Protein 1M8P (pdb70)

Solvent-accessible surface area: 74913 Å² total; per-residue (Å²): 140,23,38,47,7,8,51,43,103,38,34,33,4,42,59,111,2,54,122,108,68,61,114,4,23,64,66,1,133,98,30,51,24,20,71,2,63,65,53,13,0,0,2,0,29,5,0,2,11,0,0,0,0,14,7,48,0,0,0,20,87,67,16,6,48,84,0,4,102,69,21,61,6,43,103,22,42,1,0,0,0,11,0,20,0,26,7,31,87,127,36,14,77,115,60,169,10,134,58,60,18,78,0,0,0,63,0,91,74,58,93,94,25,0,0,1,0,46,6,64,34,37,30,53,14,84,41,108,76,6,7,130,67,3,8,55,18,38,114,56,0,67,2,3,69,61,5,90,122,58,21,98,112,31,4,1,0,0,70,3,26,3,2,31,128,5,46,27,182,16,48,107,78,20,41,56,22,0,33,75,0,20,87,50,1,58,158,74,6,20,50,89,0,0,0,14,20,11,100,74,41,1,19,52,28,32,48,22,16,0,6,159,16,0,60,80,86,69,1,1,0,0,4,1,0,2,7,30,16,18,138,130,61,52,110,86,21,43,5,47,0,103,1,4,69,24,1,54,113,93,12,18,80,48,0,18,14,8,0,5,3,9,2,16,37,8,44,2,0,21,26,0,0,3,0,0,0,0,0,0,12,0,2,0,0,26,9,0,4,0,6,102,57,16,11,17,26,45,62,16,92,144,46,95,102,42,31,24,56,129,67,2,7,97,11,0,70,140,40,63,118,98,4,42,0,96,21,4,77,40,104,76,26,28,18,0,43,98,40,96,63,25,74,26,115,111,107,40,82,119,79,28,104,128,60,110,25,56,40,98,48,13,152,88,31,18,163,71,45,9,111,10,24,104,57,32,1,5,55,64,0,11,157,28,12,53,92,37,66,56,90,95,40,81,41,2,0,0,1,1,0,0,0,45,23,58,0,8,10,44,42,0,0,118,31,0,46,102,43,6,82,154,14,43,38,29,83,24,30,42,22,10,18,95,56,2,52,135,115,59,2,76,170,39,23,112,64,112,136,37,15,34,46,8,4,57,91,0,0,135,39,0,12,81,49,1,133,86,20,5,0,0,0,0,0,6,36,1,4,11,81,97,1,4,123,80,0,72,65,24,0,57,136,27,15,26,12,10,11,2,16,1,31,2,50,30,114,69,0,46,166,41,26,193,176,32,38,4,50,12,1,131,148,64,113,63,187,13,28,3,22,30,89,31,74,23,60,86,12,170,93,24,62,20,87,2,27,72,45,168,49,55,47,121,20,0,5,27,34,3,5,7,24,0,11,29,67,16,1,4,106,79,167,162,25,25,48,10,8,43,48,95,38,38,28,4,50,63,115,2,55,115,105,67,65,113,5,26,63,62,0,122,102,34,50,17,16,69,2,51,67,49,8,0,2,1,0,36,2,0,0,11,0,0,0,0,18,8,44,0,0,0,26,76,63,22,10,43,87,0,1,87,72,20,55,7,50,101,22,42,2,0,0,0,11,0,20,0,21,5,23,77,118,47,12,87,127,66,169,10,117,70,51,22,72,0,0,0,61,0,97,75,59,98,86,22,0,0,0,0,51,7,63,38,44,20,54,21,84,40,118,73,7,7,145,66,5,5,55,25,37,110,72,0,59,3,4,72,62,5,89,117,50,19,99,109,35,2,0,0,0,75,2,26,4,4,36,137,9,37,26,181,15,46,102,80,22,40,55,43,0,34,79,0,27,90,47,1,66,153,78,5,17,42,61,0,0,0,23,21,11,110,78,46,2,15,57,31,44,38,19,21,1,3,99,10,0,60,77,84,59,0,0,0,0,2,0,0,6,2,27,16,22,133,132,61,50,106,95,18,40,6,51,0,102,0,2,72,22,2,46,110,96,10,21,79,48,1,18,16,10,0,5,3,11,2,14,32,7,36,0,2,23,27,0,0,3,0,0,0,0,0,0,15,0,0,0,0,20,7,0,9,0,9,117,71,16,13,24,32,43,58,15,97,152,61,91,98,37,36,24,45,130,58,3,18,126,12,0,75,139,20,54,120,103,4,38,6,101,20,6,95,44,107,72,10,26,18,0,43,63,17,80,54,25,54,23,114,110,106,39,83,117,83,28,105,127,60,108,25,55,40,98,48,10,155,99,50,18,162,73,46,28,145,10,25,107,55,30,1,10,56,62,1,10,156,32,13,53,95,42,66,56,93,96,42,80,41,2,0,0,1,2,0,0,0,46,24,59,0,8,11,45,43,0,0,117,30,0,45,104,42,6,82,153,17,43,39,30,83,25,29,43,23,12,18,95,56,1,50,136,115,58,1,76,170,39,25,113,64,110,138,36,15,34,46,8,4,59,90,0,0,136,40,0,14,80,49,2,131,86,21,4,0,0,0,0,0,6,36,2,3,10,79,96,1,4,125,76,0,74,66,23,1,57,138,28,16,24,12,10,11,2,16,1,32,2,49,31,112,70,0,47,167,44,25,194,172,34,38,5,50,13,2,131,149,61,112,61,189,13,29,3,23,31,86,30,75,21,60,86,12,169,91,24,60,20,86,2,27,73,43,170,50,56,48,117,17,0,7,27,34,3,6,10,20,0,14,36,68,18,1,4,117,90,168,160,27,26,50,8,4,45,48,96,38,48,30,3,48,63,114,1,54,118,101,64,66,120,5,29,62,60,0,129,98,37,56,19,18,73,2,50,62,48,8,0,3,1,0,36,3,0,1,9,0,0,0,0,13,6,39,0,0,0,28,74,58,20,7,40,81,0,2,96,66,18,63,6,56,100,22,40,1,0,0,0,10,0,18,1,18,6,13,69,120,46,14,85,125,48,173,12,116,62,54,25,75,0,0,0,62,0,93,77,55,101,94,19,0,0,0,0,45,5,62,40,50,22,54,16,78,44,110,74,8,7,126,77,3,7,43,28,36,102,78,0,60,3,4,65,60,5,85,117,68,19,99,104,36,3,0,0,0,80,1,27,3,4,28,124,6,41,30,184,15,47,104,78,22,41,52,31,0,36,81,0,24,84,52,1,66,147,81,5,12,45,77,0,0,0,17,18,12,111,80,48,0,8,43,36,38,41,11,13,0,9,103,10,0,75,76,85,50,2,1,0,0,5,0,0,5,3,31,13,23,127,125,68,47,103,93,17,40,6,47,0,103,0,4,78,19,2,58,107,81,11,21,90,46,4,20,14,6,0,4,2,10,2,16,27,9,38,0,1,23,31,0,0,3,0,0,1,0,0,0,16,0,1,0,0,22,10,1,5,0,6,115,70,20,16,23,33,44,56,19,100,152,63,89,106,36,40,24,52,114,62,3,12,122,16,0,93,155,18,53,142,96,0,36,8,89,16,4,85,47,111,80,32,27,18,0,43,90,29,95,66,25,73,27,115,110,106,40,83,117,78,28,104,127,61,110,25,55,40,97,48,11,157,113,57,18,164,72,45,32,141,10,25,103,55,21,1,19,53,62,0,11,155,27,15,55,91,42,68,55,92,95,41,82,41,2,0,0,1,1,0,0,0,45,24,58,0,8,10,45,44,0,0,118,31,0,44,102,42,5,84,154,14,43,41,30,84,24,30,41,21,11,19,94,55,1,48,137,116,60,2,77,171,40,25,114,65,109,138,38,14,34,46,8,4,58,91,0,0,133,41,1,13,82,50,1,128,88,21,4,0,0,0,0,0,6,34,2,4,10,81,96,1,4,125,76,0,73,66,24,0,57,137,28,15,26,12,11,11,2,15,0,31,2,49,30,114,68,0,47,166,40,25,194,173,35,35,4,50,11,1,131,148,61,113,63,190,12,28,2,22,31,86,32,74,24,61,87,12,172,91,23,63,21,87,2,28,73,43,168,50,57,48,120,22,0,6,25,52,3,6,8,24,0,11,32,67,15,1,4,112,85,164

Structure (mmCIF, N/CA/C/O backbone):
data_1M8P
#
_entry.id   1M8P
#
_cell.length_a   135.449
_cell.length_b   135.449
_cell.length_c   234.587
_cell.angle_alpha   90.00
_cell.angle_beta   90.00
_cell.angle_gamma   120.00
#
_symmetry.space_group_name_H-M   'P 31 2 1'
#
loop_
_entity.id
_entity.type
_entity.pdbx_description
1 polymer 'sulfate adenylyltransferase'
2 non-polymer "3'-PHOSPHATE-ADENOSINE-5'-PHOSPHATE SULFATE"
3 water water
#
loop_
_atom_site.group_PDB
_atom_site.id
_atom_site.type_symbol
_atom_site.label_atom_id
_atom_site.label_alt_id
_atom_site.label_comp_id
_atom_site.label_asym_id
_atom_site.label_entity_id
_atom_site.label_seq_id
_atom_site.pdbx_PDB_ins_code
_atom_site.Cartn_x
_atom_site.Cartn_y
_atom_site.Cartn_z
_atom_site.occupancy
_atom_site.B_iso_or_equiv
_atom_site.auth_seq_id
_atom_site.auth_comp_id
_atom_site.auth_asym_id
_atom_site.auth_atom_id
_atom_site.pdbx_PDB_model_num
ATOM 1 N N . MET A 1 1 ? -21.025 109.596 49.813 1.00 120.00 1 MET A N 1
ATOM 2 C CA . MET A 1 1 ? -20.270 108.481 50.459 1.00 117.34 1 MET A CA 1
ATOM 3 C C . MET A 1 1 ? -20.964 107.967 51.727 1.00 114.74 1 MET A C 1
ATOM 4 O O . MET A 1 1 ? -21.905 108.589 52.235 1.00 113.49 1 MET A O 1
ATOM 9 N N . ALA A 1 2 ? -20.489 106.822 52.224 1.00 110.34 2 ALA A N 1
ATOM 10 C CA . ALA A 1 2 ? -21.027 106.203 53.431 1.00 101.47 2 ALA A CA 1
ATOM 11 C C . ALA A 1 2 ? -20.537 107.016 54.624 1.00 99.14 2 ALA A C 1
ATOM 12 O O . ALA A 1 2 ? -20.697 108.235 54.648 1.00 100.95 2 ALA A O 1
ATOM 14 N N . ASN A 1 3 ? -19.936 106.360 55.612 1.00 92.99 3 ASN A N 1
ATOM 15 C CA . ASN A 1 3 ? -19.435 107.093 56.766 1.00 87.08 3 ASN A CA 1
ATOM 16 C C . ASN A 1 3 ? -18.158 107.793 56.297 1.00 81.38 3 ASN A C 1
ATOM 17 O O . ASN A 1 3 ? -17.463 107.275 55.417 1.00 74.90 3 ASN A O 1
ATOM 22 N N . ALA A 1 4 ? -17.857 108.969 56.853 1.00 72.88 4 ALA A N 1
ATOM 23 C CA . ALA A 1 4 ? -16.637 109.691 56.465 1.00 66.25 4 ALA A CA 1
ATOM 24 C C . ALA A 1 4 ? -15.410 108.882 56.866 1.00 58.82 4 ALA A C 1
ATOM 25 O O . ALA A 1 4 ? -15.467 108.074 57.784 1.00 50.91 4 ALA A O 1
ATOM 27 N N . PRO A 1 5 ? -14.278 109.084 56.184 1.00 59.35 5 PRO A N 1
ATOM 28 C CA . PRO A 1 5 ? -13.092 108.307 56.566 1.00 65.21 5 PRO A CA 1
ATOM 29 C C . PRO A 1 5 ? -12.721 108.529 58.050 1.00 70.97 5 PRO A C 1
ATOM 30 O O . PRO A 1 5 ? -13.490 109.117 58.837 1.00 69.21 5 PRO A O 1
ATOM 34 N N . HIS A 1 6 ? -11.552 108.033 58.441 1.00 74.78 6 HIS A N 1
ATOM 35 C CA . HIS A 1 6 ? -11.097 108.244 59.802 1.00 75.53 6 HIS A CA 1
ATOM 36 C C . HIS A 1 6 ? -10.177 109.439 59.742 1.00 78.10 6 HIS A C 1
ATOM 37 O O . HIS A 1 6 ? -9.251 109.515 58.903 1.00 79.97 6 HIS A O 1
ATOM 44 N N . GLY A 1 7 ? -10.445 110.383 60.633 1.00 77.64 7 GLY A N 1
ATOM 45 C CA . GLY A 1 7 ? -9.679 111.606 60.636 1.00 78.72 7 GLY A CA 1
ATOM 46 C C . GLY A 1 7 ? -10.345 112.584 59.678 1.00 76.30 7 GLY A C 1
ATOM 47 O O . GLY A 1 7 ? -10.224 113.786 59.855 1.00 83.59 7 GLY A O 1
ATOM 48 N N . GLY A 1 8 ? -11.040 112.077 58.663 1.00 71.75 8 GLY A N 1
ATOM 49 C CA . GLY A 1 8 ? -11.714 112.954 57.730 1.00 63.98 8 GLY A CA 1
ATOM 50 C C . GLY A 1 8 ? -11.283 112.837 56.281 1.00 64.96 8 GLY A C 1
ATOM 51 O O . GLY A 1 8 ? -12.023 113.254 55.378 1.00 64.62 8 GLY A O 1
ATOM 52 N N . VAL A 1 9 ? -10.103 112.277 56.035 1.00 59.71 9 VAL A N 1
ATOM 53 C CA . VAL A 1 9 ? -9.632 112.145 54.656 1.00 62.19 9 VAL A CA 1
ATOM 54 C C . VAL A 1 9 ? -9.053 110.774 54.364 1.00 61.70 9 VAL A C 1
ATOM 55 O O . VAL A 1 9 ? -8.247 110.256 55.126 1.00 63.60 9 VAL A O 1
ATOM 59 N N . LEU A 1 10 ? -9.459 110.192 53.242 1.00 61.66 10 LEU A N 1
ATOM 60 C CA . LEU A 1 10 ? -8.966 108.868 52.885 1.00 64.30 10 LEU A CA 1
ATOM 61 C C . LEU A 1 10 ? -7.508 108.871 52.389 1.00 59.82 10 LEU A C 1
ATOM 62 O O . LEU A 1 10 ? -7.187 109.443 51.346 1.00 55.20 10 LEU A O 1
ATOM 67 N N . LYS A 1 11 ? -6.636 108.218 53.147 1.00 59.66 11 LYS A N 1
ATOM 68 C CA . LYS A 1 11 ? -5.223 108.143 52.810 1.00 62.78 11 LYS A CA 1
ATOM 69 C C . LYS A 1 11 ? -4.948 107.264 51.609 1.00 63.53 11 LYS A C 1
ATOM 70 O O . LYS A 1 11 ? -4.159 106.317 51.679 1.00 66.85 11 LYS A O 1
ATOM 76 N N . ASP A 1 12 ? -5.585 107.600 50.498 1.00 58.86 12 ASP A N 1
ATOM 77 C CA . ASP A 1 12 ? -5.435 106.834 49.274 1.00 61.16 12 ASP A CA 1
ATOM 78 C C . ASP A 1 12 ? -4.102 107.213 48.664 1.00 60.15 12 ASP A C 1
ATOM 79 O O . ASP A 1 12 ? -4.048 107.770 47.563 1.00 54.93 12 ASP A O 1
ATOM 84 N N . LEU A 1 13 ? -3.032 106.903 49.385 1.00 59.89 13 LEU A N 1
ATOM 85 C CA . LEU A 1 13 ? -1.695 107.233 48.929 1.00 64.39 13 LEU A CA 1
ATOM 86 C C . LEU A 1 13 ? -1.497 106.787 47.492 1.00 64.46 13 LEU A C 1
ATOM 87 O O . LEU A 1 13 ? -0.825 107.462 46.714 1.00 67.84 13 LEU A O 1
ATOM 92 N N . LEU A 1 14 ? -2.085 105.658 47.123 1.00 63.10 14 LEU A N 1
ATOM 93 C CA . LEU A 1 14 ? -1.908 105.173 45.755 1.00 63.24 14 LEU A CA 1
ATOM 94 C C . LEU A 1 14 ? -2.500 106.149 44.763 1.00 66.71 14 LEU A C 1
ATOM 95 O O . LEU A 1 14 ? -1.873 106.479 43.752 1.00 70.15 14 LEU A O 1
ATOM 100 N N . ALA A 1 15 ? -3.710 106.614 45.060 1.00 66.29 15 ALA A N 1
ATOM 101 C CA . ALA A 1 15 ? -4.394 107.549 44.190 1.00 65.21 15 ALA A CA 1
ATOM 102 C C . ALA A 1 15 ? -3.519 108.780 44.111 1.00 70.86 15 ALA A C 1
ATOM 103 O O . ALA A 1 15 ? -3.195 109.268 43.029 1.00 70.21 15 ALA A O 1
ATOM 105 N N . ARG A 1 16 ? -3.124 109.262 45.282 1.00 74.63 16 ARG A N 1
ATOM 106 C CA . ARG A 1 16 ? -2.278 110.441 45.390 1.00 74.84 16 ARG A CA 1
ATOM 107 C C . ARG A 1 16 ? -1.085 110.328 44.458 1.00 72.20 16 ARG A C 1
ATOM 108 O O . ARG A 1 16 ? -1.106 110.835 43.341 1.00 75.13 16 ARG A O 1
ATOM 116 N N . ASP A 1 17 ? -0.059 109.631 44.912 1.00 66.94 17 ASP A N 1
ATOM 117 C CA . ASP A 1 17 ? 1.165 109.484 44.149 1.00 66.97 17 ASP A CA 1
ATOM 118 C C . ASP A 1 17 ? 1.060 108.906 42.740 1.00 67.66 17 ASP A C 1
ATOM 119 O O . ASP A 1 17 ? 2.075 108.582 42.128 1.00 68.38 17 ASP A O 1
ATOM 124 N N . ALA A 1 18 ? -0.150 108.808 42.207 1.00 65.28 18 ALA A N 1
ATOM 125 C CA . ALA A 1 18 ? -0.327 108.219 40.892 1.00 67.86 18 ALA A CA 1
ATOM 126 C C . ALA A 1 18 ? 0.182 109.036 39.726 1.00 69.98 18 ALA A C 1
ATOM 127 O O . ALA A 1 18 ? 0.718 108.488 38.768 1.00 73.82 18 ALA A O 1
ATOM 129 N N . PRO A 1 19 ? -0.003 110.353 39.761 1.00 73.13 19 PRO A N 1
ATOM 130 C CA . PRO A 1 19 ? 0.515 111.079 38.600 1.00 74.45 19 PRO A CA 1
ATOM 131 C C . PRO A 1 19 ? 2.051 111.054 38.536 1.00 77.88 19 PRO A C 1
ATOM 132 O O . PRO A 1 19 ? 2.644 111.332 37.494 1.00 81.90 19 PRO A O 1
ATOM 136 N N . ARG A 1 20 ? 2.685 110.699 39.651 1.00 79.48 20 ARG A N 1
ATOM 137 C CA . ARG A 1 20 ? 4.151 110.608 39.754 1.00 78.31 20 ARG A CA 1
ATOM 138 C C . ARG A 1 20 ? 4.692 109.167 39.809 1.00 78.87 20 ARG A C 1
ATOM 139 O O . ARG A 1 20 ? 5.865 108.956 40.162 1.00 76.35 20 ARG A O 1
ATOM 147 N N . GLN A 1 21 ? 3.840 108.194 39.487 1.00 74.47 21 GLN A N 1
ATOM 148 C CA . GLN A 1 21 ? 4.203 106.779 39.536 1.00 75.81 21 GLN A CA 1
ATOM 149 C C . GLN A 1 21 ? 5.548 106.440 38.880 1.00 73.26 21 GLN A C 1
ATOM 150 O O . GLN A 1 21 ? 6.478 105.985 39.554 1.00 68.76 21 GLN A O 1
ATOM 156 N N . ALA A 1 22 ? 5.644 106.671 37.574 1.00 70.27 22 ALA A N 1
ATOM 157 C CA . ALA A 1 22 ? 6.868 106.390 36.814 1.00 73.32 22 ALA A CA 1
ATOM 158 C C . ALA A 1 22 ? 8.123 107.006 37.456 1.00 71.06 22 ALA A C 1
ATOM 159 O O . ALA A 1 22 ? 9.184 106.381 37.508 1.00 68.34 22 ALA A O 1
ATOM 161 N N . GLU A 1 23 ? 7.979 108.232 37.948 1.00 74.63 23 GLU A N 1
ATOM 162 C CA . GLU A 1 23 ? 9.069 108.951 38.580 1.00 77.75 23 GLU A CA 1
ATOM 163 C C . GLU A 1 23 ? 9.465 108.242 39.860 1.00 77.72 23 GLU A C 1
ATOM 164 O O . GLU A 1 23 ? 10.614 107.814 40.007 1.00 79.12 23 GLU A O 1
ATOM 170 N N . LEU A 1 24 ? 8.513 108.108 40.779 1.00 76.25 24 LEU A N 1
ATOM 171 C CA . LEU A 1 24 ? 8.776 107.427 42.043 1.00 78.29 24 LEU A CA 1
ATOM 172 C C . LEU A 1 24 ? 9.214 105.995 41.758 1.00 80.83 24 LEU A C 1
ATOM 173 O O . LEU A 1 24 ? 9.925 105.361 42.562 1.00 76.46 24 LEU A O 1
ATOM 178 N N . ALA A 1 25 ? 8.754 105.498 40.610 1.00 78.30 25 ALA A N 1
ATOM 179 C CA . ALA A 1 25 ? 9.063 104.151 40.156 1.00 80.72 25 ALA A CA 1
ATOM 180 C C . ALA A 1 25 ? 10.556 104.041 39.941 1.00 81.06 25 ALA A C 1
ATOM 181 O O . ALA A 1 25 ? 11.244 103.303 40.661 1.00 79.56 25 ALA A O 1
ATOM 183 N N . ALA A 1 26 ? 11.045 104.783 38.945 1.00 78.95 26 ALA A N 1
ATOM 184 C CA . ALA A 1 26 ? 12.464 104.787 38.616 1.00 78.50 26 ALA A CA 1
ATOM 185 C C . ALA A 1 26 ? 13.314 105.144 39.841 1.00 76.72 26 ALA A C 1
ATOM 186 O O . ALA A 1 26 ? 14.399 104.617 40.010 1.00 75.01 26 ALA A O 1
ATOM 188 N N . GLU A 1 27 ? 12.824 106.017 40.712 1.00 77.12 27 GLU A N 1
ATOM 189 C CA . GLU A 1 27 ? 13.610 106.357 41.889 1.00 83.47 27 GLU A CA 1
ATOM 190 C C . GLU A 1 27 ? 13.779 105.174 42.851 1.00 89.64 27 GLU A C 1
ATOM 191 O O . GLU A 1 27 ? 14.751 105.119 43.613 1.00 91.36 27 GLU A O 1
ATOM 197 N N . ALA A 1 28 ? 12.827 104.241 42.829 1.00 94.60 28 ALA A N 1
ATOM 198 C CA . ALA A 1 28 ? 12.877 103.065 43.702 1.00 95.09 28 ALA A CA 1
ATOM 199 C C . ALA A 1 28 ? 13.828 102.017 43.118 1.00 95.08 28 ALA A C 1
ATOM 200 O O . ALA A 1 28 ? 14.228 101.073 43.800 1.00 90.45 28 ALA A O 1
ATOM 202 N N . GLU A 1 29 ? 14.171 102.198 41.844 1.00 95.57 29 GLU A N 1
ATOM 203 C CA . GLU A 1 29 ? 15.097 101.318 41.135 1.00 96.57 29 GLU A CA 1
ATOM 204 C C . GLU A 1 29 ? 16.485 101.373 41.771 1.00 96.22 29 GLU A C 1
ATOM 205 O O . GLU A 1 29 ? 17.265 100.426 41.644 1.00 93.56 29 GLU A O 1
ATOM 211 N N . SER A 1 30 ? 16.783 102.487 42.445 1.00 95.36 30 SER A N 1
ATOM 212 C CA . SER A 1 30 ? 18.095 102.700 43.050 1.00 94.45 30 SER A CA 1
ATOM 213 C C . SER A 1 30 ? 18.149 102.851 44.563 1.00 93.87 30 SER A C 1
ATOM 214 O O . SER A 1 30 ? 19.125 102.444 45.188 1.00 93.94 30 SER A O 1
ATOM 217 N N . LEU A 1 31 ? 17.121 103.450 45.152 1.00 95.18 31 LEU A N 1
ATOM 218 C CA . LEU A 1 31 ? 17.085 103.645 46.601 1.00 97.74 31 LEU A CA 1
ATOM 219 C C . LEU A 1 31 ? 17.441 102.339 47.319 1.00 97.27 31 LEU A C 1
ATOM 220 O O . LEU A 1 31 ? 17.397 101.271 46.725 1.00 100.51 31 LEU A O 1
ATOM 225 N N . PRO A 1 32 ? 17.830 102.413 48.599 1.00 98.35 32 PRO A N 1
ATOM 226 C CA . PRO A 1 32 ? 18.175 101.197 49.352 1.00 100.42 32 PRO A CA 1
ATOM 227 C C . PRO A 1 32 ? 16.914 100.382 49.668 1.00 101.34 32 PRO A C 1
ATOM 228 O O . PRO A 1 32 ? 16.166 100.703 50.594 1.00 101.88 32 PRO A O 1
ATOM 232 N N . ALA A 1 33 ? 16.686 99.322 48.901 1.00 100.95 33 ALA A N 1
ATOM 233 C CA . ALA A 1 33 ? 15.505 98.486 49.088 1.00 100.18 33 ALA A CA 1
ATOM 234 C C . ALA A 1 33 ? 15.520 97.557 50.319 1.00 100.30 33 ALA A C 1
ATOM 235 O O . ALA A 1 33 ? 16.570 97.098 50.786 1.00 99.48 33 ALA A O 1
ATOM 237 N N . VAL A 1 34 ? 14.328 97.295 50.841 1.00 100.25 34 VAL A N 1
ATOM 238 C CA . VAL A 1 34 ? 14.151 96.419 51.991 1.00 101.93 34 VAL A CA 1
ATOM 239 C C . VAL A 1 34 ? 12.954 95.520 51.683 1.00 99.14 34 VAL A C 1
ATOM 240 O O . VAL A 1 34 ? 11.886 96.006 51.323 1.00 101.41 34 VAL A O 1
ATOM 244 N N . THR A 1 35 ? 13.131 94.212 51.795 1.00 93.93 35 THR A N 1
ATOM 245 C CA . THR A 1 35 ? 12.027 93.313 51.529 1.00 88.69 35 THR A CA 1
ATOM 246 C C . THR A 1 35 ? 11.254 93.128 52.833 1.00 88.82 35 THR A C 1
ATOM 247 O O . THR A 1 35 ? 11.832 92.809 53.870 1.00 84.78 35 THR A O 1
ATOM 251 N N . LEU A 1 36 ? 9.941 93.343 52.767 1.00 88.99 36 LEU A N 1
ATOM 252 C CA . LEU A 1 36 ? 9.070 93.247 53.932 1.00 82.50 36 LEU A CA 1
ATOM 253 C C . LEU A 1 36 ? 8.529 91.854 54.183 1.00 77.14 36 LEU A C 1
ATOM 254 O O . LEU A 1 36 ? 8.492 91.026 53.284 1.00 71.02 36 LEU A O 1
ATOM 259 N N . THR A 1 37 ? 8.110 91.608 55.421 1.00 78.94 37 THR A N 1
ATOM 260 C CA . THR A 1 37 ? 7.525 90.326 55.786 1.00 83.96 37 THR A CA 1
ATOM 261 C C . THR A 1 37 ? 6.058 90.300 55.337 1.00 85.10 37 THR A C 1
ATOM 262 O O . THR A 1 37 ? 5.581 91.206 54.636 1.00 83.05 37 THR A O 1
ATOM 266 N N . GLU A 1 38 ? 5.338 89.260 55.740 1.00 84.06 38 GLU A N 1
ATOM 267 C CA . GLU A 1 38 ? 3.941 89.176 55.380 1.00 82.96 38 GLU A CA 1
ATOM 268 C C . GLU A 1 38 ? 3.183 90.173 56.243 1.00 79.26 38 GLU A C 1
ATOM 269 O O . GLU A 1 38 ? 2.406 90.944 55.701 1.00 81.88 38 GLU A O 1
ATOM 275 N N . ARG A 1 39 ? 3.413 90.196 57.561 1.00 76.24 39 ARG A N 1
ATOM 276 C CA . ARG A 1 39 ? 2.698 91.162 58.414 1.00 75.29 39 ARG A CA 1
ATOM 277 C C . ARG A 1 39 ? 2.972 92.597 57.965 1.00 75.41 39 ARG A C 1
ATOM 278 O O . ARG A 1 39 ? 2.155 93.504 58.152 1.00 75.48 39 ARG A O 1
ATOM 286 N N . GLN A 1 40 ? 4.125 92.810 57.364 1.00 72.17 40 GLN A N 1
ATOM 287 C CA . GLN A 1 40 ? 4.432 94.139 56.919 1.00 72.54 40 GLN A CA 1
ATOM 288 C C . GLN A 1 40 ? 3.749 94.463 55.597 1.00 68.96 40 GLN A C 1
ATOM 289 O O . GLN A 1 40 ? 3.262 95.573 55.427 1.00 72.48 40 GLN A O 1
ATOM 295 N N . LEU A 1 41 ? 3.708 93.521 54.659 1.00 67.72 41 LEU A N 1
ATOM 296 C CA . LEU A 1 41 ? 3.023 93.781 53.382 1.00 68.46 41 LEU A CA 1
ATOM 297 C C . LEU A 1 41 ? 1.511 94.011 53.607 1.00 67.09 41 LEU A C 1
ATOM 298 O O . LEU A 1 41 ? 0.892 94.864 52.963 1.00 64.06 41 LEU A O 1
ATOM 303 N N . CYS A 1 42 ? 0.926 93.257 54.534 1.00 64.92 42 CYS A N 1
ATOM 304 C CA . CYS A 1 42 ? -0.484 93.408 54.841 1.00 65.46 42 CYS A CA 1
ATOM 305 C C . CYS A 1 42 ? -0.762 94.752 55.482 1.00 63.83 42 CYS A C 1
ATOM 306 O O . CYS A 1 42 ? -1.849 95.291 55.314 1.00 66.31 42 CYS A O 1
ATOM 309 N N . ASP A 1 43 ? 0.205 95.300 56.215 1.00 62.27 43 ASP A N 1
ATOM 310 C CA . ASP A 1 43 ? 0.006 96.605 56.828 1.00 58.71 43 ASP A CA 1
ATOM 311 C C . ASP A 1 43 ? 0.226 97.650 55.747 1.00 57.35 43 ASP A C 1
ATOM 312 O O . ASP A 1 43 ? -0.455 98.679 55.698 1.00 53.37 43 ASP A O 1
ATOM 317 N N . LEU A 1 44 ? 1.162 97.360 54.850 1.00 55.03 44 LEU A N 1
ATOM 318 C CA . LEU A 1 44 ? 1.474 98.278 53.763 1.00 59.35 44 LEU A CA 1
ATOM 319 C C . LEU A 1 44 ? 0.315 98.459 52.785 1.00 64.39 44 LEU A C 1
ATOM 320 O O . LEU A 1 44 ? 0.130 99.554 52.233 1.00 68.08 44 LEU A O 1
ATOM 325 N N . GLU A 1 45 ? -0.459 97.394 52.573 1.00 64.20 45 GLU A N 1
ATOM 326 C CA . GLU A 1 45 ? -1.579 97.441 51.636 1.00 66.49 45 GLU A CA 1
ATOM 327 C C . GLU A 1 45 ? -2.672 98.402 52.103 1.00 63.00 45 GLU A C 1
ATOM 328 O O . GLU A 1 45 ? -3.163 99.238 51.320 1.00 52.87 45 GLU A O 1
ATOM 334 N N . LEU A 1 46 ? -3.017 98.292 53.384 1.00 58.84 46 LEU A N 1
ATOM 335 C CA . LEU A 1 46 ? -4.049 99.111 53.997 1.00 57.98 46 LEU A CA 1
ATOM 336 C C . LEU A 1 46 ? -3.585 100.520 54.293 1.00 62.44 46 LEU A C 1
ATOM 337 O O . LEU A 1 46 ? -4.384 101.393 54.627 1.00 67.67 46 LEU A O 1
ATOM 342 N N . ILE A 1 47 ? -2.280 100.739 54.171 1.00 66.42 47 ILE A N 1
ATOM 343 C CA . ILE A 1 47 ? -1.720 102.063 54.355 1.00 61.52 47 ILE A CA 1
ATOM 344 C C . ILE A 1 47 ? -1.815 102.724 52.986 1.00 53.94 47 ILE A C 1
ATOM 345 O O . ILE A 1 47 ? -2.505 103.713 52.823 1.00 52.06 47 ILE A O 1
ATOM 350 N N . MET A 1 48 ? -1.148 102.155 51.993 1.00 49.46 48 MET A N 1
ATOM 351 C CA . MET A 1 48 ? -1.209 102.721 50.641 1.00 56.95 48 MET A CA 1
ATOM 352 C C . MET A 1 48 ? -2.605 102.918 50.029 1.00 60.30 48 MET A C 1
ATOM 353 O O . MET A 1 48 ? -2.742 103.680 49.063 1.00 60.09 48 MET A O 1
ATOM 358 N N . ASN A 1 49 ? -3.629 102.228 50.540 1.00 59.14 49 ASN A N 1
ATOM 359 C CA . ASN A 1 49 ? -4.957 102.392 49.950 1.00 58.85 49 ASN A CA 1
ATOM 360 C C . ASN A 1 49 ? -5.970 103.073 50.883 1.00 60.31 49 ASN A C 1
ATOM 361 O O . ASN A 1 49 ? -7.147 103.225 50.554 1.00 60.41 49 ASN A O 1
ATOM 366 N N . GLY A 1 50 ? -5.507 103.483 52.055 1.00 60.17 50 GLY A N 1
ATOM 367 C CA . GLY A 1 50 ? -6.377 104.214 52.948 1.00 54.41 50 GLY A CA 1
ATOM 368 C C . GLY A 1 50 ? -7.077 103.407 53.987 1.00 53.67 50 GLY A C 1
ATOM 369 O O . GLY A 1 50 ? -7.815 103.961 54.798 1.00 54.69 50 GLY A O 1
ATOM 370 N N . GLY A 1 51 ? -6.859 102.100 53.969 1.00 55.97 51 GLY A N 1
ATOM 371 C CA . GLY A 1 51 ? -7.527 101.250 54.935 1.00 53.10 51 GLY A CA 1
ATOM 372 C C . GLY A 1 51 ? -7.245 101.704 56.354 1.00 57.88 51 GLY A C 1
ATOM 373 O O . GLY A 1 51 ? -8.056 101.489 57.271 1.00 49.66 51 GLY A O 1
ATOM 374 N N . PHE A 1 52 ? -6.088 102.357 56.513 1.00 63.25 52 PHE A N 1
ATOM 375 C CA . PHE A 1 52 ? -5.589 102.846 57.799 1.00 63.33 52 PHE A CA 1
ATOM 376 C C . PHE A 1 52 ? -5.715 104.361 58.076 1.00 68.88 52 PHE A C 1
ATOM 377 O O . PHE A 1 52 ? -5.164 104.852 59.067 1.00 72.71 52 PHE A O 1
ATOM 385 N N . SER A 1 53 ? -6.423 105.108 57.228 1.00 73.52 53 SER A N 1
ATOM 386 C CA . SER A 1 53 ? -6.576 106.551 57.456 1.00 76.04 53 SER A CA 1
ATOM 387 C C . SER A 1 53 ? -6.889 106.792 58.930 1.00 77.50 53 SER A C 1
ATOM 388 O O . SER A 1 53 ? -7.628 106.033 59.541 1.00 77.30 53 SER A O 1
ATOM 391 N N . PRO A 1 54 ? -6.328 107.854 59.524 1.00 82.37 54 PRO A N 1
ATOM 392 C CA . PRO A 1 54 ? -5.425 108.874 58.971 1.00 81.20 54 PRO A CA 1
ATOM 393 C C . PRO A 1 54 ? -3.975 108.444 58.709 1.00 80.93 54 PRO A C 1
ATOM 394 O O . PRO A 1 54 ? -3.261 109.106 57.948 1.00 79.77 54 PRO A O 1
ATOM 398 N N . LEU A 1 55 ? -3.551 107.345 59.335 1.00 81.08 55 LEU A N 1
ATOM 399 C CA . LEU A 1 55 ? -2.179 106.817 59.215 1.00 79.24 55 LEU A CA 1
ATOM 400 C C . LEU A 1 55 ? -1.653 106.769 57.780 1.00 78.11 55 LEU A C 1
ATOM 401 O O . LEU A 1 55 ? -2.376 106.337 56.894 1.00 80.46 55 LEU A O 1
ATOM 406 N N . GLU A 1 56 ? -0.411 107.208 57.535 1.00 78.32 56 GLU A N 1
ATOM 407 C CA . GLU A 1 56 ? 0.124 107.184 56.156 1.00 75.98 56 GLU A CA 1
ATOM 408 C C . GLU A 1 56 ? 1.621 106.897 55.956 1.00 71.92 56 GLU A C 1
ATOM 409 O O . GLU A 1 56 ? 2.293 107.475 55.096 1.00 65.41 56 GLU A O 1
ATOM 415 N N . GLY A 1 57 ? 2.103 105.952 56.746 1.00 72.75 57 GLY A N 1
ATOM 416 C CA . GLY A 1 57 ? 3.484 105.510 56.704 1.00 78.79 57 GLY A CA 1
ATOM 417 C C . GLY A 1 57 ? 3.556 104.640 57.940 1.00 82.65 57 GLY A C 1
ATOM 418 O O . GLY A 1 57 ? 2.565 104.567 58.674 1.00 81.83 57 GLY A O 1
ATOM 419 N N . PHE A 1 58 ? 4.667 103.958 58.190 1.00 85.94 58 PHE A N 1
ATOM 420 C CA . PHE A 1 58 ? 4.708 103.181 59.420 1.00 88.48 58 PHE A CA 1
ATOM 421 C C . PHE A 1 58 ? 4.933 104.181 60.545 1.00 88.76 58 PHE A C 1
ATOM 422 O O . PHE A 1 58 ? 5.680 105.164 60.410 1.00 88.48 58 PHE A O 1
ATOM 430 N N . MET A 1 59 ? 4.257 103.941 61.652 1.00 89.30 59 MET A N 1
ATOM 431 C CA . MET A 1 59 ? 4.347 104.833 62.786 1.00 95.88 59 MET A CA 1
ATOM 432 C C . MET A 1 59 ? 5.753 105.086 63.321 1.00 100.25 59 MET A C 1
ATOM 433 O O . MET A 1 59 ? 6.442 104.154 63.754 1.00 100.23 59 MET A O 1
ATOM 438 N N . ASN A 1 60 ? 6.176 106.350 63.274 1.00 101.69 60 ASN A N 1
ATOM 439 C CA . ASN A 1 60 ? 7.466 106.723 63.828 1.00 101.59 60 ASN A CA 1
ATOM 440 C C . ASN A 1 60 ? 7.238 106.688 65.349 1.00 102.96 60 ASN A C 1
ATOM 441 O O . ASN A 1 60 ? 6.157 106.279 65.805 1.00 102.72 60 ASN A O 1
ATOM 446 N N . GLN A 1 61 ? 8.217 107.119 66.140 1.00 100.99 61 GLN A N 1
ATOM 447 C CA . GLN A 1 61 ? 8.049 107.034 67.586 1.00 98.95 61 GLN A CA 1
ATOM 448 C C . GLN A 1 61 ? 6.896 107.835 68.193 1.00 95.69 61 GLN A C 1
ATOM 449 O O . GLN A 1 61 ? 6.263 107.381 69.149 1.00 92.72 61 GLN A O 1
ATOM 455 N N . ALA A 1 62 ? 6.617 109.017 67.651 1.00 93.35 62 ALA A N 1
ATOM 456 C CA . ALA A 1 62 ? 5.533 109.845 68.183 1.00 92.57 62 ALA A CA 1
ATOM 457 C C . ALA A 1 62 ? 4.229 109.050 68.176 1.00 93.71 62 ALA A C 1
ATOM 458 O O . ALA A 1 62 ? 3.656 108.767 69.245 1.00 90.59 62 ALA A O 1
ATOM 460 N N . ASP A 1 63 ? 3.779 108.693 66.967 1.00 91.33 63 ASP A N 1
ATOM 461 C CA . ASP A 1 63 ? 2.557 107.915 66.766 1.00 88.69 63 ASP A CA 1
ATOM 462 C C . ASP A 1 63 ? 2.606 106.641 67.630 1.00 90.31 63 ASP A C 1
ATOM 463 O O . ASP A 1 63 ? 1.722 106.389 68.463 1.00 88.22 63 ASP A O 1
ATOM 468 N N . TYR A 1 64 ? 3.663 105.856 67.431 1.00 89.58 64 TYR A N 1
ATOM 469 C CA . TYR A 1 64 ? 3.849 104.587 68.131 1.00 91.37 64 TYR A CA 1
ATOM 470 C C . TYR A 1 64 ? 3.656 104.516 69.650 1.00 89.84 64 TYR A C 1
ATOM 471 O O . TYR A 1 64 ? 3.188 103.498 70.160 1.00 86.88 64 TYR A O 1
ATOM 480 N N . ASP A 1 65 ? 4.024 105.570 70.376 1.00 93.97 65 ASP A N 1
ATOM 481 C CA . ASP A 1 65 ? 3.903 105.564 71.843 1.00 96.14 65 ASP A CA 1
ATOM 482 C C . ASP A 1 65 ? 2.538 105.995 72.387 1.00 94.09 65 ASP A C 1
ATOM 483 O O . ASP A 1 65 ? 1.983 105.338 73.274 1.00 90.35 65 ASP A O 1
ATOM 488 N N . ARG A 1 66 ? 2.012 107.102 71.863 1.00 93.20 66 ARG A N 1
ATOM 489 C CA . ARG A 1 66 ? 0.712 107.626 72.289 1.00 93.69 66 ARG A CA 1
ATOM 490 C C . ARG A 1 66 ? -0.344 106.550 72.037 1.00 94.29 66 ARG A C 1
ATOM 491 O O . ARG A 1 66 ? -1.396 106.529 72.681 1.00 91.55 66 ARG A O 1
ATOM 499 N N . VAL A 1 67 ? -0.041 105.653 71.100 1.00 93.89 67 VAL A N 1
ATOM 500 C CA . VAL A 1 67 ? -0.936 104.556 70.762 1.00 96.76 67 VAL A CA 1
ATOM 501 C C . VAL A 1 67 ? -0.866 103.465 71.832 1.00 100.39 67 VAL A C 1
ATOM 502 O O . VAL A 1 67 ? -1.896 102.924 72.242 1.00 98.74 67 VAL A O 1
ATOM 506 N N . CYS A 1 68 ? 0.347 103.156 72.290 1.00 103.36 68 CYS A N 1
ATOM 507 C CA . CYS A 1 68 ? 0.549 102.119 73.304 1.00 106.32 68 CYS A CA 1
ATOM 508 C C . CYS A 1 68 ? -0.070 102.443 74.667 1.00 106.63 68 CYS A C 1
ATOM 509 O O . CYS A 1 68 ? -0.433 101.538 75.413 1.00 106.78 68 CYS A O 1
ATOM 512 N N . GLU A 1 69 ? -0.208 103.727 74.982 1.00 107.35 69 GLU A N 1
ATOM 513 C CA . GLU A 1 69 ? -0.745 104.148 76.275 1.00 108.70 69 GLU A CA 1
ATOM 514 C C . GLU A 1 69 ? -2.127 104.797 76.229 1.00 108.26 69 GLU A C 1
ATOM 515 O O . GLU A 1 69 ? -3.002 104.480 77.040 1.00 106.20 69 GLU A O 1
ATOM 521 N N . ASP A 1 70 ? -2.296 105.714 75.278 1.00 108.10 70 ASP A N 1
ATOM 522 C CA . ASP A 1 70 ? -3.538 106.468 75.074 1.00 107.27 70 ASP A CA 1
ATOM 523 C C . ASP A 1 70 ? -4.498 105.820 74.067 1.00 106.13 70 ASP A C 1
ATOM 524 O O . ASP A 1 70 ? -5.653 106.247 73.931 1.00 103.89 70 ASP A O 1
ATOM 529 N N . ASN A 1 71 ? -4.014 104.804 73.355 1.00 103.20 71 ASN A N 1
ATOM 530 C CA . ASN A 1 71 ? -4.820 104.128 72.347 1.00 99.18 71 ASN A CA 1
ATOM 531 C C . ASN A 1 71 ? -5.064 105.110 71.197 1.00 101.18 71 ASN A C 1
ATOM 532 O O . ASN A 1 71 ? -5.885 104.856 70.316 1.00 102.75 71 ASN A O 1
ATOM 537 N N . ARG A 1 72 ? -4.339 106.226 71.205 1.00 100.21 72 ARG A N 1
ATOM 538 C CA . ARG A 1 72 ? -4.502 107.254 70.184 1.00 100.85 72 ARG A CA 1
ATOM 539 C C . ARG A 1 72 ? -3.273 107.475 69.335 1.00 102.31 72 ARG A C 1
ATOM 540 O O . ARG A 1 72 ? -2.183 107.069 69.701 1.00 107.13 72 ARG A O 1
ATOM 548 N N . LEU A 1 73 ? -3.462 108.118 68.189 1.00 105.55 73 LEU A N 1
ATOM 549 C CA . LEU A 1 73 ? -2.359 108.438 67.295 1.00 106.85 73 LEU A CA 1
ATOM 550 C C . LEU A 1 73 ? -1.873 109.793 67.744 1.00 108.86 73 LEU A C 1
ATOM 551 O O . LEU A 1 73 ? -2.525 110.452 68.559 1.00 109.14 73 LEU A O 1
ATOM 556 N N . ALA A 1 74 ? -0.740 110.220 67.204 1.00 109.60 74 ALA A N 1
ATOM 557 C CA . ALA A 1 74 ? -0.201 111.526 67.558 1.00 109.92 74 ALA A CA 1
ATOM 558 C C . ALA A 1 74 ? -1.316 112.584 67.557 1.00 107.50 74 ALA A C 1
ATOM 559 O O . ALA A 1 74 ? -1.759 113.037 68.623 1.00 104.73 74 ALA A O 1
ATOM 561 N N . ASP A 1 75 ? -1.777 112.937 66.354 1.00 103.44 75 ASP A N 1
ATOM 562 C CA . ASP A 1 75 ? -2.811 113.953 66.146 1.00 97.50 75 ASP A CA 1
ATOM 563 C C . ASP A 1 75 ? -4.150 113.784 66.879 1.00 93.54 75 ASP A C 1
ATOM 564 O O . ASP A 1 75 ? -5.153 114.372 66.482 1.00 90.10 75 ASP A O 1
ATOM 569 N N . GLY A 1 76 ? -4.169 112.988 67.942 1.00 91.01 76 GLY A N 1
ATOM 570 C CA . GLY A 1 76 ? -5.392 112.834 68.712 1.00 90.11 76 GLY A CA 1
ATOM 571 C C . GLY A 1 76 ? -6.383 111.759 68.312 1.00 87.59 76 GLY A C 1
ATOM 572 O O . GLY A 1 76 ? -7.116 111.261 69.177 1.00 87.76 76 GLY A O 1
ATOM 573 N N . ASN A 1 77 ? -6.423 111.421 67.020 1.00 84.74 77 ASN A N 1
ATOM 574 C CA . ASN A 1 77 ? -7.328 110.390 66.484 1.00 80.40 77 ASN A CA 1
ATOM 575 C C . ASN A 1 77 ? -7.124 109.024 67.130 1.00 76.85 77 ASN A C 1
ATOM 576 O O . ASN A 1 77 ? -5.998 108.626 67.422 1.00 77.21 77 ASN A O 1
ATOM 581 N N . VAL A 1 78 ? -8.224 108.308 67.337 1.00 75.23 78 VAL A N 1
ATOM 582 C CA . VAL A 1 78 ? -8.181 106.977 67.928 1.00 72.54 78 VAL A CA 1
ATOM 583 C C . VAL A 1 78 ? -7.508 105.986 66.977 1.00 74.55 78 VAL A C 1
ATOM 584 O O . VAL A 1 78 ? -7.769 106.003 65.775 1.00 75.20 78 VAL A O 1
ATOM 588 N N . PHE A 1 79 ? -6.634 105.139 67.516 1.00 74.61 79 PHE A N 1
ATOM 589 C CA . PHE A 1 79 ? -5.943 104.124 66.722 1.00 78.95 79 PHE A CA 1
ATOM 590 C C . PHE A 1 79 ? -5.224 103.159 67.661 1.00 81.64 79 PHE A C 1
ATOM 591 O O . PHE A 1 79 ? -4.084 103.387 68.047 1.00 89.27 79 PHE A O 1
ATOM 599 N N . SER A 1 80 ? -5.897 102.064 67.988 1.00 80.53 80 SER A N 1
ATOM 600 C CA . SER A 1 80 ? -5.407 101.066 68.935 1.00 80.47 80 SER A CA 1
ATOM 601 C C . SER A 1 80 ? -4.417 99.968 68.528 1.00 79.35 80 SER A C 1
ATOM 602 O O . SER A 1 80 ? -4.273 98.980 69.261 1.00 68.62 80 SER A O 1
ATOM 605 N N . MET A 1 81 ? -3.725 100.121 67.400 1.00 80.40 81 MET A N 1
ATOM 606 C CA . MET A 1 81 ? -2.801 99.070 66.968 1.00 81.93 81 MET A CA 1
ATOM 607 C C . MET A 1 81 ? -1.602 99.571 66.158 1.00 84.27 81 MET A C 1
ATOM 608 O O . MET A 1 81 ? -1.751 100.195 65.101 1.00 84.19 81 MET A O 1
ATOM 613 N N . PRO A 1 82 ? -0.386 99.281 66.652 1.00 83.26 82 PRO A N 1
ATOM 614 C CA . PRO A 1 82 ? 0.895 99.665 66.045 1.00 79.15 82 PRO A CA 1
ATOM 615 C C . PRO A 1 82 ? 1.191 99.125 64.644 1.00 77.52 82 PRO A C 1
ATOM 616 O O . PRO A 1 82 ? 1.061 97.935 64.374 1.00 79.25 82 PRO A O 1
ATOM 620 N N . ILE A 1 83 ? 1.610 100.020 63.760 1.00 78.85 83 ILE A N 1
ATOM 621 C CA . ILE A 1 83 ? 1.950 99.670 62.384 1.00 81.35 83 ILE A CA 1
ATOM 622 C C . ILE A 1 83 ? 3.379 100.152 62.122 1.00 80.80 83 ILE A C 1
ATOM 623 O O . ILE A 1 83 ? 3.625 101.251 61.598 1.00 76.15 83 ILE A O 1
ATOM 628 N N . THR A 1 84 ? 4.317 99.287 62.479 1.00 81.64 84 THR A N 1
ATOM 629 C CA . THR A 1 84 ? 5.730 99.591 62.377 1.00 81.07 84 THR A CA 1
ATOM 630 C C . THR A 1 84 ? 6.565 98.646 61.535 1.00 82.27 84 THR A C 1
ATOM 631 O O . THR A 1 84 ? 6.380 97.427 61.570 1.00 84.80 84 THR A O 1
ATOM 635 N N . LEU A 1 85 ? 7.497 99.226 60.790 1.00 81.52 85 LEU A N 1
ATOM 636 C CA . LEU A 1 85 ? 8.432 98.457 59.987 1.00 81.43 85 LEU A CA 1
ATOM 637 C C . LEU A 1 85 ? 9.610 98.205 60.926 1.00 87.95 85 LEU A C 1
ATOM 638 O O . LEU A 1 85 ? 9.824 98.980 61.861 1.00 88.27 85 LEU A O 1
ATOM 643 N N . ASP A 1 86 ? 10.352 97.118 60.726 1.00 95.28 86 ASP A N 1
ATOM 644 C CA . ASP A 1 86 ? 11.513 96.866 61.579 1.00 99.65 86 ASP A CA 1
ATOM 645 C C . ASP A 1 86 ? 12.749 96.408 60.808 1.00 102.01 86 ASP A C 1
ATOM 646 O O . ASP A 1 86 ? 12.683 96.109 59.611 1.00 97.44 86 ASP A O 1
ATOM 651 N N . ALA A 1 87 ? 13.880 96.402 61.513 1.00 108.04 87 ALA A N 1
ATOM 652 C CA . ALA A 1 87 ? 15.170 96.018 60.949 1.00 109.47 87 ALA A CA 1
ATOM 653 C C . ALA A 1 87 ? 16.232 95.821 62.039 1.00 110.89 87 ALA A C 1
ATOM 654 O O . ALA A 1 87 ? 16.029 96.184 63.205 1.00 109.68 87 ALA A O 1
ATOM 656 N N . SER A 1 88 ? 17.365 95.245 61.640 1.00 112.81 88 SER A N 1
ATOM 657 C CA . SER A 1 88 ? 18.494 94.993 62.538 1.00 111.03 88 SER A CA 1
ATOM 658 C C . SER A 1 88 ? 19.643 95.967 62.211 1.00 110.96 88 SER A C 1
ATOM 659 O O . SER A 1 88 ? 19.763 96.442 61.073 1.00 109.52 88 SER A O 1
ATOM 662 N N . GLN A 1 89 ? 20.483 96.256 63.205 1.00 109.18 89 GLN A N 1
ATOM 663 C CA . GLN A 1 89 ? 21.598 97.188 63.026 1.00 106.87 89 GLN A CA 1
ATOM 664 C C . GLN A 1 89 ? 22.435 96.876 61.783 1.00 106.15 89 GLN A C 1
ATOM 665 O O . GLN A 1 89 ? 22.910 97.792 61.104 1.00 103.88 89 GLN A O 1
ATOM 671 N N . GLU A 1 90 ? 22.607 95.590 61.479 1.00 107.35 90 GLU A N 1
ATOM 672 C CA . GLU A 1 90 ? 23.388 95.179 60.305 1.00 109.50 90 GLU A CA 1
ATOM 673 C C . GLU A 1 90 ? 22.837 95.798 59.020 1.00 110.09 90 GLU A C 1
ATOM 674 O O . GLU A 1 90 ? 23.602 96.180 58.134 1.00 105.27 90 GLU A O 1
ATOM 680 N N . VAL A 1 91 ? 21.508 95.896 58.934 1.00 112.36 91 VAL A N 1
ATOM 681 C CA . VAL A 1 91 ? 20.844 96.454 57.758 1.00 112.60 91 VAL A CA 1
ATOM 682 C C . VAL A 1 91 ? 20.705 97.978 57.818 1.00 112.52 91 VAL A C 1
ATOM 683 O O . VAL A 1 91 ? 20.653 98.644 56.778 1.00 111.71 91 VAL A O 1
ATOM 687 N N . ILE A 1 92 ? 20.634 98.525 59.029 1.00 111.62 92 ILE A N 1
ATOM 688 C CA . ILE A 1 92 ? 20.536 99.975 59.199 1.00 111.16 92 ILE A CA 1
ATOM 689 C C . ILE A 1 92 ? 21.842 100.588 58.665 1.00 113.08 92 ILE A C 1
ATOM 690 O O . ILE A 1 92 ? 21.841 101.626 57.984 1.00 110.25 92 ILE A O 1
ATOM 695 N N . ASP A 1 93 ? 22.952 99.922 58.984 1.00 113.45 93 ASP A N 1
ATOM 696 C CA . ASP A 1 93 ? 24.275 100.357 58.553 1.00 113.95 93 ASP A CA 1
ATOM 697 C C . ASP A 1 93 ? 24.471 99.948 57.098 1.00 115.30 93 ASP A C 1
ATOM 698 O O . ASP A 1 93 ? 24.615 100.794 56.217 1.00 116.33 93 ASP A O 1
ATOM 703 N N . GLU A 1 94 ? 24.476 98.635 56.875 1.00 115.43 94 GLU A N 1
ATOM 704 C CA . GLU A 1 94 ? 24.643 98.014 55.560 1.00 114.33 94 GLU A CA 1
ATOM 705 C C . GLU A 1 94 ? 24.224 98.906 54.382 1.00 113.79 94 GLU A C 1
ATOM 706 O O . GLU A 1 94 ? 24.936 99.004 53.376 1.00 110.36 94 GLU A O 1
ATOM 712 N N . LYS A 1 95 ? 23.076 99.565 54.525 1.00 115.04 95 LYS A N 1
ATOM 713 C CA . LYS A 1 95 ? 22.537 100.431 53.481 1.00 114.80 95 LYS A CA 1
ATOM 714 C C . LYS A 1 95 ? 22.621 101.925 53.827 1.00 114.17 95 LYS A C 1
ATOM 715 O O . LYS A 1 95 ? 22.308 102.781 52.996 1.00 112.24 95 LYS A O 1
ATOM 721 N N . LYS A 1 96 ? 23.040 102.232 55.053 1.00 114.95 96 LYS A N 1
ATOM 722 C CA . LYS A 1 96 ? 23.179 103.618 55.505 1.00 115.82 96 LYS A CA 1
ATOM 723 C C . LYS A 1 96 ? 21.803 104.247 55.698 1.00 116.09 96 LYS A C 1
ATOM 724 O O . LYS A 1 96 ? 21.358 105.096 54.915 1.00 113.16 96 LYS A O 1
ATOM 730 N N . LEU A 1 97 ? 21.148 103.818 56.774 1.00 117.53 97 LEU A N 1
ATOM 731 C CA . LEU A 1 97 ? 19.799 104.260 57.107 1.00 119.17 97 LEU A CA 1
ATOM 732 C C . LEU A 1 97 ? 19.722 105.156 58.344 1.00 120.23 97 LEU A C 1
ATOM 733 O O . LEU A 1 97 ? 20.023 104.720 59.454 1.00 120.50 97 LEU A O 1
ATOM 738 N N . GLN A 1 98 ? 19.307 106.403 58.133 1.00 121.04 98 GLN A N 1
ATOM 739 C CA . GLN A 1 98 ? 19.145 107.393 59.201 1.00 122.49 98 GLN A CA 1
ATOM 740 C C . GLN A 1 98 ? 18.010 108.300 58.735 1.00 122.54 98 GLN A C 1
ATOM 741 O O . GLN A 1 98 ? 17.701 108.325 57.541 1.00 123.30 98 GLN A O 1
ATOM 747 N N . ALA A 1 99 ? 17.392 109.042 59.656 1.00 118.89 99 ALA A N 1
ATOM 748 C CA . ALA A 1 99 ? 16.297 109.947 59.292 1.00 113.13 99 ALA A CA 1
ATOM 749 C C . ALA A 1 99 ? 16.600 110.603 57.937 1.00 109.51 99 ALA A C 1
ATOM 750 O O . ALA A 1 99 ? 17.763 110.789 57.579 1.00 107.84 99 ALA A O 1
ATOM 752 N N . ALA A 1 100 ? 15.564 110.936 57.176 1.00 107.52 100 ALA A N 1
ATOM 753 C CA . ALA A 1 100 ? 15.795 111.552 55.879 1.00 108.72 100 ALA A CA 1
ATOM 754 C C . ALA A 1 100 ? 16.213 110.565 54.794 1.00 110.51 100 ALA A C 1
ATOM 755 O O . ALA A 1 100 ? 16.367 110.939 53.621 1.00 108.56 100 ALA A O 1
ATOM 756 N N . SER A 1 101 ? 16.407 109.305 55.184 1.00 110.08 101 SER A N 1
ATOM 757 C CA . SER A 1 101 ? 16.784 108.252 54.240 1.00 108.87 101 SER A CA 1
ATOM 758 C C . SER A 1 101 ? 15.556 107.775 53.452 1.00 107.18 101 SER A C 1
ATOM 759 O O . SER A 1 101 ? 14.489 107.525 54.028 1.00 103.23 101 SER A O 1
ATOM 762 N N . ARG A 1 102 ? 15.720 107.656 52.136 1.00 103.65 102 ARG A N 1
ATOM 763 C CA . ARG A 1 102 ? 14.652 107.205 51.250 1.00 101.03 102 ARG A CA 1
ATOM 764 C C . ARG A 1 102 ? 14.816 105.732 50.868 1.00 101.56 102 ARG A C 1
ATOM 765 O O . ARG A 1 102 ? 15.578 105.401 49.962 1.00 104.91 102 ARG A O 1
ATOM 773 N N . ILE A 1 103 ? 14.087 104.852 51.547 1.00 98.54 103 ILE A N 1
ATOM 774 C CA . ILE A 1 103 ? 14.158 103.414 51.273 1.00 96.61 103 ILE A CA 1
ATOM 775 C C . ILE A 1 103 ? 13.041 102.910 50.332 1.00 93.05 103 ILE A C 1
ATOM 776 O O . ILE A 1 103 ? 11.961 103.507 50.256 1.00 95.00 103 ILE A O 1
ATOM 781 N N . THR A 1 104 ? 13.320 101.831 49.598 1.00 86.30 104 THR A N 1
ATOM 782 C CA . THR A 1 104 ? 12.328 101.220 48.706 1.00 80.18 104 THR A CA 1
ATOM 783 C C . THR A 1 104 ? 11.786 100.008 49.464 1.00 81.24 104 THR A C 1
ATOM 784 O O . THR A 1 104 ? 12.568 99.183 49.941 1.00 79.70 104 THR A O 1
ATOM 788 N N . LEU A 1 105 ? 10.462 99.918 49.613 1.00 82.47 105 LEU A N 1
ATOM 789 C CA . LEU A 1 105 ? 9.851 98.777 50.314 1.00 85.04 105 LEU A CA 1
ATOM 790 C C . LEU A 1 105 ? 9.491 97.702 49.259 1.00 85.56 105 LEU A C 1
ATOM 791 O O . LEU A 1 105 ? 8.666 97.915 48.355 1.00 81.41 105 LEU A O 1
ATOM 796 N N . ARG A 1 106 ? 10.167 96.557 49.376 1.00 84.69 106 ARG A N 1
ATOM 797 C CA . ARG A 1 106 ? 10.031 95.443 48.437 1.00 79.92 106 ARG A CA 1
ATOM 798 C C . ARG A 1 106 ? 9.142 94.283 48.875 1.00 72.32 106 ARG A C 1
ATOM 799 O O . ARG A 1 106 ? 9.078 93.909 50.064 1.00 58.88 106 ARG A O 1
ATOM 807 N N . ASP A 1 107 ? 8.468 93.727 47.869 1.00 68.57 107 ASP A N 1
ATOM 808 C CA . ASP A 1 107 ? 7.552 92.607 48.033 1.00 67.18 107 ASP A CA 1
ATOM 809 C C . ASP A 1 107 ? 8.348 91.321 47.797 1.00 65.63 107 ASP A C 1
ATOM 810 O O . ASP A 1 107 ? 8.857 91.082 46.686 1.00 53.78 107 ASP A O 1
ATOM 815 N N . PHE A 1 108 ? 8.447 90.502 48.847 1.00 59.87 108 PHE A N 1
ATOM 816 C CA . PHE A 1 108 ? 9.186 89.256 48.762 1.00 61.19 108 PHE A CA 1
ATOM 817 C C . PHE A 1 108 ? 8.646 88.252 47.740 1.00 65.68 108 PHE A C 1
ATOM 818 O O . PHE A 1 108 ? 9.422 87.568 47.074 1.00 69.77 108 PHE A O 1
ATOM 826 N N . ARG A 1 109 ? 7.328 88.154 47.610 1.00 64.12 109 ARG A N 1
ATOM 827 C CA . ARG A 1 109 ? 6.743 87.200 46.673 1.00 65.05 109 ARG A CA 1
ATOM 828 C C . ARG A 1 109 ? 7.185 87.383 45.220 1.00 64.67 109 ARG A C 1
ATOM 829 O O . ARG A 1 109 ? 7.259 86.403 44.465 1.00 65.26 109 ARG A O 1
ATOM 837 N N . ASP A 1 110 ? 7.473 88.616 44.809 1.00 63.39 110 ASP A N 1
ATOM 838 C CA . ASP A 1 110 ? 7.875 88.827 43.418 1.00 66.46 110 ASP A CA 1
ATOM 839 C C . ASP A 1 110 ? 8.947 89.893 43.169 1.00 69.41 110 ASP A C 1
ATOM 840 O O . ASP A 1 110 ? 9.248 90.208 42.013 1.00 65.04 110 ASP A O 1
ATOM 845 N N . ASP A 1 111 ? 9.520 90.422 44.255 1.00 74.03 111 ASP A N 1
ATOM 846 C CA . ASP A 1 111 ? 10.573 91.456 44.222 1.00 77.36 111 ASP A CA 1
ATOM 847 C C . ASP A 1 111 ? 10.148 92.759 43.554 1.00 76.80 111 ASP A C 1
ATOM 848 O O . ASP A 1 111 ? 10.972 93.501 43.007 1.00 79.15 111 ASP A O 1
ATOM 853 N N . ARG A 1 112 ? 8.847 93.026 43.616 1.00 76.43 112 ARG A N 1
ATOM 854 C CA . ARG A 1 112 ? 8.265 94.232 43.058 1.00 71.03 112 ARG A CA 1
ATOM 855 C C . ARG A 1 112 ? 8.502 95.352 44.058 1.00 71.28 112 ARG A C 1
ATOM 856 O O . ARG A 1 112 ? 8.467 95.122 45.281 1.00 64.89 112 ARG A O 1
ATOM 864 N N . ASN A 1 113 ? 8.758 96.548 43.521 1.00 71.09 113 ASN A N 1
ATOM 865 C CA . ASN A 1 113 ? 8.971 97.758 44.312 1.00 70.69 113 ASN A CA 1
ATOM 866 C C . ASN A 1 113 ? 7.569 98.294 44.605 1.00 70.00 113 ASN A C 1
ATOM 867 O O . ASN A 1 113 ? 6.833 98.667 43.678 1.00 64.34 113 ASN A O 1
ATOM 872 N N . LEU A 1 114 ? 7.212 98.338 45.890 1.00 70.15 114 LEU A N 1
ATOM 873 C CA . LEU A 1 114 ? 5.887 98.789 46.324 1.00 71.10 114 LEU A CA 1
ATOM 874 C C . LEU A 1 114 ? 5.759 100.226 46.845 1.00 69.71 114 LEU A C 1
ATOM 875 O O . LEU A 1 114 ? 4.916 100.995 46.374 1.00 66.11 114 LEU A O 1
ATOM 880 N N . ALA A 1 115 ? 6.581 100.577 47.830 1.00 72.23 115 ALA A N 1
ATOM 881 C CA . ALA A 1 115 ? 6.557 101.922 48.419 1.00 73.89 115 ALA A CA 1
ATOM 882 C C . ALA A 1 115 ? 7.955 102.479 48.748 1.00 72.22 115 ALA A C 1
ATOM 883 O O . ALA A 1 115 ? 8.918 101.731 48.903 1.00 71.65 115 ALA A O 1
ATOM 885 N N . ILE A 1 116 ? 8.054 103.799 48.845 1.00 73.65 116 ILE A N 1
ATOM 886 C CA . ILE A 1 116 ? 9.305 104.461 49.205 1.00 71.08 116 ILE A CA 1
ATOM 887 C C . ILE A 1 116 ? 9.040 105.114 50.563 1.00 73.13 116 ILE A C 1
ATOM 888 O O . ILE A 1 116 ? 8.222 106.033 50.670 1.00 77.19 116 ILE A O 1
ATOM 893 N N . LEU A 1 117 ? 9.699 104.636 51.605 1.00 69.88 117 LEU A N 1
ATOM 894 C CA . LEU A 1 117 ? 9.484 105.223 52.919 1.00 78.50 117 LEU A CA 1
ATOM 895 C C . LEU A 1 117 ? 10.582 106.248 53.186 1.00 83.32 117 LEU A C 1
ATOM 896 O O . LEU A 1 117 ? 11.761 105.908 53.112 1.00 86.46 117 LEU A O 1
ATOM 901 N N . THR A 1 118 ? 10.210 107.501 53.460 1.00 84.87 118 THR A N 1
ATOM 902 C CA . THR A 1 118 ? 11.206 108.534 53.784 1.00 83.52 118 THR A CA 1
ATOM 903 C C . THR A 1 118 ? 11.201 108.661 55.306 1.00 85.21 118 THR A C 1
ATOM 904 O O . THR A 1 118 ? 10.279 109.225 55.897 1.00 87.17 118 THR A O 1
ATOM 908 N N . ILE A 1 119 ? 12.243 108.119 55.928 1.00 87.64 119 ILE A N 1
ATOM 909 C CA . ILE A 1 119 ? 12.361 108.082 57.382 1.00 90.60 119 ILE A CA 1
ATOM 910 C C . ILE A 1 119 ? 12.077 109.350 58.176 1.00 92.11 119 ILE A C 1
ATOM 911 O O . ILE A 1 119 ? 12.251 110.479 57.692 1.00 88.06 119 ILE A O 1
ATOM 916 N N . ASP A 1 120 ? 11.620 109.123 59.405 1.00 92.87 120 ASP A N 1
ATOM 917 C CA . ASP A 1 120 ? 11.308 110.176 60.353 1.00 97.05 120 ASP A CA 1
ATOM 918 C C . ASP A 1 120 ? 12.112 109.847 61.596 1.00 97.44 120 ASP A C 1
ATOM 919 O O . ASP A 1 120 ? 12.372 110.712 62.427 1.00 100.39 120 ASP A O 1
ATOM 924 N N . ASP A 1 121 ? 12.499 108.584 61.720 1.00 96.43 121 ASP A N 1
ATOM 925 C CA . ASP A 1 121 ? 13.306 108.142 62.852 1.00 97.69 121 ASP A CA 1
ATOM 926 C C . ASP A 1 121 ? 13.694 106.672 62.759 1.00 94.95 121 ASP A C 1
ATOM 927 O O . ASP A 1 121 ? 13.342 106.001 61.795 1.00 95.85 121 ASP A O 1
ATOM 932 N N . ILE A 1 122 ? 14.440 106.181 63.747 1.00 92.48 122 ILE A N 1
ATOM 933 C CA . ILE A 1 122 ? 14.897 104.796 63.736 1.00 89.02 122 ILE A CA 1
ATOM 934 C C . ILE A 1 122 ? 15.057 104.259 65.153 1.00 91.21 122 ILE A C 1
ATOM 935 O O . ILE A 1 122 ? 15.951 103.468 65.426 1.00 89.67 122 ILE A O 1
ATOM 940 N N . TYR A 1 123 ? 14.164 104.687 66.041 1.00 95.00 123 TYR A N 1
ATOM 941 C CA . TYR A 1 123 ? 14.146 104.279 67.454 1.00 99.10 123 TYR A CA 1
ATOM 942 C C . TYR A 1 123 ? 14.099 102.749 67.735 1.00 98.73 123 TYR A C 1
ATOM 943 O O . TYR A 1 123 ? 13.945 101.942 66.819 1.00 97.59 123 TYR A O 1
ATOM 952 N N . ARG A 1 124 ? 14.230 102.375 69.012 1.00 98.06 124 ARG A N 1
ATOM 953 C CA . ARG A 1 124 ? 14.202 100.974 69.432 1.00 97.00 124 ARG A CA 1
ATOM 954 C C . ARG A 1 124 ? 13.149 100.770 70.514 1.00 97.79 124 ARG A C 1
ATOM 955 O O . ARG A 1 124 ? 13.352 101.117 71.671 1.00 97.29 124 ARG A O 1
ATOM 956 N N . PRO A 1 125 ? 12.009 100.181 70.160 1.00 99.76 125 PRO A N 1
ATOM 957 C CA . PRO A 1 125 ? 10.840 99.885 70.994 1.00 103.39 125 PRO A CA 1
ATOM 958 C C . PRO A 1 125 ? 10.946 98.989 72.228 1.00 104.84 125 PRO A C 1
ATOM 959 O O . PRO A 1 125 ? 11.544 97.909 72.187 1.00 104.85 125 PRO A O 1
ATOM 963 N N . ASP A 1 126 ? 10.308 99.444 73.306 1.00 101.73 126 ASP A N 1
ATOM 964 C CA . ASP A 1 126 ? 10.261 98.722 74.568 1.00 103.05 126 ASP A CA 1
ATOM 965 C C . ASP A 1 126 ? 9.334 97.522 74.383 1.00 103.96 126 ASP A C 1
ATOM 966 O O . ASP A 1 126 ? 8.221 97.508 74.914 1.00 107.54 126 ASP A O 1
ATOM 971 N N . LYS A 1 127 ? 9.787 96.511 73.647 1.00 101.70 127 LYS A N 1
ATOM 972 C CA . LYS A 1 127 ? 8.964 95.331 73.383 1.00 99.96 127 LYS A CA 1
ATOM 973 C C . LYS A 1 127 ? 8.285 94.689 74.591 1.00 101.28 127 LYS A C 1
ATOM 974 O O . LYS A 1 127 ? 7.534 93.722 74.441 1.00 100.00 127 LYS A O 1
ATOM 980 N N . THR A 1 128 ? 8.543 95.232 75.779 1.00 104.20 128 THR A N 1
ATOM 981 C CA . THR A 1 128 ? 7.968 94.717 77.023 1.00 107.31 128 THR A CA 1
ATOM 982 C C . THR A 1 128 ? 6.733 95.523 77.387 1.00 107.36 128 THR A C 1
ATOM 983 O O . THR A 1 128 ? 5.689 94.963 77.744 1.00 104.84 128 THR A O 1
ATOM 987 N N . LYS A 1 129 ? 6.881 96.846 77.323 1.00 108.02 129 LYS A N 1
ATOM 988 C CA . LYS A 1 129 ? 5.789 97.759 77.620 1.00 110.15 129 LYS A CA 1
ATOM 989 C C . LYS A 1 129 ? 4.735 97.466 76.562 1.00 112.49 129 LYS A C 1
ATOM 990 O O . LYS A 1 129 ? 3.610 97.061 76.880 1.00 113.36 129 LYS A O 1
ATOM 996 N N . GLU A 1 130 ? 5.117 97.662 75.300 1.00 112.05 130 GLU A N 1
ATOM 997 C CA . GLU A 1 130 ? 4.222 97.410 74.182 1.00 110.04 130 GLU A CA 1
ATOM 998 C C . GLU A 1 130 ? 3.456 96.134 74.507 1.00 110.45 130 GLU A C 1
ATOM 999 O O . GLU A 1 130 ? 2.302 96.190 74.925 1.00 111.86 130 GLU A O 1
ATOM 1005 N N . ALA A 1 131 ? 4.122 94.992 74.367 1.00 111.13 131 ALA A N 1
ATOM 1006 C CA . ALA A 1 131 ? 3.512 93.684 74.625 1.00 112.81 131 ALA A CA 1
ATOM 1007 C C . ALA A 1 131 ? 2.651 93.539 75.893 1.00 113.70 131 ALA A C 1
ATOM 1008 O O . ALA A 1 131 ? 1.849 92.604 75.999 1.00 113.06 131 ALA A O 1
ATOM 1010 N N . LYS A 1 132 ? 2.797 94.448 76.850 1.00 114.30 132 LYS A N 1
ATOM 1011 C CA . LYS A 1 132 ? 2.014 94.336 78.074 1.00 116.45 132 LYS A CA 1
ATOM 1012 C C . LYS A 1 132 ? 0.717 95.135 78.034 1.00 118.30 132 LYS A C 1
ATOM 1013 O O . LYS A 1 132 ? -0.359 94.588 78.276 1.00 120.26 132 LYS A O 1
ATOM 1019 N N . LEU A 1 133 ? 0.817 96.425 77.726 1.00 117.80 133 LEU A N 1
ATOM 1020 C CA . LEU A 1 133 ? -0.358 97.289 77.672 1.00 116.73 133 LEU A CA 1
ATOM 1021 C C . LEU A 1 133 ? -1.117 97.166 76.345 1.00 117.27 133 LEU A C 1
ATOM 1022 O O . LEU A 1 133 ? -2.358 97.140 76.330 1.00 116.34 133 LEU A O 1
ATOM 1027 N N . VAL A 1 134 ? -0.372 97.086 75.240 1.00 114.53 134 VAL A N 1
ATOM 1028 C CA . VAL A 1 134 ? -0.964 96.963 73.904 1.00 110.40 134 VAL A CA 1
ATOM 1029 C C . VAL A 1 134 ? -1.559 95.582 73.638 1.00 105.90 134 VAL A C 1
ATOM 1030 O O . VAL A 1 134 ? -2.659 95.490 73.113 1.00 107.19 134 VAL A O 1
ATOM 1034 N N . PHE A 1 135 ? -0.857 94.511 73.994 1.00 100.01 135 PHE A N 1
ATOM 1035 C CA . PHE A 1 135 ? -1.401 93.177 73.765 1.00 98.15 135 PHE A CA 1
ATOM 1036 C C . PHE A 1 135 ? -1.850 92.447 75.022 1.00 99.48 135 PHE A C 1
ATOM 1037 O O . PHE A 1 135 ? -2.051 91.234 74.992 1.00 100.08 135 PHE A O 1
ATOM 1045 N N . GLY A 1 136 ? -2.003 93.171 76.126 1.00 100.00 136 GLY A N 1
ATOM 1046 C CA . GLY A 1 136 ? -2.451 92.539 77.355 1.00 101.22 136 GLY A CA 1
ATOM 1047 C C . GLY A 1 136 ? -1.379 91.971 78.275 1.00 103.18 136 GLY A C 1
ATOM 1048 O O . GLY A 1 136 ? -1.570 91.941 79.498 1.00 99.88 136 GLY A O 1
ATOM 1049 N N . GLY A 1 137 ? -0.266 91.505 77.705 1.00 104.41 137 GLY A N 1
ATOM 1050 C CA . GLY A 1 137 ? 0.802 90.950 78.525 1.00 104.36 137 GLY A CA 1
ATOM 1051 C C . GLY A 1 137 ? 1.234 89.502 78.298 1.00 104.09 137 GLY A C 1
ATOM 1052 O O . GLY A 1 137 ? 2.087 89.250 77.450 1.00 104.02 137 GLY A O 1
ATOM 1053 N N . ASP A 1 138 ? 0.653 88.567 79.060 1.00 103.05 138 ASP A N 1
ATOM 1054 C CA . ASP A 1 138 ? 0.967 87.125 79.005 1.00 103.67 138 ASP A CA 1
ATOM 1055 C C . ASP A 1 138 ? 2.014 86.685 77.964 1.00 110.17 138 ASP A C 1
ATOM 1056 O O . ASP A 1 138 ? 1.792 86.802 76.756 1.00 111.15 138 ASP A O 1
ATOM 1061 N N . PRO A 1 139 ? 3.162 86.140 78.435 1.00 115.89 139 PRO A N 1
ATOM 1062 C CA . PRO A 1 139 ? 4.303 85.659 77.631 1.00 118.14 139 PRO A CA 1
ATOM 1063 C C . PRO A 1 139 ? 3.964 84.669 76.510 1.00 120.78 139 PRO A C 1
ATOM 1064 O O . PRO A 1 139 ? 4.800 84.387 75.638 1.00 120.64 139 PRO A O 1
ATOM 1068 N N . GLU A 1 140 ? 2.742 84.143 76.545 1.00 120.61 140 GLU A N 1
ATOM 1069 C CA . GLU A 1 140 ? 2.285 83.191 75.543 1.00 121.69 140 GLU A CA 1
ATOM 1070 C C . GLU A 1 140 ? 1.704 83.874 74.307 1.00 120.48 140 GLU A C 1
ATOM 1071 O O . GLU A 1 140 ? 2.169 83.638 73.189 1.00 119.79 140 GLU A O 1
ATOM 1077 N N . HIS A 1 141 ? 0.688 84.711 74.523 1.00 117.06 141 HIS A N 1
ATOM 1078 C CA . HIS A 1 141 ? 0.002 85.431 73.451 1.00 113.50 141 HIS A CA 1
ATOM 1079 C C . HIS A 1 141 ? 0.749 85.404 72.129 1.00 109.89 141 HIS A C 1
ATOM 1080 O O . HIS A 1 141 ? 1.925 85.777 72.051 1.00 109.76 141 HIS A O 1
ATOM 1087 N N . PRO A 1 142 ? 0.059 84.972 71.066 1.00 104.49 142 PRO A N 1
ATOM 1088 C CA . PRO A 1 142 ? 0.600 84.863 69.710 1.00 100.55 142 PRO A CA 1
ATOM 1089 C C . PRO A 1 142 ? 1.388 86.084 69.247 1.00 95.77 142 PRO A C 1
ATOM 1090 O O . PRO A 1 142 ? 2.484 85.957 68.702 1.00 92.11 142 PRO A O 1
ATOM 1094 N N . ALA A 1 143 ? 0.836 87.267 69.471 1.00 91.42 143 ALA A N 1
ATOM 1095 C CA . ALA A 1 143 ? 1.510 88.475 69.031 1.00 92.72 143 ALA A CA 1
ATOM 1096 C C . ALA A 1 143 ? 2.779 88.698 69.817 1.00 93.17 143 ALA A C 1
ATOM 1097 O O . ALA A 1 143 ? 3.789 89.134 69.255 1.00 92.46 143 ALA A O 1
ATOM 1099 N N . ILE A 1 144 ? 2.723 88.406 71.118 1.00 94.54 144 ILE A N 1
ATOM 1100 C CA . ILE A 1 144 ? 3.888 88.576 71.990 1.00 92.06 144 ILE A CA 1
ATOM 1101 C C . ILE A 1 144 ? 5.015 87.666 71.485 1.00 89.52 144 ILE A C 1
ATOM 1102 O O . ILE A 1 144 ? 6.098 88.142 71.133 1.00 84.70 144 ILE A O 1
ATOM 1107 N N . VAL A 1 145 ? 4.740 86.368 71.422 1.00 86.97 145 VAL A N 1
ATOM 1108 C CA . VAL A 1 145 ? 5.713 85.397 70.935 1.00 91.86 145 VAL A CA 1
ATOM 1109 C C . VAL A 1 145 ? 6.242 85.728 69.521 1.00 92.41 145 VAL A C 1
ATOM 1110 O O . VAL A 1 145 ? 7.261 85.193 69.092 1.00 93.12 145 VAL A O 1
ATOM 1114 N N . TYR A 1 146 ? 5.538 86.600 68.800 1.00 91.64 146 TYR A N 1
ATOM 1115 C CA . TYR A 1 146 ? 5.950 87.013 67.460 1.00 88.45 146 TYR A CA 1
ATOM 1116 C C . TYR A 1 146 ? 6.834 88.226 67.693 1.00 90.00 146 TYR A C 1
ATOM 1117 O O . TYR A 1 146 ? 7.924 88.355 67.130 1.00 93.07 146 TYR A O 1
ATOM 1126 N N . LEU A 1 147 ? 6.338 89.107 68.551 1.00 90.19 147 LEU A N 1
ATOM 1127 C CA . LEU A 1 147 ? 7.027 90.330 68.920 1.00 91.81 147 LEU A CA 1
ATOM 1128 C C . LEU A 1 147 ? 8.454 90.028 69.375 1.00 96.72 147 LEU A C 1
ATOM 1129 O O . LEU A 1 147 ? 9.412 90.605 68.858 1.00 99.47 147 LEU A O 1
ATOM 1134 N N . ASN A 1 148 ? 8.588 89.100 70.323 1.00 100.08 148 ASN A N 1
ATOM 1135 C CA . ASN A 1 148 ? 9.893 88.728 70.878 1.00 101.54 148 ASN A CA 1
ATOM 1136 C C . ASN A 1 148 ? 10.802 87.938 69.935 1.00 102.55 148 ASN A C 1
ATOM 1137 O O . ASN A 1 148 ? 11.999 88.218 69.838 1.00 103.26 148 ASN A O 1
ATOM 1142 N N . ASN A 1 149 ? 10.236 86.963 69.236 1.00 104.75 149 ASN A N 1
ATOM 1143 C CA . ASN A 1 149 ? 11.018 86.119 68.333 1.00 106.15 149 ASN A CA 1
ATOM 1144 C C . ASN A 1 149 ? 11.238 86.628 66.914 1.00 105.49 149 ASN A C 1
ATOM 1145 O O . ASN A 1 149 ? 12.329 86.472 66.367 1.00 102.83 149 ASN A O 1
ATOM 1150 N N . THR A 1 150 ? 10.216 87.239 66.316 1.00 106.87 150 THR A N 1
ATOM 1151 C CA . THR A 1 150 ? 10.331 87.699 64.930 1.00 108.21 150 THR A CA 1
ATOM 1152 C C . THR A 1 150 ? 10.585 89.175 64.677 1.00 107.89 150 THR A C 1
ATOM 1153 O O . THR A 1 150 ? 11.272 89.529 63.709 1.00 106.77 150 THR A O 1
ATOM 1157 N N . VAL A 1 151 ? 10.020 90.038 65.515 1.00 107.81 151 VAL A N 1
ATOM 1158 C CA . VAL A 1 151 ? 10.206 91.478 65.328 1.00 108.98 151 VAL A CA 1
ATOM 1159 C C . VAL A 1 151 ? 11.651 91.894 65.619 1.00 109.92 151 VAL A C 1
ATOM 1160 O O . VAL A 1 151 ? 12.245 91.477 66.618 1.00 109.83 151 VAL A O 1
ATOM 1164 N N . LYS A 1 152 ? 12.217 92.712 64.739 1.00 109.24 152 LYS A N 1
ATOM 1165 C CA . LYS A 1 152 ? 13.582 93.176 64.929 1.00 108.79 152 LYS A CA 1
ATOM 1166 C C . LYS A 1 152 ? 13.698 94.178 66.085 1.00 110.10 152 LYS A C 1
ATOM 1167 O O . LYS A 1 152 ? 12.708 94.748 66.539 1.00 110.51 152 LYS A O 1
ATOM 1173 N N . GLU A 1 153 ? 14.922 94.384 66.553 1.00 111.71 153 GLU A N 1
ATOM 1174 C CA . GLU A 1 153 ? 15.196 95.276 67.672 1.00 111.12 153 GLU A CA 1
ATOM 1175 C C . GLU A 1 153 ? 14.626 96.685 67.575 1.00 108.60 153 GLU A C 1
ATOM 1176 O O . GLU A 1 153 ? 14.136 97.219 68.574 1.00 103.06 153 GLU A O 1
ATOM 1182 N N . PHE A 1 154 ? 14.700 97.287 66.386 1.00 109.24 154 PHE A N 1
ATOM 1183 C CA . PHE A 1 154 ? 14.195 98.650 66.178 1.00 110.90 154 PHE A CA 1
ATOM 1184 C C . PHE A 1 154 ? 13.154 98.818 65.052 1.00 106.98 154 PHE A C 1
ATOM 1185 O O . PHE A 1 154 ? 13.138 98.064 64.075 1.00 109.69 154 PHE A O 1
ATOM 1193 N N . TYR A 1 155 ? 12.300 99.832 65.202 1.00 97.70 155 TYR A N 1
ATOM 1194 C CA . TYR A 1 155 ? 11.256 100.157 64.231 1.00 88.20 155 TYR A CA 1
ATOM 1195 C C . TYR A 1 155 ? 11.701 101.368 63.387 1.00 88.21 155 TYR A C 1
ATOM 1196 O O . TYR A 1 155 ? 12.421 102.237 63.867 1.00 90.13 155 TYR A O 1
ATOM 1205 N N . ILE A 1 156 ? 11.275 101.433 62.134 1.00 85.73 156 ILE A N 1
ATOM 1206 C CA . ILE A 1 156 ? 11.660 102.554 61.280 1.00 89.74 156 ILE A CA 1
ATOM 1207 C C . ILE A 1 156 ? 10.430 103.377 60.888 1.00 94.73 156 ILE A C 1
ATOM 1208 O O . ILE A 1 156 ? 9.656 102.988 60.010 1.00 97.60 156 ILE A O 1
ATOM 1213 N N . GLY A 1 157 ? 10.248 104.510 61.560 1.00 95.29 157 GLY A N 1
ATOM 1214 C CA . GLY A 1 157 ? 9.120 105.369 61.266 1.00 95.41 157 GLY A CA 1
ATOM 1215 C C . GLY A 1 157 ? 9.398 106.207 60.037 1.00 97.08 157 GLY A C 1
ATOM 1216 O O . GLY A 1 157 ? 10.552 106.399 59.649 1.00 97.24 157 GLY A O 1
ATOM 1217 N N . GLY A 1 158 ? 8.336 106.710 59.422 1.00 98.58 158 GLY A N 1
ATOM 1218 C CA . GLY A 1 158 ? 8.493 107.523 58.233 1.00 95.44 158 GLY A CA 1
ATOM 1219 C C . GLY A 1 158 ? 7.242 107.389 57.403 1.00 94.80 158 GLY A C 1
ATOM 1220 O O . GLY A 1 158 ? 6.698 106.293 57.270 1.00 93.81 158 GLY A O 1
ATOM 1221 N N . LYS A 1 159 ? 6.767 108.505 56.866 1.00 93.52 159 LYS A N 1
ATOM 1222 C CA . LYS A 1 159 ? 5.574 108.472 56.035 1.00 91.37 159 LYS A CA 1
ATOM 1223 C C . LYS A 1 159 ? 5.924 107.701 54.751 1.00 89.99 159 LYS A C 1
ATOM 1224 O O . LYS A 1 159 ? 7.104 107.470 54.447 1.00 85.23 159 LYS A O 1
ATOM 1230 N N . ILE A 1 160 ? 4.892 107.301 54.014 1.00 90.90 160 ILE A N 1
ATOM 1231 C CA . ILE A 1 160 ? 5.058 106.511 52.797 1.00 89.49 160 ILE A CA 1
ATOM 1232 C C . ILE A 1 160 ? 4.578 107.154 51.495 1.00 85.29 160 ILE A C 1
ATOM 1233 O O . ILE A 1 160 ? 3.712 108.029 51.487 1.00 81.39 160 ILE A O 1
ATOM 1238 N N . GLU A 1 161 ? 5.168 106.698 50.396 1.00 83.90 161 GLU A N 1
ATOM 1239 C CA . GLU A 1 161 ? 4.787 107.134 49.061 1.00 82.72 161 GLU A CA 1
ATOM 1240 C C . GLU A 1 161 ? 4.567 105.884 48.214 1.00 82.12 161 GLU A C 1
ATOM 1241 O O . GLU A 1 161 ? 5.438 105.011 48.120 1.00 78.96 161 GLU A O 1
ATOM 1247 N N . ALA A 1 162 ? 3.389 105.823 47.599 1.00 79.52 162 ALA A N 1
ATOM 1248 C CA . ALA A 1 162 ? 2.965 104.696 46.786 1.00 76.33 162 ALA A CA 1
ATOM 1249 C C . ALA A 1 162 ? 3.574 104.625 45.398 1.00 74.86 162 ALA A C 1
ATOM 1250 O O . ALA A 1 162 ? 3.431 105.549 44.602 1.00 71.63 162 ALA A O 1
ATOM 1252 N N . VAL A 1 163 ? 4.249 103.515 45.104 1.00 76.95 163 VAL A N 1
ATOM 1253 C CA . VAL A 1 163 ? 4.850 103.354 43.781 1.00 80.35 163 VAL A CA 1
ATOM 1254 C C . VAL A 1 163 ? 4.240 102.218 42.935 1.00 78.84 163 VAL A C 1
ATOM 1255 O O . VAL A 1 163 ? 4.259 102.279 41.698 1.00 79.84 163 VAL A O 1
ATOM 1259 N N . ASN A 1 164 ? 3.687 101.200 43.591 1.00 76.61 164 ASN A N 1
ATOM 1260 C CA . ASN A 1 164 ? 3.035 100.096 42.881 1.00 71.47 164 ASN A CA 1
ATOM 1261 C C . ASN A 1 164 ? 1.957 99.442 43.712 1.00 72.10 164 ASN A C 1
ATOM 1262 O O . ASN A 1 164 ? 2.118 99.263 44.923 1.00 75.53 164 ASN A O 1
ATOM 1267 N N . LYS A 1 165 ? 0.858 99.077 43.055 1.00 71.89 165 LYS A N 1
ATOM 1268 C CA . LYS A 1 165 ? -0.283 98.481 43.745 1.00 71.71 165 LYS A CA 1
ATOM 1269 C C . LYS A 1 165 ? -0.093 97.234 44.619 1.00 68.26 165 LYS A C 1
ATOM 1270 O O . LYS A 1 165 ? -0.734 97.176 45.683 1.00 72.51 165 LYS A O 1
ATOM 1276 N N . LEU A 1 166 ? 0.734 96.255 44.207 1.00 51.90 166 LEU A N 1
ATOM 1277 C CA . LEU A 1 166 ? 0.917 95.011 45.009 1.00 58.15 166 LEU A CA 1
ATOM 1278 C C . LEU A 1 166 ? 0.057 93.899 44.423 1.00 56.28 166 LEU A C 1
ATOM 1279 O O . LEU A 1 166 ? -1.116 93.770 44.764 1.00 62.54 166 LEU A O 1
ATOM 1284 N N . ASN A 1 167 ? 0.681 93.080 43.579 1.00 55.64 167 ASN A N 1
ATOM 1285 C CA . ASN A 1 167 ? 0.032 92.020 42.817 1.00 56.88 167 ASN A CA 1
ATOM 1286 C C . ASN A 1 167 ? -0.496 90.732 43.448 1.00 57.34 167 ASN A C 1
ATOM 1287 O O . ASN A 1 167 ? 0.263 89.881 43.908 1.00 67.46 167 ASN A O 1
ATOM 1292 N N . HIS A 1 168 ? -1.823 90.605 43.417 1.00 57.06 168 HIS A N 1
ATOM 1293 C CA . HIS A 1 168 ? -2.555 89.439 43.905 1.00 54.05 168 HIS A CA 1
ATOM 1294 C C . HIS A 1 168 ? -3.135 88.784 42.641 1.00 54.07 168 HIS A C 1
ATOM 1295 O O . HIS A 1 168 ? -3.574 89.478 41.715 1.00 54.04 168 HIS A O 1
ATOM 1302 N N . TYR A 1 169 ? -3.112 87.463 42.558 1.00 50.18 169 TYR A N 1
ATOM 1303 C CA . TYR A 1 169 ? -3.654 86.869 41.364 1.00 46.42 169 TYR A CA 1
ATOM 1304 C C . TYR A 1 169 ? -4.869 86.040 41.615 1.00 45.86 169 TYR A C 1
ATOM 1305 O O . TYR A 1 169 ? -5.357 85.362 40.725 1.00 50.74 169 TYR A O 1
ATOM 1314 N N . ASP A 1 170 ? -5.382 86.132 42.826 1.00 44.22 170 ASP A N 1
ATOM 1315 C CA . ASP A 1 170 ? -6.544 85.381 43.192 1.00 43.87 170 ASP A CA 1
ATOM 1316 C C . ASP A 1 170 ? -7.686 86.263 43.639 1.00 49.24 170 ASP A C 1
ATOM 1317 O O . ASP A 1 170 ? -7.499 87.215 44.400 1.00 47.63 170 ASP A O 1
ATOM 1322 N N . TYR A 1 171 ? -8.875 85.918 43.151 1.00 50.61 171 TYR A N 1
ATOM 1323 C CA . TYR A 1 171 ? -10.102 86.586 43.507 1.00 43.49 171 TYR A CA 1
ATOM 1324 C C . TYR A 1 171 ? -10.090 88.098 43.419 1.00 45.31 171 TYR A C 1
ATOM 1325 O O . TYR A 1 171 ? -10.531 88.768 44.379 1.00 43.16 171 TYR A O 1
ATOM 1334 N N . VAL A 1 172 ? -9.627 88.620 42.275 1.00 44.27 172 VAL A N 1
ATOM 1335 C CA . VAL A 1 172 ? -9.547 90.065 42.029 1.00 49.79 172 VAL A CA 1
ATOM 1336 C C . VAL A 1 172 ? -10.940 90.691 42.150 1.00 52.88 172 VAL A C 1
ATOM 1337 O O . VAL A 1 172 ? -11.093 91.805 42.646 1.00 56.22 172 VAL A O 1
ATOM 1341 N N . ALA A 1 173 ? -11.959 89.956 41.726 1.00 49.81 173 ALA A N 1
ATOM 1342 C CA . ALA A 1 173 ? -13.320 90.440 41.832 1.00 44.90 173 ALA A CA 1
ATOM 1343 C C . ALA A 1 173 ? -13.725 90.653 43.287 1.00 44.47 173 ALA A C 1
ATOM 1344 O O . ALA A 1 173 ? -14.627 91.441 43.554 1.00 55.51 173 ALA A O 1
ATOM 1346 N N . LEU A 1 174 ? -13.092 89.957 44.228 1.00 47.36 174 LEU A N 1
ATOM 1347 C CA . LEU A 1 174 ? -13.480 90.102 45.642 1.00 50.69 174 LEU A CA 1
ATOM 1348 C C . LEU A 1 174 ? -12.588 91.053 46.415 1.00 48.59 174 LEU A C 1
ATOM 1349 O O . LEU A 1 174 ? -12.859 91.368 47.590 1.00 40.66 174 LEU A O 1
ATOM 1354 N N . ARG A 1 175 ? -11.517 91.491 45.755 1.00 48.62 175 ARG A N 1
ATOM 1355 C CA . ARG A 1 175 ? -10.556 92.404 46.374 1.00 50.45 175 ARG A CA 1
ATOM 1356 C C . ARG A 1 175 ? -11.010 93.837 46.170 1.00 46.40 175 ARG A C 1
ATOM 1357 O O . ARG A 1 175 ? -11.096 94.326 45.033 1.00 49.27 175 ARG A O 1
ATOM 1365 N N . TYR A 1 176 ? -11.334 94.492 47.283 1.00 43.38 176 TYR A N 1
ATOM 1366 C CA . TYR A 1 176 ? -11.806 95.858 47.230 1.00 50.91 176 TYR A CA 1
ATOM 1367 C C . TYR A 1 176 ? -10.973 96.792 48.084 1.00 52.85 176 TYR A C 1
ATOM 1368 O O . TYR A 1 176 ? -10.589 96.439 49.195 1.00 59.01 176 TYR A O 1
ATOM 1377 N N . THR A 1 177 ? -10.709 97.988 47.559 1.00 54.69 177 THR A N 1
ATOM 1378 C CA . THR A 1 177 ? -9.984 99.036 48.297 1.00 53.80 177 THR A CA 1
ATOM 1379 C C . THR A 1 177 ? -11.062 99.876 48.993 1.00 54.46 177 THR A C 1
ATOM 1380 O O . THR A 1 177 ? -12.249 99.762 48.677 1.00 51.43 177 THR A O 1
ATOM 1384 N N . PRO A 1 178 ? -10.677 100.723 49.944 1.00 52.75 178 PRO A N 1
ATOM 1385 C CA . PRO A 1 178 ? -11.775 101.490 50.544 1.00 54.34 178 PRO A CA 1
ATOM 1386 C C . PRO A 1 178 ? -12.458 102.363 49.480 1.00 48.46 178 PRO A C 1
ATOM 1387 O O . PRO A 1 178 ? -13.657 102.639 49.563 1.00 51.76 178 PRO A O 1
ATOM 1391 N N . ALA A 1 179 ? -11.700 102.780 48.471 1.00 44.20 179 ALA A N 1
ATOM 1392 C CA . ALA A 1 179 ? -12.271 103.635 47.425 1.00 42.21 179 ALA A CA 1
ATOM 1393 C C . ALA A 1 179 ? -13.298 102.863 46.634 1.00 41.25 179 ALA A C 1
ATOM 1394 O O . ALA A 1 179 ? -14.432 103.320 46.437 1.00 42.07 179 ALA A O 1
ATOM 1396 N N . GLU A 1 180 ? -12.888 101.682 46.189 1.00 38.08 180 GLU A N 1
ATOM 1397 C CA . GLU A 1 180 ? -13.749 100.825 45.401 1.00 42.81 180 GLU A CA 1
ATOM 1398 C C . GLU A 1 180 ? -15.096 100.500 46.078 1.00 45.48 180 GLU A C 1
ATOM 1399 O O . GLU A 1 180 ? -16.175 100.560 45.443 1.00 48.47 180 GLU A O 1
ATOM 1405 N N . LEU A 1 181 ? -15.028 100.176 47.363 1.00 42.00 181 LEU A N 1
ATOM 1406 C CA . LEU A 1 181 ? -16.198 99.829 48.135 1.00 40.76 181 LEU A CA 1
ATOM 1407 C C . LEU A 1 181 ? -17.072 101.063 48.341 1.00 50.19 181 LEU A C 1
ATOM 1408 O O . LEU A 1 181 ? -18.321 100.988 48.337 1.00 49.53 181 LEU A O 1
ATOM 1413 N N . ARG A 1 182 ? -16.430 102.213 48.532 1.00 52.39 182 ARG A N 1
ATOM 1414 C CA . ARG A 1 182 ? -17.208 103.439 48.697 1.00 51.82 182 ARG A CA 1
ATOM 1415 C C . ARG A 1 182 ? -17.979 103.727 47.404 1.00 50.02 182 ARG A C 1
ATOM 1416 O O . ARG A 1 182 ? -19.152 104.060 47.449 1.00 49.69 182 ARG A O 1
ATOM 1424 N N . VAL A 1 183 ? -17.333 103.554 46.255 1.00 45.52 183 VAL A N 1
ATOM 1425 C CA . VAL A 1 183 ? -17.994 103.785 44.978 1.00 45.20 183 VAL A CA 1
ATOM 1426 C C . VAL A 1 183 ? -19.161 102.796 44.769 1.00 51.66 183 VAL A C 1
ATOM 1427 O O . VAL A 1 183 ? -20.226 103.141 44.253 1.00 49.46 183 VAL A O 1
ATOM 1431 N N . HIS A 1 184 ? -18.948 101.557 45.176 1.00 51.94 184 HIS A N 1
ATOM 1432 C CA . HIS A 1 184 ? -19.975 100.552 45.025 1.00 48.23 184 HIS A CA 1
ATOM 1433 C C . HIS A 1 184 ? -21.176 100.919 45.902 1.00 46.75 184 HIS A C 1
ATOM 1434 O O . HIS A 1 184 ? -22.302 100.965 45.418 1.00 50.04 184 HIS A O 1
ATOM 1441 N N . PHE A 1 185 ? -20.952 101.205 47.179 1.00 43.29 185 PHE A N 1
ATOM 1442 C CA . PHE A 1 185 ? -22.067 101.531 48.061 1.00 43.51 185 PHE A CA 1
ATOM 1443 C C . PHE A 1 185 ? -22.827 102.763 47.554 1.00 48.99 185 PHE A C 1
ATOM 1444 O O . PHE A 1 185 ? -24.054 102.927 47.765 1.00 43.68 185 PHE A O 1
ATOM 1452 N N . ASP A 1 186 ? -22.094 103.622 46.860 1.00 48.26 186 ASP A N 1
ATOM 1453 C CA . ASP A 1 186 ? -22.687 104.836 46.357 1.00 54.32 186 ASP A CA 1
ATOM 1454 C C . ASP A 1 186 ? -23.556 104.563 45.129 1.00 54.55 186 ASP A C 1
ATOM 1455 O O . ASP A 1 186 ? -24.652 105.105 45.017 1.00 52.76 186 ASP A O 1
ATOM 1460 N N . LYS A 1 187 ? -23.080 103.725 44.218 1.00 47.79 187 LYS A N 1
ATOM 1461 C CA . LYS A 1 187 ? -23.859 103.421 43.031 1.00 51.27 187 LYS A CA 1
ATOM 1462 C C . LYS A 1 187 ? -25.200 102.767 43.384 1.00 56.48 187 LYS A C 1
ATOM 1463 O O . LYS A 1 187 ? -26.214 102.998 42.703 1.00 50.83 187 LYS A O 1
ATOM 1469 N N . LEU A 1 188 ? -25.196 101.959 44.449 1.00 53.41 188 LEU A N 1
ATOM 1470 C CA . LEU A 1 188 ? -26.385 101.232 44.860 1.00 48.94 188 LEU A CA 1
ATOM 1471 C C . LEU A 1 188 ? -27.301 101.988 45.811 1.00 52.30 188 LEU A C 1
ATOM 1472 O O . LEU A 1 188 ? -28.317 101.455 46.242 1.00 54.09 188 LEU A O 1
ATOM 1477 N N . GLY A 1 189 ? -26.963 103.219 46.154 1.00 51.07 189 GLY A N 1
ATOM 1478 C CA . GLY A 1 189 ? -27.835 103.949 47.051 1.00 47.42 189 GLY A CA 1
ATOM 1479 C C . GLY A 1 189 ? -27.665 103.452 48.475 1.00 51.65 189 GLY A C 1
ATOM 1480 O O . GLY A 1 189 ? -28.374 103.876 49.383 1.00 53.09 189 GLY A O 1
ATOM 1481 N N . TRP A 1 190 ? -26.715 102.552 48.686 1.00 49.67 190 TRP A N 1
ATOM 1482 C CA . TRP A 1 190 ? -26.506 102.044 50.032 1.00 53.92 190 TRP A CA 1
ATOM 1483 C C . TRP A 1 190 ? -26.084 103.127 51.003 1.00 50.78 190 TRP A C 1
ATOM 1484 O O . TRP A 1 190 ? -25.129 103.852 50.777 1.00 57.76 190 TRP A O 1
ATOM 1495 N N . SER A 1 191 ? -26.828 103.275 52.078 1.00 55.59 191 SER A N 1
ATOM 1496 C CA . SER A 1 191 ? -26.466 104.278 53.068 1.00 60.13 191 SER A CA 1
ATOM 1497 C C . SER A 1 191 ? -25.860 103.437 54.182 1.00 59.85 191 SER A C 1
ATOM 1498 O O . SER A 1 191 ? -24.674 103.143 54.163 1.00 64.35 191 SER A O 1
ATOM 1501 N N . ARG A 1 192 ? -26.689 103.017 55.124 1.00 61.83 192 ARG A N 1
ATOM 1502 C CA . ARG A 1 192 ? -26.252 102.167 56.231 1.00 60.76 192 ARG A CA 1
ATOM 1503 C C . ARG A 1 192 ? -25.739 100.787 55.755 1.00 54.10 192 ARG A C 1
ATOM 1504 O O . ARG A 1 192 ? -26.434 100.059 55.058 1.00 43.85 192 ARG A O 1
ATOM 1512 N N . VAL A 1 193 ? -24.511 100.444 56.134 1.00 52.93 193 VAL A N 1
ATOM 1513 C CA . VAL A 1 193 ? -23.925 99.148 55.771 1.00 54.19 193 VAL A CA 1
ATOM 1514 C C . VAL A 1 193 ? -23.330 98.398 56.983 1.00 50.54 193 VAL A C 1
ATOM 1515 O O . VAL A 1 193 ? -22.418 98.917 57.625 1.00 52.29 193 VAL A O 1
ATOM 1519 N N . VAL A 1 194 ? -23.832 97.202 57.301 1.00 47.45 194 VAL A N 1
ATOM 1520 C CA . VAL A 1 194 ? -23.267 96.429 58.428 1.00 48.44 194 VAL A CA 1
ATOM 1521 C C . VAL A 1 194 ? -22.161 95.428 58.006 1.00 49.90 194 VAL A C 1
ATOM 1522 O O . VAL A 1 194 ? -22.394 94.494 57.222 1.00 46.89 194 VAL A O 1
ATOM 1526 N N . ALA A 1 195 ? -20.953 95.630 58.534 1.00 49.27 195 ALA A N 1
ATOM 1527 C CA . ALA A 1 195 ? -19.832 94.763 58.215 1.00 46.00 195 ALA A CA 1
ATOM 1528 C C . ALA A 1 195 ? -19.679 93.616 59.196 1.00 51.84 195 ALA A C 1
ATOM 1529 O O . ALA A 1 195 ? -20.018 93.703 60.388 1.00 52.31 195 ALA A O 1
ATOM 1531 N N . PHE A 1 196 ? -19.138 92.534 58.669 1.00 55.13 196 PHE A N 1
ATOM 1532 C CA . PHE A 1 196 ? -18.901 91.332 59.426 1.00 56.72 196 PHE A CA 1
ATOM 1533 C C . PHE A 1 196 ? -17.454 90.925 59.261 1.00 63.01 196 PHE A C 1
ATOM 1534 O O . PHE A 1 196 ? -16.931 90.826 58.125 1.00 56.20 196 PHE A O 1
ATOM 1542 N N . GLN A 1 197 ? -16.820 90.690 60.411 1.00 66.71 197 GLN A N 1
ATOM 1543 C CA . GLN A 1 197 ? -15.425 90.284 60.476 1.00 70.50 197 GLN A CA 1
ATOM 1544 C C . GLN A 1 197 ? -15.383 88.804 60.800 1.00 68.02 197 GLN A C 1
ATOM 1545 O O . GLN A 1 197 ? -16.083 88.343 61.696 1.00 69.46 197 GLN A O 1
ATOM 1551 N N . THR A 1 198 ? -14.588 88.059 60.043 1.00 68.12 198 THR A N 1
ATOM 1552 C CA . THR A 1 198 ? -14.441 86.639 60.297 1.00 72.50 198 THR A CA 1
ATOM 1553 C C . THR A 1 198 ? -13.124 86.130 59.743 1.00 77.32 198 THR A C 1
ATOM 1554 O O . THR A 1 198 ? -12.540 86.726 58.833 1.00 77.59 198 THR A O 1
ATOM 1558 N N . ARG A 1 199 ? -12.677 85.014 60.309 1.00 83.35 199 ARG A N 1
ATOM 1559 C CA . ARG A 1 199 ? -11.437 84.347 59.931 1.00 83.67 199 ARG A CA 1
ATOM 1560 C C . ARG A 1 199 ? -11.808 82.880 59.911 1.00 84.18 199 ARG A C 1
ATOM 1561 O O . ARG A 1 199 ? -10.945 82.005 59.894 1.00 83.12 199 ARG A O 1
ATOM 1569 N N . ASN A 1 200 ? -13.112 82.628 59.903 1.00 83.54 200 ASN A N 1
ATOM 1570 C CA . ASN A 1 200 ? -13.627 81.277 59.940 1.00 84.16 200 ASN A CA 1
ATOM 1571 C C . ASN A 1 200 ? -14.679 81.024 58.873 1.00 86.10 200 ASN A C 1
ATOM 1572 O O . ASN A 1 200 ? -15.209 81.963 58.291 1.00 89.52 200 ASN A O 1
ATOM 1577 N N . PRO A 1 201 ? -15.005 79.741 58.623 1.00 88.78 201 PRO A N 1
ATOM 1578 C CA . PRO A 1 201 ? -15.971 79.191 57.655 1.00 86.81 201 PRO A CA 1
ATOM 1579 C C . PRO A 1 201 ? -17.362 79.815 57.398 1.00 81.86 201 PRO A C 1
ATOM 1580 O O . PRO A 1 201 ? -17.897 79.670 56.295 1.00 76.44 201 PRO A O 1
ATOM 1584 N N . MET A 1 202 ? -17.957 80.485 58.382 1.00 78.57 202 MET A N 1
ATOM 1585 C CA . MET A 1 202 ? -19.291 81.081 58.182 1.00 79.92 202 MET A CA 1
ATOM 1586 C C . MET A 1 202 ? -20.347 80.088 57.726 1.00 76.82 202 MET A C 1
ATOM 1587 O O . MET A 1 202 ? -20.445 79.745 56.552 1.00 69.02 202 MET A O 1
ATOM 1592 N N . HIS A 1 203 ? -21.162 79.654 58.669 1.00 80.31 203 HIS A N 1
ATOM 1593 C CA . HIS A 1 203 ? -22.194 78.685 58.367 1.00 84.21 203 HIS A CA 1
ATOM 1594 C C . HIS A 1 203 ? -23.573 79.313 58.229 1.00 88.13 203 HIS A C 1
ATOM 1595 O O . HIS A 1 203 ? -23.746 80.319 57.539 1.00 92.69 203 HIS A O 1
ATOM 1602 N N . ARG A 1 204 ? -24.543 78.718 58.914 1.00 86.26 204 ARG A N 1
ATOM 1603 C CA . ARG A 1 204 ? -25.926 79.142 58.843 1.00 81.31 204 ARG A CA 1
ATOM 1604 C C . ARG A 1 204 ? -26.378 80.116 59.912 1.00 80.45 204 ARG A C 1
ATOM 1605 O O . ARG A 1 204 ? -27.138 81.033 59.628 1.00 81.15 204 ARG A O 1
ATOM 1613 N N . ALA A 1 205 ? -25.941 79.930 61.145 1.00 76.53 205 ALA A N 1
ATOM 1614 C CA . ALA A 1 205 ? -26.373 80.860 62.180 1.00 78.75 205 ALA A CA 1
ATOM 1615 C C . ALA A 1 205 ? -25.796 82.251 61.870 1.00 77.70 205 ALA A C 1
ATOM 1616 O O . ALA A 1 205 ? -26.352 83.267 62.260 1.00 75.72 205 ALA A O 1
ATOM 1618 N N . HIS A 1 206 ? -24.677 8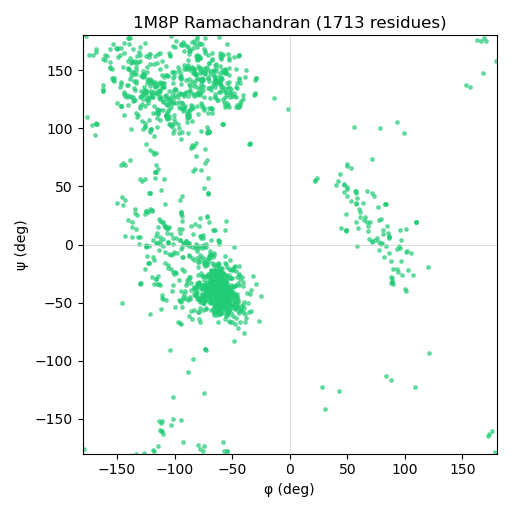2.275 61.157 1.00 79.08 206 HIS A N 1
ATOM 1619 C CA . HIS A 1 206 ? -24.013 83.510 60.783 1.00 79.45 206 HIS A CA 1
ATOM 1620 C C . HIS A 1 206 ? -24.890 84.257 59.787 1.00 77.75 206 HIS A C 1
ATOM 1621 O O . HIS A 1 206 ? -25.150 85.451 59.928 1.00 77.78 206 HIS A O 1
ATOM 1628 N N . ARG A 1 207 ? -25.345 83.537 58.775 1.00 73.82 207 ARG A N 1
ATOM 1629 C CA . ARG A 1 207 ? -26.232 84.094 57.768 1.00 73.82 207 ARG A CA 1
ATOM 1630 C C . ARG A 1 207 ? -27.493 84.597 58.486 1.00 78.23 207 ARG A C 1
ATOM 1631 O O . ARG A 1 207 ? -28.239 85.419 57.967 1.00 85.44 207 ARG A O 1
ATOM 1639 N N . GLU A 1 208 ? -27.722 84.095 59.691 1.00 79.98 208 GLU A N 1
ATOM 1640 C CA . GLU A 1 208 ? -28.871 84.496 60.489 1.00 77.77 208 GLU A CA 1
ATOM 1641 C C . GLU A 1 208 ? -28.534 85.706 61.361 1.00 81.25 208 GLU A C 1
ATOM 1642 O O . GLU A 1 208 ? -29.391 86.543 61.628 1.00 81.77 208 GLU A O 1
ATOM 1648 N N . LEU A 1 209 ? -27.288 85.794 61.813 1.00 83.38 209 LEU A N 1
ATOM 1649 C CA . LEU A 1 209 ? -26.860 86.931 62.613 1.00 85.04 209 LEU A CA 1
ATOM 1650 C C . LEU A 1 209 ? -26.913 88.148 61.709 1.00 83.84 209 LEU A C 1
ATOM 1651 O O . LEU A 1 209 ? -27.645 89.105 61.962 1.00 84.49 209 LEU A O 1
ATOM 1656 N N . THR A 1 210 ? -26.120 88.082 60.646 1.00 77.99 210 THR A N 1
ATOM 1657 C CA . THR A 1 210 ? -26.013 89.149 59.673 1.00 74.13 210 THR A CA 1
ATOM 1658 C C . THR A 1 210 ? -27.355 89.644 59.095 1.00 75.27 210 THR A C 1
ATOM 1659 O O . THR A 1 210 ? -27.660 90.833 59.166 1.00 74.59 210 THR A O 1
ATOM 1663 N N . VAL A 1 211 ? -28.156 88.755 58.522 1.00 75.68 211 VAL A N 1
ATOM 1664 C CA . VAL A 1 211 ? -29.449 89.173 57.972 1.00 73.96 211 VAL A CA 1
ATOM 1665 C C . VAL A 1 211 ? -30.309 89.846 59.049 1.00 76.32 211 VAL A C 1
ATOM 1666 O O . VAL A 1 211 ? -30.814 90.956 58.843 1.00 73.35 211 VAL A O 1
ATOM 1670 N N . ARG A 1 212 ? -30.466 89.172 60.189 1.00 78.83 212 ARG A N 1
ATOM 1671 C CA . ARG A 1 212 ? -31.260 89.693 61.304 1.00 82.93 212 ARG A CA 1
ATOM 1672 C C . ARG A 1 212 ? -30.713 91.029 61.821 1.00 82.17 212 ARG A C 1
ATOM 1673 O O . ARG A 1 212 ? -31.466 91.948 62.137 1.00 80.66 212 ARG A O 1
ATOM 1681 N N . ALA A 1 213 ? -29.396 91.132 61.917 1.00 82.32 213 ALA A N 1
ATOM 1682 C CA . ALA A 1 213 ? -28.780 92.356 62.399 1.00 83.44 213 ALA A CA 1
ATOM 1683 C C . ALA A 1 213 ? -28.989 93.503 61.411 1.00 83.65 213 ALA A C 1
ATOM 1684 O O . ALA A 1 213 ? -29.249 94.638 61.808 1.00 87.83 213 ALA A O 1
ATOM 1686 N N . ALA A 1 214 ? -28.887 93.204 60.123 1.00 77.33 214 ALA A N 1
ATOM 1687 C CA . ALA A 1 214 ? -29.051 94.225 59.110 1.00 72.11 214 ALA A CA 1
ATOM 1688 C C . ALA A 1 214 ? -30.505 94.660 58.929 1.00 74.24 214 ALA A C 1
ATOM 1689 O O . ALA A 1 214 ? -30.791 95.850 58.798 1.00 75.59 214 ALA A O 1
ATOM 1691 N N . ARG A 1 215 ? -31.431 93.711 58.908 1.00 72.60 215 ARG A N 1
ATOM 1692 C CA . ARG A 1 215 ? -32.818 94.087 58.731 1.00 71.75 215 ARG A CA 1
ATOM 1693 C C . ARG A 1 215 ? -33.358 94.912 59.883 1.00 72.88 215 ARG A C 1
ATOM 1694 O O . ARG A 1 215 ? -34.325 95.647 59.702 1.00 77.57 215 ARG A O 1
ATOM 1702 N N . SER A 1 216 ? -32.734 94.816 61.054 1.00 70.13 216 SER A N 1
ATOM 1703 C CA . SER A 1 216 ? -33.198 95.584 62.216 1.00 71.97 216 SER A CA 1
ATOM 1704 C C . SER A 1 216 ? -32.561 96.983 62.273 1.00 71.39 216 SER A C 1
ATOM 1705 O O . SER A 1 216 ? -33.157 97.910 62.820 1.00 68.03 216 SER A O 1
ATOM 1708 N N . ARG A 1 217 ? -31.353 97.128 61.719 1.00 70.40 217 ARG A N 1
ATOM 1709 C CA . ARG A 1 217 ? -30.678 98.431 61.657 1.00 66.57 217 ARG A CA 1
ATOM 1710 C C . ARG A 1 217 ? -30.978 99.023 60.271 1.00 64.97 217 ARG A C 1
ATOM 1711 O O . ARG A 1 217 ? -30.334 99.988 59.852 1.00 61.53 217 ARG A O 1
ATOM 1719 N N . GLN A 1 218 ? -31.953 98.430 59.575 1.00 59.61 218 GLN A N 1
ATOM 1720 C CA . GLN A 1 218 ? -32.358 98.867 58.242 1.00 59.46 218 GLN A CA 1
ATOM 1721 C C . GLN A 1 218 ? -31.153 99.089 57.338 1.00 56.31 218 GLN A C 1
ATOM 1722 O O . GLN A 1 218 ? -31.026 100.131 56.721 1.00 51.84 218 GLN A O 1
ATOM 1728 N N . ALA A 1 219 ? -30.279 98.094 57.240 1.00 56.58 219 ALA A N 1
ATOM 1729 C CA . ALA A 1 219 ? -29.094 98.242 56.414 1.00 51.01 219 ALA A CA 1
ATOM 1730 C C . ALA A 1 219 ? -28.788 97.071 55.494 1.00 41.97 219 ALA A C 1
ATOM 1731 O O . ALA A 1 219 ? -29.510 96.091 55.460 1.00 41.88 219 ALA A O 1
ATOM 1733 N N . ASN A 1 220 ? -27.701 97.223 54.749 1.00 39.56 220 ASN A N 1
ATOM 1734 C CA . ASN A 1 220 ? -27.154 96.221 53.830 1.00 46.89 220 ASN A CA 1
ATOM 1735 C C . ASN A 1 220 ? -25.985 95.503 54.515 1.00 46.02 220 ASN A C 1
ATOM 1736 O O . ASN A 1 220 ? -25.486 95.947 55.565 1.00 50.78 220 ASN A O 1
ATOM 1741 N N . VAL A 1 221 ? -25.511 94.427 53.899 1.00 41.19 221 VAL A N 1
ATOM 1742 C CA . VAL A 1 221 ? -24.449 93.652 54.519 1.00 45.34 221 VAL A CA 1
ATOM 1743 C C . VAL A 1 221 ? -23.132 93.527 53.787 1.00 40.93 221 VAL A C 1
ATOM 1744 O O . VAL A 1 221 ? -23.100 93.138 52.625 1.00 43.61 221 VAL A O 1
ATOM 1748 N N . LEU A 1 222 ? -22.041 93.854 54.472 1.00 41.98 222 LEU A N 1
ATOM 1749 C CA . LEU A 1 222 ? -20.701 93.671 53.897 1.00 42.01 222 LEU A CA 1
ATOM 1750 C C . LEU A 1 222 ? -20.058 92.461 54.611 1.00 46.02 222 LEU A C 1
ATOM 1751 O O . LEU A 1 222 ? -19.731 92.511 55.809 1.00 42.30 222 LEU A O 1
ATOM 1756 N N . ILE A 1 223 ? -19.913 91.360 53.893 1.00 47.45 223 ILE A N 1
ATOM 1757 C CA . ILE A 1 223 ? -19.252 90.200 54.473 1.00 45.69 223 ILE A CA 1
ATOM 1758 C C . ILE A 1 223 ? -17.787 90.491 54.141 1.00 46.90 223 ILE A C 1
ATOM 1759 O O . ILE A 1 223 ? -17.370 90.521 52.952 1.00 40.40 223 ILE A O 1
ATOM 1764 N N . HIS A 1 224 ? -17.035 90.753 55.210 1.00 41.13 224 HIS A N 1
ATOM 1765 C CA . HIS A 1 224 ? -15.642 91.135 55.093 1.00 46.23 224 HIS A CA 1
ATOM 1766 C C . HIS A 1 224 ? -14.602 90.197 55.706 1.00 48.84 224 HIS A C 1
ATOM 1767 O O . HIS A 1 224 ? -13.797 90.631 56.528 1.00 52.57 224 HIS A O 1
ATOM 1774 N N . PRO A 1 225 ? -14.565 88.924 55.288 1.00 52.98 225 PRO A N 1
ATOM 1775 C CA . PRO A 1 225 ? -13.584 88.004 55.866 1.00 47.89 225 PRO A CA 1
ATOM 1776 C C . PRO A 1 225 ? -12.114 88.380 55.547 1.00 51.91 225 PRO A C 1
ATOM 1777 O O . PRO A 1 225 ? -11.798 89.029 54.520 1.00 47.86 225 PRO A O 1
ATOM 1781 N N . VAL A 1 226 ? -11.220 87.946 56.433 1.00 48.15 226 VAL A N 1
ATOM 1782 C CA . VAL A 1 226 ? -9.798 88.225 56.302 1.00 47.00 226 VAL A CA 1
ATOM 1783 C C . VAL A 1 226 ? -8.920 87.193 55.541 1.00 47.48 226 VAL A C 1
ATOM 1784 O O . VAL A 1 226 ? -9.252 86.013 55.442 1.00 44.04 226 VAL A O 1
ATOM 1788 N N . VAL A 1 227 ? -7.806 87.653 54.987 1.00 49.34 227 VAL A N 1
ATOM 1789 C CA . VAL A 1 227 ? -6.876 86.776 54.270 1.00 54.01 227 VAL A CA 1
ATOM 1790 C C . VAL A 1 227 ? -5.504 87.432 54.358 1.00 59.56 227 VAL A C 1
ATOM 1791 O O . VAL A 1 227 ? -5.416 88.656 54.313 1.00 62.78 227 VAL A O 1
ATOM 1795 N N . GLY A 1 228 ? -4.449 86.631 54.515 1.00 62.26 228 GLY A N 1
ATOM 1796 C CA . GLY A 1 228 ? -3.106 87.184 54.592 1.00 63.49 228 GLY A CA 1
ATOM 1797 C C . GLY A 1 228 ? -2.626 87.093 53.173 1.00 67.91 228 GLY A C 1
ATOM 1798 O O . GLY A 1 228 ? -3.460 87.165 52.265 1.00 72.23 228 GLY A O 1
ATOM 1799 N N . LEU A 1 229 ? -1.323 86.950 52.942 1.00 72.21 229 LEU A N 1
ATOM 1800 C CA . LEU A 1 229 ? -0.865 86.808 51.560 1.00 76.81 229 LEU A CA 1
ATOM 1801 C C . LEU A 1 229 ? -1.046 85.334 51.155 1.00 78.41 229 LEU A C 1
ATOM 1802 O O . LEU A 1 229 ? -0.917 84.422 51.982 1.00 74.28 229 LEU A O 1
ATOM 1807 N N . THR A 1 230 ? -1.343 85.105 49.879 1.00 82.45 230 THR A N 1
ATOM 1808 C CA . THR A 1 230 ? -1.603 83.753 49.375 1.00 85.81 230 THR A CA 1
ATOM 1809 C C . THR A 1 230 ? -0.415 82.879 48.954 1.00 89.45 230 THR A C 1
ATOM 1810 O O . THR A 1 230 ? 0.344 83.232 48.033 1.00 90.42 230 THR A O 1
ATOM 1814 N N . LYS A 1 231 ? -0.267 81.735 49.628 1.00 90.80 231 LYS A N 1
ATOM 1815 C CA . LYS A 1 231 ? 0.774 80.761 49.282 1.00 87.28 231 LYS A CA 1
ATOM 1816 C C . LYS A 1 231 ? 0.142 80.052 48.071 1.00 83.72 231 LYS A C 1
ATOM 1817 O O . LYS A 1 231 ? -0.884 79.365 48.202 1.00 78.94 231 LYS A O 1
ATOM 1823 N N . PRO A 1 232 ? 0.726 80.252 46.872 1.00 79.15 232 PRO A N 1
ATOM 1824 C CA . PRO A 1 232 ? 0.291 79.692 45.584 1.00 79.70 232 PRO A CA 1
ATOM 1825 C C . PRO A 1 232 ? -0.365 78.316 45.581 1.00 79.78 232 PRO A C 1
ATOM 1826 O O . PRO A 1 232 ? -1.162 78.021 44.697 1.00 76.64 232 PRO A O 1
ATOM 1830 N N . GLY A 1 233 ? -0.032 77.488 46.570 1.00 80.20 233 GLY A N 1
ATOM 1831 C CA . GLY A 1 233 ? -0.599 76.152 46.664 1.00 77.30 233 GLY A CA 1
ATOM 1832 C C . GLY A 1 233 ? -1.253 75.876 48.013 1.00 78.57 233 GLY A C 1
ATOM 1833 O O . GLY A 1 233 ? -1.340 74.718 48.453 1.00 77.32 233 GLY A O 1
ATOM 1834 N N . ASP A 1 234 ? -1.701 76.939 48.679 1.00 75.60 234 ASP A N 1
ATOM 1835 C CA . ASP A 1 234 ? -2.368 76.813 49.970 1.00 74.88 234 ASP A CA 1
ATOM 1836 C C . ASP A 1 234 ? -3.845 76.509 49.695 1.00 71.93 234 ASP A C 1
ATOM 1837 O O . ASP A 1 234 ? -4.719 77.295 50.059 1.00 75.42 234 ASP A O 1
ATOM 1842 N N . ILE A 1 235 ? -4.110 75.357 49.061 1.00 68.11 235 ILE A N 1
ATOM 1843 C CA . ILE A 1 235 ? -5.466 74.946 48.683 1.00 59.78 235 ILE A CA 1
ATOM 1844 C C . ILE A 1 235 ? -6.534 75.316 49.710 1.00 61.41 235 ILE A C 1
ATOM 1845 O O . ILE A 1 235 ? -7.619 75.758 49.320 1.00 54.69 235 ILE A O 1
ATOM 1850 N N . ASP A 1 236 ? -6.231 75.137 51.002 1.00 58.19 236 ASP A N 1
ATOM 1851 C CA . ASP A 1 236 ? -7.173 75.462 52.068 1.00 59.07 236 ASP A CA 1
ATOM 1852 C C . ASP A 1 236 ? -7.796 76.827 51.856 1.00 61.85 236 ASP A C 1
ATOM 1853 O O . ASP A 1 236 ? -9.020 77.008 52.035 1.00 57.38 236 ASP A O 1
ATOM 1858 N N . HIS A 1 237 ? -6.930 77.778 51.500 1.00 57.88 237 HIS A N 1
ATOM 1859 C CA . HIS A 1 237 ? -7.312 79.155 51.213 1.00 58.64 237 HIS A CA 1
ATOM 1860 C C . HIS A 1 237 ? -8.367 79.222 50.093 1.00 56.17 237 HIS A C 1
ATOM 1861 O O . HIS A 1 237 ? -9.417 79.830 50.261 1.00 54.44 237 HIS A O 1
ATOM 1868 N N . PHE A 1 238 ? -8.094 78.615 48.947 1.00 48.96 238 PHE A N 1
ATOM 1869 C CA . PHE A 1 238 ? -9.083 78.653 47.885 1.00 50.93 238 PHE A CA 1
ATOM 1870 C C . PHE A 1 238 ? -10.335 77.935 48.358 1.00 54.58 238 PHE A C 1
ATOM 1871 O O . PHE A 1 238 ? -11.453 78.212 47.924 1.00 54.04 238 PHE A O 1
ATOM 1879 N N . THR A 1 239 ? -10.162 76.986 49.257 1.00 58.79 239 THR A N 1
ATOM 1880 C CA . THR A 1 239 ? -11.334 76.286 49.707 1.00 57.87 239 THR A CA 1
ATOM 1881 C C . THR A 1 239 ? -12.188 77.226 50.513 1.00 51.61 239 THR A C 1
ATOM 1882 O O . THR A 1 239 ? -13.399 77.280 50.272 1.00 49.62 239 THR A O 1
ATOM 1886 N N . ARG A 1 240 ? -11.550 77.982 51.417 1.00 47.75 240 ARG A N 1
ATOM 1887 C CA . ARG A 1 240 ? -12.226 78.958 52.294 1.00 52.63 240 ARG A CA 1
ATOM 1888 C C . ARG A 1 240 ? -13.045 79.995 51.522 1.00 54.11 240 ARG A C 1
ATOM 1889 O O . ARG A 1 240 ? -14.244 80.182 51.779 1.00 54.69 240 ARG A O 1
ATOM 1897 N N . VAL A 1 241 ? -12.386 80.673 50.589 1.00 47.86 241 VAL A N 1
ATOM 1898 C CA . VAL A 1 241 ? -13.040 81.666 49.753 1.00 53.25 241 VAL A CA 1
ATOM 1899 C C . VAL A 1 241 ? -14.241 81.022 49.016 1.00 49.43 241 VAL A C 1
ATOM 1900 O O . VAL A 1 241 ? -15.348 81.584 48.984 1.00 50.09 241 VAL A O 1
ATOM 1904 N N . ARG A 1 242 ? -14.029 79.843 48.446 1.00 45.07 242 ARG A N 1
ATOM 1905 C CA . ARG A 1 242 ? -15.093 79.149 47.741 1.00 44.72 242 ARG A CA 1
ATOM 1906 C C . ARG A 1 242 ? -16.266 78.903 48.665 1.00 41.25 242 ARG A C 1
ATOM 1907 O O . ARG A 1 242 ? -17.426 78.964 48.251 1.00 37.73 242 ARG A O 1
ATOM 1915 N N . ALA A 1 243 ? -15.966 78.623 49.923 1.00 48.56 243 ALA A N 1
ATOM 1916 C CA . ALA A 1 243 ? -17.030 78.397 50.904 1.00 53.22 243 ALA A CA 1
ATOM 1917 C C . ALA A 1 243 ? -17.813 79.693 51.029 1.00 51.61 243 ALA A C 1
ATOM 1918 O O . ALA A 1 243 ? -19.050 79.695 50.952 1.00 49.83 243 ALA A O 1
ATOM 1920 N N . TYR A 1 244 ? -17.081 80.795 51.224 1.00 51.64 244 TYR A N 1
ATOM 1921 C CA . TYR A 1 244 ? -17.700 82.112 51.348 1.00 46.77 244 TYR A CA 1
ATOM 1922 C C . TYR A 1 244 ? -18.524 82.397 50.122 1.00 44.21 244 TYR A C 1
ATOM 1923 O O . TYR A 1 244 ? -19.655 82.809 50.257 1.00 47.05 244 TYR A O 1
ATOM 1932 N N . GLN A 1 245 ? -17.997 82.149 48.929 1.00 40.96 245 GLN A N 1
ATOM 1933 C CA . GLN A 1 245 ? -18.777 82.421 47.733 1.00 43.25 245 GLN A CA 1
ATOM 1934 C C . GLN A 1 245 ? -20.070 81.594 47.588 1.00 48.52 245 GLN A C 1
ATOM 1935 O O . GLN A 1 245 ? -21.059 82.062 47.033 1.00 55.83 245 GLN A O 1
ATOM 1941 N N . ALA A 1 246 ? -20.072 80.371 48.084 1.00 52.70 246 ALA A N 1
ATOM 1942 C CA . ALA A 1 246 ? -21.250 79.518 47.971 1.00 53.89 246 ALA A CA 1
ATOM 1943 C C . ALA A 1 246 ? -22.357 79.972 48.881 1.00 54.02 246 ALA A C 1
ATOM 1944 O O . ALA A 1 246 ? -23.526 79.706 48.612 1.00 55.28 246 ALA A O 1
ATOM 1946 N N . LEU A 1 247 ? -21.963 80.629 49.969 1.00 50.61 247 LEU A N 1
ATOM 1947 C CA . LEU A 1 247 ? -22.872 81.163 50.982 1.00 51.27 247 LEU A CA 1
ATOM 1948 C C . LEU A 1 247 ? -23.625 82.410 50.512 1.00 57.66 247 LEU A C 1
ATOM 1949 O O . LEU A 1 247 ? -24.733 82.691 50.982 1.00 59.50 247 LEU A O 1
ATOM 1954 N N . LEU A 1 248 ? -23.015 83.151 49.587 1.00 61.07 248 LEU A N 1
ATOM 1955 C CA . LEU A 1 248 ? -23.585 84.388 49.067 1.00 61.33 248 LEU A CA 1
ATOM 1956 C C . LEU A 1 248 ? -24.969 84.262 48.467 1.00 62.35 248 LEU A C 1
ATOM 1957 O O . LEU A 1 248 ? -25.808 85.164 48.580 1.00 69.47 248 LEU A O 1
ATOM 1962 N N . PRO A 1 249 ? -25.221 83.174 47.770 1.00 63.23 249 PRO A N 1
ATOM 1963 C CA . PRO A 1 249 ? -26.603 83.212 47.280 1.00 64.81 249 PRO A CA 1
ATOM 1964 C C . PRO A 1 249 ? -27.681 82.891 48.329 1.00 58.21 249 PRO A C 1
ATOM 1965 O O . PRO A 1 249 ? -28.853 82.978 48.037 1.00 55.65 249 PRO A O 1
ATOM 1969 N N . ARG A 1 250 ? -27.285 82.553 49.552 1.00 61.65 250 ARG A N 1
ATOM 1970 C CA . ARG A 1 250 ? -28.249 82.261 50.612 1.00 65.19 250 ARG A CA 1
ATOM 1971 C C . ARG A 1 250 ? -28.721 83.534 51.297 1.00 65.43 250 ARG A C 1
ATOM 1972 O O . ARG A 1 250 ? -29.409 83.490 52.332 1.00 63.54 250 ARG A O 1
ATOM 1980 N N . TYR A 1 251 ? -28.338 84.668 50.722 1.00 61.50 251 TYR A N 1
ATOM 1981 C CA . TYR A 1 251 ? -28.704 85.969 51.263 1.00 55.63 251 TYR A CA 1
ATOM 1982 C C . TYR A 1 251 ? -29.861 86.575 50.471 1.00 55.72 251 TYR A C 1
ATOM 1983 O O . TYR A 1 251 ? -29.954 86.391 49.252 1.00 57.39 251 TYR A O 1
ATOM 1992 N N . PRO A 1 252 ? -30.780 87.281 51.155 1.00 54.04 252 PRO A N 1
ATOM 1993 C CA . PRO A 1 252 ? -31.918 87.908 50.459 1.00 43.09 252 PRO A CA 1
ATOM 1994 C C . PRO A 1 252 ? -31.287 88.588 49.273 1.00 45.54 252 PRO A C 1
ATOM 1995 O O . PRO A 1 252 ? -30.334 89.333 49.442 1.00 53.03 252 PRO A O 1
ATOM 1999 N N . ASN A 1 253 ? -31.783 88.327 48.072 1.00 54.07 253 ASN A N 1
ATOM 2000 C CA . ASN A 1 253 ? -31.176 88.894 46.876 1.00 50.60 253 ASN A CA 1
ATOM 2001 C C . ASN A 1 253 ? -30.804 90.346 47.008 1.00 52.39 253 ASN A C 1
ATOM 2002 O O . ASN A 1 253 ? -31.649 91.194 47.301 1.00 55.47 253 ASN A O 1
ATOM 2007 N N . GLY A 1 254 ? -29.520 90.618 46.799 1.00 53.25 254 GLY A N 1
ATOM 2008 C CA . GLY A 1 254 ? -29.016 91.978 46.835 1.00 54.48 254 GLY A CA 1
ATOM 2009 C C . GLY A 1 254 ? -28.752 92.591 48.190 1.00 56.79 254 GLY A C 1
ATOM 2010 O O . GLY A 1 254 ? -28.341 93.750 48.263 1.00 57.11 254 GLY A O 1
ATOM 2011 N N . MET A 1 255 ? -28.975 91.835 49.260 1.00 50.86 255 MET A N 1
ATOM 2012 C CA . MET A 1 255 ? -28.748 92.373 50.583 1.00 52.95 255 MET A CA 1
ATOM 2013 C C . MET A 1 255 ? -27.280 92.600 50.939 1.00 57.89 255 MET A C 1
ATOM 2014 O O . MET A 1 255 ? -26.943 93.602 51.565 1.00 55.11 255 MET A O 1
ATOM 2019 N N . ALA A 1 256 ? -26.409 91.678 50.517 1.00 61.45 256 ALA A N 1
ATOM 2020 C CA . ALA A 1 256 ? -24.982 91.729 50.867 1.00 59.39 256 ALA A CA 1
ATOM 2021 C C . ALA A 1 256 ? -23.927 91.776 49.757 1.00 55.26 256 ALA A C 1
ATOM 2022 O O . ALA A 1 256 ? -24.207 91.471 48.606 1.00 58.33 256 ALA A O 1
ATOM 2024 N N . VAL A 1 257 ? -22.705 92.158 50.140 1.00 53.22 257 VAL A N 1
ATOM 2025 C CA . VAL A 1 257 ? -21.562 92.190 49.231 1.00 54.14 257 VAL A CA 1
ATOM 2026 C C . VAL A 1 257 ? -20.456 91.396 49.915 1.00 53.13 257 VAL A C 1
ATOM 2027 O O . VAL A 1 257 ? -20.318 91.427 51.151 1.00 42.51 257 VAL A O 1
ATOM 2031 N N . LEU A 1 258 ? -19.678 90.685 49.099 1.00 50.85 258 LEU A N 1
ATOM 2032 C CA . LEU A 1 258 ? -18.580 89.889 49.597 1.00 46.08 258 LEU A CA 1
ATOM 2033 C C . LEU A 1 258 ? -17.274 90.565 49.259 1.00 47.56 258 LEU A C 1
ATOM 2034 O O . LEU A 1 258 ? -16.969 90.784 48.081 1.00 45.67 258 LEU A O 1
ATOM 2039 N N . GLY A 1 259 ? -16.509 90.895 50.300 1.00 47.66 259 GLY A N 1
ATOM 2040 C CA . GLY A 1 259 ? -15.223 91.526 50.091 1.00 47.55 259 GLY A CA 1
ATOM 2041 C C . GLY A 1 259 ? -14.138 90.917 50.958 1.00 48.13 259 GLY A C 1
ATOM 2042 O O . GLY A 1 259 ? -14.346 90.687 52.159 1.00 49.90 259 GLY A O 1
ATOM 2043 N N . LEU A 1 260 ? -12.984 90.650 50.346 1.00 46.93 260 LEU A N 1
ATOM 2044 C CA . LEU A 1 260 ? -11.849 90.074 51.062 1.00 48.76 260 LEU A CA 1
ATOM 2045 C C . LEU A 1 260 ? -10.977 91.202 51.572 1.00 51.61 260 LEU A C 1
ATOM 2046 O O . LEU A 1 260 ? -10.617 92.126 50.827 1.00 57.42 260 LEU A O 1
ATOM 2051 N N . LEU A 1 261 ? -10.653 91.138 52.855 1.00 53.80 261 LEU A N 1
ATOM 2052 C CA . LEU A 1 261 ? -9.796 92.139 53.469 1.00 53.71 261 LEU A CA 1
ATOM 2053 C C . LEU A 1 261 ? -8.406 91.566 53.754 1.00 56.87 261 LEU A C 1
ATOM 2054 O O . LEU A 1 261 ? -8.251 90.701 54.625 1.00 58.21 261 LEU A O 1
ATOM 2059 N N . GLY A 1 262 ? -7.409 92.043 53.010 1.00 55.16 262 GLY A N 1
ATOM 2060 C CA . GLY A 1 262 ? -6.041 91.608 53.229 1.00 54.70 262 GLY A CA 1
ATOM 2061 C C . GLY A 1 262 ? -5.467 92.229 54.502 1.00 55.45 262 GLY A C 1
ATOM 2062 O O . GLY A 1 262 ? -4.611 93.107 54.454 1.00 61.02 262 GLY A O 1
ATOM 2063 N N . LEU A 1 263 ? -5.965 91.784 55.646 1.00 55.18 263 LEU A N 1
ATOM 2064 C CA . LEU A 1 263 ? -5.506 92.256 56.938 1.00 58.23 263 LEU A CA 1
ATOM 2065 C C . LEU A 1 263 ? -4.716 91.171 57.682 1.00 63.73 263 LEU A C 1
ATOM 2066 O O . LEU A 1 263 ? -5.082 90.003 57.659 1.00 65.12 263 LEU A O 1
ATOM 2071 N N . ALA A 1 264 ? -3.624 91.562 58.331 1.00 70.25 264 ALA A N 1
ATOM 2072 C CA . ALA A 1 264 ? -2.819 90.629 59.120 1.00 71.78 264 ALA A CA 1
ATOM 2073 C C . ALA A 1 264 ? -3.258 90.780 60.586 1.00 72.79 264 ALA A C 1
ATOM 2074 O O . ALA A 1 264 ? -2.919 91.755 61.258 1.00 74.26 264 ALA A O 1
ATOM 2076 N N . MET A 1 265 ? -4.033 89.831 61.086 1.00 72.49 265 MET A N 1
ATOM 2077 C CA . MET A 1 265 ? -4.504 89.940 62.462 1.00 78.34 265 MET A CA 1
ATOM 2078 C C . MET A 1 265 ? -3.407 89.661 63.503 1.00 80.85 265 MET A C 1
ATOM 2079 O O . MET A 1 265 ? -2.500 88.858 63.277 1.00 82.61 265 MET A O 1
ATOM 2084 N N . ARG A 1 266 ? -3.493 90.339 64.642 1.00 79.31 266 ARG A N 1
ATOM 2085 C CA . ARG A 1 266 ? -2.541 90.143 65.726 1.00 77.31 266 ARG A CA 1
ATOM 2086 C C . ARG A 1 266 ? -3.252 89.354 66.824 1.00 78.93 266 ARG A C 1
ATOM 2087 O O . ARG A 1 266 ? -2.674 89.075 67.871 1.00 71.21 266 ARG A O 1
ATOM 2095 N N . MET A 1 267 ? -4.506 88.983 66.573 1.00 82.83 267 MET A N 1
ATOM 2096 C CA . MET A 1 267 ? -5.307 88.257 67.567 1.00 84.11 267 MET A CA 1
ATOM 2097 C C . MET A 1 267 ? -5.194 89.027 68.883 1.00 82.67 267 MET A C 1
ATOM 2098 O O . MET A 1 267 ? -5.050 88.431 69.946 1.00 84.08 267 MET A O 1
ATOM 2103 N N . GLY A 1 268 ? -5.261 90.357 68.783 1.00 81.06 268 GLY A N 1
ATOM 2104 C CA . GLY A 1 268 ? -5.144 91.226 69.939 1.00 76.87 268 GLY A CA 1
ATOM 2105 C C . GLY A 1 268 ? -6.427 91.664 70.613 1.00 77.06 268 GLY A C 1
ATOM 2106 O O . GLY A 1 268 ? -6.559 92.823 71.004 1.00 73.57 268 GLY A O 1
ATOM 2107 N N . GLY A 1 269 ? -7.372 90.744 70.758 1.00 80.71 269 GLY A N 1
ATOM 2108 C CA . GLY A 1 269 ? -8.632 91.061 71.415 1.00 88.83 269 GLY A CA 1
ATOM 2109 C C . GLY A 1 269 ? -9.195 92.479 71.314 1.00 95.29 269 GLY A C 1
ATOM 2110 O O . GLY A 1 269 ? -9.084 93.138 70.269 1.00 94.36 269 GLY A O 1
ATOM 2111 N N . PRO A 1 270 ? -9.798 92.985 72.411 1.00 98.02 270 PRO A N 1
ATOM 2112 C CA . PRO A 1 270 ? -10.413 94.314 72.523 1.00 97.56 270 PRO A CA 1
ATOM 2113 C C . PRO A 1 270 ? -9.715 95.391 71.720 1.00 96.68 270 PRO A C 1
ATOM 2114 O O . PRO A 1 270 ? -10.357 96.252 71.122 1.00 100.64 270 PRO A O 1
ATOM 2118 N N . ARG A 1 271 ? -8.394 95.344 71.708 1.00 93.76 271 ARG A N 1
ATOM 2119 C CA . ARG A 1 271 ? -7.654 96.345 70.978 1.00 93.05 271 ARG A CA 1
ATOM 2120 C C . ARG A 1 271 ? -7.617 96.100 69.479 1.00 90.42 271 ARG A C 1
ATOM 2121 O O . ARG A 1 271 ? -7.589 97.057 68.711 1.00 88.73 271 ARG A O 1
ATOM 2129 N N . GLU A 1 272 ? -7.602 94.837 69.050 1.00 88.60 272 GLU A N 1
ATOM 2130 C CA . GLU A 1 272 ? -7.599 94.570 67.616 1.00 88.65 272 GLU A CA 1
ATOM 2131 C C . GLU A 1 272 ? -8.976 94.963 67.107 1.00 88.36 272 GLU A C 1
ATOM 2132 O O . GLU A 1 272 ? -9.092 95.566 66.036 1.00 85.37 272 GLU A O 1
ATOM 2138 N N . ALA A 1 273 ? -10.007 94.624 67.891 1.00 82.81 273 ALA A N 1
ATOM 2139 C CA . ALA A 1 273 ? -11.396 94.952 67.565 1.00 79.77 273 ALA A CA 1
ATOM 2140 C C . ALA A 1 273 ? -11.465 96.433 67.160 1.00 79.33 273 ALA A C 1
ATOM 2141 O O . ALA A 1 273 ? -11.712 96.774 65.999 1.00 78.20 273 ALA A O 1
ATOM 2143 N N . ILE A 1 274 ? -11.237 97.308 68.130 1.00 76.83 274 ILE A N 1
ATOM 2144 C CA . ILE A 1 274 ? -11.238 98.742 67.890 1.00 72.43 274 ILE A CA 1
ATOM 2145 C C . ILE A 1 274 ? -10.460 99.110 66.608 1.00 68.50 274 ILE A C 1
ATOM 2146 O O . ILE A 1 274 ? -10.801 100.063 65.906 1.00 70.32 274 ILE A O 1
ATOM 2151 N N . TRP A 1 275 ? -9.413 98.352 66.315 1.00 61.83 275 TRP A N 1
ATOM 2152 C CA . TRP A 1 275 ? -8.597 98.575 65.129 1.00 63.53 275 TRP A CA 1
ATOM 2153 C C . TRP A 1 275 ? -9.458 98.201 63.896 1.00 70.30 275 TRP A C 1
ATOM 2154 O O . TRP A 1 275 ? -9.529 98.947 62.893 1.00 66.20 275 TRP A O 1
ATOM 2165 N N . HIS A 1 276 ? -10.123 97.046 64.007 1.00 68.70 276 HIS A N 1
ATOM 2166 C CA . HIS A 1 276 ? -11.004 96.522 62.974 1.00 64.26 276 HIS A CA 1
ATOM 2167 C C . HIS A 1 276 ? -12.090 97.544 62.662 1.00 66.89 276 HIS A C 1
ATOM 2168 O O . HIS A 1 276 ? -12.338 97.854 61.483 1.00 65.59 276 HIS A O 1
ATOM 2175 N N . ALA A 1 277 ? -12.732 98.063 63.713 1.00 60.46 277 ALA A N 1
ATOM 2176 C CA . ALA A 1 277 ? -13.805 99.045 63.544 1.00 62.74 277 ALA A CA 1
ATOM 2177 C C . ALA A 1 277 ? -13.371 100.238 62.693 1.00 63.25 277 ALA A C 1
ATOM 2178 O O . ALA A 1 277 ? -14.158 100.764 61.902 1.00 65.35 277 ALA A O 1
ATOM 2180 N N . ILE A 1 278 ? -12.124 100.666 62.844 1.00 59.85 278 ILE A N 1
ATOM 2181 C CA . ILE A 1 278 ? -11.654 101.774 62.043 1.00 62.98 278 ILE A CA 1
ATOM 2182 C C . ILE A 1 278 ? -11.430 101.330 60.598 1.00 61.68 278 ILE A C 1
ATOM 2183 O O . ILE A 1 278 ? -11.727 102.062 59.660 1.00 60.28 278 ILE A O 1
ATOM 2188 N N . ILE A 1 279 ? -10.907 100.125 60.426 1.00 59.55 279 ILE A N 1
ATOM 2189 C CA . ILE A 1 279 ? -10.647 99.598 59.100 1.00 59.90 279 ILE A CA 1
ATOM 2190 C C . ILE A 1 279 ? -11.936 99.522 58.255 1.00 56.22 279 ILE A C 1
ATOM 2191 O O . ILE A 1 279 ? -11.947 99.849 57.063 1.00 44.22 279 ILE A O 1
ATOM 2196 N N . ARG A 1 280 ? -13.013 99.081 58.883 1.00 52.49 280 ARG A N 1
ATOM 2197 C CA . ARG A 1 280 ? -14.286 98.975 58.201 1.00 51.91 280 ARG A CA 1
ATOM 2198 C C . ARG A 1 280 ? -14.846 100.382 57.999 1.00 54.15 280 ARG A C 1
ATOM 2199 O O . ARG A 1 280 ? -15.344 100.694 56.915 1.00 50.17 280 ARG A O 1
ATOM 2207 N N . LYS A 1 281 ? -14.758 101.244 59.017 1.00 54.16 281 LYS A N 1
ATOM 2208 C CA . LYS A 1 281 ? -15.267 102.604 58.841 1.00 54.54 281 LYS A CA 1
ATOM 2209 C C . LYS A 1 281 ? -14.545 103.241 57.629 1.00 51.54 281 LYS A C 1
ATOM 2210 O O . LYS A 1 281 ? -15.141 103.946 56.832 1.00 50.91 281 LYS A O 1
ATOM 2216 N N . ASN A 1 282 ? -13.259 102.984 57.479 1.00 51.73 282 ASN A N 1
ATOM 2217 C CA . ASN A 1 282 ? -12.562 103.525 56.339 1.00 52.08 282 ASN A CA 1
ATOM 2218 C C . ASN A 1 282 ? -13.091 102.884 55.058 1.00 56.47 282 ASN A C 1
ATOM 2219 O O . ASN A 1 282 ? -13.075 103.476 53.969 1.00 58.05 282 ASN A O 1
ATOM 2224 N N . HIS A 1 283 ? -13.561 101.654 55.181 1.00 59.56 283 HIS A N 1
ATOM 2225 C CA . HIS A 1 283 ? -14.068 100.973 54.018 1.00 55.22 283 HIS A CA 1
ATOM 2226 C C . HIS A 1 283 ? -15.503 101.376 53.675 1.00 56.92 283 HIS A C 1
ATOM 2227 O O . HIS A 1 283 ? -16.057 100.902 52.686 1.00 56.76 283 HIS A O 1
ATOM 2234 N N . GLY A 1 284 ? -16.078 102.281 54.474 1.00 58.90 284 GLY A N 1
ATOM 2235 C CA . GLY A 1 284 ? -17.435 102.767 54.247 1.00 54.40 284 GLY A CA 1
ATOM 2236 C C . GLY A 1 284 ? -18.592 102.126 55.008 1.00 53.75 284 GLY A C 1
ATOM 2237 O O . GLY A 1 284 ? -19.753 102.443 54.767 1.00 60.65 284 GLY A O 1
ATOM 2238 N N . ALA A 1 285 ? -18.316 101.205 55.915 1.00 52.87 285 ALA A N 1
ATOM 2239 C CA . ALA A 1 285 ? -19.410 100.599 56.657 1.00 52.72 285 ALA A CA 1
ATOM 2240 C C . ALA A 1 285 ? -19.915 101.571 57.714 1.00 51.12 285 ALA A C 1
ATOM 2241 O O . ALA A 1 285 ? -19.151 102.311 58.316 1.00 50.49 285 ALA A O 1
ATOM 2243 N N . THR A 1 286 ? -21.213 101.578 57.942 1.00 52.77 286 THR A N 1
ATOM 2244 C CA . THR A 1 286 ? -21.758 102.479 58.939 1.00 53.85 286 THR A CA 1
ATOM 2245 C C . THR A 1 286 ? -21.801 101.750 60.257 1.00 56.70 286 THR A C 1
ATOM 2246 O O . THR A 1 286 ? -21.830 102.370 61.321 1.00 58.77 286 THR A O 1
ATOM 2250 N N . HIS A 1 287 ? -21.817 100.425 60.167 1.00 55.08 287 HIS A N 1
ATOM 2251 C CA . HIS A 1 287 ? -21.896 99.574 61.331 1.00 58.07 287 HIS A CA 1
ATOM 2252 C C . HIS A 1 287 ? -20.885 98.466 61.322 1.00 64.75 287 HIS A C 1
ATOM 2253 O O . HIS A 1 287 ? -20.374 98.069 60.271 1.00 71.42 287 HIS A O 1
ATOM 2260 N N . PHE A 1 288 ? -20.596 97.971 62.514 1.00 62.78 288 PHE A N 1
ATOM 2261 C CA . PHE A 1 288 ? -19.673 96.885 62.650 1.00 64.93 288 PHE A CA 1
ATOM 2262 C C . PHE A 1 288 ? -20.181 95.937 63.719 1.00 69.10 288 PHE A C 1
ATOM 2263 O O . PHE A 1 288 ? -20.693 96.349 64.766 1.00 62.68 288 PHE A O 1
ATOM 2271 N N . ILE A 1 289 ? -20.080 94.652 63.416 1.00 74.70 289 ILE A N 1
ATOM 2272 C CA . ILE A 1 289 ? -20.481 93.625 64.356 1.00 78.42 289 ILE A CA 1
ATOM 2273 C C . ILE A 1 289 ? -19.228 93.265 65.159 1.00 80.27 289 ILE A C 1
ATOM 2274 O O . ILE A 1 289 ? -18.153 92.998 64.595 1.00 80.60 289 ILE A O 1
ATOM 2279 N N . VAL A 1 290 ? -19.374 93.304 66.480 1.00 79.67 290 VAL A N 1
ATOM 2280 C CA . VAL A 1 290 ? -18.291 92.993 67.397 1.00 79.19 290 VAL A CA 1
ATOM 2281 C C . VAL A 1 290 ? -18.700 91.786 68.203 1.00 77.23 290 VAL A C 1
ATOM 2282 O O . VAL A 1 290 ? -19.689 91.820 68.928 1.00 69.37 290 VAL A O 1
ATOM 2286 N N . GLY A 1 291 ? -17.936 90.714 68.082 1.00 79.04 291 GLY A N 1
ATOM 2287 C CA . GLY A 1 291 ? -18.300 89.519 68.810 1.00 86.70 291 GLY A CA 1
ATOM 2288 C C . GLY A 1 291 ? -17.591 89.222 70.117 1.00 89.58 291 GLY A C 1
ATOM 2289 O O . GLY A 1 291 ? -16.667 89.933 70.536 1.00 82.56 291 GLY A O 1
ATOM 2290 N N . ARG A 1 292 ? -18.057 88.155 70.767 1.00 94.33 292 ARG A N 1
ATOM 2291 C CA . ARG A 1 292 ? -17.481 87.686 72.022 1.00 94.64 292 ARG A CA 1
ATOM 2292 C C . ARG A 1 292 ? -16.104 87.133 71.684 1.00 91.66 292 ARG A C 1
ATOM 2293 O O . ARG A 1 292 ? -15.976 86.273 70.807 1.00 91.41 292 ARG A O 1
ATOM 2301 N N . ASP A 1 293 ? -15.077 87.618 72.369 1.00 85.95 293 ASP A N 1
ATOM 2302 C CA . ASP A 1 293 ? -13.739 87.141 72.092 1.00 86.73 293 ASP A CA 1
ATOM 2303 C C . ASP A 1 293 ? -13.372 87.511 70.661 1.00 83.79 293 ASP A C 1
ATOM 2304 O O . ASP A 1 293 ? -12.701 86.760 69.955 1.00 78.64 293 ASP A O 1
ATOM 2309 N N . HIS A 1 294 ? -13.843 88.671 70.226 1.00 82.50 294 HIS A N 1
ATOM 2310 C CA . HIS A 1 294 ? -13.525 89.141 68.895 1.00 80.20 294 HIS A CA 1
ATOM 2311 C C . HIS A 1 294 ? -12.010 89.197 68.918 1.00 77.26 294 HIS A C 1
ATOM 2312 O O . HIS A 1 294 ? -11.422 89.694 69.875 1.00 74.73 294 HIS A O 1
ATOM 2319 N N . ALA A 1 295 ? -11.381 88.666 67.880 1.00 77.42 295 ALA A N 1
ATOM 2320 C CA . ALA A 1 295 ? -9.924 88.672 67.778 1.00 81.21 295 ALA A CA 1
ATOM 2321 C C . ALA A 1 295 ? -9.229 87.991 68.961 1.00 84.16 295 ALA A C 1
ATOM 2322 O O . ALA A 1 295 ? -8.039 88.202 69.195 1.00 81.98 295 ALA A O 1
ATOM 2324 N N . GLY A 1 296 ? -9.970 87.160 69.689 1.00 88.07 296 GLY A N 1
ATOM 2325 C CA . GLY A 1 296 ? -9.407 86.474 70.842 1.00 94.01 296 GLY A CA 1
ATOM 2326 C C . GLY A 1 296 ? -8.450 85.333 70.534 1.00 96.55 296 GLY A C 1
ATOM 2327 O O . GLY A 1 296 ? -8.620 84.635 69.535 1.00 95.16 296 GLY A O 1
ATOM 2328 N N . PRO A 1 297 ? -7.423 85.122 71.379 1.00 99.20 297 PRO A N 1
ATOM 2329 C CA . PRO A 1 297 ? -6.452 84.049 71.167 1.00 102.30 297 PRO A CA 1
ATOM 2330 C C . PRO A 1 297 ? -6.916 82.796 71.902 1.00 106.78 297 PRO A C 1
ATOM 2331 O O . PRO A 1 297 ? -6.241 81.761 71.886 1.00 107.84 297 PRO A O 1
ATOM 2335 N N . GLY A 1 298 ? -8.074 82.907 72.551 1.00 110.18 298 GLY A N 1
ATOM 2336 C CA . GLY A 1 298 ? -8.631 81.788 73.289 1.00 113.38 298 GLY A CA 1
ATOM 2337 C C . GLY A 1 298 ? -8.053 81.659 74.684 1.00 116.43 298 GLY A C 1
ATOM 2338 O O . GLY A 1 298 ? -8.268 82.523 75.537 1.00 114.33 298 GLY A O 1
ATOM 2339 N N . SER A 1 299 ? -7.301 80.581 74.905 1.00 121.38 299 SER A N 1
ATOM 2340 C CA . SER A 1 299 ? -6.679 80.292 76.200 1.00 124.89 299 SER A CA 1
ATOM 2341 C C . SER A 1 299 ? -5.148 80.248 76.142 1.00 127.10 299 SER A C 1
ATOM 2342 O O . SER A 1 299 ? -4.543 80.489 75.093 1.00 129.11 299 SER A O 1
ATOM 2345 N N . ASN A 1 300 ? -4.533 79.940 77.284 1.00 128.74 300 ASN A N 1
ATOM 2346 C CA . ASN A 1 300 ? -3.076 79.823 77.385 1.00 129.89 300 ASN A CA 1
ATOM 2347 C C . ASN A 1 300 ? -2.697 78.464 77.982 1.00 132.00 300 ASN A C 1
ATOM 2348 O O . ASN A 1 300 ? -3.574 77.652 78.292 1.00 133.00 300 ASN A O 1
ATOM 2353 N N . SER A 1 301 ? -1.395 78.226 78.136 1.00 133.20 301 SER A N 1
ATOM 2354 C CA . SER A 1 301 ? -0.869 76.969 78.678 1.00 132.67 301 SER A CA 1
ATOM 2355 C C . SER A 1 301 ? -1.697 76.383 79.822 1.00 132.42 301 SER A C 1
ATOM 2356 O O . SER A 1 301 ? -2.247 75.287 79.698 1.00 132.20 301 SER A O 1
ATOM 2359 N N . LYS A 1 302 ? -1.779 77.107 80.936 1.00 132.41 302 LYS A N 1
ATOM 2360 C CA . LYS A 1 302 ? -2.551 76.640 82.087 1.00 132.77 302 LYS A CA 1
ATOM 2361 C C . LYS A 1 302 ? -4.064 76.622 81.826 1.00 132.74 302 LYS A C 1
ATOM 2362 O O . LYS A 1 302 ? -4.831 76.106 82.642 1.00 130.52 302 LYS A O 1
ATOM 2368 N N . GLY A 1 303 ? -4.484 77.180 80.690 1.00 133.56 303 GLY A N 1
ATOM 2369 C CA . GLY A 1 303 ? -5.897 77.204 80.333 1.00 132.59 303 GLY A CA 1
ATOM 2370 C C . GLY A 1 303 ? -6.613 78.525 80.578 1.00 132.23 303 GLY A C 1
ATOM 2371 O O . GLY A 1 303 ? -7.846 78.594 80.537 1.00 131.07 303 GLY A O 1
ATOM 2372 N N . GLU A 1 304 ? -5.839 79.577 80.826 1.00 131.11 304 GLU A N 1
ATOM 2373 C CA . GLU A 1 304 ? -6.395 80.899 81.093 1.00 129.82 304 GLU A CA 1
ATOM 2374 C C . GLU A 1 304 ? -6.816 81.642 79.825 1.00 129.57 304 GLU A C 1
ATOM 2375 O O . GLU A 1 304 ? -6.045 81.735 78.864 1.00 129.98 304 GLU A O 1
ATOM 2381 N N . ASP A 1 305 ? -8.040 82.169 79.829 1.00 126.63 305 ASP A N 1
ATOM 2382 C CA . ASP A 1 305 ? -8.550 82.927 78.688 1.00 121.23 305 ASP A CA 1
ATOM 2383 C C . ASP A 1 305 ? -7.858 84.292 78.707 1.00 117.08 305 ASP A C 1
ATOM 2384 O O . ASP A 1 305 ? -8.017 85.050 79.668 1.00 118.49 305 ASP A O 1
ATOM 2389 N N . PHE A 1 306 ? -7.086 84.605 77.664 1.00 109.89 306 PHE A N 1
ATOM 2390 C CA . PHE A 1 306 ? -6.383 85.889 77.609 1.00 102.39 306 PHE A CA 1
ATOM 2391 C C . PHE A 1 306 ? -7.312 87.070 77.883 1.00 101.20 306 PHE A C 1
ATOM 2392 O O . PHE A 1 306 ? -6.926 88.022 78.567 1.00 100.84 306 PHE A O 1
ATOM 2400 N N . TYR A 1 307 ? -8.528 87.008 77.338 1.00 97.46 307 TYR A N 1
ATOM 2401 C CA . TYR A 1 307 ? -9.506 88.078 77.511 1.00 92.62 307 TYR A CA 1
ATOM 2402 C C . TYR A 1 307 ? -10.870 87.565 77.960 1.00 92.53 307 TYR A C 1
ATOM 2403 O O . TYR A 1 307 ? -11.177 86.377 77.843 1.00 90.45 307 TYR A O 1
ATOM 2412 N N . GLY A 1 308 ? -11.687 88.480 78.470 1.00 91.57 308 GLY A N 1
ATOM 2413 C CA . GLY A 1 308 ? -13.018 88.121 78.912 1.00 94.08 308 GLY A CA 1
ATOM 2414 C C . GLY A 1 308 ? -13.938 88.032 77.714 1.00 98.21 308 GLY A C 1
ATOM 2415 O O . GLY A 1 308 ? -13.698 88.674 76.688 1.00 97.82 308 GLY A O 1
ATOM 2416 N N . PRO A 1 309 ? -15.004 87.233 77.805 1.00 101.53 309 PRO A N 1
ATOM 2417 C CA . PRO A 1 309 ? -15.931 87.103 76.677 1.00 103.85 309 PRO A CA 1
ATOM 2418 C C . PRO A 1 309 ? -16.544 88.420 76.174 1.00 102.86 309 PRO A C 1
ATOM 2419 O O . PRO A 1 309 ? -17.184 88.455 75.119 1.00 104.53 309 PRO A O 1
ATOM 2423 N N . TYR A 1 310 ? -16.347 89.503 76.914 1.00 99.10 310 TYR A N 1
ATOM 2424 C CA . TYR A 1 310 ? -16.922 90.764 76.501 1.00 99.70 310 TYR A CA 1
ATOM 2425 C C . TYR A 1 310 ? -15.957 91.917 76.576 1.00 100.59 310 TYR A C 1
ATOM 2426 O O . TYR A 1 310 ? -16.363 93.075 76.503 1.00 100.75 310 TYR A O 1
ATOM 2435 N N . ASP A 1 311 ? -14.676 91.611 76.724 1.00 102.07 311 ASP A N 1
ATOM 2436 C CA . ASP A 1 311 ? -13.679 92.667 76.816 1.00 104.95 311 ASP A CA 1
ATOM 2437 C C . ASP A 1 311 ? -13.591 93.402 75.490 1.00 104.16 311 ASP A C 1
ATOM 2438 O O . ASP A 1 311 ? -13.159 94.553 75.432 1.00 102.35 311 ASP A O 1
ATOM 2443 N N . ALA A 1 312 ? -14.012 92.726 74.427 1.00 105.87 312 ALA A N 1
ATOM 2444 C CA . ALA A 1 312 ? -13.963 93.292 73.085 1.00 104.58 312 ALA A CA 1
ATOM 2445 C C . ALA A 1 312 ? -15.113 94.249 72.822 1.00 102.22 312 ALA A C 1
ATOM 2446 O O . ALA A 1 312 ? -14.900 95.418 72.500 1.00 99.41 312 ALA A O 1
ATOM 2448 N N . GLN A 1 313 ? -16.331 93.744 72.964 1.00 102.37 313 GLN A N 1
ATOM 2449 C CA . GLN A 1 313 ? -17.518 94.547 72.725 1.00 106.25 313 GLN A CA 1
ATOM 2450 C C . GLN A 1 313 ? -17.551 95.802 73.589 1.00 107.26 313 GLN A C 1
ATOM 2451 O O . GLN A 1 313 ? -17.932 96.880 73.127 1.00 107.36 313 GLN A O 1
ATOM 2457 N N . HIS A 1 314 ? -17.156 95.647 74.848 1.00 109.08 314 HIS A N 1
ATOM 2458 C CA . HIS A 1 314 ? -17.152 96.745 75.803 1.00 109.28 314 HIS A CA 1
ATOM 2459 C C . HIS A 1 314 ? -16.031 97.733 75.494 1.00 107.74 314 HIS A C 1
ATOM 2460 O O . HIS A 1 314 ? -16.141 98.927 75.791 1.00 106.36 314 HIS A O 1
ATOM 2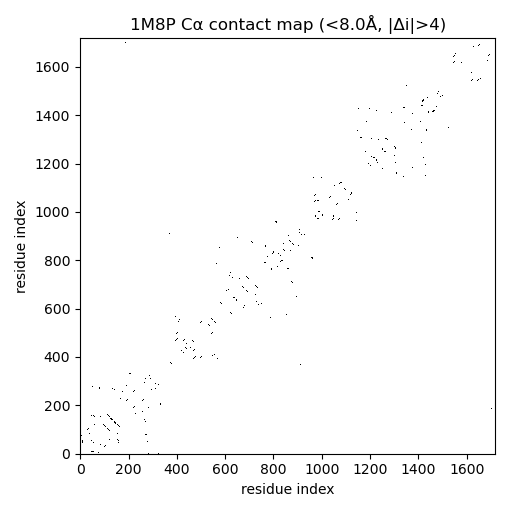467 N N . ALA A 1 315 ? -14.962 97.237 74.877 1.00 105.12 315 ALA A N 1
ATOM 2468 C CA . ALA A 1 315 ? -13.821 98.079 74.521 1.00 103.02 315 ALA A CA 1
ATOM 2469 C C . ALA A 1 315 ? -14.146 99.013 73.365 1.00 103.16 315 ALA A C 1
ATOM 2470 O O . ALA A 1 315 ? -13.674 100.151 73.321 1.00 100.12 315 ALA A O 1
ATOM 2472 N N . VAL A 1 316 ? -14.945 98.516 72.425 1.00 103.09 316 VAL A N 1
ATOM 2473 C CA . VAL A 1 316 ? -15.334 99.293 71.257 1.00 104.50 316 VAL A CA 1
ATOM 2474 C C . VAL A 1 316 ? -16.361 100.375 71.591 1.00 108.50 316 VAL A C 1
ATOM 2475 O O . VAL A 1 316 ? -16.329 101.452 71.006 1.00 107.66 316 VAL A O 1
ATOM 2479 N N . GLU A 1 317 ? -17.267 100.099 72.530 1.00 112.41 317 GLU A N 1
ATOM 2480 C CA . GLU A 1 317 ? -18.281 101.085 72.913 1.00 113.20 317 GLU A CA 1
ATOM 2481 C C . GLU A 1 317 ? -17.661 102.296 73.618 1.00 111.45 317 GLU A C 1
ATOM 2482 O O . GLU A 1 317 ? -18.239 103.385 73.603 1.00 112.32 317 GLU A O 1
ATOM 2488 N N . LYS A 1 318 ? -16.498 102.109 74.242 1.00 108.15 318 LYS A N 1
ATOM 2489 C CA . LYS A 1 318 ? -15.830 103.214 74.921 1.00 105.67 318 LYS A CA 1
ATOM 2490 C C . LYS A 1 318 ? -15.529 104.297 73.901 1.00 104.46 318 LYS A C 1
ATOM 2491 O O . LYS A 1 318 ? -15.755 105.478 74.159 1.00 105.22 318 LYS A O 1
ATOM 2497 N N . TYR A 1 319 ? -15.017 103.880 72.744 1.00 101.88 319 TYR A N 1
ATOM 2498 C CA . TYR A 1 319 ? -14.663 104.797 71.660 1.00 101.64 319 TYR A CA 1
ATOM 2499 C C . TYR A 1 319 ? -15.715 104.867 70.547 1.00 102.54 319 TYR A C 1
ATOM 2500 O O . TYR A 1 319 ? -15.597 105.681 69.627 1.00 101.79 319 TYR A O 1
ATOM 2509 N N . LYS A 1 320 ? -16.729 104.009 70.628 1.00 103.70 320 LYS A N 1
ATOM 2510 C CA . LYS A 1 320 ? -17.796 103.955 69.625 1.00 103.14 320 LYS A CA 1
ATOM 2511 C C . LYS A 1 320 ? -18.282 105.324 69.130 1.00 101.73 320 LYS A C 1
ATOM 2512 O O . LYS A 1 320 ? -18.234 105.616 67.937 1.00 104.43 320 LYS A O 1
ATOM 2518 N N . ASP A 1 321 ? -18.749 106.160 70.044 1.00 98.50 321 ASP A N 1
ATOM 2519 C CA . ASP A 1 321 ? -19.252 107.472 69.673 1.00 97.94 321 ASP A CA 1
ATOM 2520 C C . ASP A 1 321 ? -18.241 108.324 68.923 1.00 95.76 321 ASP A C 1
ATOM 2521 O O . ASP A 1 321 ? -18.547 108.891 67.870 1.00 93.92 321 ASP A O 1
ATOM 2526 N N . GLU A 1 322 ? -17.029 108.400 69.454 1.00 89.88 322 GLU A N 1
ATOM 2527 C CA . GLU A 1 322 ? -15.996 109.206 68.833 1.00 87.09 322 GLU A CA 1
ATOM 2528 C C . GLU A 1 322 ? -15.668 108.813 67.391 1.00 87.60 322 GLU A C 1
ATOM 2529 O O . GLU A 1 322 ? -15.569 109.673 66.513 1.00 86.58 322 GLU A O 1
ATOM 2535 N N . LEU A 1 323 ? -15.494 107.512 67.166 1.00 86.17 323 LEU A N 1
ATOM 2536 C CA . LEU A 1 323 ? -15.159 106.959 65.860 1.00 79.58 323 LEU A CA 1
ATOM 2537 C C . LEU A 1 323 ? -16.221 107.199 64.808 1.00 82.15 323 LEU A C 1
ATOM 2538 O O . LEU A 1 323 ? -15.917 107.291 63.618 1.00 79.76 323 LEU A O 1
ATOM 2543 N N . GLY A 1 324 ? -17.475 107.267 65.245 1.00 84.54 324 GLY A N 1
ATOM 2544 C CA . GLY A 1 324 ? -18.569 107.507 64.316 1.00 88.97 324 GLY A CA 1
ATOM 2545 C C . GLY A 1 324 ? -19.334 106.254 63.948 1.00 87.75 324 GLY A C 1
ATOM 2546 O O . GLY A 1 324 ? -20.572 106.247 63.848 1.00 88.45 324 GLY A O 1
ATOM 2547 N N . ILE A 1 325 ? -18.585 105.182 63.755 1.00 84.24 325 ILE A N 1
ATOM 2548 C CA . ILE A 1 325 ? -19.174 103.914 63.395 1.00 85.88 325 ILE A CA 1
ATOM 2549 C C . ILE A 1 325 ? -19.928 103.330 64.584 1.00 82.88 325 ILE A C 1
ATOM 2550 O O . ILE A 1 325 ? -19.494 103.462 65.714 1.00 81.27 325 ILE A O 1
ATOM 2555 N N . GLU A 1 326 ? -21.056 102.683 64.324 1.00 83.68 326 GLU A N 1
ATOM 2556 C CA . GLU A 1 326 ? -21.846 102.080 65.386 1.00 87.11 326 GLU A CA 1
ATOM 2557 C C . GLU A 1 326 ? -21.623 100.582 65.540 1.00 85.17 326 GLU A C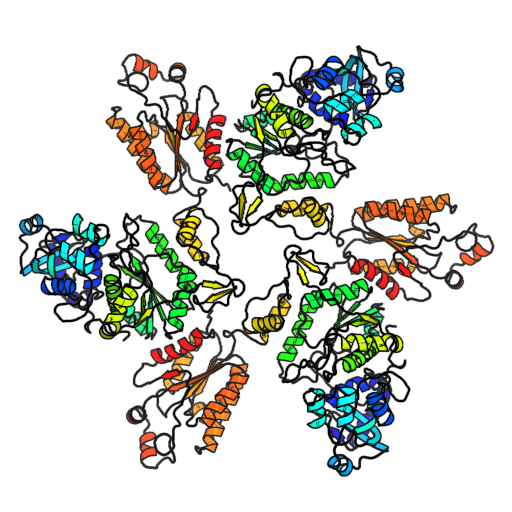 1
ATOM 2558 O O . GLU A 1 326 ? -21.381 99.876 64.568 1.00 82.84 326 GLU A O 1
ATOM 2564 N N . VAL A 1 327 ? -21.741 100.111 66.778 1.00 83.43 327 VAL A N 1
ATOM 2565 C CA . VAL A 1 327 ? -21.527 98.715 67.117 1.00 81.42 327 VAL A CA 1
ATOM 2566 C C . VAL A 1 327 ? -22.779 97.858 67.154 1.00 84.60 327 VAL A C 1
ATOM 2567 O O . VAL A 1 327 ? -23.811 98.262 67.672 1.00 82.16 327 VAL A O 1
ATOM 2571 N N . VAL A 1 328 ? -22.669 96.656 66.609 1.00 88.49 328 VAL A N 1
ATOM 2572 C CA . VAL A 1 328 ? -23.779 95.735 66.600 1.00 93.40 328 VAL A CA 1
ATOM 2573 C C . VAL A 1 328 ? -23.293 94.503 67.317 1.00 98.84 328 VAL A C 1
ATOM 2574 O O . VAL A 1 328 ? -22.876 93.540 66.691 1.00 103.15 328 VAL A O 1
ATOM 2578 N N . GLU A 1 329 ? -23.317 94.547 68.638 1.00 104.86 329 GLU A N 1
ATOM 2579 C CA . GLU A 1 329 ? -22.882 93.415 69.437 1.00 110.90 329 GLU A CA 1
ATOM 2580 C C . GLU A 1 329 ? -23.862 92.292 69.145 1.00 111.46 329 GLU A C 1
ATOM 2581 O O . GLU A 1 329 ? -25.066 92.499 69.200 1.00 103.41 329 GLU A O 1
ATOM 2587 N N . PHE A 1 330 ? -23.347 91.113 68.812 1.00 118.65 330 PHE A N 1
ATOM 2588 C CA . PHE A 1 330 ? -24.214 89.988 68.501 1.00 126.34 330 PHE A CA 1
ATOM 2589 C C . PHE A 1 330 ? -24.480 89.094 69.702 1.00 131.61 330 PHE A C 1
ATOM 2590 O O . PHE A 1 330 ? -23.602 88.857 70.539 1.00 134.22 330 PHE A O 1
ATOM 2598 N N . GLN A 1 331 ? -25.709 88.600 69.775 1.00 134.97 331 GLN A N 1
ATOM 2599 C CA . GLN A 1 331 ? -26.133 87.703 70.843 1.00 137.55 331 GLN A CA 1
ATOM 2600 C C . GLN A 1 331 ? -26.485 86.391 70.150 1.00 140.83 331 GLN A C 1
ATOM 2601 O O . GLN A 1 331 ? -27.629 85.946 70.197 1.00 141.57 331 GLN A O 1
ATOM 2607 N N . MET A 1 332 ? -25.493 85.777 69.509 1.00 144.82 332 MET A N 1
ATOM 2608 C CA . MET A 1 332 ? -25.707 84.542 68.758 1.00 147.41 332 MET A CA 1
ATOM 2609 C C . MET A 1 332 ? -26.819 83.648 69.303 1.00 148.42 332 MET A C 1
ATOM 2610 O O . MET A 1 332 ? -26.888 83.340 70.503 1.00 146.13 332 MET A O 1
ATOM 2615 N N . VAL A 1 333 ? -27.692 83.252 68.382 1.00 149.45 333 VAL A N 1
ATOM 2616 C CA . VAL A 1 333 ? -28.837 82.405 68.678 1.00 150.48 333 VAL A CA 1
ATOM 2617 C C . VAL A 1 333 ? -28.511 80.929 68.437 1.00 152.92 333 VAL A C 1
ATOM 2618 O O . VAL A 1 333 ? -27.444 80.596 67.908 1.00 154.17 333 VAL A O 1
ATOM 2622 N N . THR A 1 334 ? -29.441 80.054 68.826 1.00 153.57 334 THR A N 1
ATOM 2623 C CA . THR A 1 334 ? -29.289 78.605 68.654 1.00 151.60 334 THR A CA 1
ATOM 2624 C C . THR A 1 334 ? -30.291 78.096 67.607 1.00 149.75 334 THR A C 1
ATOM 2625 O O . THR A 1 334 ? -30.789 78.871 66.783 1.00 151.05 334 THR A O 1
ATOM 2629 N N . TYR A 1 335 ? -30.569 76.795 67.626 1.00 145.04 335 TYR A N 1
ATOM 2630 C CA . TYR A 1 335 ? -31.525 76.218 66.688 1.00 139.50 335 TYR A CA 1
ATOM 2631 C C . TYR A 1 335 ? -32.671 75.530 67.425 1.00 142.47 335 TYR A C 1
ATOM 2632 O O . TYR A 1 335 ? -32.476 74.900 68.475 1.00 144.02 335 TYR A O 1
ATOM 2641 N N . LEU A 1 336 ? -33.870 75.668 66.867 1.00 142.45 336 LEU A N 1
ATOM 2642 C CA . LEU A 1 336 ? -35.063 75.061 67.435 1.00 141.68 336 LEU A CA 1
ATOM 2643 C C . LEU A 1 336 ? -35.649 74.135 66.379 1.00 142.13 336 LEU A C 1
ATOM 2644 O O . LEU A 1 336 ? -36.358 74.576 65.483 1.00 141.14 336 LEU A O 1
ATOM 2649 N N . PRO A 1 337 ? -35.330 72.837 66.461 1.00 143.92 337 PRO A N 1
ATOM 2650 C CA . PRO A 1 337 ? -35.778 71.772 65.555 1.00 143.93 337 PRO A CA 1
ATOM 2651 C C . PRO A 1 337 ? -37.287 71.747 65.353 1.00 141.88 337 PRO A C 1
ATOM 2652 O O . PRO A 1 337 ? -37.776 71.853 64.227 1.00 138.20 337 PRO A O 1
ATOM 2656 N N . ASP A 1 338 ? -38.007 71.587 66.461 1.00 142.60 338 ASP A N 1
ATOM 2657 C CA . ASP A 1 338 ? -39.465 71.541 66.464 1.00 141.80 338 ASP A CA 1
ATOM 2658 C C . ASP A 1 338 ? -39.941 72.758 65.697 1.00 141.26 338 ASP A C 1
ATOM 2659 O O . ASP A 1 338 ? -40.851 72.686 64.868 1.00 140.55 338 ASP A O 1
ATOM 2664 N N . THR A 1 339 ? -39.281 73.874 65.984 1.00 141.99 339 THR A N 1
ATOM 2665 C CA . THR A 1 339 ? -39.582 75.170 65.389 1.00 142.70 339 THR A CA 1
ATOM 2666 C C . THR A 1 339 ? -39.091 75.302 63.936 1.00 142.46 339 THR A C 1
ATOM 2667 O O . THR A 1 339 ? -39.859 75.680 63.039 1.00 140.36 339 THR A O 1
ATOM 2671 N N . ASP A 1 340 ? -37.816 74.965 63.729 1.00 141.90 340 ASP A N 1
ATOM 2672 C CA . ASP A 1 340 ? -37.129 75.059 62.435 1.00 140.57 340 ASP A CA 1
ATOM 2673 C C . ASP A 1 340 ? -36.684 76.514 62.328 1.00 140.85 340 ASP A C 1
ATOM 2674 O O . ASP A 1 340 ? -36.671 77.107 61.250 1.00 139.79 340 ASP A O 1
ATOM 2679 N N . GLU A 1 341 ? -36.321 77.075 63.477 1.00 142.46 341 GLU A N 1
ATOM 2680 C CA . GLU A 1 341 ? -35.893 78.464 63.570 1.00 143.45 341 GLU A CA 1
ATOM 2681 C C . GLU A 1 341 ? -34.719 78.629 64.538 1.00 142.42 341 GLU A C 1
ATOM 2682 O O . GLU A 1 341 ? -34.283 77.667 65.178 1.00 142.42 341 GLU A O 1
ATOM 2688 N N . TYR A 1 342 ? -34.223 79.860 64.645 1.00 138.99 342 TYR A N 1
ATOM 2689 C CA . TYR A 1 342 ? -33.100 80.176 65.521 1.00 134.95 342 TYR A CA 1
ATOM 2690 C C . TYR A 1 342 ? -33.522 81.338 66.414 1.00 131.50 342 TYR A C 1
ATOM 2691 O O . TYR A 1 342 ? -34.288 82.194 65.987 1.00 128.03 342 TYR A O 1
ATOM 2700 N N . ARG A 1 343 ? -33.038 81.369 67.652 1.00 131.25 343 ARG A N 1
ATOM 2701 C CA . ARG A 1 343 ? -33.413 82.438 68.578 1.00 132.36 343 ARG A CA 1
ATOM 2702 C C . ARG A 1 343 ? -32.389 82.666 69.685 1.00 133.56 343 ARG A C 1
ATOM 2703 O O . ARG A 1 343 ? -31.671 81.749 70.080 1.00 132.89 343 ARG A O 1
ATOM 2711 N N . PRO A 1 344 ? -32.322 83.900 70.210 1.00 135.97 344 PRO A N 1
ATOM 2712 C CA . PRO A 1 344 ? -31.394 84.281 71.277 1.00 138.73 344 PRO A CA 1
ATOM 2713 C C . PRO A 1 344 ? -31.313 83.292 72.422 1.00 141.21 344 PRO A C 1
ATOM 2714 O O . PRO A 1 344 ? -32.192 82.451 72.599 1.00 139.29 344 PRO A O 1
ATOM 2718 N N . VAL A 1 345 ? -30.244 83.414 73.198 1.00 145.89 345 VAL A N 1
ATOM 2719 C CA . VAL A 1 345 ? -30.006 82.547 74.338 1.00 150.29 345 VAL A CA 1
ATOM 2720 C C . VAL A 1 345 ? -31.126 82.677 75.369 1.00 152.13 345 VAL A C 1
ATOM 2721 O O . VAL A 1 345 ? -31.080 82.052 76.430 1.00 152.93 345 VAL A O 1
ATOM 2725 N N . ASP A 1 346 ? -32.136 83.481 75.044 1.00 153.75 346 ASP A N 1
ATOM 2726 C CA . ASP A 1 346 ? -33.259 83.695 75.951 1.00 154.66 346 ASP A CA 1
ATOM 2727 C C . ASP A 1 346 ? -34.624 83.522 75.293 1.00 155.05 346 ASP A C 1
ATOM 2728 O O . ASP A 1 346 ? -35.571 83.082 75.945 1.00 156.05 346 ASP A O 1
ATOM 2733 N N . GLN A 1 347 ? -34.724 83.866 74.009 1.00 153.88 347 GLN A N 1
ATOM 2734 C CA . GLN A 1 347 ? -35.988 83.757 73.273 1.00 152.56 347 GLN A CA 1
ATOM 2735 C C . GLN A 1 347 ? -36.437 82.306 73.106 1.00 153.03 347 GLN A C 1
ATOM 2736 O O . GLN A 1 347 ? -37.353 82.015 72.334 1.00 150.75 347 GLN A O 1
ATOM 2742 N N . VAL A 1 348 ? -35.791 81.403 73.836 1.00 155.29 348 VAL A N 1
ATOM 2743 C CA . VAL A 1 348 ? -36.103 79.981 73.762 1.00 157.29 348 VAL A CA 1
ATOM 2744 C C . VAL A 1 348 ? -36.838 79.460 74.994 1.00 157.70 348 VAL A C 1
ATOM 2745 O O . VAL A 1 348 ? -36.266 79.401 76.085 1.00 157.75 348 VAL A O 1
ATOM 2749 N N . PRO A 1 349 ? -38.123 79.079 74.835 1.00 157.64 349 PRO A N 1
ATOM 2750 C CA . PRO A 1 349 ? -38.928 78.553 75.944 1.00 158.08 349 PRO A CA 1
ATOM 2751 C C . PRO A 1 349 ? -38.238 77.335 76.573 1.00 160.62 349 PRO A C 1
ATOM 2752 O O . PRO A 1 349 ? -37.563 76.574 75.878 1.00 162.81 349 PRO A O 1
ATOM 2756 N N . ALA A 1 350 ? -38.409 77.151 77.880 1.00 161.38 350 ALA A N 1
ATOM 2757 C CA . ALA A 1 350 ? -37.780 76.040 78.595 1.00 161.71 350 ALA A CA 1
ATOM 2758 C C . ALA A 1 350 ? -38.155 74.660 78.057 1.00 162.45 350 ALA A C 1
ATOM 2759 O O . ALA A 1 350 ? -39.255 74.167 78.304 1.00 162.30 350 ALA A O 1
ATOM 2761 N N . GLY A 1 351 ? -37.235 74.042 77.319 1.00 163.10 351 GLY A N 1
ATOM 2762 C CA . GLY A 1 351 ? -37.490 72.715 76.787 1.00 163.54 351 GLY A CA 1
ATOM 2763 C C . GLY A 1 351 ? -37.702 72.574 75.289 1.00 163.84 351 GLY A C 1
ATOM 2764 O O . GLY A 1 351 ? -38.267 71.572 74.851 1.00 162.87 351 GLY A O 1
ATOM 2765 N N . VAL A 1 352 ? -37.264 73.553 74.499 1.00 164.71 352 VAL A N 1
ATOM 2766 C CA . VAL A 1 352 ? -37.423 73.473 73.043 1.00 165.30 352 VAL A CA 1
ATOM 2767 C C . VAL A 1 352 ? -36.429 72.454 72.494 1.00 165.44 352 VAL A C 1
ATOM 2768 O O . VAL A 1 352 ? -36.756 71.275 72.388 1.00 166.98 352 VAL A O 1
ATOM 2772 N N . LYS A 1 353 ? -35.226 72.916 72.148 1.00 164.65 353 LYS A N 1
ATOM 2773 C CA . LYS A 1 353 ? -34.155 72.056 71.635 1.00 162.89 353 LYS A CA 1
ATOM 2774 C C . LYS A 1 353 ? -32.811 72.793 71.600 1.00 160.63 353 LYS A C 1
ATOM 2775 O O . LYS A 1 353 ? -32.560 73.623 70.719 1.00 158.11 353 LYS A O 1
ATOM 2781 N N . THR A 1 354 ? -31.955 72.474 72.569 1.00 158.67 354 THR A N 1
ATOM 2782 C CA . THR A 1 354 ? -30.630 73.077 72.693 1.00 155.73 354 THR A CA 1
ATOM 2783 C C . THR A 1 354 ? -29.682 72.594 71.593 1.00 153.81 354 THR A C 1
ATOM 2784 O O . THR A 1 354 ? -28.522 72.274 71.849 1.00 154.04 354 THR A O 1
ATOM 2788 N N . LEU A 1 355 ? -30.178 72.559 70.364 1.00 149.96 355 LEU A N 1
ATOM 2789 C CA . LEU A 1 355 ? -29.380 72.102 69.237 1.00 145.91 355 LEU A CA 1
ATOM 2790 C C . LEU A 1 355 ? -28.268 73.041 68.803 1.00 143.25 355 LEU A C 1
ATOM 2791 O O . LEU A 1 355 ? -28.504 74.000 68.067 1.00 143.37 355 LEU A O 1
ATOM 2796 N N . ASN A 1 356 ? -27.052 72.746 69.254 1.00 139.46 356 ASN A N 1
ATOM 2797 C CA . ASN A 1 356 ? -25.893 73.555 68.902 1.00 135.98 356 ASN A CA 1
ATOM 2798 C C . ASN A 1 356 ? -24.648 72.675 68.798 1.00 131.52 356 ASN A C 1
ATOM 2799 O O . ASN A 1 356 ? -24.242 72.040 69.770 1.00 130.35 356 ASN A O 1
ATOM 2804 N N . ILE A 1 357 ? -24.055 72.644 67.607 1.00 126.43 357 ILE A N 1
ATOM 2805 C CA . ILE A 1 357 ? -22.863 71.849 67.350 1.00 120.38 357 ILE A CA 1
ATOM 2806 C C . ILE A 1 357 ? -21.594 72.564 67.807 1.00 119.19 357 ILE A C 1
ATOM 2807 O O . ILE A 1 357 ? -21.501 73.783 67.756 1.00 114.59 357 ILE A O 1
ATOM 2812 N N . SER A 1 358 ? -20.623 71.780 68.260 1.00 121.94 358 SER A N 1
ATOM 2813 C CA . SER A 1 358 ? -19.349 72.300 68.743 1.00 124.37 358 SER A CA 1
ATOM 2814 C C . SER A 1 358 ? -18.384 72.566 67.588 1.00 125.79 358 SER A C 1
ATOM 2815 O O . SER A 1 358 ? -18.450 71.908 66.549 1.00 127.84 358 SER A O 1
ATOM 2818 N N . GLY A 1 359 ? -17.497 73.540 67.776 1.00 125.74 359 GLY A N 1
ATOM 2819 C CA . GLY A 1 359 ? -16.519 73.863 66.753 1.00 126.92 359 GLY A CA 1
ATOM 2820 C C . GLY A 1 359 ? -15.468 72.772 66.698 1.00 128.72 359 GLY A C 1
ATOM 2821 O O . GLY A 1 359 ? -15.000 72.387 65.622 1.00 129.36 359 GLY A O 1
ATOM 2822 N N . THR A 1 360 ? -15.099 72.278 67.879 1.00 129.35 360 THR A N 1
ATOM 2823 C CA . THR A 1 360 ? -14.117 71.205 68.015 1.00 126.92 360 THR A CA 1
ATOM 2824 C C . THR A 1 360 ? -14.755 69.939 67.452 1.00 121.44 360 THR A C 1
ATOM 2825 O O . THR A 1 360 ? -14.063 69.055 66.938 1.00 122.71 360 THR A O 1
ATOM 2829 N N . GLU A 1 361 ? -16.082 69.865 67.552 1.00 111.89 361 GLU A N 1
ATOM 2830 C CA . GLU A 1 361 ? -16.835 68.721 67.055 1.00 104.77 361 GLU A CA 1
ATOM 2831 C C . GLU A 1 361 ? -17.038 68.836 65.545 1.00 103.53 361 GLU A C 1
ATOM 2832 O O . GLU A 1 361 ? -17.074 67.833 64.829 1.00 103.74 361 GLU A O 1
ATOM 2838 N N . LEU A 1 362 ? -17.169 70.061 65.055 1.00 99.72 362 LEU A N 1
ATOM 2839 C CA . LEU A 1 362 ? -17.352 70.259 63.628 1.00 96.50 362 LEU A CA 1
ATOM 2840 C C . LEU A 1 362 ? -16.070 69.920 62.875 1.00 97.51 362 LEU A C 1
ATOM 2841 O O . LEU A 1 362 ? -16.109 69.227 61.856 1.00 94.84 362 LEU A O 1
ATOM 2846 N N . ARG A 1 363 ? -14.935 70.421 63.361 1.00 104.54 363 ARG A N 1
ATOM 2847 C CA . ARG A 1 363 ? -13.655 70.120 62.721 1.00 110.54 363 ARG A CA 1
ATOM 2848 C C . ARG A 1 363 ? -13.529 68.612 62.713 1.00 112.49 363 ARG A C 1
ATOM 2849 O O . ARG A 1 363 ? -13.259 67.999 61.676 1.00 114.81 363 ARG A O 1
ATOM 2857 N N . ARG A 1 364 ? -13.744 68.030 63.891 1.00 113.62 364 ARG A N 1
ATOM 2858 C CA . ARG A 1 364 ? -13.677 66.589 64.085 1.00 113.10 364 ARG A CA 1
ATOM 2859 C C . ARG A 1 364 ? -14.487 65.906 62.975 1.00 110.90 364 ARG A C 1
ATOM 2860 O O . ARG A 1 364 ? -13.982 64.999 62.307 1.00 112.18 364 ARG A O 1
ATOM 2868 N N . ARG A 1 365 ? -15.725 66.364 62.766 1.00 105.32 365 ARG A N 1
ATOM 2869 C CA . ARG A 1 365 ? -16.595 65.788 61.740 1.00 102.79 365 ARG A CA 1
ATOM 2870 C C . ARG A 1 365 ? -16.130 66.030 60.320 1.00 102.07 365 ARG A C 1
ATOM 2871 O O . ARG A 1 365 ? -16.102 65.102 59.515 1.00 104.25 365 ARG A O 1
ATOM 2879 N N . LEU A 1 366 ? -15.800 67.279 60.003 1.00 100.28 366 LEU A N 1
ATOM 2880 C CA . LEU A 1 366 ? -15.316 67.613 58.668 1.00 100.47 366 LEU A CA 1
ATOM 2881 C C . LEU A 1 366 ? -14.193 66.635 58.294 1.00 102.29 366 LEU A C 1
ATOM 2882 O O . LEU A 1 366 ? -14.138 66.130 57.161 1.00 102.50 366 LEU A O 1
ATOM 2887 N N . ARG A 1 367 ? -13.319 66.370 59.267 1.00 101.25 367 ARG A N 1
ATOM 2888 C CA . ARG A 1 367 ? -12.204 65.449 59.104 1.00 102.16 367 ARG A CA 1
ATOM 2889 C C . ARG A 1 367 ? -12.732 64.044 58.785 1.00 102.55 367 ARG A C 1
ATOM 2890 O O . ARG A 1 367 ? -12.440 63.479 57.723 1.00 104.65 367 ARG A O 1
ATOM 2898 N N . SER A 1 368 ? -13.526 63.497 59.702 1.00 100.88 368 SER A N 1
ATOM 2899 C CA . SER A 1 368 ? -14.083 62.150 59.554 1.00 99.93 368 SER A CA 1
ATOM 2900 C C . SER A 1 368 ? -15.046 61.961 58.379 1.00 98.23 368 SER A C 1
ATOM 2901 O O . SER A 1 368 ? -15.238 60.847 57.902 1.00 100.84 368 SER A O 1
ATOM 2904 N N . GLY A 1 369 ? -15.655 63.038 57.910 1.00 95.93 369 GLY A N 1
ATOM 2905 C CA . GLY A 1 369 ? -16.590 62.900 56.812 1.00 93.83 369 GLY A CA 1
ATOM 2906 C C . GLY A 1 369 ? -17.966 62.572 57.350 1.00 92.57 369 GLY A C 1
ATOM 2907 O O . GLY A 1 369 ? -18.897 62.297 56.594 1.00 88.24 369 GLY A O 1
ATOM 2908 N N . ALA A 1 370 ? -18.089 62.608 58.673 1.00 97.32 370 ALA A N 1
ATOM 2909 C CA . ALA A 1 370 ? -19.353 62.324 59.347 1.00 102.34 370 ALA A CA 1
ATOM 2910 C C . ALA A 1 370 ? -20.378 63.426 59.072 1.00 104.70 370 ALA A C 1
ATOM 2911 O O . ALA A 1 370 ? -20.174 64.586 59.447 1.00 105.24 370 ALA A O 1
ATOM 2913 N N . HIS A 1 371 ? -21.480 63.045 58.427 1.00 105.51 371 HIS A N 1
ATOM 2914 C CA . HIS A 1 371 ? -22.552 63.968 58.058 1.00 106.05 371 HIS A CA 1
ATOM 2915 C C . HIS A 1 371 ? -22.720 65.153 59.004 1.00 106.62 371 HIS A C 1
ATOM 2916 O O . HIS A 1 371 ? -22.578 65.032 60.226 1.00 108.36 371 HIS A O 1
ATOM 2923 N N . ILE A 1 372 ? -23.019 66.307 58.414 1.00 104.70 372 ILE A N 1
ATOM 2924 C CA . ILE A 1 372 ? -23.199 67.529 59.173 1.00 99.32 372 ILE A CA 1
ATOM 2925 C C . ILE A 1 372 ? -24.595 68.103 58.922 1.00 97.71 372 ILE A C 1
ATOM 2926 O O . ILE A 1 372 ? -25.013 68.312 57.782 1.00 95.35 372 ILE A O 1
ATOM 2931 N N . PRO A 1 373 ? -25.339 68.341 60.008 1.00 95.89 373 PRO A N 1
ATOM 2932 C CA . PRO A 1 373 ? -26.699 68.881 60.059 1.00 93.73 373 PRO A CA 1
ATOM 2933 C C . PRO A 1 373 ? -26.891 70.088 59.153 1.00 94.61 373 PRO A C 1
ATOM 2934 O O . PRO A 1 373 ? -26.231 71.123 59.329 1.00 96.93 373 PRO A O 1
ATOM 2938 N N . GLU A 1 374 ? -27.811 69.977 58.203 1.00 91.09 374 GLU A N 1
ATOM 2939 C CA . GLU A 1 374 ? -28.054 71.082 57.295 1.00 92.07 374 GLU A CA 1
ATOM 2940 C C . GLU A 1 374 ? -28.577 72.324 58.035 1.00 95.35 374 GLU A C 1
ATOM 2941 O O . GLU A 1 374 ? -28.546 73.441 57.514 1.00 95.83 374 GLU A O 1
ATOM 2947 N N . TRP A 1 375 ? -29.061 72.130 59.256 1.00 96.64 375 TRP A N 1
ATOM 2948 C CA . TRP A 1 375 ? -29.548 73.247 60.059 1.00 94.34 375 TRP A CA 1
ATOM 2949 C C . TRP A 1 375 ? -28.348 73.974 60.648 1.00 92.37 375 TRP A C 1
ATOM 2950 O O . TRP A 1 375 ? -28.475 75.075 61.184 1.00 89.19 375 TRP A O 1
ATOM 2961 N N . PHE A 1 376 ? -27.186 73.336 60.551 1.00 89.54 376 PHE A N 1
ATOM 2962 C CA . PHE A 1 376 ? -25.967 73.896 61.087 1.00 91.44 376 PHE A CA 1
ATOM 2963 C C . PHE A 1 376 ? -25.187 74.667 60.036 1.00 91.84 376 PHE A C 1
ATOM 2964 O O . PHE A 1 376 ? -24.769 75.796 60.281 1.00 93.61 376 PHE A O 1
ATOM 2972 N N . SER A 1 377 ? -24.981 74.064 58.874 1.00 90.22 377 SER A N 1
ATOM 2973 C CA . SER A 1 377 ? -24.240 74.729 57.806 1.00 92.00 377 SER A CA 1
ATOM 2974 C C . SER A 1 377 ? -24.832 74.292 56.476 1.00 91.42 377 SER A C 1
ATOM 2975 O O . SER A 1 377 ? -25.177 73.129 56.302 1.00 94.57 377 SER A O 1
ATOM 2978 N N . TYR A 1 378 ? -24.968 75.215 55.534 1.00 92.84 378 TYR A N 1
ATOM 2979 C CA . TYR A 1 378 ? -25.534 74.850 54.236 1.00 90.85 378 TYR A CA 1
ATOM 2980 C C . TYR A 1 378 ? -24.704 73.786 53.526 1.00 91.27 378 TYR A C 1
ATOM 2981 O O . TYR A 1 378 ? -23.466 73.742 53.648 1.00 92.32 378 TYR A O 1
ATOM 2990 N N . PRO A 1 379 ? -25.384 72.923 52.758 1.00 89.64 379 PRO A N 1
ATOM 2991 C CA . PRO A 1 379 ? -24.854 71.806 51.967 1.00 88.57 379 PRO A CA 1
ATOM 2992 C C . PRO A 1 379 ? -23.689 72.179 51.068 1.00 83.66 379 PRO A C 1
ATOM 2993 O O . PRO A 1 379 ? -22.560 71.710 51.266 1.00 83.47 379 PRO A O 1
ATOM 2997 N N . GLU A 1 380 ? -23.990 73.012 50.073 1.00 78.66 380 GLU A N 1
ATOM 2998 C CA . GLU A 1 380 ? -23.013 73.487 49.100 1.00 75.64 380 GLU A CA 1
ATOM 2999 C C . GLU A 1 380 ? -21.753 74.101 49.742 1.00 71.73 380 GLU A C 1
ATOM 3000 O O . GLU A 1 380 ? -20.678 74.083 49.142 1.00 72.72 380 GLU A O 1
ATOM 3006 N N . VAL A 1 381 ? -21.886 74.617 50.962 1.00 65.84 381 VAL A N 1
ATOM 3007 C CA . VAL A 1 381 ? -20.765 75.193 51.687 1.00 67.89 381 VAL A CA 1
ATOM 3008 C C . VAL A 1 381 ? -19.949 74.072 52.320 1.00 73.30 381 VAL A C 1
ATOM 3009 O O . VAL A 1 381 ? -18.706 74.043 52.226 1.00 78.31 381 VAL A O 1
ATOM 3013 N N . VAL A 1 382 ? -20.648 73.148 52.974 1.00 72.70 382 VAL A N 1
ATOM 3014 C CA . VAL A 1 382 ? -19.982 72.023 53.614 1.00 71.56 382 VAL A CA 1
ATOM 3015 C C . VAL A 1 382 ? -19.355 71.134 52.555 1.00 66.53 382 VAL A C 1
ATOM 3016 O O . VAL A 1 382 ? -18.279 70.576 52.775 1.00 74.66 382 VAL A O 1
ATOM 3020 N N . LYS A 1 383 ? -20.012 71.020 51.404 1.00 60.92 383 LYS A N 1
ATOM 3021 C CA . LYS A 1 383 ? -19.473 70.227 50.304 1.00 60.74 383 LYS A CA 1
ATOM 3022 C C . LYS A 1 383 ? -18.075 70.744 49.946 1.00 62.08 383 LYS A C 1
ATOM 3023 O O . LYS A 1 383 ? -17.189 69.966 49.594 1.00 64.71 383 LYS A O 1
ATOM 3029 N N . ILE A 1 384 ? -17.872 72.056 50.064 1.00 62.61 384 ILE A N 1
ATOM 3030 C CA . ILE A 1 384 ? -16.577 72.651 49.752 1.00 62.62 384 ILE A CA 1
ATOM 3031 C C . ILE A 1 384 ? -15.590 72.542 50.898 1.00 61.79 384 ILE A C 1
ATOM 3032 O O . ILE A 1 384 ? -14.423 72.222 50.684 1.00 65.20 384 ILE A O 1
ATOM 3037 N N . LEU A 1 385 ? -16.049 72.807 52.114 1.00 62.96 385 LEU A N 1
ATOM 3038 C CA . LEU A 1 385 ? -15.169 72.729 53.272 1.00 69.07 385 LEU A CA 1
ATOM 3039 C C . LEU A 1 385 ? -14.526 71.348 53.464 1.00 72.79 385 LEU A C 1
ATOM 3040 O O . LEU A 1 385 ? -13.454 71.218 54.084 1.00 71.51 385 LEU A O 1
ATOM 3045 N N . ARG A 1 386 ? -15.180 70.318 52.935 1.00 72.25 386 ARG A N 1
ATOM 3046 C CA . ARG A 1 386 ? -14.659 68.964 53.060 1.00 74.68 386 ARG A CA 1
ATOM 3047 C C . ARG A 1 386 ? -13.500 68.682 52.113 1.00 74.40 386 ARG A C 1
ATOM 3048 O O . ARG A 1 386 ? -12.581 67.949 52.466 1.00 78.25 386 ARG A O 1
ATOM 3056 N N . GLU A 1 387 ? -13.543 69.262 50.919 1.00 70.62 387 GLU A N 1
ATOM 3057 C CA . GLU A 1 387 ? -12.499 69.054 49.920 1.00 74.68 387 GLU A CA 1
ATOM 3058 C C . GLU A 1 387 ? -11.067 69.212 50.416 1.00 71.09 387 GLU A C 1
ATOM 3059 O O . GLU A 1 387 ? -10.133 68.747 49.770 1.00 67.38 387 GLU A O 1
ATOM 3065 N N . SER A 1 388 ? -10.886 69.882 51.548 1.00 71.58 388 SER A N 1
ATOM 3066 C CA . SER A 1 388 ? -9.548 70.056 52.097 1.00 76.29 388 SER A CA 1
ATOM 3067 C C . SER A 1 388 ? -9.184 68.873 53.003 1.00 76.53 388 SER A C 1
ATOM 3068 O O . SER A 1 388 ? -8.081 68.804 53.563 1.00 79.47 388 SER A O 1
ATOM 3071 N N . ASN A 1 389 ? -10.126 67.943 53.142 1.00 74.45 389 ASN A N 1
ATOM 3072 C CA . ASN A 1 389 ? -9.955 66.709 53.917 1.00 77.22 389 ASN A CA 1
ATOM 3073 C C . ASN A 1 389 ? -10.765 65.691 53.118 1.00 72.76 389 ASN A C 1
ATOM 3074 O O . ASN A 1 389 ? -11.823 65.225 53.559 1.00 72.02 389 ASN A O 1
ATOM 3079 N N . PRO A 1 390 ? -10.262 65.331 51.913 1.00 66.18 390 PRO A N 1
ATOM 3080 C CA . PRO A 1 390 ? -10.889 64.384 50.985 1.00 64.68 390 PRO A CA 1
ATOM 3081 C C . PRO A 1 390 ? -11.057 62.999 51.562 1.00 65.69 390 PRO A C 1
ATOM 3082 O O . PRO A 1 390 ? -10.414 62.616 52.550 1.00 67.79 390 PRO A O 1
ATOM 3086 N N . PRO A 1 391 ? -11.924 62.211 50.932 1.00 63.83 391 PRO A N 1
ATOM 3087 C CA . PRO A 1 391 ? -12.260 60.835 51.295 1.00 66.21 391 PRO A CA 1
ATOM 3088 C C . PRO A 1 391 ? -11.169 59.914 50.763 1.00 67.59 391 PRO A C 1
ATOM 3089 O O . PRO A 1 391 ? -10.729 60.059 49.627 1.00 70.84 391 PRO A O 1
ATOM 3093 N N . ARG A 1 392 ? -10.745 58.978 51.595 1.00 65.04 392 ARG A N 1
ATOM 3094 C CA . ARG A 1 392 ? -9.722 58.026 51.227 1.00 60.11 392 ARG A CA 1
ATOM 3095 C C . ARG A 1 392 ? -9.919 57.448 49.822 1.00 55.80 392 ARG A C 1
ATOM 3096 O O . ARG A 1 392 ? -8.960 57.065 49.170 1.00 61.40 392 ARG A O 1
ATOM 3104 N N . ALA A 1 393 ? -11.145 57.406 49.331 1.00 52.14 393 ALA A N 1
ATOM 3105 C CA . ALA A 1 393 ? -11.367 56.822 48.012 1.00 54.05 393 ALA A CA 1
ATOM 3106 C C . ALA A 1 393 ? -10.899 57.733 46.911 1.00 54.61 393 ALA A C 1
ATOM 3107 O O . ALA A 1 393 ? -10.946 57.388 45.741 1.00 56.51 393 ALA A O 1
ATOM 3109 N N . THR A 1 394 ? -10.417 58.894 47.307 1.00 58.02 394 THR A N 1
ATOM 3110 C CA . THR A 1 394 ? -9.960 59.923 46.383 1.00 56.29 394 THR A CA 1
ATOM 3111 C C . THR A 1 394 ? -8.472 60.257 46.486 1.00 55.39 394 THR A C 1
ATOM 3112 O O . THR A 1 394 ? -7.838 60.676 45.509 1.00 55.76 394 THR A O 1
ATOM 3116 N N . GLN A 1 395 ? -7.931 60.090 47.686 1.00 49.33 395 GLN A N 1
ATOM 3117 C CA . GLN A 1 395 ? -6.529 60.352 47.957 1.00 50.34 395 GLN A CA 1
ATOM 3118 C C . GLN A 1 395 ? -5.579 59.487 47.157 1.00 48.73 395 GLN A C 1
ATOM 3119 O O . GLN A 1 395 ? -5.815 58.311 46.980 1.00 54.46 395 GLN A O 1
ATOM 3125 N N . GLY A 1 396 ? -4.492 60.068 46.676 1.00 52.49 396 GLY A N 1
ATOM 3126 C CA . GLY A 1 396 ? -3.513 59.269 45.969 1.00 43.23 396 GLY A CA 1
ATOM 3127 C C . GLY A 1 396 ? -2.761 58.595 47.098 1.00 40.19 396 GLY A C 1
ATOM 3128 O O . GLY A 1 396 ? -3.001 58.883 48.259 1.00 43.07 396 GLY A O 1
ATOM 3129 N N . PHE A 1 397 ? -1.866 57.682 46.784 1.00 43.03 397 PHE A N 1
ATOM 3130 C CA . PHE A 1 397 ? -1.101 57.010 47.819 1.00 42.50 397 PHE A CA 1
ATOM 3131 C C . PHE A 1 397 ? 0.099 56.372 47.162 1.00 46.50 397 PHE A C 1
ATOM 3132 O O . PHE A 1 397 ? 0.141 56.153 45.936 1.00 48.46 397 PHE A O 1
ATOM 3140 N N . THR A 1 398 ? 1.093 56.084 47.981 1.00 46.02 398 THR A N 1
ATOM 3141 C CA . THR A 1 398 ? 2.284 55.462 47.468 1.00 41.69 398 THR A CA 1
ATOM 3142 C C . THR A 1 398 ? 2.516 54.142 48.154 1.00 42.19 398 THR A C 1
ATOM 3143 O O . THR A 1 398 ? 2.446 54.030 49.392 1.00 41.74 398 THR A O 1
ATOM 3147 N N . ILE A 1 399 ? 2.750 53.126 47.340 1.00 39.99 399 ILE A N 1
ATOM 3148 C CA . ILE A 1 399 ? 3.064 51.811 47.860 1.00 36.10 399 ILE A CA 1
ATOM 3149 C C . ILE A 1 399 ? 4.550 51.764 47.580 1.00 35.83 399 ILE A C 1
ATOM 3150 O O . ILE A 1 399 ? 4.981 51.690 46.430 1.00 37.97 399 ILE A O 1
ATOM 3155 N N . PHE A 1 400 ? 5.320 51.816 48.645 1.00 36.84 400 PHE A N 1
ATOM 3156 C CA . PHE A 1 400 ? 6.764 51.822 48.570 1.00 46.81 400 PHE A CA 1
ATOM 3157 C C . PHE A 1 400 ? 7.326 50.452 48.971 1.00 46.56 400 PHE A C 1
ATOM 3158 O O . PHE A 1 400 ? 7.377 50.130 50.165 1.00 55.69 400 PHE A O 1
ATOM 3166 N N . LEU A 1 401 ? 7.753 49.656 48.000 1.00 42.36 401 LEU A N 1
ATOM 3167 C CA . LEU A 1 401 ? 8.308 48.329 48.305 1.00 44.91 401 LEU A CA 1
ATOM 3168 C C . LEU A 1 401 ? 9.805 48.444 48.570 1.00 53.09 401 LEU A C 1
ATOM 3169 O O . LEU A 1 401 ? 10.474 49.343 48.049 1.00 62.39 401 LEU A O 1
ATOM 3174 N N . THR A 1 402 ? 10.337 47.539 49.380 1.00 50.82 402 THR A N 1
ATOM 3175 C CA . THR A 1 402 ? 11.754 47.559 49.701 1.00 45.32 402 THR A CA 1
ATOM 3176 C C . THR A 1 402 ? 12.198 46.157 50.035 1.00 45.95 402 THR A C 1
ATOM 3177 O O . THR A 1 402 ? 11.449 45.403 50.640 1.00 53.39 402 THR A O 1
ATOM 3181 N N . GLY A 1 403 ? 13.411 45.795 49.632 1.00 48.69 403 GLY A N 1
ATOM 3182 C CA . GLY A 1 403 ? 13.908 44.452 49.900 1.00 44.34 403 GLY A CA 1
ATOM 3183 C C . GLY A 1 403 ? 15.123 44.244 49.046 1.00 46.34 403 GLY A C 1
ATOM 3184 O O . GLY A 1 403 ? 15.430 45.121 48.243 1.00 53.51 403 GLY A O 1
ATOM 3185 N N . TYR A 1 404 ? 15.817 43.114 49.197 1.00 51.97 404 TYR A N 1
ATOM 3186 C CA . TYR A 1 404 ? 17.050 42.860 48.428 1.00 52.81 404 TYR A CA 1
ATOM 3187 C C . TYR A 1 404 ? 16.839 42.894 46.936 1.00 48.36 404 TYR A C 1
ATOM 3188 O O . TYR A 1 404 ? 15.726 42.806 46.452 1.00 54.76 404 TYR A O 1
ATOM 3197 N N . MET A 1 405 ? 17.928 43.003 46.204 1.00 51.00 405 MET A N 1
ATOM 3198 C CA . MET A 1 405 ? 17.840 43.005 44.768 1.00 50.18 405 MET A CA 1
ATOM 3199 C C . MET A 1 405 ? 17.336 41.603 44.443 1.00 53.88 405 MET A C 1
ATOM 3200 O O . MET A 1 405 ? 17.734 40.614 45.078 1.00 55.51 405 MET A O 1
ATOM 3205 N N . ASN A 1 406 ? 16.431 41.535 43.473 1.00 52.41 406 ASN A N 1
ATOM 3206 C CA . ASN A 1 406 ? 15.801 40.288 43.049 1.00 50.09 406 ASN A CA 1
ATOM 3207 C C . ASN A 1 406 ? 15.049 39.557 44.164 1.00 48.19 406 ASN A C 1
ATOM 3208 O O . ASN A 1 406 ? 15.102 38.330 44.274 1.00 48.34 406 ASN A O 1
ATOM 3213 N N . SER A 1 407 ? 14.355 40.309 45.003 1.00 48.28 407 SER A N 1
ATOM 3214 C CA . SER A 1 407 ? 13.587 39.690 46.077 1.00 54.03 407 SER A CA 1
ATOM 3215 C C . SER A 1 407 ? 12.144 39.381 45.562 1.00 55.63 407 SER A C 1
ATOM 3216 O O . SER A 1 407 ? 11.304 38.844 46.284 1.00 43.00 407 SER A O 1
ATOM 3219 N N . GLY A 1 408 ? 11.890 39.714 44.292 1.00 53.58 408 GLY A N 1
ATOM 3220 C CA . GLY A 1 408 ? 10.585 39.509 43.706 1.00 44.15 408 GLY A CA 1
ATOM 3221 C C . GLY A 1 408 ? 9.750 40.781 43.768 1.00 49.29 408 GLY A C 1
ATOM 3222 O O . GLY A 1 408 ? 8.634 40.819 43.268 1.00 48.63 408 GLY A O 1
ATOM 3223 N N . LYS A 1 409 ? 10.286 41.834 44.378 1.00 52.49 409 LYS A N 1
ATOM 3224 C CA . LYS A 1 409 ? 9.551 43.086 44.481 1.00 52.41 409 LYS A CA 1
ATOM 3225 C C . LYS A 1 409 ? 9.176 43.658 43.114 1.00 47.87 409 LYS A C 1
ATOM 3226 O O . LYS A 1 409 ? 8.125 44.291 42.977 1.00 48.90 409 LYS A O 1
ATOM 3232 N N . ASP A 1 410 ? 10.012 43.428 42.107 1.00 41.09 410 ASP A N 1
ATOM 3233 C CA . ASP A 1 410 ? 9.726 43.944 40.759 1.00 47.13 410 ASP A CA 1
ATOM 3234 C C . ASP A 1 410 ? 8.470 43.279 40.192 1.00 43.54 410 ASP A C 1
ATOM 3235 O O . ASP A 1 410 ? 7.564 43.941 39.709 1.00 39.96 410 ASP A O 1
ATOM 3240 N N . ALA A 1 411 ? 8.411 41.958 40.280 1.00 43.63 411 ALA A N 1
ATOM 3241 C CA . ALA A 1 411 ? 7.269 41.233 39.785 1.00 35.83 411 ALA A CA 1
ATOM 3242 C C . ALA A 1 411 ? 6.013 41.567 40.606 1.00 38.86 411 ALA A C 1
ATOM 3243 O O . ALA A 1 411 ? 4.910 41.679 40.059 1.00 41.12 411 ALA A O 1
ATOM 3245 N N . ILE A 1 412 ? 6.176 41.740 41.912 1.00 38.50 412 ILE A N 1
ATOM 3246 C CA . ILE A 1 412 ? 5.053 42.069 42.794 1.00 38.23 412 ILE A CA 1
ATOM 3247 C C . ILE A 1 412 ? 4.495 43.395 42.337 1.00 39.26 412 ILE A C 1
ATOM 3248 O O . ILE A 1 412 ? 3.274 43.554 42.174 1.00 35.49 412 ILE A O 1
ATOM 3253 N N . ALA A 1 413 ? 5.416 44.348 42.150 1.00 43.86 413 ALA A N 1
ATOM 3254 C CA . ALA A 1 413 ? 5.079 45.702 41.718 1.00 43.05 413 ALA A CA 1
ATOM 3255 C C . ALA A 1 413 ? 4.297 45.688 40.404 1.00 41.46 413 ALA A C 1
ATOM 3256 O O . ALA A 1 413 ? 3.234 46.306 40.290 1.00 36.66 413 ALA A O 1
ATOM 3258 N N . ARG A 1 414 ? 4.799 44.967 39.413 1.00 33.85 414 ARG A N 1
ATOM 3259 C CA . ARG A 1 414 ? 4.093 44.931 38.160 1.00 36.66 414 ARG A CA 1
ATOM 3260 C C . ARG A 1 414 ? 2.679 44.377 38.308 1.00 43.36 414 ARG A C 1
ATOM 3261 O O . ARG A 1 414 ? 1.729 44.922 37.755 1.00 49.07 414 ARG A O 1
ATOM 3269 N N . ALA A 1 415 ? 2.518 43.320 39.093 1.00 47.68 415 ALA A N 1
ATOM 3270 C CA . ALA A 1 415 ? 1.196 42.739 39.270 1.00 40.40 415 ALA A CA 1
ATOM 3271 C C . ALA A 1 415 ? 0.312 43.650 40.081 1.00 36.42 415 ALA A C 1
ATOM 3272 O O . ALA A 1 415 ? -0.921 43.603 39.952 1.00 35.58 415 ALA A O 1
ATOM 3274 N N . LEU A 1 416 ? 0.913 44.489 40.915 1.00 26.59 416 LEU A N 1
ATOM 3275 C CA . LEU A 1 416 ? 0.069 45.379 41.723 1.00 36.05 416 LEU A CA 1
ATOM 3276 C C . LEU A 1 416 ? -0.495 46.429 40.777 1.00 39.01 416 LEU A C 1
ATOM 3277 O O . LEU A 1 416 ? -1.623 46.900 40.935 1.00 44.50 416 LEU A O 1
ATOM 3282 N N . GLN A 1 417 ? 0.299 46.764 39.765 1.00 44.63 417 GLN A N 1
ATOM 3283 C CA . GLN A 1 417 ? -0.112 47.723 38.753 1.00 42.52 417 GLN A CA 1
ATOM 3284 C C . GLN A 1 417 ? -1.306 47.175 37.985 1.00 43.36 417 GLN A C 1
ATOM 3285 O O . GLN A 1 417 ? -2.366 47.826 37.912 1.00 37.00 417 GLN A O 1
ATOM 3291 N N . VAL A 1 418 ? -1.152 45.978 37.426 1.00 38.93 418 VAL A N 1
ATOM 3292 C CA . VAL A 1 418 ? -2.254 45.412 36.668 1.00 38.33 418 VAL A CA 1
ATOM 3293 C C . VAL A 1 418 ? -3.479 45.346 37.522 1.00 33.84 418 VAL A C 1
ATOM 3294 O O . VAL A 1 418 ? -4.570 45.667 37.060 1.00 38.22 418 VAL A O 1
ATOM 3298 N N . THR A 1 419 ? -3.293 44.960 38.782 1.00 29.49 419 THR A N 1
ATOM 3299 C CA . THR A 1 419 ? -4.435 44.802 39.684 1.00 29.86 419 THR A CA 1
ATOM 3300 C C . THR A 1 419 ? -5.114 46.150 39.902 1.00 33.39 419 THR A C 1
ATOM 3301 O O . THR A 1 419 ? -6.347 46.295 39.749 1.00 35.62 419 THR A O 1
ATOM 3305 N N . LEU A 1 420 ? -4.313 47.150 40.249 1.00 35.26 420 LEU A N 1
ATOM 3306 C CA . LEU A 1 420 ? -4.856 48.482 40.436 1.00 31.89 420 LEU A CA 1
ATOM 3307 C C . LEU A 1 420 ? -5.419 49.098 39.121 1.00 31.87 420 LEU A C 1
ATOM 3308 O O . LEU A 1 420 ? -6.397 49.848 39.164 1.00 35.50 420 LEU A O 1
ATOM 3313 N N . ASN A 1 421 ? -4.845 48.787 37.959 1.00 32.14 421 ASN A N 1
ATOM 3314 C CA . ASN A 1 421 ? -5.436 49.318 36.726 1.00 37.42 421 ASN A CA 1
ATOM 3315 C C . ASN A 1 421 ? -6.755 48.628 36.388 1.00 41.49 421 ASN A C 1
ATOM 3316 O O . ASN A 1 421 ? -7.529 49.129 35.602 1.00 42.05 421 ASN A O 1
ATOM 3321 N N . GLN A 1 422 ? -7.008 47.471 36.979 1.00 42.41 422 GLN A N 1
ATOM 3322 C CA . GLN A 1 422 ? -8.270 46.823 36.732 1.00 42.03 422 GLN A CA 1
ATOM 3323 C C . GLN A 1 422 ? -9.300 47.489 37.654 1.00 45.26 422 GLN A C 1
ATOM 3324 O O . GLN A 1 422 ? -10.441 47.699 37.224 1.00 50.88 422 GLN A O 1
ATOM 3330 N N . GLN A 1 423 ? -8.916 47.848 38.897 1.00 36.63 423 GLN A N 1
ATOM 3331 C CA . GLN A 1 423 ? -9.903 48.460 39.804 1.00 35.25 423 GLN A CA 1
ATOM 3332 C C . GLN A 1 423 ? -10.192 49.907 39.388 1.00 37.06 423 GLN A C 1
ATOM 3333 O O . GLN A 1 423 ? -11.184 50.507 39.795 1.00 42.69 423 GLN A O 1
ATOM 3339 N N . GLY A 1 424 ? -9.318 50.419 38.535 1.00 39.36 424 GLY A N 1
ATOM 3340 C CA . GLY A 1 424 ? -9.468 51.716 37.902 1.00 42.08 424 GLY A CA 1
ATOM 3341 C C . GLY A 1 424 ? -9.802 53.021 38.596 1.00 46.28 424 GLY A C 1
ATOM 3342 O O . GLY A 1 424 ? -10.088 54.016 37.905 1.00 40.19 424 GLY A O 1
ATOM 3343 N N . GLY A 1 425 ? -9.725 53.037 39.928 1.00 46.35 425 GLY A N 1
ATOM 3344 C CA . GLY A 1 425 ? -10.030 54.228 40.714 1.00 43.75 425 GLY A CA 1
ATOM 3345 C C . GLY A 1 425 ? -9.083 55.398 40.516 1.00 51.31 425 GLY A C 1
ATOM 3346 O O . GLY A 1 425 ? -9.437 56.554 40.791 1.00 50.88 425 GLY A O 1
ATOM 3347 N N . ARG A 1 426 ? -7.862 55.113 40.072 1.00 50.02 426 ARG A N 1
ATOM 3348 C CA . ARG A 1 426 ? -6.913 56.184 39.811 1.00 45.09 426 ARG A CA 1
ATOM 3349 C C . ARG A 1 426 ? -5.871 55.771 38.833 1.00 36.06 426 ARG A C 1
ATOM 3350 O O . ARG A 1 426 ? -5.749 54.605 38.505 1.00 45.53 426 ARG A O 1
ATOM 3358 N N . SER A 1 427 ? -5.124 56.738 38.355 1.00 33.13 427 SER A N 1
ATOM 3359 C CA . SER A 1 427 ? -4.096 56.409 37.410 1.00 45.00 427 SER A CA 1
ATOM 3360 C C . SER A 1 427 ? -2.990 55.828 38.278 1.00 43.39 427 SER A C 1
ATOM 3361 O O . SER A 1 427 ? -2.854 56.164 39.471 1.00 39.22 427 SER A O 1
ATOM 3364 N N . VAL A 1 428 ? -2.207 54.945 37.681 1.00 38.97 428 VAL A N 1
ATOM 3365 C CA . VAL A 1 428 ? -1.153 54.278 38.409 1.00 37.77 428 VAL A CA 1
ATOM 3366 C C . VAL A 1 428 ? 0.201 54.571 37.816 1.00 39.46 428 VAL A C 1
ATOM 3367 O O . VAL A 1 428 ? 0.405 54.367 36.632 1.00 35.04 428 VAL A O 1
ATOM 3371 N N . SER A 1 429 ? 1.120 55.028 38.661 1.00 41.04 429 SER A N 1
ATOM 3372 C CA . SER A 1 429 ? 2.483 55.334 38.256 1.00 44.03 429 SER A CA 1
ATOM 3373 C C . SER A 1 429 ? 3.458 54.317 38.841 1.00 50.13 429 SER A C 1
ATOM 3374 O O . SER A 1 429 ? 3.529 54.119 40.064 1.00 49.02 429 SER A O 1
ATOM 3377 N N . LEU A 1 430 ? 4.216 53.676 37.953 1.00 51.22 430 LEU A N 1
ATOM 3378 C CA . LEU A 1 430 ? 5.178 52.672 38.354 1.00 44.98 430 LEU A CA 1
ATOM 3379 C C . LEU A 1 430 ? 6.593 53.204 38.314 1.00 49.60 430 LEU A C 1
ATOM 3380 O O . LEU A 1 430 ? 7.087 53.602 37.264 1.00 56.21 430 LEU A O 1
ATOM 3385 N N . LEU A 1 431 ? 7.249 53.218 39.464 1.00 49.35 431 LEU A N 1
ATOM 3386 C CA . LEU A 1 431 ? 8.625 53.688 39.547 1.00 48.34 431 LEU A CA 1
ATOM 3387 C C . LEU A 1 431 ? 9.530 52.530 39.971 1.00 53.09 431 LEU A C 1
ATOM 3388 O O . LEU A 1 431 ? 9.920 52.397 41.149 1.00 46.46 431 LEU A O 1
ATOM 3393 N N . LEU A 1 432 ? 9.857 51.670 39.015 1.00 53.96 432 LEU A N 1
ATOM 3394 C CA . LEU A 1 432 ? 10.706 50.539 39.350 1.00 58.64 432 LEU A CA 1
ATOM 3395 C C . LEU A 1 432 ? 12.123 51.006 39.651 1.00 63.41 432 LEU A C 1
ATOM 3396 O O . LEU A 1 432 ? 12.542 52.077 39.216 1.00 65.06 432 LEU A O 1
ATOM 3401 N N . GLY A 1 433 ? 12.860 50.216 40.415 1.00 66.48 433 GLY A N 1
ATOM 3402 C CA . GLY A 1 433 ? 14.217 50.605 40.733 1.00 68.67 433 GLY A CA 1
ATOM 3403 C C . GLY A 1 433 ? 15.001 51.062 39.515 1.00 68.27 433 GLY A C 1
ATOM 3404 O O . GLY A 1 433 ? 15.532 52.164 39.513 1.00 68.93 433 GLY A O 1
ATOM 3405 N N . ASP A 1 434 ? 15.062 50.234 38.473 1.00 68.06 434 ASP A N 1
ATOM 3406 C CA . ASP A 1 434 ? 15.820 50.585 37.276 1.00 74.17 434 ASP A CA 1
ATOM 3407 C C . ASP A 1 434 ? 15.296 51.784 36.506 1.00 74.90 434 ASP A C 1
ATOM 3408 O O . ASP A 1 434 ? 16.093 52.616 36.069 1.00 80.85 434 ASP A O 1
ATOM 3413 N N . THR A 1 435 ? 13.980 51.870 36.305 1.00 70.24 435 THR A N 1
ATOM 3414 C CA . THR A 1 435 ? 13.411 53.021 35.603 1.00 64.55 435 THR A CA 1
ATOM 3415 C C . THR A 1 435 ? 13.901 54.286 36.309 1.00 62.84 435 THR A C 1
ATOM 3416 O O . THR A 1 435 ? 14.442 55.180 35.655 1.00 65.19 435 THR A O 1
ATOM 3420 N N . VAL A 1 436 ? 13.747 54.333 37.636 1.00 55.13 436 VAL A N 1
ATOM 3421 C CA . VAL A 1 436 ? 14.195 55.464 38.453 1.00 56.27 436 VAL A CA 1
ATOM 3422 C C . VAL A 1 436 ? 15.676 55.727 38.210 1.00 60.54 436 VAL A C 1
ATOM 3423 O O . VAL A 1 436 ? 16.075 56.866 38.013 1.00 68.19 436 VAL A O 1
ATOM 3427 N N . ARG A 1 437 ? 16.491 54.677 38.238 1.00 63.08 437 ARG A N 1
ATOM 3428 C CA . ARG A 1 437 ? 17.936 54.829 38.036 1.00 69.36 437 ARG A CA 1
ATOM 3429 C C . ARG A 1 437 ? 18.237 55.412 36.652 1.00 69.81 437 ARG A C 1
ATOM 3430 O O . ARG A 1 437 ? 19.095 56.276 36.500 1.00 72.60 437 ARG A O 1
ATOM 3438 N N . HIS A 1 438 ? 17.512 54.958 35.642 1.00 70.20 438 HIS A N 1
ATOM 3439 C CA . HIS A 1 438 ? 17.733 55.447 34.295 1.00 71.58 438 HIS A CA 1
ATOM 3440 C C . HIS A 1 438 ? 17.188 56.854 34.029 1.00 75.93 438 HIS A C 1
ATOM 3441 O O . HIS A 1 438 ? 17.887 57.700 33.459 1.00 75.69 438 HIS A O 1
ATOM 3448 N N . GLU A 1 439 ? 15.947 57.102 34.461 1.00 75.33 439 GLU A N 1
ATOM 3449 C CA . GLU A 1 439 ? 15.263 58.386 34.263 1.00 67.22 439 GLU A CA 1
ATOM 3450 C C . GLU A 1 439 ? 15.577 59.550 35.194 1.00 65.92 439 GLU A C 1
ATOM 3451 O O . GLU A 1 439 ? 15.558 60.700 34.747 1.00 68.88 439 GLU A O 1
ATOM 3457 N N . LEU A 1 440 ? 15.845 59.281 36.472 1.00 56.82 440 LEU A N 1
ATOM 3458 C CA . LEU A 1 440 ? 16.098 60.367 37.417 1.00 53.82 440 LEU A CA 1
ATOM 3459 C C . LEU A 1 440 ? 17.434 60.348 38.149 1.00 57.26 440 LEU A C 1
ATOM 3460 O O . LEU A 1 440 ? 17.829 61.352 38.734 1.00 54.74 440 LEU A O 1
ATOM 3465 N N . SER A 1 441 ? 18.124 59.214 38.139 1.00 64.26 441 SER A N 1
ATOM 3466 C CA . SER A 1 441 ? 19.390 59.103 38.862 1.00 71.88 441 SER A CA 1
ATOM 3467 C C . SER A 1 441 ? 20.507 58.441 38.054 1.00 74.91 441 SER A C 1
ATOM 3468 O O . SER A 1 441 ? 21.422 57.847 38.623 1.00 74.55 441 SER A O 1
ATOM 3471 N N . SER A 1 442 ? 20.433 58.555 36.733 1.00 77.61 442 SER A N 1
ATOM 3472 C CA . SER A 1 442 ? 21.425 57.950 35.852 1.00 82.03 442 SER A CA 1
ATOM 3473 C C . SER A 1 442 ? 22.877 58.262 36.213 1.00 88.46 442 SER A C 1
ATOM 3474 O O . SER A 1 442 ? 23.789 57.535 35.803 1.00 85.92 442 SER A O 1
ATOM 3477 N N . GLU A 1 443 ? 23.109 59.332 36.968 1.00 94.68 443 GLU A N 1
ATOM 3478 C CA . GLU A 1 443 ? 24.480 59.674 37.311 1.00 97.87 443 GLU A CA 1
ATOM 3479 C C . GLU A 1 443 ? 24.769 59.724 38.788 1.00 94.89 443 GLU A C 1
ATOM 3480 O O . GLU A 1 443 ? 25.616 60.477 39.242 1.00 98.26 443 GLU A O 1
ATOM 3486 N N . LEU A 1 444 ? 24.049 58.904 39.535 1.00 92.89 444 LEU A N 1
ATOM 3487 C CA . LEU A 1 444 ? 24.259 58.808 40.963 1.00 92.20 444 LEU A CA 1
ATOM 3488 C C . LEU A 1 444 ? 25.002 57.496 41.147 1.00 92.47 444 LEU A C 1
ATOM 3489 O O . LEU A 1 444 ? 25.040 56.667 40.230 1.00 86.49 444 LEU A O 1
ATOM 3494 N N . GLY A 1 445 ? 25.596 57.317 42.324 1.00 94.51 445 GLY A N 1
ATOM 3495 C CA . GLY A 1 445 ? 26.338 56.100 42.607 1.00 94.93 445 GLY A CA 1
ATOM 3496 C C . GLY A 1 445 ? 25.649 55.294 43.682 1.00 93.50 445 GLY A C 1
ATOM 3497 O O . GLY A 1 445 ? 24.431 55.396 43.830 1.00 93.33 445 GLY A O 1
ATOM 3498 N N . PHE A 1 446 ? 26.411 54.508 44.444 1.00 91.02 446 PHE A N 1
ATOM 3499 C CA . PHE A 1 446 ? 25.807 53.694 45.489 1.00 85.68 446 PHE A CA 1
ATOM 3500 C C . PHE A 1 446 ? 26.367 53.883 46.877 1.00 82.71 446 PHE A C 1
ATOM 3501 O O . PHE A 1 446 ? 26.331 52.987 47.713 1.00 83.37 446 PHE A O 1
ATOM 3509 N N . THR A 1 447 ? 26.864 55.075 47.135 1.00 83.21 447 THR A N 1
ATOM 3510 C CA . THR A 1 447 ? 27.411 55.361 48.441 1.00 82.53 447 THR A CA 1
ATOM 3511 C C . THR A 1 447 ? 26.217 55.655 49.319 1.00 79.91 447 THR A C 1
ATOM 3512 O O . THR A 1 447 ? 25.147 55.971 48.822 1.00 79.90 447 THR A O 1
ATOM 3516 N N . ARG A 1 448 ? 26.400 55.549 50.623 1.00 78.42 448 ARG A N 1
ATOM 3517 C CA . ARG A 1 448 ? 25.330 55.855 51.550 1.00 79.49 448 ARG A CA 1
ATOM 3518 C C . ARG A 1 448 ? 24.637 57.120 51.045 1.00 84.73 448 ARG A C 1
ATOM 3519 O O . ARG A 1 448 ? 23.431 57.116 50.803 1.00 87.72 448 ARG A O 1
ATOM 3527 N N . GLU A 1 449 ? 25.413 58.191 50.867 1.00 86.26 449 GLU A N 1
ATOM 3528 C CA . GLU A 1 449 ? 24.884 59.480 50.405 1.00 86.26 449 GLU A CA 1
ATOM 3529 C C . GLU A 1 449 ? 24.104 59.401 49.101 1.00 80.85 449 GLU A C 1
ATOM 3530 O O . GLU A 1 449 ? 22.991 59.930 49.012 1.00 75.34 449 GLU A O 1
ATOM 3536 N N . ASP A 1 450 ? 24.702 58.763 48.093 1.00 76.13 450 ASP A N 1
ATOM 3537 C CA . ASP A 1 450 ? 24.079 58.635 46.773 1.00 77.44 450 ASP A CA 1
ATOM 3538 C C . ASP A 1 450 ? 22.743 57.905 46.748 1.00 76.21 450 ASP A C 1
ATOM 3539 O O . ASP A 1 450 ? 21.808 58.337 46.069 1.00 72.70 450 ASP A O 1
ATOM 3544 N N . ARG A 1 451 ? 22.662 56.791 47.468 1.00 78.01 451 ARG A N 1
ATOM 3545 C CA . ARG A 1 451 ? 21.426 56.032 47.546 1.00 76.00 451 ARG A CA 1
ATOM 3546 C C . ARG A 1 451 ? 20.387 56.908 48.236 1.00 77.42 451 ARG A C 1
ATOM 3547 O O . ARG A 1 451 ? 19.225 56.947 47.815 1.00 81.18 451 ARG A O 1
ATOM 3555 N N . HIS A 1 452 ? 20.799 57.606 49.294 1.00 72.97 452 HIS A N 1
ATOM 3556 C CA . HIS A 1 452 ? 19.878 58.481 50.011 1.00 70.43 452 HIS A CA 1
ATOM 3557 C C . HIS A 1 452 ? 19.309 59.540 49.044 1.00 70.82 452 HIS A C 1
ATOM 3558 O O . HIS A 1 452 ? 18.110 59.848 49.036 1.00 67.46 452 HIS A O 1
ATOM 3565 N N . THR A 1 453 ? 20.176 60.094 48.213 1.00 69.21 453 THR A N 1
ATOM 3566 C CA . THR A 1 453 ? 19.737 61.093 47.264 1.00 70.28 453 THR A CA 1
ATOM 3567 C C . THR A 1 453 ? 18.749 60.470 46.280 1.00 70.35 453 THR A C 1
ATOM 3568 O O . THR A 1 453 ? 17.705 61.060 45.956 1.00 71.14 453 THR A O 1
ATOM 3572 N N . ASN A 1 454 ? 19.076 59.271 45.810 1.00 63.01 454 ASN A N 1
ATOM 3573 C CA . ASN A 1 454 ? 18.198 58.566 44.892 1.00 58.26 454 ASN A CA 1
ATOM 3574 C C . ASN A 1 454 ? 16.795 58.378 45.487 1.00 59.18 454 ASN A C 1
ATOM 3575 O O . ASN A 1 454 ? 15.810 58.551 44.784 1.00 55.52 454 ASN A O 1
ATOM 3580 N N . ILE A 1 455 ? 16.698 58.040 46.773 1.00 57.99 455 ILE A N 1
ATOM 3581 C CA . ILE A 1 455 ? 15.396 57.842 47.394 1.00 59.71 455 ILE A CA 1
ATOM 3582 C C . ILE A 1 455 ? 14.673 59.170 47.571 1.00 65.66 455 ILE A C 1
ATOM 3583 O O . ILE A 1 455 ? 13.451 59.268 47.359 1.00 71.29 455 ILE A O 1
ATOM 3588 N N . GLN A 1 456 ? 15.409 60.211 47.928 1.00 66.49 456 GLN A N 1
ATOM 3589 C CA . GLN A 1 456 ? 14.754 61.499 48.108 1.00 69.04 456 GLN A CA 1
ATOM 3590 C C . GLN A 1 456 ? 14.156 61.920 46.783 1.00 62.86 456 GLN A C 1
ATOM 3591 O O . GLN A 1 456 ? 13.141 62.597 46.729 1.00 63.04 456 GLN A O 1
ATOM 3597 N N . ARG A 1 457 ? 14.795 61.489 45.712 1.00 58.18 457 ARG A N 1
ATOM 3598 C CA . ARG A 1 457 ? 14.356 61.822 44.366 1.00 62.57 457 ARG A CA 1
ATOM 3599 C C . ARG A 1 457 ? 13.068 61.055 44.010 1.00 66.34 457 ARG A C 1
ATOM 3600 O O . ARG A 1 457 ? 12.181 61.567 43.320 1.00 67.03 457 ARG A O 1
ATOM 3608 N N . ILE A 1 458 ? 12.966 59.821 44.489 1.00 63.47 458 ILE A N 1
ATOM 3609 C CA . ILE A 1 458 ? 11.779 59.027 44.243 1.00 55.49 458 ILE A CA 1
ATOM 3610 C C . ILE A 1 458 ? 10.650 59.618 45.074 1.00 54.36 458 ILE A C 1
ATOM 3611 O O . ILE A 1 458 ? 9.526 59.710 44.595 1.00 52.62 458 ILE A O 1
ATOM 3616 N N . ALA A 1 459 ? 10.962 60.022 46.309 1.00 50.12 459 ALA A N 1
ATOM 3617 C CA . ALA A 1 459 ? 9.954 60.578 47.209 1.00 55.95 459 ALA A CA 1
ATOM 3618 C C . ALA A 1 459 ? 9.351 61.852 46.642 1.00 59.73 459 ALA A C 1
ATOM 3619 O O . ALA A 1 459 ? 8.135 62.067 46.710 1.00 65.31 459 ALA A O 1
ATOM 3621 N N . PHE A 1 460 ? 10.206 62.692 46.071 1.00 58.05 460 PHE A N 1
ATOM 3622 C CA . PHE A 1 460 ? 9.754 63.935 45.484 1.00 55.58 460 PHE A CA 1
ATOM 3623 C C . PHE A 1 460 ? 8.760 63.634 44.382 1.00 51.72 460 PHE A C 1
ATOM 3624 O O . PHE A 1 460 ? 7.628 64.119 44.425 1.00 58.66 460 PHE A O 1
ATOM 3632 N N . VAL A 1 461 ? 9.174 62.841 43.398 1.00 44.36 461 VAL A N 1
ATOM 3633 C CA . VAL A 1 461 ? 8.273 62.504 42.300 1.00 47.95 461 VAL A CA 1
ATOM 3634 C C . VAL A 1 461 ? 7.014 61.795 42.822 1.00 49.27 461 VAL A C 1
ATOM 3635 O O . VAL A 1 461 ? 5.891 62.103 42.405 1.00 52.59 461 VAL A O 1
ATOM 3639 N N . ALA A 1 462 ? 7.195 60.865 43.749 1.00 49.91 462 ALA A N 1
ATOM 3640 C CA . ALA A 1 462 ? 6.061 60.153 44.310 1.00 50.93 462 ALA A CA 1
ATOM 3641 C C . ALA A 1 462 ? 5.140 61.144 45.037 1.00 56.35 462 ALA A C 1
ATOM 3642 O O . ALA A 1 462 ? 3.897 61.063 44.931 1.00 56.07 462 ALA A O 1
ATOM 3644 N N . THR A 1 463 ? 5.730 62.100 45.753 1.00 55.96 463 THR A N 1
ATOM 3645 C CA . THR A 1 463 ? 4.901 63.059 46.483 1.00 53.98 463 THR A CA 1
ATOM 3646 C C . THR A 1 463 ? 4.074 63.947 45.564 1.00 56.07 463 THR A C 1
ATOM 3647 O O . THR A 1 463 ? 2.949 64.291 45.895 1.00 59.87 463 THR A O 1
ATOM 3651 N N . GLU A 1 464 ? 4.604 64.302 44.401 1.00 56.81 464 GLU A N 1
ATOM 3652 C CA . GLU A 1 464 ? 3.822 65.120 43.490 1.00 58.70 464 GLU A CA 1
ATOM 3653 C C . GLU A 1 464 ? 2.679 64.303 42.909 1.00 57.51 464 GLU A C 1
ATOM 3654 O O . GLU A 1 464 ? 1.557 64.798 42.797 1.00 63.23 464 GLU A O 1
ATOM 3660 N N . LEU A 1 465 ? 2.962 63.050 42.556 1.00 54.45 465 LEU A N 1
ATOM 3661 C CA . LEU A 1 465 ? 1.953 62.172 42.002 1.00 45.08 465 LEU A CA 1
ATOM 3662 C C . LEU A 1 465 ? 0.891 61.859 43.061 1.00 51.80 465 LEU A C 1
ATOM 3663 O O . LEU A 1 465 ? -0.322 61.862 42.763 1.00 47.26 465 LEU A O 1
ATOM 3668 N N . THR A 1 466 ? 1.323 61.602 44.301 1.00 48.13 466 THR A N 1
ATOM 3669 C CA . THR A 1 466 ? 0.348 61.316 45.366 1.00 47.66 466 THR A CA 1
ATOM 3670 C C . THR A 1 466 ? -0.588 62.514 45.493 1.00 52.99 466 THR A C 1
ATOM 3671 O O . THR A 1 466 ? -1.804 62.370 45.614 1.00 55.90 466 THR A O 1
ATOM 3675 N N . ARG A 1 467 ? -0.019 63.708 45.453 1.00 54.76 467 ARG A N 1
ATOM 3676 C CA . ARG A 1 467 ? -0.832 64.899 45.542 1.00 50.32 467 ARG A CA 1
ATOM 3677 C C . ARG A 1 467 ? -1.830 64.986 44.402 1.00 46.94 467 ARG A C 1
ATOM 3678 O O . ARG A 1 467 ? -2.951 65.424 44.640 1.00 52.01 467 ARG A O 1
ATOM 3686 N N . ALA A 1 468 ? -1.446 64.584 43.183 1.00 42.33 468 ALA A N 1
ATOM 3687 C CA . ALA A 1 468 ? -2.370 64.624 42.030 1.00 37.83 468 ALA A CA 1
ATOM 3688 C C . ALA A 1 468 ? -3.402 63.489 42.076 1.00 41.81 468 ALA A C 1
ATOM 3689 O O . ALA A 1 468 ? -4.123 63.269 41.104 1.00 44.14 468 ALA A O 1
ATOM 3691 N N . GLY A 1 469 ? -3.429 62.761 43.205 1.00 45.85 469 GLY A N 1
ATOM 3692 C CA . GLY A 1 469 ? -4.349 61.644 43.416 1.00 44.29 469 GLY A CA 1
ATOM 3693 C C . GLY A 1 469 ? -4.018 60.309 42.742 1.00 43.84 469 GLY A C 1
ATOM 3694 O O . GLY A 1 469 ? -4.905 59.480 42.550 1.00 45.28 469 GLY A O 1
ATOM 3695 N N . ALA A 1 470 ? -2.756 60.105 42.375 1.00 38.70 470 ALA A N 1
ATOM 3696 C CA . ALA A 1 470 ? -2.349 58.883 41.707 1.00 41.12 470 ALA A CA 1
ATOM 3697 C C . ALA A 1 470 ? -1.997 57.803 42.697 1.00 44.16 470 ALA A C 1
ATOM 3698 O O . ALA A 1 470 ? -1.856 58.060 43.891 1.00 45.50 470 ALA A O 1
ATOM 3700 N N . ALA A 1 471 ? -1.871 56.588 42.179 1.00 45.49 471 ALA A N 1
ATOM 3701 C CA . ALA A 1 471 ? -1.448 55.445 42.972 1.00 45.71 471 ALA A CA 1
ATOM 3702 C C . ALA A 1 471 ? -0.015 55.301 42.480 1.00 43.98 471 ALA A C 1
ATOM 3703 O O . ALA A 1 471 ? 0.228 55.057 41.289 1.00 44.09 471 ALA A O 1
ATOM 3705 N N . VAL A 1 472 ? 0.935 55.490 43.381 1.00 41.44 472 VAL A N 1
ATOM 3706 C CA . VAL A 1 472 ? 2.338 55.364 43.014 1.00 43.72 472 VAL A CA 1
ATOM 3707 C C . VAL A 1 472 ? 2.917 54.088 43.608 1.00 41.08 472 VAL A C 1
ATOM 3708 O O . VAL A 1 472 ? 2.799 53.850 44.801 1.00 49.05 472 VAL A O 1
ATOM 3712 N N . ILE A 1 473 ? 3.552 53.283 42.778 1.00 38.89 473 ILE A N 1
ATOM 3713 C CA . ILE A 1 473 ? 4.165 52.033 43.223 1.00 41.52 473 ILE A CA 1
ATOM 3714 C C . ILE A 1 473 ? 5.665 52.139 42.935 1.00 44.82 473 ILE A C 1
ATOM 3715 O O . ILE A 1 473 ? 6.090 52.182 41.785 1.00 48.77 473 ILE A O 1
ATOM 3720 N N . ALA A 1 474 ? 6.465 52.190 43.988 1.00 51.26 474 ALA A N 1
ATOM 3721 C CA . ALA A 1 474 ? 7.914 52.310 43.848 1.00 50.90 474 ALA A CA 1
ATOM 3722 C C . ALA A 1 474 ? 8.579 51.054 44.391 1.00 51.21 474 ALA A C 1
ATOM 3723 O O . ALA A 1 474 ? 8.204 50.554 45.466 1.00 49.79 474 ALA A O 1
ATOM 3725 N N . ALA A 1 475 ? 9.568 50.563 43.650 1.00 48.45 475 ALA A N 1
ATOM 3726 C CA . ALA A 1 475 ? 10.286 49.359 44.038 1.00 52.22 475 ALA A CA 1
ATOM 3727 C C . ALA A 1 475 ? 11.815 49.461 44.060 1.00 54.97 475 ALA A C 1
ATOM 3728 O O . ALA A 1 475 ? 12.510 48.667 43.411 1.00 45.71 475 ALA A O 1
ATOM 3730 N N . PRO A 1 476 ? 12.354 50.438 44.807 1.00 54.29 476 PRO A N 1
ATOM 3731 C CA . PRO A 1 476 ? 13.803 50.613 44.913 1.00 55.55 476 PRO A CA 1
ATOM 3732 C C . PRO A 1 476 ? 14.280 49.626 45.987 1.00 58.60 476 PRO A C 1
ATOM 3733 O O . PRO A 1 476 ? 13.456 48.963 46.609 1.00 56.24 476 PRO A O 1
ATOM 3737 N N . ILE A 1 477 ? 15.590 49.522 46.211 1.00 61.34 477 ILE A N 1
ATOM 3738 C CA . ILE A 1 477 ? 16.091 48.631 47.261 1.00 61.09 477 ILE A CA 1
ATOM 3739 C C . ILE A 1 477 ? 15.875 49.339 48.585 1.00 60.29 477 ILE A C 1
ATOM 3740 O O . ILE A 1 477 ? 15.369 48.744 49.537 1.00 67.02 477 ILE A O 1
ATOM 3745 N N . ALA A 1 478 ? 16.246 50.612 48.626 1.00 55.62 478 ALA A N 1
ATOM 3746 C CA . ALA A 1 478 ? 16.092 51.424 49.824 1.00 62.17 478 ALA A CA 1
ATOM 3747 C C . ALA A 1 478 ? 16.663 50.681 51.022 1.00 63.73 478 ALA A C 1
ATOM 3748 O O . ALA A 1 478 ? 15.925 50.270 51.920 1.00 67.00 478 ALA A O 1
ATOM 3750 N N . PRO A 1 479 ? 17.995 50.522 51.058 1.00 67.15 479 PRO A N 1
ATOM 3751 C CA . PRO A 1 479 ? 18.711 49.823 52.130 1.00 70.31 479 PRO A CA 1
ATOM 3752 C C . PRO A 1 479 ? 18.717 50.502 53.483 1.00 70.15 479 PRO A C 1
ATOM 3753 O O . PRO A 1 479 ? 18.869 49.841 54.501 1.00 69.42 479 PRO A O 1
ATOM 3757 N N . TYR A 1 480 ? 18.520 51.814 53.504 1.00 73.61 480 TYR A N 1
ATOM 3758 C CA . TYR A 1 480 ? 18.594 52.546 54.767 1.00 74.77 480 TYR A CA 1
ATOM 3759 C C . TYR A 1 480 ? 17.334 53.141 55.391 1.00 71.62 480 TYR A C 1
ATOM 3760 O O . TYR A 1 480 ? 16.520 53.777 54.719 1.00 74.14 480 TYR A O 1
ATOM 3769 N N . GLU A 1 481 ? 17.218 52.950 56.701 1.00 69.53 481 GLU A N 1
ATOM 3770 C CA . GLU A 1 481 ? 16.097 53.441 57.479 1.00 69.25 481 GLU A CA 1
ATOM 3771 C C . GLU A 1 481 ? 15.956 54.939 57.293 1.00 73.70 481 GLU A C 1
ATOM 3772 O O . GLU A 1 481 ? 14.850 55.448 57.114 1.00 79.14 481 GLU A O 1
ATOM 3778 N N . GLU A 1 482 ? 17.076 55.650 57.326 1.00 73.89 482 GLU A N 1
ATOM 3779 C CA . GLU A 1 482 ? 17.053 57.098 57.160 1.00 72.61 482 GLU A CA 1
ATOM 3780 C C . GLU A 1 482 ? 16.299 57.491 55.884 1.00 70.42 482 GLU A C 1
ATOM 3781 O O . GLU A 1 482 ? 15.443 58.377 55.913 1.00 66.79 482 GLU A O 1
ATOM 3787 N N . SER A 1 483 ? 16.615 56.815 54.775 1.00 70.40 483 SER A N 1
ATOM 3788 C CA . SER A 1 483 ? 15.978 57.057 53.465 1.00 73.59 483 SER A CA 1
ATOM 3789 C C . SER A 1 483 ? 14.468 56.812 53.445 1.00 71.88 483 SER A C 1
ATOM 3790 O O . SER A 1 483 ? 13.671 57.691 53.085 1.00 69.06 483 SER A O 1
ATOM 3793 N N . ARG A 1 484 ? 14.093 55.593 53.806 1.00 68.16 484 ARG A N 1
ATOM 3794 C CA . ARG A 1 484 ? 12.703 55.208 53.845 1.00 67.08 484 ARG A CA 1
ATOM 3795 C C . ARG A 1 484 ? 11.908 56.165 54.732 1.00 70.50 484 ARG A C 1
ATOM 3796 O O . ARG A 1 484 ? 10.797 56.572 54.369 1.00 71.29 484 ARG A O 1
ATOM 3804 N N . LYS A 1 485 ? 12.476 56.537 55.882 1.00 70.70 485 LYS A N 1
ATOM 3805 C CA . LYS A 1 485 ? 11.809 57.471 56.794 1.00 71.05 485 LYS A CA 1
ATOM 3806 C C . LYS A 1 485 ? 11.600 58.805 56.054 1.00 70.81 485 LYS A C 1
ATOM 3807 O O . LYS A 1 485 ? 10.561 59.455 56.191 1.00 71.87 485 LYS A O 1
ATOM 3813 N N . PHE A 1 486 ? 12.589 59.204 55.260 1.00 71.67 486 PHE A N 1
ATOM 3814 C CA . PHE A 1 486 ? 12.490 60.445 54.504 1.00 75.50 486 PHE A CA 1
ATOM 3815 C C . PHE A 1 486 ? 11.335 60.383 53.521 1.00 75.11 486 PHE A C 1
ATOM 3816 O O . PHE A 1 486 ? 10.497 61.283 53.470 1.00 77.53 486 PHE A O 1
ATOM 3824 N N . ALA A 1 487 ? 11.310 59.319 52.725 1.00 74.41 487 ALA A N 1
ATOM 3825 C CA . ALA A 1 487 ? 10.263 59.127 51.730 1.00 69.25 487 ALA A CA 1
ATOM 3826 C C . ALA A 1 487 ? 8.888 59.127 52.402 1.00 68.83 487 ALA A C 1
ATOM 3827 O O . ALA A 1 487 ? 7.932 59.747 51.902 1.00 66.85 487 ALA A O 1
ATOM 3829 N N . ARG A 1 488 ? 8.793 58.442 53.540 1.00 60.53 488 ARG A N 1
ATOM 3830 C CA . ARG A 1 488 ? 7.534 58.383 54.242 1.00 62.30 488 ARG A CA 1
ATOM 3831 C C . ARG A 1 488 ? 7.070 59.790 54.621 1.00 63.92 488 ARG A C 1
ATOM 3832 O O . ARG A 1 488 ? 5.894 60.141 54.437 1.00 65.75 488 ARG A O 1
ATOM 3840 N N . ASP A 1 489 ? 7.991 60.613 55.114 1.00 64.04 489 ASP A N 1
ATOM 3841 C CA . ASP A 1 489 ? 7.605 61.957 55.521 1.00 65.62 489 ASP A CA 1
ATOM 3842 C C . ASP A 1 489 ? 7.304 62.856 54.346 1.00 58.17 489 ASP A C 1
ATOM 3843 O O . ASP A 1 489 ? 6.370 63.642 54.397 1.00 63.51 489 ASP A O 1
ATOM 3848 N N . ALA A 1 490 ? 8.077 62.733 53.278 1.00 54.73 490 ALA A N 1
ATOM 3849 C CA . ALA A 1 490 ? 7.848 63.536 52.072 1.00 55.13 490 ALA A CA 1
ATOM 3850 C C . ALA A 1 490 ? 6.448 63.279 51.513 1.00 57.63 490 ALA A C 1
ATOM 3851 O O . ALA A 1 490 ? 5.680 64.207 51.272 1.00 60.01 490 ALA A O 1
ATOM 3853 N N . VAL A 1 491 ? 6.123 62.004 51.321 1.00 60.69 491 VAL A N 1
ATOM 3854 C CA . VAL A 1 491 ? 4.836 61.605 50.764 1.00 60.19 491 VAL A CA 1
ATOM 3855 C C . VAL A 1 491 ? 3.643 61.866 51.672 1.00 58.98 491 VAL A C 1
ATOM 3856 O O . VAL A 1 491 ? 2.558 62.213 51.191 1.00 58.74 491 VAL A O 1
ATOM 3860 N N . SER A 1 492 ? 3.839 61.721 52.977 1.00 53.30 492 SER A N 1
ATOM 3861 C CA . SER A 1 492 ? 2.744 61.939 53.917 1.00 58.90 492 SER A CA 1
ATOM 3862 C C . SER A 1 492 ? 2.149 63.338 53.837 1.00 61.24 492 SER A C 1
ATOM 3863 O O . SER A 1 492 ? 0.975 63.553 54.178 1.00 65.06 492 SER A O 1
ATOM 3866 N N . GLN A 1 493 ? 2.962 64.289 53.382 1.00 62.99 493 GLN A N 1
ATOM 3867 C CA . GLN A 1 493 ? 2.514 65.663 53.229 1.00 61.92 493 GLN A CA 1
ATOM 3868 C C . GLN A 1 493 ? 1.424 65.763 52.185 1.00 60.91 493 GLN A C 1
ATOM 3869 O O . GLN A 1 493 ? 0.664 66.720 52.197 1.00 67.88 493 GLN A O 1
ATOM 3875 N N . ALA A 1 494 ? 1.337 64.792 51.279 1.00 56.56 494 ALA A N 1
ATOM 3876 C CA . ALA A 1 494 ? 0.314 64.857 50.245 1.00 58.09 494 ALA A CA 1
ATOM 3877 C C . ALA A 1 494 ? -0.687 63.711 50.235 1.00 58.53 494 ALA A C 1
ATOM 3878 O O . ALA A 1 494 ? -1.692 63.778 49.529 1.00 65.77 494 ALA A O 1
ATOM 3880 N N . GLY A 1 495 ? -0.427 62.666 51.007 1.00 53.12 495 GLY A N 1
ATOM 3881 C CA . GLY A 1 495 ? -1.345 61.546 51.023 1.00 53.87 495 GLY A CA 1
ATOM 3882 C C . GLY A 1 495 ? -0.760 60.402 51.810 1.00 54.29 495 GLY A C 1
ATOM 3883 O O . GLY A 1 495 ? 0.220 60.605 52.522 1.00 52.13 495 GLY A O 1
ATOM 3884 N N . SER A 1 496 ? -1.316 59.198 51.674 1.00 50.51 496 SER A N 1
ATOM 3885 C CA . SER A 1 496 ? -0.799 58.081 52.444 1.00 47.90 496 SER A CA 1
ATOM 3886 C C . SER A 1 496 ? 0.360 57.321 51.831 1.00 48.21 496 SER A C 1
ATOM 3887 O O . SER A 1 496 ? 0.494 57.206 50.608 1.00 47.30 496 SER A O 1
ATOM 3890 N N . PHE A 1 497 ? 1.176 56.776 52.728 1.00 48.69 497 PHE A N 1
ATOM 3891 C CA . PHE A 1 497 ? 2.383 56.028 52.390 1.00 49.30 497 PHE A CA 1
ATOM 3892 C C . PHE A 1 497 ? 2.386 54.628 53.044 1.00 52.37 497 PHE A C 1
ATOM 3893 O O . PHE A 1 497 ? 2.094 54.470 54.236 1.00 49.41 497 PHE A O 1
ATOM 3901 N N . PHE A 1 498 ? 2.704 53.606 52.262 1.00 44.41 498 PHE A N 1
ATOM 3902 C CA . PHE A 1 498 ? 2.742 52.273 52.812 1.00 39.08 498 PHE A CA 1
ATOM 3903 C C . PHE A 1 498 ? 4.079 51.648 52.487 1.00 45.26 498 PHE A C 1
ATOM 3904 O O . PHE A 1 498 ? 4.528 51.621 51.338 1.00 41.34 498 PHE A O 1
ATOM 3912 N N . LEU A 1 499 ? 4.719 51.127 53.515 1.00 48.29 499 LEU A N 1
ATOM 3913 C CA . LEU A 1 499 ? 5.983 50.484 53.299 1.00 54.71 499 LEU A CA 1
ATOM 3914 C C . LEU A 1 499 ? 5.738 48.995 53.298 1.00 53.39 499 LEU A C 1
ATOM 3915 O O . LEU A 1 499 ? 5.207 48.436 54.257 1.00 49.65 499 LEU A O 1
ATOM 3920 N N . VAL A 1 500 ? 6.099 48.355 52.199 1.00 51.22 500 VAL A N 1
ATOM 3921 C CA . VAL A 1 500 ? 5.947 46.928 52.116 1.00 47.97 500 VAL A CA 1
ATOM 3922 C C . VAL A 1 500 ? 7.345 46.372 52.036 1.00 52.02 500 VAL A C 1
ATOM 3923 O O . VAL A 1 500 ? 8.069 46.640 51.076 1.00 54.52 500 VAL A O 1
ATOM 3927 N N . HIS A 1 501 ? 7.730 45.605 53.050 1.00 52.50 501 HIS A N 1
ATOM 3928 C CA . HIS A 1 501 ? 9.052 44.985 53.070 1.00 53.20 501 HIS A CA 1
ATOM 3929 C C . HIS A 1 501 ? 9.002 43.628 52.372 1.00 51.20 501 HIS A C 1
ATOM 3930 O O . HIS A 1 501 ? 8.391 42.685 52.876 1.00 47.23 501 HIS A O 1
ATOM 3937 N N . VAL A 1 502 ? 9.617 43.520 51.201 1.00 50.81 502 VAL A N 1
ATOM 3938 C CA . VAL A 1 502 ? 9.617 42.232 50.518 1.00 51.25 502 VAL A CA 1
ATOM 3939 C C . VAL A 1 502 ? 10.801 41.540 51.166 1.00 51.63 502 VAL A C 1
ATOM 3940 O O . VAL A 1 502 ? 11.922 41.577 50.658 1.00 53.09 502 VAL A O 1
ATOM 3944 N N . ALA A 1 503 ? 10.516 40.917 52.309 1.00 51.01 503 ALA A N 1
ATOM 3945 C CA . ALA A 1 503 ? 11.500 40.236 53.140 1.00 46.86 503 ALA A CA 1
ATOM 3946 C C . ALA A 1 503 ? 12.067 38.935 52.643 1.00 49.47 503 ALA A C 1
ATOM 3947 O O . ALA A 1 503 ? 12.542 38.144 53.440 1.00 58.96 503 ALA A O 1
ATOM 3949 N N . THR A 1 504 ? 12.044 38.708 51.339 1.00 52.39 504 THR A N 1
ATOM 3950 C CA . THR A 1 504 ? 12.611 37.485 50.768 1.00 46.53 504 THR A CA 1
ATOM 3951 C C . THR A 1 504 ? 14.054 37.355 51.233 1.00 52.63 504 THR A C 1
ATOM 3952 O O . THR A 1 504 ? 14.853 38.284 51.077 1.00 51.18 504 THR A O 1
ATOM 3956 N N . PRO A 1 505 ? 14.420 36.185 51.781 1.00 60.19 505 PRO A N 1
ATOM 3957 C CA . PRO A 1 505 ? 15.784 35.944 52.275 1.00 55.78 505 PRO A CA 1
ATOM 3958 C C . PRO A 1 505 ? 16.856 36.036 51.197 1.00 56.97 505 PRO A C 1
ATOM 3959 O O . PRO A 1 505 ? 16.672 35.557 50.073 1.00 58.71 505 PRO A O 1
ATOM 3963 N N . LEU A 1 506 ? 17.991 36.621 51.566 1.00 58.44 506 LEU A N 1
ATOM 3964 C CA . LEU A 1 506 ? 19.122 36.807 50.658 1.00 56.67 506 LEU A CA 1
ATOM 3965 C C . LEU A 1 506 ? 19.487 35.558 49.895 1.00 57.15 506 LEU A C 1
ATOM 3966 O O . LEU A 1 506 ? 19.612 35.570 48.671 1.00 59.11 506 LEU A O 1
ATOM 3971 N N . GLU A 1 507 ? 19.679 34.473 50.622 1.00 57.09 507 GLU A N 1
ATOM 3972 C CA . GLU A 1 507 ? 20.052 33.223 49.985 1.00 58.94 507 GLU A CA 1
ATOM 3973 C C . GLU A 1 507 ? 19.106 32.950 48.825 1.00 61.37 507 GLU A C 1
ATOM 3974 O O . GLU A 1 507 ? 19.541 32.628 47.706 1.00 50.85 507 GLU A O 1
ATOM 3980 N N . HIS A 1 508 ? 17.806 33.108 49.091 1.00 64.92 508 HIS A N 1
ATOM 3981 C CA . HIS A 1 508 ? 16.813 32.856 48.065 1.00 61.29 508 HIS A CA 1
ATOM 3982 C C . HIS A 1 508 ? 17.040 33.765 46.865 1.00 60.30 508 HIS A C 1
ATOM 3983 O O . HIS A 1 508 ? 17.016 33.319 45.705 1.00 52.25 508 HIS A O 1
ATOM 3990 N N . CYS A 1 509 ? 17.262 35.045 47.148 1.00 59.14 509 CYS A N 1
ATOM 3991 C CA . CYS A 1 509 ? 17.526 36.013 46.088 1.00 59.91 509 CYS A CA 1
ATOM 3992 C C . CYS A 1 509 ? 18.744 35.609 45.256 1.00 60.30 509 CYS A C 1
ATOM 3993 O O . CYS A 1 509 ? 18.692 35.640 44.024 1.00 54.25 509 CYS A O 1
ATOM 3996 N N . GLU A 1 510 ? 19.842 35.243 45.921 1.00 64.88 510 GLU A N 1
ATOM 3997 C CA . GLU A 1 510 ? 21.054 34.871 45.184 1.00 72.01 510 GLU A CA 1
ATOM 3998 C C . GLU A 1 510 ? 20.834 33.649 44.336 1.00 71.65 510 GLU A C 1
ATOM 3999 O O . GLU A 1 510 ? 21.107 33.682 43.134 1.00 70.20 510 GLU A O 1
ATOM 4005 N N . GLN A 1 511 ? 20.338 32.581 44.962 1.00 70.10 511 GLN A N 1
ATOM 4006 C CA . GLN A 1 511 ? 20.097 31.341 44.252 1.00 68.87 511 GLN A CA 1
ATOM 4007 C C . GLN A 1 511 ? 19.251 31.521 43.018 1.00 69.52 511 GLN A C 1
ATOM 4008 O O . GLN A 1 511 ? 19.509 30.917 41.983 1.00 70.74 511 GLN A O 1
ATOM 4014 N N . SER A 1 512 ? 18.243 32.370 43.117 1.00 72.12 512 SER A N 1
ATOM 4015 C CA . SER A 1 512 ? 17.351 32.571 41.990 1.00 74.62 512 SER A CA 1
ATOM 4016 C C . SER A 1 512 ? 17.845 33.590 40.978 1.00 77.76 512 SER A C 1
ATOM 4017 O O . SER A 1 512 ? 17.289 33.686 39.880 1.00 77.39 512 SER A O 1
ATOM 4020 N N . ASP A 1 513 ? 18.881 34.347 41.340 1.00 78.25 513 ASP A N 1
ATOM 4021 C CA . ASP A 1 513 ? 19.438 35.358 40.438 1.00 77.22 513 ASP A CA 1
ATOM 4022 C C . ASP A 1 513 ? 19.794 34.712 39.094 1.00 75.59 513 ASP A C 1
ATOM 4023 O O . ASP A 1 513 ? 20.597 33.788 39.027 1.00 80.98 513 ASP A O 1
ATOM 4028 N N . LYS A 1 514 ? 19.184 35.200 38.026 1.00 72.61 514 LYS A N 1
ATOM 4029 C CA . LYS A 1 514 ? 19.421 34.660 36.697 1.00 74.78 514 LYS A CA 1
ATOM 4030 C C . LYS A 1 514 ? 20.170 35.659 35.828 1.00 75.92 514 LYS A C 1
ATOM 4031 O O . LYS A 1 514 ? 20.134 35.555 34.605 1.00 69.77 514 LYS A O 1
ATOM 4037 N N . ARG A 1 515 ? 20.827 36.635 36.456 1.00 77.78 515 ARG A N 1
ATOM 4038 C CA . ARG A 1 515 ? 21.585 37.653 35.725 1.00 77.82 515 ARG A CA 1
ATOM 4039 C C . ARG A 1 515 ? 23.025 37.731 36.195 1.00 80.38 515 ARG A C 1
ATOM 4040 O O . ARG A 1 515 ? 23.804 38.525 35.679 1.00 82.43 515 ARG A O 1
ATOM 4048 N N . GLY A 1 516 ? 23.362 36.932 37.201 1.00 81.70 516 GLY A N 1
ATOM 4049 C CA . GLY A 1 516 ? 24.718 36.907 37.710 1.00 79.80 516 GLY A CA 1
ATOM 4050 C C . GLY A 1 516 ? 25.214 38.174 38.365 1.00 77.83 516 GLY A C 1
ATOM 4051 O O . GLY A 1 516 ? 26.417 38.395 38.433 1.00 83.23 516 GLY A O 1
ATOM 4052 N N . ILE A 1 517 ? 24.315 39.011 38.854 1.00 69.19 517 ILE A N 1
ATOM 4053 C CA . ILE A 1 517 ? 24.766 40.230 39.505 1.00 70.32 517 ILE A CA 1
ATOM 4054 C C . ILE A 1 517 ? 25.296 39.913 40.907 1.00 71.54 517 ILE A C 1
ATOM 4055 O O . ILE A 1 517 ? 26.270 40.526 41.366 1.00 69.78 517 ILE A O 1
ATOM 4060 N N . TYR A 1 518 ? 24.660 38.971 41.598 1.00 69.76 518 TYR A N 1
ATOM 4061 C CA . TYR A 1 518 ? 25.141 38.604 42.925 1.00 69.24 518 TYR A CA 1
ATOM 4062 C C . TYR A 1 518 ? 26.491 37.894 42.752 1.00 70.90 518 TYR A C 1
ATOM 4063 O O . TYR A 1 518 ? 27.385 38.022 43.595 1.00 63.10 518 TYR A O 1
ATOM 4072 N N . ALA A 1 519 ? 26.623 37.150 41.650 1.00 69.19 519 ALA A N 1
ATOM 4073 C CA . ALA A 1 519 ? 27.846 36.420 41.358 1.00 71.07 519 ALA A CA 1
ATOM 4074 C C . ALA A 1 519 ? 28.987 37.416 41.161 1.00 74.32 519 ALA A C 1
ATOM 4075 O O . ALA A 1 519 ? 30.034 37.334 41.822 1.00 71.95 519 ALA A O 1
ATOM 4077 N N . ALA A 1 520 ? 28.776 38.362 40.252 1.00 75.31 520 ALA A N 1
ATOM 4078 C CA . ALA A 1 520 ? 29.783 39.373 39.980 1.00 79.18 520 ALA A CA 1
ATOM 4079 C C . ALA A 1 520 ? 30.135 40.138 41.254 1.00 81.17 520 ALA A C 1
ATOM 4080 O O . ALA A 1 520 ? 31.308 40.310 41.564 1.00 84.64 520 ALA A O 1
ATOM 4082 N N . ALA A 1 521 ? 29.128 40.579 42.002 1.00 83.01 521 ALA A N 1
ATOM 4083 C CA . ALA A 1 521 ? 29.371 41.335 43.233 1.00 84.50 521 ALA A CA 1
ATOM 4084 C C . ALA A 1 521 ? 30.161 40.537 44.253 1.00 87.06 521 ALA A C 1
ATOM 4085 O O . ALA A 1 521 ? 30.930 41.123 45.024 1.00 89.89 521 ALA A O 1
ATOM 4087 N N . ARG A 1 522 ? 29.965 39.209 44.257 1.00 89.22 522 ARG A N 1
ATOM 4088 C CA . ARG A 1 522 ? 30.662 38.293 45.184 1.00 88.74 522 ARG A CA 1
ATOM 4089 C C . ARG A 1 522 ? 32.157 38.278 44.880 1.00 90.47 522 ARG A C 1
ATOM 4090 O O . ARG A 1 522 ? 32.990 38.257 45.799 1.00 89.40 522 ARG A O 1
ATOM 4098 N N . ARG A 1 523 ? 32.484 38.285 43.586 1.00 90.17 523 ARG A N 1
ATOM 4099 C CA . ARG A 1 523 ? 33.876 38.278 43.149 1.00 88.13 523 ARG A CA 1
ATOM 4100 C C . ARG A 1 523 ? 34.483 39.669 42.851 1.00 85.52 523 ARG A C 1
ATOM 4101 O O . ARG A 1 523 ? 35.393 39.784 42.035 1.00 88.10 523 ARG A O 1
ATOM 4109 N N . GLY A 1 524 ? 33.975 40.706 43.527 1.00 82.28 524 GLY A N 1
ATOM 4110 C CA . GLY A 1 524 ? 34.478 42.067 43.383 1.00 76.86 524 GLY A CA 1
ATOM 4111 C C . GLY A 1 524 ? 34.278 42.865 42.095 1.00 77.13 524 GLY A C 1
ATOM 4112 O O . GLY A 1 524 ? 34.807 43.981 41.981 1.00 72.47 524 GLY A O 1
ATOM 4113 N N . GLU A 1 525 ? 33.540 42.316 41.129 1.00 78.56 525 GLU A N 1
ATOM 4114 C CA . GLU A 1 525 ? 33.277 43.008 39.853 1.00 81.39 525 GLU A CA 1
ATOM 4115 C C . GLU A 1 525 ? 32.350 44.233 40.036 1.00 81.64 525 GLU A C 1
ATOM 4116 O O . GLU A 1 525 ? 32.163 45.036 39.108 1.00 78.71 525 GLU A O 1
ATOM 4122 N N . ILE A 1 526 ? 31.785 44.354 41.241 1.00 78.07 526 ILE A N 1
ATOM 4123 C CA . ILE A 1 526 ? 30.881 45.438 41.617 1.00 75.17 526 ILE A CA 1
ATOM 4124 C C . ILE A 1 526 ? 31.200 45.738 43.078 1.00 75.40 526 ILE A C 1
ATOM 4125 O O . ILE A 1 526 ? 31.249 44.826 43.897 1.00 78.80 526 ILE A O 1
ATOM 4130 N N . LYS A 1 527 ? 31.423 47.002 43.406 1.00 78.94 527 LYS A N 1
ATOM 4131 C CA . LYS A 1 527 ? 31.740 47.382 44.779 1.00 84.63 527 LYS A CA 1
ATOM 4132 C C . LYS A 1 527 ? 30.473 47.493 45.629 1.00 86.97 527 LYS A C 1
ATOM 4133 O O . LYS A 1 527 ? 29.368 47.594 45.091 1.00 85.08 527 LYS A O 1
ATOM 4139 N N . GLY A 1 528 ? 30.656 47.469 46.954 1.00 87.42 528 GLY A N 1
ATOM 4140 C CA . GLY A 1 528 ? 29.564 47.586 47.918 1.00 85.03 528 GLY A CA 1
ATOM 4141 C C . GLY A 1 528 ? 28.126 47.261 47.517 1.00 81.93 528 GLY A C 1
ATOM 4142 O O . GLY A 1 528 ? 27.230 48.099 47.678 1.00 79.31 528 GLY A O 1
ATOM 4143 N N . PHE A 1 529 ? 27.904 46.046 47.010 1.00 80.29 529 PHE A N 1
ATOM 4144 C CA . PHE A 1 529 ? 26.574 45.582 46.598 1.00 76.49 529 PHE A CA 1
ATOM 4145 C C . PHE A 1 529 ? 25.772 45.184 47.830 1.00 75.74 529 PHE A C 1
ATOM 4146 O O . PHE A 1 529 ? 26.243 44.419 48.673 1.00 74.45 529 PHE A O 1
ATOM 4154 N N . THR A 1 530 ? 24.552 45.695 47.929 1.00 75.96 530 THR A N 1
ATOM 4155 C CA . THR A 1 530 ? 23.718 45.409 49.086 1.00 71.89 530 THR A CA 1
ATOM 4156 C C . THR A 1 530 ? 23.589 43.918 49.358 1.00 68.47 530 THR A C 1
ATOM 4157 O O . THR A 1 530 ? 23.402 43.121 48.439 1.00 55.97 530 THR A O 1
ATOM 4161 N N . GLY A 1 531 ? 23.710 43.561 50.638 1.00 71.94 531 GLY A N 1
ATOM 4162 C CA . GLY A 1 531 ? 23.627 42.175 51.053 1.00 77.99 531 GLY A CA 1
ATOM 4163 C C . GLY A 1 531 ? 24.978 41.484 50.995 1.00 83.08 531 GLY A C 1
ATOM 4164 O O . GLY A 1 531 ? 25.261 40.602 51.809 1.00 86.10 531 GLY A O 1
ATOM 4165 N N . VAL A 1 532 ? 25.808 41.885 50.031 1.00 83.85 532 VAL A N 1
ATOM 4166 C CA . VAL A 1 532 ? 27.143 41.314 49.861 1.00 87.45 532 VAL A CA 1
ATOM 4167 C C . VAL A 1 532 ? 28.215 42.157 50.564 1.00 91.81 532 VAL A C 1
ATOM 4168 O O . VAL A 1 532 ? 28.815 41.711 51.551 1.00 94.00 532 VAL A O 1
ATOM 4172 N N . ASP A 1 533 ? 28.443 43.373 50.064 1.00 92.95 533 ASP A N 1
ATOM 4173 C CA . ASP A 1 533 ? 29.443 44.276 50.641 1.00 95.10 533 ASP A CA 1
ATOM 4174 C C . ASP A 1 533 ? 28.851 45.559 51.227 1.00 93.50 533 ASP A C 1
ATOM 4175 O O . ASP A 1 533 ? 29.585 46.427 51.710 1.00 95.89 533 ASP A O 1
ATOM 4180 N N . ASP A 1 534 ? 27.529 45.693 51.165 1.00 92.11 534 ASP A N 1
ATOM 4181 C CA . ASP A 1 534 ? 26.856 46.870 51.718 1.00 87.99 534 ASP A CA 1
ATOM 4182 C C . ASP A 1 534 ? 25.657 46.366 52.536 1.00 81.74 534 ASP A C 1
ATOM 4183 O O . ASP A 1 534 ? 25.031 45.369 52.185 1.00 81.95 534 ASP A O 1
ATOM 4188 N N . PRO A 1 535 ? 25.308 47.059 53.627 1.00 78.13 535 PRO A N 1
ATOM 4189 C CA . PRO A 1 535 ? 24.186 46.614 54.454 1.00 79.29 535 PRO A CA 1
ATOM 4190 C C . PRO A 1 535 ? 22.762 46.908 53.976 1.00 81.64 535 PRO A C 1
ATOM 4191 O O . PRO A 1 535 ? 22.527 47.785 53.131 1.00 84.28 535 PRO A O 1
ATOM 4195 N N . TYR A 1 536 ? 21.821 46.141 54.533 1.00 79.66 536 TYR A N 1
ATOM 4196 C CA . TYR A 1 536 ? 20.391 46.302 54.271 1.00 71.45 536 TYR A CA 1
ATOM 4197 C C . TYR A 1 536 ? 19.745 46.461 55.648 1.00 65.20 536 TYR A C 1
ATOM 4198 O O . TYR A 1 536 ? 19.553 45.489 56.367 1.00 60.66 536 TYR A O 1
ATOM 4207 N N . GLU A 1 537 ? 19.430 47.691 56.021 1.00 64.29 537 GLU A N 1
ATOM 4208 C CA . GLU A 1 537 ? 18.824 47.938 57.304 1.00 69.42 537 GLU A CA 1
ATOM 4209 C C . GLU A 1 537 ? 17.380 47.433 57.292 1.00 71.50 537 GLU A C 1
ATOM 4210 O O . GLU A 1 537 ? 16.476 48.129 56.830 1.00 73.55 537 GLU A O 1
ATOM 4216 N N . THR A 1 538 ? 17.167 46.221 57.804 1.00 70.67 538 THR A N 1
ATOM 4217 C CA . THR A 1 538 ? 15.834 45.638 57.849 1.00 66.91 538 THR A CA 1
ATOM 4218 C C . THR A 1 538 ? 14.790 46.548 58.489 1.00 69.06 538 THR A C 1
ATOM 4219 O O . THR A 1 538 ? 14.976 47.035 59.595 1.00 67.89 538 THR A O 1
ATOM 4223 N N . PRO A 1 539 ? 13.670 46.787 57.783 1.00 72.05 539 PRO A N 1
ATOM 4224 C CA . PRO A 1 539 ? 12.584 47.644 58.270 1.00 71.72 539 PRO A CA 1
ATOM 4225 C C . PRO A 1 539 ? 12.069 47.163 59.612 1.00 73.26 539 PRO A C 1
ATOM 4226 O O . PRO A 1 539 ? 12.120 45.972 59.910 1.00 73.12 539 PRO A O 1
ATOM 4230 N N . GLU A 1 540 ? 11.565 48.078 60.422 1.00 77.15 540 GLU A N 1
ATOM 4231 C CA . GLU A 1 540 ? 11.052 47.679 61.727 1.00 87.93 540 GLU A CA 1
ATOM 4232 C C . GLU A 1 540 ? 9.553 47.871 61.930 1.00 88.70 540 GLU A C 1
ATOM 4233 O O . GLU A 1 540 ? 8.913 47.096 62.647 1.00 90.29 540 GLU A O 1
ATOM 4239 N N . LYS A 1 541 ? 8.993 48.909 61.321 1.00 87.71 541 LYS A N 1
ATOM 4240 C CA . LYS A 1 541 ? 7.568 49.166 61.449 1.00 85.15 541 LYS A CA 1
ATOM 4241 C C . LYS A 1 541 ? 6.919 49.169 60.069 1.00 82.08 541 LYS A C 1
ATOM 4242 O O . LYS A 1 541 ? 6.103 50.041 59.750 1.00 82.60 541 LYS A O 1
ATOM 4244 N N . ALA A 1 542 ? 7.295 48.191 59.250 1.00 74.91 542 ALA A N 1
ATOM 4245 C CA . ALA A 1 542 ? 6.741 48.087 57.906 1.00 69.63 542 ALA A CA 1
ATOM 4246 C C . ALA A 1 542 ? 5.234 47.915 58.000 1.00 65.37 542 ALA A C 1
ATOM 4247 O O . ALA A 1 542 ? 4.732 47.233 58.893 1.00 62.34 542 ALA A O 1
ATOM 4249 N N . ASP A 1 543 ? 4.514 48.553 57.087 1.00 62.90 543 ASP A N 1
ATOM 4250 C CA . ASP A 1 543 ? 3.066 48.427 57.045 1.00 58.33 543 ASP A CA 1
ATOM 4251 C C . ASP A 1 543 ? 2.681 46.969 56.683 1.00 56.01 543 ASP A C 1
ATOM 4252 O O . ASP A 1 543 ? 1.608 46.479 57.036 1.00 48.27 543 ASP A O 1
ATOM 4257 N N . LEU A 1 544 ? 3.569 46.265 55.993 1.00 52.29 544 LEU A N 1
ATOM 4258 C CA . LEU A 1 544 ? 3.260 44.903 55.593 1.00 54.72 544 LEU A CA 1
ATOM 4259 C C . LEU A 1 544 ? 4.533 44.176 55.230 1.00 54.51 544 LEU A C 1
ATOM 4260 O O . LEU A 1 544 ? 5.352 44.704 54.471 1.00 58.31 544 LEU A O 1
ATOM 4265 N N . VAL A 1 545 ? 4.690 42.966 55.763 1.00 53.59 545 VAL A N 1
ATOM 4266 C CA . VAL A 1 545 ? 5.875 42.142 55.493 1.00 56.22 545 VAL A CA 1
ATOM 4267 C C . VAL A 1 545 ? 5.496 40.907 54.682 1.00 55.03 545 VAL A C 1
ATOM 4268 O O . VAL A 1 545 ? 4.555 40.182 55.007 1.00 62.26 545 VAL A O 1
ATOM 4272 N N . VAL A 1 546 ? 6.259 40.666 53.629 1.00 51.60 546 VAL A N 1
ATOM 4273 C CA . VAL A 1 546 ? 5.960 39.589 52.696 1.00 47.84 546 VAL A CA 1
ATOM 4274 C C . VAL A 1 546 ? 7.217 38.806 52.326 1.00 43.33 546 VAL A C 1
ATOM 4275 O O . VAL A 1 546 ? 8.313 39.318 52.424 1.00 52.20 546 VAL A O 1
ATOM 4279 N N . ASP A 1 547 ? 7.058 37.567 51.890 1.00 49.62 547 ASP A N 1
ATOM 4280 C CA . ASP A 1 547 ? 8.192 36.728 51.503 1.00 48.12 547 ASP A CA 1
ATOM 4281 C C . ASP A 1 547 ? 7.891 36.086 50.143 1.00 48.85 547 ASP A C 1
ATOM 4282 O O . ASP A 1 547 ? 7.032 35.224 50.034 1.00 50.25 547 ASP A O 1
ATOM 4287 N N . PHE A 1 548 ? 8.617 36.485 49.114 1.00 46.76 548 PHE A N 1
ATOM 4288 C CA . PHE A 1 548 ? 8.397 35.947 47.788 1.00 51.20 548 PHE A CA 1
ATOM 4289 C C . PHE A 1 548 ? 8.812 34.473 47.675 1.00 59.31 548 PHE A C 1
ATOM 4290 O O . PHE A 1 548 ? 8.588 33.849 46.622 1.00 62.12 548 PHE A O 1
ATOM 4298 N N . SER A 1 549 ? 9.410 33.924 48.742 1.00 56.68 549 SER A N 1
ATOM 4299 C CA . SER A 1 549 ? 9.832 32.500 48.776 1.00 60.81 549 SER A CA 1
ATOM 4300 C C . SER A 1 549 ? 8.698 31.642 49.305 1.00 61.49 549 SER A C 1
ATOM 4301 O O . SER A 1 549 ? 8.575 30.473 48.947 1.00 54.05 549 SER A O 1
ATOM 4304 N N . LYS A 1 550 ? 7.893 32.253 50.173 1.00 63.38 550 LYS A N 1
ATOM 4305 C CA . LYS A 1 550 ? 6.794 31.592 50.853 1.00 66.01 550 LYS A CA 1
ATOM 4306 C C . LYS A 1 550 ? 5.396 31.842 50.287 1.00 65.64 550 LYS A C 1
ATOM 4307 O O . LYS A 1 550 ? 4.490 31.023 50.467 1.00 66.01 550 LYS A O 1
ATOM 4313 N N . GLN A 1 551 ? 5.214 32.971 49.610 1.00 61.45 551 GLN A N 1
ATOM 4314 C CA . GLN A 1 551 ? 3.909 33.325 49.074 1.00 51.66 551 GLN A CA 1
ATOM 4315 C C . GLN A 1 551 ? 3.948 33.639 47.599 1.00 52.46 551 GLN A C 1
ATOM 4316 O O . GLN A 1 551 ? 4.926 34.208 47.125 1.00 57.42 551 GLN A O 1
ATOM 4322 N N . SER A 1 552 ? 2.883 33.293 46.873 1.00 48.54 552 SER A N 1
ATOM 4323 C CA . SER A 1 552 ? 2.793 33.629 45.443 1.00 46.69 552 SER A CA 1
ATOM 4324 C C . SER A 1 552 ? 2.508 35.151 45.316 1.00 50.75 552 SER A C 1
ATOM 4325 O O . SER A 1 552 ? 2.106 35.825 46.302 1.00 46.80 552 SER A O 1
ATOM 4328 N N . VAL A 1 553 ? 2.709 35.694 44.114 1.00 47.41 553 VAL A N 1
ATOM 4329 C CA . VAL A 1 553 ? 2.504 37.130 43.886 1.00 43.20 553 VAL A CA 1
ATOM 4330 C C . VAL A 1 553 ? 1.058 37.554 44.008 1.00 39.83 553 VAL A C 1
ATOM 4331 O O . VAL A 1 553 ? 0.765 38.578 44.615 1.00 41.89 553 VAL A O 1
ATOM 4335 N N . ARG A 1 554 ? 0.139 36.776 43.451 1.00 39.16 554 ARG A N 1
ATOM 4336 C CA . ARG A 1 554 ? -1.245 37.180 43.555 1.00 46.20 554 ARG A CA 1
ATOM 4337 C C . ARG A 1 554 ? -1.664 37.199 45.035 1.00 42.34 554 ARG A C 1
ATOM 4338 O O . ARG A 1 554 ? -2.452 38.026 45.456 1.00 44.40 554 ARG A O 1
ATOM 4346 N N . SER A 1 555 ? -1.117 36.291 45.824 1.00 42.04 555 SER A N 1
ATOM 4347 C CA . SER A 1 555 ? -1.431 36.250 47.239 1.00 45.85 555 SER A CA 1
ATOM 4348 C C . SER A 1 555 ? -0.804 37.479 47.910 1.00 46.52 555 SER A C 1
ATOM 4349 O O . SER A 1 555 ? -1.421 38.091 48.797 1.00 44.39 555 SER A O 1
ATOM 4352 N N . ILE A 1 556 ? 0.418 37.836 47.491 1.00 38.73 556 ILE A N 1
ATOM 4353 C CA . ILE A 1 556 ? 1.096 39.015 48.041 1.00 41.49 556 ILE A CA 1
ATOM 4354 C C . ILE A 1 556 ? 0.384 40.314 47.617 1.00 43.60 556 ILE A C 1
ATOM 4355 O O . ILE A 1 556 ? 0.123 41.207 48.457 1.00 34.45 556 ILE A O 1
ATOM 4360 N N . VAL A 1 557 ? 0.089 40.429 46.313 1.00 40.61 557 VAL A N 1
ATOM 4361 C CA . VAL A 1 557 ? -0.622 41.603 45.803 1.00 34.39 557 VAL A CA 1
ATOM 4362 C C . VAL A 1 557 ? -1.936 41.724 46.590 1.00 37.01 557 VAL A C 1
ATOM 4363 O O . VAL A 1 557 ? -2.355 42.814 47.003 1.00 36.60 557 VAL A O 1
ATOM 4367 N N . HIS A 1 558 ? -2.579 40.590 46.823 1.00 28.59 558 HIS A N 1
ATOM 4368 C CA . HIS A 1 558 ? -3.858 40.623 47.520 1.00 34.74 558 HIS A CA 1
ATOM 4369 C C . HIS A 1 558 ? -3.759 41.067 49.000 1.00 36.90 558 HIS A C 1
ATOM 4370 O O . HIS A 1 558 ? -4.708 41.634 49.548 1.00 34.56 558 HIS A O 1
ATOM 4377 N N . GLU A 1 559 ? -2.631 40.801 49.655 1.00 40.70 559 GLU A N 1
ATOM 4378 C CA . GLU A 1 559 ? -2.499 41.221 51.035 1.00 43.19 559 GLU A CA 1
ATOM 4379 C C . GLU A 1 559 ? -2.432 42.746 50.997 1.00 46.79 559 GLU A C 1
ATOM 4380 O O . GLU A 1 559 ? -3.071 43.441 51.814 1.00 40.79 559 GLU A O 1
ATOM 4386 N N . ILE A 1 560 ? -1.687 43.261 50.007 1.00 47.22 560 ILE A N 1
ATOM 4387 C CA . ILE A 1 560 ? -1.521 44.701 49.813 1.00 33.99 560 ILE A CA 1
ATOM 4388 C C . ILE A 1 560 ? -2.871 45.297 49.510 1.00 38.14 560 ILE A C 1
ATOM 4389 O O . ILE A 1 560 ? -3.246 46.325 50.096 1.00 47.67 560 ILE A O 1
ATOM 4394 N N . ILE A 1 561 ? -3.623 44.663 48.611 1.00 34.88 561 ILE A N 1
ATOM 4395 C CA . ILE A 1 561 ? -4.956 45.181 48.295 1.00 29.99 561 ILE A CA 1
ATOM 4396 C C . ILE A 1 561 ? -5.808 45.174 49.551 1.00 30.44 561 ILE A C 1
ATOM 4397 O O . ILE A 1 561 ? -6.566 46.098 49.794 1.00 36.89 561 ILE A O 1
ATOM 4402 N N . LEU A 1 562 ? -5.698 44.132 50.368 1.00 41.70 562 LEU A N 1
ATOM 4403 C CA . LEU A 1 562 ? -6.499 44.090 51.588 1.00 45.17 562 LEU A CA 1
ATOM 4404 C C . LEU A 1 562 ? -6.204 45.258 52.532 1.00 44.52 562 LEU A C 1
ATOM 4405 O O . LEU A 1 562 ? -7.114 45.835 53.118 1.00 44.07 562 LEU A O 1
ATOM 4410 N N . VAL A 1 563 ? -4.945 45.635 52.669 1.00 39.04 563 VAL A N 1
ATOM 4411 C CA . VAL A 1 563 ? -4.657 46.759 53.537 1.00 45.76 563 VAL A CA 1
ATOM 4412 C C . VAL A 1 563 ? -5.341 48.019 53.011 1.00 51.05 563 VAL A C 1
ATOM 4413 O O . VAL A 1 563 ? -6.039 48.711 53.767 1.00 51.17 563 VAL A O 1
ATOM 4417 N N . LEU A 1 564 ? -5.145 48.304 51.720 1.00 48.05 564 LEU A N 1
ATOM 4418 C CA . LEU A 1 564 ? -5.755 49.458 51.076 1.00 35.80 564 LEU A CA 1
ATOM 4419 C C . LEU A 1 564 ? -7.269 49.452 51.227 1.00 40.78 564 LEU A C 1
ATOM 4420 O O . LEU A 1 564 ? -7.869 50.500 51.537 1.00 42.42 564 LEU A O 1
ATOM 4425 N N . GLU A 1 565 ? -7.886 48.288 50.987 1.00 44.44 565 GLU A N 1
ATOM 4426 C CA . GLU A 1 565 ? -9.345 48.123 51.064 1.00 47.25 565 GLU A CA 1
ATOM 4427 C C . GLU A 1 565 ? -9.786 48.476 52.479 1.00 50.40 565 GLU A C 1
ATOM 4428 O O . GLU A 1 565 ? -10.748 49.219 52.680 1.00 56.46 565 GLU A O 1
ATOM 4434 N N . SER A 1 566 ? -9.051 47.972 53.461 1.00 48.40 566 SER A N 1
ATOM 4435 C CA . SER A 1 566 ? -9.400 48.193 54.867 1.00 55.18 566 SER A CA 1
ATOM 4436 C C . SER A 1 566 ? -9.216 49.624 55.369 1.00 56.32 566 SER A C 1
ATOM 4437 O O . SER A 1 566 ? -9.606 49.976 56.493 1.00 56.42 566 SER A O 1
ATOM 4440 N N . GLN A 1 567 ? -8.607 50.458 54.561 1.00 48.97 567 GLN A N 1
ATOM 4441 C CA . GLN A 1 567 ? -8.443 51.811 55.003 1.00 50.15 567 GLN A CA 1
ATOM 4442 C C . GLN A 1 567 ? -9.262 52.757 54.157 1.00 49.86 567 GLN A C 1
ATOM 4443 O O . GLN A 1 567 ? -8.977 53.953 54.075 1.00 46.58 567 GLN A O 1
ATOM 4449 N N . GLY A 1 568 ? -10.288 52.206 53.521 1.00 47.29 568 GLY A N 1
ATOM 4450 C CA . GLY A 1 568 ? -11.171 53.011 52.699 1.00 43.35 568 GLY A CA 1
ATOM 4451 C C . GLY A 1 568 ? -10.632 53.538 51.382 1.00 45.54 568 GLY A C 1
ATOM 4452 O O . GLY A 1 568 ? -11.339 54.262 50.685 1.00 51.10 568 GLY A O 1
ATOM 4453 N N . PHE A 1 569 ? -9.405 53.189 51.015 1.00 42.77 569 PHE A N 1
ATOM 4454 C CA . PHE A 1 569 ? -8.853 53.698 49.772 1.00 45.83 569 PHE A CA 1
ATOM 4455 C C . PHE A 1 569 ? -9.527 53.169 48.529 1.00 47.95 569 PHE A C 1
ATOM 4456 O O . PHE A 1 569 ? -9.680 53.890 47.573 1.00 37.45 569 PHE A O 1
ATOM 4464 N N . LEU A 1 570 ? -9.954 51.913 48.549 1.00 51.00 570 LEU A N 1
ATOM 4465 C CA . LEU A 1 570 ? -10.529 51.332 47.357 1.00 50.36 570 LEU A CA 1
ATOM 4466 C C . LEU A 1 570 ? -12.045 51.396 47.155 1.00 52.09 570 LEU A C 1
ATOM 4467 O O . LEU A 1 570 ? -12.508 50.889 46.157 1.00 47.16 570 LEU A O 1
ATOM 4472 N N . GLU A 1 571 ? -12.802 52.014 48.072 1.00 60.57 571 GLU A N 1
ATOM 4473 C CA . GLU A 1 571 ? -14.269 52.129 47.953 1.00 65.40 571 GLU A CA 1
ATOM 4474 C C . GLU A 1 571 ? -14.574 52.279 46.469 1.00 76.74 571 GLU A C 1
ATOM 4475 O O . GLU A 1 571 ? -14.717 53.395 45.968 1.00 71.60 571 GLU A O 1
ATOM 4481 N N . ARG A 1 572 ? -14.692 51.125 45.799 1.00 94.50 572 ARG A N 1
ATOM 4482 C CA . ARG A 1 572 ? -14.895 50.984 44.346 1.00 103.93 572 ARG A CA 1
ATOM 4483 C C . ARG A 1 572 ? -16.036 51.679 43.610 1.00 108.65 572 ARG A C 1
ATOM 4484 O O . ARG A 1 572 ? -16.825 52.440 44.185 1.00 106.39 572 ARG A O 1
ATOM 4492 N N . GLN A 1 573 ? -16.075 51.392 42.306 1.00 115.43 573 GLN A N 1
ATOM 4493 C CA . GLN A 1 573 ? -17.064 51.921 41.367 1.00 119.76 573 GLN A CA 1
ATOM 4494 C C . GLN A 1 573 ? -18.049 50.836 40.925 1.00 122.86 573 GLN A C 1
ATOM 4495 O O . GLN A 1 573 ? -18.551 50.855 39.798 1.00 125.88 573 GLN A O 1
ATOM 4502 N N . MET B 1 1 ? -2.396 27.546 50.232 1.00 103.16 1 MET B N 1
ATOM 4503 C CA . MET B 1 1 ? -3.820 27.087 50.337 1.00 104.66 1 MET B CA 1
ATOM 4504 C C . MET B 1 1 ? -4.581 27.910 51.403 1.00 102.00 1 MET B C 1
ATOM 4505 O O . MET B 1 1 ? -4.059 28.901 51.926 1.00 103.14 1 MET B O 1
ATOM 4510 N N . ALA B 1 2 ? -5.813 27.507 51.712 1.00 94.68 2 ALA B N 1
ATOM 4511 C CA . ALA B 1 2 ? -6.627 28.197 52.707 1.00 84.38 2 ALA B CA 1
ATOM 4512 C C . ALA B 1 2 ? -6.297 27.572 54.052 1.00 80.74 2 ALA B C 1
ATOM 4513 O O . ALA B 1 2 ? -5.218 27.770 54.591 1.00 84.78 2 ALA B O 1
ATOM 4515 N N . ASN B 1 3 ? -7.243 26.826 54.604 1.00 77.31 3 ASN B N 1
ATOM 4516 C CA . ASN B 1 3 ? -7.017 26.129 55.853 1.00 67.04 3 ASN B CA 1
ATOM 4517 C C . ASN B 1 3 ? -6.987 24.670 55.421 1.00 64.83 3 ASN B C 1
ATOM 4518 O O . ASN B 1 3 ? -7.705 24.295 54.481 1.00 62.49 3 ASN B O 1
ATOM 4523 N N . ALA B 1 4 ? -6.170 23.843 56.075 1.00 57.14 4 ALA B N 1
ATOM 4524 C CA . ALA B 1 4 ? -6.113 22.431 55.701 1.00 50.23 4 ALA B CA 1
ATOM 4525 C C . ALA B 1 4 ? -7.380 21.697 56.129 1.00 43.49 4 ALA B C 1
ATOM 4526 O O . ALA B 1 4 ? -8.053 22.085 57.061 1.00 38.64 4 ALA B O 1
ATOM 4528 N N . PRO B 1 5 ? -7.737 20.633 55.420 1.00 44.16 5 PRO B N 1
ATOM 4529 C CA . PRO B 1 5 ? -8.949 19.919 55.826 1.00 46.39 5 PRO B CA 1
ATOM 4530 C C . PRO B 1 5 ? -8.823 19.376 57.243 1.00 48.21 5 PRO B C 1
ATOM 4531 O O . PRO B 1 5 ? -7.712 19.124 57.708 1.00 49.31 5 PRO B O 1
ATOM 4535 N N . HIS B 1 6 ? -9.955 19.200 57.925 1.00 49.86 6 HIS B N 1
ATOM 4536 C CA . HIS B 1 6 ? -9.964 18.649 59.286 1.00 54.51 6 HIS B CA 1
ATOM 4537 C C . HIS B 1 6 ? -9.534 17.187 59.217 1.00 53.71 6 HIS B C 1
ATOM 4538 O O . HIS B 1 6 ? -10.237 16.335 58.664 1.00 59.06 6 HIS B O 1
ATOM 4545 N N . GLY B 1 7 ? -8.372 16.903 59.787 1.00 56.37 7 GLY B N 1
ATOM 4546 C CA . GLY B 1 7 ? -7.818 15.562 59.733 1.00 50.28 7 GLY B CA 1
ATOM 4547 C C . GLY B 1 7 ? -6.674 15.574 58.722 1.00 50.04 7 GLY B C 1
ATOM 4548 O O . GLY B 1 7 ? -5.953 14.590 58.562 1.00 43.53 7 GLY B O 1
ATOM 4549 N N . GLY B 1 8 ? -6.521 16.704 58.025 1.00 54.11 8 GLY B N 1
ATOM 4550 C CA . GLY B 1 8 ? -5.448 16.868 57.054 1.00 49.38 8 GLY B CA 1
ATOM 4551 C C . GLY B 1 8 ? -5.699 16.384 55.631 1.00 52.32 8 GLY B C 1
ATOM 4552 O O . GLY B 1 8 ? -4.874 16.625 54.751 1.00 55.34 8 GLY B O 1
ATOM 4553 N N . VAL B 1 9 ? -6.817 15.707 55.388 1.00 49.11 9 VAL B N 1
ATOM 4554 C CA . VAL B 1 9 ? -7.115 15.220 54.054 1.00 49.76 9 VAL B CA 1
ATOM 4555 C C . VAL B 1 9 ? -8.577 15.432 53.768 1.00 53.38 9 VAL B C 1
ATOM 4556 O O . VAL B 1 9 ? -9.435 14.997 54.559 1.00 48.57 9 VAL B O 1
ATOM 4560 N N . LEU B 1 10 ? -8.876 16.075 52.636 1.00 47.44 10 LEU B N 1
ATOM 4561 C CA . LEU B 1 10 ? -10.278 16.301 52.314 1.00 45.23 10 LEU B CA 1
ATOM 4562 C C . LEU B 1 10 ? -10.925 15.016 51.812 1.00 42.04 10 LEU B C 1
ATOM 4563 O O . LEU B 1 10 ? -10.495 14.430 50.829 1.00 44.05 10 LEU B O 1
ATOM 4568 N N . LYS B 1 11 ? -11.951 14.588 52.528 1.00 39.36 11 LYS B N 1
ATOM 4569 C CA . LYS B 1 11 ? -12.733 13.393 52.214 1.00 41.54 11 LYS B CA 1
ATOM 4570 C C . LYS B 1 11 ? -13.676 13.608 51.022 1.00 38.26 11 LYS B C 1
ATOM 4571 O O . LYS B 1 11 ? -14.879 13.309 51.091 1.00 35.37 11 LYS B O 1
ATOM 4577 N N . ASP B 1 12 ? -13.141 14.149 49.936 1.00 35.32 12 ASP B N 1
ATOM 4578 C CA . ASP B 1 12 ? -13.967 14.381 48.759 1.00 44.06 12 ASP B CA 1
ATOM 4579 C C . ASP B 1 12 ? -14.257 13.018 48.084 1.00 44.09 12 ASP B C 1
ATOM 4580 O O . ASP B 1 12 ? -13.595 12.632 47.118 1.00 39.48 12 ASP B O 1
ATOM 4585 N N . LEU B 1 13 ? -15.245 12.294 48.592 1.00 39.10 13 LEU B N 1
ATOM 4586 C CA . LEU B 1 13 ? -15.542 10.966 48.051 1.00 44.49 13 LEU B CA 1
ATOM 4587 C C . LEU B 1 13 ? -16.075 10.975 46.620 1.00 43.77 13 LEU B C 1
ATOM 4588 O O . LEU B 1 13 ? -15.846 10.049 45.844 1.00 45.64 13 LEU B O 1
ATOM 4593 N N . LEU B 1 14 ? -16.790 12.016 46.249 1.00 47.54 14 LEU B N 1
ATOM 4594 C CA . LEU B 1 14 ? -17.266 12.063 44.889 1.00 46.55 14 LEU B CA 1
ATOM 4595 C C . LEU B 1 14 ? -16.056 12.146 43.958 1.00 47.33 14 LEU B C 1
ATOM 4596 O O . LEU B 1 14 ? -16.033 11.528 42.898 1.00 47.70 14 LEU B O 1
ATOM 4601 N N . ALA B 1 15 ? -15.029 12.877 44.368 1.00 41.93 15 ALA B N 1
ATOM 4602 C CA . ALA B 1 15 ? -13.843 12.978 43.531 1.00 42.63 15 ALA B CA 1
ATOM 4603 C C . ALA B 1 15 ? -13.133 11.634 43.540 1.00 45.28 15 ALA B C 1
ATOM 4604 O O . ALA B 1 15 ? -12.742 11.137 42.490 1.00 55.59 15 ALA B O 1
ATOM 4606 N N . ARG B 1 16 ? -12.987 11.040 44.720 1.00 48.14 16 ARG B N 1
ATOM 4607 C CA . ARG B 1 16 ? -12.303 9.754 44.861 1.00 48.89 16 ARG B CA 1
ATOM 4608 C C . ARG B 1 16 ? -12.956 8.671 44.043 1.00 48.99 16 ARG B C 1
ATOM 4609 O O . ARG B 1 16 ? -12.296 7.962 43.302 1.00 54.21 16 ARG B O 1
ATOM 4617 N N . ASP B 1 17 ? -14.265 8.558 44.148 1.00 49.33 17 ASP B N 1
ATOM 4618 C CA . ASP B 1 17 ? -14.933 7.498 43.441 1.00 44.29 17 ASP B CA 1
ATOM 4619 C C . ASP B 1 17 ? -15.346 7.803 42.011 1.00 41.48 17 ASP B C 1
ATOM 4620 O O . ASP B 1 17 ? -15.903 6.941 41.341 1.00 37.44 17 ASP B O 1
ATOM 4625 N N . ALA B 1 18 ? -15.041 8.996 41.516 1.00 38.24 18 ALA B N 1
ATOM 4626 C CA . ALA B 1 18 ? -15.450 9.337 40.148 1.00 42.24 18 ALA B CA 1
ATOM 4627 C C . ALA B 1 18 ? -15.083 8.279 39.113 1.00 45.68 18 ALA B C 1
ATOM 4628 O O . ALA B 1 18 ? -15.945 7.832 38.370 1.00 46.26 18 ALA B O 1
ATOM 4630 N N . PRO B 1 19 ? -13.808 7.851 39.068 1.00 50.56 19 PRO B N 1
ATOM 4631 C CA . PRO B 1 19 ? -13.323 6.834 38.120 1.00 52.39 19 PRO B CA 1
ATOM 4632 C C . PRO B 1 19 ? -14.171 5.541 38.057 1.00 53.07 19 PRO B C 1
ATOM 4633 O O . PRO B 1 19 ? -14.215 4.870 37.027 1.00 59.20 19 PRO B O 1
ATOM 4637 N N . ARG B 1 20 ? -14.827 5.181 39.157 1.00 54.88 20 ARG B N 1
ATOM 4638 C CA . ARG B 1 20 ? -15.657 3.977 39.198 1.00 46.36 20 ARG B CA 1
ATOM 4639 C C . ARG B 1 20 ? -17.153 4.277 39.066 1.00 51.01 20 ARG B C 1
ATOM 4640 O O . ARG B 1 20 ? -18.003 3.372 39.101 1.00 52.15 20 ARG B O 1
ATOM 4648 N N . GLN B 1 21 ? -17.463 5.560 38.930 1.00 45.97 21 GLN B N 1
ATOM 4649 C CA . GLN B 1 21 ? -18.826 6.034 38.791 1.00 48.36 21 GLN B CA 1
ATOM 4650 C C . GLN B 1 21 ? -19.797 5.023 38.175 1.00 47.78 21 GLN B C 1
ATOM 4651 O O . GLN B 1 21 ? -20.731 4.571 38.838 1.00 46.74 21 GLN B O 1
ATOM 4657 N N . ALA B 1 22 ? -19.576 4.685 36.904 1.00 48.29 22 ALA B N 1
ATOM 4658 C CA . ALA B 1 22 ? -20.449 3.755 36.161 1.00 50.58 22 ALA B CA 1
ATOM 4659 C C . ALA B 1 22 ? -20.616 2.350 36.749 1.00 45.08 22 ALA B C 1
ATOM 4660 O O . ALA B 1 22 ? -21.675 1.754 36.639 1.00 49.32 22 ALA B O 1
ATOM 4662 N N . GLU B 1 23 ? -19.576 1.818 37.368 1.00 45.42 23 GLU B N 1
ATOM 4663 C CA . GLU B 1 23 ? -19.676 0.496 37.954 1.00 44.09 23 GLU B CA 1
ATOM 4664 C C . GLU B 1 23 ? -20.447 0.557 39.254 1.00 46.26 23 GLU B C 1
ATOM 4665 O O . GLU B 1 23 ? -21.311 -0.296 39.480 1.00 54.17 23 GLU B O 1
ATOM 4671 N N . LEU B 1 24 ? -20.149 1.544 40.110 1.00 39.33 24 LEU B N 1
ATOM 4672 C CA . LEU B 1 24 ? -20.873 1.678 41.385 1.00 38.11 24 LEU B CA 1
ATOM 4673 C C . LEU B 1 24 ? -22.312 1.969 41.026 1.00 41.03 24 LEU B C 1
ATOM 4674 O O . LEU B 1 24 ? -23.263 1.495 41.671 1.00 41.43 24 LEU B O 1
ATOM 4679 N N . ALA B 1 25 ? -22.476 2.757 39.972 1.00 38.83 25 ALA B N 1
ATOM 4680 C CA . ALA B 1 25 ? -23.806 3.076 39.519 1.00 43.38 25 ALA B CA 1
ATOM 4681 C C . ALA B 1 25 ? -24.541 1.777 39.173 1.00 47.05 25 ALA B C 1
ATOM 4682 O O . ALA B 1 25 ? -25.666 1.564 39.647 1.00 46.21 25 ALA B O 1
ATOM 4684 N N . ALA B 1 26 ? -23.913 0.908 38.365 1.00 45.49 26 ALA B N 1
ATOM 4685 C CA . ALA B 1 26 ? -24.530 -0.380 37.978 1.00 51.51 26 ALA B CA 1
ATOM 4686 C C . ALA B 1 26 ? -24.946 -1.195 39.210 1.00 53.03 26 ALA B C 1
ATOM 4687 O O . ALA B 1 26 ? -26.107 -1.546 39.379 1.00 55.91 26 ALA B O 1
ATOM 4689 N N . GLU B 1 27 ? -23.990 -1.475 40.082 1.00 53.48 27 GLU B N 1
ATOM 4690 C CA . GLU B 1 27 ? -24.269 -2.247 41.283 1.00 57.69 27 GLU B CA 1
ATOM 4691 C C . GLU B 1 27 ? -25.260 -1.577 42.219 1.00 57.02 27 GLU B C 1
ATOM 4692 O O . GLU B 1 27 ? -26.004 -2.250 42.951 1.00 57.87 27 GLU B O 1
ATOM 4698 N N . ALA B 1 28 ? -25.258 -0.250 42.221 1.00 59.69 28 ALA B N 1
ATOM 4699 C CA . ALA B 1 28 ? -26.163 0.471 43.109 1.00 62.68 28 ALA B CA 1
ATOM 4700 C C . ALA B 1 28 ? -27.593 0.076 42.750 1.00 66.48 28 ALA B C 1
ATOM 4701 O O . ALA B 1 28 ? -28.511 0.189 43.577 1.00 63.30 28 ALA B O 1
ATOM 4703 N N . GLU B 1 29 ? -27.753 -0.424 41.519 1.00 67.30 29 GLU B N 1
ATOM 4704 C CA . GLU B 1 29 ? -29.052 -0.818 40.989 1.00 66.70 29 GLU B CA 1
ATOM 4705 C C . GLU B 1 29 ? -29.649 -2.040 41.645 1.00 64.56 29 GLU B C 1
ATOM 4706 O O . GLU B 1 29 ? -30.852 -2.099 41.884 1.00 59.91 29 GLU B O 1
ATOM 4712 N N . SER B 1 30 ? -28.800 -3.011 41.943 1.00 62.28 30 SER B N 1
ATOM 4713 C CA . SER B 1 30 ? -29.265 -4.268 42.496 1.00 66.98 30 SER B CA 1
ATOM 4714 C C . SER B 1 30 ? -29.358 -4.394 44.001 1.00 67.89 30 SER B C 1
ATOM 4715 O O . SER B 1 30 ? -30.266 -5.074 44.508 1.00 70.80 30 SER B O 1
ATOM 4718 N N . LEU B 1 31 ? -28.428 -3.750 44.706 1.00 61.93 31 LEU B N 1
ATOM 4719 C CA . LEU B 1 31 ? -28.367 -3.813 46.163 1.00 51.05 31 LEU B CA 1
ATOM 4720 C C . LEU B 1 31 ? -29.658 -3.459 46.888 1.00 52.58 31 LEU B C 1
ATOM 4721 O O . LEU B 1 31 ? -30.567 -2.834 46.328 1.00 49.81 31 LEU B O 1
ATOM 4726 N N . PRO B 1 32 ? -29.785 -3.910 48.143 1.00 51.54 32 PRO B N 1
ATOM 4727 C CA . PRO B 1 32 ? -30.982 -3.599 48.935 1.00 50.38 32 PRO B CA 1
ATOM 4728 C C . PRO B 1 32 ? -30.909 -2.061 49.093 1.00 57.65 32 PRO B C 1
ATOM 4729 O O . PRO B 1 32 ? -29.807 -1.500 49.261 1.00 56.50 32 PRO B O 1
ATOM 4733 N N . ALA B 1 33 ? -32.044 -1.376 49.057 1.00 59.50 33 ALA B N 1
ATOM 4734 C CA . ALA B 1 33 ? -31.999 0.072 49.171 1.00 60.65 33 ALA B CA 1
ATOM 4735 C C . ALA B 1 33 ? -32.747 0.714 50.338 1.00 62.58 33 ALA B C 1
ATOM 4736 O O . ALA B 1 33 ? -33.938 0.476 50.566 1.00 60.56 33 ALA B O 1
ATOM 4738 N N . VAL B 1 34 ? -32.022 1.554 51.064 1.00 66.94 34 VAL B N 1
ATOM 4739 C CA . VAL B 1 34 ? -32.580 2.314 52.177 1.00 70.27 34 VAL B CA 1
ATOM 4740 C C . VAL B 1 34 ? -32.853 3.726 51.592 1.00 69.16 34 VAL B C 1
ATOM 4741 O O . VAL B 1 34 ? -31.971 4.320 50.951 1.00 71.10 34 VAL B O 1
ATOM 4745 N N . THR B 1 35 ? -34.059 4.255 51.768 1.00 61.65 35 THR B N 1
ATOM 4746 C CA . THR B 1 35 ? -34.340 5.594 51.263 1.00 58.90 35 THR B CA 1
ATOM 4747 C C . THR B 1 35 ? -34.258 6.589 52.409 1.00 51.78 35 THR B C 1
ATOM 4748 O O . THR B 1 35 ? -35.103 6.613 53.295 1.00 47.45 35 THR B O 1
ATOM 4752 N N . LEU B 1 36 ? -33.234 7.428 52.341 1.00 49.07 36 LEU B N 1
ATOM 4753 C CA . LEU B 1 36 ? -32.937 8.434 53.329 1.00 45.83 36 LEU B CA 1
ATOM 4754 C C . LEU B 1 36 ? -33.978 9.505 53.636 1.00 48.03 36 LEU B C 1
ATOM 4755 O O . LEU B 1 36 ? -34.808 9.865 52.780 1.00 40.55 36 LEU B O 1
ATOM 4760 N N . THR B 1 37 ? -33.924 9.967 54.895 1.00 43.45 37 THR B N 1
ATOM 4761 C CA . THR B 1 37 ? -34.774 11.049 55.428 1.00 47.14 37 THR B CA 1
ATOM 4762 C C . THR B 1 37 ? -34.107 12.369 55.014 1.00 47.50 37 THR B C 1
ATOM 4763 O O . THR B 1 37 ? -32.978 12.354 54.500 1.00 47.27 37 THR B O 1
ATOM 4767 N N . GLU B 1 38 ? -34.768 13.505 55.256 1.00 44.37 38 GLU B N 1
ATOM 4768 C CA . GLU B 1 38 ? -34.131 14.758 54.878 1.00 45.61 38 GLU B CA 1
ATOM 4769 C C . GLU B 1 38 ? -32.837 14.950 55.635 1.00 47.97 38 GLU B C 1
ATOM 4770 O O . GLU B 1 38 ? -31.860 15.385 55.033 1.00 54.96 38 GLU B O 1
ATOM 4776 N N . ARG B 1 39 ? -32.809 14.631 56.934 1.00 49.56 39 ARG B N 1
ATOM 4777 C CA . ARG B 1 39 ? -31.571 14.767 57.704 1.00 48.11 39 ARG B CA 1
ATOM 4778 C C . ARG B 1 39 ? -30.443 13.854 57.220 1.00 47.16 39 ARG B C 1
ATOM 4779 O O . ARG B 1 39 ? -29.291 14.273 57.107 1.00 50.54 39 ARG B O 1
ATOM 4787 N N . GLN B 1 40 ? -30.746 12.601 56.931 1.00 50.43 40 GLN B N 1
ATOM 4788 C CA . GLN B 1 40 ? -29.683 11.726 56.453 1.00 51.96 40 GLN B CA 1
ATOM 4789 C C . GLN B 1 40 ? -29.202 12.176 55.059 1.00 48.53 40 GLN B C 1
ATOM 4790 O O . GLN B 1 40 ? -28.047 11.957 54.685 1.00 46.74 40 GLN B O 1
ATOM 4796 N N . LEU B 1 41 ? -30.074 12.808 54.284 1.00 44.43 41 LEU B N 1
ATOM 4797 C CA . LEU B 1 41 ? -29.641 13.303 52.984 1.00 49.07 41 LEU B CA 1
ATOM 4798 C C . LEU B 1 41 ? -28.650 14.475 53.108 1.00 50.82 41 LEU B C 1
ATOM 4799 O O . LEU B 1 41 ? -27.577 14.477 52.483 1.00 47.92 41 LEU B O 1
ATOM 4804 N N . CYS B 1 42 ? -29.004 15.475 53.913 1.00 45.28 42 CYS B N 1
ATOM 4805 C CA . CYS B 1 42 ? -28.112 16.591 54.109 1.00 33.93 42 CYS B CA 1
ATOM 4806 C C . CYS B 1 42 ? -26.799 16.086 54.641 1.00 39.77 42 CYS B C 1
ATOM 4807 O O . CYS B 1 42 ? -25.751 16.591 54.280 1.00 51.36 42 CYS B O 1
ATOM 4810 N N . ASP B 1 43 ? -26.828 15.067 55.482 1.00 37.66 43 ASP B N 1
ATOM 4811 C CA . ASP B 1 43 ? -25.580 14.543 56.001 1.00 32.79 43 ASP B CA 1
ATOM 4812 C C . ASP B 1 43 ? -24.726 13.862 54.952 1.00 36.07 43 ASP B C 1
ATOM 4813 O O . ASP B 1 43 ? -23.486 14.057 54.862 1.00 35.15 43 ASP B O 1
ATOM 4818 N N . LEU B 1 44 ? -25.397 13.045 54.149 1.00 39.05 44 LEU B N 1
ATOM 4819 C CA . LEU B 1 44 ? -24.749 12.276 53.108 1.00 27.87 44 LEU B CA 1
ATOM 4820 C C . LEU B 1 44 ? -24.019 13.228 52.148 1.00 39.80 44 LEU B C 1
ATOM 4821 O O . LEU B 1 44 ? -22.859 12.987 51.730 1.00 33.24 44 LEU B O 1
ATOM 4826 N N . GLU B 1 45 ? -24.696 14.329 51.823 1.00 31.21 45 GLU B N 1
ATOM 4827 C CA . GLU B 1 45 ? -24.112 15.309 50.949 1.00 30.73 45 GLU B CA 1
ATOM 4828 C C . GLU B 1 45 ? -22.799 15.851 51.506 1.00 35.86 45 GLU B C 1
ATOM 4829 O O . GLU B 1 45 ? -21.815 15.962 50.776 1.00 31.62 45 GLU B O 1
ATOM 4835 N N . LEU B 1 46 ? -22.761 16.175 52.794 1.00 32.64 46 LEU B N 1
ATOM 4836 C CA . LEU B 1 46 ? -21.526 16.715 53.330 1.00 36.71 46 LEU B CA 1
ATOM 4837 C C . LEU B 1 46 ? -20.485 15.621 53.539 1.00 37.26 46 LEU B C 1
ATOM 4838 O O . LEU B 1 46 ? -19.266 15.884 53.482 1.00 34.73 46 LEU B O 1
ATOM 4843 N N . ILE B 1 47 ? -20.946 14.391 53.756 1.00 38.57 47 ILE B N 1
ATOM 4844 C CA . ILE B 1 47 ? -19.984 13.288 53.918 1.00 41.03 47 ILE B CA 1
ATOM 4845 C C . ILE B 1 47 ? -19.304 13.133 52.568 1.00 32.68 47 ILE B C 1
ATOM 4846 O O . ILE B 1 47 ? -18.099 13.212 52.464 1.00 31.24 47 ILE B O 1
ATOM 4851 N N . MET B 1 48 ? -20.106 12.931 51.531 1.00 37.31 48 MET B N 1
ATOM 4852 C CA . MET B 1 48 ? -19.599 12.771 50.171 1.00 36.89 48 MET B CA 1
ATOM 4853 C C . MET B 1 48 ? -18.708 13.863 49.613 1.00 36.96 48 MET B C 1
ATOM 4854 O O . MET B 1 48 ? -17.774 13.562 48.848 1.00 42.36 48 MET B O 1
ATOM 4859 N N . ASN B 1 49 ? -18.977 15.124 49.963 1.00 37.89 49 ASN B N 1
ATOM 4860 C CA . ASN B 1 49 ? -18.170 16.217 49.425 1.00 38.71 49 ASN B CA 1
ATOM 4861 C C . ASN B 1 49 ? -17.016 16.665 50.338 1.00 37.85 49 ASN B C 1
ATOM 4862 O O . ASN B 1 49 ? -16.336 17.666 50.098 1.00 37.87 49 ASN B O 1
ATOM 4867 N N . GLY B 1 50 ? -16.766 15.885 51.374 1.00 46.54 50 GLY B N 1
ATOM 4868 C CA . GLY B 1 50 ? -15.667 16.204 52.286 1.00 49.37 50 GLY B CA 1
ATOM 4869 C C . GLY B 1 50 ? -15.989 17.252 53.337 1.00 40.79 50 GLY B C 1
ATOM 4870 O O . GLY B 1 50 ? -15.096 17.713 54.050 1.00 40.95 50 GLY B O 1
ATOM 4871 N N . GLY B 1 51 ? -17.266 17.620 53.419 1.00 32.04 51 GLY B N 1
ATOM 4872 C CA . GLY B 1 51 ? -17.694 18.615 54.379 1.00 41.88 51 GLY B CA 1
ATOM 4873 C C . GLY B 1 51 ? -17.505 18.201 55.831 1.00 40.36 51 GLY B C 1
ATOM 4874 O O . GLY B 1 51 ? -17.341 19.032 56.715 1.00 39.14 51 GLY B O 1
ATOM 4875 N N . PHE B 1 52 ? -17.530 16.901 56.069 1.00 45.73 52 PHE B N 1
ATOM 4876 C CA . PHE B 1 52 ? -17.361 16.370 57.402 1.00 38.50 52 PHE B CA 1
ATOM 4877 C C . PHE B 1 52 ? -15.988 15.757 57.556 1.00 42.19 52 PHE B C 1
ATOM 4878 O O . PHE B 1 52 ? -15.771 15.028 58.513 1.00 47.57 52 PHE B O 1
ATOM 4886 N N . SER B 1 53 ? -15.055 16.030 56.632 1.00 40.41 53 SER B N 1
ATOM 4887 C CA . SER B 1 53 ? -13.702 15.482 56.775 1.00 44.52 53 SER B CA 1
ATOM 4888 C C . SER B 1 53 ? -13.329 15.543 58.263 1.00 48.62 53 SER B C 1
ATOM 4889 O O . SER B 1 53 ? -13.669 16.520 58.929 1.00 50.43 53 SER B O 1
ATOM 4892 N N . PRO B 1 54 ? -12.588 14.546 58.802 1.00 51.76 54 PRO B N 1
ATOM 4893 C CA . PRO B 1 54 ? -12.020 13.331 58.217 1.00 47.22 54 PRO B CA 1
ATOM 4894 C C . PRO B 1 54 ? -13.033 12.217 58.099 1.00 45.04 54 PRO B C 1
ATOM 4895 O O . PRO B 1 54 ? -12.738 11.155 57.556 1.00 46.63 54 PRO B O 1
ATOM 4899 N N . LEU B 1 55 ? -14.220 12.447 58.637 1.00 44.93 55 LEU B N 1
ATOM 4900 C CA . LEU B 1 55 ? -15.296 11.453 58.577 1.00 44.00 55 LEU B CA 1
ATOM 4901 C C . LEU B 1 55 ? -15.580 11.003 57.143 1.00 47.73 55 LEU B C 1
ATOM 4902 O O . LEU B 1 55 ? -15.565 11.828 56.243 1.00 51.41 55 LEU B O 1
ATOM 4907 N N . GLU B 1 56 ? -15.817 9.707 56.910 1.00 54.72 56 GLU B N 1
ATOM 4908 C CA . GLU B 1 56 ? -16.127 9.238 55.542 1.00 52.37 56 GLU B CA 1
ATOM 4909 C C . GLU B 1 56 ? -17.159 8.116 55.384 1.00 48.74 56 GLU B C 1
ATOM 4910 O O . GLU B 1 56 ? -17.032 7.252 54.514 1.00 46.71 56 GLU B O 1
ATOM 4916 N N . GLY B 1 57 ? -18.196 8.184 56.214 1.00 41.84 57 GLY B N 1
ATOM 4917 C CA . GLY B 1 57 ? -19.292 7.234 56.187 1.00 40.35 57 GLY B CA 1
ATOM 4918 C C . GLY B 1 57 ? -20.242 7.626 57.319 1.00 43.42 57 GLY B C 1
ATOM 4919 O O . GLY B 1 57 ? -20.019 8.653 57.967 1.00 35.75 57 GLY B O 1
ATOM 4920 N N . PHE B 1 58 ? -21.325 6.880 57.537 1.00 43.78 58 PHE B N 1
ATOM 4921 C CA . PHE B 1 58 ? -22.170 7.207 58.666 1.00 45.25 58 PHE B CA 1
ATOM 4922 C C . PHE B 1 58 ? -21.488 6.537 59.844 1.00 52.57 58 PHE B C 1
ATOM 4923 O O . PHE B 1 58 ? -20.986 5.412 59.743 1.00 54.03 58 PHE B O 1
ATOM 4931 N N . MET B 1 59 ? -21.421 7.273 60.944 1.00 57.48 59 MET B N 1
ATOM 4932 C CA . MET B 1 59 ? -20.727 6.828 62.143 1.00 64.54 59 MET B CA 1
ATOM 4933 C C . MET B 1 59 ? -21.098 5.454 62.695 1.00 62.92 59 MET B C 1
ATOM 4934 O O . MET B 1 59 ? -22.282 5.124 62.836 1.00 62.34 59 MET B O 1
ATOM 4939 N N . ASN B 1 60 ? -20.073 4.646 62.972 1.00 64.97 60 ASN B N 1
ATOM 4940 C CA . ASN B 1 60 ? -20.293 3.336 63.588 1.00 67.29 60 ASN B CA 1
ATOM 4941 C C . ASN B 1 60 ? -20.178 3.543 65.102 1.00 68.12 60 ASN B C 1
ATOM 4942 O O . ASN B 1 60 ? -20.110 4.690 65.568 1.00 70.85 60 ASN B O 1
ATOM 4947 N N . GLN B 1 61 ? -20.137 2.460 65.876 1.00 67.71 61 GLN B N 1
ATOM 4948 C CA . GLN B 1 61 ? -20.087 2.607 67.326 1.00 61.64 61 GLN B CA 1
ATOM 4949 C C . GLN B 1 61 ? -18.846 3.215 67.954 1.00 58.05 61 GLN B C 1
ATOM 4950 O O . GLN B 1 61 ? -18.960 4.018 68.871 1.00 54.00 61 GLN B O 1
ATOM 4956 N N . ALA B 1 62 ? -17.668 2.862 67.457 1.00 57.82 62 ALA B N 1
ATOM 4957 C CA . ALA B 1 62 ? -16.432 3.418 67.995 1.00 58.50 62 ALA B CA 1
ATOM 4958 C C . ALA B 1 62 ? -16.338 4.921 67.745 1.00 62.71 62 ALA B C 1
ATOM 4959 O O . ALA B 1 62 ? -15.692 5.633 68.506 1.00 70.66 62 ALA B O 1
ATOM 4961 N N . ASP B 1 63 ? -16.949 5.410 66.666 1.00 62.28 63 ASP B N 1
ATOM 4962 C CA . ASP B 1 63 ? -16.909 6.851 66.409 1.00 57.32 63 ASP B CA 1
ATOM 4963 C C . ASP B 1 63 ? -18.037 7.464 67.244 1.00 53.01 63 ASP B C 1
ATOM 4964 O O . ASP B 1 63 ? -17.828 8.340 68.085 1.00 47.76 63 ASP B O 1
ATOM 4969 N N . TYR B 1 64 ? -19.243 6.974 67.021 1.00 50.58 64 TYR B N 1
ATOM 4970 C CA . TYR B 1 64 ? -20.387 7.503 67.727 1.00 54.31 64 TYR B CA 1
ATOM 4971 C C . TYR B 1 64 ? -20.225 7.625 69.250 1.00 61.09 64 TYR B C 1
ATOM 4972 O O . TYR B 1 64 ? -20.604 8.637 69.832 1.00 63.72 64 TYR B O 1
ATOM 4981 N N . ASP B 1 65 ? -19.678 6.593 69.893 1.00 65.23 65 ASP B N 1
ATOM 4982 C CA . ASP B 1 65 ? -19.503 6.603 71.348 1.00 60.54 65 ASP B CA 1
ATOM 4983 C C . ASP B 1 65 ? -18.527 7.678 71.778 1.00 59.45 65 ASP B C 1
ATOM 4984 O O . ASP B 1 65 ? -18.856 8.537 72.620 1.00 53.41 65 ASP B O 1
ATOM 4989 N N . ARG B 1 66 ? -17.326 7.643 71.202 1.00 56.44 66 ARG B N 1
ATOM 4990 C CA . ARG B 1 66 ? -16.344 8.642 71.564 1.00 55.12 66 ARG B CA 1
ATOM 4991 C C . ARG B 1 66 ? -16.781 10.051 71.123 1.00 57.59 66 ARG B C 1
ATOM 4992 O O . ARG B 1 66 ? -16.140 11.039 71.478 1.00 59.91 66 ARG B O 1
ATOM 5000 N N . VAL B 1 67 ? -17.867 10.165 70.360 1.00 56.57 67 VAL B N 1
ATOM 5001 C CA . VAL B 1 67 ? -18.290 11.498 69.959 1.00 60.53 67 VAL B CA 1
ATOM 5002 C C . VAL B 1 67 ? -19.291 11.962 70.979 1.00 61.09 67 VAL B C 1
ATOM 5003 O O . VAL B 1 67 ? -19.217 13.092 71.454 1.00 64.26 67 VAL B O 1
ATOM 5007 N N . CYS B 1 68 ? -20.214 11.077 71.332 1.00 63.51 68 CYS B N 1
ATOM 5008 C CA . CYS B 1 68 ? -21.232 11.399 72.321 1.00 68.56 68 CYS B CA 1
ATOM 5009 C C . CYS B 1 68 ? -20.617 11.724 73.668 1.00 70.47 68 CYS B C 1
ATOM 5010 O O . CYS B 1 68 ? -21.128 12.571 74.388 1.00 70.46 68 CYS B O 1
ATOM 5013 N N . GLU B 1 69 ? -19.517 11.065 74.016 1.00 70.07 69 GLU B N 1
ATOM 5014 C CA . GLU B 1 69 ? -18.922 11.337 75.309 1.00 72.17 69 GLU B CA 1
ATOM 5015 C C . GLU B 1 69 ? -17.683 12.237 75.323 1.00 72.67 69 GLU B C 1
ATOM 5016 O O . GLU B 1 69 ? -17.564 13.109 76.196 1.00 68.66 69 GLU B O 1
ATOM 5022 N N . ASP B 1 70 ? -16.787 12.055 74.352 1.00 72.24 70 ASP B N 1
ATOM 5023 C CA . ASP B 1 70 ? -15.551 12.842 74.288 1.00 75.25 70 ASP B CA 1
ATOM 5024 C C . ASP B 1 70 ? -15.452 13.939 73.214 1.00 71.52 70 ASP B C 1
ATOM 5025 O O . ASP B 1 70 ? -14.425 14.623 73.124 1.00 68.17 70 ASP B O 1
ATOM 5030 N N . ASN B 1 71 ? -16.502 14.126 72.417 1.00 66.45 71 ASN B N 1
ATOM 5031 C CA . ASN B 1 71 ? -16.460 15.127 71.347 1.00 62.53 71 ASN B CA 1
ATOM 5032 C C . ASN B 1 71 ? -15.324 14.787 70.380 1.00 59.96 71 ASN B C 1
ATOM 5033 O O . ASN B 1 71 ? -14.733 15.683 69.791 1.00 59.90 71 ASN B O 1
ATOM 5038 N N . ARG B 1 72 ? -15.020 13.501 70.226 1.00 56.15 72 ARG B N 1
ATOM 5039 C CA . ARG B 1 72 ? -13.948 13.069 69.347 1.00 58.47 72 ARG B CA 1
ATOM 5040 C C . ARG B 1 72 ? -14.256 11.764 68.652 1.00 62.88 72 ARG B C 1
ATOM 5041 O O . ARG B 1 72 ? -15.002 10.937 69.156 1.00 64.72 72 ARG B O 1
ATOM 5049 N N . LEU B 1 73 ? -13.671 11.583 67.482 1.00 62.70 73 LEU B N 1
ATOM 5050 C CA . LEU B 1 73 ? -13.850 10.347 66.756 1.00 62.69 73 LEU B CA 1
ATOM 5051 C C . LEU B 1 73 ? -12.779 9.404 67.295 1.00 65.82 73 LEU B C 1
ATOM 5052 O O . LEU B 1 73 ? -11.841 9.832 67.985 1.00 62.69 73 LEU B O 1
ATOM 5057 N N . ALA B 1 74 ? -12.912 8.125 66.976 1.00 65.59 74 ALA B N 1
ATOM 5058 C CA . ALA B 1 74 ? -11.943 7.145 67.426 1.00 61.97 74 ALA B CA 1
ATOM 5059 C C . ALA B 1 74 ? -10.494 7.567 67.135 1.00 65.37 74 ALA B C 1
ATOM 5060 O O . ALA B 1 74 ? -9.642 7.548 68.026 1.00 69.27 74 ALA B O 1
ATOM 5062 N N . ASP B 1 75 ? -10.202 7.962 65.899 1.00 65.49 75 ASP B N 1
ATOM 5063 C CA . ASP B 1 75 ? -8.832 8.352 65.565 1.00 60.96 75 ASP B CA 1
ATOM 5064 C C . ASP B 1 75 ? -8.310 9.553 66.347 1.00 58.59 75 ASP B C 1
ATOM 5065 O O . ASP B 1 75 ? -7.184 9.983 66.126 1.00 61.02 75 ASP B O 1
ATOM 5070 N N . GLY B 1 76 ? -9.121 10.106 67.244 1.00 56.84 76 GLY B N 1
ATOM 5071 C CA . GLY B 1 76 ? -8.664 11.242 68.031 1.00 60.90 76 GLY B CA 1
ATOM 5072 C C . GLY B 1 76 ? -9.017 12.655 67.582 1.00 61.67 76 GLY B C 1
ATOM 5073 O O . GLY B 1 76 ? -8.869 13.595 68.373 1.00 62.81 76 GLY B O 1
ATOM 5074 N N . ASN B 1 77 ? -9.473 12.803 66.335 1.00 58.75 77 ASN B N 1
ATOM 5075 C CA . ASN B 1 77 ? -9.870 14.097 65.766 1.00 52.74 77 ASN B CA 1
ATOM 5076 C C . ASN B 1 77 ? -11.146 14.618 66.382 1.00 54.83 77 ASN B C 1
ATOM 5077 O O . ASN B 1 77 ? -12.089 13.850 66.628 1.00 54.44 77 ASN B O 1
ATOM 5082 N N . VAL B 1 78 ? -11.185 15.930 66.604 1.00 54.63 78 VAL B N 1
ATOM 5083 C CA . VAL B 1 78 ? -12.359 16.559 67.200 1.00 55.93 78 VAL B CA 1
ATOM 5084 C C . VAL B 1 78 ? -13.573 16.421 66.286 1.00 52.57 78 VAL B C 1
ATOM 5085 O O . VAL B 1 78 ? -13.441 16.563 65.075 1.00 57.84 78 VAL B O 1
ATOM 5089 N N . PHE B 1 79 ? -14.731 16.119 66.876 1.00 46.05 79 PHE B N 1
ATOM 5090 C CA . PHE B 1 79 ? -16.006 15.986 66.160 1.00 46.73 79 PHE B CA 1
ATOM 5091 C C . PHE B 1 79 ? -17.154 15.846 67.156 1.00 46.24 79 PHE B C 1
ATOM 5092 O O . PHE B 1 79 ? -17.405 14.784 67.703 1.00 53.75 79 PHE B O 1
ATOM 5100 N N . SER B 1 80 ? -17.883 16.929 67.338 1.00 45.39 80 SER B N 1
ATOM 5101 C CA . SER B 1 80 ? -18.934 17.013 68.320 1.00 45.19 80 SER B CA 1
ATOM 5102 C C . SER B 1 80 ? -20.356 16.712 67.935 1.00 49.96 80 SER B C 1
ATOM 5103 O O . SER B 1 80 ? -21.277 17.032 68.701 1.00 40.45 80 SER B O 1
ATOM 5106 N N . MET B 1 81 ? -20.572 16.118 66.770 1.00 53.09 81 MET B N 1
ATOM 5107 C CA . MET B 1 81 ? -21.942 15.867 66.386 1.00 52.01 81 MET B CA 1
ATOM 5108 C C . MET B 1 81 ? -22.167 14.499 65.799 1.00 59.19 81 MET B C 1
ATOM 5109 O O . MET B 1 81 ? -21.523 14.093 64.815 1.00 60.63 81 MET B O 1
ATOM 5114 N N . PRO B 1 82 ? -23.089 13.749 66.413 1.00 60.87 82 PRO B N 1
ATOM 5115 C CA . PRO B 1 82 ? -23.383 12.405 65.917 1.00 58.66 82 PRO B CA 1
ATOM 5116 C C . PRO B 1 82 ? -23.996 12.446 64.512 1.00 54.30 82 PRO B C 1
ATOM 5117 O O . PRO B 1 82 ? -24.965 13.162 64.286 1.00 46.22 82 PRO B O 1
ATOM 5121 N N . ILE B 1 83 ? -23.389 11.690 63.589 1.00 55.01 83 ILE B N 1
ATOM 5122 C CA . ILE B 1 83 ? -23.821 11.562 62.190 1.00 49.23 83 ILE B CA 1
ATOM 5123 C C . ILE B 1 83 ? -24.125 10.076 61.959 1.00 45.77 83 ILE B C 1
ATOM 5124 O O . ILE B 1 83 ? -23.220 9.258 61.696 1.00 38.35 83 ILE B O 1
ATOM 5129 N N . THR B 1 84 ? -25.408 9.737 62.022 1.00 35.68 84 THR B N 1
ATOM 5130 C CA . THR B 1 84 ? -25.804 8.355 61.891 1.00 39.87 84 THR B CA 1
ATOM 5131 C C . THR B 1 84 ? -26.974 8.108 60.974 1.00 44.40 84 THR B C 1
ATOM 5132 O O . THR B 1 84 ? -27.780 8.996 60.697 1.00 41.07 84 THR B O 1
ATOM 5136 N N . LEU B 1 85 ? -27.037 6.867 60.509 1.00 48.71 85 LEU B N 1
ATOM 5137 C CA . LEU B 1 85 ? -28.118 6.389 59.670 1.00 51.88 85 LEU B CA 1
ATOM 5138 C C . LEU B 1 85 ? -28.908 5.438 60.576 1.00 54.15 85 LEU B C 1
ATOM 5139 O O . LEU B 1 85 ? -28.316 4.628 61.300 1.00 50.44 85 LEU B O 1
ATOM 5144 N N . ASP B 1 86 ? -30.231 5.552 60.550 1.00 55.73 86 ASP B N 1
ATOM 5145 C CA . ASP B 1 86 ? -31.062 4.701 61.377 1.00 61.04 86 ASP B CA 1
ATOM 5146 C C . ASP B 1 86 ? -32.117 3.902 60.611 1.00 68.72 86 ASP B C 1
ATOM 5147 O O . ASP B 1 86 ? -32.656 4.333 59.573 1.00 62.27 86 ASP B O 1
ATOM 5152 N N . ALA B 1 87 ? -32.389 2.721 61.167 1.00 73.67 87 ALA B N 1
ATOM 5153 C CA . ALA B 1 87 ? -33.342 1.758 60.636 1.00 75.15 87 ALA B CA 1
ATOM 5154 C C . ALA B 1 87 ? -34.043 1.059 61.794 1.00 78.11 87 ALA B C 1
ATOM 5155 O O . ALA B 1 87 ? -33.700 1.253 62.959 1.00 80.99 87 ALA B O 1
ATOM 5157 N N . SER B 1 88 ? -35.034 0.243 61.464 1.00 84.09 88 SER B N 1
ATOM 5158 C CA . SER B 1 88 ? -35.775 -0.520 62.466 1.00 81.61 88 SER B CA 1
ATOM 5159 C C . SER B 1 88 ? -35.477 -2.002 62.218 1.00 79.68 88 SER B C 1
ATOM 5160 O O . SER B 1 88 ? -34.967 -2.381 61.144 1.00 73.65 88 SER B O 1
ATOM 5163 N N . GLN B 1 89 ? -35.784 -2.832 63.215 1.00 76.91 89 GLN B N 1
ATOM 5164 C CA . GLN B 1 89 ? -35.558 -4.273 63.109 1.00 71.74 89 GLN B CA 1
ATOM 5165 C C . GLN B 1 89 ? -36.234 -4.826 61.847 1.00 66.66 89 GLN B C 1
ATOM 5166 O O . GLN B 1 89 ? -35.631 -5.612 61.108 1.00 66.02 89 GLN B O 1
ATOM 5172 N N . GLU B 1 90 ? -37.478 -4.406 61.611 1.00 59.51 90 GLU B N 1
ATOM 5173 C CA . GLU B 1 90 ? -38.238 -4.813 60.430 1.00 66.47 90 GLU B CA 1
ATOM 5174 C C . GLU B 1 90 ? -37.329 -4.769 59.200 1.00 71.84 90 GLU B C 1
ATOM 5175 O O . GLU B 1 90 ? -36.994 -5.811 58.638 1.00 76.61 90 GLU B O 1
ATOM 5181 N N . VAL B 1 91 ? -36.907 -3.563 58.816 1.00 72.91 91 VAL B N 1
ATOM 5182 C CA . VAL B 1 91 ? -36.021 -3.345 57.667 1.00 67.36 91 VAL B CA 1
ATOM 5183 C C . VAL B 1 91 ? -34.647 -4.029 57.785 1.00 67.39 91 VAL B C 1
ATOM 5184 O O . VAL B 1 91 ? -34.091 -4.502 56.786 1.00 63.05 91 VAL B O 1
ATOM 5188 N N . ILE B 1 92 ? -34.067 -4.052 58.981 1.00 70.47 92 ILE B N 1
ATOM 5189 C CA . ILE B 1 92 ? -32.775 -4.710 59.108 1.00 77.77 92 ILE B CA 1
ATOM 5190 C C . ILE B 1 92 ? -32.952 -6.187 58.789 1.00 79.61 92 ILE B C 1
ATOM 5191 O O . ILE B 1 92 ? -32.089 -6.796 58.144 1.00 81.25 92 ILE B O 1
ATOM 5196 N N . ASP B 1 93 ? -34.067 -6.767 59.233 1.00 76.21 93 ASP B N 1
ATOM 5197 C CA . ASP B 1 93 ? -34.334 -8.166 58.912 1.00 76.33 93 ASP B CA 1
ATOM 5198 C C . ASP B 1 93 ? -34.826 -8.164 57.476 1.00 74.98 93 ASP B C 1
ATOM 5199 O O . ASP B 1 93 ? -34.171 -8.665 56.570 1.00 75.60 93 ASP B O 1
ATOM 5204 N N . GLU B 1 94 ? -35.991 -7.569 57.288 1.00 74.71 94 GLU B N 1
ATOM 5205 C CA . GLU B 1 94 ? -36.620 -7.456 55.987 1.00 76.55 94 GLU B CA 1
ATOM 5206 C C . GLU B 1 94 ? -35.612 -7.407 54.817 1.00 76.65 94 GLU B C 1
ATOM 5207 O O . GLU B 1 94 ? -35.892 -7.926 53.744 1.00 74.47 94 GLU B O 1
ATOM 5213 N N . LYS B 1 95 ? -34.437 -6.802 55.017 1.00 81.32 95 LYS B N 1
ATOM 5214 C CA . LYS B 1 95 ? -33.447 -6.696 53.935 1.00 77.59 95 LYS B CA 1
ATOM 5215 C C . LYS B 1 95 ? -32.121 -7.438 54.161 1.00 74.86 95 LYS B C 1
ATOM 5216 O O . LYS B 1 95 ? -31.175 -7.296 53.380 1.00 59.87 95 LYS B O 1
ATOM 5222 N N . LYS B 1 96 ? -32.048 -8.217 55.236 1.00 75.35 96 LYS B N 1
ATOM 5223 C CA . LYS B 1 96 ? -30.852 -9.007 55.518 1.00 77.70 96 LYS B CA 1
ATOM 5224 C C . LYS B 1 96 ? -29.642 -8.206 55.923 1.00 75.14 96 LYS B C 1
ATOM 5225 O O . LYS B 1 96 ? -28.525 -8.708 55.841 1.00 76.48 96 LYS B O 1
ATOM 5231 N N . LEU B 1 97 ? -29.856 -6.970 56.355 1.00 73.63 97 LEU B N 1
ATOM 5232 C CA . LEU B 1 97 ? -28.757 -6.093 56.746 1.00 69.92 97 LEU B CA 1
ATOM 5233 C C . LEU B 1 97 ? -27.884 -6.674 57.858 1.00 70.80 97 LEU B C 1
ATOM 5234 O O . LEU B 1 97 ? -28.385 -7.217 58.849 1.00 75.00 97 LEU B O 1
ATOM 5239 N N . GLN B 1 98 ? -26.571 -6.549 57.680 1.00 69.81 98 GLN B N 1
ATOM 5240 C CA . GLN B 1 98 ? -25.595 -7.062 58.633 1.00 68.09 98 GLN B CA 1
ATOM 5241 C C . GLN B 1 98 ? -24.173 -6.661 58.245 1.00 69.37 98 GLN B C 1
ATOM 5242 O O . GLN B 1 98 ? -23.900 -6.269 57.088 1.00 67.70 98 GLN B O 1
ATOM 5248 N N . ALA B 1 99 ? -23.260 -6.768 59.208 1.00 65.62 99 ALA B N 1
ATOM 5249 C CA . ALA B 1 99 ? -21.862 -6.440 58.936 1.00 66.46 99 ALA B CA 1
ATOM 5250 C C . ALA B 1 99 ? -21.498 -6.977 57.555 1.00 64.57 99 ALA B C 1
ATOM 5251 O O . ALA B 1 99 ? -21.733 -8.138 57.253 1.00 62.40 99 ALA B O 1
ATOM 5253 N N . ALA B 1 100 ? -20.934 -6.132 56.711 1.00 62.22 100 ALA B N 1
ATOM 5254 C CA . ALA B 1 100 ? -20.567 -6.601 55.392 1.00 60.22 100 ALA B CA 1
ATOM 5255 C C . ALA B 1 100 ? -21.630 -6.383 54.330 1.00 56.90 100 ALA B C 1
ATOM 5256 O O . ALA B 1 100 ? -21.322 -6.399 53.123 1.00 57.92 100 ALA B O 1
ATOM 5257 N N . SER B 1 101 ? -22.879 -6.207 54.748 1.00 44.48 101 SER B N 1
ATOM 5258 C CA . SER B 1 101 ? -23.910 -5.963 53.755 1.00 56.72 101 SER B CA 1
ATOM 5259 C C . SER B 1 101 ? -23.582 -4.654 52.996 1.00 62.46 101 SER B C 1
ATOM 5260 O O . SER B 1 101 ? -23.122 -3.658 53.590 1.00 65.62 101 SER B O 1
ATOM 5263 N N . ARG B 1 102 ? -23.781 -4.653 51.686 1.00 58.97 102 ARG B N 1
ATOM 5264 C CA . ARG B 1 102 ? -23.556 -3.435 50.909 1.00 54.12 102 ARG B CA 1
ATOM 5265 C C . ARG B 1 102 ? -24.923 -2.873 50.588 1.00 57.21 102 ARG B C 1
ATOM 5266 O O . ARG B 1 102 ? -25.748 -3.585 50.006 1.00 58.72 102 ARG B O 1
ATOM 5274 N N . ILE B 1 103 ? -25.191 -1.623 50.950 1.00 55.83 103 ILE B N 1
ATOM 5275 C CA . ILE B 1 103 ? -26.504 -1.074 50.615 1.00 62.77 103 ILE B CA 1
ATOM 5276 C C . ILE B 1 103 ? -26.481 0.187 49.735 1.00 58.71 103 ILE B C 1
ATOM 5277 O O . ILE B 1 103 ? -25.444 0.823 49.548 1.00 61.75 103 ILE B O 1
ATOM 5282 N N . THR B 1 104 ? -27.631 0.509 49.157 1.00 56.14 104 THR B N 1
ATOM 5283 C CA . THR B 1 104 ? -27.762 1.690 48.312 1.00 56.09 104 THR B CA 1
ATOM 5284 C C . THR B 1 104 ? -28.564 2.749 49.068 1.00 56.36 104 THR B C 1
ATOM 5285 O O . THR B 1 104 ? -29.680 2.475 49.545 1.00 53.99 104 THR B O 1
ATOM 5289 N N . LEU B 1 105 ? -27.975 3.946 49.191 1.00 53.86 105 LEU B N 1
ATOM 5290 C CA . LEU B 1 105 ? -28.632 5.060 49.879 1.00 50.65 105 LEU B CA 1
ATOM 5291 C C . LEU B 1 105 ? -29.366 5.823 48.800 1.00 46.38 105 LEU B C 1
ATOM 5292 O O . LEU B 1 105 ? -28.769 6.367 47.868 1.00 46.96 105 LEU B O 1
ATOM 5297 N N . ARG B 1 106 ? -30.676 5.855 48.940 1.00 43.68 106 ARG B N 1
ATOM 5298 C CA . ARG B 1 106 ? -31.524 6.476 47.947 1.00 47.99 106 ARG B CA 1
ATOM 5299 C C . ARG B 1 106 ? -32.128 7.835 48.365 1.00 48.51 106 ARG B C 1
ATOM 5300 O O . ARG B 1 106 ? -32.453 8.061 49.540 1.00 39.55 106 ARG B O 1
ATOM 5308 N N . ASP B 1 107 ? -32.284 8.715 47.370 1.00 44.25 107 ASP B N 1
ATOM 5309 C CA . ASP B 1 107 ? -32.808 10.053 47.558 1.00 44.51 107 ASP B CA 1
ATOM 5310 C C . ASP B 1 107 ? -34.338 9.949 47.488 1.00 52.62 107 ASP B C 1
ATOM 5311 O O . ASP B 1 107 ? -34.892 9.573 46.438 1.00 52.70 107 ASP B O 1
ATOM 5316 N N . PHE B 1 108 ? -35.014 10.268 48.600 1.00 43.18 108 PHE B N 1
ATOM 5317 C CA . PHE B 1 108 ? -36.462 10.202 48.654 1.00 37.78 108 PHE B CA 1
ATOM 5318 C C . PHE B 1 108 ? -37.157 11.184 47.692 1.00 39.98 108 PHE B C 1
ATOM 5319 O O . PHE B 1 108 ? -38.278 10.953 47.271 1.00 39.11 108 PHE B O 1
ATOM 5327 N N . ARG B 1 109 ? -36.505 12.286 47.354 1.00 40.88 109 ARG B N 1
ATOM 5328 C CA . ARG B 1 109 ? -37.125 13.265 46.462 1.00 46.56 109 ARG B CA 1
ATOM 5329 C C . ARG B 1 109 ? -37.306 12.795 45.019 1.00 46.97 109 ARG B C 1
ATOM 5330 O O . ARG B 1 109 ? -38.372 13.008 44.441 1.00 42.84 109 ARG B O 1
ATOM 5338 N N . ASP B 1 110 ? -36.272 12.166 44.445 1.00 50.50 110 ASP B N 1
ATOM 5339 C CA . ASP B 1 110 ? -36.286 11.722 43.028 1.00 55.03 110 ASP B CA 1
ATOM 5340 C C . ASP B 1 110 ? -35.864 10.261 42.788 1.00 55.57 110 ASP B C 1
ATOM 5341 O O . ASP B 1 110 ? -35.723 9.830 41.640 1.00 50.53 110 ASP B O 1
ATOM 5346 N N . ASP B 1 111 ? -35.656 9.517 43.873 1.00 57.15 111 ASP B N 1
ATOM 5347 C CA . ASP B 1 111 ? -35.256 8.105 43.821 1.00 55.69 111 ASP B CA 1
ATOM 5348 C C . ASP B 1 111 ? -33.852 7.799 43.280 1.00 46.33 111 ASP B C 1
ATOM 5349 O O . ASP B 1 111 ? -33.552 6.664 42.961 1.00 48.09 111 ASP B O 1
ATOM 5354 N N . ARG B 1 112 ? -32.987 8.794 43.208 1.00 42.94 112 ARG B N 1
ATOM 5355 C CA . ARG B 1 112 ? -31.651 8.566 42.687 1.00 46.95 112 ARG B CA 1
ATOM 5356 C C . ARG B 1 112 ? -30.815 7.749 43.661 1.00 48.69 112 ARG B C 1
ATOM 5357 O O . ARG B 1 112 ? -31.040 7.785 44.866 1.00 53.48 112 ARG B O 1
ATOM 5365 N N . ASN B 1 113 ? -29.874 6.980 43.126 1.00 47.04 113 ASN B N 1
ATOM 5366 C CA . ASN B 1 113 ? -28.995 6.192 43.957 1.00 43.55 113 ASN B CA 1
ATOM 5367 C C . ASN B 1 113 ? -27.826 7.117 44.256 1.00 48.64 113 ASN B C 1
ATOM 5368 O O . ASN B 1 113 ? -27.057 7.450 43.351 1.00 53.24 113 ASN B O 1
ATOM 5373 N N . LEU B 1 114 ? -27.673 7.525 45.515 1.00 41.54 114 LEU B N 1
ATOM 5374 C CA . LEU B 1 114 ? -26.614 8.458 45.867 1.00 40.45 114 LEU B CA 1
ATOM 5375 C C . LEU B 1 114 ? -25.275 7.855 46.285 1.00 40.76 114 LEU B C 1
ATOM 5376 O O . LEU B 1 114 ? -24.195 8.343 45.901 1.00 34.21 114 LEU B O 1
ATOM 5381 N N . ALA B 1 115 ? -25.338 6.774 47.050 1.00 44.33 115 ALA B N 1
ATOM 5382 C CA . ALA B 1 115 ? -24.125 6.134 47.521 1.00 40.67 115 ALA B CA 1
ATOM 5383 C C . ALA B 1 115 ? -24.339 4.663 47.792 1.00 42.40 115 ALA B C 1
ATOM 5384 O O . ALA B 1 115 ? -25.466 4.145 47.740 1.00 41.78 115 ALA B O 1
ATOM 5386 N N . ILE B 1 116 ? -23.233 3.994 48.076 1.00 45.79 116 ILE B N 1
ATOM 5387 C CA . ILE B 1 116 ? -23.269 2.599 48.452 1.00 50.71 116 ILE B CA 1
ATOM 5388 C C . ILE B 1 116 ? -22.522 2.560 49.774 1.00 53.41 116 ILE B C 1
ATOM 5389 O O . ILE B 1 116 ? -21.346 2.947 49.833 1.00 56.55 116 ILE B O 1
ATOM 5394 N N . LEU B 1 117 ? -23.207 2.131 50.831 1.00 52.93 117 LEU B N 1
ATOM 5395 C CA . LEU B 1 117 ? -22.584 2.028 52.155 1.00 55.20 117 LEU B CA 1
ATOM 5396 C C . LEU B 1 117 ? -22.293 0.559 52.483 1.00 57.18 117 LEU B C 1
ATOM 5397 O O . LEU B 1 117 ? -23.210 -0.264 52.461 1.00 55.86 117 LEU B O 1
ATOM 5402 N N . THR B 1 118 ? -21.026 0.245 52.785 1.00 57.19 118 THR B N 1
ATOM 5403 C CA . THR B 1 118 ? -20.591 -1.112 53.171 1.00 55.81 118 THR B CA 1
ATOM 5404 C C . THR B 1 118 ? -20.555 -1.184 54.710 1.00 56.22 118 THR B C 1
ATOM 5405 O O . THR B 1 118 ? -19.600 -0.737 55.326 1.00 57.50 118 THR B O 1
ATOM 5409 N N . ILE B 1 119 ? -21.597 -1.763 55.311 1.00 58.47 119 ILE B N 1
ATOM 5410 C CA . ILE B 1 119 ? -21.765 -1.876 56.775 1.00 55.94 119 ILE B CA 1
ATOM 5411 C C . ILE B 1 119 ? -20.602 -2.291 57.711 1.00 57.35 119 ILE B C 1
ATOM 5412 O O . ILE B 1 119 ? -19.755 -3.107 57.377 1.00 64.69 119 ILE B O 1
ATOM 5417 N N . ASP B 1 120 ? -20.569 -1.694 58.891 1.00 59.07 120 ASP B N 1
ATOM 5418 C CA . ASP B 1 120 ? -19.554 -2.008 59.891 1.00 62.07 120 ASP B CA 1
ATOM 5419 C C . ASP B 1 120 ? -20.245 -2.689 61.026 1.00 60.71 120 ASP B C 1
ATOM 5420 O O . ASP B 1 120 ? -19.866 -3.773 61.419 1.00 64.62 120 ASP B O 1
ATOM 5425 N N . ASP B 1 121 ? -21.251 -2.017 61.561 1.00 59.90 121 ASP B N 1
ATOM 5426 C CA . ASP B 1 121 ? -22.015 -2.544 62.665 1.00 62.75 121 ASP B CA 1
ATOM 5427 C C . ASP B 1 121 ? -23.452 -2.053 62.637 1.00 60.54 121 ASP B C 1
ATOM 5428 O O . ASP B 1 121 ? -23.793 -1.154 61.868 1.00 61.29 121 ASP B O 1
ATOM 5433 N N . ILE B 1 122 ? -24.287 -2.665 63.471 1.00 61.50 122 ILE B N 1
ATOM 5434 C CA . ILE B 1 122 ? -25.704 -2.340 63.555 1.00 65.51 122 ILE B CA 1
ATOM 5435 C C . ILE B 1 122 ? -26.114 -2.328 65.009 1.00 71.48 122 ILE B C 1
ATOM 5436 O O . ILE B 1 122 ? -26.813 -3.225 65.452 1.00 76.66 122 ILE B O 1
ATOM 5441 N N . TYR B 1 123 ? -25.688 -1.297 65.737 1.00 78.30 123 TYR B N 1
ATOM 5442 C CA . TYR B 1 123 ? -25.952 -1.146 67.170 1.00 76.61 123 TYR B CA 1
ATOM 5443 C C . TYR B 1 123 ? -27.248 -0.426 67.549 1.00 79.05 123 TYR B C 1
ATOM 5444 O O . TYR B 1 123 ? -27.780 0.373 66.775 1.00 80.11 123 TYR B O 1
ATOM 5453 N N . ARG B 1 124 ? -27.755 -0.738 68.741 1.00 78.71 124 ARG B N 1
ATOM 5454 C CA . ARG B 1 124 ? -28.975 -0.121 69.225 1.00 79.52 124 ARG B CA 1
ATOM 5455 C C . ARG B 1 124 ? -28.527 0.939 70.199 1.00 82.22 124 ARG B C 1
ATOM 5456 O O . ARG B 1 124 ? -28.296 0.630 71.357 1.00 85.41 124 ARG B O 1
ATOM 5457 N N . PRO B 1 125 ? -28.399 2.204 69.763 1.00 82.38 125 PRO B N 1
ATOM 5458 C CA . PRO B 1 125 ? -27.957 3.320 70.606 1.00 76.56 125 PRO B CA 1
ATOM 5459 C C . PRO B 1 125 ? -28.863 3.701 71.772 1.00 74.54 125 PRO B C 1
ATOM 5460 O O . PRO B 1 125 ? -30.082 3.513 71.711 1.00 73.78 125 PRO B O 1
ATOM 5464 N N . ASP B 1 126 ? -28.241 4.248 72.823 1.00 75.22 126 ASP B N 1
ATOM 5465 C CA . ASP B 1 126 ? -28.926 4.712 74.040 1.00 74.29 126 ASP B CA 1
ATOM 5466 C C . ASP B 1 126 ? -29.329 6.170 73.764 1.00 73.15 126 ASP B C 1
ATOM 5467 O O . ASP B 1 126 ? -28.527 7.098 73.931 1.00 70.75 126 ASP B O 1
ATOM 5472 N N . LYS B 1 127 ? -30.565 6.377 73.334 1.00 67.95 127 LYS B N 1
ATOM 5473 C CA . LYS B 1 127 ? -30.999 7.725 73.015 1.00 68.22 127 LYS B CA 1
ATOM 5474 C C . LYS B 1 127 ? -31.136 8.642 74.210 1.00 69.55 127 LYS B C 1
ATOM 5475 O O . LYS B 1 127 ? -30.991 9.857 74.092 1.00 74.97 127 LYS B O 1
ATOM 5481 N N . THR B 1 128 ? -31.435 8.074 75.364 1.00 73.28 128 THR B N 1
ATOM 5482 C CA . THR B 1 128 ? -31.580 8.884 76.565 1.00 71.22 128 THR B CA 1
ATOM 5483 C C . THR B 1 128 ? -30.219 9.496 76.889 1.00 69.01 128 THR B C 1
ATOM 5484 O O . THR B 1 128 ? -30.116 10.648 77.340 1.00 69.22 128 THR B O 1
ATOM 5488 N N . LYS B 1 129 ? -29.181 8.707 76.630 1.00 63.39 129 LYS B N 1
ATOM 5489 C CA . LYS B 1 129 ? -27.808 9.114 76.861 1.00 61.85 129 LYS B CA 1
ATOM 5490 C C . LYS B 1 129 ? -27.432 10.217 75.857 1.00 70.27 129 LYS B C 1
ATOM 5491 O O . LYS B 1 129 ? -26.926 11.287 76.230 1.00 72.14 129 LYS B O 1
ATOM 5497 N N . GLU B 1 130 ? -27.704 9.946 74.581 1.00 75.08 130 GLU B N 1
ATOM 5498 C CA . GLU B 1 130 ? -27.401 10.876 73.506 1.00 73.25 130 GLU B CA 1
ATOM 5499 C C . GLU B 1 130 ? -28.040 12.232 73.779 1.00 71.55 130 GLU B C 1
ATOM 5500 O O . GLU B 1 130 ? -27.362 13.260 73.713 1.00 72.45 130 GLU B O 1
ATOM 5506 N N . ALA B 1 131 ? -29.326 12.242 74.112 1.00 66.59 131 ALA B N 1
ATOM 5507 C CA . ALA B 1 131 ? -30.010 13.510 74.357 1.00 67.24 131 ALA B CA 1
ATOM 5508 C C . ALA B 1 131 ? -29.379 14.344 75.465 1.00 73.50 131 ALA B C 1
ATOM 5509 O O . ALA B 1 131 ? -29.285 15.575 75.351 1.00 72.48 131 ALA B O 1
ATOM 5511 N N . LYS B 1 132 ? -28.950 13.684 76.539 1.00 75.82 132 LYS B N 1
ATOM 5512 C CA . LYS B 1 132 ? -28.346 14.401 77.647 1.00 75.56 132 LYS B CA 1
ATOM 5513 C C . LYS B 1 132 ? -26.935 14.833 77.275 1.00 70.47 132 LYS B C 1
ATOM 5514 O O . LYS B 1 132 ? -26.609 16.012 77.330 1.00 72.17 132 LYS B O 1
ATOM 5520 N N . LEU B 1 133 ? -26.099 13.875 76.899 1.00 64.42 133 LEU B N 1
ATOM 5521 C CA . LEU B 1 133 ? -24.725 14.176 76.541 1.00 64.77 133 LEU B CA 1
ATOM 5522 C C . LEU B 1 133 ? -24.557 15.132 75.354 1.00 68.43 133 LEU B C 1
ATOM 5523 O O . LEU B 1 133 ? -23.750 16.071 75.407 1.00 69.64 133 LEU B O 1
ATOM 5528 N N . VAL B 1 134 ? -25.313 14.917 74.282 1.00 65.17 134 VAL B N 1
ATOM 5529 C CA . VAL B 1 134 ? -25.162 15.784 73.124 1.00 60.52 134 VAL B CA 1
ATOM 5530 C C . VAL B 1 134 ? -26.011 17.049 73.110 1.00 56.93 134 VAL B C 1
ATOM 5531 O O . VAL B 1 134 ? -25.474 18.113 72.843 1.00 58.06 134 VAL B O 1
ATOM 5535 N N . PHE B 1 135 ? -27.309 16.972 73.399 1.00 57.19 135 PHE B N 1
ATOM 5536 C CA . PHE B 1 135 ? -28.147 18.186 73.350 1.00 58.99 135 PHE B CA 1
ATOM 5537 C C . PHE B 1 135 ? -28.632 18.830 74.662 1.00 62.96 135 PHE B C 1
ATOM 5538 O O . PHE B 1 135 ? -29.489 19.714 74.636 1.00 60.28 135 PHE B O 1
ATOM 5546 N N . GLY B 1 136 ? -28.124 18.395 75.810 1.00 66.24 136 GLY B N 1
ATOM 5547 C CA . GLY B 1 136 ? -28.559 19.024 77.046 1.00 67.52 136 GLY B CA 1
ATOM 5548 C C . GLY B 1 136 ? -29.557 18.280 77.904 1.00 67.33 136 GLY B C 1
ATOM 5549 O O . GLY B 1 136 ? -29.656 18.556 79.095 1.00 73.45 136 GLY B O 1
ATOM 5550 N N . GLY B 1 137 ? -30.305 17.358 77.313 1.00 64.85 137 GLY B N 1
ATOM 5551 C CA . GLY B 1 137 ? -31.264 16.582 78.075 1.00 57.71 137 GLY B CA 1
ATOM 5552 C C . GLY B 1 137 ? -32.725 16.986 78.015 1.00 59.92 137 GLY B C 1
ATOM 5553 O O . GLY B 1 137 ? -33.608 16.120 77.979 1.00 65.60 137 GLY B O 1
ATOM 5554 N N . ASP B 1 138 ? -33.004 18.281 77.996 1.00 54.75 138 ASP B N 1
ATOM 5555 C CA . ASP B 1 138 ? -34.388 18.731 77.980 1.00 60.60 138 ASP B CA 1
ATOM 5556 C C . ASP B 1 138 ? -35.282 18.005 76.976 1.00 68.72 138 ASP B C 1
ATOM 5557 O O . ASP B 1 138 ? -35.053 18.037 75.761 1.00 70.51 138 ASP B O 1
ATOM 5562 N N . PRO B 1 139 ? -36.322 17.327 77.482 1.00 74.59 139 PRO B N 1
ATOM 5563 C CA . PRO B 1 139 ? -37.287 16.576 76.670 1.00 73.31 139 PRO B CA 1
ATOM 5564 C C . PRO B 1 139 ? -37.943 17.454 75.607 1.00 73.27 139 PRO B C 1
ATOM 5565 O O . PRO B 1 139 ? -38.547 16.949 74.653 1.00 73.67 139 PRO B O 1
ATOM 5569 N N . GLU B 1 140 ? -37.821 18.766 75.782 1.00 68.75 140 GLU B N 1
ATOM 5570 C CA . GLU B 1 140 ? -38.400 19.716 74.855 1.00 70.04 140 GLU B CA 1
ATOM 5571 C C . GLU B 1 140 ? -37.434 20.159 73.767 1.00 68.32 140 GLU B C 1
ATOM 5572 O O . GLU B 1 140 ? -37.834 20.813 72.817 1.00 67.46 140 GLU B O 1
ATOM 5578 N N . HIS B 1 141 ? -36.158 19.816 73.899 1.00 68.96 141 HIS B N 1
ATOM 5579 C CA . HIS B 1 141 ? -35.193 20.212 72.876 1.00 65.09 141 HIS B CA 1
ATOM 5580 C C . HIS B 1 141 ? -35.566 19.629 71.519 1.00 62.66 141 HIS B C 1
ATOM 5581 O O . HIS B 1 141 ? -35.814 18.431 71.384 1.00 57.35 141 HIS B O 1
ATOM 5588 N N . PRO B 1 142 ? -35.580 20.474 70.487 1.00 62.19 142 PRO B N 1
ATOM 5589 C CA . PRO B 1 142 ? -35.919 20.081 69.118 1.00 61.26 142 PRO B CA 1
ATOM 5590 C C . PRO B 1 142 ? -35.260 18.784 68.633 1.00 55.91 142 PRO B C 1
ATOM 5591 O O . PRO B 1 142 ? -35.939 17.892 68.111 1.00 54.83 142 PRO B O 1
ATOM 5595 N N . ALA B 1 143 ? -33.948 18.680 68.811 1.00 53.29 143 ALA B N 1
ATOM 5596 C CA . ALA B 1 143 ? -33.221 17.507 68.355 1.00 58.31 143 ALA B CA 1
ATOM 5597 C C . ALA B 1 143 ? -33.539 16.302 69.213 1.00 63.86 143 ALA B C 1
ATOM 5598 O O . ALA B 1 143 ? -33.228 15.165 68.839 1.00 63.34 143 ALA B O 1
ATOM 5600 N N . ILE B 1 144 ? -34.152 16.547 70.367 1.00 67.45 144 ILE B N 1
ATOM 5601 C CA . ILE B 1 144 ? -34.503 15.455 71.268 1.00 66.42 144 ILE B CA 1
ATOM 5602 C C . ILE B 1 144 ? -35.918 14.989 70.963 1.00 62.19 144 ILE B C 1
ATOM 5603 O O . ILE B 1 144 ? -36.199 13.790 70.912 1.00 57.97 144 ILE B O 1
ATOM 5608 N N . VAL B 1 145 ? -36.808 15.938 70.737 1.00 57.88 145 VAL B N 1
ATOM 5609 C CA . VAL B 1 145 ? -38.161 15.570 70.411 1.00 64.95 145 VAL B CA 1
ATOM 5610 C C . VAL B 1 145 ? -38.100 14.770 69.116 1.00 69.03 145 VAL B C 1
ATOM 5611 O O . VAL B 1 145 ? -39.011 14.001 68.808 1.00 73.23 145 VAL B O 1
ATOM 5615 N N . TYR B 1 146 ? -37.012 14.956 68.370 1.00 69.42 146 TYR B N 1
ATOM 5616 C CA . TYR B 1 146 ? -36.810 14.296 67.083 1.00 63.51 146 TYR B CA 1
ATOM 5617 C C . TYR B 1 146 ? -36.176 12.931 67.270 1.00 60.75 146 TYR B C 1
ATOM 5618 O O . TYR B 1 146 ? -36.591 11.948 66.663 1.00 70.12 146 TYR B O 1
ATOM 5627 N N . LEU B 1 147 ? -35.162 12.876 68.110 1.00 57.42 147 LEU B N 1
ATOM 5628 C CA . LEU B 1 147 ? -34.460 11.632 68.377 1.00 63.81 147 LEU B CA 1
ATOM 5629 C C . LEU B 1 147 ? -35.397 10.595 69.006 1.00 70.03 147 LEU B C 1
ATOM 5630 O O . LEU B 1 147 ? -35.098 9.399 68.993 1.00 74.47 147 LEU B O 1
ATOM 5635 N N . ASN B 1 148 ? -36.535 11.049 69.541 1.00 74.29 148 ASN B N 1
ATOM 5636 C CA . ASN B 1 148 ? -37.508 10.142 70.163 1.00 72.45 148 ASN B CA 1
ATOM 5637 C C . ASN B 1 148 ? -38.805 9.966 69.385 1.00 73.29 148 ASN B C 1
ATOM 5638 O O . ASN B 1 148 ? -39.667 9.216 69.819 1.00 77.66 148 ASN B O 1
ATOM 5643 N N . ASN B 1 149 ? -38.963 10.648 68.257 1.00 70.80 149 ASN B N 1
ATOM 5644 C CA . ASN B 1 149 ? -40.194 10.510 67.480 1.00 68.83 149 ASN B CA 1
ATOM 5645 C C . ASN B 1 149 ? -39.956 10.278 66.008 1.00 67.64 149 ASN B C 1
ATOM 5646 O O . ASN B 1 149 ? -40.899 10.287 65.212 1.00 69.44 149 ASN B O 1
ATOM 5651 N N . THR B 1 150 ? -38.704 10.089 65.625 1.00 62.24 150 THR B N 1
ATOM 5652 C CA . THR B 1 150 ? -38.426 9.867 64.225 1.00 59.32 150 THR B CA 1
ATOM 5653 C C . THR B 1 150 ? -37.286 8.916 64.057 1.00 60.34 150 THR B C 1
ATOM 5654 O O . THR B 1 150 ? -37.374 7.951 63.302 1.00 61.51 150 THR B O 1
ATOM 5658 N N . VAL B 1 151 ? -36.194 9.184 64.752 1.00 63.02 151 VAL B N 1
ATOM 5659 C CA . VAL B 1 151 ? -35.046 8.301 64.632 1.00 62.82 151 VAL B CA 1
ATOM 5660 C C . VAL B 1 151 ? -35.465 6.890 64.983 1.00 62.92 151 VAL B C 1
ATOM 5661 O O . VAL B 1 151 ? -36.167 6.660 65.971 1.00 66.82 151 VAL B O 1
ATOM 5665 N N . LYS B 1 152 ? -35.048 5.950 64.152 1.00 65.32 152 LYS B N 1
ATOM 5666 C CA . LYS B 1 152 ? -35.391 4.563 64.363 1.00 64.97 152 LYS B CA 1
ATOM 5667 C C . LYS B 1 152 ? -34.602 3.966 65.520 1.00 67.92 152 LYS B C 1
ATOM 5668 O O . LYS B 1 152 ? -33.769 4.636 66.126 1.00 72.84 152 LYS B O 1
ATOM 5674 N N . GLU B 1 153 ? -34.883 2.706 65.827 1.00 68.05 153 GLU B N 1
ATOM 5675 C CA . GLU B 1 153 ? -34.254 2.013 66.927 1.00 66.46 153 GLU B CA 1
ATOM 5676 C C . GLU B 1 153 ? -32.762 1.737 66.785 1.00 64.05 153 GLU B C 1
ATOM 5677 O O . GLU B 1 153 ? -32.039 1.760 67.776 1.00 60.88 153 GLU B O 1
ATOM 5683 N N . PHE B 1 154 ? -32.283 1.487 65.568 1.00 67.71 154 PHE B N 1
ATOM 5684 C CA . PHE B 1 154 ? -30.854 1.183 65.380 1.00 69.93 154 PHE B CA 1
ATOM 5685 C C . PHE B 1 154 ? -30.022 2.097 64.443 1.00 66.61 154 PHE B C 1
ATOM 5686 O O . PHE B 1 154 ? -30.538 2.748 63.534 1.00 63.60 154 PHE B O 1
ATOM 5694 N N . TYR B 1 155 ? -28.717 2.121 64.679 1.00 60.04 155 TYR B N 1
ATOM 5695 C CA . TYR B 1 155 ? -27.809 2.901 63.866 1.00 57.24 155 TYR B CA 1
ATOM 5696 C C . TYR B 1 155 ? -26.968 1.940 63.031 1.00 58.89 155 TYR B C 1
ATOM 5697 O O . TYR B 1 155 ? -26.614 0.865 63.495 1.00 62.97 155 TYR B O 1
ATOM 5706 N N . ILE B 1 156 ? -26.643 2.329 61.803 1.00 61.14 156 ILE B N 1
ATOM 5707 C CA . ILE B 1 156 ? -25.834 1.486 60.919 1.00 59.03 156 ILE B CA 1
ATOM 5708 C C . ILE B 1 156 ? -24.501 2.128 60.530 1.00 56.57 156 ILE B C 1
ATOM 5709 O O . ILE B 1 156 ? -24.433 2.863 59.560 1.00 61.30 156 ILE B O 1
ATOM 5714 N N . GLY B 1 157 ? -23.435 1.856 61.261 1.00 56.89 157 GLY B N 1
ATOM 5715 C CA . GLY B 1 157 ? -22.158 2.439 60.886 1.00 53.94 157 GLY B CA 1
ATOM 5716 C C . GLY B 1 157 ? -21.673 1.862 59.564 1.00 54.00 157 GLY B C 1
ATOM 5717 O O . GLY B 1 157 ? -22.117 0.797 59.138 1.00 54.60 157 GLY B O 1
ATOM 5718 N N . GLY B 1 158 ? -20.776 2.564 58.893 1.00 54.52 158 GLY B N 1
ATOM 5719 C CA . GLY B 1 158 ? -20.256 2.048 57.639 1.00 57.11 158 GLY B CA 1
ATOM 5720 C C . GLY B 1 158 ? -19.697 3.096 56.693 1.00 59.11 158 GLY B C 1
ATOM 5721 O O . GLY B 1 158 ? -20.308 4.157 56.504 1.00 55.67 158 GLY B O 1
ATOM 5722 N N . LYS B 1 159 ? -18.535 2.795 56.109 1.00 57.32 159 LYS B N 1
ATOM 5723 C CA . LYS B 1 159 ? -17.895 3.683 55.144 1.00 58.91 159 LYS B CA 1
ATOM 5724 C C . LYS B 1 159 ? -18.796 3.813 53.897 1.00 57.02 159 LYS B C 1
ATOM 5725 O O . LYS B 1 159 ? -19.536 2.885 53.540 1.00 55.69 159 LYS B O 1
ATOM 5731 N N . ILE B 1 160 ? -18.721 4.982 53.259 1.00 52.98 160 ILE B N 1
ATOM 5732 C CA . ILE B 1 160 ? -19.533 5.336 52.098 1.00 49.20 160 ILE B CA 1
ATOM 5733 C C . ILE B 1 160 ? -18.744 5.359 50.804 1.00 45.76 160 ILE B C 1
ATOM 5734 O O . ILE B 1 160 ? -17.563 5.700 50.802 1.00 45.41 160 ILE B O 1
ATOM 5739 N N . GLU B 1 161 ? -19.395 4.982 49.707 1.00 46.95 161 GLU B N 1
ATOM 5740 C CA . GLU B 1 161 ? -18.776 5.068 48.380 1.00 46.02 161 GLU B CA 1
ATOM 5741 C C . GLU B 1 161 ? -19.749 5.932 47.614 1.00 42.95 161 GLU B C 1
ATOM 5742 O O . GLU B 1 161 ? -20.938 5.615 47.527 1.00 45.47 161 GLU B O 1
ATOM 5748 N N . ALA B 1 162 ? -19.263 7.046 47.094 1.00 37.28 162 ALA B N 1
ATOM 5749 C CA . ALA B 1 162 ? -20.145 7.972 46.376 1.00 47.19 162 ALA B CA 1
ATOM 5750 C C . ALA B 1 162 ? -20.501 7.544 44.949 1.00 48.71 162 ALA B C 1
ATOM 5751 O O . ALA B 1 162 ? -19.599 7.193 44.174 1.00 46.38 162 ALA B O 1
ATOM 5753 N N . VAL B 1 163 ? -21.791 7.531 44.600 1.00 44.97 163 VAL B N 1
ATOM 5754 C CA . VAL B 1 163 ? -22.122 7.197 43.210 1.00 51.44 163 VAL B CA 1
ATOM 5755 C C . VAL B 1 163 ? -22.658 8.428 42.452 1.00 47.40 163 VAL B C 1
ATOM 5756 O O . VAL B 1 163 ? -22.226 8.713 41.340 1.00 45.51 163 VAL B O 1
ATOM 5760 N N . ASN B 1 164 ? -23.582 9.153 43.070 1.00 46.97 164 ASN B N 1
ATOM 5761 C CA . ASN B 1 164 ? -24.164 10.365 42.481 1.00 50.13 164 ASN B CA 1
ATOM 5762 C C . ASN B 1 164 ? -24.332 11.471 43.541 1.00 50.60 164 ASN B C 1
ATOM 5763 O O . ASN B 1 164 ? -24.685 11.195 44.691 1.00 55.77 164 ASN B O 1
ATOM 5768 N N . LYS B 1 165 ? -24.093 12.722 43.172 1.00 42.47 165 LYS B N 1
ATOM 5769 C CA . LYS B 1 165 ? -24.299 13.801 44.120 1.00 37.45 165 LYS B CA 1
ATOM 5770 C C . LYS B 1 165 ? -25.792 14.158 44.086 1.00 37.69 165 LYS B C 1
ATOM 5771 O O . LYS B 1 165 ? -26.440 14.053 43.037 1.00 40.52 165 LYS B O 1
ATOM 5777 N N . LEU B 1 166 ? -26.355 14.578 45.217 1.00 33.04 166 LEU B N 1
ATOM 5778 C CA . LEU B 1 166 ? -27.754 14.970 45.219 1.00 29.70 166 LEU B CA 1
ATOM 5779 C C . LEU B 1 166 ? -28.069 16.018 44.125 1.00 32.05 166 LEU B C 1
ATOM 5780 O O . LEU B 1 166 ? -27.249 16.870 43.804 1.00 28.44 166 LEU B O 1
ATOM 5785 N N . ASN B 1 167 ? -29.264 15.954 43.559 1.00 26.65 167 ASN B N 1
ATOM 5786 C CA . ASN B 1 167 ? -29.648 16.935 42.590 1.00 32.52 167 ASN B CA 1
ATOM 5787 C C . ASN B 1 167 ? -30.416 18.067 43.275 1.00 32.66 167 ASN B C 1
ATOM 5788 O O . ASN B 1 167 ? -31.362 17.836 44.033 1.00 33.69 167 ASN B O 1
ATOM 5793 N N . HIS B 1 168 ? -30.000 19.292 43.002 1.00 30.78 168 HIS B N 1
ATOM 5794 C CA . HIS B 1 168 ? -30.691 20.453 43.513 1.00 34.57 168 HIS B CA 1
ATOM 5795 C C . HIS B 1 168 ? -30.959 21.288 42.264 1.00 38.30 168 HIS B C 1
ATOM 5796 O O . HIS B 1 168 ? -30.085 21.444 41.409 1.00 37.02 168 HIS B O 1
ATOM 5803 N N . TYR B 1 169 ? -32.159 21.813 42.126 1.00 35.08 169 TYR B N 1
ATOM 5804 C CA . TYR B 1 169 ? -32.418 22.619 40.951 1.00 36.16 169 TYR B CA 1
ATOM 5805 C C . TYR B 1 169 ? -32.469 24.107 41.230 1.00 38.55 169 TYR B C 1
ATOM 5806 O O . TYR B 1 169 ? -32.518 24.906 40.296 1.00 41.95 169 TYR B O 1
ATOM 5815 N N . ASP B 1 170 ? -32.434 24.475 42.513 1.00 43.02 170 ASP B N 1
ATOM 5816 C CA . ASP B 1 170 ? -32.443 25.875 42.925 1.00 33.26 170 ASP B CA 1
ATOM 5817 C C . ASP B 1 170 ? -31.029 26.315 43.258 1.00 40.93 170 ASP B C 1
ATOM 5818 O O . ASP B 1 170 ? -30.287 25.607 43.957 1.00 37.64 170 ASP B O 1
ATOM 5823 N N . TYR B 1 171 ? -30.669 27.485 42.732 1.00 41.70 171 TYR B N 1
ATOM 5824 C CA . TYR B 1 171 ? -29.380 28.121 42.955 1.00 40.75 171 TYR B CA 1
ATOM 5825 C C . TYR B 1 171 ? -28.093 27.310 42.825 1.00 45.20 171 TYR B C 1
ATOM 5826 O O . TYR B 1 171 ? -27.233 27.387 43.690 1.00 56.72 171 TYR B O 1
ATOM 5835 N N . VAL B 1 172 ? -27.908 26.593 41.725 1.00 49.21 172 VAL B N 1
ATOM 5836 C CA . VAL B 1 172 ? -26.680 25.805 41.558 1.00 48.68 172 VAL B CA 1
ATOM 5837 C C . VAL B 1 172 ? -25.413 26.659 41.604 1.00 46.23 172 VAL B C 1
ATOM 5838 O O . VAL B 1 172 ? -24.355 26.196 42.025 1.00 51.80 172 VAL B O 1
ATOM 5842 N N . ALA B 1 173 ? -25.501 27.898 41.145 1.00 40.29 173 ALA B N 1
ATOM 5843 C CA . ALA B 1 173 ? -24.326 28.765 41.168 1.00 38.01 173 ALA B CA 1
ATOM 5844 C C . ALA B 1 173 ? -23.895 29.111 42.606 1.00 43.41 173 ALA B C 1
ATOM 5845 O O . ALA B 1 173 ? -22.708 29.363 42.857 1.00 47.13 173 ALA B O 1
ATOM 5847 N N . LEU B 1 174 ? -24.858 29.136 43.533 1.00 35.57 174 LEU B N 1
ATOM 5848 C CA . LEU B 1 174 ? -24.569 29.463 44.906 1.00 34.90 174 LEU B CA 1
ATOM 5849 C C . LEU B 1 174 ? -24.166 28.249 45.746 1.00 40.83 174 LEU B C 1
ATOM 5850 O O . LEU B 1 174 ? -23.758 28.385 46.910 1.00 43.30 174 LEU B O 1
ATOM 5855 N N . ARG B 1 175 ? -24.316 27.060 45.172 1.00 34.83 175 ARG B N 1
ATOM 5856 C CA . ARG B 1 175 ? -23.958 25.828 45.877 1.00 31.82 175 ARG B CA 1
ATOM 5857 C C . ARG B 1 175 ? -22.545 25.491 45.568 1.00 29.95 175 ARG B C 1
ATOM 5858 O O . ARG B 1 175 ? -22.192 25.304 44.413 1.00 53.81 175 ARG B O 1
ATOM 5866 N N . TYR B 1 176 ? -21.731 25.446 46.603 1.00 29.94 176 TYR B N 1
ATOM 5867 C CA . TYR B 1 176 ? -20.315 25.168 46.479 1.00 31.06 176 TYR B CA 1
ATOM 5868 C C . TYR B 1 176 ? -19.864 23.993 47.338 1.00 35.28 176 TYR B C 1
ATOM 5869 O O . TYR B 1 176 ? -20.153 23.938 48.533 1.00 41.97 176 TYR B O 1
ATOM 5878 N N . THR B 1 177 ? -19.133 23.070 46.731 1.00 32.31 177 THR B N 1
ATOM 5879 C CA . THR B 1 177 ? -18.585 21.936 47.451 1.00 26.77 177 THR B CA 1
ATOM 5880 C C . THR B 1 177 ? -17.344 22.516 48.113 1.00 34.67 177 THR B C 1
ATOM 5881 O O . THR B 1 177 ? -16.881 23.590 47.730 1.00 31.49 177 THR B O 1
ATOM 5885 N N . PRO B 1 178 ? -16.792 21.832 49.122 1.00 35.63 178 PRO B N 1
ATOM 5886 C CA . PRO B 1 178 ? -15.587 22.404 49.737 1.00 31.37 178 PRO B CA 1
ATOM 5887 C C . PRO B 1 178 ? -14.463 22.522 48.712 1.00 33.71 178 PRO B C 1
ATOM 5888 O O . PRO B 1 178 ? -13.587 23.364 48.869 1.00 40.56 178 PRO B O 1
ATOM 5892 N N . ALA B 1 179 ? -14.474 21.709 47.653 1.00 35.19 179 ALA B N 1
ATOM 5893 C CA . ALA B 1 179 ? -13.381 21.818 46.680 1.00 37.79 179 ALA B CA 1
ATOM 5894 C C . ALA B 1 179 ? -13.512 23.063 45.836 1.00 33.66 179 ALA B C 1
ATOM 5895 O O . ALA B 1 179 ? -12.525 23.769 45.582 1.00 35.92 179 ALA B O 1
ATOM 5897 N N . GLU B 1 180 ? -14.729 23.314 45.390 1.00 29.92 180 GLU B N 1
ATOM 5898 C CA . GLU B 1 180 ? -15.024 24.480 44.559 1.00 33.67 180 GLU B CA 1
ATOM 5899 C C . GLU B 1 180 ? -14.661 25.784 45.287 1.00 37.88 180 GLU B C 1
ATOM 5900 O O . GLU B 1 180 ? -14.002 26.675 44.729 1.00 37.32 180 GLU B O 1
ATOM 5906 N N . LEU B 1 181 ? -15.077 25.874 46.547 1.00 35.95 181 LEU B N 1
ATOM 5907 C CA . LEU B 1 181 ? -14.782 27.024 47.380 1.00 29.49 181 LEU B CA 1
ATOM 5908 C C . LEU B 1 181 ? -13.278 27.177 47.545 1.00 28.36 181 LEU B C 1
ATOM 5909 O O . LEU B 1 181 ? -12.740 28.292 47.435 1.00 34.31 181 LEU B O 1
ATOM 5914 N N . ARG B 1 182 ? -12.591 26.073 47.834 1.00 26.51 182 ARG B N 1
ATOM 5915 C CA . ARG B 1 182 ? -11.125 26.115 47.980 1.00 29.58 182 ARG B CA 1
ATOM 5916 C C . ARG B 1 182 ? -10.441 26.602 46.677 1.00 35.82 182 ARG B C 1
ATOM 5917 O O . ARG B 1 182 ? -9.503 27.403 46.732 1.00 40.41 182 ARG B O 1
ATOM 5925 N N . VAL B 1 183 ? -10.897 26.099 45.512 1.00 35.40 183 VAL B N 1
ATOM 5926 C CA . VAL B 1 183 ? -10.340 26.518 44.230 1.00 35.79 183 VAL B CA 1
ATOM 5927 C C . VAL B 1 183 ? -10.568 28.033 44.123 1.00 36.41 183 VAL B C 1
ATOM 5928 O O . VAL B 1 183 ? -9.637 28.803 43.903 1.00 34.08 183 VAL B O 1
ATOM 5932 N N . HIS B 1 184 ? -11.820 28.444 44.301 1.00 32.33 184 HIS B N 1
ATOM 5933 C CA . HIS B 1 184 ? -12.177 29.849 44.268 1.00 34.60 184 HIS B CA 1
ATOM 5934 C C . HIS B 1 184 ? -11.233 30.682 45.167 1.00 39.91 184 HIS B C 1
ATOM 5935 O O . HIS B 1 184 ? -10.519 31.530 44.661 1.00 45.47 184 HIS B O 1
ATOM 5942 N N . PHE B 1 185 ? -11.183 30.436 46.478 1.00 41.28 185 PHE B N 1
ATOM 5943 C CA . PHE B 1 185 ? -10.266 31.204 47.335 1.00 42.50 185 PHE B CA 1
ATOM 5944 C C . PHE B 1 185 ? -8.840 31.285 46.766 1.00 46.48 185 PHE B C 1
ATOM 5945 O O . PHE B 1 185 ? -8.131 32.307 46.890 1.00 43.82 185 PHE B O 1
ATOM 5953 N N . ASP B 1 186 ? -8.432 30.201 46.128 1.00 43.11 186 ASP B N 1
ATOM 5954 C CA . ASP B 1 186 ? -7.110 30.108 45.551 1.00 44.88 186 ASP B CA 1
ATOM 5955 C C . ASP B 1 186 ? -6.862 30.942 44.275 1.00 45.80 186 ASP B C 1
ATOM 5956 O O . ASP B 1 186 ? -5.800 31.544 44.098 1.00 39.28 186 ASP B O 1
ATOM 5961 N N . LYS B 1 187 ? -7.835 30.970 43.381 1.00 44.60 187 LYS B N 1
ATOM 5962 C CA . LYS B 1 187 ? -7.680 31.732 42.158 1.00 46.44 187 LYS B CA 1
ATOM 5963 C C . LYS B 1 187 ? -7.479 33.227 42.462 1.00 46.58 187 LYS B C 1
ATOM 5964 O O . LYS B 1 187 ? -6.748 33.931 41.758 1.00 39.70 187 LYS B O 1
ATOM 5970 N N . LEU B 1 188 ? -8.155 33.689 43.511 1.00 45.40 188 LEU B N 1
ATOM 5971 C CA . LEU B 1 188 ? -8.159 35.084 43.894 1.00 44.82 188 LEU B CA 1
ATOM 5972 C C . LEU B 1 188 ? -7.127 35.473 44.932 1.00 51.55 188 LEU B C 1
ATOM 5973 O O . LEU B 1 188 ? -7.269 36.503 45.599 1.00 57.28 188 LEU B O 1
ATOM 5978 N N . GLY B 1 189 ? -6.082 34.669 45.081 1.00 47.05 189 GLY B N 1
ATOM 5979 C CA . GLY B 1 189 ? -5.075 35.012 46.065 1.00 38.55 189 GLY B CA 1
ATOM 5980 C C . GLY B 1 189 ? -5.596 35.132 47.497 1.00 42.36 189 GLY B C 1
ATOM 5981 O O . GLY B 1 189 ? -4.905 35.684 48.354 1.00 47.64 189 GLY B O 1
ATOM 5982 N N . TRP B 1 190 ? -6.801 34.638 47.766 1.00 34.99 190 TRP B N 1
ATOM 5983 C CA . TRP B 1 190 ? -7.361 34.674 49.116 1.00 43.07 190 TRP B CA 1
ATOM 5984 C C . TRP B 1 190 ? -6.595 33.821 50.176 1.00 39.97 190 TRP B C 1
ATOM 5985 O O . TRP B 1 190 ? -6.218 32.686 49.922 1.00 42.41 190 TRP B O 1
ATOM 5996 N N . SER B 1 191 ? -6.354 34.359 51.359 1.00 41.29 191 SER B N 1
ATOM 5997 C CA . SER B 1 191 ? -5.640 33.571 52.383 1.00 47.22 191 SER B CA 1
ATOM 5998 C C . SER B 1 191 ? -6.488 33.421 53.634 1.00 47.92 191 SER B C 1
ATOM 5999 O O . SER B 1 191 ? -6.807 32.315 54.045 1.00 56.79 191 SER B O 1
ATOM 6002 N N . ARG B 1 192 ? -6.857 34.534 54.245 1.00 48.37 192 ARG B N 1
ATOM 6003 C CA . ARG B 1 192 ? -7.710 34.510 55.425 1.00 47.68 192 ARG B CA 1
ATOM 6004 C C . ARG B 1 192 ? -9.150 34.717 54.959 1.00 45.08 192 ARG B C 1
ATOM 6005 O O . ARG B 1 192 ? -9.432 35.630 54.180 1.00 48.46 192 ARG B O 1
ATOM 6013 N N . VAL B 1 193 ? -10.060 33.864 55.411 1.00 44.34 193 VAL B N 1
ATOM 6014 C CA . VAL B 1 193 ? -11.463 34.017 55.057 1.00 40.41 193 VAL B CA 1
ATOM 6015 C C . VAL B 1 193 ? -12.347 33.832 56.283 1.00 41.27 193 VAL B C 1
ATOM 6016 O O . VAL B 1 193 ? -12.249 32.794 56.936 1.00 44.20 193 VAL B O 1
ATOM 6020 N N . VAL B 1 194 ? -13.193 34.824 56.586 1.00 36.12 194 VAL B N 1
ATOM 6021 C CA . VAL B 1 194 ? -14.108 34.741 57.721 1.00 37.46 194 VAL B CA 1
ATOM 6022 C C . VAL B 1 194 ? -15.495 34.265 57.255 1.00 39.08 194 VAL B C 1
ATOM 6023 O O . VAL B 1 194 ? -16.161 34.907 56.425 1.00 36.04 194 VAL B O 1
ATOM 6027 N N . ALA B 1 195 ? -15.923 33.120 57.771 1.00 37.72 195 ALA B N 1
ATOM 6028 C CA . ALA B 1 195 ? -17.219 32.586 57.388 1.00 38.31 195 ALA B CA 1
ATOM 6029 C C . ALA B 1 195 ? -18.275 33.029 58.404 1.00 41.72 195 ALA B C 1
ATOM 6030 O O . ALA B 1 195 ? -18.028 33.170 59.610 1.00 44.77 195 ALA B O 1
ATOM 6032 N N . PHE B 1 196 ? -19.456 33.267 57.881 1.00 41.17 196 PHE B N 1
ATOM 6033 C CA . PHE B 1 196 ? -20.573 33.699 58.660 1.00 34.96 196 PHE B CA 1
ATOM 6034 C C . PHE B 1 196 ? -21.682 32.675 58.391 1.00 44.86 196 PHE B C 1
ATOM 6035 O O . PHE B 1 196 ? -22.071 32.384 57.242 1.00 38.91 196 PHE B O 1
ATOM 6043 N N . GLN B 1 197 ? -22.170 32.135 59.495 1.00 54.33 197 GLN B N 1
ATOM 6044 C CA . GLN B 1 197 ? -23.215 31.137 59.540 1.00 60.29 197 GLN B CA 1
ATOM 6045 C C . GLN B 1 197 ? -24.523 31.825 59.907 1.00 62.45 197 GLN B C 1
ATOM 6046 O O . GLN B 1 197 ? -24.565 32.627 60.840 1.00 63.40 197 GLN B O 1
ATOM 6052 N N . THR B 1 198 ? -25.584 31.538 59.167 1.00 59.95 198 THR B N 1
ATOM 6053 C CA . THR B 1 198 ? -26.866 32.111 59.539 1.00 63.38 198 THR B CA 1
ATOM 6054 C C . THR B 1 198 ? -27.972 31.293 58.947 1.00 62.60 198 THR B C 1
ATOM 6055 O O . THR B 1 198 ? -27.739 30.515 58.035 1.00 49.10 198 THR B O 1
ATOM 6059 N N . ARG B 1 199 ? -29.171 31.480 59.493 1.00 70.14 199 ARG B N 1
ATOM 6060 C CA . ARG B 1 199 ? -30.378 30.804 59.027 1.00 76.04 199 ARG B CA 1
ATOM 6061 C C . ARG B 1 199 ? -31.427 31.898 59.032 1.00 75.19 199 ARG B C 1
ATOM 6062 O O . ARG B 1 199 ? -32.612 31.618 59.029 1.00 80.59 199 ARG B O 1
ATOM 6070 N N . ASN B 1 200 ? -30.977 33.149 59.029 1.00 72.97 200 ASN B N 1
ATOM 6071 C CA . ASN B 1 200 ? -31.888 34.278 59.086 1.00 71.66 200 ASN B CA 1
ATOM 6072 C C . ASN B 1 200 ? -31.651 35.255 57.949 1.00 74.23 200 ASN B C 1
ATOM 6073 O O . ASN B 1 200 ? -30.693 35.107 57.206 1.00 76.70 200 ASN B O 1
ATOM 6078 N N . PRO B 1 201 ? -32.517 36.282 57.817 1.00 79.68 201 PRO B N 1
ATOM 6079 C CA . PRO B 1 201 ? -32.574 37.384 56.835 1.00 80.46 201 PRO B CA 1
ATOM 6080 C C . PRO B 1 201 ? -31.301 38.082 56.327 1.00 75.52 201 PRO B C 1
ATOM 6081 O O . PRO B 1 201 ? -30.990 38.011 55.141 1.00 79.83 201 PRO B O 1
ATOM 6085 N N . MET B 1 202 ? -30.630 38.795 57.233 1.00 71.23 202 MET B N 1
ATOM 6086 C CA . MET B 1 202 ? -29.388 39.577 57.021 1.00 70.93 202 MET B CA 1
ATOM 6087 C C . MET B 1 202 ? -29.598 41.059 56.684 1.00 67.03 202 MET B C 1
ATOM 6088 O O . MET B 1 202 ? -29.972 41.425 55.576 1.00 61.13 202 MET B O 1
ATOM 6093 N N . HIS B 1 203 ? -29.331 41.900 57.676 1.00 66.58 203 HIS B N 1
ATOM 6094 C CA . HIS B 1 203 ? -29.504 43.344 57.571 1.00 66.45 203 HIS B CA 1
ATOM 6095 C C . HIS B 1 203 ? -28.209 44.148 57.768 1.00 63.56 203 HIS B C 1
ATOM 6096 O O . HIS B 1 203 ? -27.131 43.597 57.963 1.00 65.91 203 HIS B O 1
ATOM 6103 N N . ARG B 1 204 ? -28.358 45.464 57.735 1.00 60.32 204 ARG B N 1
ATOM 6104 C CA . ARG B 1 204 ? -27.279 46.419 57.888 1.00 60.91 204 ARG B CA 1
ATOM 6105 C C . ARG B 1 204 ? -26.271 46.035 58.960 1.00 59.94 204 ARG B C 1
ATOM 6106 O O . ARG B 1 204 ? -25.064 46.018 58.691 1.00 59.25 204 ARG B O 1
ATOM 6114 N N . ALA B 1 205 ? -26.747 45.740 60.169 1.00 58.83 205 ALA B N 1
ATOM 6115 C CA . ALA B 1 205 ? -25.846 45.347 61.263 1.00 61.71 205 ALA B CA 1
ATOM 6116 C C . ALA B 1 205 ? -24.993 44.111 60.876 1.00 60.64 205 ALA B C 1
ATOM 6117 O O . ALA B 1 205 ? -23.782 44.052 61.116 1.00 56.06 205 ALA B O 1
ATOM 6119 N N . HIS B 1 206 ? -25.643 43.127 60.271 1.00 58.01 206 HIS B N 1
ATOM 6120 C CA . HIS B 1 206 ? -24.964 41.934 59.826 1.00 58.33 206 HIS B CA 1
ATOM 6121 C C . HIS B 1 206 ? -23.929 42.342 58.776 1.00 54.26 206 HIS B C 1
ATOM 6122 O O . HIS B 1 206 ? -22.811 41.831 58.748 1.00 53.93 206 HIS B O 1
ATOM 6129 N N . ARG B 1 207 ? -24.301 43.269 57.909 1.00 50.62 207 ARG B N 1
ATOM 6130 C CA . ARG B 1 207 ? -23.373 43.724 56.886 1.00 55.43 207 ARG B CA 1
ATOM 6131 C C . ARG B 1 207 ? -22.159 44.455 57.497 1.00 57.28 207 ARG B C 1
ATOM 6132 O O . ARG B 1 207 ? -21.020 44.230 57.086 1.00 58.06 207 ARG B O 1
ATOM 6140 N N . GLU B 1 208 ? -22.402 45.315 58.479 1.00 56.53 208 GLU B N 1
ATOM 6141 C CA . GLU B 1 208 ? -21.322 46.057 59.135 1.00 59.75 208 GLU B CA 1
ATOM 6142 C C . GLU B 1 208 ? -20.439 45.147 59.963 1.00 63.10 208 GLU B C 1
ATOM 6143 O O . GLU B 1 208 ? -19.230 45.384 60.093 1.00 61.51 208 GLU B O 1
ATOM 6149 N N . LEU B 1 209 ? -21.056 44.106 60.524 1.00 64.96 209 LEU B N 1
ATOM 6150 C CA . LEU B 1 209 ? -20.353 43.147 61.368 1.00 65.61 209 LEU B CA 1
ATOM 6151 C C . LEU B 1 209 ? -19.315 42.326 60.607 1.00 63.19 209 LEU B C 1
ATOM 6152 O O . LEU B 1 209 ? -18.114 42.327 60.939 1.00 56.84 209 LEU B O 1
ATOM 6157 N N . THR B 1 210 ? -19.794 41.630 59.582 1.00 59.63 210 THR B N 1
ATOM 6158 C CA . THR B 1 210 ? -18.937 40.812 58.753 1.00 53.56 210 THR B CA 1
ATOM 6159 C C . THR B 1 210 ? -17.833 41.665 58.147 1.00 54.77 210 THR B C 1
ATOM 6160 O O . THR B 1 210 ? -16.679 41.269 58.177 1.00 59.70 210 THR B O 1
ATOM 6164 N N . VAL B 1 211 ? -18.170 42.845 57.631 1.00 53.48 211 VAL B N 1
ATOM 6165 C CA . VAL B 1 211 ? -17.160 43.720 57.029 1.00 55.67 211 VAL B CA 1
ATOM 6166 C C . VAL B 1 211 ? -16.062 44.065 58.022 1.00 55.82 211 VAL B C 1
ATOM 6167 O O . VAL B 1 211 ? -14.880 43.920 57.710 1.00 58.39 211 VAL B O 1
ATOM 6171 N N . ARG B 1 212 ? -16.443 44.531 59.212 1.00 56.84 212 ARG B N 1
ATOM 6172 C CA . ARG B 1 212 ? -15.449 44.904 60.223 1.00 58.83 212 ARG B CA 1
ATOM 6173 C C . ARG B 1 212 ? -14.506 43.749 60.529 1.00 59.84 212 ARG B C 1
ATOM 6174 O O . ARG B 1 212 ? -13.278 43.936 60.577 1.00 56.71 212 ARG B O 1
ATOM 6182 N N . ALA B 1 213 ? -15.073 42.559 60.749 1.00 60.59 213 ALA B N 1
ATOM 6183 C CA . ALA B 1 213 ? -14.247 41.371 61.005 1.00 58.51 213 ALA B CA 1
ATOM 6184 C C . ALA B 1 213 ? -13.251 41.245 59.853 1.00 58.68 213 ALA B C 1
ATOM 6185 O O . ALA B 1 213 ? -12.039 41.314 60.061 1.00 63.92 213 ALA B O 1
ATOM 6187 N N . ALA B 1 214 ? -13.760 41.096 58.633 1.00 53.64 214 ALA B N 1
ATOM 6188 C CA . ALA B 1 214 ? -12.880 40.969 57.478 1.00 54.15 214 ALA B CA 1
ATOM 6189 C C . ALA B 1 214 ? -11.760 42.018 57.559 1.00 54.50 214 ALA B C 1
ATOM 6190 O O . ALA B 1 214 ? -10.576 41.674 57.577 1.00 53.14 214 ALA B O 1
ATOM 6192 N N . ARG B 1 215 ? -12.131 43.290 57.639 1.00 51.13 215 ARG B N 1
ATOM 6193 C CA . ARG B 1 215 ? -11.130 44.337 57.711 1.00 52.72 215 ARG B CA 1
ATOM 6194 C C . ARG B 1 215 ? -10.143 44.243 58.853 1.00 54.68 215 ARG B C 1
ATOM 6195 O O . ARG B 1 215 ? -8.939 44.437 58.629 1.00 57.23 215 ARG B O 1
ATOM 6203 N N . SER B 1 216 ? -10.610 43.939 60.063 1.00 53.09 216 SER B N 1
ATOM 6204 C CA . SER B 1 216 ? -9.663 43.863 61.169 1.00 56.04 216 SER B CA 1
ATOM 6205 C C . SER B 1 216 ? -8.745 42.650 61.044 1.00 58.96 216 SER B C 1
ATOM 6206 O O . SER B 1 216 ? -7.538 42.769 61.280 1.00 63.89 216 SER B O 1
ATOM 6209 N N . ARG B 1 217 ? -9.285 41.500 60.638 1.00 57.31 217 ARG B N 1
ATOM 6210 C CA . ARG B 1 217 ? -8.455 40.295 60.488 1.00 58.79 217 ARG B CA 1
ATOM 6211 C C . ARG B 1 217 ? -7.797 40.262 59.120 1.00 53.71 217 ARG B C 1
ATOM 6212 O O . ARG B 1 217 ? -7.314 39.211 58.710 1.00 54.94 217 ARG B O 1
ATOM 6220 N N . GLN B 1 218 ? -7.787 41.403 58.429 1.00 54.60 218 GLN B N 1
ATOM 6221 C CA . GLN B 1 218 ? -7.209 41.525 57.078 1.00 56.77 218 GLN B CA 1
ATOM 6222 C C . GLN B 1 218 ? -7.625 40.319 56.234 1.00 49.13 218 GLN B C 1
ATOM 6223 O O . GLN B 1 218 ? -6.784 39.562 55.779 1.00 42.26 218 GLN B O 1
ATOM 6229 N N . ALA B 1 219 ? -8.926 40.146 56.036 1.00 45.52 219 ALA B N 1
ATOM 6230 C CA . ALA B 1 219 ? -9.430 38.985 55.321 1.00 44.80 219 ALA B CA 1
ATOM 6231 C C . ALA B 1 219 ? -10.680 39.220 54.483 1.00 41.54 219 ALA B C 1
ATOM 6232 O O . ALA B 1 219 ? -11.334 40.252 54.595 1.00 36.91 219 ALA B O 1
ATOM 6234 N N . ASN B 1 220 ? -11.008 38.223 53.660 1.00 40.54 220 ASN B N 1
ATOM 6235 C CA . ASN B 1 220 ? -12.221 38.250 52.872 1.00 36.73 220 ASN B CA 1
ATOM 6236 C C . ASN B 1 220 ? -13.390 37.577 53.609 1.00 38.39 220 ASN B C 1
ATOM 6237 O O . ASN B 1 220 ? -13.235 36.965 54.686 1.00 41.03 220 ASN B O 1
ATOM 6242 N N . VAL B 1 221 ? -14.573 37.697 53.035 1.00 35.20 221 VAL B N 1
ATOM 6243 C CA . VAL B 1 221 ? -15.742 37.134 53.674 1.00 37.02 221 VAL B CA 1
ATOM 6244 C C . VAL B 1 221 ? -16.486 36.059 52.916 1.00 37.26 221 VAL B C 1
ATOM 6245 O O . VAL B 1 221 ? -16.672 36.148 51.696 1.00 40.61 221 VAL B O 1
ATOM 6249 N N . LEU B 1 222 ? -16.915 35.043 53.657 1.00 39.24 222 LEU B N 1
ATOM 6250 C CA . LEU B 1 222 ? -17.733 33.974 53.095 1.00 34.53 222 LEU B CA 1
ATOM 6251 C C . LEU B 1 222 ? -19.096 34.059 53.786 1.00 37.67 222 LEU B C 1
ATOM 6252 O O . LEU B 1 222 ? -19.225 33.792 54.997 1.00 41.10 222 LEU B O 1
ATOM 6257 N N . ILE B 1 223 ? -20.102 34.490 53.040 1.00 30.07 223 ILE B N 1
ATOM 6258 C CA . ILE B 1 223 ? -21.454 34.546 53.580 1.00 28.58 223 ILE B CA 1
ATOM 6259 C C . ILE B 1 223 ? -21.944 33.132 53.257 1.00 35.35 223 ILE B C 1
ATOM 6260 O O . ILE B 1 223 ? -22.122 32.772 52.079 1.00 35.16 223 ILE B O 1
ATOM 6265 N N . HIS B 1 224 ? -22.116 32.331 54.301 1.00 32.07 224 HIS B N 1
ATOM 6266 C CA . HIS B 1 224 ? -22.475 30.931 54.151 1.00 37.63 224 HIS B CA 1
ATOM 6267 C C . HIS B 1 224 ? -23.846 30.547 54.681 1.00 38.88 224 HIS B C 1
ATOM 6268 O O . HIS B 1 224 ? -23.940 29.750 55.638 1.00 36.92 224 HIS B O 1
ATOM 6275 N N . PRO B 1 225 ? -24.918 31.065 54.081 1.00 29.10 225 PRO B N 1
ATOM 6276 C CA . PRO B 1 225 ? -26.177 30.638 54.683 1.00 33.71 225 PRO B CA 1
ATOM 6277 C C . PRO B 1 225 ? -26.606 29.164 54.524 1.00 39.46 225 PRO B C 1
ATOM 6278 O O . PRO B 1 225 ? -26.324 28.484 53.519 1.00 47.30 225 PRO B O 1
ATOM 6282 N N . VAL B 1 226 ? -27.275 28.691 55.566 1.00 31.49 226 VAL B N 1
ATOM 6283 C CA . VAL B 1 226 ? -27.770 27.339 55.688 1.00 38.14 226 VAL B CA 1
ATOM 6284 C C . VAL B 1 226 ? -29.152 27.138 55.060 1.00 37.85 226 VAL B C 1
ATOM 6285 O O . VAL B 1 226 ? -30.042 27.963 55.246 1.00 40.40 226 VAL B O 1
ATOM 6289 N N . VAL B 1 227 ? -29.311 26.035 54.329 1.00 37.73 227 VAL B N 1
ATOM 6290 C CA . VAL B 1 227 ? -30.580 25.655 53.702 1.00 29.78 227 VAL B CA 1
ATOM 6291 C C . VAL B 1 227 ? -30.690 24.152 53.880 1.00 36.93 227 VAL B C 1
ATOM 6292 O O . VAL B 1 227 ? -29.684 23.464 54.017 1.00 34.60 227 VAL B O 1
ATOM 6296 N N . GLY B 1 228 ? -31.913 23.648 53.955 1.00 44.09 228 GLY B N 1
ATOM 6297 C CA . GLY B 1 228 ? -32.100 22.220 54.093 1.00 46.25 228 GLY B CA 1
ATOM 6298 C C . GLY B 1 228 ? -32.507 21.794 52.699 1.00 54.92 228 GLY B C 1
ATOM 6299 O O . GLY B 1 228 ? -32.165 22.486 51.726 1.00 56.08 228 GLY B O 1
ATOM 6300 N N . LEU B 1 229 ? -33.220 20.676 52.564 1.00 52.61 229 LEU B N 1
ATOM 6301 C CA . LEU B 1 229 ? -33.637 20.266 51.235 1.00 53.16 229 LEU B CA 1
ATOM 6302 C C . LEU B 1 229 ? -34.785 21.163 50.799 1.00 56.30 229 LEU B C 1
ATOM 6303 O O . LEU B 1 229 ? -35.734 21.413 51.544 1.00 46.10 229 LEU B O 1
ATOM 6308 N N . THR B 1 230 ? -34.681 21.653 49.577 1.00 59.71 230 THR B N 1
ATOM 6309 C CA . THR B 1 230 ? -35.695 22.530 49.042 1.00 67.51 230 THR B CA 1
ATOM 6310 C C . THR B 1 230 ? -37.070 21.894 48.772 1.00 68.36 230 THR B C 1
ATOM 6311 O O . THR B 1 230 ? -37.161 20.810 48.186 1.00 70.71 230 THR B O 1
ATOM 6315 N N . LYS B 1 231 ? -38.126 22.577 49.225 1.00 70.35 231 LYS B N 1
ATOM 6316 C CA . LYS B 1 231 ? -39.522 22.171 49.000 1.00 71.63 231 LYS B CA 1
ATOM 6317 C C . LYS B 1 231 ? -39.845 22.866 47.675 1.00 69.13 231 LYS B C 1
ATOM 6318 O O . LYS B 1 231 ? -39.875 24.095 47.613 1.00 65.29 231 LYS B O 1
ATOM 6324 N N . PRO B 1 232 ? -40.097 22.091 46.607 1.00 64.59 232 PRO B N 1
ATOM 6325 C CA . PRO B 1 232 ? -40.404 22.634 45.276 1.00 60.01 232 PRO B CA 1
ATOM 6326 C C . PRO B 1 232 ? -41.207 23.940 45.243 1.00 61.99 232 PRO B C 1
ATOM 6327 O O . PRO B 1 232 ? -40.908 24.850 44.446 1.00 56.38 232 PRO B O 1
ATOM 6331 N N . GLY B 1 233 ? -42.225 24.027 46.103 1.00 62.15 233 GLY B N 1
ATOM 6332 C CA . GLY B 1 233 ? -43.066 25.214 46.138 1.00 64.54 233 GLY B CA 1
ATOM 6333 C C . GLY B 1 233 ? -42.980 26.070 47.393 1.00 64.97 233 GLY B C 1
ATOM 6334 O O . GLY B 1 233 ? -43.886 26.855 47.699 1.00 63.75 233 GLY B O 1
ATOM 6335 N N . ASP B 1 234 ? -41.892 25.903 48.130 1.00 61.81 234 ASP B N 1
ATOM 6336 C CA . ASP B 1 234 ? -41.660 26.659 49.338 1.00 58.58 234 ASP B CA 1
ATOM 6337 C C . ASP B 1 234 ? -41.107 28.030 48.918 1.00 58.49 234 ASP B C 1
ATOM 6338 O O . ASP B 1 234 ? -39.884 28.230 48.856 1.00 57.95 234 ASP B O 1
ATOM 6343 N N . ILE B 1 235 ? -42.011 28.975 48.639 1.00 56.07 235 ILE B N 1
ATOM 6344 C CA . ILE B 1 235 ? -41.616 30.318 48.212 1.00 53.19 235 ILE B CA 1
ATOM 6345 C C . ILE B 1 235 ? -40.774 31.054 49.246 1.00 52.98 235 ILE B C 1
ATOM 6346 O O . ILE B 1 235 ? -39.941 31.876 48.901 1.00 55.19 235 ILE B O 1
ATOM 6351 N N . ASP B 1 236 ? -41.014 30.760 50.515 1.00 54.39 236 ASP B N 1
ATOM 6352 C CA . ASP B 1 236 ? -40.264 31.354 51.608 1.00 55.26 236 ASP B CA 1
ATOM 6353 C C . ASP B 1 236 ? -38.775 31.166 51.419 1.00 55.12 236 ASP B C 1
ATOM 6354 O O . ASP B 1 236 ? -37.988 32.086 51.696 1.00 56.59 236 ASP B O 1
ATOM 6359 N N . HIS B 1 237 ? -38.396 29.969 50.967 1.00 48.48 237 HIS B N 1
ATOM 6360 C CA . HIS B 1 237 ? -36.999 29.650 50.710 1.00 48.55 237 HIS B CA 1
ATOM 6361 C C . HIS B 1 237 ? -36.401 30.483 49.561 1.00 43.33 237 HIS B C 1
ATOM 6362 O O . HIS B 1 237 ? -35.259 30.897 49.637 1.00 43.22 237 HIS B O 1
ATOM 6369 N N . PHE B 1 238 ? -37.167 30.706 48.499 1.00 41.63 238 PHE B N 1
ATOM 6370 C CA . PHE B 1 238 ? -36.683 31.509 47.385 1.00 43.21 238 PHE B CA 1
ATOM 6371 C C . PHE B 1 238 ? -36.549 32.973 47.811 1.00 44.94 238 PHE B C 1
ATOM 6372 O O . PHE B 1 238 ? -35.602 33.675 47.432 1.00 44.02 238 PHE B O 1
ATOM 6380 N N . THR B 1 239 ? -37.503 33.432 48.608 1.00 42.60 239 THR B N 1
ATOM 6381 C CA . THR B 1 239 ? -37.476 34.793 49.097 1.00 38.95 239 THR B CA 1
ATOM 6382 C C . THR B 1 239 ? -36.209 35.045 49.889 1.00 36.75 239 THR B C 1
ATOM 6383 O O . THR B 1 239 ? -35.505 36.023 49.631 1.00 39.98 239 THR B O 1
ATOM 6387 N N . ARG B 1 240 ? -35.914 34.134 50.816 1.00 32.98 240 ARG B N 1
ATOM 6388 C CA . ARG B 1 240 ? -34.728 34.190 51.667 1.00 42.29 240 ARG B CA 1
ATOM 6389 C C . ARG B 1 240 ? -33.423 34.340 50.855 1.00 46.14 240 ARG B C 1
ATOM 6390 O O . ARG B 1 240 ? -32.615 35.256 51.085 1.00 42.00 240 ARG B O 1
ATOM 6398 N N . VAL B 1 241 ? -33.226 33.428 49.903 1.00 45.53 241 VAL B N 1
ATOM 6399 C CA . VAL B 1 241 ? -32.036 33.445 49.072 1.00 42.03 241 VAL B CA 1
ATOM 6400 C C . VAL B 1 241 ? -31.954 34.746 48.275 1.00 38.09 241 VAL B C 1
ATOM 6401 O O . VAL B 1 241 ? -30.885 35.355 48.177 1.00 38.93 241 VAL B O 1
ATOM 6405 N N . ARG B 1 242 ? -33.067 35.186 47.704 1.00 42.29 242 ARG B N 1
ATOM 6406 C CA . ARG B 1 242 ? -33.058 36.445 46.948 1.00 42.96 242 ARG B CA 1
ATOM 6407 C C . ARG B 1 242 ? -32.649 37.591 47.899 1.00 42.87 242 ARG B C 1
ATOM 6408 O O . ARG B 1 242 ? -31.953 38.538 47.507 1.00 36.84 242 ARG B O 1
ATOM 6416 N N . ALA B 1 243 ? -33.110 37.513 49.142 1.00 34.30 243 ALA B N 1
ATOM 6417 C CA . ALA B 1 243 ? -32.770 38.546 50.104 1.00 38.19 243 ALA B CA 1
ATOM 6418 C C . ALA B 1 243 ? -31.267 38.622 50.171 1.00 35.72 243 ALA B C 1
ATOM 6419 O O . ALA B 1 243 ? -30.683 39.704 49.957 1.00 33.27 243 ALA B O 1
ATOM 6421 N N . TYR B 1 244 ? -30.641 37.472 50.459 1.00 35.99 244 TYR B N 1
ATOM 6422 C CA . TYR B 1 244 ? -29.176 37.390 50.515 1.00 41.28 244 TYR B CA 1
ATOM 6423 C C . TYR B 1 244 ? -28.568 37.945 49.228 1.00 41.61 244 TYR B C 1
ATOM 6424 O O . TYR B 1 244 ? -27.769 38.862 49.276 1.00 50.44 244 TYR B O 1
ATOM 6433 N N . GLN B 1 245 ? -28.938 37.421 48.070 1.00 44.68 245 GLN B N 1
ATOM 6434 C CA . GLN B 1 245 ? -28.359 37.964 46.850 1.00 46.81 245 GLN B CA 1
ATOM 6435 C C . GLN B 1 245 ? -28.480 39.485 46.713 1.00 46.29 245 GLN B C 1
ATOM 6436 O O . GLN B 1 245 ? -27.547 40.168 46.254 1.00 44.30 245 GLN B O 1
ATOM 6442 N N . ALA B 1 246 ? -29.618 40.019 47.134 1.00 44.93 246 ALA B N 1
ATOM 6443 C CA . ALA B 1 246 ? -29.851 41.454 47.037 1.00 42.10 246 ALA B CA 1
ATOM 6444 C C . ALA B 1 246 ? -28.846 42.202 47.892 1.00 45.42 246 ALA B C 1
ATOM 6445 O O . ALA B 1 246 ? -28.384 43.277 47.520 1.00 46.16 246 ALA B O 1
ATOM 6447 N N . LEU B 1 247 ? -28.514 41.627 49.042 1.00 44.85 247 LEU B N 1
ATOM 6448 C CA . LEU B 1 247 ? -27.566 42.241 49.948 1.00 40.93 247 LEU B CA 1
ATOM 6449 C C . LEU B 1 247 ? -26.141 42.166 49.437 1.00 43.01 247 LEU B C 1
ATOM 6450 O O . LEU B 1 247 ? -25.279 42.915 49.868 1.00 43.69 247 LEU B O 1
ATOM 6455 N N . LEU B 1 248 ? -25.885 41.302 48.473 1.00 46.38 248 LEU B N 1
ATOM 6456 C CA . LEU B 1 248 ? -24.515 41.155 48.046 1.00 48.47 248 LEU B CA 1
ATOM 6457 C C . LEU B 1 248 ? -23.779 42.375 47.523 1.00 50.54 248 LEU B C 1
ATOM 6458 O O . LEU B 1 248 ? -22.608 42.556 47.835 1.00 58.59 248 LEU B O 1
ATOM 6463 N N . PRO B 1 249 ? -24.438 43.245 46.750 1.00 55.57 249 PRO B N 1
ATOM 6464 C CA . PRO B 1 249 ? -23.643 44.398 46.283 1.00 54.56 249 PRO B CA 1
ATOM 6465 C C . PRO B 1 249 ? -23.424 45.565 47.268 1.00 50.29 249 PRO B C 1
ATOM 6466 O O . PRO B 1 249 ? -22.744 46.519 46.939 1.00 47.25 249 PRO B O 1
ATOM 6470 N N . ARG B 1 250 ? -24.011 45.481 48.460 1.00 50.43 250 ARG B N 1
ATOM 6471 C CA . ARG B 1 250 ? -23.803 46.470 49.517 1.00 50.37 250 ARG B CA 1
ATOM 6472 C C . ARG B 1 250 ? -22.478 46.187 50.261 1.00 53.50 250 ARG B C 1
ATOM 6473 O O . ARG B 1 250 ? -22.086 46.892 51.201 1.00 48.92 250 ARG B O 1
ATOM 6481 N N . TYR B 1 251 ? -21.805 45.122 49.836 1.00 53.91 251 TYR B N 1
ATOM 6482 C CA . TYR B 1 251 ? -20.540 44.716 50.416 1.00 50.39 251 TYR B CA 1
ATOM 6483 C C . TYR B 1 251 ? -19.485 45.331 49.533 1.00 47.08 251 TYR B C 1
ATOM 6484 O O . TYR B 1 251 ? -19.693 45.448 48.330 1.00 52.59 251 TYR B O 1
ATOM 6493 N N . PRO B 1 252 ? -18.360 45.778 50.118 1.00 42.26 252 PRO B N 1
ATOM 6494 C CA . PRO B 1 252 ? -17.261 46.389 49.361 1.00 37.63 252 PRO B CA 1
ATOM 6495 C C . PRO B 1 252 ? -17.000 45.523 48.168 1.00 40.45 252 PRO B C 1
ATOM 6496 O O . PRO B 1 252 ? -17.034 44.287 48.260 1.00 44.89 252 PRO B O 1
ATOM 6500 N N . ASN B 1 253 ? -16.759 46.151 47.031 1.00 48.14 253 ASN B N 1
ATOM 6501 C CA . ASN B 1 253 ? -16.535 45.359 45.839 1.00 50.93 253 ASN B CA 1
ATOM 6502 C C . ASN B 1 253 ? -15.385 44.373 46.060 1.00 50.80 253 ASN B C 1
ATOM 6503 O O . ASN B 1 253 ? -14.328 44.724 46.588 1.00 54.49 253 ASN B O 1
ATOM 6508 N N . GLY B 1 254 ? -15.635 43.121 45.698 1.00 50.19 254 GLY B N 1
ATOM 6509 C CA . GLY B 1 254 ? -14.619 42.095 45.800 1.00 45.78 254 GLY B CA 1
ATOM 6510 C C . GLY B 1 254 ? -14.377 41.414 47.132 1.00 46.21 254 GLY B C 1
ATOM 6511 O O . GLY B 1 254 ? -13.690 40.406 47.157 1.00 38.36 254 GLY B O 1
ATOM 6512 N N . MET B 1 255 ? -14.946 41.926 48.223 1.00 45.19 255 MET B N 1
ATOM 6513 C CA . MET B 1 255 ? -14.695 41.353 49.542 1.00 42.85 255 MET B CA 1
ATOM 6514 C C . MET B 1 255 ? -15.386 40.021 49.906 1.00 43.88 255 MET B C 1
ATOM 6515 O O . MET B 1 255 ? -14.809 39.184 50.591 1.00 39.65 255 MET B O 1
ATOM 6520 N N . ALA B 1 256 ? -16.604 39.812 49.426 1.00 43.15 256 ALA B N 1
ATOM 6521 C CA . ALA B 1 256 ? -17.351 38.626 49.801 1.00 37.79 256 ALA B CA 1
ATOM 6522 C C . ALA B 1 256 ? -17.819 37.690 48.700 1.00 37.99 256 ALA B C 1
ATOM 6523 O O . ALA B 1 256 ? -17.904 38.057 47.539 1.00 36.35 256 ALA B O 1
ATOM 6525 N N . VAL B 1 257 ? -18.143 36.470 49.105 1.00 37.76 257 VAL B N 1
ATOM 6526 C CA . VAL B 1 257 ? -18.689 35.472 48.203 1.00 34.56 257 VAL B CA 1
ATOM 6527 C C . VAL B 1 257 ? -19.853 34.935 49.003 1.00 41.08 257 VAL B C 1
ATOM 6528 O O . VAL B 1 257 ? -19.744 34.751 50.230 1.00 42.18 257 VAL B O 1
ATOM 6532 N N . LEU B 1 258 ? -20.949 34.675 48.297 1.00 37.81 258 LEU B N 1
ATOM 6533 C CA . LEU B 1 258 ? -22.163 34.158 48.867 1.00 34.93 258 LEU B CA 1
ATOM 6534 C C . LEU B 1 258 ? -22.219 32.689 48.547 1.00 34.99 258 LEU B C 1
ATOM 6535 O O . LEU B 1 258 ? -22.082 32.318 47.406 1.00 34.54 258 LEU B O 1
ATOM 6540 N N . GLY B 1 259 ? -22.432 31.844 49.545 1.00 40.66 259 GLY B N 1
ATOM 6541 C CA . GLY B 1 259 ? -22.486 30.419 49.273 1.00 38.33 259 GLY B CA 1
ATOM 6542 C C . GLY B 1 259 ? -23.499 29.692 50.134 1.00 41.83 259 GLY B C 1
ATOM 6543 O O . GLY B 1 259 ? -23.532 29.878 51.351 1.00 46.44 259 GLY B O 1
ATOM 6544 N N . LEU B 1 260 ? -24.338 28.866 49.516 1.00 39.62 260 LEU B N 1
ATOM 6545 C CA . LEU B 1 260 ? -25.336 28.141 50.283 1.00 33.04 260 LEU B CA 1
ATOM 6546 C C . LEU B 1 260 ? -24.716 26.898 50.853 1.00 30.78 260 LEU B C 1
ATOM 6547 O O . LEU B 1 260 ? -23.805 26.290 50.273 1.00 34.00 260 LEU B O 1
ATOM 6552 N N . LEU B 1 261 ? -25.186 26.516 52.016 1.00 36.27 261 LEU B N 1
ATOM 6553 C CA . LEU B 1 261 ? -24.636 25.325 52.667 1.00 39.81 261 LEU B CA 1
ATOM 6554 C C . LEU B 1 261 ? -25.768 24.428 53.085 1.00 37.87 261 LEU B C 1
ATOM 6555 O O . LEU B 1 261 ? -26.619 24.845 53.908 1.00 34.03 261 LEU B O 1
ATOM 6560 N N . GLY B 1 262 ? -25.776 23.224 52.501 1.00 33.35 262 GLY B N 1
ATOM 6561 C CA . GLY B 1 262 ? -26.783 22.223 52.819 1.00 32.48 262 GLY B CA 1
ATOM 6562 C C . GLY B 1 262 ? -26.456 21.564 54.149 1.00 39.85 262 GLY B C 1
ATOM 6563 O O . GLY B 1 262 ? -25.619 20.673 54.243 1.00 53.22 262 GLY B O 1
ATOM 6564 N N . LEU B 1 263 ? -27.087 22.037 55.206 1.00 43.25 263 LEU B N 1
ATOM 6565 C CA . LEU B 1 263 ? -26.854 21.483 56.514 1.00 37.95 263 LEU B CA 1
ATOM 6566 C C . LEU B 1 263 ? -28.202 21.264 57.150 1.00 43.78 263 LEU B C 1
ATOM 6567 O O . LEU B 1 263 ? -29.138 22.045 56.985 1.00 42.35 263 LEU B O 1
ATOM 6572 N N . ALA B 1 264 ? -28.322 20.145 57.828 1.00 44.59 264 ALA B N 1
ATOM 6573 C CA . ALA B 1 264 ? -29.539 19.846 58.542 1.00 44.24 264 ALA B CA 1
ATOM 6574 C C . ALA B 1 264 ? -29.102 20.201 59.987 1.00 40.93 264 ALA B C 1
ATOM 6575 O O . ALA B 1 264 ? -28.335 19.476 60.605 1.00 43.80 264 ALA B O 1
ATOM 6577 N N . MET B 1 265 ? -29.537 21.339 60.505 1.00 43.53 265 MET B N 1
ATOM 6578 C CA . MET B 1 265 ? -29.131 21.733 61.862 1.00 46.00 265 MET B CA 1
ATOM 6579 C C . MET B 1 265 ? -29.934 20.999 62.916 1.00 48.91 265 MET B C 1
ATOM 6580 O O . MET B 1 265 ? -31.085 20.601 62.692 1.00 51.97 265 MET B O 1
ATOM 6585 N N . ARG B 1 266 ? -29.313 20.816 64.070 1.00 53.90 266 ARG B N 1
ATOM 6586 C CA . ARG B 1 266 ? -29.961 20.156 65.197 1.00 54.50 266 ARG B CA 1
ATOM 6587 C C . ARG B 1 266 ? -30.426 21.229 66.182 1.00 53.45 266 ARG B C 1
ATOM 6588 O O . ARG B 1 266 ? -31.382 21.025 66.928 1.00 45.18 266 ARG B O 1
ATOM 6596 N N . MET B 1 267 ? -29.771 22.386 66.118 1.00 53.78 267 MET B N 1
ATOM 6597 C CA . MET B 1 267 ? -30.012 23.503 67.036 1.00 55.02 267 MET B CA 1
ATOM 6598 C C . MET B 1 267 ? -29.402 22.963 68.317 1.00 51.34 267 MET B C 1
ATOM 6599 O O . MET B 1 267 ? -29.985 23.065 69.389 1.00 51.95 267 MET B O 1
ATOM 6604 N N . GLY B 1 268 ? -28.226 22.364 68.169 1.00 48.36 268 GLY B N 1
ATOM 6605 C CA . GLY B 1 268 ? -27.529 21.801 69.305 1.00 49.43 268 GLY B CA 1
ATOM 6606 C C . GLY B 1 268 ? -26.497 22.744 69.894 1.00 48.73 268 GLY B C 1
ATOM 6607 O O . GLY B 1 268 ? -25.419 22.324 70.313 1.00 48.26 268 GLY B O 1
ATOM 6608 N N . GLY B 1 269 ? -26.839 24.027 69.922 1.00 54.29 269 GLY B N 1
ATOM 6609 C CA . GLY B 1 269 ? -25.958 25.048 70.462 1.00 51.72 269 GLY B CA 1
ATOM 6610 C C . GLY B 1 269 ? -24.451 24.831 70.423 1.00 52.80 269 GLY B C 1
ATOM 6611 O O . GLY B 1 269 ? -23.864 24.629 69.363 1.00 55.75 269 GLY B O 1
ATOM 6612 N N . PRO B 1 270 ? -23.795 24.873 71.590 1.00 55.53 270 PRO B N 1
ATOM 6613 C CA . PRO B 1 270 ? -22.351 24.700 71.734 1.00 55.15 270 PRO B CA 1
ATOM 6614 C C . PRO B 1 270 ? -21.823 23.629 70.819 1.00 54.41 270 PRO B C 1
ATOM 6615 O O . PRO B 1 270 ? -20.886 23.841 70.048 1.00 54.18 270 PRO B O 1
ATOM 6619 N N . ARG B 1 271 ? -22.421 22.454 70.934 1.00 52.45 271 ARG B N 1
ATOM 6620 C CA . ARG B 1 271 ? -21.978 21.326 70.136 1.00 54.14 271 ARG B CA 1
ATOM 6621 C C . ARG B 1 271 ? -22.148 21.554 68.643 1.00 45.52 271 ARG B C 1
ATOM 6622 O O . ARG B 1 271 ? -21.333 21.082 67.858 1.00 42.61 271 ARG B O 1
ATOM 6630 N N . GLU B 1 272 ? -23.190 22.269 68.244 1.00 40.99 272 GLU B N 1
ATOM 6631 C CA . GLU B 1 272 ? -23.355 22.515 66.826 1.00 47.54 272 GLU B CA 1
ATOM 6632 C C . GLU B 1 272 ? -22.302 23.506 66.403 1.00 47.15 272 GLU B C 1
ATOM 6633 O O . GLU B 1 272 ? -21.708 23.356 65.342 1.00 48.11 272 GLU B O 1
ATOM 6639 N N . ALA B 1 273 ? -22.066 24.501 67.256 1.00 45.25 273 ALA B N 1
ATOM 6640 C CA . ALA B 1 273 ? -21.077 25.532 66.981 1.00 44.29 273 ALA B CA 1
ATOM 6641 C C . ALA B 1 273 ? -19.726 24.917 66.665 1.00 41.63 273 ALA B C 1
ATOM 6642 O O . ALA B 1 273 ? -19.060 25.350 65.736 1.00 44.02 273 ALA B O 1
ATOM 6644 N N . ILE B 1 274 ? -19.309 23.914 67.431 1.00 43.04 274 ILE B N 1
ATOM 6645 C CA . ILE B 1 274 ? -18.016 23.286 67.170 1.00 40.78 274 ILE B CA 1
ATOM 6646 C C . ILE B 1 274 ? -18.103 22.612 65.799 1.00 43.72 274 ILE B C 1
ATOM 6647 O O . ILE B 1 274 ? -17.225 22.767 64.956 1.00 44.30 274 ILE B O 1
ATOM 6652 N N . TRP B 1 275 ? -19.197 21.888 65.590 1.00 36.49 275 TRP B N 1
ATOM 6653 C CA . TRP B 1 275 ? -19.456 21.172 64.360 1.00 36.29 275 TRP B CA 1
ATOM 6654 C C . TRP B 1 275 ? -19.312 22.152 63.180 1.00 42.19 275 TRP B C 1
ATOM 6655 O O . TRP B 1 275 ? -18.605 21.902 62.185 1.00 29.47 275 TRP B O 1
ATOM 6666 N N . HIS B 1 276 ? -19.970 23.289 63.340 1.00 40.40 276 HIS B N 1
ATOM 6667 C CA . HIS B 1 276 ? -19.940 24.338 62.361 1.00 43.46 276 HIS B CA 1
ATOM 6668 C C . HIS B 1 276 ? -18.511 24.777 62.078 1.00 48.09 276 HIS B C 1
ATOM 6669 O O . HIS B 1 276 ? -18.109 24.929 60.905 1.00 50.65 276 HIS B O 1
ATOM 6676 N N . ALA B 1 277 ? -17.736 24.980 63.135 1.00 41.55 277 ALA B N 1
ATOM 6677 C CA . ALA B 1 277 ? -16.359 25.420 62.937 1.00 44.87 277 ALA B CA 1
ATOM 6678 C C . ALA B 1 277 ? -15.620 24.418 62.049 1.00 45.14 277 ALA B C 1
ATOM 6679 O O . ALA B 1 277 ? -14.841 24.807 61.166 1.00 39.98 277 ALA B O 1
ATOM 6681 N N . ILE B 1 278 ? -15.867 23.133 62.298 1.00 33.79 278 ILE B N 1
ATOM 6682 C CA . ILE B 1 278 ? -15.235 22.098 61.517 1.00 41.65 278 ILE B CA 1
ATOM 6683 C C . ILE B 1 278 ? -15.645 22.173 60.022 1.00 44.62 278 ILE B C 1
ATOM 6684 O O . ILE B 1 278 ? -14.793 22.136 59.120 1.00 43.19 278 ILE B O 1
ATOM 6689 N N . ILE B 1 279 ? -16.947 22.291 59.777 1.00 38.73 279 ILE B N 1
ATOM 6690 C CA . ILE B 1 279 ? -17.473 22.321 58.434 1.00 36.18 279 ILE B CA 1
ATOM 6691 C C . ILE B 1 279 ? -16.964 23.491 57.610 1.00 41.09 279 ILE B C 1
ATOM 6692 O O . ILE B 1 279 ? -16.790 23.386 56.408 1.00 42.78 279 ILE B O 1
ATOM 6697 N N . ARG B 1 280 ? -16.747 24.617 58.255 1.00 40.85 280 ARG B N 1
ATOM 6698 C CA . ARG B 1 280 ? -16.267 25.761 57.534 1.00 35.99 280 ARG B CA 1
ATOM 6699 C C . ARG B 1 280 ? -14.768 25.587 57.328 1.00 37.87 280 ARG B C 1
ATOM 6700 O O . ARG B 1 280 ? -14.209 25.955 56.273 1.00 36.95 280 ARG B O 1
ATOM 6708 N N . LYS B 1 281 ? -14.103 25.013 58.320 1.00 33.88 281 LYS B N 1
ATOM 6709 C CA . LYS B 1 281 ? -12.683 24.786 58.153 1.00 38.35 281 LYS B CA 1
ATOM 6710 C C . LYS B 1 281 ? -12.519 23.867 56.909 1.00 40.71 281 LYS B C 1
ATOM 6711 O O . LYS B 1 281 ? -11.685 24.128 56.052 1.00 37.92 281 LYS B O 1
ATOM 6717 N N . ASN B 1 282 ? -13.325 22.808 56.808 1.00 42.36 282 ASN B N 1
ATOM 6718 C CA . ASN B 1 282 ? -13.250 21.911 55.666 1.00 40.82 282 ASN B CA 1
ATOM 6719 C C . ASN B 1 282 ? -13.558 22.681 54.385 1.00 46.77 282 ASN B C 1
ATOM 6720 O O . ASN B 1 282 ? -13.010 22.418 53.298 1.00 48.89 282 ASN B O 1
ATOM 6725 N N . HIS B 1 283 ? -14.457 23.645 54.510 1.00 44.86 283 HIS B N 1
ATOM 6726 C CA . HIS B 1 283 ? -14.816 24.449 53.373 1.00 38.12 283 HIS B CA 1
ATOM 6727 C C . HIS B 1 283 ? -13.731 25.483 53.037 1.00 39.63 283 HIS B C 1
ATOM 6728 O O . HIS B 1 283 ? -13.920 26.308 52.164 1.00 38.17 283 HIS B O 1
ATOM 6735 N N . GLY B 1 284 ? -12.589 25.425 53.732 1.00 48.42 284 GLY B N 1
ATOM 6736 C CA . GLY B 1 284 ? -11.484 26.354 53.499 1.00 37.86 284 GLY B CA 1
ATOM 6737 C C . GLY B 1 284 ? -11.500 27.701 54.237 1.00 43.37 284 GLY B C 1
ATOM 6738 O O . GLY B 1 284 ? -10.654 28.544 53.970 1.00 42.90 284 GLY B O 1
ATOM 6739 N N . ALA B 1 285 ? -12.445 27.933 55.151 1.00 41.99 285 ALA B N 1
ATOM 6740 C CA . ALA B 1 285 ? -12.482 29.200 55.875 1.00 41.84 285 ALA B CA 1
ATOM 6741 C C . ALA B 1 285 ? -11.388 29.119 56.905 1.00 44.33 285 ALA B C 1
ATOM 6742 O O . ALA B 1 285 ? -11.107 28.034 57.370 1.00 47.70 285 ALA B O 1
ATOM 6744 N N . THR B 1 286 ? -10.768 30.245 57.254 1.00 43.78 286 THR B N 1
ATOM 6745 C CA . THR B 1 286 ? -9.701 30.237 58.252 1.00 45.69 286 THR B CA 1
ATOM 6746 C C . THR B 1 286 ? -10.219 30.818 59.549 1.00 47.94 286 THR B C 1
ATOM 6747 O O . THR B 1 286 ? -9.606 30.658 60.598 1.00 40.14 286 THR B O 1
ATOM 6751 N N . HIS B 1 287 ? -11.333 31.524 59.456 1.00 46.11 287 HIS B N 1
ATOM 6752 C CA . HIS B 1 287 ? -11.922 32.157 60.616 1.00 44.35 287 HIS B CA 1
ATOM 6753 C C . HIS B 1 287 ? -13.409 31.858 60.596 1.00 50.66 287 HIS B C 1
ATOM 6754 O O . HIS B 1 287 ? -14.021 31.678 59.530 1.00 46.80 287 HIS B O 1
ATOM 6761 N N . PHE B 1 288 ? -13.990 31.790 61.784 1.00 51.85 288 PHE B N 1
ATOM 6762 C CA . PHE B 1 288 ? -15.396 31.512 61.886 1.00 50.90 288 PHE B CA 1
ATOM 6763 C C . PHE B 1 288 ? -15.989 32.410 62.933 1.00 53.20 288 PHE B C 1
ATOM 6764 O O . PHE B 1 288 ? -15.487 32.471 64.051 1.00 60.38 288 PHE B O 1
ATOM 6772 N N . ILE B 1 289 ? -17.036 33.137 62.574 1.00 52.27 289 ILE B N 1
ATOM 6773 C CA . ILE B 1 289 ? -17.687 33.952 63.562 1.00 51.95 289 ILE B CA 1
ATOM 6774 C C . ILE B 1 289 ? -18.556 33.000 64.396 1.00 57.99 289 ILE B C 1
ATOM 6775 O O . ILE B 1 289 ? -19.111 32.037 63.871 1.00 62.24 289 ILE B O 1
ATOM 6780 N N . VAL B 1 290 ? -18.630 33.240 65.699 1.00 55.08 290 VAL B N 1
ATOM 6781 C CA . VAL B 1 290 ? -19.482 32.446 66.559 1.00 49.72 290 VAL B CA 1
ATOM 6782 C C . VAL B 1 290 ? -20.269 33.490 67.303 1.00 55.61 290 VAL B C 1
ATOM 6783 O O . VAL B 1 290 ? -19.710 34.446 67.868 1.00 50.37 290 VAL B O 1
ATOM 6787 N N . GLY B 1 291 ? -21.579 33.328 67.277 1.00 59.37 291 GLY B N 1
ATOM 6788 C CA . GLY B 1 291 ? -22.407 34.313 67.921 1.00 66.52 291 GLY B CA 1
ATOM 6789 C C . GLY B 1 291 ? -22.952 33.897 69.258 1.00 66.43 291 GLY B C 1
ATOM 6790 O O . GLY B 1 291 ? -22.705 32.798 69.742 1.00 62.85 291 GLY B O 1
ATOM 6791 N N . ARG B 1 292 ? -23.699 34.812 69.852 1.00 68.45 292 ARG B N 1
ATOM 6792 C CA . ARG B 1 292 ? -24.330 34.564 71.131 1.00 76.52 292 ARG B CA 1
ATOM 6793 C C . ARG B 1 292 ? -25.516 33.644 70.789 1.00 73.40 292 ARG B C 1
ATOM 6794 O O . ARG B 1 292 ? -26.201 33.865 69.796 1.00 71.73 292 ARG B O 1
ATOM 6802 N N . ASP B 1 293 ? -25.733 32.597 71.576 1.00 67.13 293 ASP B N 1
ATOM 6803 C CA . ASP B 1 293 ? -26.826 31.688 71.291 1.00 62.37 293 ASP B CA 1
ATOM 6804 C C . ASP B 1 293 ? -26.730 31.074 69.885 1.00 60.32 293 ASP B C 1
ATOM 6805 O O . ASP B 1 293 ? -27.741 30.847 69.212 1.00 55.25 293 ASP B O 1
ATOM 6810 N N . HIS B 1 294 ? -25.505 30.802 69.454 1.00 52.07 294 HIS B N 1
ATOM 6811 C CA . HIS B 1 294 ? -25.258 30.186 68.160 1.00 52.96 294 HIS B CA 1
ATOM 6812 C C . HIS B 1 294 ? -26.035 28.867 68.036 1.00 50.96 294 HIS B C 1
ATOM 6813 O O . HIS B 1 294 ? -25.979 28.034 68.947 1.00 51.64 294 HIS B O 1
ATOM 6820 N N . ALA B 1 295 ? -26.746 28.679 66.920 1.00 44.37 295 ALA B N 1
ATOM 6821 C CA . ALA B 1 295 ? -27.518 27.456 66.676 1.00 44.00 295 ALA B CA 1
ATOM 6822 C C . ALA B 1 295 ? -28.348 27.108 67.910 1.00 46.14 295 ALA B C 1
ATOM 6823 O O . ALA B 1 295 ? -28.371 25.952 68.349 1.00 38.84 295 ALA B O 1
ATOM 6825 N N . GLY B 1 296 ? -29.007 28.120 68.474 1.00 52.53 296 GLY B N 1
ATOM 6826 C CA . GLY B 1 296 ? -29.782 27.940 69.693 1.00 46.34 296 GLY B CA 1
ATOM 6827 C C . GLY B 1 296 ? -31.268 27.761 69.562 1.00 44.84 296 GLY B C 1
ATOM 6828 O O . GLY B 1 296 ? -31.927 28.509 68.854 1.00 50.40 296 GLY B O 1
ATOM 6829 N N . PRO B 1 297 ? -31.831 26.775 70.255 1.00 44.74 297 PRO B N 1
ATOM 6830 C CA . PRO B 1 297 ? -33.267 26.463 70.237 1.00 50.56 297 PRO B CA 1
ATOM 6831 C C . PRO B 1 297 ? -34.114 27.524 70.927 1.00 60.69 297 PRO B C 1
ATOM 6832 O O . PRO B 1 297 ? -35.289 27.688 70.608 1.00 64.41 297 PRO B O 1
ATOM 6836 N N . GLY B 1 298 ? -33.523 28.234 71.888 1.00 65.62 298 GLY B N 1
ATOM 6837 C CA . GLY B 1 298 ? -34.262 29.268 72.600 1.00 66.17 298 GLY B CA 1
ATOM 6838 C C . GLY B 1 298 ? -34.557 28.833 74.023 1.00 71.31 298 GLY B C 1
ATOM 6839 O O . GLY B 1 298 ? -33.636 28.502 74.790 1.00 71.65 298 GLY B O 1
ATOM 6840 N N . SER B 1 299 ? -35.832 28.808 74.388 1.00 66.93 299 SER B N 1
ATOM 6841 C CA . SER B 1 299 ? -36.179 28.406 75.737 1.00 72.78 299 SER B CA 1
ATOM 6842 C C . SER B 1 299 ? -37.384 27.487 75.772 1.00 74.89 299 SER B C 1
ATOM 6843 O O . SER B 1 299 ? -38.311 27.644 74.972 1.00 76.19 299 SER B O 1
ATOM 6846 N N . ASN B 1 300 ? -37.367 26.532 76.705 1.00 77.06 300 ASN B N 1
ATOM 6847 C CA . ASN B 1 300 ? -38.465 25.582 76.850 1.00 78.20 300 ASN B CA 1
ATOM 6848 C C . ASN B 1 300 ? -39.785 26.270 77.183 1.00 79.89 300 ASN B C 1
ATOM 6849 O O . ASN B 1 300 ? -39.850 27.498 77.321 1.00 78.55 300 ASN B O 1
ATOM 6854 N N . SER B 1 301 ? -40.828 25.449 77.294 1.00 84.71 301 SER B N 1
ATOM 6855 C CA . SER B 1 301 ? -42.201 25.873 77.588 1.00 86.15 301 SER B CA 1
ATOM 6856 C C . SER B 1 301 ? -42.313 26.777 78.811 1.00 86.47 301 SER B C 1
ATOM 6857 O O . SER B 1 301 ? -43.161 27.671 78.855 1.00 83.48 301 SER B O 1
ATOM 6860 N N . LYS B 1 302 ? -41.473 26.515 79.809 1.00 85.80 302 LYS B N 1
ATOM 6861 C CA . LYS B 1 302 ? -41.470 27.303 81.030 1.00 86.04 302 LYS B CA 1
ATOM 6862 C C . LYS B 1 302 ? -40.228 28.191 81.142 1.00 87.43 302 LYS B C 1
ATOM 6863 O O . LYS B 1 302 ? -39.470 28.095 82.119 1.00 86.18 302 LYS B O 1
ATOM 6869 N N . GLY B 1 303 ? -40.038 29.030 80.112 1.00 84.18 303 GLY B N 1
ATOM 6870 C CA . GLY B 1 303 ? -38.940 29.990 80.027 1.00 76.47 303 GLY B CA 1
ATOM 6871 C C . GLY B 1 303 ? -37.471 29.652 80.280 1.00 73.71 303 GLY B C 1
ATOM 6872 O O . GLY B 1 303 ? -36.650 30.562 80.425 1.00 67.40 303 GLY B O 1
ATOM 6873 N N . GLU B 1 304 ? -37.107 28.379 80.353 1.00 71.47 304 GLU B N 1
ATOM 6874 C CA . GLU B 1 304 ? -35.703 28.062 80.557 1.00 76.01 304 GLU B CA 1
ATOM 6875 C C . GLU B 1 304 ? -34.943 28.077 79.218 1.00 77.61 304 GLU B C 1
ATOM 6876 O O . GLU B 1 304 ? -35.380 27.457 78.238 1.00 75.72 304 GLU B O 1
ATOM 6882 N N . ASP B 1 305 ? -33.823 28.797 79.164 1.00 72.16 305 ASP B N 1
ATOM 6883 C CA . ASP B 1 305 ? -33.023 28.834 77.940 1.00 68.22 305 ASP B CA 1
ATOM 6884 C C . ASP B 1 305 ? -32.399 27.450 77.856 1.00 65.69 305 ASP B C 1
ATOM 6885 O O . ASP B 1 305 ? -32.058 26.899 78.905 1.00 69.40 305 ASP B O 1
ATOM 6890 N N . PHE B 1 306 ? -32.247 26.873 76.659 1.00 57.03 306 PHE B N 1
ATOM 6891 C CA . PHE B 1 306 ? -31.601 25.553 76.584 1.00 56.01 306 PHE B CA 1
ATOM 6892 C C . PHE B 1 306 ? -30.101 25.749 76.790 1.00 58.62 306 PHE B C 1
ATOM 6893 O O . PHE B 1 306 ? -29.394 24.840 77.238 1.00 60.40 306 PHE B O 1
ATOM 6901 N N . TYR B 1 307 ? -29.614 26.937 76.443 1.00 59.69 307 TYR B N 1
ATOM 6902 C CA . TYR B 1 307 ? -28.195 27.260 76.610 1.00 58.42 307 TYR B CA 1
ATOM 6903 C C . TYR B 1 307 ? -28.013 28.743 76.930 1.00 58.00 307 TYR B C 1
ATOM 6904 O O . TYR B 1 307 ? -28.925 29.547 76.730 1.00 58.26 307 TYR B O 1
ATOM 6913 N N . GLY B 1 308 ? -26.839 29.106 77.437 1.00 54.53 308 GLY B N 1
ATOM 6914 C CA . GLY B 1 308 ? -26.584 30.499 77.763 1.00 52.67 308 GLY B CA 1
ATOM 6915 C C . GLY B 1 308 ? -25.977 31.237 76.582 1.00 58.72 308 GLY B C 1
ATOM 6916 O O . GLY B 1 308 ? -25.268 30.655 75.762 1.00 61.75 308 GLY B O 1
ATOM 6917 N N . PRO B 1 309 ? -26.219 32.541 76.486 1.00 57.07 309 PRO B N 1
ATOM 6918 C CA . PRO B 1 309 ? -25.721 33.398 75.420 1.00 50.73 309 PRO B CA 1
ATOM 6919 C C . PRO B 1 309 ? -24.302 33.121 75.013 1.00 50.50 309 PRO B C 1
ATOM 6920 O O . PRO B 1 309 ? -23.948 33.285 73.831 1.00 55.89 309 PRO B O 1
ATOM 6924 N N . TYR B 1 310 ? -23.489 32.694 75.974 1.00 46.89 310 TYR B N 1
ATOM 6925 C CA . TYR B 1 310 ? -22.074 32.475 75.708 1.00 43.08 310 TYR B CA 1
ATOM 6926 C C . TYR B 1 310 ? -21.508 31.088 75.679 1.00 44.69 310 TYR B C 1
ATOM 6927 O O . TYR B 1 310 ? -20.294 30.952 75.528 1.00 46.95 310 TYR B O 1
ATOM 6936 N N . ASP B 1 311 ? -22.330 30.052 75.804 1.00 49.60 311 ASP B N 1
ATOM 6937 C CA . ASP B 1 311 ? -21.761 28.704 75.795 1.00 56.09 311 ASP B CA 1
ATOM 6938 C C . ASP B 1 311 ? -21.152 28.331 74.438 1.00 56.67 311 ASP B C 1
ATOM 6939 O O . ASP B 1 311 ? -20.125 27.651 74.387 1.00 62.02 311 ASP B O 1
ATOM 6944 N N . ALA B 1 312 ? -21.758 28.783 73.344 1.00 52.90 312 ALA B N 1
ATOM 6945 C CA . ALA B 1 312 ? -21.220 28.461 72.028 1.00 55.18 312 ALA B CA 1
ATOM 6946 C C . ALA B 1 312 ? -19.771 28.910 71.985 1.00 53.16 312 ALA B C 1
ATOM 6947 O O . ALA B 1 312 ? -18.852 28.079 71.837 1.00 51.47 312 ALA B O 1
ATOM 6949 N N . GLN B 1 313 ? -19.573 30.214 72.146 1.00 48.20 313 GLN B N 1
ATOM 6950 C CA . GLN B 1 313 ? -18.237 30.787 72.154 1.00 53.32 313 GLN B CA 1
ATOM 6951 C C . GLN B 1 313 ? -17.280 30.075 73.134 1.00 56.01 313 GLN B C 1
ATOM 6952 O O . GLN B 1 313 ? -16.091 29.915 72.854 1.00 57.20 313 GLN B O 1
ATOM 6958 N N . HIS B 1 314 ? -17.782 29.649 74.286 1.00 55.08 314 HIS B N 1
ATOM 6959 C CA . HIS B 1 314 ? -16.909 28.968 75.230 1.00 57.23 314 HIS B CA 1
ATOM 6960 C C . HIS B 1 314 ? -16.517 27.596 74.664 1.00 56.82 314 HIS B C 1
ATOM 6961 O O . HIS B 1 314 ? -15.410 27.113 74.903 1.00 58.01 314 HIS B O 1
ATOM 6968 N N . ALA B 1 315 ? -17.415 26.973 73.904 1.00 54.67 315 ALA B N 1
ATOM 6969 C CA . ALA B 1 315 ? -17.109 25.667 73.341 1.00 52.47 315 ALA B CA 1
ATOM 6970 C C . ALA B 1 315 ? -16.098 25.779 72.207 1.00 54.42 315 ALA B C 1
ATOM 6971 O O . ALA B 1 315 ? -15.034 25.157 72.265 1.00 54.94 315 ALA B O 1
ATOM 6973 N N . VAL B 1 316 ? -16.398 26.586 71.195 1.00 48.39 316 VAL B N 1
ATOM 6974 C CA . VAL B 1 316 ? -15.470 26.708 70.085 1.00 54.79 316 VAL B CA 1
ATOM 6975 C C . VAL B 1 316 ? -14.078 27.216 70.499 1.00 60.30 316 VAL B C 1
ATOM 6976 O O . VAL B 1 316 ? -13.088 26.930 69.839 1.00 65.03 316 VAL B O 1
ATOM 6980 N N . GLU B 1 317 ? -13.981 27.972 71.586 1.00 65.72 317 GLU B N 1
ATOM 6981 C CA . GLU B 1 317 ? -12.672 28.454 72.038 1.00 61.76 317 GLU B CA 1
ATOM 6982 C C . GLU B 1 317 ? -11.876 27.294 72.686 1.00 56.55 317 GLU B C 1
ATOM 6983 O O . GLU B 1 317 ? -10.662 27.158 72.512 1.00 51.63 317 GLU B O 1
ATOM 6989 N N . LYS B 1 318 ? -12.574 26.437 73.414 1.00 52.87 318 LYS B N 1
ATOM 6990 C CA . LYS B 1 318 ? -11.928 25.313 74.059 1.00 55.13 318 LYS B CA 1
ATOM 6991 C C . LYS B 1 318 ? -11.220 24.404 73.067 1.00 57.29 318 LYS B C 1
ATOM 6992 O O . LYS B 1 318 ? -10.209 23.802 73.387 1.00 60.82 318 LYS B O 1
ATOM 6998 N N . TYR B 1 319 ? -11.741 24.328 71.847 1.00 60.91 319 TYR B N 1
ATOM 6999 C CA . TYR B 1 319 ? -11.193 23.440 70.822 1.00 57.04 319 TYR B CA 1
ATOM 7000 C C . TYR B 1 319 ? -10.467 24.128 69.688 1.00 57.50 319 TYR B C 1
ATOM 7001 O O . TYR B 1 319 ? -9.736 23.497 68.903 1.00 51.26 319 TYR B O 1
ATOM 7010 N N . LYS B 1 320 ? -10.717 25.424 69.609 1.00 56.19 320 LYS B N 1
ATOM 7011 C CA . LYS B 1 320 ? -10.168 26.327 68.612 1.00 61.07 320 LYS B CA 1
ATOM 7012 C C . LYS B 1 320 ? -8.733 26.025 68.120 1.00 64.82 320 LYS B C 1
ATOM 7013 O O . LYS B 1 320 ? -8.482 25.835 66.919 1.00 63.45 320 LYS B O 1
ATOM 7019 N N . ASP B 1 321 ? -7.790 25.970 69.050 1.00 67.81 321 ASP B N 1
ATOM 7020 C CA . ASP B 1 321 ? -6.402 25.728 68.689 1.00 67.73 321 ASP B CA 1
ATOM 7021 C C . ASP B 1 321 ? -6.203 24.349 68.104 1.00 66.87 321 ASP B C 1
ATOM 7022 O O . ASP B 1 321 ? -5.521 24.190 67.077 1.00 67.13 321 ASP B O 1
ATOM 7027 N N . GLU B 1 322 ? -6.805 23.348 68.739 1.00 60.81 322 GLU B N 1
ATOM 7028 C CA . GLU B 1 322 ? -6.672 21.989 68.237 1.00 58.46 322 GLU B CA 1
ATOM 7029 C C . GLU B 1 322 ? -7.173 21.921 66.789 1.00 58.88 322 GLU B C 1
ATOM 7030 O O . GLU B 1 322 ? -6.437 21.483 65.916 1.00 59.31 322 GLU B O 1
ATOM 7036 N N . LEU B 1 323 ? -8.410 22.378 66.557 1.00 58.39 323 LEU B N 1
ATOM 7037 C CA . LEU B 1 323 ? -9.050 22.420 65.228 1.00 57.52 323 LEU B CA 1
ATOM 7038 C C . LEU B 1 323 ? -8.323 23.223 64.162 1.00 56.49 323 LEU B C 1
ATOM 7039 O O . LEU B 1 323 ? -8.545 23.000 62.976 1.00 50.42 323 LEU B O 1
ATOM 7044 N N . GLY B 1 324 ? -7.508 24.192 64.575 1.00 57.13 324 GLY B N 1
ATOM 7045 C CA . GLY B 1 324 ? -6.778 24.997 63.602 1.00 59.74 324 GLY B CA 1
ATOM 7046 C C . GLY B 1 324 ? -7.582 26.079 62.880 1.00 58.05 324 GLY B C 1
ATOM 7047 O O . GLY B 1 324 ? -7.313 26.388 61.725 1.00 56.34 324 GLY B O 1
ATOM 7048 N N . ILE B 1 325 ? -8.564 26.656 63.563 1.00 54.19 325 ILE B N 1
ATOM 7049 C CA . ILE B 1 325 ? -9.388 27.693 62.986 1.00 54.14 325 ILE B CA 1
ATOM 7050 C C . ILE B 1 325 ? -9.531 28.792 64.008 1.00 52.73 325 ILE B C 1
ATOM 7051 O O . ILE B 1 325 ? -9.654 28.515 65.188 1.00 59.78 325 ILE B O 1
ATOM 7056 N N . GLU B 1 326 ? -9.501 30.035 63.551 1.00 51.58 326 GLU B N 1
ATOM 7057 C CA . GLU B 1 326 ? -9.643 31.192 64.420 1.00 54.05 326 GLU B CA 1
ATOM 7058 C C . GLU B 1 326 ? -11.091 31.566 64.620 1.00 56.40 326 GLU B C 1
ATOM 7059 O O . GLU B 1 326 ? -11.892 31.564 63.679 1.00 58.60 326 GLU B O 1
ATOM 7065 N N . VAL B 1 327 ? -11.424 31.897 65.858 1.00 56.34 327 VAL B N 1
ATOM 7066 C CA . VAL B 1 327 ? -12.770 32.320 66.171 1.00 54.29 327 VAL B CA 1
ATOM 7067 C C . VAL B 1 327 ? -12.771 33.847 66.127 1.00 56.40 327 VAL B C 1
ATOM 7068 O O . VAL B 1 327 ? -11.746 34.484 66.405 1.00 54.79 327 VAL B O 1
ATOM 7072 N N . VAL B 1 328 ? -13.907 34.413 65.721 1.00 55.56 328 VAL B N 1
ATOM 7073 C CA . VAL B 1 328 ? -14.089 35.851 65.648 1.00 57.40 328 VAL B CA 1
ATOM 7074 C C . VAL B 1 328 ? -15.363 36.036 66.430 1.00 64.55 328 VAL B C 1
ATOM 7075 O O . VAL B 1 328 ? -16.428 35.674 65.950 1.00 66.50 328 VAL B O 1
ATOM 7079 N N . GLU B 1 329 ? -15.256 36.559 67.645 1.00 70.94 329 GLU B N 1
ATOM 7080 C CA . GLU B 1 329 ? -16.438 36.768 68.470 1.00 77.05 329 GLU B CA 1
ATOM 7081 C C . GLU B 1 329 ? -16.882 38.156 68.137 1.00 80.12 329 GLU B C 1
ATOM 7082 O O . GLU B 1 329 ? -16.063 39.071 68.130 1.00 78.14 329 GLU B O 1
ATOM 7088 N N . PHE B 1 330 ? -18.165 38.318 67.836 1.00 85.98 330 PHE B N 1
ATOM 7089 C CA . PHE B 1 330 ? -18.658 39.636 67.477 1.00 97.73 330 PHE B CA 1
ATOM 7090 C C . PHE B 1 330 ? -19.268 40.388 68.648 1.00 100.80 330 PHE B C 1
ATOM 7091 O O . PHE B 1 330 ? -19.908 39.794 69.510 1.00 101.33 330 PHE B O 1
ATOM 7099 N N . GLN B 1 331 ? -19.063 41.700 68.664 1.00 104.99 331 GLN B N 1
ATOM 7100 C CA . GLN B 1 331 ? -19.607 42.568 69.700 1.00 111.28 331 GLN B CA 1
ATOM 7101 C C . GLN B 1 331 ? -20.555 43.520 68.980 1.00 115.91 331 GLN B C 1
ATOM 7102 O O . GLN B 1 331 ? -20.342 44.728 68.980 1.00 121.14 331 GLN B O 1
ATOM 7108 N N . MET B 1 332 ? -21.602 42.973 68.366 1.00 119.39 332 MET B N 1
ATOM 7109 C CA . MET B 1 332 ? -22.554 43.775 67.591 1.00 121.21 332 MET B CA 1
ATOM 7110 C C . MET B 1 332 ? -22.740 45.211 68.078 1.00 122.73 332 MET B C 1
ATOM 7111 O O . MET B 1 332 ? -22.968 45.480 69.266 1.00 119.54 332 MET B O 1
ATOM 7116 N N . VAL B 1 333 ? -22.626 46.126 67.123 1.00 124.44 333 VAL B N 1
ATOM 7117 C CA . VAL B 1 333 ? -22.748 47.551 67.373 1.00 130.83 333 VAL B CA 1
ATOM 7118 C C . VAL B 1 333 ? -24.173 48.027 67.111 1.00 130.76 333 VAL B C 1
ATOM 7119 O O . VAL B 1 333 ? -24.999 47.270 66.586 1.00 132.53 333 VAL B O 1
ATOM 7123 N N . THR B 1 334 ? -24.446 49.286 67.467 1.00 127.35 334 THR B N 1
ATOM 7124 C CA . THR B 1 334 ? -25.766 49.895 67.277 1.00 119.71 334 THR B CA 1
ATOM 7125 C C . THR B 1 334 ? -25.694 50.971 66.188 1.00 115.18 334 THR B C 1
ATOM 7126 O O . THR B 1 334 ? -24.774 50.956 65.358 1.00 112.12 334 THR B O 1
ATOM 7130 N N . TYR B 1 335 ? -26.672 51.880 66.177 1.00 109.29 335 TYR B N 1
ATOM 7131 C CA . TYR B 1 335 ? -26.698 52.967 65.197 1.00 101.04 335 TYR B CA 1
ATOM 7132 C C . TYR B 1 335 ? -26.696 54.331 65.889 1.00 99.94 335 TYR B C 1
ATOM 7133 O O . TYR B 1 335 ? -27.331 54.520 66.936 1.00 99.69 335 TYR B O 1
ATOM 7142 N N . LEU B 1 336 ? -25.965 55.270 65.298 1.00 96.09 336 LEU B N 1
ATOM 7143 C CA . LEU B 1 336 ? -25.869 56.618 65.824 1.00 94.22 336 LEU B CA 1
ATOM 7144 C C . LEU B 1 336 ? -26.368 57.549 64.736 1.00 94.56 336 LEU B C 1
ATOM 7145 O O . LEU B 1 336 ? -25.638 57.863 63.809 1.00 96.91 336 LEU B O 1
ATOM 7150 N N . PRO B 1 337 ? -27.636 57.979 64.825 1.00 95.47 337 PRO B N 1
ATOM 7151 C CA . PRO B 1 337 ? -28.333 58.879 63.896 1.00 98.54 337 PRO B CA 1
ATOM 7152 C C . PRO B 1 337 ? -27.589 60.181 63.648 1.00 103.21 337 PRO B C 1
ATOM 7153 O O . PRO B 1 337 ? -27.271 60.517 62.511 1.00 106.85 337 PRO B O 1
ATOM 7157 N N . ASP B 1 338 ? -27.338 60.919 64.724 1.00 108.11 338 ASP B N 1
ATOM 7158 C CA . ASP B 1 338 ? -26.616 62.186 64.655 1.00 111.28 338 ASP B CA 1
ATOM 7159 C C . ASP B 1 338 ? -25.318 61.932 63.889 1.00 113.23 338 ASP B C 1
ATOM 7160 O O . ASP B 1 338 ? -24.912 62.713 63.020 1.00 113.69 338 ASP B O 1
ATOM 7165 N N . THR B 1 339 ? -24.687 60.811 64.226 1.00 112.63 339 THR B N 1
ATOM 7166 C CA . THR B 1 339 ? -23.429 60.384 63.632 1.00 111.71 339 THR B CA 1
ATOM 7167 C C . THR B 1 339 ? -23.590 59.838 62.200 1.00 114.28 339 THR B C 1
ATOM 7168 O O . THR B 1 339 ? -22.889 60.266 61.279 1.00 114.67 339 THR B O 1
ATOM 7172 N N . ASP B 1 340 ? -24.534 58.908 62.039 1.00 113.54 340 ASP B N 1
ATOM 7173 C CA . ASP B 1 340 ? -24.837 58.223 60.781 1.00 110.94 340 ASP B CA 1
ATOM 7174 C C . ASP B 1 340 ? -23.829 57.085 60.704 1.00 111.24 340 ASP B C 1
ATOM 7175 O O . ASP B 1 340 ? -23.362 56.706 59.635 1.00 114.52 340 ASP B O 1
ATOM 7180 N N . GLU B 1 341 ? -23.512 56.536 61.871 1.00 111.23 341 GLU B N 1
ATOM 7181 C CA . GLU B 1 341 ? -22.545 55.456 61.985 1.00 111.76 341 GLU B CA 1
ATOM 7182 C C . GLU B 1 341 ? -23.003 54.398 62.984 1.00 110.49 341 GLU B C 1
ATOM 7183 O O . GLU B 1 341 ? -24.044 54.545 63.624 1.00 106.05 341 GLU B O 1
ATOM 7189 N N . TYR B 1 342 ? -22.203 53.342 63.121 1.00 112.17 342 TYR B N 1
ATOM 7190 C CA . TYR B 1 342 ? -22.497 52.239 64.037 1.00 112.50 342 TYR B CA 1
ATOM 7191 C C . TYR B 1 342 ? -21.284 52.025 64.940 1.00 115.03 342 TYR B C 1
ATOM 7192 O O . TYR B 1 342 ? -20.150 52.215 64.506 1.00 117.50 342 TYR B O 1
ATOM 7201 N N . ARG B 1 343 ? -21.509 51.638 66.191 1.00 118.66 343 ARG B N 1
ATOM 7202 C CA . ARG B 1 343 ? -20.396 51.438 67.117 1.00 124.70 343 ARG B CA 1
ATOM 7203 C C . ARG B 1 343 ? -20.719 50.475 68.269 1.00 125.88 343 ARG B C 1
ATOM 7204 O O . ARG B 1 343 ? -21.870 50.346 68.684 1.00 121.51 343 ARG B O 1
ATOM 7212 N N . PRO B 1 344 ? -19.692 49.788 68.801 1.00 129.00 344 PRO B N 1
ATOM 7213 C CA . PRO B 1 344 ? -19.838 48.834 69.903 1.00 130.14 344 PRO B CA 1
ATOM 7214 C C . PRO B 1 344 ? -20.727 49.320 71.025 1.00 131.61 344 PRO B C 1
ATOM 7215 O O . PRO B 1 344 ? -21.016 50.504 71.143 1.00 132.10 344 PRO B O 1
ATOM 7219 N N . VAL B 1 345 ? -21.154 48.382 71.851 1.00 134.45 345 VAL B N 1
ATOM 7220 C CA . VAL B 1 345 ? -22.008 48.687 72.980 1.00 138.34 345 VAL B CA 1
ATOM 7221 C C . VAL B 1 345 ? -21.310 49.615 73.975 1.00 140.35 345 VAL B C 1
ATOM 7222 O O . VAL B 1 345 ? -21.862 49.937 75.031 1.00 139.31 345 VAL B O 1
ATOM 7226 N N . ASP B 1 346 ? -20.098 50.047 73.633 1.00 142.97 346 ASP B N 1
ATOM 7227 C CA . ASP B 1 346 ? -19.328 50.930 74.506 1.00 144.35 346 ASP B CA 1
ATOM 7228 C C . ASP B 1 346 ? -18.780 52.167 73.799 1.00 145.47 346 ASP B C 1
ATOM 7229 O O . ASP B 1 346 ? -18.678 53.232 74.407 1.00 144.77 346 ASP B O 1
ATOM 7234 N N . GLN B 1 347 ? -18.425 52.025 72.522 1.00 147.89 347 GLN B N 1
ATOM 7235 C CA . GLN B 1 347 ? -17.877 53.139 71.739 1.00 149.71 347 GLN B CA 1
ATOM 7236 C C . GLN B 1 347 ? -18.900 54.261 71.537 1.00 149.96 347 GLN B C 1
ATOM 7237 O O . GLN B 1 347 ? -18.689 55.166 70.718 1.00 148.88 347 GLN B O 1
ATOM 7243 N N . VAL B 1 348 ? -20.000 54.197 72.285 1.00 149.28 348 VAL B N 1
ATOM 7244 C CA . VAL B 1 348 ? -21.060 55.191 72.185 1.00 148.46 348 VAL B CA 1
ATOM 7245 C C . VAL B 1 348 ? -21.117 56.138 73.386 1.00 149.88 348 VAL B C 1
ATOM 7246 O O . VAL B 1 348 ? -21.463 55.730 74.498 1.00 146.91 348 VAL B O 1
ATOM 7250 N N . PRO B 1 349 ? -20.765 57.421 73.173 1.00 152.11 349 PRO B N 1
ATOM 7251 C CA . PRO B 1 349 ? -20.793 58.411 74.255 1.00 153.97 349 PRO B CA 1
ATOM 7252 C C . PRO B 1 349 ? -22.193 58.455 74.894 1.00 155.63 349 PRO B C 1
ATOM 7253 O O . PRO B 1 349 ? -23.194 58.227 74.211 1.00 158.20 349 PRO B O 1
ATOM 7257 N N . ALA B 1 350 ? -22.261 58.743 76.193 1.00 155.06 350 ALA B N 1
ATOM 7258 C CA . ALA B 1 350 ? -23.535 58.805 76.916 1.00 153.99 350 ALA B CA 1
ATOM 7259 C C . ALA B 1 350 ? -24.533 59.823 76.352 1.00 154.73 350 ALA B C 1
ATOM 7260 O O . ALA B 1 350 ? -24.389 61.026 76.567 1.00 155.33 350 ALA B O 1
ATOM 7262 N N . GLY B 1 351 ? -25.545 59.335 75.636 1.00 155.26 351 GLY B N 1
ATOM 7263 C CA . GLY B 1 351 ? -26.552 60.223 75.081 1.00 155.30 351 GLY B CA 1
ATOM 7264 C C . GLY B 1 351 ? -26.569 60.421 73.574 1.00 156.95 351 GLY B C 1
ATOM 7265 O O . GLY B 1 351 ? -27.140 61.406 73.105 1.00 158.69 351 GLY B O 1
ATOM 7266 N N . VAL B 1 352 ? -25.957 59.514 72.811 1.00 156.62 352 VAL B N 1
ATOM 7267 C CA . VAL B 1 352 ? -25.951 59.640 71.350 1.00 156.20 352 VAL B CA 1
ATOM 7268 C C . VAL B 1 352 ? -27.343 59.296 70.825 1.00 157.27 352 VAL B C 1
ATOM 7269 O O . VAL B 1 352 ? -28.195 60.175 70.704 1.00 159.97 352 VAL B O 1
ATOM 7273 N N . LYS B 1 353 ? -27.567 58.020 70.519 1.00 155.70 353 LYS B N 1
ATOM 7274 C CA . LYS B 1 353 ? -28.863 57.547 70.034 1.00 154.07 353 LYS B CA 1
ATOM 7275 C C . LYS B 1 353 ? -28.921 56.021 70.050 1.00 152.48 353 LYS B C 1
ATOM 7276 O O . LYS B 1 353 ? -28.336 55.349 69.195 1.00 151.78 353 LYS B O 1
ATOM 7282 N N . THR B 1 354 ? -29.634 55.487 71.036 1.00 149.84 354 THR B N 1
ATOM 7283 C CA . THR B 1 354 ? -29.791 54.046 71.198 1.00 146.83 354 THR B CA 1
ATOM 7284 C C . THR B 1 354 ? -30.693 53.464 70.105 1.00 143.73 354 THR B C 1
ATOM 7285 O O . THR B 1 354 ? -31.565 52.630 70.383 1.00 143.51 354 THR B O 1
ATOM 7289 N N . LEU B 1 355 ? -30.472 53.899 68.862 1.00 137.47 355 LEU B N 1
ATOM 7290 C CA . LEU B 1 355 ? -31.273 53.420 67.738 1.00 131.09 355 LEU B CA 1
ATOM 7291 C C . LEU B 1 355 ? -31.030 51.971 67.344 1.00 126.55 355 LEU B C 1
ATOM 7292 O O . LEU B 1 355 ? -30.098 51.658 66.596 1.00 125.34 355 LEU B O 1
ATOM 7297 N N . ASN B 1 356 ? -31.889 51.092 67.844 1.00 120.94 356 ASN B N 1
ATOM 7298 C CA . ASN B 1 356 ? -31.788 49.680 67.536 1.00 115.92 356 ASN B CA 1
ATOM 7299 C C . ASN B 1 356 ? -33.178 49.058 67.483 1.00 111.71 356 ASN B C 1
ATOM 7300 O O . ASN B 1 356 ? -33.913 49.068 68.472 1.00 112.26 356 ASN B O 1
ATOM 7305 N N . ILE B 1 357 ? -33.531 48.527 66.316 1.00 105.30 357 ILE B N 1
ATOM 7306 C CA . ILE B 1 357 ? -34.830 47.889 66.107 1.00 97.50 357 ILE B CA 1
ATOM 7307 C C . ILE B 1 357 ? -34.855 46.446 66.623 1.00 93.68 357 ILE B C 1
ATOM 7308 O O . ILE B 1 357 ? -33.858 45.736 66.580 1.00 93.37 357 ILE B O 1
ATOM 7313 N N . SER B 1 358 ? -36.011 46.029 67.116 1.00 93.45 358 SER B N 1
ATOM 7314 C CA . SER B 1 358 ? -36.192 44.685 67.651 1.00 93.73 358 SER B CA 1
ATOM 7315 C C . SER B 1 358 ? -36.488 43.677 66.539 1.00 95.59 358 SER B C 1
ATOM 7316 O O . SER B 1 358 ? -37.053 44.034 65.500 1.00 95.85 358 SER B O 1
ATOM 7319 N N . GLY B 1 359 ? -36.097 42.422 66.762 1.00 96.37 359 GLY B N 1
ATOM 7320 C CA . GLY B 1 359 ? -36.343 41.371 65.785 1.00 96.47 359 GLY B CA 1
ATOM 7321 C C . GLY B 1 359 ? -37.821 41.028 65.758 1.00 96.24 359 GLY B C 1
ATOM 7322 O O . GLY B 1 359 ? -38.410 40.802 64.697 1.00 95.67 359 GLY B O 1
ATOM 7323 N N . THR B 1 360 ? -38.414 40.991 66.948 1.00 95.02 360 THR B N 1
ATOM 7324 C CA . THR B 1 360 ? -39.835 40.710 67.115 1.00 94.83 360 THR B CA 1
ATOM 7325 C C . THR B 1 360 ? -40.600 41.894 66.532 1.00 92.24 360 THR B C 1
ATOM 7326 O O . THR B 1 360 ? -41.722 41.762 66.043 1.00 92.60 360 THR B O 1
ATOM 7330 N N . GLU B 1 361 ? -39.974 43.059 66.601 1.00 90.07 361 GLU B N 1
ATOM 7331 C CA . GLU B 1 361 ? -40.580 44.270 66.087 1.00 91.34 361 GLU B CA 1
ATOM 7332 C C . GLU B 1 361 ? -40.400 44.322 64.570 1.00 92.55 361 GLU B C 1
ATOM 7333 O O . GLU B 1 361 ? -41.265 44.855 63.852 1.00 88.04 361 GLU B O 1
ATOM 7339 N N . LEU B 1 362 ? -39.281 43.776 64.082 1.00 89.62 362 LEU B N 1
ATOM 7340 C CA . LEU B 1 362 ? -39.021 43.769 62.648 1.00 86.79 362 LEU B CA 1
ATOM 7341 C C . LEU B 1 362 ? -39.980 42.819 61.951 1.00 90.63 362 LEU B C 1
ATOM 7342 O O . LEU B 1 362 ? -40.573 43.164 60.918 1.00 89.62 362 LEU B O 1
ATOM 7347 N N . ARG B 1 363 ? -40.125 41.617 62.504 1.00 91.53 363 ARG B N 1
ATOM 7348 C CA . ARG B 1 363 ? -41.047 40.651 61.924 1.00 91.32 363 ARG B CA 1
ATOM 7349 C C . ARG B 1 363 ? -42.401 41.319 61.923 1.00 92.21 363 ARG B C 1
ATOM 7350 O O . ARG B 1 363 ? -43.085 41.389 60.896 1.00 94.04 363 ARG B O 1
ATOM 7358 N N . ARG B 1 364 ? -42.768 41.825 63.093 1.00 93.55 364 ARG B N 1
ATOM 7359 C CA . ARG B 1 364 ? -44.035 42.514 63.284 1.00 95.36 364 ARG B CA 1
ATOM 7360 C C . ARG B 1 364 ? -44.258 43.504 62.127 1.00 93.97 364 ARG B C 1
ATOM 7361 O O . ARG B 1 364 ? -45.308 43.485 61.477 1.00 90.61 364 ARG B O 1
ATOM 7369 N N . ARG B 1 365 ? -43.256 44.343 61.858 1.00 94.07 365 ARG B N 1
ATOM 7370 C CA . ARG B 1 365 ? -43.355 45.343 60.793 1.00 95.43 365 ARG B CA 1
ATOM 7371 C C . ARG B 1 365 ? -43.432 44.758 59.394 1.00 94.87 365 ARG B C 1
ATOM 7372 O O . ARG B 1 365 ? -44.280 45.163 58.600 1.00 90.07 365 ARG B O 1
ATOM 7380 N N . LEU B 1 366 ? -42.524 43.832 59.086 1.00 97.08 366 LEU B N 1
ATOM 7381 C CA . LEU B 1 366 ? -42.508 43.187 57.775 1.00 99.59 366 LEU B CA 1
ATOM 7382 C C . LEU B 1 366 ? -43.926 42.704 57.462 1.00 102.87 366 LEU B C 1
ATOM 7383 O O . LEU B 1 366 ? -44.424 42.859 56.331 1.00 98.82 366 LEU B O 1
ATOM 7388 N N . ARG B 1 367 ? -44.564 42.132 58.484 1.00 102.64 367 ARG B N 1
ATOM 7389 C CA . ARG B 1 367 ? -45.931 41.632 58.390 1.00 103.43 367 ARG B CA 1
ATOM 7390 C C . ARG B 1 367 ? -46.894 42.771 58.065 1.00 102.49 367 ARG B C 1
ATOM 7391 O O . ARG B 1 367 ? -47.588 42.734 57.050 1.00 102.74 367 ARG B O 1
ATOM 7399 N N . SER B 1 368 ? -46.922 43.784 58.929 1.00 100.33 368 SER B N 1
ATOM 7400 C CA . SER B 1 368 ? -47.809 44.936 58.762 1.00 98.93 368 SER B CA 1
ATOM 7401 C C . SER B 1 368 ? -47.510 45.818 57.551 1.00 98.63 368 SER B C 1
ATOM 7402 O O . SER B 1 368 ? -48.386 46.540 57.077 1.00 98.28 368 SER B O 1
ATOM 7405 N N . GLY B 1 369 ? -46.279 45.775 57.055 1.00 98.17 369 GLY B N 1
ATOM 7406 C CA . GLY B 1 369 ? -45.930 46.597 55.911 1.00 100.16 369 GLY B CA 1
ATOM 7407 C C . GLY B 1 369 ? -45.527 47.984 56.367 1.00 99.68 369 GLY B C 1
ATOM 7408 O O . GLY B 1 369 ? -45.369 48.903 55.553 1.00 98.72 369 GLY B O 1
ATOM 7409 N N . ALA B 1 370 ? -45.370 48.126 57.683 1.00 100.27 370 ALA B N 1
ATOM 7410 C CA . ALA B 1 370 ? -44.973 49.391 58.302 1.00 98.65 370 ALA B CA 1
ATOM 7411 C C . ALA B 1 370 ? -43.512 49.714 57.975 1.00 95.28 370 ALA B C 1
ATOM 7412 O O . ALA B 1 370 ? -42.598 48.977 58.356 1.00 89.94 370 ALA B O 1
ATOM 7414 N N . HIS B 1 371 ? -43.312 50.827 57.276 1.00 93.79 371 HIS B N 1
ATOM 7415 C CA . HIS B 1 371 ? -41.988 51.264 56.855 1.00 94.06 371 HIS B CA 1
ATOM 7416 C C . HIS B 1 371 ? -40.865 50.828 57.790 1.00 93.67 371 HIS B C 1
ATOM 7417 O O . HIS B 1 371 ? -41.019 50.776 59.020 1.00 87.65 371 HIS B O 1
ATOM 7424 N N . ILE B 1 372 ? -39.731 50.496 57.177 1.00 92.09 372 ILE B N 1
ATOM 7425 C CA . ILE B 1 372 ? -38.562 50.052 57.914 1.00 84.69 372 ILE B CA 1
ATOM 7426 C C . ILE B 1 372 ? -37.360 50.940 57.599 1.00 79.20 372 ILE B C 1
ATOM 7427 O O . ILE B 1 372 ? -36.978 51.123 56.440 1.00 77.18 372 ILE B O 1
ATOM 7432 N N . PRO B 1 373 ? -36.759 51.514 58.650 1.00 75.65 373 PRO B N 1
ATOM 7433 C CA . PRO B 1 373 ? -35.598 52.407 58.632 1.00 75.71 373 PRO B CA 1
ATOM 7434 C C . PRO B 1 373 ? -34.478 51.931 57.707 1.00 77.50 373 PRO B C 1
ATOM 7435 O O . PRO B 1 373 ? -33.893 50.862 57.902 1.00 80.18 373 PRO B O 1
ATOM 7439 N N . GLU B 1 374 ? -34.165 52.731 56.705 1.00 73.80 374 GLU B N 1
ATOM 7440 C CA . GLU B 1 374 ? -33.123 52.354 55.785 1.00 74.05 374 GLU B CA 1
ATOM 7441 C C . GLU B 1 374 ? -31.787 52.217 56.503 1.00 76.70 374 GLU B C 1
ATOM 7442 O O . GLU B 1 374 ? -30.853 51.614 55.970 1.00 75.93 374 GLU B O 1
ATOM 7448 N N . TRP B 1 375 ? -31.690 52.777 57.710 1.00 76.95 375 TRP B N 1
ATOM 7449 C CA . TRP B 1 375 ? -30.445 52.685 58.484 1.00 80.02 375 TRP B CA 1
ATOM 7450 C C . TRP B 1 375 ? -30.387 51.303 59.122 1.00 78.21 375 TRP B C 1
ATOM 7451 O O . TRP B 1 375 ? -29.335 50.857 59.602 1.00 80.83 375 TRP B O 1
ATOM 7462 N N . PHE B 1 376 ? -31.535 50.635 59.121 1.00 72.26 376 PHE B N 1
ATOM 7463 C CA . PHE B 1 376 ? -31.657 49.310 59.701 1.00 67.05 376 PHE B CA 1
ATOM 7464 C C . PHE B 1 376 ? -31.444 48.181 58.685 1.00 69.12 376 PHE B C 1
ATOM 7465 O O . PHE B 1 376 ? -30.724 47.225 58.966 1.00 70.76 376 PHE B O 1
ATOM 7473 N N . SER B 1 377 ? -32.082 48.276 57.522 1.00 63.59 377 SER B N 1
ATOM 7474 C CA . SER B 1 377 ? -31.915 47.264 56.484 1.00 58.87 377 SER B CA 1
ATOM 7475 C C . SER B 1 377 ? -32.035 47.912 55.109 1.00 62.27 377 SER B C 1
ATOM 7476 O O . SER B 1 377 ? -32.923 48.718 54.891 1.00 63.49 377 SER B O 1
ATOM 7479 N N . TYR B 1 378 ? -31.145 47.572 54.180 1.00 63.82 378 TYR B N 1
ATOM 7480 C CA . TYR B 1 378 ? -31.202 48.176 52.858 1.00 67.42 378 TYR B CA 1
ATOM 7481 C C . TYR B 1 378 ? -32.570 47.991 52.218 1.00 71.28 378 TYR B C 1
ATOM 7482 O O . TYR B 1 378 ? -33.241 46.983 52.452 1.00 69.06 378 TYR B O 1
ATOM 7491 N N . PRO B 1 379 ? -32.999 48.980 51.407 1.00 74.53 379 PRO B N 1
ATOM 7492 C CA . PRO B 1 379 ? -34.260 49.056 50.668 1.00 74.16 379 PRO B CA 1
ATOM 7493 C C . PRO B 1 379 ? -34.535 47.822 49.811 1.00 70.85 379 PRO B C 1
ATOM 7494 O O . PRO B 1 379 ? -35.486 47.086 50.056 1.00 68.88 379 PRO B O 1
ATOM 7498 N N . GLU B 1 380 ? -33.696 47.623 48.801 1.00 72.76 380 GLU B N 1
ATOM 7499 C CA . GLU B 1 380 ? -33.815 46.502 47.868 1.00 74.48 380 GLU B CA 1
ATOM 7500 C C . GLU B 1 380 ? -33.932 45.129 48.582 1.00 70.52 380 GLU B C 1
ATOM 7501 O O . GLU B 1 380 ? -34.568 44.191 48.082 1.00 63.80 380 GLU B O 1
ATOM 7507 N N . VAL B 1 381 ? -33.344 45.030 49.767 1.00 63.74 381 VAL B N 1
ATOM 7508 C CA . VAL B 1 381 ? -33.398 43.794 50.540 1.00 60.23 381 VAL B CA 1
ATOM 7509 C C . VAL B 1 381 ? -34.746 43.694 51.213 1.00 61.84 381 VAL B C 1
ATOM 7510 O O . VAL B 1 381 ? -35.394 42.648 51.166 1.00 68.87 381 VAL B O 1
ATOM 7514 N N . VAL B 1 382 ? -35.169 44.780 51.846 1.00 60.51 382 VAL B N 1
ATOM 7515 C CA . VAL B 1 382 ? -36.457 44.800 52.516 1.00 54.63 382 VAL B CA 1
ATOM 7516 C C . VAL B 1 382 ? -37.573 44.666 51.493 1.00 47.42 382 VAL B C 1
ATOM 7517 O O . VAL B 1 382 ? -38.569 44.018 51.771 1.00 41.07 382 VAL B O 1
ATOM 7521 N N . LYS B 1 383 ? -37.399 45.262 50.314 1.00 45.23 383 LYS B N 1
ATOM 7522 C CA . LYS B 1 383 ? -38.396 45.145 49.258 1.00 44.26 383 LYS B CA 1
ATOM 7523 C C . LYS B 1 383 ? -38.658 43.655 48.972 1.00 54.12 383 LYS B C 1
ATOM 7524 O O . LYS B 1 383 ? -39.793 43.256 48.708 1.00 59.54 383 LYS B O 1
ATOM 7530 N N . ILE B 1 384 ? -37.614 42.822 49.046 1.00 56.22 384 ILE B N 1
ATOM 7531 C CA . ILE B 1 384 ? -37.757 41.380 48.786 1.00 51.19 384 ILE B CA 1
ATOM 7532 C C . ILE B 1 384 ? -38.309 40.607 49.987 1.00 54.25 384 ILE B C 1
ATOM 7533 O O . ILE B 1 384 ? -39.163 39.738 49.830 1.00 49.85 384 ILE B O 1
ATOM 7538 N N . LEU B 1 385 ? -37.809 40.896 51.186 1.00 57.77 385 LEU B N 1
ATOM 7539 C CA . LEU B 1 385 ? -38.298 40.211 52.387 1.00 56.04 385 LEU B CA 1
ATOM 7540 C C . LEU B 1 385 ? -39.801 40.393 52.601 1.00 62.16 385 LEU B C 1
ATOM 7541 O O . LEU B 1 385 ? -40.443 39.563 53.242 1.00 60.56 385 LEU B O 1
ATOM 7546 N N . ARG B 1 386 ? -40.365 41.476 52.071 1.00 67.57 386 ARG B N 1
ATOM 7547 C CA . ARG B 1 386 ? -41.794 41.727 52.228 1.00 70.72 386 ARG B CA 1
ATOM 7548 C C . ARG B 1 386 ? -42.640 40.830 51.347 1.00 68.01 386 ARG B C 1
ATOM 7549 O O . ARG B 1 386 ? -43.718 40.411 51.746 1.00 67.03 386 ARG B O 1
ATOM 7557 N N . GLU B 1 387 ? -42.151 40.528 50.153 1.00 67.57 387 GLU B N 1
ATOM 7558 C CA . GLU B 1 387 ? -42.887 39.696 49.195 1.00 65.99 387 GLU B CA 1
ATOM 7559 C C . GLU B 1 387 ? -43.508 38.414 49.760 1.00 61.49 387 GLU B C 1
ATOM 7560 O O . GLU B 1 387 ? -44.456 37.871 49.196 1.00 58.11 387 GLU B O 1
ATOM 7566 N N . SER B 1 388 ? -42.976 37.921 50.869 1.00 65.07 388 SER B N 1
ATOM 7567 C CA . SER B 1 388 ? -43.505 36.708 51.472 1.00 66.42 388 SER B CA 1
ATOM 7568 C C . SER B 1 388 ? -44.682 37.033 52.380 1.00 66.71 388 SER B C 1
ATOM 7569 O O . SER B 1 388 ? -45.310 36.145 52.957 1.00 72.22 388 SER B O 1
ATOM 7572 N N . ASN B 1 389 ? -44.984 38.316 52.509 1.00 69.51 389 ASN B N 1
ATOM 7573 C CA . ASN B 1 389 ? -46.123 38.810 53.301 1.00 78.71 389 ASN B CA 1
ATOM 7574 C C . ASN B 1 389 ? -46.637 40.004 52.487 1.00 77.66 389 ASN B C 1
ATOM 7575 O O . ASN B 1 389 ? -46.536 41.162 52.907 1.00 79.42 389 ASN B O 1
ATOM 7580 N N . PRO B 1 390 ? -47.214 39.719 51.301 1.00 74.78 390 PRO B N 1
ATOM 7581 C CA . PRO B 1 390 ? -47.750 40.700 50.353 1.00 75.85 390 PRO B CA 1
ATOM 7582 C C . PRO B 1 390 ? -48.846 41.553 50.903 1.00 75.33 390 PRO B C 1
ATOM 7583 O O . PRO B 1 390 ? -49.508 41.200 51.882 1.00 72.49 390 PRO B O 1
ATOM 7587 N N . PRO B 1 391 ? -49.072 42.692 50.252 1.00 74.03 391 PRO B N 1
ATOM 7588 C CA . PRO B 1 391 ? -50.083 43.683 50.603 1.00 74.87 391 PRO B CA 1
ATOM 7589 C C . PRO B 1 391 ? -51.447 43.185 50.144 1.00 73.11 391 PRO B C 1
ATOM 7590 O O . PRO B 1 391 ? -51.587 42.638 49.043 1.00 69.03 391 PRO B O 1
ATOM 7594 N N . ARG B 1 392 ? -52.440 43.375 51.002 1.00 67.26 392 ARG B N 1
ATOM 7595 C CA . ARG B 1 392 ? -53.793 42.974 50.696 1.00 66.09 392 ARG B CA 1
ATOM 7596 C C . ARG B 1 392 ? -54.248 43.382 49.287 1.00 60.39 392 ARG B C 1
ATOM 7597 O O . ARG B 1 392 ? -55.093 42.729 48.692 1.00 64.83 392 ARG B O 1
ATOM 7605 N N . ALA B 1 393 ? -53.696 44.450 48.740 1.00 55.28 393 ALA B N 1
ATOM 7606 C CA . ALA B 1 393 ? -54.118 44.864 47.408 1.00 60.00 393 ALA B CA 1
ATOM 7607 C C . ALA B 1 393 ? -53.585 43.933 46.327 1.00 59.72 393 ALA B C 1
ATOM 7608 O O . ALA B 1 393 ? -53.895 44.089 45.156 1.00 62.91 393 ALA B O 1
ATOM 7610 N N . THR B 1 394 ? -52.805 42.946 46.740 1.00 60.20 394 THR B N 1
ATOM 7611 C CA . THR B 1 394 ? -52.175 42.023 45.816 1.00 59.65 394 THR B CA 1
ATOM 7612 C C . THR B 1 394 ? -52.629 40.594 45.973 1.00 56.99 394 THR B C 1
ATOM 7613 O O . THR B 1 394 ? -52.634 39.829 45.010 1.00 60.27 394 THR B O 1
ATOM 7617 N N . GLN B 1 395 ? -52.995 40.248 47.204 1.00 55.53 395 GLN B N 1
ATOM 7618 C CA . GLN B 1 395 ? -53.460 38.920 47.561 1.00 50.78 395 GLN B CA 1
ATOM 7619 C C . GLN B 1 395 ? -54.691 38.499 46.807 1.00 50.99 395 GLN B C 1
ATOM 7620 O O . GLN B 1 395 ? -55.605 39.290 46.655 1.00 58.79 395 GLN B O 1
ATOM 7626 N N . GLY B 1 396 ? -54.737 37.259 46.338 1.00 50.07 396 GLY B N 1
ATOM 7627 C CA . GLY B 1 396 ? -55.958 36.813 45.690 1.00 47.61 396 GLY B CA 1
ATOM 7628 C C . GLY B 1 396 ? -56.908 36.517 46.851 1.00 45.84 396 GLY B C 1
ATOM 7629 O O . GLY B 1 396 ? -56.522 36.562 48.024 1.00 43.18 396 GLY B O 1
ATOM 7630 N N . PHE B 1 397 ? -58.160 36.230 46.562 1.00 42.87 397 PHE B N 1
ATOM 7631 C CA . PHE B 1 397 ? -59.081 35.912 47.651 1.00 49.15 397 PHE B CA 1
ATOM 7632 C C . PHE B 1 397 ? -60.243 35.185 47.038 1.00 47.63 397 PHE B C 1
ATOM 7633 O O . PHE B 1 397 ? -60.490 35.279 45.828 1.00 43.09 397 PHE B O 1
ATOM 7641 N N . THR B 1 398 ? -60.945 34.447 47.879 1.00 47.42 398 THR B N 1
ATOM 7642 C CA . THR B 1 398 ? -62.103 33.729 47.416 1.00 47.78 398 THR B CA 1
ATOM 7643 C C . THR B 1 398 ? -63.353 34.234 48.147 1.00 50.28 398 THR B C 1
ATOM 7644 O O . THR B 1 398 ? -63.364 34.382 49.392 1.00 43.90 398 THR B O 1
ATOM 7648 N N . ILE B 1 399 ? -64.383 34.526 47.358 1.00 48.44 399 ILE B N 1
ATOM 7649 C CA . ILE B 1 399 ? -65.678 34.928 47.895 1.00 49.74 399 ILE B CA 1
ATOM 7650 C C . ILE B 1 399 ? -66.482 33.653 47.680 1.00 49.76 399 ILE B C 1
ATOM 7651 O O . ILE B 1 399 ? -66.799 33.269 46.522 1.00 45.34 399 ILE B O 1
ATOM 7656 N N . PHE B 1 400 ? -66.778 32.994 48.796 1.00 46.09 400 PHE B N 1
ATOM 7657 C CA . PHE B 1 400 ? -67.493 31.741 48.801 1.00 47.40 400 PHE B CA 1
ATOM 7658 C C . PHE B 1 400 ? -68.938 31.963 49.243 1.00 54.46 400 PHE B C 1
ATOM 7659 O O . PHE B 1 400 ? -69.208 32.148 50.452 1.00 56.31 400 PHE B O 1
ATOM 7667 N N . LEU B 1 401 ? -69.863 31.949 48.275 1.00 52.31 401 LEU B N 1
ATOM 7668 C CA . LEU B 1 401 ? -71.281 32.130 48.582 1.00 59.84 401 LEU B CA 1
ATOM 7669 C C . LEU B 1 401 ? -71.905 30.775 48.972 1.00 66.71 401 LEU B C 1
ATOM 7670 O O . LEU B 1 401 ? -71.432 29.710 48.551 1.00 65.85 401 LEU B O 1
ATOM 7675 N N . THR B 1 402 ? -72.954 30.818 49.788 1.00 66.86 402 THR B N 1
ATOM 7676 C CA . THR B 1 402 ? -73.631 29.607 50.210 1.00 65.63 402 THR B CA 1
ATOM 7677 C C . THR B 1 402 ? -75.069 29.915 50.571 1.00 62.58 402 THR B C 1
ATOM 7678 O O . THR B 1 402 ? -75.353 30.961 51.124 1.00 64.23 402 THR B O 1
ATOM 7682 N N . GLY B 1 403 ? -75.977 29.001 50.261 1.00 62.94 403 GLY B N 1
ATOM 7683 C CA . GLY B 1 403 ? -77.378 29.232 50.570 1.00 70.26 403 GLY B CA 1
ATOM 7684 C C . GLY B 1 403 ? -78.213 28.278 49.753 1.00 71.83 403 GLY B C 1
ATOM 7685 O O . GLY B 1 403 ? -77.648 27.557 48.935 1.00 77.44 403 GLY B O 1
ATOM 7686 N N . TYR B 1 404 ? -79.532 28.268 49.951 1.00 71.17 404 TYR B N 1
ATOM 7687 C CA . TYR B 1 404 ? -80.409 27.350 49.215 1.00 66.82 404 TYR B CA 1
ATOM 7688 C C . TYR B 1 404 ? -80.323 27.487 47.706 1.00 65.15 404 TYR B C 1
ATOM 7689 O O . TYR B 1 404 ? -79.837 28.486 47.171 1.00 65.38 404 TYR B O 1
ATOM 7698 N N . MET B 1 405 ? -80.814 26.465 47.021 1.00 63.45 405 MET B N 1
ATOM 7699 C CA . MET B 1 405 ? -80.820 26.485 45.577 1.00 60.24 405 MET B CA 1
ATOM 7700 C C . MET B 1 405 ? -81.763 27.616 45.228 1.00 58.96 405 MET B C 1
ATOM 7701 O O . MET B 1 405 ? -82.809 27.800 45.874 1.00 54.64 405 MET B O 1
ATOM 7706 N N . ASN B 1 406 ? -81.377 28.370 44.209 1.00 54.94 406 ASN B N 1
ATOM 7707 C CA . ASN B 1 406 ? -82.134 29.517 43.755 1.00 57.91 406 ASN B CA 1
ATOM 7708 C C . ASN B 1 406 ? -82.376 30.539 44.861 1.00 60.08 406 ASN B C 1
ATOM 7709 O O . ASN B 1 406 ? -83.497 31.024 45.047 1.00 62.00 406 ASN B O 1
ATOM 7714 N N . SER B 1 407 ? -81.324 30.853 45.614 1.00 64.55 407 SER B N 1
ATOM 7715 C CA . SER B 1 407 ? -81.442 31.856 46.676 1.00 68.94 407 SER B CA 1
ATOM 7716 C C . SER B 1 407 ? -80.984 33.223 46.116 1.00 67.71 407 SER B C 1
ATOM 7717 O O . SER B 1 407 ? -80.945 34.223 46.830 1.00 63.38 407 SER B O 1
ATOM 7720 N N . GLY B 1 408 ? -80.672 33.239 44.817 1.00 68.05 408 GLY B N 1
ATOM 7721 C CA . GLY B 1 408 ? -80.190 34.438 44.157 1.00 62.99 408 GLY B CA 1
ATOM 7722 C C . GLY B 1 408 ? -78.658 34.526 44.148 1.00 63.87 408 GLY B C 1
ATOM 7723 O O . GLY B 1 408 ? -78.096 35.454 43.563 1.00 56.60 408 GLY B O 1
ATOM 7724 N N . LYS B 1 409 ? -77.985 33.573 44.795 1.00 62.39 409 LYS B N 1
ATOM 7725 C CA . LYS B 1 409 ? -76.530 33.564 44.856 1.00 62.43 409 LYS B CA 1
ATOM 7726 C C . LYS B 1 409 ? -75.884 33.538 43.481 1.00 59.59 409 LYS B C 1
ATOM 7727 O O . LYS B 1 409 ? -74.806 34.085 43.291 1.00 62.28 409 LYS B O 1
ATOM 7733 N N . ASP B 1 410 ? -76.536 32.917 42.512 1.00 58.44 410 ASP B N 1
ATOM 7734 C CA . ASP B 1 410 ? -75.968 32.857 41.173 1.00 59.90 410 ASP B CA 1
ATOM 7735 C C . ASP B 1 410 ? -75.919 34.255 40.561 1.00 58.36 410 ASP B C 1
ATOM 7736 O O . ASP B 1 410 ? -74.898 34.680 40.034 1.00 53.27 410 ASP B O 1
ATOM 7741 N N . ALA B 1 411 ? -77.037 34.972 40.631 1.00 62.09 411 ALA B N 1
ATOM 7742 C CA . ALA B 1 411 ? -77.120 36.332 40.094 1.00 52.56 411 ALA B CA 1
ATOM 7743 C C . ALA B 1 411 ? -76.158 37.267 40.839 1.00 46.97 411 ALA B C 1
ATOM 7744 O O . ALA B 1 411 ? -75.462 38.063 40.235 1.00 40.71 411 ALA B O 1
ATOM 7746 N N . ILE B 1 412 ? -76.136 37.163 42.160 1.00 51.47 412 ILE B N 1
ATOM 7747 C CA . ILE B 1 412 ? -75.237 37.956 42.976 1.00 55.01 412 ILE B CA 1
ATOM 7748 C C . ILE B 1 412 ? -73.819 37.702 42.474 1.00 58.96 412 ILE B C 1
ATOM 7749 O O . ILE B 1 412 ? -73.074 38.640 42.196 1.00 59.85 412 ILE B O 1
ATOM 7754 N N . ALA B 1 413 ? -73.453 36.423 42.375 1.00 59.75 413 ALA B N 1
ATOM 7755 C CA . ALA B 1 413 ? -72.118 36.035 41.931 1.00 53.44 413 ALA B CA 1
ATOM 7756 C C . ALA B 1 413 ? -71.769 36.619 40.564 1.00 51.90 413 ALA B C 1
ATOM 7757 O O . ALA B 1 413 ? -70.677 37.147 40.380 1.00 50.68 413 ALA B O 1
ATOM 7759 N N . ARG B 1 414 ? -72.680 36.553 39.603 1.00 51.28 414 ARG B N 1
ATOM 7760 C CA . ARG B 1 414 ? -72.354 37.107 38.303 1.00 50.68 414 ARG B CA 1
ATOM 7761 C C . ARG B 1 414 ? -72.144 38.608 38.377 1.00 54.69 414 ARG B C 1
ATOM 7762 O O . ARG B 1 414 ? -71.243 39.132 37.741 1.00 60.28 414 ARG B O 1
ATOM 7770 N N . ALA B 1 415 ? -72.947 39.305 39.175 1.00 53.89 415 ALA B N 1
ATOM 7771 C CA . ALA B 1 415 ? -72.795 40.747 39.267 1.00 47.21 415 ALA B CA 1
ATOM 7772 C C . ALA B 1 415 ? -71.498 41.128 39.975 1.00 43.45 415 ALA B C 1
ATOM 7773 O O . ALA B 1 415 ? -70.909 42.177 39.679 1.00 40.65 415 ALA B O 1
ATOM 7775 N N . LEU B 1 416 ? -71.068 40.292 40.918 1.00 40.13 416 LEU B N 1
ATOM 7776 C CA . LEU B 1 416 ? -69.855 40.558 41.666 1.00 44.08 416 LEU B CA 1
ATOM 7777 C C . LEU B 1 416 ? -68.700 40.477 40.662 1.00 56.01 416 LEU B C 1
ATOM 7778 O O . LEU B 1 416 ? -67.719 41.236 40.742 1.00 56.21 416 LEU B O 1
ATOM 7783 N N . GLN B 1 417 ? -68.848 39.580 39.685 1.00 59.86 417 GLN B N 1
ATOM 7784 C CA . GLN B 1 417 ? -67.836 39.395 38.660 1.00 56.67 417 GLN B CA 1
ATOM 7785 C C . GLN B 1 417 ? -67.729 40.654 37.796 1.00 54.15 417 GLN B C 1
ATOM 7786 O O . GLN B 1 417 ? -66.642 41.217 37.628 1.00 50.63 417 GLN B O 1
ATOM 7792 N N . VAL B 1 418 ? -68.839 41.106 37.238 1.00 49.91 418 VAL B N 1
ATOM 7793 C CA . VAL B 1 418 ? -68.780 42.321 36.437 1.00 49.40 418 VAL B CA 1
ATOM 7794 C C . VAL B 1 418 ? -68.219 43.476 37.264 1.00 50.55 418 VAL B C 1
ATOM 7795 O O . VAL B 1 418 ? -67.405 44.249 36.770 1.00 50.24 418 VAL B O 1
ATOM 7799 N N . THR B 1 419 ? -68.669 43.602 38.511 1.00 44.35 419 THR B N 1
ATOM 7800 C CA . THR B 1 419 ? -68.185 44.665 39.387 1.00 39.69 419 THR B CA 1
ATOM 7801 C C . THR B 1 419 ? -66.672 44.533 39.566 1.00 40.06 419 THR B C 1
ATOM 7802 O O . THR B 1 419 ? -65.938 45.482 39.342 1.00 35.95 419 THR B O 1
ATOM 7806 N N . LEU B 1 420 ? -66.194 43.358 39.977 1.00 38.84 420 LEU B N 1
ATOM 7807 C CA . LEU B 1 420 ? -64.760 43.194 40.124 1.00 36.12 420 LEU B CA 1
ATOM 7808 C C . LEU B 1 420 ? -63.996 43.311 38.764 1.00 40.98 420 LEU B C 1
ATOM 7809 O O . LEU B 1 420 ? -62.833 43.719 38.746 1.00 47.44 420 LEU B O 1
ATOM 7814 N N . ASN B 1 421 ? -64.604 42.972 37.629 1.00 39.19 421 ASN B N 1
ATOM 7815 C CA . ASN B 1 421 ? -63.857 43.140 36.376 1.00 48.14 421 ASN B CA 1
ATOM 7816 C C . ASN B 1 421 ? -63.773 44.602 36.001 1.00 48.52 421 ASN B C 1
ATOM 7817 O O . ASN B 1 421 ? -62.962 45.003 35.181 1.00 48.53 421 ASN B O 1
ATOM 7822 N N . GLN B 1 422 ? -64.616 45.414 36.606 1.00 49.25 422 GLN B N 1
ATOM 7823 C CA . GLN B 1 422 ? -64.549 46.825 36.313 1.00 50.13 422 GLN B CA 1
ATOM 7824 C C . GLN B 1 422 ? -63.451 47.446 37.181 1.00 49.00 422 GLN B C 1
ATOM 7825 O O . GLN B 1 422 ? -62.762 48.349 36.732 1.00 46.44 422 GLN B O 1
ATOM 7831 N N . GLN B 1 423 ? -63.283 46.980 38.423 1.00 44.47 423 GLN B N 1
ATOM 7832 C CA . GLN B 1 423 ? -62.248 47.556 39.269 1.00 47.65 423 GLN B CA 1
ATOM 7833 C C . GLN B 1 423 ? -60.870 47.061 38.806 1.00 53.52 423 GLN B C 1
ATOM 7834 O O . GLN B 1 423 ? -59.845 47.631 39.149 1.00 55.86 423 GLN B O 1
ATOM 7840 N N . GLY B 1 424 ? -60.886 46.020 37.982 1.00 52.41 424 GLY B N 1
ATOM 7841 C CA . GLY B 1 424 ? -59.698 45.476 37.354 1.00 46.65 424 GLY B CA 1
ATOM 7842 C C . GLY B 1 424 ? -58.393 45.129 38.019 1.00 43.72 424 GLY B C 1
ATOM 7843 O O . GLY B 1 424 ? -57.429 44.856 37.307 1.00 43.71 424 GLY B O 1
ATOM 7844 N N . GLY B 1 425 ? -58.358 45.099 39.349 1.00 47.48 425 GLY B N 1
ATOM 7845 C CA . GLY B 1 425 ? -57.139 44.765 40.084 1.00 38.58 425 GLY B CA 1
ATOM 7846 C C . GLY B 1 425 ? -56.631 43.331 39.914 1.00 43.70 425 GLY B C 1
ATOM 7847 O O . GLY B 1 425 ? -55.445 43.086 40.094 1.00 37.89 425 GLY B O 1
ATOM 7848 N N . ARG B 1 426 ? -57.513 42.382 39.593 1.00 41.56 426 ARG B N 1
ATOM 7849 C CA . ARG B 1 426 ? -57.097 41.018 39.365 1.00 41.98 426 ARG B CA 1
ATOM 7850 C C . ARG B 1 426 ? -57.967 40.322 38.379 1.00 43.94 426 ARG B C 1
ATOM 7851 O O . ARG B 1 426 ? -58.993 40.831 37.958 1.00 52.63 426 ARG B O 1
ATOM 7859 N N . SER B 1 427 ? -57.526 39.161 37.953 1.00 48.09 427 SER B N 1
ATOM 7860 C CA . SER B 1 427 ? -58.345 38.407 37.051 1.00 51.51 427 SER B CA 1
ATOM 7861 C C . SER B 1 427 ? -59.400 37.777 37.985 1.00 53.51 427 SER B C 1
ATOM 7862 O O . SER B 1 427 ? -59.143 37.518 39.196 1.00 49.14 427 SER B O 1
ATOM 7865 N N . VAL B 1 428 ? -60.587 37.550 37.433 1.00 47.96 428 VAL B N 1
ATOM 7866 C CA . VAL B 1 428 ? -61.679 36.986 38.217 1.00 50.05 428 VAL B CA 1
ATOM 7867 C C . VAL B 1 428 ? -62.103 35.618 37.690 1.00 47.41 428 VAL B C 1
ATOM 7868 O O . VAL B 1 428 ? -62.360 35.451 36.500 1.00 46.23 428 VAL B O 1
ATOM 7872 N N . SER B 1 429 ? -62.194 34.657 38.596 1.00 44.72 429 SER B N 1
ATOM 7873 C CA . SER B 1 429 ? -62.600 33.306 38.262 1.00 47.96 429 SER B CA 1
ATOM 7874 C C . SER B 1 429 ? -63.945 33.029 38.908 1.00 48.54 429 SER B C 1
ATOM 7875 O O . SER B 1 429 ? -64.114 33.165 40.128 1.00 46.41 429 SER B O 1
ATOM 7878 N N . LEU B 1 430 ? -64.890 32.626 38.073 1.00 50.11 430 LEU B N 1
ATOM 7879 C CA . LEU B 1 430 ? -66.223 32.320 38.526 1.00 55.21 430 LEU B CA 1
ATOM 7880 C C . LEU B 1 430 ? -66.460 30.811 38.547 1.00 57.38 430 LEU B C 1
ATOM 7881 O O . LEU B 1 430 ? -66.352 30.138 37.524 1.00 64.19 430 LEU B O 1
ATOM 7886 N N . LEU B 1 431 ? -66.781 30.278 39.715 1.00 59.75 431 LEU B N 1
ATOM 7887 C CA . LEU B 1 431 ? -67.054 28.851 39.857 1.00 55.90 431 LEU B CA 1
ATOM 7888 C C . LEU B 1 431 ? -68.492 28.685 40.337 1.00 60.32 431 LEU B C 1
ATOM 7889 O O . LEU B 1 431 ? -68.753 28.502 41.537 1.00 54.70 431 LEU B O 1
ATOM 7894 N N . LEU B 1 432 ? -69.435 28.786 39.408 1.00 62.92 432 LEU B N 1
ATOM 7895 C CA . LEU B 1 432 ? -70.830 28.632 39.783 1.00 72.26 432 LEU B CA 1
ATOM 7896 C C . LEU B 1 432 ? -71.141 27.190 40.149 1.00 78.23 432 LEU B C 1
ATOM 7897 O O . LEU B 1 432 ? -70.440 26.274 39.727 1.00 81.60 432 LEU B O 1
ATOM 7902 N N . GLY B 1 433 ? -72.182 26.986 40.953 1.00 82.81 433 GLY B N 1
ATOM 7903 C CA . GLY B 1 433 ? -72.532 25.632 41.344 1.00 81.85 433 GLY B CA 1
ATOM 7904 C C . GLY B 1 433 ? -72.547 24.661 40.171 1.00 79.81 433 GLY B C 1
ATOM 7905 O O . GLY B 1 433 ? -71.859 23.642 40.209 1.00 76.29 433 GLY B O 1
ATOM 7906 N N . ASP B 1 434 ? -73.301 24.985 39.120 1.00 75.14 434 ASP B N 1
ATOM 7907 C CA . ASP B 1 434 ? -73.407 24.103 37.961 1.00 75.76 434 ASP B CA 1
ATOM 7908 C C . ASP B 1 434 ? -72.123 23.915 37.168 1.00 74.03 434 ASP B C 1
ATOM 7909 O O . ASP B 1 434 ? -71.805 22.791 36.764 1.00 67.86 434 ASP B O 1
ATOM 7914 N N . THR B 1 435 ? -71.388 24.998 36.925 1.00 73.82 435 THR B N 1
ATOM 7915 C CA . THR B 1 435 ? -70.136 24.881 36.182 1.00 72.05 435 THR B CA 1
ATOM 7916 C C . THR B 1 435 ? -69.262 23.853 36.888 1.00 70.18 435 THR B C 1
ATOM 7917 O O . THR B 1 435 ? -68.752 22.938 36.251 1.00 73.12 435 THR B O 1
ATOM 7921 N N . VAL B 1 436 ? -69.108 24.006 38.204 1.00 69.30 436 VAL B N 1
ATOM 7922 C CA . VAL B 1 436 ? -68.326 23.080 39.043 1.00 69.49 436 VAL B CA 1
ATOM 7923 C C . VAL B 1 436 ? -68.853 21.647 38.871 1.00 73.91 436 VAL B C 1
ATOM 7924 O O . VAL B 1 436 ? -68.069 20.725 38.651 1.00 76.64 436 VAL B O 1
ATOM 7928 N N . ARG B 1 437 ? -70.171 21.465 38.989 1.00 69.58 437 ARG B N 1
ATOM 7929 C CA . ARG B 1 437 ? -70.772 20.146 38.847 1.00 67.97 437 ARG B CA 1
ATOM 7930 C C . ARG B 1 437 ? -70.450 19.568 37.475 1.00 67.93 437 ARG B C 1
ATOM 7931 O O . ARG B 1 437 ? -70.122 18.387 37.360 1.00 69.48 437 ARG B O 1
ATOM 7939 N N . HIS B 1 438 ? -70.515 20.396 36.437 1.00 62.73 438 HIS B N 1
ATOM 7940 C CA . HIS B 1 438 ? -70.246 19.906 35.095 1.00 63.85 438 HIS B CA 1
ATOM 7941 C C . HIS B 1 438 ? -68.759 19.644 34.826 1.00 67.75 438 HIS B C 1
ATOM 7942 O O . HIS B 1 438 ? -68.384 18.580 34.336 1.00 70.58 438 HIS B O 1
ATOM 7949 N N . GLU B 1 439 ? -67.915 20.605 35.184 1.00 66.03 439 GLU B N 1
ATOM 7950 C CA . GLU B 1 439 ? -66.479 20.529 34.935 1.00 60.09 439 GLU B CA 1
ATOM 7951 C C . GLU B 1 439 ? -65.604 19.707 35.856 1.00 58.81 439 GLU B C 1
ATOM 7952 O O . GLU B 1 439 ? -64.631 19.119 35.406 1.00 65.50 439 GLU B O 1
ATOM 7958 N N . LEU B 1 440 ? -65.929 19.653 37.136 1.00 56.14 440 LEU B N 1
ATOM 7959 C CA . LEU B 1 440 ? -65.081 18.928 38.078 1.00 54.76 440 LEU B CA 1
ATOM 7960 C C . LEU B 1 440 ? -65.753 17.806 38.878 1.00 59.86 440 LEU B C 1
ATOM 7961 O O . LEU B 1 440 ? -65.051 16.980 39.488 1.00 45.69 440 LEU B O 1
ATOM 7966 N N . SER B 1 441 ? -67.090 17.791 38.908 1.00 61.42 441 SER B N 1
ATOM 7967 C CA . SER B 1 441 ? -67.813 16.789 39.683 1.00 71.54 441 SER B CA 1
ATOM 7968 C C . SER B 1 441 ? -68.960 16.118 38.935 1.00 76.95 441 SER B C 1
ATOM 7969 O O . SER B 1 441 ? -69.907 15.623 39.559 1.00 79.08 441 SER B O 1
ATOM 7972 N N . SER B 1 442 ? -68.864 16.086 37.608 1.00 76.21 442 SER B N 1
ATOM 7973 C CA . SER B 1 442 ? -69.906 15.504 36.782 1.00 76.98 442 SER B CA 1
ATOM 7974 C C . SER B 1 442 ? -70.352 14.121 37.225 1.00 79.87 442 SER B C 1
ATOM 7975 O O . SER B 1 442 ? -71.458 13.694 36.907 1.00 83.12 442 SER B O 1
ATOM 7978 N N . GLU B 1 443 ? -69.515 13.409 37.963 1.00 83.66 443 GLU B N 1
ATOM 7979 C CA . GLU B 1 443 ? -69.914 12.073 38.368 1.00 85.82 443 GLU B CA 1
ATOM 7980 C C . GLU B 1 443 ? -69.993 11.839 39.863 1.00 82.82 443 GLU B C 1
ATOM 7981 O O . GLU B 1 443 ? -69.789 10.732 40.353 1.00 80.80 443 GLU B O 1
ATOM 7987 N N . LEU B 1 444 ? -70.306 12.905 40.584 1.00 81.72 444 LEU B N 1
ATOM 7988 C CA . LEU B 1 444 ? -70.466 12.826 42.020 1.00 79.38 444 LEU B CA 1
ATOM 7989 C C . LEU B 1 444 ? -71.961 12.852 42.254 1.00 76.05 444 LEU B C 1
ATOM 7990 O O . LEU B 1 444 ? -72.720 13.227 41.355 1.00 70.50 444 LEU B O 1
ATOM 7995 N N . GLY B 1 445 ? -72.376 12.451 43.454 1.00 73.45 445 GLY B N 1
ATOM 7996 C CA . GLY B 1 445 ? -73.790 12.431 43.782 1.00 75.00 445 GLY B CA 1
ATOM 7997 C C . GLY B 1 445 ? -74.102 13.472 44.832 1.00 76.75 445 GLY B C 1
ATOM 7998 O O . GLY B 1 445 ? -73.369 14.460 44.952 1.00 78.01 445 GLY B O 1
ATOM 7999 N N . PHE B 1 446 ? -75.162 13.254 45.612 1.00 76.10 446 PHE B N 1
ATOM 8000 C CA . PHE B 1 446 ? -75.534 14.232 46.628 1.00 74.14 446 PHE B CA 1
ATOM 8001 C C . PHE B 1 446 ? -75.599 13.704 48.034 1.00 70.51 446 PHE B C 1
ATOM 8002 O O . PHE B 1 446 ? -76.324 14.222 48.878 1.00 75.29 446 PHE B O 1
ATOM 8010 N N . THR B 1 447 ? -74.814 12.681 48.296 1.00 68.47 447 THR B N 1
ATOM 8011 C CA . THR B 1 447 ? -74.801 12.121 49.624 1.00 72.17 447 THR B CA 1
ATOM 8012 C C . THR B 1 447 ? -73.915 13.041 50.433 1.00 74.33 447 THR B C 1
ATOM 8013 O O . THR B 1 447 ? -73.112 13.785 49.868 1.00 71.34 447 THR B O 1
ATOM 8017 N N . ARG B 1 448 ? -74.068 12.994 51.750 1.00 76.30 448 ARG B N 1
ATOM 8018 C CA . ARG B 1 448 ? -73.249 13.792 52.638 1.00 81.98 448 ARG B CA 1
ATOM 8019 C C . ARG B 1 448 ? -71.816 13.731 52.114 1.00 85.72 448 ARG B C 1
ATOM 8020 O O . ARG B 1 448 ? -71.213 14.765 51.830 1.00 90.77 448 ARG B O 1
ATOM 8028 N N . GLU B 1 449 ? -71.289 12.516 51.968 1.00 84.87 449 GLU B N 1
ATOM 8029 C CA . GLU B 1 449 ? -69.930 12.305 51.476 1.00 87.00 449 GLU B CA 1
ATOM 8030 C C . GLU B 1 449 ? -69.633 12.953 50.126 1.00 84.79 449 GLU B C 1
ATOM 8031 O O . GLU B 1 449 ? -68.592 13.593 49.960 1.00 80.44 449 GLU B O 1
ATOM 8037 N N . ASP B 1 450 ? -70.529 12.753 49.159 1.00 84.19 450 ASP B N 1
ATOM 8038 C CA . ASP B 1 450 ? -70.345 13.295 47.813 1.00 84.21 450 ASP B CA 1
ATOM 8039 C C . ASP B 1 450 ? -70.318 14.808 47.753 1.00 83.52 450 ASP B C 1
ATOM 8040 O O . ASP B 1 450 ? -69.496 15.388 47.037 1.00 86.71 450 ASP B O 1
ATOM 8045 N N . ARG B 1 451 ? -71.220 15.455 48.483 1.00 78.47 451 ARG B N 1
ATOM 8046 C CA . ARG B 1 451 ? -71.243 16.908 48.494 1.00 72.08 451 ARG B CA 1
ATOM 8047 C C . ARG B 1 451 ? -69.940 17.376 49.124 1.00 68.40 451 ARG B C 1
ATOM 8048 O O . ARG B 1 451 ? -69.315 18.324 48.646 1.00 70.72 451 ARG B O 1
ATOM 8056 N N . HIS B 1 452 ? -69.525 16.713 50.197 1.00 58.15 452 HIS B N 1
ATOM 8057 C CA . HIS B 1 452 ? -68.294 17.103 50.852 1.00 63.18 452 HIS B CA 1
ATOM 8058 C C . HIS B 1 452 ? -67.114 17.038 49.892 1.00 68.56 452 HIS B C 1
ATOM 8059 O O . HIS B 1 452 ? -66.251 17.915 49.877 1.00 70.74 452 HIS B O 1
ATOM 8066 N N . THR B 1 453 ? -67.074 15.987 49.090 1.00 72.50 453 THR B N 1
ATOM 8067 C CA . THR B 1 453 ? -66.010 15.827 48.115 1.00 72.69 453 THR B CA 1
ATOM 8068 C C . THR B 1 453 ? -66.097 16.956 47.080 1.00 72.18 453 THR B C 1
ATOM 8069 O O . THR B 1 453 ? -65.086 17.561 46.718 1.00 74.57 453 THR B O 1
ATOM 8073 N N . ASN B 1 454 ? -67.306 17.249 46.615 1.00 68.56 454 ASN B N 1
ATOM 8074 C CA . ASN B 1 454 ? -67.491 18.315 45.637 1.00 66.17 454 ASN B CA 1
ATOM 8075 C C . ASN B 1 454 ? -66.913 19.645 46.159 1.00 64.95 454 ASN B C 1
ATOM 8076 O O . ASN B 1 454 ? -66.251 20.362 45.422 1.00 62.08 454 ASN B O 1
ATOM 8081 N N . ILE B 1 455 ? -67.153 19.966 47.430 1.00 63.61 455 ILE B N 1
ATOM 8082 C CA . ILE B 1 455 ? -66.649 21.219 48.007 1.00 63.99 455 ILE B CA 1
ATOM 8083 C C . ILE B 1 455 ? -65.116 21.200 48.164 1.00 66.27 455 ILE B C 1
ATOM 8084 O O . ILE B 1 455 ? -64.434 22.216 47.936 1.00 64.76 455 ILE B O 1
ATOM 8089 N N . GLN B 1 456 ? -64.567 20.046 48.537 1.00 63.77 456 GLN B N 1
ATOM 8090 C CA . GLN B 1 456 ? -63.129 19.961 48.697 1.00 61.27 456 GLN B CA 1
ATOM 8091 C C . GLN B 1 456 ? -62.516 20.190 47.339 1.00 58.93 456 GLN B C 1
ATOM 8092 O O . GLN B 1 456 ? -61.404 20.675 47.236 1.00 57.89 456 GLN B O 1
ATOM 8098 N N . ARG B 1 457 ? -63.262 19.847 46.297 1.00 54.99 457 ARG B N 1
ATOM 8099 C CA . ARG B 1 457 ? -62.787 19.995 44.937 1.00 56.52 457 ARG B CA 1
ATOM 8100 C C . ARG B 1 457 ? -62.802 21.459 44.523 1.00 61.15 457 ARG B C 1
ATOM 8101 O O . ARG B 1 457 ? -61.927 21.921 43.783 1.00 70.45 457 ARG B O 1
ATOM 8109 N N . ILE B 1 458 ? -63.790 22.199 45.012 1.00 59.94 458 ILE B N 1
ATOM 8110 C CA . ILE B 1 458 ? -63.879 23.621 44.702 1.00 54.64 458 ILE B CA 1
ATOM 8111 C C . ILE B 1 458 ? -62.779 24.329 45.485 1.00 46.73 458 ILE B C 1
ATOM 8112 O O . ILE B 1 458 ? -62.125 25.214 44.971 1.00 41.61 458 ILE B O 1
ATOM 8117 N N . ALA B 1 459 ? -62.574 23.923 46.729 1.00 42.37 459 ALA B N 1
ATOM 8118 C CA . ALA B 1 459 ? -61.529 24.545 47.560 1.00 50.59 459 ALA B CA 1
ATOM 8119 C C . ALA B 1 459 ? -60.136 24.411 46.938 1.00 54.08 459 ALA B C 1
ATOM 8120 O O . ALA B 1 459 ? -59.339 25.355 46.928 1.00 52.25 459 ALA B O 1
ATOM 8122 N N . PHE B 1 460 ? -59.844 23.220 46.428 1.00 56.11 460 PHE B N 1
ATOM 8123 C CA . PHE B 1 460 ? -58.568 22.941 45.810 1.00 49.86 460 PHE B CA 1
ATOM 8124 C C . PHE B 1 460 ? -58.356 23.892 44.624 1.00 56.60 460 PHE B C 1
ATOM 8125 O O . PHE B 1 460 ? -57.335 24.593 44.565 1.00 55.29 460 PHE B O 1
ATOM 8133 N N . VAL B 1 461 ? -59.296 23.912 43.675 1.00 51.01 461 VAL B N 1
ATOM 8134 C CA . VAL B 1 461 ? -59.158 24.819 42.531 1.00 48.64 461 VAL B CA 1
ATOM 8135 C C . VAL B 1 461 ? -59.147 26.284 42.999 1.00 53.42 461 VAL B C 1
ATOM 8136 O O . VAL B 1 461 ? -58.333 27.085 42.534 1.00 52.23 461 VAL B O 1
ATOM 8140 N N . ALA B 1 462 ? -60.046 26.635 43.918 1.00 48.96 462 ALA B N 1
ATOM 8141 C CA . ALA B 1 462 ? -60.067 27.984 44.434 1.00 49.24 462 ALA B CA 1
ATOM 8142 C C . ALA B 1 462 ? -58.726 28.297 45.124 1.00 51.23 462 ALA B C 1
ATOM 8143 O O . ALA B 1 462 ? -58.170 29.386 44.934 1.00 51.49 462 ALA B O 1
ATOM 8145 N N . THR B 1 463 ? -58.193 27.355 45.904 1.00 47.31 463 THR B N 1
ATOM 8146 C CA . THR B 1 463 ? -56.920 27.607 46.575 1.00 49.05 463 THR B CA 1
ATOM 8147 C C . THR B 1 463 ? -55.761 27.860 45.614 1.00 48.77 463 THR B C 1
ATOM 8148 O O . THR B 1 463 ? -54.878 28.667 45.904 1.00 51.05 463 THR B O 1
ATOM 8152 N N . GLU B 1 464 ? -55.757 27.200 44.462 1.00 50.97 464 GLU B N 1
ATOM 8153 C CA . GLU B 1 464 ? -54.668 27.426 43.518 1.00 51.14 464 GLU B CA 1
ATOM 8154 C C . GLU B 1 464 ? -54.820 28.779 42.872 1.00 45.21 464 GLU B C 1
ATOM 8155 O O . GLU B 1 464 ? -53.835 29.485 42.669 1.00 53.28 464 GLU B O 1
ATOM 8161 N N . LEU B 1 465 ? -56.055 29.155 42.555 1.00 46.21 465 LEU B N 1
ATOM 8162 C CA . LEU B 1 465 ? -56.309 30.453 41.929 1.00 40.23 465 LEU B CA 1
ATOM 8163 C C . LEU B 1 465 ? -56.031 31.569 42.939 1.00 43.08 465 LEU B C 1
ATOM 8164 O O . LEU B 1 465 ? -55.449 32.598 42.589 1.00 36.19 465 LEU B O 1
ATOM 8169 N N . THR B 1 466 ? -56.433 31.375 44.192 1.00 39.91 466 THR B N 1
ATOM 8170 C CA . THR B 1 466 ? -56.169 32.399 45.192 1.00 42.93 466 THR B CA 1
ATOM 8171 C C . THR B 1 466 ? -54.651 32.596 45.245 1.00 49.99 466 THR B C 1
ATOM 8172 O O . THR B 1 466 ? -54.164 33.726 45.297 1.00 46.10 466 THR B O 1
ATOM 8176 N N . ARG B 1 467 ? -53.903 31.492 45.200 1.00 51.48 467 ARG B N 1
ATOM 8177 C CA . ARG B 1 467 ? -52.455 31.581 45.257 1.00 47.74 467 ARG B CA 1
ATOM 8178 C C . ARG B 1 467 ? -51.899 32.351 44.066 1.00 42.81 467 ARG B C 1
ATOM 8179 O O . ARG B 1 467 ? -50.909 33.056 44.196 1.00 45.72 467 ARG B O 1
ATOM 8187 N N . ALA B 1 468 ? -52.523 32.235 42.900 1.00 43.81 468 ALA B N 1
ATOM 8188 C CA . ALA B 1 468 ? -52.061 32.984 41.710 1.00 38.40 468 ALA B CA 1
ATOM 8189 C C . ALA B 1 468 ? -52.483 34.455 41.759 1.00 45.66 468 ALA B C 1
ATOM 8190 O O . ALA B 1 468 ? -52.304 35.220 40.785 1.00 46.79 468 ALA B O 1
ATOM 8192 N N . GLY B 1 469 ? -53.084 34.842 42.885 1.00 43.83 469 GLY B N 1
ATOM 8193 C CA . GLY B 1 469 ? -53.548 36.200 43.063 1.00 40.96 469 GLY B CA 1
ATOM 8194 C C . GLY B 1 469 ? -54.876 36.552 42.402 1.00 45.22 469 GLY B C 1
ATOM 8195 O O . GLY B 1 469 ? -55.152 37.735 42.151 1.00 45.77 469 GLY B O 1
ATOM 8196 N N . ALA B 1 470 ? -55.709 35.559 42.109 1.00 43.50 470 ALA B N 1
ATOM 8197 C CA . ALA B 1 470 ? -56.993 35.842 41.469 1.00 45.37 470 ALA B CA 1
ATOM 8198 C C . ALA B 1 470 ? -58.079 36.124 42.492 1.00 45.85 470 ALA B C 1
ATOM 8199 O O . ALA B 1 470 ? -57.895 35.957 43.698 1.00 50.60 470 ALA B O 1
ATOM 8201 N N . ALA B 1 471 ? -59.213 36.589 41.989 1.00 51.86 471 ALA B N 1
ATOM 8202 C CA . ALA B 1 471 ? -60.387 36.840 42.814 1.00 47.58 471 ALA B CA 1
ATOM 8203 C C . ALA B 1 471 ? -61.284 35.679 42.394 1.00 48.83 471 ALA B C 1
ATOM 8204 O O . ALA B 1 471 ? -61.720 35.610 41.238 1.00 46.03 471 ALA B O 1
ATOM 8206 N N . VAL B 1 472 ? -61.529 34.759 43.319 1.00 49.62 472 VAL B N 1
ATOM 8207 C CA . VAL B 1 472 ? -62.345 33.588 43.028 1.00 50.81 472 VAL B CA 1
ATOM 8208 C C . VAL B 1 472 ? -63.728 33.747 43.639 1.00 53.39 472 VAL B C 1
ATOM 8209 O O . VAL B 1 472 ? -63.854 33.994 44.853 1.00 55.67 472 VAL B O 1
ATOM 8213 N N . ILE B 1 473 ? -64.755 33.603 42.801 1.00 48.63 473 ILE B N 1
ATOM 8214 C CA . ILE B 1 473 ? -66.138 33.685 43.259 1.00 51.28 473 ILE B CA 1
ATOM 8215 C C . ILE B 1 473 ? -66.799 32.326 43.077 1.00 54.16 473 ILE B C 1
ATOM 8216 O O . ILE B 1 473 ? -67.007 31.889 41.942 1.00 42.16 473 ILE B O 1
ATOM 8221 N N . ALA B 1 474 ? -67.128 31.668 44.193 1.00 60.97 474 ALA B N 1
ATOM 8222 C CA . ALA B 1 474 ? -67.765 30.341 44.160 1.00 62.87 474 ALA B CA 1
ATOM 8223 C C . ALA B 1 474 ? -69.190 30.374 44.727 1.00 62.71 474 ALA B C 1
ATOM 8224 O O . ALA B 1 474 ? -69.434 30.932 45.808 1.00 62.20 474 ALA B O 1
ATOM 8226 N N . ALA B 1 475 ? -70.123 29.765 43.997 1.00 61.82 475 ALA B N 1
ATOM 8227 C CA . ALA B 1 475 ? -71.510 29.744 44.429 1.00 61.71 475 ALA B CA 1
ATOM 8228 C C . ALA B 1 475 ? -72.177 28.365 44.532 1.00 59.08 475 ALA B C 1
ATOM 8229 O O . ALA B 1 475 ? -73.200 28.106 43.902 1.00 57.68 475 ALA B O 1
ATOM 8231 N N . PRO B 1 476 ? -71.587 27.453 45.321 1.00 55.02 476 PRO B N 1
ATOM 8232 C CA . PRO B 1 476 ? -72.169 26.118 45.496 1.00 54.62 476 PRO B CA 1
ATOM 8233 C C . PRO B 1 476 ? -73.229 26.229 46.628 1.00 55.95 476 PRO B C 1
ATOM 8234 O O . PRO B 1 476 ? -73.348 27.281 47.266 1.00 52.87 476 PRO B O 1
ATOM 8238 N N . ILE B 1 477 ? -73.986 25.165 46.887 1.00 50.71 477 ILE B N 1
ATOM 8239 C CA . ILE B 1 477 ? -74.962 25.218 47.962 1.00 52.98 477 ILE B CA 1
ATOM 8240 C C . ILE B 1 477 ? -74.208 25.116 49.295 1.00 57.82 477 ILE B C 1
ATOM 8241 O O . ILE B 1 477 ? -74.436 25.892 50.223 1.00 55.85 477 ILE B O 1
ATOM 8246 N N . ALA B 1 478 ? -73.290 24.166 49.368 1.00 60.35 478 ALA B N 1
ATOM 8247 C CA . ALA B 1 478 ? -72.478 23.952 50.561 1.00 64.75 478 ALA B CA 1
ATOM 8248 C C . ALA B 1 478 ? -73.376 23.875 51.781 1.00 68.92 478 ALA B C 1
ATOM 8249 O O . ALA B 1 478 ? -73.337 24.742 52.663 1.00 67.45 478 ALA B O 1
ATOM 8251 N N . PRO B 1 479 ? -74.187 22.807 51.861 1.00 72.12 479 PRO B N 1
ATOM 8252 C CA . PRO B 1 479 ? -75.124 22.581 52.956 1.00 69.61 479 PRO B CA 1
ATOM 8253 C C . PRO B 1 479 ? -74.485 22.269 54.298 1.00 76.84 479 PRO B C 1
ATOM 8254 O O . PRO B 1 479 ? -75.113 22.464 55.341 1.00 75.39 479 PRO B O 1
ATOM 8258 N N . TYR B 1 480 ? -73.242 21.795 54.289 1.00 79.38 480 TYR B N 1
ATOM 8259 C CA . TYR B 1 480 ? -72.616 21.399 55.548 1.00 81.93 480 TYR B CA 1
ATOM 8260 C C . TYR B 1 480 ? -71.460 22.217 56.099 1.00 80.76 480 TYR B C 1
ATOM 8261 O O . TYR B 1 480 ? -70.534 22.581 55.384 1.00 76.05 480 TYR B O 1
ATOM 8270 N N . GLU B 1 481 ? -71.532 22.467 57.404 1.00 84.40 481 GLU B N 1
ATOM 8271 C CA . GLU B 1 481 ? -70.530 23.221 58.143 1.00 87.26 481 GLU B CA 1
ATOM 8272 C C . GLU B 1 481 ? -69.155 22.583 57.984 1.00 88.33 481 GLU B C 1
ATOM 8273 O O . GLU B 1 481 ? -68.150 23.274 57.824 1.00 87.72 481 GLU B O 1
ATOM 8279 N N . GLU B 1 482 ? -69.110 21.258 58.037 1.00 90.75 482 GLU B N 1
ATOM 8280 C CA . GLU B 1 482 ? -67.851 20.542 57.874 1.00 87.57 482 GLU B CA 1
ATOM 8281 C C . GLU B 1 482 ? -67.163 20.946 56.535 1.00 80.83 482 GLU B C 1
ATOM 8282 O O . GLU B 1 482 ? -65.969 21.238 56.511 1.00 74.39 482 GLU B O 1
ATOM 8288 N N . SER B 1 483 ? -67.930 20.972 55.440 1.00 73.86 483 SER B N 1
ATOM 8289 C CA . SER B 1 483 ? -67.418 21.341 54.101 1.00 69.06 483 SER B CA 1
ATOM 8290 C C . SER B 1 483 ? -66.865 22.750 54.052 1.00 64.21 483 SER B C 1
ATOM 8291 O O . SER B 1 483 ? -65.698 22.969 53.709 1.00 56.28 483 SER B O 1
ATOM 8294 N N . ARG B 1 484 ? -67.740 23.700 54.359 1.00 60.97 484 ARG B N 1
ATOM 8295 C CA . ARG B 1 484 ? -67.394 25.104 54.354 1.00 63.04 484 ARG B CA 1
ATOM 8296 C C . ARG B 1 484 ? -66.150 25.350 55.194 1.00 63.93 484 ARG B C 1
ATOM 8297 O O . ARG B 1 484 ? -65.257 26.100 54.788 1.00 64.59 484 ARG B O 1
ATOM 8305 N N . LYS B 1 485 ? -66.087 24.710 56.356 1.00 67.06 485 LYS B N 1
ATOM 8306 C CA . LYS B 1 485 ? -64.928 24.844 57.236 1.00 73.73 485 LYS B CA 1
ATOM 8307 C C . LYS B 1 485 ? -63.682 24.346 56.482 1.00 75.78 485 LYS B C 1
ATOM 8308 O O . LYS B 1 485 ? -62.596 24.934 56.571 1.00 73.78 485 LYS B O 1
ATOM 8314 N N . PHE B 1 486 ? -63.850 23.262 55.727 1.00 77.62 486 PHE B N 1
ATOM 8315 C CA . PHE B 1 486 ? -62.747 22.697 54.956 1.00 72.77 486 PHE B CA 1
ATOM 8316 C C . PHE B 1 486 ? -62.252 23.686 53.914 1.00 68.86 486 PHE B C 1
ATOM 8317 O O . PHE B 1 486 ? -61.058 23.935 53.797 1.00 66.81 486 PHE B O 1
ATOM 8325 N N . ALA B 1 487 ? -63.190 24.227 53.142 1.00 69.92 487 ALA B N 1
ATOM 8326 C CA . ALA B 1 487 ? -62.871 25.182 52.086 1.00 67.12 487 ALA B CA 1
ATOM 8327 C C . ALA B 1 487 ? -62.148 26.401 52.675 1.00 68.61 487 ALA B C 1
ATOM 8328 O O . ALA B 1 487 ? -61.148 26.895 52.124 1.00 64.31 487 ALA B O 1
ATOM 8330 N N . ARG B 1 488 ? -62.651 26.876 53.808 1.00 67.43 488 ARG B N 1
ATOM 8331 C CA . ARG B 1 488 ? -62.043 28.017 54.445 1.00 68.53 488 ARG B CA 1
ATOM 8332 C C . ARG B 1 488 ? -60.588 27.709 54.796 1.00 69.88 488 ARG B C 1
ATOM 8333 O O . ARG B 1 488 ? -59.699 28.512 54.499 1.00 67.72 488 ARG B O 1
ATOM 8341 N N . ASP B 1 489 ? -60.330 26.546 55.395 1.00 70.55 489 ASP B N 1
ATOM 8342 C CA . ASP B 1 489 ? -58.960 26.201 55.766 1.00 71.35 489 ASP B CA 1
ATOM 8343 C C . ASP B 1 489 ? -58.062 25.956 54.566 1.00 68.56 489 ASP B C 1
ATOM 8344 O O . ASP B 1 489 ? -56.888 26.333 54.584 1.00 67.39 489 ASP B O 1
ATOM 8349 N N . ALA B 1 490 ? -58.605 25.331 53.526 1.00 64.76 490 ALA B N 1
ATOM 8350 C CA . ALA B 1 490 ? -57.829 25.059 52.323 1.00 61.83 490 ALA B CA 1
ATOM 8351 C C . ALA B 1 490 ? -57.347 26.373 51.709 1.00 64.62 490 ALA B C 1
ATOM 8352 O O . ALA B 1 490 ? -56.146 26.578 51.496 1.00 60.81 490 ALA B O 1
ATOM 8354 N N . VAL B 1 491 ? -58.294 27.272 51.447 1.00 66.24 491 VAL B N 1
ATOM 8355 C CA . VAL B 1 491 ? -57.987 28.556 50.828 1.00 65.62 491 VAL B CA 1
ATOM 8356 C C . VAL B 1 491 ? -57.118 29.496 51.672 1.00 68.46 491 VAL B C 1
ATOM 8357 O O . VAL B 1 491 ? -56.256 30.199 51.128 1.00 67.45 491 VAL B O 1
ATOM 8361 N N . SER B 1 492 ? -57.334 29.504 52.986 1.00 67.02 492 SER B N 1
ATOM 8362 C CA . SER B 1 492 ? -56.567 30.364 53.892 1.00 68.28 492 SER B CA 1
ATOM 8363 C C . SER B 1 492 ? -55.061 30.161 53.776 1.00 71.09 492 SER B C 1
ATOM 8364 O O . SER B 1 492 ? -54.269 31.076 54.066 1.00 68.19 492 SER B O 1
ATOM 8367 N N . GLN B 1 493 ? -54.668 28.957 53.362 1.00 72.81 493 GLN B N 1
ATOM 8368 C CA . GLN B 1 493 ? -53.255 28.624 53.199 1.00 68.27 493 GLN B CA 1
ATOM 8369 C C . GLN B 1 493 ? -52.644 29.481 52.105 1.00 64.82 493 GLN B C 1
ATOM 8370 O O . GLN B 1 493 ? -51.436 29.667 52.076 1.00 64.61 493 GLN B O 1
ATOM 8376 N N . ALA B 1 494 ? -53.470 30.004 51.201 1.00 60.36 494 ALA B N 1
ATOM 8377 C CA . ALA B 1 494 ? -52.936 30.809 50.116 1.00 60.48 494 ALA B CA 1
ATOM 8378 C C . ALA B 1 494 ? -53.400 32.264 50.067 1.00 56.38 494 ALA B C 1
ATOM 8379 O O . ALA B 1 494 ? -52.824 33.064 49.352 1.00 60.46 494 ALA B O 1
ATOM 8381 N N . GLY B 1 495 ? -54.434 32.610 50.816 1.00 54.37 495 GLY B N 1
ATOM 8382 C CA . GLY B 1 495 ? -54.916 33.980 50.805 1.00 54.37 495 GLY B CA 1
ATOM 8383 C C . GLY B 1 495 ? -56.162 34.107 51.643 1.00 60.49 495 GLY B C 1
ATOM 8384 O O . GLY B 1 495 ? -56.432 33.242 52.484 1.00 65.53 495 GLY B O 1
ATOM 8385 N N . SER B 1 496 ? -56.947 35.156 51.434 1.00 61.93 496 SER B N 1
ATOM 8386 C CA . SER B 1 496 ? -58.151 35.287 52.252 1.00 61.28 496 SER B CA 1
ATOM 8387 C C . SER B 1 496 ? -59.417 34.629 51.697 1.00 57.54 496 SER B C 1
ATOM 8388 O O . SER B 1 496 ? -59.606 34.471 50.469 1.00 48.55 496 SER B O 1
ATOM 8391 N N . PHE B 1 497 ? -60.272 34.259 52.645 1.00 54.76 497 PHE B N 1
ATOM 8392 C CA . PHE B 1 497 ? -61.531 33.573 52.390 1.00 63.78 497 PHE B CA 1
ATOM 8393 C C . PHE B 1 497 ? -62.710 34.308 53.042 1.00 61.74 497 PHE B C 1
ATOM 8394 O O . PHE B 1 497 ? -62.656 34.685 54.210 1.00 64.17 497 PHE B O 1
ATOM 8402 N N . PHE B 1 498 ? -63.778 34.509 52.285 1.00 63.12 498 PHE B N 1
ATOM 8403 C CA . PHE B 1 498 ? -64.956 35.181 52.822 1.00 63.08 498 PHE B CA 1
ATOM 8404 C C . PHE B 1 498 ? -66.170 34.337 52.564 1.00 64.49 498 PHE B C 1
ATOM 8405 O O . PHE B 1 498 ? -66.441 33.953 51.415 1.00 60.14 498 PHE B O 1
ATOM 8413 N N . LEU B 1 499 ? -66.898 34.041 53.633 1.00 63.28 499 LEU B N 1
ATOM 8414 C CA . LEU B 1 499 ? -68.093 33.259 53.484 1.00 65.77 499 LEU B CA 1
ATOM 8415 C C . LEU B 1 499 ? -69.251 34.235 53.476 1.00 65.51 499 LEU B C 1
ATOM 8416 O O . LEU B 1 499 ? -69.418 35.027 54.411 1.00 69.23 499 LEU B O 1
ATOM 8421 N N . VAL B 1 500 ? -70.019 34.218 52.396 1.00 56.24 500 VAL B N 1
ATOM 8422 C CA . VAL B 1 500 ? -71.173 35.068 52.328 1.00 55.24 500 VAL B CA 1
ATOM 8423 C C . VAL B 1 500 ? -72.368 34.148 52.306 1.00 63.25 500 VAL B C 1
ATOM 8424 O O . VAL B 1 500 ? -72.527 33.377 51.359 1.00 65.58 500 VAL B O 1
ATOM 8428 N N . HIS B 1 501 ? -73.195 34.219 53.349 1.00 66.68 501 HIS B N 1
ATOM 8429 C CA . HIS B 1 501 ? -74.397 33.407 53.430 1.00 64.72 501 HIS B CA 1
ATOM 8430 C C . HIS B 1 501 ? -75.557 34.128 52.734 1.00 63.84 501 HIS B C 1
ATOM 8431 O O . HIS B 1 501 ? -76.022 35.155 53.218 1.00 70.89 501 HIS B O 1
ATOM 8438 N N . VAL B 1 502 ? -75.998 33.629 51.584 1.00 57.89 502 VAL B N 1
ATOM 8439 C CA . VAL B 1 502 ? -77.144 34.225 50.916 1.00 53.55 502 VAL B CA 1
ATOM 8440 C C . VAL B 1 502 ? -78.324 33.534 51.622 1.00 62.42 502 VAL B C 1
ATOM 8441 O O . VAL B 1 502 ? -78.875 32.517 51.158 1.00 63.76 502 VAL B O 1
ATOM 8445 N N . ALA B 1 503 ? -78.678 34.112 52.771 1.00 62.57 503 ALA B N 1
ATOM 8446 C CA . ALA B 1 503 ? -79.731 33.626 53.652 1.00 56.45 503 ALA B CA 1
ATOM 8447 C C . ALA B 1 503 ? -81.165 33.760 53.183 1.00 52.31 503 ALA B C 1
ATOM 8448 O O . ALA B 1 503 ? -82.062 33.718 54.016 1.00 55.05 503 ALA B O 1
ATOM 8450 N N . THR B 1 504 ? -81.389 33.928 51.882 1.00 51.03 504 THR B N 1
ATOM 8451 C CA . THR B 1 504 ? -82.744 34.017 51.338 1.00 49.64 504 THR B CA 1
ATOM 8452 C C . THR B 1 504 ? -83.576 32.865 51.916 1.00 60.24 504 THR B C 1
ATOM 8453 O O . THR B 1 504 ? -83.153 31.701 51.893 1.00 63.48 504 THR B O 1
ATOM 8457 N N . PRO B 1 505 ? -84.775 33.168 52.444 1.00 70.74 505 PRO B N 1
ATOM 8458 C CA . PRO B 1 505 ? -85.621 32.108 53.021 1.00 72.77 505 PRO B CA 1
ATOM 8459 C C . PRO B 1 505 ? -86.113 31.071 51.977 1.00 72.95 505 PRO B C 1
ATOM 8460 O O . PRO B 1 505 ? -86.449 31.423 50.831 1.00 68.81 505 PRO B O 1
ATOM 8464 N N . LEU B 1 506 ? -86.168 29.806 52.397 1.00 71.92 506 LEU B N 1
ATOM 8465 C CA . LEU B 1 506 ? -86.604 28.698 51.539 1.00 69.77 506 LEU B CA 1
ATOM 8466 C C . LEU B 1 506 ? -87.900 28.999 50.786 1.00 69.44 506 LEU B C 1
ATOM 8467 O O . LEU B 1 506 ? -87.966 28.908 49.555 1.00 71.28 506 LEU B O 1
ATOM 8472 N N . GLU B 1 507 ? -88.935 29.353 51.533 1.00 73.11 507 GLU B N 1
ATOM 8473 C CA . GLU B 1 507 ? -90.217 29.671 50.926 1.00 77.95 507 GLU B CA 1
ATOM 8474 C C . GLU B 1 507 ? -89.987 30.604 49.747 1.00 76.28 507 GLU B C 1
ATOM 8475 O O . GLU B 1 507 ? -90.500 30.356 48.651 1.00 75.37 507 GLU B O 1
ATOM 8481 N N . HIS B 1 508 ? -89.198 31.661 49.963 1.00 74.84 508 HIS B N 1
ATOM 8482 C CA . HIS B 1 508 ? -88.940 32.604 48.888 1.00 71.46 508 HIS B CA 1
ATOM 8483 C C . HIS B 1 508 ? -88.306 31.901 47.694 1.00 69.91 508 HIS B C 1
ATOM 8484 O O . HIS B 1 508 ? -88.715 32.121 46.541 1.00 66.84 508 HIS B O 1
ATOM 8491 N N . CYS B 1 509 ? -87.315 31.055 47.976 1.00 69.62 509 CYS B N 1
ATOM 8492 C CA . CYS B 1 509 ? -86.621 30.303 46.931 1.00 75.26 509 CYS B CA 1
ATOM 8493 C C . CYS B 1 509 ? -87.594 29.433 46.146 1.00 77.76 509 CYS B C 1
ATOM 8494 O O . CYS B 1 509 ? -87.573 29.442 44.904 1.00 79.25 509 CYS B O 1
ATOM 8497 N N . GLU B 1 510 ? -88.442 28.686 46.864 1.00 75.17 510 GLU B N 1
ATOM 8498 C CA . GLU B 1 510 ? -89.416 27.810 46.203 1.00 77.02 510 GLU B CA 1
ATOM 8499 C C . GLU B 1 510 ? -90.385 28.588 45.338 1.00 72.49 510 GLU B C 1
ATOM 8500 O O . GLU B 1 510 ? -90.516 28.308 44.143 1.00 76.23 510 GLU B O 1
ATOM 8506 N N . GLN B 1 511 ? -91.057 29.561 45.940 1.00 64.80 511 GLN B N 1
ATOM 8507 C CA . GLN B 1 511 ? -92.011 30.358 45.201 1.00 70.71 511 GLN B CA 1
ATOM 8508 C C . GLN B 1 511 ? -91.440 30.951 43.930 1.00 68.54 511 GLN B C 1
ATOM 8509 O O . GLN B 1 511 ? -92.097 30.980 42.897 1.00 65.06 511 GLN B O 1
ATOM 8515 N N . SER B 1 512 ? -90.205 31.411 43.998 1.00 73.14 512 SER B N 1
ATOM 8516 C CA . SER B 1 512 ? -89.612 32.036 42.835 1.00 82.36 512 SER B CA 1
ATOM 8517 C C . SER B 1 512 ? -89.018 31.052 41.841 1.00 84.32 512 SER B C 1
ATOM 8518 O O . SER B 1 512 ? -88.701 31.430 40.703 1.00 85.10 512 SER B O 1
ATOM 8521 N N . ASP B 1 513 ? -88.870 29.795 42.262 1.00 82.63 513 ASP B N 1
ATOM 8522 C CA . ASP B 1 513 ? -88.320 28.767 41.376 1.00 83.78 513 ASP B CA 1
ATOM 8523 C C . ASP B 1 513 ? -89.103 28.732 40.041 1.00 83.01 513 ASP B C 1
ATOM 8524 O O . ASP B 1 513 ? -90.306 28.480 40.014 1.00 85.11 513 ASP B O 1
ATOM 8529 N N . LYS B 1 514 ? -88.414 28.995 38.942 1.00 80.56 514 LYS B N 1
ATOM 8530 C CA . LYS B 1 514 ? -89.050 28.994 37.635 1.00 81.37 514 LYS B CA 1
ATOM 8531 C C . LYS B 1 514 ? -88.580 27.797 36.813 1.00 80.96 514 LYS B C 1
ATOM 8532 O O . LYS B 1 514 ? -88.688 27.804 35.578 1.00 84.86 514 LYS B O 1
ATOM 8538 N N . ARG B 1 515 ? -88.041 26.783 37.486 1.00 75.47 515 ARG B N 1
ATOM 8539 C CA . ARG B 1 515 ? -87.553 25.587 36.792 1.00 77.34 515 ARG B CA 1
ATOM 8540 C C . ARG B 1 515 ? -88.177 24.313 37.323 1.00 67.78 515 ARG B C 1
ATOM 8541 O O . ARG B 1 515 ? -87.851 23.221 36.869 1.00 65.84 515 ARG B O 1
ATOM 8549 N N . GLY B 1 516 ? -89.040 24.460 38.314 1.00 63.62 516 GLY B N 1
ATOM 8550 C CA . GLY B 1 516 ? -89.718 23.316 38.886 1.00 61.01 516 GLY B CA 1
ATOM 8551 C C . GLY B 1 516 ? -88.854 22.284 39.589 1.00 59.72 516 GLY B C 1
ATOM 8552 O O . GLY B 1 516 ? -89.268 21.147 39.768 1.00 61.31 516 GLY B O 1
ATOM 8553 N N . ILE B 1 517 ? -87.658 22.651 40.008 1.00 58.80 517 ILE B N 1
ATOM 8554 C CA . ILE B 1 517 ? -86.815 21.672 40.677 1.00 61.43 517 ILE B CA 1
ATOM 8555 C C . ILE B 1 517 ? -87.299 21.433 42.105 1.00 68.33 517 ILE B C 1
ATOM 8556 O O . ILE B 1 517 ? -87.225 20.306 42.608 1.00 64.07 517 ILE B O 1
ATOM 8561 N N . TYR B 1 518 ? -87.786 22.481 42.769 1.00 70.42 518 TYR B N 1
ATOM 8562 C CA . TYR B 1 518 ? -88.310 22.309 44.122 1.00 67.76 518 TYR B CA 1
ATOM 8563 C C . TYR B 1 518 ? -89.612 21.511 44.024 1.00 71.60 518 TYR B C 1
ATOM 8564 O O . TYR B 1 518 ? -89.940 20.744 44.915 1.00 60.34 518 TYR B O 1
ATOM 8573 N N . ALA B 1 519 ? -90.357 21.712 42.935 1.00 79.13 519 ALA B N 1
ATOM 8574 C CA . ALA B 1 519 ? -91.619 21.003 42.717 1.00 78.50 519 ALA B CA 1
ATOM 8575 C C . ALA B 1 519 ? -91.300 19.515 42.545 1.00 79.20 519 ALA B C 1
ATOM 8576 O O . ALA B 1 519 ? -91.842 18.666 43.260 1.00 73.70 519 ALA B O 1
ATOM 8578 N N . ALA B 1 520 ? -90.411 19.203 41.605 1.00 75.59 520 ALA B N 1
ATOM 8579 C CA . ALA B 1 520 ? -90.040 17.822 41.367 1.00 77.78 520 ALA B CA 1
ATOM 8580 C C . ALA B 1 520 ? -89.524 17.172 42.660 1.00 79.07 520 ALA B C 1
ATOM 8581 O O . ALA B 1 520 ? -89.946 16.078 43.014 1.00 79.41 520 ALA B O 1
ATOM 8583 N N . ALA B 1 521 ? -88.620 17.843 43.368 1.00 81.83 521 ALA B N 1
ATOM 8584 C CA . ALA B 1 521 ? -88.063 17.302 44.612 1.00 83.58 521 ALA B CA 1
ATOM 8585 C C . ALA B 1 521 ? -89.127 17.074 45.691 1.00 86.46 521 ALA B C 1
ATOM 8586 O O . ALA B 1 521 ? -88.995 16.170 46.522 1.00 84.04 521 ALA B O 1
ATOM 8588 N N . ARG B 1 522 ? -90.177 17.898 45.680 1.00 91.07 522 ARG B N 1
ATOM 8589 C CA . ARG B 1 522 ? -91.287 17.781 46.649 1.00 93.91 522 ARG B CA 1
ATOM 8590 C C . ARG B 1 522 ? -92.067 16.479 46.418 1.00 94.51 522 ARG B C 1
ATOM 8591 O O . ARG B 1 522 ? -92.491 15.816 47.374 1.00 84.35 522 ARG B O 1
ATOM 8599 N N . ARG B 1 523 ? -92.261 16.135 45.141 1.00 96.30 523 ARG B N 1
ATOM 8600 C CA . ARG B 1 523 ? -92.990 14.930 44.765 1.00 94.10 523 ARG B CA 1
ATOM 8601 C C . ARG B 1 523 ? -92.109 13.694 44.506 1.00 92.43 523 ARG B C 1
ATOM 8602 O O . ARG B 1 523 ? -92.503 12.801 43.760 1.00 97.29 523 ARG B O 1
ATOM 8610 N N . GLY B 1 524 ? -90.930 13.653 45.135 1.00 86.38 524 GLY B N 1
ATOM 8611 C CA . GLY B 1 524 ? -90.013 12.526 45.008 1.00 80.02 524 GLY B CA 1
ATOM 8612 C C . GLY B 1 524 ? -89.240 12.265 43.719 1.00 82.43 524 GLY B C 1
ATOM 8613 O O . GLY B 1 524 ? -88.510 11.264 43.662 1.00 81.12 524 GLY B O 1
ATOM 8614 N N . GLU B 1 525 ? -89.387 13.127 42.702 1.00 79.84 525 GLU B N 1
ATOM 8615 C CA . GLU B 1 525 ? -88.687 12.963 41.412 1.00 79.97 525 GLU B CA 1
ATOM 8616 C C . GLU B 1 525 ? -87.158 13.137 41.549 1.00 80.71 525 GLU B C 1
ATOM 8617 O O . GLU B 1 525 ? -86.384 12.845 40.610 1.00 81.97 525 GLU B O 1
ATOM 8623 N N . ILE B 1 526 ? -86.750 13.619 42.725 1.00 75.94 526 ILE B N 1
ATOM 8624 C CA . ILE B 1 526 ? -85.350 13.873 43.068 1.00 78.63 526 ILE B CA 1
ATOM 8625 C C . ILE B 1 526 ? -85.193 13.498 44.545 1.00 78.71 526 ILE B C 1
ATOM 8626 O O . ILE B 1 526 ? -85.951 13.960 45.391 1.00 74.93 526 ILE B O 1
ATOM 8631 N N . LYS B 1 527 ? -84.216 12.661 44.858 1.00 81.07 527 LYS B N 1
ATOM 8632 C CA . LYS B 1 527 ? -84.009 12.256 46.244 1.00 86.31 527 LYS B CA 1
ATOM 8633 C C . LYS B 1 527 ? -83.251 13.331 47.030 1.00 89.46 527 LYS B C 1
ATOM 8634 O O . LYS B 1 527 ? -82.610 14.209 46.433 1.00 94.14 527 LYS B O 1
ATOM 8640 N N . GLY B 1 528 ? -83.334 13.243 48.363 1.00 87.40 528 GLY B N 1
ATOM 8641 C CA . GLY B 1 528 ? -82.661 14.164 49.283 1.00 84.23 528 GLY B CA 1
ATOM 8642 C C . GLY B 1 528 ? -82.225 15.560 48.837 1.00 84.52 528 GLY B C 1
ATOM 8643 O O . GLY B 1 528 ? -81.047 15.927 49.001 1.00 78.70 528 GLY B O 1
ATOM 8644 N N . PHE B 1 529 ? -83.170 16.337 48.298 1.00 82.41 529 PHE B N 1
ATOM 8645 C CA . PHE B 1 529 ? -82.899 17.694 47.823 1.00 76.95 529 PHE B CA 1
ATOM 8646 C C . PHE B 1 529 ? -82.799 18.621 49.025 1.00 75.07 529 PHE B C 1
ATOM 8647 O O . PHE B 1 529 ? -83.663 18.605 49.905 1.00 68.94 529 PHE B O 1
ATOM 8655 N N . THR B 1 530 ? -81.743 19.428 49.065 1.00 74.96 530 THR B N 1
ATOM 8656 C CA . THR B 1 530 ? -81.535 20.344 50.182 1.00 74.72 530 THR B CA 1
ATOM 8657 C C . THR B 1 530 ? -82.742 21.233 50.454 1.00 74.76 530 THR B C 1
ATOM 8658 O O . THR B 1 530 ? -83.344 21.795 49.530 1.00 72.32 530 THR B O 1
ATOM 8662 N N . GLY B 1 531 ? -83.088 21.338 51.735 1.00 72.40 531 GLY B N 1
ATOM 8663 C CA . GLY B 1 531 ? -84.224 22.133 52.148 1.00 76.00 531 GLY B CA 1
ATOM 8664 C C . GLY B 1 531 ? -85.495 21.315 52.155 1.00 79.13 531 GLY B C 1
ATOM 8665 O O . GLY B 1 531 ? -86.372 21.543 52.980 1.00 83.08 531 GLY B O 1
ATOM 8666 N N . VAL B 1 532 ? -85.598 20.367 51.227 1.00 83.95 532 VAL B N 1
ATOM 8667 C CA . VAL B 1 532 ? -86.774 19.503 51.126 1.00 82.66 532 VAL B CA 1
ATOM 8668 C C . VAL B 1 532 ? -86.566 18.180 51.882 1.00 86.43 532 VAL B C 1
ATOM 8669 O O . VAL B 1 532 ? -87.211 17.948 52.908 1.00 81.93 532 VAL B O 1
ATOM 8673 N N . ASP B 1 533 ? -85.658 17.333 51.383 1.00 91.12 533 ASP B N 1
ATOM 8674 C CA . ASP B 1 533 ? -85.367 16.032 51.997 1.00 90.67 533 ASP B CA 1
ATOM 8675 C C . ASP B 1 533 ? -83.948 15.924 52.550 1.00 90.58 533 ASP B C 1
ATOM 8676 O O . ASP B 1 533 ? -83.558 14.870 53.047 1.00 88.28 533 ASP B O 1
ATOM 8681 N N . ASP B 1 534 ? -83.168 16.999 52.441 1.00 92.48 534 ASP B N 1
ATOM 8682 C CA . ASP B 1 534 ? -81.791 17.007 52.957 1.00 91.96 534 ASP B CA 1
ATOM 8683 C C . ASP B 1 534 ? -81.600 18.328 53.695 1.00 87.21 534 ASP B C 1
ATOM 8684 O O . ASP B 1 534 ? -82.166 19.346 53.310 1.00 89.26 534 ASP B O 1
ATOM 8689 N N . PRO B 1 535 ? -80.796 18.329 54.763 1.00 86.40 535 PRO B N 1
ATOM 8690 C CA . PRO B 1 535 ? -80.571 19.553 55.541 1.00 88.99 535 PRO B CA 1
ATOM 8691 C C . PRO B 1 535 ? -79.604 20.623 54.988 1.00 90.27 535 PRO B C 1
ATOM 8692 O O . PRO B 1 535 ? -78.769 20.356 54.116 1.00 95.58 535 PRO B O 1
ATOM 8696 N N . TYR B 1 536 ? -79.756 21.841 55.505 1.00 84.06 536 TYR B N 1
ATOM 8697 C CA . TYR B 1 536 ? -78.914 22.965 55.149 1.00 79.31 536 TYR B CA 1
ATOM 8698 C C . TYR B 1 536 ? -78.437 23.497 56.481 1.00 85.11 536 TYR B C 1
ATOM 8699 O O . TYR B 1 536 ? -79.180 24.213 57.165 1.00 87.74 536 TYR B O 1
ATOM 8708 N N . GLU B 1 537 ? -77.216 23.140 56.868 1.00 86.41 537 GLU B N 1
ATOM 8709 C CA . GLU B 1 537 ? -76.671 23.607 58.143 1.00 90.21 537 GLU B CA 1
ATOM 8710 C C . GLU B 1 537 ? -76.362 25.106 58.076 1.00 91.14 537 GLU B C 1
ATOM 8711 O O . GLU B 1 537 ? -75.302 25.508 57.594 1.00 92.03 537 GLU B O 1
ATOM 8717 N N . THR B 1 538 ? -77.290 25.928 58.560 1.00 89.87 538 THR B N 1
ATOM 8718 C CA . THR B 1 538 ? -77.114 27.372 58.539 1.00 88.67 538 THR B CA 1
ATOM 8719 C C . THR B 1 538 ? -75.769 27.850 59.117 1.00 89.00 538 THR B C 1
ATOM 8720 O O . THR B 1 538 ? -75.379 27.484 60.228 1.00 85.53 538 THR B O 1
ATOM 8724 N N . PRO B 1 539 ? -75.034 28.673 58.346 1.00 90.31 539 PRO B N 1
ATOM 8725 C CA . PRO B 1 539 ? -73.733 29.205 58.768 1.00 90.37 539 PRO B CA 1
ATOM 8726 C C . PRO B 1 539 ? -73.857 29.946 60.085 1.00 91.88 539 PRO B C 1
ATOM 8727 O O . PRO B 1 539 ? -74.901 30.531 60.375 1.00 91.17 539 PRO B O 1
ATOM 8731 N N . GLU B 1 540 ? -72.793 29.940 60.878 1.00 95.50 540 GLU B N 1
ATOM 8732 C CA . GLU B 1 540 ? -72.841 30.625 62.169 1.00 101.11 540 GLU B CA 1
ATOM 8733 C C . GLU B 1 540 ? -71.931 31.828 62.289 1.00 95.87 540 GLU B C 1
ATOM 8734 O O . GLU B 1 540 ? -72.263 32.798 62.961 1.00 90.81 540 GLU B O 1
ATOM 8740 N N . LYS B 1 541 ? -70.778 31.764 61.645 1.00 94.11 541 LYS B N 1
ATOM 8741 C CA . LYS B 1 541 ? -69.848 32.875 61.703 1.00 93.07 541 LYS B CA 1
ATOM 8742 C C . LYS B 1 541 ? -69.551 33.379 60.287 1.00 90.13 541 LYS B C 1
ATOM 8743 O O . LYS B 1 541 ? -68.401 33.643 59.930 1.00 95.99 541 LYS B O 1
ATOM 8745 N N . ALA B 1 542 ? -70.596 33.512 59.479 1.00 81.10 542 ALA B N 1
ATOM 8746 C CA . ALA B 1 542 ? -70.426 33.991 58.113 1.00 71.32 542 ALA B CA 1
ATOM 8747 C C . ALA B 1 542 ? -69.823 35.368 58.148 1.00 67.15 542 ALA B C 1
ATOM 8748 O O . ALA B 1 542 ? -70.140 36.161 59.025 1.00 64.21 542 ALA B O 1
ATOM 8750 N N . ASP B 1 543 ? -68.947 35.652 57.191 1.00 69.81 543 ASP B N 1
ATOM 8751 C CA . ASP B 1 543 ? -68.318 36.972 57.075 1.00 65.40 543 ASP B CA 1
ATOM 8752 C C . ASP B 1 543 ? -69.359 38.025 56.657 1.00 61.12 543 ASP B C 1
ATOM 8753 O O . ASP B 1 543 ? -69.173 39.217 56.869 1.00 57.26 543 ASP B O 1
ATOM 8758 N N . LEU B 1 544 ? -70.447 37.583 56.039 1.00 58.65 544 LEU B N 1
ATOM 8759 C CA . LEU B 1 544 ? -71.483 38.503 55.628 1.00 57.36 544 LEU B CA 1
ATOM 8760 C C . LEU B 1 544 ? -72.792 37.763 55.343 1.00 61.26 544 LEU B C 1
ATOM 8761 O O . LEU B 1 544 ? -72.795 36.747 54.652 1.00 63.45 544 LEU B O 1
ATOM 8766 N N . VAL B 1 545 ? -73.898 38.268 55.888 1.00 62.35 545 VAL B N 1
ATOM 8767 C CA . VAL B 1 545 ? -75.198 37.649 55.682 1.00 58.64 545 VAL B CA 1
ATOM 8768 C C . VAL B 1 545 ? -76.076 38.564 54.852 1.00 60.40 545 VAL B C 1
ATOM 8769 O O . VAL B 1 545 ? -76.179 39.760 55.117 1.00 65.48 545 VAL B O 1
ATOM 8773 N N . VAL B 1 546 ? -76.718 37.979 53.852 1.00 57.67 546 VAL B N 1
ATOM 8774 C CA . VAL B 1 546 ? -77.516 38.722 52.903 1.00 55.76 546 VAL B CA 1
ATOM 8775 C C . VAL B 1 546 ? -78.824 38.027 52.568 1.00 57.09 546 VAL B C 1
ATOM 8776 O O . VAL B 1 546 ? -78.922 36.815 52.691 1.00 61.69 546 VAL B O 1
ATOM 8780 N N . ASP B 1 547 ? -79.826 38.788 52.128 1.00 58.24 547 ASP B N 1
ATOM 8781 C CA . ASP B 1 547 ? -81.150 38.224 51.820 1.00 58.48 547 ASP B CA 1
ATOM 8782 C C . ASP B 1 547 ? -81.579 38.774 50.481 1.00 56.31 547 ASP B C 1
ATOM 8783 O O . ASP B 1 547 ? -81.823 39.961 50.351 1.00 60.74 547 ASP B O 1
ATOM 8788 N N . PHE B 1 548 ? -81.672 37.908 49.482 1.00 53.75 548 PHE B N 1
ATOM 8789 C CA . PHE B 1 548 ? -82.052 38.323 48.148 1.00 52.20 548 PHE B CA 1
ATOM 8790 C C . PHE B 1 548 ? -83.509 38.731 48.073 1.00 60.92 548 PHE B C 1
ATOM 8791 O O . PHE B 1 548 ? -83.937 39.273 47.055 1.00 61.64 548 PHE B O 1
ATOM 8799 N N . SER B 1 549 ? -84.261 38.470 49.146 1.00 71.66 549 SER B N 1
ATOM 8800 C CA . SER B 1 549 ? -85.692 38.824 49.241 1.00 84.93 549 SER B CA 1
ATOM 8801 C C . SER B 1 549 ? -85.843 40.263 49.727 1.00 87.16 549 SER B C 1
ATOM 8802 O O . SER B 1 549 ? -86.793 40.964 49.375 1.00 88.67 549 SER B O 1
ATOM 8805 N N . LYS B 1 550 ? -84.900 40.668 50.572 1.00 87.99 550 LYS B N 1
ATOM 8806 C CA . LYS B 1 550 ? -84.893 41.983 51.198 1.00 86.05 550 LYS B CA 1
ATOM 8807 C C . LYS B 1 550 ? -83.981 43.047 50.572 1.00 82.45 550 LYS B C 1
ATOM 8808 O O . LYS B 1 550 ? -84.225 44.243 50.750 1.00 82.56 550 LYS B O 1
ATOM 8814 N N . GLN B 1 551 ? -82.942 42.618 49.849 1.00 72.49 551 GLN B N 1
ATOM 8815 C CA . GLN B 1 551 ? -81.999 43.544 49.244 1.00 59.06 551 GLN B CA 1
ATOM 8816 C C . GLN B 1 551 ? -81.809 43.300 47.774 1.00 57.41 551 GLN B C 1
ATOM 8817 O O . GLN B 1 551 ? -81.854 42.163 47.343 1.00 63.67 551 GLN B O 1
ATOM 8823 N N . SER B 1 552 ? -81.586 44.360 47.000 1.00 56.60 552 SER B N 1
ATOM 8824 C CA . SER B 1 552 ? -81.314 44.196 45.569 1.00 60.55 552 SER B CA 1
ATOM 8825 C C . SER B 1 552 ? -79.860 43.663 45.429 1.00 65.32 552 SER B C 1
ATOM 8826 O O . SER B 1 552 ? -79.074 43.662 46.395 1.00 66.64 552 SER B O 1
ATOM 8829 N N . VAL B 1 553 ? -79.505 43.220 44.227 1.00 64.53 553 VAL B N 1
ATOM 8830 C CA . VAL B 1 553 ? -78.177 42.668 43.981 1.00 62.19 553 VAL B CA 1
ATOM 8831 C C . VAL B 1 553 ? -77.070 43.693 44.058 1.00 60.44 553 VAL B C 1
ATOM 8832 O O . VAL B 1 553 ? -76.028 43.441 44.678 1.00 54.00 553 VAL B O 1
ATOM 8836 N N . ARG B 1 554 ? -77.283 44.846 43.432 1.00 59.84 554 ARG B N 1
ATOM 8837 C CA . ARG B 1 554 ? -76.246 45.860 43.456 1.00 62.73 554 ARG B CA 1
ATOM 8838 C C . ARG B 1 554 ? -75.961 46.277 44.894 1.00 62.39 554 ARG B C 1
ATOM 8839 O O . ARG B 1 554 ? -74.809 46.588 45.239 1.00 65.08 554 ARG B O 1
ATOM 8847 N N . SER B 1 555 ? -76.998 46.248 45.733 1.00 60.02 555 SER B N 1
ATOM 8848 C CA . SER B 1 555 ? -76.853 46.590 47.144 1.00 53.48 555 SER B CA 1
ATOM 8849 C C . SER B 1 555 ? -76.090 45.485 47.835 1.00 46.61 555 SER B C 1
ATOM 8850 O O . SER B 1 555 ? -75.231 45.749 48.681 1.00 45.97 555 SER B O 1
ATOM 8853 N N . ILE B 1 556 ? -76.403 44.240 47.473 1.00 47.55 556 ILE B N 1
ATOM 8854 C CA . ILE B 1 556 ? -75.708 43.091 48.065 1.00 59.24 556 ILE B CA 1
ATOM 8855 C C . ILE B 1 556 ? -74.242 43.055 47.590 1.00 54.37 556 ILE B C 1
ATOM 8856 O O . ILE B 1 556 ? -73.314 42.915 48.407 1.00 49.40 556 ILE B O 1
ATOM 8861 N N . VAL B 1 557 ? -74.047 43.178 46.273 1.00 45.71 557 VAL B N 1
ATOM 8862 C CA . VAL B 1 557 ? -72.705 43.191 45.708 1.00 46.71 557 VAL B CA 1
ATOM 8863 C C . VAL B 1 557 ? -71.922 44.255 46.455 1.00 48.44 557 VAL B C 1
ATOM 8864 O O . VAL B 1 557 ? -70.779 44.019 46.917 1.00 46.75 557 VAL B O 1
ATOM 8868 N N . HIS B 1 558 ? -72.546 45.423 46.589 1.00 46.35 558 HIS B N 1
ATOM 8869 C CA . HIS B 1 558 ? -71.887 46.520 47.280 1.00 51.85 558 HIS B CA 1
ATOM 8870 C C . HIS B 1 558 ? -71.531 46.267 48.755 1.00 46.43 558 HIS B C 1
ATOM 8871 O O . HIS B 1 558 ? -70.539 46.809 49.249 1.00 45.82 558 HIS B O 1
ATOM 8878 N N . GLU B 1 559 ? -72.312 45.459 49.460 1.00 40.90 559 GLU B N 1
ATOM 8879 C CA . GLU B 1 559 ? -71.952 45.187 50.845 1.00 50.56 559 GLU B CA 1
ATOM 8880 C C . GLU B 1 559 ? -70.667 44.352 50.819 1.00 49.82 559 GLU B C 1
ATOM 8881 O O . GLU B 1 559 ? -69.744 44.559 51.630 1.00 54.94 559 GLU B O 1
ATOM 8887 N N . ILE B 1 560 ? -70.614 43.431 49.855 1.00 45.13 560 ILE B N 1
ATOM 8888 C CA . ILE B 1 560 ? -69.468 42.546 49.669 1.00 43.05 560 ILE B CA 1
ATOM 8889 C C . ILE B 1 560 ? -68.267 43.392 49.311 1.00 42.07 560 ILE B C 1
ATOM 8890 O O . ILE B 1 560 ? -67.169 43.202 49.877 1.00 38.11 560 ILE B O 1
ATOM 8895 N N . ILE B 1 561 ? -68.466 44.319 48.365 1.00 34.6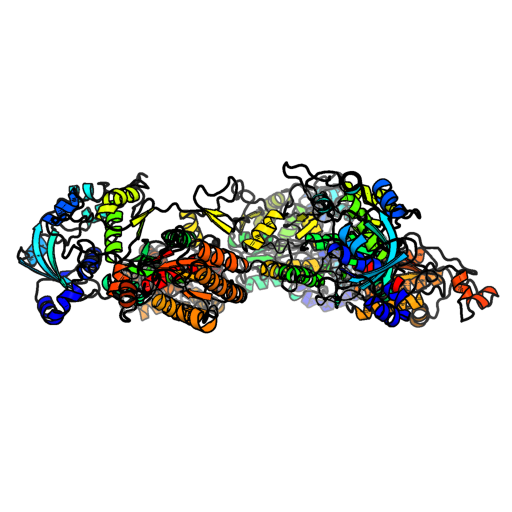1 561 ILE B N 1
ATOM 8896 C CA . ILE B 1 561 ? -67.380 45.199 47.990 1.00 35.14 561 ILE B CA 1
ATOM 8897 C C . ILE B 1 561 ? -66.878 45.991 49.196 1.00 45.56 561 ILE B C 1
ATOM 8898 O O . ILE B 1 561 ? -65.659 46.161 49.371 1.00 50.02 561 ILE B O 1
ATOM 8903 N N . LEU B 1 562 ? -67.798 46.455 50.040 1.00 48.17 562 LEU B N 1
ATOM 8904 C CA . LEU B 1 562 ? -67.403 47.202 51.218 1.00 54.34 562 LEU B CA 1
ATOM 8905 C C . LEU B 1 562 ? -66.527 46.392 52.154 1.00 55.59 562 LEU B C 1
ATOM 8906 O O . LEU B 1 562 ? -65.561 46.914 52.712 1.00 55.29 562 LEU B O 1
ATOM 8911 N N . VAL B 1 563 ? -66.826 45.112 52.325 1.00 57.95 563 VAL B N 1
ATOM 8912 C CA . VAL B 1 563 ? -65.975 44.323 53.214 1.00 60.04 563 VAL B CA 1
ATOM 8913 C C . VAL B 1 563 ? -64.558 44.262 52.654 1.00 58.57 563 VAL B C 1
ATOM 8914 O O . VAL B 1 563 ? -63.586 44.539 53.356 1.00 60.06 563 VAL B O 1
ATOM 8918 N N . LEU B 1 564 ? -64.456 43.922 51.373 1.00 63.55 564 LEU B N 1
ATOM 8919 C CA . LEU B 1 564 ? -63.168 43.841 50.695 1.00 60.83 564 LEU B CA 1
ATOM 8920 C C . LEU B 1 564 ? -62.420 45.169 50.767 1.00 63.51 564 LEU B C 1
ATOM 8921 O O . LEU B 1 564 ? -61.211 45.176 51.016 1.00 64.43 564 LEU B O 1
ATOM 8926 N N . GLU B 1 565 ? -63.136 46.277 50.532 1.00 60.12 565 GLU B N 1
ATOM 8927 C CA . GLU B 1 565 ? -62.548 47.625 50.556 1.00 64.22 565 GLU B CA 1
ATOM 8928 C C . GLU B 1 565 ? -61.983 47.910 51.950 1.00 66.03 565 GLU B C 1
ATOM 8929 O O . GLU B 1 565 ? -60.855 48.407 52.101 1.00 64.65 565 GLU B O 1
ATOM 8935 N N . SER B 1 566 ? -62.760 47.550 52.966 1.00 60.05 566 SER B N 1
ATOM 8936 C CA . SER B 1 566 ? -62.364 47.801 54.340 1.00 62.86 566 SER B CA 1
ATOM 8937 C C . SER B 1 566 ? -61.210 46.946 54.838 1.00 65.76 566 SER B C 1
ATOM 8938 O O . SER B 1 566 ? -60.662 47.196 55.913 1.00 70.98 566 SER B O 1
ATOM 8941 N N . GLN B 1 567 ? -60.844 45.920 54.091 1.00 64.67 567 GLN B N 1
ATOM 8942 C CA . GLN B 1 567 ? -59.732 45.120 54.534 1.00 64.07 567 GLN B CA 1
ATOM 8943 C C . GLN B 1 567 ? -58.499 45.334 53.685 1.00 58.02 567 GLN B C 1
ATOM 8944 O O . GLN B 1 567 ? -57.568 44.559 53.720 1.00 63.48 567 GLN B O 1
ATOM 8950 N N . GLY B 1 568 ? -58.508 46.411 52.925 1.00 51.72 568 GLY B N 1
ATOM 8951 C CA . GLY B 1 568 ? -57.365 46.743 52.115 1.00 52.11 568 GLY B CA 1
ATOM 8952 C C . GLY B 1 568 ? -57.206 45.997 50.821 1.00 52.52 568 GLY B C 1
ATOM 8953 O O . GLY B 1 568 ? -56.239 46.258 50.101 1.00 58.01 568 GLY B O 1
ATOM 8954 N N . PHE B 1 569 ? -58.129 45.094 50.501 1.00 47.99 569 PHE B N 1
ATOM 8955 C CA . PHE B 1 569 ? -57.985 44.327 49.273 1.00 48.34 569 PHE B CA 1
ATOM 8956 C C . PHE B 1 569 ? -58.137 45.145 48.015 1.00 47.49 569 PHE B C 1
ATOM 8957 O O . PHE B 1 569 ? -57.415 44.940 47.058 1.00 52.22 569 PHE B O 1
ATOM 8965 N N . LEU B 1 570 ? -59.049 46.104 48.018 1.00 58.13 570 LEU B N 1
ATOM 8966 C CA . LEU B 1 570 ? -59.275 46.878 46.813 1.00 58.79 570 LEU B CA 1
ATOM 8967 C C . LEU B 1 570 ? -58.484 48.152 46.560 1.00 59.20 570 LEU B C 1
ATOM 8968 O O . LEU B 1 570 ? -58.719 48.773 45.543 1.00 66.23 570 LEU B O 1
ATOM 8973 N N . GLU B 1 571 ? -57.541 48.527 47.430 1.00 72.24 571 GLU B N 1
ATOM 8974 C CA . GLU B 1 571 ? -56.703 49.737 47.212 1.00 82.91 571 GLU B CA 1
ATOM 8975 C C . GLU B 1 571 ? -56.465 49.868 45.703 1.00 83.87 571 GLU B C 1
ATOM 8976 O O . GLU B 1 571 ? -55.466 49.388 45.172 1.00 85.85 571 GLU B O 1
ATOM 8982 N N . ARG B 1 572 ? -57.396 50.546 45.042 1.00 91.98 572 ARG B N 1
ATOM 8983 C CA . ARG B 1 572 ? -57.437 50.712 43.587 1.00 100.81 572 ARG B CA 1
ATOM 8984 C C . ARG B 1 572 ? -56.287 51.318 42.790 1.00 103.87 572 ARG B C 1
ATOM 8985 O O . ARG B 1 572 ? -55.222 51.651 43.323 1.00 104.75 572 ARG B O 1
ATOM 8993 N N . GLN B 1 573 ? -56.545 51.430 41.485 1.00 106.29 573 GLN B N 1
ATOM 8994 C CA . GLN B 1 573 ? -55.619 51.975 40.493 1.00 109.13 573 GLN B CA 1
ATOM 8995 C C . GLN B 1 573 ? -56.056 53.359 40.015 1.00 109.90 573 GLN B C 1
ATOM 8996 O O . GLN B 1 573 ? -55.803 53.738 38.869 1.00 110.67 573 GLN B O 1
ATOM 9003 N N . MET C 1 1 ? -84.653 52.053 49.256 1.00 112.04 1 MET C N 1
ATOM 9004 C CA . MET C 1 1 ? -84.388 53.427 49.775 1.00 108.95 1 MET C CA 1
ATOM 9005 C C . MET C 1 1 ? -83.243 53.449 50.789 1.00 107.24 1 MET C C 1
ATOM 9006 O O . MET C 1 1 ? -82.807 52.402 51.279 1.00 110.26 1 MET C O 1
ATOM 9011 N N . ALA C 1 2 ? -82.745 54.650 51.076 1.00 102.94 2 ALA C N 1
ATOM 9012 C CA . ALA C 1 2 ? -81.683 54.853 52.059 1.00 93.75 2 ALA C CA 1
ATOM 9013 C C . ALA C 1 2 ? -82.450 54.920 53.377 1.00 89.91 2 ALA C C 1
ATOM 9014 O O . ALA C 1 2 ? -82.820 53.900 53.950 1.00 91.11 2 ALA C O 1
ATOM 9016 N N . ASN C 1 3 ? -82.706 56.126 53.852 1.00 84.57 3 ASN C N 1
ATOM 9017 C CA . ASN C 1 3 ? -83.470 56.268 55.069 1.00 76.00 3 ASN C CA 1
ATOM 9018 C C . ASN C 1 3 ? -84.752 56.970 54.658 1.00 68.23 3 ASN C C 1
ATOM 9019 O O . ASN C 1 3 ? -84.713 57.897 53.844 1.00 60.46 3 ASN C O 1
ATOM 9024 N N . ALA C 1 4 ? -85.885 56.530 55.201 1.00 57.68 4 ALA C N 1
ATOM 9025 C CA . ALA C 1 4 ? -87.160 57.155 54.857 1.00 57.12 4 ALA C CA 1
ATOM 9026 C C . ALA C 1 4 ? -87.202 58.591 55.325 1.00 55.94 4 ALA C C 1
ATOM 9027 O O . ALA C 1 4 ? -86.717 58.921 56.420 1.00 60.01 4 ALA C O 1
ATOM 9029 N N . PRO C 1 5 ? -87.799 59.471 54.506 1.00 52.52 5 PRO C N 1
ATOM 9030 C CA . PRO C 1 5 ? -87.859 60.869 54.929 1.00 48.93 5 PRO C CA 1
ATOM 9031 C C . PRO C 1 5 ? -88.482 60.993 56.319 1.00 48.60 5 PRO C C 1
ATOM 9032 O O . PRO C 1 5 ? -89.079 60.051 56.835 1.00 51.09 5 PRO C O 1
ATOM 9036 N N . HIS C 1 6 ? -88.294 62.147 56.938 1.00 49.78 6 HIS C N 1
ATOM 9037 C CA . HIS C 1 6 ? -88.827 62.404 58.256 1.00 49.75 6 HIS C CA 1
ATOM 9038 C C . HIS C 1 6 ? -90.293 62.788 58.103 1.00 55.22 6 HIS C C 1
ATOM 9039 O O . HIS C 1 6 ? -90.617 63.795 57.459 1.00 54.28 6 HIS C O 1
ATOM 9046 N N . GLY C 1 7 ? -91.169 61.983 58.713 1.00 58.09 7 GLY C N 1
ATOM 9047 C CA . GLY C 1 7 ? -92.602 62.194 58.615 1.00 47.88 7 GLY C CA 1
ATOM 9048 C C . GLY C 1 7 ? -93.091 61.177 57.605 1.00 48.25 7 GLY C C 1
ATOM 9049 O O . GLY C 1 7 ? -94.281 61.033 57.358 1.00 46.21 7 GLY C O 1
ATOM 9050 N N . GLY C 1 8 ? -92.129 60.478 57.017 1.00 49.97 8 GLY C N 1
ATOM 9051 C CA . GLY C 1 8 ? -92.401 59.452 56.031 1.00 49.35 8 GLY C CA 1
ATOM 9052 C C . GLY C 1 8 ? -92.504 59.904 54.578 1.00 51.49 8 GLY C C 1
ATOM 9053 O O . GLY C 1 8 ? -92.468 59.081 53.680 1.00 55.61 8 GLY C O 1
ATOM 9054 N N . VAL C 1 9 ? -92.633 61.194 54.319 1.00 50.96 9 VAL C N 1
ATOM 9055 C CA . VAL C 1 9 ? -92.777 61.637 52.936 1.00 48.59 9 VAL C CA 1
ATOM 9056 C C . VAL C 1 9 ? -91.904 62.821 52.603 1.00 48.40 9 VAL C C 1
ATOM 9057 O O . VAL C 1 9 ? -91.983 63.867 53.255 1.00 46.91 9 VAL C O 1
ATOM 9061 N N . LEU C 1 10 ? -91.076 62.661 51.574 1.00 48.04 10 LEU C N 1
ATOM 9062 C CA . LEU C 1 10 ? -90.201 63.747 51.179 1.00 45.71 10 LEU C CA 1
ATOM 9063 C C . LEU C 1 10 ? -91.019 64.903 50.624 1.00 44.62 10 LEU C C 1
ATOM 9064 O O . LEU C 1 10 ? -91.710 64.746 49.614 1.00 44.18 10 LEU C O 1
ATOM 9069 N N . LYS C 1 11 ? -90.960 66.056 51.299 1.00 40.83 11 LYS C N 1
ATOM 9070 C CA . LYS C 1 11 ? -91.706 67.229 50.851 1.00 44.16 11 LYS C CA 1
ATOM 9071 C C . LYS C 1 11 ? -90.973 67.987 49.742 1.00 39.87 11 LYS C C 1
ATOM 9072 O O . LYS C 1 11 ? -90.575 69.134 49.912 1.00 41.93 11 LYS C O 1
ATOM 9078 N N . ASP C 1 12 ? -90.816 67.340 48.596 1.00 36.84 12 ASP C N 1
ATOM 9079 C CA . ASP C 1 12 ? -90.116 67.957 47.486 1.00 41.58 12 ASP C CA 1
ATOM 9080 C C . ASP C 1 12 ? -91.076 68.904 46.737 1.00 39.65 12 ASP C C 1
ATOM 9081 O O . ASP C 1 12 ? -91.562 68.582 45.653 1.00 37.22 12 ASP C O 1
ATOM 9086 N N . LEU C 1 13 ? -91.327 70.079 47.317 1.00 37.41 13 LEU C N 1
ATOM 9087 C CA . LEU C 1 13 ? -92.252 71.048 46.719 1.00 44.02 13 LEU C CA 1
ATOM 9088 C C . LEU C 1 13 ? -91.882 71.413 45.286 1.00 45.68 13 LEU C C 1
ATOM 9089 O O . LEU C 1 13 ? -92.752 71.699 44.482 1.00 53.48 13 LEU C O 1
ATOM 9094 N N . LEU C 1 14 ? -90.597 71.400 44.953 1.00 52.46 14 LEU C N 1
ATOM 9095 C CA . LEU C 1 14 ? -90.177 71.714 43.574 1.00 52.31 14 LEU C CA 1
ATOM 9096 C C . LEU C 1 14 ? -90.645 70.653 42.554 1.00 47.27 14 LEU C C 1
ATOM 9097 O O . LEU C 1 14 ? -91.066 70.999 41.455 1.00 39.18 14 LEU C O 1
ATOM 9102 N N . ALA C 1 15 ? -90.547 69.376 42.913 1.00 37.15 15 ALA C N 1
ATOM 9103 C CA . ALA C 1 15 ? -91.032 68.316 42.048 1.00 38.46 15 ALA C CA 1
ATOM 9104 C C . ALA C 1 15 ? -92.553 68.478 41.929 1.00 45.00 15 ALA C C 1
ATOM 9105 O O . ALA C 1 15 ? -93.094 68.646 40.833 1.00 53.36 15 ALA C O 1
ATOM 9107 N N . ARG C 1 16 ? -93.238 68.459 43.066 1.00 45.03 16 ARG C N 1
ATOM 9108 C CA . ARG C 1 16 ? -94.689 68.606 43.109 1.00 44.54 16 ARG C CA 1
ATOM 9109 C C . ARG C 1 16 ? -95.315 69.715 42.250 1.00 47.15 16 ARG C C 1
ATOM 9110 O O . ARG C 1 16 ? -96.231 69.461 41.451 1.00 47.10 16 ARG C O 1
ATOM 9118 N N . ASP C 1 17 ? -94.832 70.939 42.431 1.00 39.90 17 ASP C N 1
ATOM 9119 C CA . ASP C 1 17 ? -95.406 72.067 41.742 1.00 40.49 17 ASP C CA 1
ATOM 9120 C C . ASP C 1 17 ? -94.949 72.323 40.318 1.00 43.17 17 ASP C C 1
ATOM 9121 O O . ASP C 1 17 ? -95.449 73.252 39.685 1.00 44.81 17 ASP C O 1
ATOM 9126 N N . ALA C 1 18 ? -94.005 71.542 39.810 1.00 44.43 18 ALA C N 1
ATOM 9127 C CA . ALA C 1 18 ? -93.514 71.756 38.433 1.00 51.20 18 ALA C CA 1
ATOM 9128 C C . ALA C 1 18 ? -94.663 71.836 37.400 1.00 52.91 18 ALA C C 1
ATOM 9129 O O . ALA C 1 18 ? -94.775 72.798 36.642 1.00 56.51 18 ALA C O 1
ATOM 9131 N N . PRO C 1 19 ? -95.543 70.836 37.380 1.00 52.63 19 PRO C N 1
ATOM 9132 C CA . PRO C 1 19 ? -96.654 70.853 36.430 1.00 57.25 19 PRO C CA 1
ATOM 9133 C C . PRO C 1 19 ? -97.314 72.212 36.242 1.00 58.96 19 PRO C C 1
ATOM 9134 O O . PRO C 1 19 ? -97.720 72.563 35.132 1.00 67.83 19 PRO C O 1
ATOM 9138 N N . ARG C 1 20 ? -97.399 72.985 37.319 1.00 55.58 20 ARG C N 1
ATOM 9139 C CA . ARG C 1 20 ? -98.064 74.283 37.281 1.00 50.72 20 ARG C CA 1
ATOM 9140 C C . ARG C 1 20 ? -97.102 75.453 37.204 1.00 53.55 20 ARG C C 1
ATOM 9141 O O . ARG C 1 20 ? -97.527 76.633 37.288 1.00 51.56 20 ARG C O 1
ATOM 9149 N N . GLN C 1 21 ? -95.817 75.130 37.059 1.00 44.78 21 GLN C N 1
ATOM 9150 C CA . GLN C 1 21 ? -94.759 76.133 37.043 1.00 46.03 21 GLN C CA 1
ATOM 9151 C C . GLN C 1 21 ? -95.069 77.487 36.380 1.00 47.78 21 GLN C C 1
ATOM 9152 O O . GLN C 1 21 ? -94.982 78.544 37.031 1.00 44.98 21 GLN C O 1
ATOM 9158 N N . ALA C 1 22 ? -95.451 77.446 35.103 1.00 51.68 22 ALA C N 1
ATOM 9159 C CA . ALA C 1 22 ? -95.744 78.650 34.329 1.00 48.22 22 ALA C CA 1
ATOM 9160 C C . ALA C 1 22 ? -96.837 79.561 34.888 1.00 47.19 22 ALA C C 1
ATOM 9161 O O . ALA C 1 22 ? -96.695 80.797 34.885 1.00 52.85 22 ALA C O 1
ATOM 9163 N N . GLU C 1 23 ? -97.922 78.966 35.364 1.00 46.59 23 GLU C N 1
ATOM 9164 C CA . GLU C 1 23 ? -99.032 79.728 35.944 1.00 49.72 23 GLU C CA 1
ATOM 9165 C C . GLU C 1 23 ? -98.634 80.453 37.218 1.00 52.43 23 GLU C C 1
ATOM 9166 O O . GLU C 1 23 ? -98.931 81.656 37.368 1.00 50.35 23 GLU C O 1
ATOM 9172 N N . LEU C 1 24 ? -97.988 79.699 38.123 1.00 50.23 24 LEU C N 1
ATOM 9173 C CA . LEU C 1 24 ? -97.512 80.172 39.429 1.00 48.67 24 LEU C CA 1
ATOM 9174 C C . LEU C 1 24 ? -96.478 81.299 39.229 1.00 54.31 24 LEU C C 1
ATOM 9175 O O . LEU C 1 24 ? -96.403 82.286 40.012 1.00 46.82 24 LEU C O 1
ATOM 9180 N N . ALA C 1 25 ? -95.679 81.147 38.174 1.00 52.04 25 ALA C N 1
ATOM 9181 C CA . ALA C 1 25 ? -94.672 82.152 37.854 1.00 53.35 25 ALA C CA 1
ATOM 9182 C C . ALA C 1 25 ? -95.388 83.439 37.421 1.00 48.79 25 ALA C C 1
ATOM 9183 O O . ALA C 1 25 ? -95.047 84.543 37.853 1.00 43.72 25 ALA C O 1
ATOM 9185 N N . ALA C 1 26 ? -96.393 83.290 36.569 1.00 49.94 26 ALA C N 1
ATOM 9186 C CA . ALA C 1 26 ? -97.122 84.449 36.104 1.00 56.14 26 ALA C CA 1
ATOM 9187 C C . ALA C 1 26 ? -97.778 85.086 37.317 1.00 59.89 26 ALA C C 1
ATOM 9188 O O . ALA C 1 26 ? -97.705 86.300 37.504 1.00 62.18 26 ALA C O 1
ATOM 9190 N N . GLU C 1 27 ? -98.411 84.258 38.148 1.00 60.88 27 GLU C N 1
ATOM 9191 C CA . GLU C 1 27 ? -99.050 84.751 39.369 1.00 60.30 27 GLU C CA 1
ATOM 9192 C C . GLU C 1 27 ? -98.021 85.408 40.276 1.00 56.76 27 GLU C C 1
ATOM 9193 O O . GLU C 1 27 ? -98.308 86.408 40.940 1.00 54.00 27 GLU C O 1
ATOM 9199 N N . ALA C 1 28 ? -96.820 84.852 40.306 1.00 52.69 28 ALA C N 1
ATOM 9200 C CA . ALA C 1 28 ? -95.808 85.429 41.169 1.00 61.50 28 ALA C CA 1
ATOM 9201 C C . ALA C 1 28 ? -95.468 86.859 40.784 1.00 63.84 28 ALA C C 1
ATOM 9202 O O . ALA C 1 28 ? -95.105 87.660 41.653 1.00 66.49 28 ALA C O 1
ATOM 9204 N N . GLU C 1 29 ? -95.603 87.194 39.499 1.00 65.32 29 GLU C N 1
ATOM 9205 C CA . GLU C 1 29 ? -95.269 88.544 39.040 1.00 62.02 29 GLU C CA 1
ATOM 9206 C C . GLU C 1 29 ? -96.225 89.581 39.598 1.00 64.80 29 GLU C C 1
ATOM 9207 O O . GLU C 1 29 ? -95.820 90.695 39.903 1.00 69.83 29 GLU C O 1
ATOM 9213 N N . SER C 1 30 ? -97.495 89.215 39.743 1.00 66.89 30 SER C N 1
ATOM 9214 C CA . SER C 1 30 ? -98.527 90.146 40.230 1.00 67.20 30 SER C CA 1
ATOM 9215 C C . SER C 1 30 ? -98.650 90.368 41.741 1.00 62.81 30 SER C C 1
ATOM 9216 O O . SER C 1 30 ? -98.813 91.499 42.198 1.00 58.60 30 SER C O 1
ATOM 9219 N N . LEU C 1 31 ? -98.595 89.279 42.501 1.00 60.16 31 LEU C N 1
ATOM 9220 C CA . LEU C 1 31 ? -98.759 89.322 43.950 1.00 53.45 31 LEU C CA 1
ATOM 9221 C C . LEU C 1 31 ? -97.888 90.275 44.750 1.00 49.82 31 LEU C C 1
ATOM 9222 O O . LEU C 1 31 ? -96.868 90.782 44.280 1.00 50.47 31 LEU C O 1
ATOM 9227 N N . PRO C 1 32 ? -98.321 90.580 45.972 1.00 50.50 32 PRO C N 1
ATOM 9228 C CA . PRO C 1 32 ? -97.468 91.470 46.758 1.00 52.53 32 PRO C CA 1
ATOM 9229 C C . PRO C 1 32 ? -96.260 90.559 46.959 1.00 55.47 32 PRO C C 1
ATOM 9230 O O . PRO C 1 32 ? -96.417 89.325 47.012 1.00 56.42 32 PRO C O 1
ATOM 9234 N N . ALA C 1 33 ? -95.070 91.134 47.069 1.00 54.40 33 ALA C N 1
ATOM 9235 C CA . ALA C 1 33 ? -93.889 90.315 47.241 1.00 50.61 33 ALA C CA 1
ATOM 9236 C C . ALA C 1 33 ? -93.025 90.697 48.433 1.00 46.72 33 ALA C C 1
ATOM 9237 O O . ALA C 1 33 ? -92.952 91.844 48.811 1.00 49.90 33 ALA C O 1
ATOM 9239 N N . VAL C 1 34 ? -92.345 89.737 49.028 1.00 41.18 34 VAL C N 1
ATOM 9240 C CA . VAL C 1 34 ? -91.447 90.091 50.113 1.00 42.47 34 VAL C CA 1
ATOM 9241 C C . VAL C 1 34 ? -90.041 89.643 49.683 1.00 35.80 34 VAL C C 1
ATOM 9242 O O . VAL C 1 34 ? -89.883 88.610 49.065 1.00 35.20 34 VAL C O 1
ATOM 9246 N N . THR C 1 35 ? -89.033 90.436 49.992 1.00 34.36 35 THR C N 1
ATOM 9247 C CA . THR C 1 35 ? -87.671 90.088 49.663 1.00 39.52 35 THR C CA 1
ATOM 9248 C C . THR C 1 35 ? -87.059 89.390 50.867 1.00 44.01 35 THR C C 1
ATOM 9249 O O . THR C 1 35 ? -86.973 89.971 51.954 1.00 42.47 35 THR C O 1
ATOM 9253 N N . LEU C 1 36 ? -86.589 88.165 50.676 1.00 42.99 36 LEU C N 1
ATOM 9254 C CA . LEU C 1 36 ? -86.051 87.451 51.810 1.00 42.91 36 LEU C CA 1
ATOM 9255 C C . LEU C 1 36 ? -84.642 87.848 52.225 1.00 46.60 36 LEU C C 1
ATOM 9256 O O . LEU C 1 36 ? -83.888 88.489 51.463 1.00 49.21 36 LEU C O 1
ATOM 9261 N N . THR C 1 37 ? -84.301 87.498 53.460 1.00 41.01 37 THR C N 1
ATOM 9262 C CA . THR C 1 37 ? -82.964 87.789 53.966 1.00 41.32 37 THR C CA 1
ATOM 9263 C C . THR C 1 37 ? -82.169 86.530 53.658 1.00 37.87 37 THR C C 1
ATOM 9264 O O . THR C 1 37 ? -82.751 85.522 53.243 1.00 36.83 37 THR C O 1
ATOM 9268 N N . GLU C 1 38 ? -80.858 86.566 53.856 1.00 29.50 38 GLU C N 1
ATOM 9269 C CA . GLU C 1 38 ? -80.080 85.365 53.601 1.00 34.66 38 GLU C CA 1
ATOM 9270 C C . GLU C 1 38 ? -80.597 84.148 54.398 1.00 44.21 38 GLU C C 1
ATOM 9271 O O . GLU C 1 38 ? -80.645 83.028 53.866 1.00 46.27 38 GLU C O 1
ATOM 9277 N N . ARG C 1 39 ? -81.006 84.347 55.655 1.00 43.29 39 ARG C N 1
ATOM 9278 C CA . ARG C 1 39 ? -81.494 83.199 56.416 1.00 46.10 39 ARG C CA 1
ATOM 9279 C C . ARG C 1 39 ? -82.795 82.643 55.843 1.00 36.96 39 ARG C C 1
ATOM 9280 O O . ARG C 1 39 ? -82.939 81.450 55.634 1.00 35.52 39 ARG C O 1
ATOM 9288 N N . GLN C 1 40 ? -83.757 83.512 55.626 1.00 37.68 40 GLN C N 1
ATOM 9289 C CA . GLN C 1 40 ? -85.017 83.066 55.077 1.00 43.49 40 GLN C CA 1
ATOM 9290 C C . GLN C 1 40 ? -84.809 82.346 53.722 1.00 42.36 40 GLN C C 1
ATOM 9291 O O . GLN C 1 40 ? -85.504 81.376 53.428 1.00 41.39 40 GLN C O 1
ATOM 9297 N N . LEU C 1 41 ? -83.858 82.830 52.918 1.00 41.77 41 LEU C N 1
ATOM 9298 C CA . LEU C 1 41 ? -83.513 82.226 51.626 1.00 42.29 41 LEU C CA 1
ATOM 9299 C C . LEU C 1 41 ? -82.989 80.788 51.740 1.00 40.06 41 LEU C C 1
ATOM 9300 O O . LEU C 1 41 ? -83.398 79.902 50.996 1.00 42.45 41 LEU C O 1
ATOM 9305 N N . CYS C 1 42 ? -82.065 80.580 52.663 1.00 38.83 42 CYS C N 1
ATOM 9306 C CA . CYS C 1 42 ? -81.521 79.263 52.912 1.00 40.47 42 CYS C CA 1
ATOM 9307 C C . CYS C 1 42 ? -82.601 78.348 53.481 1.00 41.79 42 CYS C C 1
ATOM 9308 O O . CYS C 1 42 ? -82.602 77.160 53.171 1.00 46.71 42 CYS C O 1
ATOM 9311 N N . ASP C 1 43 ? -83.505 78.870 54.316 1.00 31.42 43 ASP C N 1
ATOM 9312 C CA . ASP C 1 43 ? -84.542 77.998 54.844 1.00 34.60 43 ASP C CA 1
ATOM 9313 C C . ASP C 1 43 ? -85.526 77.638 53.721 1.00 37.13 43 ASP C C 1
ATOM 9314 O O . ASP C 1 43 ? -85.966 76.480 53.592 1.00 37.31 43 ASP C O 1
ATOM 9319 N N . LEU C 1 44 ? -85.878 78.628 52.909 1.00 30.31 44 LEU C N 1
ATOM 9320 C CA . LEU C 1 44 ? -86.774 78.382 51.816 1.00 31.87 44 LEU C CA 1
ATOM 9321 C C . LEU C 1 44 ? -86.172 77.315 50.907 1.00 38.42 44 LEU C C 1
ATOM 9322 O O . LEU C 1 44 ? -86.892 76.452 50.399 1.00 37.01 44 LEU C O 1
ATOM 9327 N N . GLU C 1 45 ? -84.855 77.347 50.711 1.00 29.93 45 GLU C N 1
ATOM 9328 C CA . GLU C 1 45 ? -84.256 76.354 49.836 1.00 34.46 45 GLU C CA 1
ATOM 9329 C C . GLU C 1 45 ? -84.440 74.930 50.359 1.00 36.93 45 GLU C C 1
ATOM 9330 O O . GLU C 1 45 ? -84.676 74.011 49.588 1.00 41.83 45 GLU C O 1
ATOM 9336 N N . LEU C 1 46 ? -84.324 74.741 51.668 1.00 36.27 46 LEU C N 1
ATOM 9337 C CA . LEU C 1 46 ? -84.500 73.428 52.237 1.00 35.17 46 LEU C CA 1
ATOM 9338 C C . LEU C 1 46 ? -85.985 73.012 52.415 1.00 39.09 46 LEU C C 1
ATOM 9339 O O . LEU C 1 46 ? -86.298 71.816 52.548 1.00 34.57 46 LEU C O 1
ATOM 9344 N N . ILE C 1 47 ? -86.904 73.979 52.420 1.00 42.55 47 ILE C N 1
ATOM 9345 C CA . ILE C 1 47 ? -88.326 73.637 52.542 1.00 40.51 47 ILE C CA 1
ATOM 9346 C C . ILE C 1 47 ? -88.734 73.151 51.140 1.00 37.62 47 ILE C C 1
ATOM 9347 O O . ILE C 1 47 ? -89.226 72.040 50.990 1.00 41.28 47 ILE C O 1
ATOM 9352 N N . MET C 1 48 ? -88.485 73.970 50.122 1.00 36.35 48 MET C N 1
ATOM 9353 C CA . MET C 1 48 ? -88.804 73.639 48.729 1.00 37.05 48 MET C CA 1
ATOM 9354 C C . MET C 1 48 ? -88.211 72.331 48.185 1.00 42.34 48 MET C C 1
ATOM 9355 O O . MET C 1 48 ? -88.870 71.681 47.354 1.00 40.13 48 MET C O 1
ATOM 9360 N N . ASN C 1 49 ? -87.009 71.927 48.646 1.00 41.53 49 ASN C N 1
ATOM 9361 C CA . ASN C 1 49 ? -86.404 70.650 48.188 1.00 39.08 49 ASN C CA 1
ATOM 9362 C C . ASN C 1 49 ? -86.673 69.467 49.134 1.00 42.49 49 ASN C C 1
ATOM 9363 O O . ASN C 1 49 ? -86.186 68.345 48.919 1.00 44.97 49 ASN C O 1
ATOM 9368 N N . GLY C 1 50 ? -87.465 69.719 50.173 1.00 44.96 50 GLY C N 1
ATOM 9369 C CA . GLY C 1 50 ? -87.802 68.672 51.121 1.00 38.84 50 GLY C CA 1
ATOM 9370 C C . GLY C 1 50 ? -86.705 68.453 52.137 1.00 31.85 50 GLY C C 1
ATOM 9371 O O . GLY C 1 50 ? -86.698 67.461 52.856 1.00 38.52 50 GLY C O 1
ATOM 9372 N N . GLY C 1 51 ? -85.750 69.360 52.195 1.00 27.78 51 GLY C N 1
ATOM 9373 C CA . GLY C 1 51 ? -84.691 69.186 53.172 1.00 37.53 51 GLY C CA 1
ATOM 9374 C C . GLY C 1 51 ? -85.215 69.294 54.606 1.00 39.53 51 GLY C C 1
ATOM 9375 O O . GLY C 1 51 ? -84.621 68.775 55.555 1.00 39.58 51 GLY C O 1
ATOM 9376 N N . PHE C 1 52 ? -86.340 69.974 54.756 1.00 40.16 52 PHE C N 1
ATOM 9377 C CA . PHE C 1 52 ? -86.954 70.178 56.058 1.00 44.43 52 PHE C CA 1
ATOM 9378 C C . PHE C 1 52 ? -88.192 69.286 56.234 1.00 50.61 52 PHE C C 1
ATOM 9379 O O . PHE C 1 52 ? -89.007 69.520 57.141 1.00 44.14 52 PHE C O 1
ATOM 9387 N N . SER C 1 53 ? -88.354 68.277 55.367 1.00 47.28 53 SER C N 1
ATOM 9388 C CA . SER C 1 53 ? -89.496 67.363 55.525 1.00 49.40 53 SER C CA 1
ATOM 9389 C C . SER C 1 53 ? -89.644 67.001 57.013 1.00 44.52 53 SER C C 1
ATOM 9390 O O . SER C 1 53 ? -88.661 66.685 57.671 1.00 33.86 53 SER C O 1
ATOM 9393 N N . PRO C 1 54 ? -90.881 66.938 57.532 1.00 45.14 54 PRO C N 1
ATOM 9394 C CA . PRO C 1 54 ? -92.204 67.142 56.941 1.00 42.81 54 PRO C CA 1
ATOM 9395 C C . PRO C 1 54 ? -92.621 68.580 56.730 1.00 44.44 54 PRO C C 1
ATOM 9396 O O . PRO C 1 54 ? -93.645 68.863 56.085 1.00 46.33 54 PRO C O 1
ATOM 9400 N N . LEU C 1 55 ? -91.840 69.495 57.273 1.00 41.05 55 LEU C N 1
ATOM 9401 C CA . LEU C 1 55 ? -92.181 70.894 57.140 1.00 41.61 55 LEU C CA 1
ATOM 9402 C C . LEU C 1 55 ? -92.410 71.255 55.659 1.00 42.73 55 LEU C C 1
ATOM 9403 O O . LEU C 1 55 ? -91.701 70.765 54.788 1.00 47.82 55 LEU C O 1
ATOM 9408 N N . GLU C 1 56 ? -93.416 72.083 55.362 1.00 49.53 56 GLU C N 1
ATOM 9409 C CA . GLU C 1 56 ? -93.674 72.497 53.961 1.00 47.00 56 GLU C CA 1
ATOM 9410 C C . GLU C 1 56 ? -94.175 73.922 53.771 1.00 44.62 56 GLU C C 1
ATOM 9411 O O . GLU C 1 56 ? -94.963 74.206 52.865 1.00 42.28 56 GLU C O 1
ATOM 9417 N N . GLY C 1 57 ? -93.695 74.820 54.624 1.00 34.42 57 GLY C N 1
ATOM 9418 C CA . GLY C 1 57 ? -94.057 76.211 54.486 1.00 35.64 57 GLY C CA 1
ATOM 9419 C C . GLY C 1 57 ? -93.304 76.894 55.589 1.00 38.70 57 GLY C C 1
ATOM 9420 O O . GLY C 1 57 ? -92.495 76.228 56.240 1.00 39.04 57 GLY C O 1
ATOM 9421 N N . PHE C 1 58 ? -93.494 78.201 55.772 1.00 34.97 58 PHE C N 1
ATOM 9422 C CA . PHE C 1 58 ? -92.854 78.831 56.902 1.00 38.27 58 PHE C CA 1
ATOM 9423 C C . PHE C 1 58 ? -93.845 78.637 58.042 1.00 38.84 58 PHE C C 1
ATOM 9424 O O . PHE C 1 58 ? -95.051 78.860 57.886 1.00 40.82 58 PHE C O 1
ATOM 9432 N N . MET C 1 59 ? -93.310 78.189 59.170 1.00 38.42 59 MET C N 1
ATOM 9433 C CA . MET C 1 59 ? -94.076 77.862 60.356 1.00 44.05 59 MET C CA 1
ATOM 9434 C C . MET C 1 59 ? -95.193 78.801 60.784 1.00 42.34 59 MET C C 1
ATOM 9435 O O . MET C 1 59 ? -94.969 79.984 61.034 1.00 46.20 59 MET C O 1
ATOM 9440 N N . ASN C 1 60 ? -96.411 78.266 60.830 1.00 46.79 60 ASN C N 1
ATOM 9441 C CA . ASN C 1 60 ? -97.564 79.038 61.314 1.00 51.99 60 ASN C CA 1
ATOM 9442 C C . ASN C 1 60 ? -97.446 79.019 62.863 1.00 48.66 60 ASN C C 1
ATOM 9443 O O . ASN C 1 60 ? -96.485 78.459 63.395 1.00 50.43 60 ASN C O 1
ATOM 9448 N N . GLN C 1 61 ? -98.400 79.581 63.597 1.00 49.71 61 GLN C N 1
ATOM 9449 C CA . GLN C 1 61 ? -98.217 79.613 65.049 1.00 52.62 61 GLN C CA 1
ATOM 9450 C C . GLN C 1 61 ? -98.257 78.279 65.796 1.00 51.37 61 GLN C C 1
ATOM 9451 O O . GLN C 1 61 ? -97.488 78.068 66.748 1.00 35.16 61 GLN C O 1
ATOM 9457 N N . ALA C 1 62 ? -99.136 77.382 65.355 1.00 50.14 62 ALA C N 1
ATOM 9458 C CA . ALA C 1 62 ? -99.254 76.055 65.956 1.00 54.40 62 ALA C CA 1
ATOM 9459 C C . ALA C 1 62 ? -97.910 75.321 65.945 1.00 59.19 62 ALA C C 1
ATOM 9460 O O . ALA C 1 62 ? -97.393 74.954 67.014 1.00 63.13 62 ALA C O 1
ATOM 9462 N N . ASP C 1 63 ? -97.349 75.116 64.740 1.00 60.20 63 ASP C N 1
ATOM 9463 C CA . ASP C 1 63 ? -96.047 74.443 64.573 1.00 49.99 63 ASP C CA 1
ATOM 9464 C C . ASP C 1 63 ? -94.979 75.169 65.365 1.00 44.53 63 ASP C C 1
ATOM 9465 O O . ASP C 1 63 ? -94.246 74.572 66.131 1.00 46.26 63 ASP C O 1
ATOM 9470 N N . TYR C 1 64 ? -94.893 76.475 65.176 1.00 39.51 64 TYR C N 1
ATOM 9471 C CA . TYR C 1 64 ? -93.919 77.258 65.911 1.00 43.68 64 TYR C CA 1
ATOM 9472 C C . TYR C 1 64 ? -93.974 77.150 67.468 1.00 49.23 64 TYR C C 1
ATOM 9473 O O . TYR C 1 64 ? -92.933 76.965 68.113 1.00 45.53 64 TYR C O 1
ATOM 9482 N N . ASP C 1 65 ? -95.162 77.275 68.069 1.00 49.22 65 ASP C N 1
ATOM 9483 C CA . ASP C 1 65 ? -95.258 77.205 69.537 1.00 53.54 65 ASP C CA 1
ATOM 9484 C C . ASP C 1 65 ? -94.838 75.843 70.043 1.00 50.81 65 ASP C C 1
ATOM 9485 O O . ASP C 1 65 ? -94.090 75.729 71.023 1.00 37.15 65 ASP C O 1
ATOM 9490 N N . ARG C 1 66 ? -95.307 74.817 69.344 1.00 48.74 66 ARG C N 1
ATOM 9491 C CA . ARG C 1 66 ? -95.009 73.465 69.755 1.00 51.64 66 ARG C CA 1
ATOM 9492 C C . ARG C 1 66 ? -93.542 73.133 69.577 1.00 54.38 66 ARG C C 1
ATOM 9493 O O . ARG C 1 66 ? -92.982 72.341 70.338 1.00 57.46 66 ARG C O 1
ATOM 9501 N N . VAL C 1 67 ? -92.911 73.747 68.582 1.00 51.86 67 VAL C N 1
ATOM 9502 C CA . VAL C 1 67 ? -91.507 73.486 68.348 1.00 48.48 67 VAL C CA 1
ATOM 9503 C C . VAL C 1 67 ? -90.767 74.177 69.464 1.00 47.94 67 VAL C C 1
ATOM 9504 O O . VAL C 1 67 ? -89.832 73.641 70.043 1.00 50.37 67 VAL C O 1
ATOM 9508 N N . CYS C 1 68 ? -91.208 75.378 69.792 1.00 55.75 68 CYS C N 1
ATOM 9509 C CA . CYS C 1 68 ? -90.535 76.126 70.838 1.00 58.73 68 CYS C CA 1
ATOM 9510 C C . CYS C 1 68 ? -90.605 75.426 72.187 1.00 56.69 68 CYS C C 1
ATOM 9511 O O . CYS C 1 68 ? -89.606 75.363 72.913 1.00 50.52 68 CYS C O 1
ATOM 9514 N N . GLU C 1 69 ? -91.750 74.854 72.523 1.00 54.00 69 GLU C N 1
ATOM 9515 C CA . GLU C 1 69 ? -91.794 74.213 73.814 1.00 57.43 69 GLU C CA 1
ATOM 9516 C C . GLU C 1 69 ? -91.714 72.693 73.873 1.00 55.59 69 GLU C C 1
ATOM 9517 O O . GLU C 1 69 ? -91.535 72.150 74.940 1.00 57.20 69 GLU C O 1
ATOM 9523 N N . ASP C 1 70 ? -91.789 71.988 72.751 1.00 61.25 70 ASP C N 1
ATOM 9524 C CA . ASP C 1 70 ? -91.716 70.522 72.822 1.00 60.81 70 ASP C CA 1
ATOM 9525 C C . ASP C 1 70 ? -90.848 69.872 71.762 1.00 56.56 70 ASP C C 1
ATOM 9526 O O . ASP C 1 70 ? -90.819 68.644 71.669 1.00 57.54 70 ASP C O 1
ATOM 9531 N N . ASN C 1 71 ? -90.141 70.678 70.973 1.00 56.39 71 ASN C N 1
ATOM 9532 C CA . ASN C 1 71 ? -89.313 70.153 69.880 1.00 49.50 71 ASN C CA 1
ATOM 9533 C C . ASN C 1 71 ? -90.154 69.246 68.993 1.00 49.24 71 ASN C C 1
ATOM 9534 O O . ASN C 1 71 ? -89.664 68.223 68.538 1.00 50.68 71 ASN C O 1
ATOM 9539 N N . ARG C 1 72 ? -91.425 69.607 68.782 1.00 51.53 72 ARG C N 1
ATOM 9540 C CA . ARG C 1 72 ? -92.339 68.848 67.930 1.00 50.46 72 ARG C CA 1
ATOM 9541 C C . ARG C 1 72 ? -93.212 69.775 67.100 1.00 50.56 72 ARG C C 1
ATOM 9542 O O . ARG C 1 72 ? -93.492 70.892 67.504 1.00 51.71 72 ARG C O 1
ATOM 9550 N N . LEU C 1 73 ? -93.625 69.322 65.923 1.00 52.90 73 LEU C N 1
ATOM 9551 C CA . LEU C 1 73 ? -94.515 70.126 65.086 1.00 54.24 73 LEU C CA 1
ATOM 9552 C C . LEU C 1 73 ? -95.899 69.722 65.590 1.00 54.86 73 LEU C C 1
ATOM 9553 O O . LEU C 1 73 ? -96.044 68.726 66.308 1.00 49.20 73 LEU C O 1
ATOM 9558 N N . ALA C 1 74 ? -96.914 70.485 65.213 1.00 57.75 74 ALA C N 1
ATOM 9559 C CA . ALA C 1 74 ? -98.276 70.173 65.624 1.00 59.12 74 ALA C CA 1
ATOM 9560 C C . ALA C 1 74 ? -98.585 68.676 65.385 1.00 64.11 74 ALA C C 1
ATOM 9561 O O . ALA C 1 74 ? -99.166 67.993 66.249 1.00 66.21 74 ALA C O 1
ATOM 9563 N N . ASP C 1 75 ? -98.172 68.166 64.225 1.00 61.97 75 ASP C N 1
ATOM 9564 C CA . ASP C 1 75 ? -98.430 66.781 63.899 1.00 58.09 75 ASP C CA 1
ATOM 9565 C C . ASP C 1 75 ? -97.674 65.728 64.721 1.00 57.95 75 ASP C C 1
ATOM 9566 O O . ASP C 1 75 ? -97.812 64.532 64.461 1.00 58.67 75 ASP C O 1
ATOM 9571 N N . GLY C 1 76 ? -96.903 66.161 65.720 1.00 57.55 76 GLY C N 1
ATOM 9572 C CA . GLY C 1 76 ? -96.170 65.216 66.557 1.00 54.79 76 GLY C CA 1
ATOM 9573 C C . GLY C 1 76 ? -94.726 64.878 66.191 1.00 58.32 76 GLY C C 1
ATOM 9574 O O . GLY C 1 76 ? -93.959 64.441 67.060 1.00 53.99 76 GLY C O 1
ATOM 9575 N N . ASN C 1 77 ? -94.342 65.057 64.922 1.00 57.77 77 ASN C N 1
ATOM 9576 C CA . ASN C 1 77 ? -92.960 64.777 64.506 1.00 54.05 77 ASN C CA 1
ATOM 9577 C C . ASN C 1 77 ? -91.961 65.661 65.219 1.00 50.26 77 ASN C C 1
ATOM 9578 O O . ASN C 1 77 ? -92.230 66.831 65.482 1.00 50.14 77 ASN C O 1
ATOM 9583 N N . VAL C 1 78 ? -90.800 65.104 65.526 1.00 52.44 78 VAL C N 1
ATOM 9584 C CA . VAL C 1 78 ? -89.762 65.884 66.168 1.00 50.31 78 VAL C CA 1
ATOM 9585 C C . VAL C 1 78 ? -89.293 66.964 65.200 1.00 53.81 78 VAL C C 1
ATOM 9586 O O . VAL C 1 78 ? -89.258 66.767 63.972 1.00 58.26 78 VAL C O 1
ATOM 9590 N N . PHE C 1 79 ? -88.956 68.118 65.750 1.00 48.72 79 PHE C N 1
ATOM 9591 C CA . PHE C 1 79 ? -88.450 69.218 64.963 1.00 45.23 79 PHE C CA 1
ATOM 9592 C C . PHE C 1 79 ? -88.104 70.261 65.987 1.00 50.21 79 PHE C C 1
ATOM 9593 O O . PHE C 1 79 ? -88.977 70.856 66.606 1.00 52.04 79 PHE C O 1
ATOM 9601 N N . SER C 1 80 ? -86.808 70.477 66.147 1.00 50.33 80 SER C N 1
ATOM 9602 C CA . SER C 1 80 ? -86.278 71.377 67.146 1.00 52.27 80 SER C CA 1
ATOM 9603 C C . SER C 1 80 ? -85.880 72.784 66.738 1.00 50.41 80 SER C C 1
ATOM 9604 O O . SER C 1 80 ? -85.335 73.524 67.556 1.00 45.30 80 SER C O 1
ATOM 9607 N N . MET C 1 81 ? -86.135 73.175 65.495 1.00 52.19 81 MET C N 1
ATOM 9608 C CA . MET C 1 81 ? -85.709 74.519 65.068 1.00 47.97 81 MET C CA 1
ATOM 9609 C C . MET C 1 81 ? -86.846 75.315 64.440 1.00 46.35 81 MET C C 1
ATOM 9610 O O . MET C 1 81 ? -87.467 74.877 63.477 1.00 53.61 81 MET C O 1
ATOM 9615 N N . PRO C 1 82 ? -87.166 76.481 65.016 1.00 46.75 82 PRO C N 1
ATOM 9616 C CA . PRO C 1 82 ? -88.257 77.244 64.400 1.00 41.32 82 PRO C CA 1
ATOM 9617 C C . PRO C 1 82 ? -87.786 77.834 63.048 1.00 32.34 82 PRO C C 1
ATOM 9618 O O . PRO C 1 82 ? -86.681 78.371 62.933 1.00 37.30 82 PRO C O 1
ATOM 9622 N N . ILE C 1 83 ? -88.641 77.706 62.037 1.00 38.99 83 ILE C N 1
ATOM 9623 C CA . ILE C 1 83 ? -88.386 78.162 60.669 1.00 35.13 83 ILE C CA 1
ATOM 9624 C C . ILE C 1 83 ? -89.529 79.122 60.369 1.00 34.93 83 ILE C C 1
ATOM 9625 O O . ILE C 1 83 ? -90.671 78.701 60.170 1.00 34.70 83 ILE C O 1
ATOM 9630 N N . THR C 1 84 ? -89.218 80.413 60.339 1.00 34.59 84 THR C N 1
ATOM 9631 C CA . THR C 1 84 ? -90.246 81.415 60.127 1.00 30.61 84 THR C CA 1
ATOM 9632 C C . THR C 1 84 ? -89.803 82.518 59.200 1.00 34.39 84 THR C C 1
ATOM 9633 O O . THR C 1 84 ? -88.608 82.754 58.992 1.00 32.95 84 THR C O 1
ATOM 9637 N N . LEU C 1 85 ? -90.810 83.203 58.676 1.00 37.15 85 LEU C N 1
ATOM 9638 C CA . LEU C 1 85 ? -90.666 84.315 57.758 1.00 42.42 85 LEU C CA 1
ATOM 9639 C C . LEU C 1 85 ? -91.184 85.471 58.570 1.00 47.57 85 LEU C C 1
ATOM 9640 O O . LEU C 1 85 ? -92.297 85.404 59.069 1.00 55.54 85 LEU C O 1
ATOM 9645 N N . ASP C 1 86 ? -90.402 86.531 58.707 1.00 50.37 86 ASP C N 1
ATOM 9646 C CA . ASP C 1 86 ? -90.832 87.654 59.521 1.00 53.43 86 ASP C CA 1
ATOM 9647 C C . ASP C 1 86 ? -90.921 88.968 58.776 1.00 63.47 86 ASP C C 1
ATOM 9648 O O . ASP C 1 86 ? -90.041 89.315 57.974 1.00 65.70 86 ASP C O 1
ATOM 9653 N N . ALA C 1 87 ? -91.982 89.709 59.087 1.00 63.37 87 ALA C N 1
ATOM 9654 C CA . ALA C 1 87 ? -92.255 90.994 58.480 1.00 59.51 87 ALA C CA 1
ATOM 9655 C C . ALA C 1 87 ? -92.532 91.963 59.600 1.00 63.76 87 ALA C C 1
ATOM 9656 O O . ALA C 1 87 ? -92.670 91.550 60.745 1.00 68.45 87 ALA C O 1
ATOM 9658 N N . SER C 1 88 ? -92.606 93.251 59.266 1.00 67.39 88 SER C N 1
ATOM 9659 C CA . SER C 1 88 ? -92.900 94.316 60.238 1.00 58.47 88 SER C CA 1
ATOM 9660 C C . SER C 1 88 ? -94.293 94.886 59.952 1.00 56.28 88 SER C C 1
ATOM 9661 O O . SER C 1 88 ? -94.824 94.778 58.826 1.00 50.82 88 SER C O 1
ATOM 9664 N N . GLN C 1 89 ? -94.868 95.499 60.982 1.00 59.19 89 GLN C N 1
ATOM 9665 C CA . GLN C 1 89 ? -96.204 96.117 60.897 1.00 57.60 89 GLN C CA 1
ATOM 9666 C C . GLN C 1 89 ? -96.380 96.962 59.603 1.00 52.30 89 GLN C C 1
ATOM 9667 O O . GLN C 1 89 ? -97.369 96.832 58.895 1.00 48.35 89 GLN C O 1
ATOM 9673 N N . GLU C 1 90 ? -95.389 97.804 59.317 1.00 51.70 90 GLU C N 1
ATOM 9674 C CA . GLU C 1 90 ? -95.353 98.687 58.148 1.00 59.86 90 GLU C CA 1
ATOM 9675 C C . GLU C 1 90 ? -95.547 97.915 56.839 1.00 63.31 90 GLU C C 1
ATOM 9676 O O . GLU C 1 90 ? -96.396 98.253 56.002 1.00 59.10 90 GLU C O 1
ATOM 9682 N N . VAL C 1 91 ? -94.732 96.881 56.659 1.00 66.82 91 VAL C N 1
ATOM 9683 C CA . VAL C 1 91 ? -94.822 96.059 55.462 1.00 64.66 91 VAL C CA 1
ATOM 9684 C C . VAL C 1 91 ? -96.143 95.322 55.455 1.00 64.31 91 VAL C C 1
ATOM 9685 O O . VAL C 1 91 ? -96.731 95.122 54.389 1.00 61.54 91 VAL C O 1
ATOM 9689 N N . ILE C 1 92 ? -96.606 94.906 56.637 1.00 60.17 92 ILE C N 1
ATOM 9690 C CA . ILE C 1 92 ? -97.871 94.188 56.686 1.00 61.60 92 ILE C CA 1
ATOM 9691 C C . ILE C 1 92 ? -98.996 95.088 56.189 1.00 59.61 92 ILE C C 1
ATOM 9692 O O . ILE C 1 92 ? -99.848 94.678 55.387 1.00 55.48 92 ILE C O 1
ATOM 9697 N N . ASP C 1 93 ? -98.972 96.330 56.646 1.00 56.57 93 ASP C N 1
ATOM 9698 C CA . ASP C 1 93 ? -99.985 97.283 56.231 1.00 61.46 93 ASP C CA 1
ATOM 9699 C C . ASP C 1 93 ? -99.779 97.723 54.785 1.00 61.95 93 ASP C C 1
ATOM 9700 O O . ASP C 1 93 ? -100.672 97.591 53.946 1.00 59.46 93 ASP C O 1
ATOM 9705 N N . GLU C 1 94 ? -98.586 98.216 54.490 1.00 66.78 94 GLU C N 1
ATOM 9706 C CA . GLU C 1 94 ? -98.278 98.684 53.149 1.00 68.15 94 GLU C CA 1
ATOM 9707 C C . GLU C 1 94 ? -98.606 97.676 52.035 1.00 64.65 94 GLU C C 1
ATOM 9708 O O . GLU C 1 94 ? -98.804 98.071 50.882 1.00 61.94 94 GLU C O 1
ATOM 9714 N N . LYS C 1 95 ? -98.689 96.388 52.373 1.00 65.57 95 LYS C N 1
ATOM 9715 C CA . LYS C 1 95 ? -99.004 95.347 51.375 1.00 65.27 95 LYS C CA 1
ATOM 9716 C C . LYS C 1 95 ? -100.365 94.691 51.603 1.00 66.75 95 LYS C C 1
ATOM 9717 O O . LYS C 1 95 ? -100.759 93.772 50.859 1.00 62.17 95 LYS C O 1
ATOM 9723 N N . LYS C 1 96 ? -101.064 95.151 52.638 1.00 67.86 96 LYS C N 1
ATOM 9724 C CA . LYS C 1 96 ? -102.375 94.621 52.976 1.00 69.53 96 LYS C CA 1
ATOM 9725 C C . LYS C 1 96 ? -102.274 93.118 53.216 1.00 67.15 96 LYS C C 1
ATOM 9726 O O . LYS C 1 96 ? -103.102 92.336 52.724 1.00 67.02 96 LYS C O 1
ATOM 9732 N N . LEU C 1 97 ? -101.266 92.706 53.977 1.00 63.66 97 LEU C N 1
ATOM 9733 C CA . LEU C 1 97 ? -101.087 91.280 54.243 1.00 65.16 97 LEU C CA 1
ATOM 9734 C C . LEU C 1 97 ? -102.104 90.796 55.253 1.00 63.97 97 LEU C C 1
ATOM 9735 O O . LEU C 1 97 ? -102.431 91.514 56.204 1.00 67.26 97 LEU C O 1
ATOM 9740 N N . GLN C 1 98 ? -102.610 89.586 55.040 1.00 59.43 98 GLN C N 1
ATOM 9741 C CA . GLN C 1 98 ? -103.589 89.001 55.957 1.00 58.93 98 GLN C CA 1
ATOM 9742 C C . GLN C 1 98 ? -103.841 87.525 55.701 1.00 55.76 98 GLN C C 1
ATOM 9743 O O . GLN C 1 98 ? -103.469 86.979 54.649 1.00 50.65 98 GLN C O 1
ATOM 9749 N N . ALA C 1 99 ? -104.483 86.875 56.667 1.00 48.65 99 ALA C N 1
ATOM 9750 C CA . ALA C 1 99 ? -104.783 85.477 56.494 1.00 51.48 99 ALA C CA 1
ATOM 9751 C C . ALA C 1 99 ? -105.371 85.301 55.081 1.00 52.32 99 ALA C C 1
ATOM 9752 O O . ALA C 1 99 ? -106.193 86.110 54.639 1.00 52.64 99 ALA C O 1
ATOM 9754 N N . ALA C 1 100 ? -104.915 84.279 54.360 1.00 48.41 100 ALA C N 1
ATOM 9755 C CA . ALA C 1 100 ? -105.438 84.032 53.031 1.00 46.86 100 ALA C CA 1
ATOM 9756 C C . ALA C 1 100 ? -104.701 84.740 51.907 1.00 46.12 100 ALA C C 1
ATOM 9757 O O . ALA C 1 100 ? -104.811 84.326 50.739 1.00 38.71 100 ALA C O 1
ATOM 9758 N N . SER C 1 101 ? -103.980 85.813 52.255 1.00 43.43 101 SER C N 1
ATOM 9759 C CA . SER C 1 101 ? -103.183 86.580 51.290 1.00 46.84 101 SER C CA 1
ATOM 9760 C C . SER C 1 101 ? -102.136 85.674 50.636 1.00 52.32 101 SER C C 1
ATOM 9761 O O . SER C 1 101 ? -101.571 84.769 51.275 1.00 54.59 101 SER C O 1
ATOM 9764 N N . ARG C 1 102 ? -101.878 85.923 49.363 1.00 54.70 102 ARG C N 1
ATOM 9765 C CA . ARG C 1 102 ? -100.860 85.168 48.639 1.00 53.93 102 ARG C CA 1
ATOM 9766 C C . ARG C 1 102 ? -99.698 86.111 48.302 1.00 54.82 102 ARG C C 1
ATOM 9767 O O . ARG C 1 102 ? -99.863 87.108 47.564 1.00 46.40 102 ARG C O 1
ATOM 9775 N N . ILE C 1 103 ? -98.533 85.819 48.872 1.00 48.67 103 ILE C N 1
ATOM 9776 C CA . ILE C 1 103 ? -97.381 86.638 48.592 1.00 49.73 103 ILE C CA 1
ATOM 9777 C C . ILE C 1 103 ? -96.280 85.899 47.863 1.00 45.63 103 ILE C C 1
ATOM 9778 O O . ILE C 1 103 ? -96.182 84.670 47.899 1.00 48.51 103 ILE C O 1
ATOM 9783 N N . THR C 1 104 ? -95.465 86.679 47.177 1.00 42.22 104 THR C N 1
ATOM 9784 C CA . THR C 1 104 ? -94.342 86.163 46.432 1.00 42.59 104 THR C CA 1
ATOM 9785 C C . THR C 1 104 ? -93.068 86.350 47.254 1.00 41.08 104 THR C C 1
ATOM 9786 O O . THR C 1 104 ? -92.841 87.429 47.826 1.00 33.82 104 THR C O 1
ATOM 9790 N N . LEU C 1 105 ? -92.257 85.292 47.327 1.00 36.65 105 LEU C N 1
ATOM 9791 C CA . LEU C 1 105 ? -91.014 85.348 48.081 1.00 36.99 105 LEU C CA 1
ATOM 9792 C C . LEU C 1 105 ? -89.855 85.560 47.105 1.00 38.42 105 LEU C C 1
ATOM 9793 O O . LEU C 1 105 ? -89.461 84.674 46.357 1.00 46.66 105 LEU C O 1
ATOM 9798 N N . ARG C 1 106 ? -89.304 86.755 47.135 1.00 33.90 106 ARG C N 1
ATOM 9799 C CA . ARG C 1 106 ? -88.246 87.116 46.241 1.00 41.30 106 ARG C CA 1
ATOM 9800 C C . ARG C 1 106 ? -86.812 86.982 46.800 1.00 47.91 106 ARG C C 1
ATOM 9801 O O . ARG C 1 106 ? -86.558 87.140 48.018 1.00 42.40 106 ARG C O 1
ATOM 9809 N N . ASP C 1 107 ? -85.882 86.710 45.876 1.00 45.61 107 ASP C N 1
ATOM 9810 C CA . ASP C 1 107 ? -84.456 86.545 46.175 1.00 43.54 107 ASP C CA 1
ATOM 9811 C C . ASP C 1 107 ? -83.828 87.957 46.159 1.00 42.05 107 ASP C C 1
ATOM 9812 O O . ASP C 1 107 ? -84.054 88.723 45.242 1.00 37.52 107 ASP C O 1
ATOM 9817 N N . PHE C 1 108 ? -83.062 88.320 47.178 1.00 35.77 108 PHE C N 1
ATOM 9818 C CA . PHE C 1 108 ? -82.450 89.638 47.180 1.00 36.46 108 PHE C CA 1
ATOM 9819 C C . PHE C 1 108 ? -81.221 89.743 46.265 1.00 40.23 108 PHE C C 1
ATOM 9820 O O . PHE C 1 108 ? -80.850 90.828 45.831 1.00 39.20 108 PHE C O 1
ATOM 9828 N N . ARG C 1 109 ? -80.570 88.624 45.997 1.00 38.33 109 ARG C N 1
ATOM 9829 C CA . ARG C 1 109 ? -79.392 88.655 45.156 1.00 41.49 109 ARG C CA 1
ATOM 9830 C C . ARG C 1 109 ? -79.736 89.054 43.713 1.00 45.29 109 ARG C C 1
ATOM 9831 O O . ARG C 1 109 ? -79.003 89.861 43.088 1.00 45.66 109 ARG C O 1
ATOM 9839 N N . ASP C 1 110 ? -80.861 88.528 43.216 1.00 40.27 110 ASP C N 1
ATOM 9840 C CA . ASP C 1 110 ? -81.275 88.741 41.824 1.00 41.22 110 ASP C CA 1
ATOM 9841 C C . ASP C 1 110 ? -82.770 88.971 41.553 1.00 43.38 110 ASP C C 1
ATOM 9842 O O . ASP C 1 110 ? -83.232 88.757 40.440 1.00 51.11 110 ASP C O 1
ATOM 9847 N N . ASP C 1 111 ? -83.524 89.387 42.562 1.00 48.58 111 ASP C N 1
ATOM 9848 C CA . ASP C 1 111 ? -84.967 89.630 42.443 1.00 46.11 111 ASP C CA 1
ATOM 9849 C C . ASP C 1 111 ? -85.768 88.519 41.781 1.00 46.39 111 ASP C C 1
ATOM 9850 O O . ASP C 1 111 ? -86.839 88.749 41.213 1.00 54.90 111 ASP C O 1
ATOM 9855 N N . ARG C 1 112 ? -85.268 87.300 41.859 1.00 48.71 112 ARG C N 1
ATOM 9856 C CA . ARG C 1 112 ? -86.003 86.177 41.295 1.00 44.05 112 ARG C CA 1
ATOM 9857 C C . ARG C 1 112 ? -87.153 85.803 42.270 1.00 45.76 112 ARG C C 1
ATOM 9858 O O . ARG C 1 112 ? -87.010 85.855 43.510 1.00 46.49 112 ARG C O 1
ATOM 9866 N N . ASN C 1 113 ? -88.294 85.446 41.693 1.00 43.80 113 ASN C N 1
ATOM 9867 C CA . ASN C 1 113 ? -89.461 85.027 42.439 1.00 38.55 113 ASN C CA 1
ATOM 9868 C C . ASN C 1 113 ? -89.295 83.537 42.664 1.00 44.78 113 ASN C C 1
ATOM 9869 O O . ASN C 1 113 ? -89.325 82.770 41.704 1.00 44.52 113 ASN C O 1
ATOM 9874 N N . LEU C 1 114 ? -89.176 83.125 43.928 1.00 43.22 114 LEU C N 1
ATOM 9875 C CA . LEU C 1 114 ? -88.957 81.734 44.261 1.00 40.84 114 LEU C CA 1
ATOM 9876 C C . LEU C 1 114 ? -90.184 80.889 44.627 1.00 46.70 114 LEU C C 1
ATOM 9877 O O . LEU C 1 114 ? -90.242 79.661 44.391 1.00 45.48 114 LEU C O 1
ATOM 9882 N N . ALA C 1 115 ? -91.178 81.541 45.209 1.00 51.49 115 ALA C N 1
ATOM 9883 C CA . ALA C 1 115 ? -92.358 80.816 45.643 1.00 48.63 115 ALA C CA 1
ATOM 9884 C C . ALA C 1 115 ? -93.467 81.753 46.068 1.00 47.20 115 ALA C C 1
ATOM 9885 O O . ALA C 1 115 ? -93.241 82.950 46.328 1.00 45.45 115 ALA C O 1
ATOM 9887 N N . ILE C 1 116 ? -94.670 81.193 46.129 1.00 41.85 116 ILE C N 1
ATOM 9888 C CA . ILE C 1 116 ? -95.837 81.930 46.586 1.00 45.65 116 ILE C CA 1
ATOM 9889 C C . ILE C 1 116 ? -96.191 81.321 47.946 1.00 48.22 116 ILE C C 1
ATOM 9890 O O . ILE C 1 116 ? -96.397 80.103 48.062 1.00 49.04 116 ILE C O 1
ATOM 9895 N N . LEU C 1 117 ? -96.223 82.142 48.987 1.00 47.27 117 LEU C N 1
ATOM 9896 C CA . LEU C 1 117 ? -96.607 81.611 50.277 1.00 48.96 117 LEU C CA 1
ATOM 9897 C C . LEU C 1 117 ? -98.049 82.032 50.445 1.00 51.88 117 LEU C C 1
ATOM 9898 O O . LEU C 1 117 ? -98.416 83.145 50.069 1.00 53.18 117 LEU C O 1
ATOM 9903 N N . THR C 1 118 ? -98.875 81.133 50.965 1.00 53.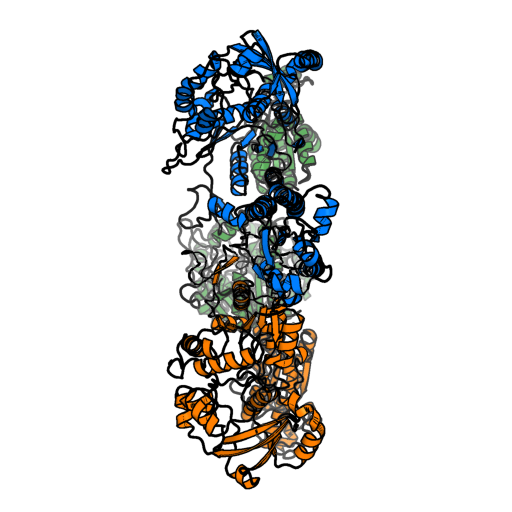90 118 THR C N 1
ATOM 9904 C CA . THR C 1 118 ? -100.280 81.448 51.221 1.00 51.77 118 THR C CA 1
ATOM 9905 C C . THR C 1 118 ? -100.464 81.605 52.736 1.00 54.04 118 THR C C 1
ATOM 9906 O O . THR C 1 118 ? -100.447 80.622 53.472 1.00 50.53 118 THR C O 1
ATOM 9910 N N . ILE C 1 119 ? -100.668 82.834 53.203 1.00 55.24 119 ILE C N 1
ATOM 9911 C CA . ILE C 1 119 ? -100.773 83.055 54.645 1.00 57.33 119 ILE C CA 1
ATOM 9912 C C . ILE C 1 119 ? -101.787 82.274 55.500 1.00 53.68 119 ILE C C 1
ATOM 9913 O O . ILE C 1 119 ? -102.977 82.299 55.250 1.00 55.47 119 ILE C O 1
ATOM 9918 N N . ASP C 1 120 ? -101.274 81.565 56.504 1.00 52.09 120 ASP C N 1
ATOM 9919 C CA . ASP C 1 120 ? -102.096 80.811 57.438 1.00 55.00 120 ASP C CA 1
ATOM 9920 C C . ASP C 1 120 ? -102.485 81.852 58.458 1.00 51.93 120 ASP C C 1
ATOM 9921 O O . ASP C 1 120 ? -103.657 82.214 58.594 1.00 51.76 120 ASP C O 1
ATOM 9926 N N . ASP C 1 121 ? -101.467 82.352 59.147 1.00 48.29 121 ASP C N 1
ATOM 9927 C CA . ASP C 1 121 ? -101.641 83.364 60.177 1.00 48.91 121 ASP C CA 1
ATOM 9928 C C . ASP C 1 121 ? -100.553 84.438 60.141 1.00 49.62 121 ASP C C 1
ATOM 9929 O O . ASP C 1 121 ? -99.595 84.333 59.391 1.00 50.80 121 ASP C O 1
ATOM 9934 N N . ILE C 1 122 ? -100.724 85.483 60.948 1.00 52.19 122 ILE C N 1
ATOM 9935 C CA . ILE C 1 122 ? -99.769 86.598 61.048 1.00 54.25 122 ILE C CA 1
ATOM 9936 C C . ILE C 1 122 ? -99.717 86.853 62.543 1.00 53.47 122 ILE C C 1
ATOM 9937 O O . ILE C 1 122 ? -100.595 87.499 63.082 1.00 59.63 122 ILE C O 1
ATOM 9942 N N . TYR C 1 123 ? -98.702 86.355 63.227 1.00 55.85 123 TYR C N 1
ATOM 9943 C CA . TYR C 1 123 ? -98.670 86.526 64.678 1.00 51.94 123 TYR C CA 1
ATOM 9944 C C . TYR C 1 123 ? -97.418 87.181 65.271 1.00 53.95 123 TYR C C 1
ATOM 9945 O O . TYR C 1 123 ? -96.371 87.259 64.616 1.00 58.60 123 TYR C O 1
ATOM 9954 N N . ARG C 1 124 ? -97.539 87.673 66.508 1.00 59.60 124 ARG C N 1
ATOM 9955 C CA . ARG C 1 124 ? -96.422 88.322 67.187 1.00 56.34 124 ARG C CA 1
ATOM 9956 C C . ARG C 1 124 ? -95.713 87.324 68.084 1.00 55.34 124 ARG C C 1
ATOM 9957 O O . ARG C 1 124 ? -96.153 87.130 69.193 1.00 61.43 124 ARG C O 1
ATOM 9958 N N . PRO C 1 125 ? -94.615 86.679 67.650 1.00 55.85 125 PRO C N 1
ATOM 9959 C CA . PRO C 1 125 ? -93.950 85.711 68.540 1.00 51.65 125 PRO C CA 1
ATOM 9960 C C . PRO C 1 125 ? -93.306 86.402 69.727 1.00 50.04 125 PRO C C 1
ATOM 9961 O O . PRO C 1 125 ? -92.867 87.530 69.626 1.00 52.08 125 PRO C O 1
ATOM 9965 N N . ASP C 1 126 ? -93.229 85.729 70.855 1.00 53.08 126 ASP C N 1
ATOM 9966 C CA . ASP C 1 126 ? -92.575 86.340 71.986 1.00 54.49 126 ASP C CA 1
ATOM 9967 C C . ASP C 1 126 ? -91.121 85.908 71.794 1.00 54.35 126 ASP C C 1
ATOM 9968 O O . ASP C 1 126 ? -90.777 84.731 71.911 1.00 56.16 126 ASP C O 1
ATOM 9973 N N . LYS C 1 127 ? -90.265 86.861 71.477 1.00 56.67 127 LYS C N 1
ATOM 9974 C CA . LYS C 1 127 ? -88.866 86.543 71.249 1.00 58.45 127 LYS C CA 1
ATOM 9975 C C . LYS C 1 127 ? -88.080 86.169 72.492 1.00 54.80 127 LYS C C 1
ATOM 9976 O O . LYS C 1 127 ? -87.086 85.437 72.422 1.00 59.35 127 LYS C O 1
ATOM 9982 N N . THR C 1 128 ? -88.517 86.643 73.642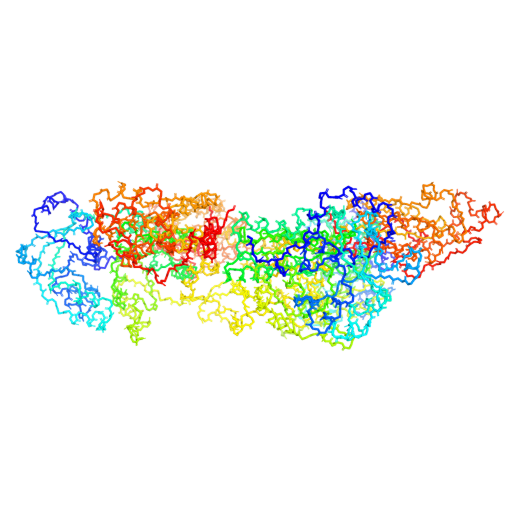 1.00 53.61 128 THR C N 1
ATOM 9983 C CA . THR C 1 128 ? -87.772 86.335 74.846 1.00 49.90 128 THR C CA 1
ATOM 9984 C C . THR C 1 128 ? -87.866 84.865 75.161 1.00 47.68 128 THR C C 1
ATOM 9985 O O . THR C 1 128 ? -86.874 84.238 75.523 1.00 45.59 128 THR C O 1
ATOM 9989 N N . LYS C 1 129 ? -89.072 84.325 75.007 1.00 46.39 129 LYS C N 1
ATOM 9990 C CA . LYS C 1 129 ? -89.338 82.911 75.218 1.00 44.64 129 LYS C CA 1
ATOM 9991 C C . LYS C 1 129 ? -88.592 82.082 74.145 1.00 57.54 129 LYS C C 1
ATOM 9992 O O . LYS C 1 129 ? -87.928 81.081 74.456 1.00 60.75 129 LYS C O 1
ATOM 9998 N N . GLU C 1 130 ? -88.716 82.495 72.878 1.00 57.55 130 GLU C N 1
ATOM 9999 C CA . GLU C 1 130 ? -88.030 81.809 71.798 1.00 57.54 130 GLU C CA 1
ATOM 10000 C C . GLU C 1 130 ? -86.532 81.752 72.151 1.00 56.89 130 GLU C C 1
ATOM 10001 O O . GLU C 1 130 ? -85.928 80.678 72.205 1.00 52.22 130 GLU C O 1
ATOM 10007 N N . ALA C 1 131 ? -85.942 82.914 72.404 1.00 49.46 131 ALA C N 1
ATOM 10008 C CA . ALA C 1 131 ? -84.534 82.974 72.751 1.00 48.85 131 ALA C CA 1
ATOM 10009 C C . ALA C 1 131 ? -84.172 82.126 73.968 1.00 53.90 131 ALA C C 1
ATOM 10010 O O . ALA C 1 131 ? -83.056 81.621 74.061 1.00 58.72 131 ALA C O 1
ATOM 10012 N N . LYS C 1 132 ? -85.110 81.963 74.898 1.00 55.89 132 LYS C N 1
ATOM 10013 C CA . LYS C 1 132 ? -84.839 81.203 76.113 1.00 54.86 132 LYS C CA 1
ATOM 10014 C C . LYS C 1 132 ? -84.897 79.703 75.911 1.00 51.56 132 LYS C C 1
ATOM 10015 O O . LYS C 1 132 ? -83.922 79.013 76.184 1.00 53.79 132 LYS C O 1
ATOM 10021 N N . LEU C 1 133 ? -86.043 79.205 75.450 1.00 51.48 133 LEU C N 1
ATOM 10022 C CA . LEU C 1 133 ? -86.251 77.769 75.207 1.00 51.80 133 LEU C CA 1
ATOM 10023 C C . LEU C 1 133 ? -85.364 77.167 74.107 1.00 54.73 133 LEU C C 1
ATOM 10024 O O . LEU C 1 133 ? -84.646 76.200 74.345 1.00 59.55 133 LEU C O 1
ATOM 10029 N N . VAL C 1 134 ? -85.415 77.751 72.909 1.00 54.05 134 VAL C N 1
ATOM 10030 C CA . VAL C 1 134 ? -84.658 77.252 71.766 1.00 54.96 134 VAL C CA 1
ATOM 10031 C C . VAL C 1 134 ? -83.151 77.474 71.843 1.00 50.66 134 VAL C C 1
ATOM 10032 O O . VAL C 1 134 ? -82.379 76.524 71.644 1.00 44.00 134 VAL C O 1
ATOM 10036 N N . PHE C 1 135 ? -82.724 78.693 72.165 1.00 55.19 135 PHE C N 1
ATOM 10037 C CA . PHE C 1 135 ? -81.293 78.986 72.181 1.00 58.06 135 PHE C CA 1
ATOM 10038 C C . PHE C 1 135 ? -80.539 79.129 73.484 1.00 61.59 135 PHE C C 1
ATOM 10039 O O . PHE C 1 135 ? -79.340 79.400 73.465 1.00 62.08 135 PHE C O 1
ATOM 10047 N N . GLY C 1 136 ? -81.211 78.940 74.614 1.00 65.64 136 GLY C N 1
ATOM 10048 C CA . GLY C 1 136 ? -80.500 79.020 75.877 1.00 70.28 136 GLY C CA 1
ATOM 10049 C C . GLY C 1 136 ? -80.745 80.238 76.741 1.00 71.99 136 GLY C C 1
ATOM 10050 O O . GLY C 1 136 ? -80.580 80.161 77.958 1.00 76.79 136 GLY C O 1
ATOM 10051 N N . GLY C 1 137 ? -81.117 81.357 76.123 1.00 71.27 137 GLY C N 1
ATOM 10052 C CA . GLY C 1 137 ? -81.387 82.574 76.874 1.00 63.96 137 GLY C CA 1
ATOM 10053 C C . GLY C 1 137 ? -80.263 83.600 76.956 1.00 60.65 137 GLY C C 1
ATOM 10054 O O . GLY C 1 137 ? -80.525 84.798 77.121 1.00 57.09 137 GLY C O 1
ATOM 10055 N N . ASP C 1 138 ? -79.017 83.147 76.836 1.00 59.17 138 ASP C N 1
ATOM 10056 C CA . ASP C 1 138 ? -77.871 84.046 76.903 1.00 60.23 138 ASP C CA 1
ATOM 10057 C C . ASP C 1 138 ? -77.980 85.151 75.841 1.00 61.42 138 ASP C C 1
ATOM 10058 O O . ASP C 1 138 ? -78.079 84.875 74.650 1.00 63.32 138 ASP C O 1
ATOM 10063 N N . PRO C 1 139 ? -77.961 86.423 76.275 1.00 63.43 139 PRO C N 1
ATOM 10064 C CA . PRO C 1 139 ? -78.067 87.618 75.418 1.00 63.40 139 PRO C CA 1
ATOM 10065 C C . PRO C 1 139 ? -76.960 87.759 74.375 1.00 61.82 139 PRO C C 1
ATOM 10066 O O . PRO C 1 139 ? -77.091 88.491 73.388 1.00 61.42 139 PRO C O 1
ATOM 10070 N N . GLU C 1 140 ? -75.854 87.080 74.610 1.00 58.74 140 GLU C N 1
ATOM 10071 C CA . GLU C 1 140 ? -74.763 87.153 73.669 1.00 59.28 140 GLU C CA 1
ATOM 10072 C C . GLU C 1 140 ? -74.779 86.014 72.655 1.00 56.47 140 GLU C C 1
ATOM 10073 O O . GLU C 1 140 ? -73.948 85.977 71.754 1.00 54.39 140 GLU C O 1
ATOM 10079 N N . HIS C 1 141 ? -75.708 85.076 72.807 1.00 54.79 141 HIS C N 1
ATOM 10080 C CA . HIS C 1 141 ? -75.787 83.986 71.864 1.00 53.73 141 HIS C CA 1
ATOM 10081 C C . HIS C 1 141 ? -76.168 84.597 70.540 1.00 57.53 141 HIS C C 1
ATOM 10082 O O . HIS C 1 141 ? -77.162 85.316 70.439 1.00 61.35 141 HIS C O 1
ATOM 10089 N N . PRO C 1 142 ? -75.379 84.306 69.500 1.00 58.09 142 PRO C N 1
ATOM 10090 C CA . PRO C 1 142 ? -75.541 84.783 68.129 1.00 51.50 142 PRO C CA 1
ATOM 10091 C C . PRO C 1 142 ? -76.972 84.765 67.659 1.00 52.31 142 PRO C C 1
ATOM 10092 O O . PRO C 1 142 ? -77.489 85.772 67.182 1.00 56.70 142 PRO C O 1
ATOM 10096 N N . ALA C 1 143 ? -77.617 83.613 67.792 1.00 54.36 143 ALA C N 1
ATOM 10097 C CA . ALA C 1 143 ? -78.997 83.468 67.334 1.00 56.48 143 ALA C CA 1
ATOM 10098 C C . ALA C 1 143 ? -79.919 84.467 68.019 1.00 60.73 143 ALA C C 1
ATOM 10099 O O . ALA C 1 143 ? -80.895 84.934 67.414 1.00 60.99 143 ALA C O 1
ATOM 10101 N N . ILE C 1 144 ? -79.601 84.780 69.281 1.00 57.18 144 ILE C N 1
ATOM 10102 C CA . ILE C 1 144 ? -80.387 85.708 70.093 1.00 50.78 144 ILE C CA 1
ATOM 10103 C C . ILE C 1 144 ? -80.112 87.156 69.686 1.00 47.54 144 ILE C C 1
ATOM 10104 O O . ILE C 1 144 ? -81.041 87.947 69.501 1.00 35.01 144 ILE C O 1
ATOM 10109 N N . VAL C 1 145 ? -78.841 87.515 69.558 1.00 40.89 145 VAL C N 1
ATOM 10110 C CA . VAL C 1 145 ? -78.534 88.849 69.106 1.00 47.48 145 VAL C CA 1
ATOM 10111 C C . VAL C 1 145 ? -79.284 89.055 67.771 1.00 54.24 145 VAL C C 1
ATOM 10112 O O . VAL C 1 145 ? -79.867 90.127 67.534 1.00 54.47 145 VAL C O 1
ATOM 10116 N N . TYR C 1 146 ? -79.299 88.015 66.924 1.00 51.13 146 TYR C N 1
ATOM 10117 C CA . TYR C 1 146 ? -79.979 88.070 65.619 1.00 50.60 146 TYR C CA 1
ATOM 10118 C C . TYR C 1 146 ? -81.492 88.173 65.760 1.00 47.17 146 TYR C C 1
ATOM 10119 O O . TYR C 1 146 ? -82.170 88.881 65.016 1.00 48.81 146 TYR C O 1
ATOM 10128 N N . LEU C 1 147 ? -82.020 87.447 66.722 1.00 50.82 147 LEU C N 1
ATOM 10129 C CA . LEU C 1 147 ? -83.448 87.436 66.957 1.00 53.97 147 LEU C CA 1
ATOM 10130 C C . LEU C 1 147 ? -83.913 88.789 67.511 1.00 58.15 147 LEU C C 1
ATOM 10131 O O . LEU C 1 147 ? -85.028 89.249 67.208 1.00 57.67 147 LEU C O 1
ATOM 10136 N N . ASN C 1 148 ? -83.038 89.429 68.295 1.00 61.85 148 ASN C N 1
ATOM 10137 C CA . ASN C 1 148 ? -83.331 90.721 68.929 1.00 61.69 148 ASN C CA 1
ATOM 10138 C C . ASN C 1 148 ? -83.101 91.894 68.016 1.00 58.10 148 ASN C C 1
ATOM 10139 O O . ASN C 1 148 ? -83.852 92.853 68.075 1.00 59.93 148 ASN C O 1
ATOM 10144 N N . ASN C 1 149 ? -82.067 91.823 67.182 1.00 53.70 149 ASN C N 1
ATOM 10145 C CA . ASN C 1 149 ? -81.744 92.955 66.311 1.00 55.20 149 ASN C CA 1
ATOM 10146 C C . ASN C 1 149 ? -82.057 92.872 64.819 1.00 53.18 149 ASN C C 1
ATOM 10147 O O . ASN C 1 149 ? -82.144 93.903 64.165 1.00 55.29 149 ASN C O 1
ATOM 10152 N N . THR C 1 150 ? -82.231 91.678 64.265 1.00 51.27 150 THR C N 1
ATOM 10153 C CA . THR C 1 150 ? -82.560 91.611 62.861 1.00 49.48 150 THR C CA 1
ATOM 10154 C C . THR C 1 150 ? -83.994 91.126 62.610 1.00 52.84 150 THR C C 1
ATOM 10155 O O . THR C 1 150 ? -84.715 91.713 61.778 1.00 48.05 150 THR C O 1
ATOM 10159 N N . VAL C 1 151 ? -84.433 90.090 63.329 1.00 48.26 151 VAL C N 1
ATOM 10160 C CA . VAL C 1 151 ? -85.783 89.582 63.090 1.00 49.89 151 VAL C CA 1
ATOM 10161 C C . VAL C 1 151 ? -86.826 90.649 63.362 1.00 53.85 151 VAL C C 1
ATOM 10162 O O . VAL C 1 151 ? -86.718 91.412 64.322 1.00 57.39 151 VAL C O 1
ATOM 10166 N N . LYS C 1 152 ? -87.827 90.693 62.491 1.00 58.71 152 LYS C N 1
ATOM 10167 C CA . LYS C 1 152 ? -88.906 91.676 62.547 1.00 60.10 152 LYS C CA 1
ATOM 10168 C C . LYS C 1 152 ? -89.915 91.400 63.635 1.00 60.64 152 LYS C C 1
ATOM 10169 O O . LYS C 1 152 ? -89.784 90.432 64.376 1.00 61.24 152 LYS C O 1
ATOM 10175 N N . GLU C 1 153 ? -90.946 92.238 63.703 1.00 59.61 153 GLU C N 1
ATOM 10176 C CA . GLU C 1 153 ? -91.946 92.114 64.749 1.00 61.34 153 GLU C CA 1
ATOM 10177 C C . GLU C 1 153 ? -92.872 90.908 64.672 1.00 59.98 153 GLU C C 1
ATOM 10178 O O . GLU C 1 153 ? -93.141 90.269 65.699 1.00 56.29 153 GLU C O 1
ATOM 10184 N N . PHE C 1 154 ? -93.359 90.591 63.472 1.00 56.61 154 PHE C N 1
ATOM 10185 C CA . PHE C 1 154 ? -94.271 89.456 63.301 1.00 53.10 154 PHE C CA 1
ATOM 10186 C C . PHE C 1 154 ? -93.706 88.294 62.501 1.00 50.84 154 PHE C C 1
ATOM 10187 O O . PHE C 1 154 ? -92.703 88.423 61.802 1.00 55.57 154 PHE C O 1
ATOM 10195 N N . TYR C 1 155 ? -94.382 87.159 62.610 1.00 50.25 155 TYR C N 1
ATOM 10196 C CA . TYR C 1 155 ? -94.047 85.951 61.862 1.00 44.15 155 TYR C CA 1
ATOM 10197 C C . TYR C 1 155 ? -95.258 85.648 60.967 1.00 48.80 155 TYR C C 1
ATOM 10198 O O . TYR C 1 155 ? -96.411 85.756 61.410 1.00 50.78 155 TYR C O 1
ATOM 10207 N N . ILE C 1 156 ? -95.003 85.309 59.703 1.00 50.53 156 ILE C N 1
ATOM 10208 C CA . ILE C 1 156 ? -96.074 84.941 58.767 1.00 45.43 156 ILE C CA 1
ATOM 10209 C C . ILE C 1 156 ? -95.940 83.438 58.563 1.00 40.82 156 ILE C C 1
ATOM 10210 O O . ILE C 1 156 ? -94.850 82.957 58.288 1.00 50.86 156 ILE C O 1
ATOM 10215 N N . GLY C 1 157 ? -97.021 82.686 58.750 1.00 41.71 157 GLY C N 1
ATOM 10216 C CA . GLY C 1 157 ? -96.959 81.233 58.577 1.00 39.50 157 GLY C CA 1
ATOM 10217 C C . GLY C 1 157 ? -97.790 80.861 57.361 1.00 40.41 157 GLY C C 1
ATOM 10218 O O . GLY C 1 157 ? -98.748 81.553 57.042 1.00 36.05 157 GLY C O 1
ATOM 10219 N N . GLY C 1 158 ? -97.455 79.786 56.667 1.00 43.62 158 GLY C N 1
ATOM 10220 C CA . GLY C 1 158 ? -98.250 79.440 55.495 1.00 43.15 158 GLY C CA 1
ATOM 10221 C C . GLY C 1 158 ? -97.599 78.381 54.624 1.00 43.73 158 GLY C C 1
ATOM 10222 O O . GLY C 1 158 ? -96.370 78.305 54.560 1.00 34.45 158 GLY C O 1
ATOM 10223 N N . LYS C 1 159 ? -98.419 77.540 53.988 1.00 43.79 159 LYS C N 1
ATOM 10224 C CA . LYS C 1 159 ? -97.887 76.501 53.131 1.00 38.16 159 LYS C CA 1
ATOM 10225 C C . LYS C 1 159 ? -97.215 77.209 51.941 1.00 42.92 159 LYS C C 1
ATOM 10226 O O . LYS C 1 159 ? -97.585 78.350 51.546 1.00 36.64 159 LYS C O 1
ATOM 10232 N N . ILE C 1 160 ? -96.190 76.554 51.402 1.00 41.22 160 ILE C N 1
ATOM 10233 C CA . ILE C 1 160 ? -95.441 77.118 50.293 1.00 42.76 160 ILE C CA 1
ATOM 10234 C C . ILE C 1 160 ? -95.723 76.463 48.924 1.00 44.66 160 ILE C C 1
ATOM 10235 O O . ILE C 1 160 ? -95.971 75.256 48.823 1.00 40.78 160 ILE C O 1
ATOM 10240 N N . GLU C 1 161 ? -95.706 77.268 47.873 1.00 42.49 161 GLU C N 1
ATOM 10241 C CA . GLU C 1 161 ? -95.812 76.716 46.515 1.00 45.20 161 GLU C CA 1
ATOM 10242 C C . GLU C 1 161 ? -94.509 77.157 45.827 1.00 44.69 161 GLU C C 1
ATOM 10243 O O . GLU C 1 161 ? -94.121 78.338 45.894 1.00 38.65 161 GLU C O 1
ATOM 10249 N N . ALA C 1 162 ? -93.807 76.213 45.208 1.00 40.13 162 ALA C N 1
ATOM 10250 C CA . ALA C 1 162 ? -92.536 76.563 44.564 1.00 46.35 162 ALA C CA 1
ATOM 10251 C C . ALA C 1 162 ? -92.675 77.053 43.125 1.00 45.62 162 ALA C C 1
ATOM 10252 O O . ALA C 1 162 ? -93.383 76.432 42.337 1.00 45.19 162 ALA C O 1
ATOM 10254 N N . VAL C 1 163 ? -92.031 78.171 42.777 1.00 44.05 163 VAL C N 1
ATOM 10255 C CA . VAL C 1 163 ? -92.089 78.595 41.372 1.00 46.72 163 VAL C CA 1
ATOM 10256 C C . VAL C 1 163 ? -90.728 78.343 40.696 1.00 42.80 163 VAL C C 1
ATOM 10257 O O . VAL C 1 163 ? -90.684 77.754 39.627 1.00 52.87 163 VAL C O 1
ATOM 10261 N N . ASN C 1 164 ? -89.644 78.751 41.354 1.00 44.42 164 ASN C N 1
ATOM 10262 C CA . ASN C 1 164 ? -88.260 78.575 40.890 1.00 43.66 164 ASN C CA 1
ATOM 10263 C C . ASN C 1 164 ? -87.273 78.145 41.989 1.00 46.28 164 ASN C C 1
ATOM 10264 O O . ASN C 1 164 ? -87.427 78.523 43.165 1.00 50.48 164 ASN C O 1
ATOM 10269 N N . LYS C 1 165 ? -86.246 77.381 41.616 1.00 39.92 165 LYS C N 1
ATOM 10270 C CA . LYS C 1 165 ? -85.229 77.043 42.594 1.00 39.56 165 LYS C CA 1
ATOM 10271 C C . LYS C 1 165 ? -84.271 78.261 42.671 1.00 39.12 165 LYS C C 1
ATOM 10272 O O . LYS C 1 165 ? -84.096 78.951 41.679 1.00 45.48 165 LYS C O 1
ATOM 10278 N N . LEU C 1 166 ? -83.710 78.571 43.854 1.00 40.08 166 LEU C N 1
ATOM 10279 C CA . LEU C 1 166 ? -82.770 79.678 43.959 1.00 39.19 166 LEU C CA 1
ATOM 10280 C C . LEU C 1 166 ? -81.686 79.441 42.876 1.00 41.21 166 LEU C C 1
ATOM 10281 O O . LEU C 1 166 ? -81.416 78.303 42.508 1.00 40.42 166 LEU C O 1
ATOM 10286 N N . ASN C 1 167 ? -81.064 80.501 42.374 1.00 33.51 167 ASN C N 1
ATOM 10287 C CA . ASN C 1 167 ? -80.005 80.328 41.428 1.00 34.47 167 ASN C CA 1
ATOM 10288 C C . ASN C 1 167 ? -78.654 80.387 42.151 1.00 35.13 167 ASN C C 1
ATOM 10289 O O . ASN C 1 167 ? -78.381 81.316 42.906 1.00 37.81 167 ASN C O 1
ATOM 10294 N N . HIS C 1 168 ? -77.812 79.381 41.965 1.00 35.68 168 HIS C N 1
ATOM 10295 C CA . HIS C 1 168 ? -76.456 79.475 42.529 1.00 37.23 168 HIS C CA 1
ATOM 10296 C C . HIS C 1 168 ? -75.567 79.267 41.293 1.00 38.17 168 HIS C C 1
ATOM 10297 O O . HIS C 1 168 ? -75.915 78.466 40.407 1.00 31.37 168 HIS C O 1
ATOM 10304 N N . TYR C 1 169 ? -74.449 79.980 41.196 1.00 34.46 169 TYR C N 1
ATOM 10305 C CA . TYR C 1 169 ? -73.602 79.795 40.023 1.00 37.57 169 TYR C CA 1
ATOM 10306 C C . TYR C 1 169 ? -72.301 79.173 40.358 1.00 40.32 169 TYR C C 1
ATOM 10307 O O . TYR C 1 169 ? -71.422 79.036 39.491 1.00 46.79 169 TYR C O 1
ATOM 10316 N N . ASP C 1 170 ? -72.181 78.779 41.620 1.00 33.70 170 ASP C N 1
ATOM 10317 C CA . ASP C 1 170 ? -70.972 78.156 42.066 1.00 26.63 170 ASP C CA 1
ATOM 10318 C C . ASP C 1 170 ? -71.156 76.696 42.437 1.00 33.51 170 ASP C C 1
ATOM 10319 O O . ASP C 1 170 ? -72.164 76.326 43.031 1.00 38.44 170 ASP C O 1
ATOM 10324 N N . TYR C 1 171 ? -70.169 75.874 42.067 1.00 36.43 171 TYR C N 1
ATOM 10325 C CA . TYR C 1 171 ? -70.140 74.441 42.343 1.00 31.72 171 TYR C CA 1
ATOM 10326 C C . TYR C 1 171 ? -71.473 73.682 42.185 1.00 38.82 171 TYR C C 1
ATOM 10327 O O . TYR C 1 171 ? -71.862 72.908 43.087 1.00 40.38 171 TYR C O 1
ATOM 10336 N N . VAL C 1 172 ? -72.152 73.846 41.046 1.00 34.81 172 VAL C N 1
ATOM 10337 C CA . VAL C 1 172 ? -73.442 73.182 40.859 1.00 38.78 172 VAL C CA 1
ATOM 10338 C C . VAL C 1 172 ? -73.360 71.669 41.061 1.00 40.51 172 VAL C C 1
ATOM 10339 O O . VAL C 1 172 ? -74.278 71.034 41.576 1.00 41.61 172 VAL C O 1
ATOM 10343 N N . ALA C 1 173 ? -72.241 71.100 40.650 1.00 39.95 173 ALA C N 1
ATOM 10344 C CA . ALA C 1 173 ? -72.002 69.678 40.779 1.00 36.93 173 ALA C CA 1
ATOM 10345 C C . ALA C 1 173 ? -71.895 69.194 42.234 1.00 42.02 173 ALA C C 1
ATOM 10346 O O . ALA C 1 173 ? -71.973 67.990 42.488 1.00 47.93 173 ALA C O 1
ATOM 10348 N N . LEU C 1 174 ? -71.689 70.104 43.185 1.00 37.00 174 LEU C N 1
ATOM 10349 C CA . LEU C 1 174 ? -71.574 69.683 44.572 1.00 37.37 174 LEU C CA 1
ATOM 10350 C C . LEU C 1 174 ? -72.881 69.963 45.284 1.00 34.72 174 LEU C C 1
ATOM 10351 O O . LEU C 1 174 ? -73.096 69.550 46.415 1.00 35.37 174 LEU C O 1
ATOM 10356 N N . ARG C 1 175 ? -73.773 70.663 44.599 1.00 35.97 175 ARG C N 1
ATOM 10357 C CA . ARG C 1 175 ? -75.061 71.017 45.179 1.00 35.48 175 ARG C CA 1
ATOM 10358 C C . ARG C 1 175 ? -76.097 69.940 44.901 1.00 36.64 175 ARG C C 1
ATOM 10359 O O . ARG C 1 175 ? -76.571 69.810 43.784 1.00 54.11 175 ARG C O 1
ATOM 10367 N N . TYR C 1 176 ? -76.426 69.155 45.920 1.00 36.75 176 TYR C N 1
ATOM 10368 C CA . TYR C 1 176 ? -77.420 68.089 45.803 1.00 36.69 176 TYR C CA 1
ATOM 10369 C C . TYR C 1 176 ? -78.680 68.365 46.596 1.00 37.89 176 TYR C C 1
ATOM 10370 O O . TYR C 1 176 ? -78.607 68.793 47.743 1.00 39.26 176 TYR C O 1
ATOM 10379 N N . THR C 1 177 ? -79.825 68.071 45.990 1.00 40.47 177 THR C N 1
ATOM 10380 C CA . THR C 1 177 ? -81.122 68.190 46.644 1.00 38.88 177 THR C CA 1
ATOM 10381 C C . THR C 1 177 ? -81.326 66.845 47.349 1.00 44.33 177 THR C C 1
ATOM 10382 O O . THR C 1 177 ? -80.636 65.851 47.066 1.00 42.75 177 THR C O 1
ATOM 10386 N N . PRO C 1 178 ? -82.266 66.782 48.283 1.00 43.05 178 PRO C N 1
ATOM 10387 C CA . PRO C 1 178 ? -82.358 65.432 48.862 1.00 37.59 178 PRO C CA 1
ATOM 10388 C C . PRO C 1 178 ? -82.782 64.398 47.772 1.00 34.06 178 PRO C C 1
ATOM 10389 O O . PRO C 1 178 ? -82.330 63.270 47.773 1.00 37.00 178 PRO C O 1
ATOM 10393 N N . ALA C 1 179 ? -83.626 64.762 46.822 1.00 38.22 179 ALA C N 1
ATOM 10394 C CA . ALA C 1 179 ? -83.968 63.759 45.810 1.00 40.05 179 ALA C CA 1
ATOM 10395 C C . ALA C 1 179 ? -82.717 63.287 45.059 1.00 37.92 179 ALA C C 1
ATOM 10396 O O . ALA C 1 179 ? -82.493 62.076 44.898 1.00 37.64 179 ALA C O 1
ATOM 10398 N N . GLU C 1 180 ? -81.881 64.231 44.640 1.00 37.14 180 GLU C N 1
ATOM 10399 C CA . GLU C 1 180 ? -80.659 63.872 43.893 1.00 35.33 180 GLU C CA 1
ATOM 10400 C C . GLU C 1 180 ? -79.688 62.988 44.649 1.00 37.64 180 GLU C C 1
ATOM 10401 O O . GLU C 1 180 ? -79.141 62.032 44.096 1.00 39.91 180 GLU C O 1
ATOM 10407 N N . LEU C 1 181 ? -79.482 63.291 45.921 1.00 41.27 181 LEU C N 1
ATOM 10408 C CA . LEU C 1 181 ? -78.561 62.514 46.728 1.00 37.84 181 LEU C CA 1
ATOM 10409 C C . LEU C 1 181 ? -79.131 61.107 46.893 1.00 42.62 181 LEU C C 1
ATOM 10410 O O . LEU C 1 181 ? -78.391 60.112 46.926 1.00 38.12 181 LEU C O 1
ATOM 10415 N N . ARG C 1 182 ? -80.455 61.040 47.016 1.00 48.18 182 ARG C N 1
ATOM 10416 C CA . ARG C 1 182 ? -81.163 59.769 47.182 1.00 48.99 182 ARG C CA 1
ATOM 10417 C C . ARG C 1 182 ? -81.047 58.920 45.908 1.00 48.40 182 ARG C C 1
ATOM 10418 O O . ARG C 1 182 ? -80.905 57.695 45.995 1.00 45.76 182 ARG C O 1
ATOM 10426 N N . VAL C 1 183 ? -81.129 59.569 44.742 1.00 36.68 183 VAL C N 1
ATOM 10427 C CA . VAL C 1 183 ? -80.977 58.866 43.484 1.00 37.54 183 VAL C CA 1
ATOM 10428 C C . VAL C 1 183 ? -79.506 58.403 43.363 1.00 42.60 183 VAL C C 1
ATOM 10429 O O . VAL C 1 183 ? -79.191 57.317 42.899 1.00 43.90 183 VAL C O 1
ATOM 10433 N N . HIS C 1 184 ? -78.597 59.249 43.790 1.00 45.91 184 HIS C N 1
ATOM 10434 C CA . HIS C 1 184 ? -77.209 58.898 43.720 1.00 47.00 184 HIS C CA 1
ATOM 10435 C C . HIS C 1 184 ? -76.904 57.683 44.596 1.00 52.03 184 HIS C C 1
ATOM 10436 O O . HIS C 1 184 ? -76.409 56.688 44.102 1.00 60.18 184 HIS C O 1
ATOM 10443 N N . PHE C 1 185 ? -77.191 57.764 45.894 1.00 54.06 185 PHE C N 1
ATOM 10444 C CA . PHE C 1 185 ? -76.930 56.663 46.817 1.00 46.45 185 PHE C CA 1
ATOM 10445 C C . PHE C 1 185 ? -77.507 55.368 46.296 1.00 52.03 185 PHE C C 1
ATOM 10446 O O . PHE C 1 185 ? -76.912 54.277 46.433 1.00 46.19 185 PHE C O 1
ATOM 10454 N N . ASP C 1 186 ? -78.700 55.499 45.725 1.00 48.12 186 ASP C N 1
ATOM 10455 C CA . ASP C 1 186 ? -79.402 54.365 45.193 1.00 50.17 186 ASP C CA 1
ATOM 10456 C C . ASP C 1 186 ? -78.705 53.708 43.982 1.00 53.04 186 ASP C C 1
ATOM 10457 O O . ASP C 1 186 ? -78.571 52.478 43.921 1.00 57.12 186 ASP C O 1
ATOM 10462 N N . LYS C 1 187 ? -78.262 54.512 43.027 1.00 46.06 187 LYS C N 1
ATOM 10463 C CA . LYS C 1 187 ? -77.601 53.953 41.866 1.00 53.97 187 LYS C CA 1
ATOM 10464 C C . LYS C 1 187 ? -76.360 53.123 42.276 1.00 56.62 187 LYS C C 1
ATOM 10465 O O . LYS C 1 187 ? -76.178 52.002 41.798 1.00 55.38 187 LYS C O 1
ATOM 10471 N N . LEU C 1 188 ? -75.525 53.675 43.159 1.00 56.51 188 LEU C N 1
ATOM 10472 C CA . LEU C 1 188 ? -74.303 53.011 43.635 1.00 54.94 188 LEU C CA 1
ATOM 10473 C C . LEU C 1 188 ? -74.605 51.931 44.661 1.00 58.63 188 LEU C C 1
ATOM 10474 O O . LEU C 1 188 ? -73.680 51.357 45.276 1.00 56.91 188 LEU C O 1
ATOM 10479 N N . GLY C 1 189 ? -75.892 51.648 44.851 1.00 56.64 189 GLY C N 1
ATOM 10480 C CA . GLY C 1 189 ? -76.265 50.647 45.834 1.00 54.07 189 GLY C CA 1
ATOM 10481 C C . GLY C 1 189 ? -75.842 50.996 47.259 1.00 47.25 189 GLY C C 1
ATOM 10482 O O . GLY C 1 189 ? -75.670 50.134 48.105 1.00 46.67 189 GLY C O 1
ATOM 10483 N N . TRP C 1 190 ? -75.660 52.270 47.545 1.00 54.51 190 TRP C N 1
ATOM 10484 C CA . TRP C 1 190 ? -75.278 52.649 48.902 1.00 57.61 190 TRP C CA 1
ATOM 10485 C C . TRP C 1 190 ? -76.492 52.514 49.796 1.00 54.73 190 TRP C C 1
ATOM 10486 O O . TRP C 1 190 ? -77.565 53.049 49.501 1.00 55.44 190 TRP C O 1
ATOM 10497 N N . SER C 1 191 ? -76.346 51.787 50.884 1.00 51.60 191 SER C N 1
ATOM 10498 C CA . SER C 1 191 ? -77.482 51.628 51.764 1.00 55.07 191 SER C CA 1
ATOM 10499 C C . SER C 1 191 ? -77.135 52.045 53.178 1.00 51.35 191 SER C C 1
ATOM 10500 O O . SER C 1 191 ? -77.969 52.018 54.071 1.00 61.59 191 SER C O 1
ATOM 10503 N N . ARG C 1 192 ? -75.903 52.446 53.394 1.00 42.11 192 ARG C N 1
ATOM 10504 C CA . ARG C 1 192 ? -75.529 52.867 54.723 1.00 50.30 192 ARG C CA 1
ATOM 10505 C C . ARG C 1 192 ? -74.555 54.010 54.519 1.00 53.34 192 ARG C C 1
ATOM 10506 O O . ARG C 1 192 ? -73.443 53.800 54.021 1.00 51.60 192 ARG C O 1
ATOM 10514 N N . VAL C 1 193 ? -74.996 55.221 54.887 1.00 55.65 193 VAL C N 1
ATOM 10515 C CA . VAL C 1 193 ? -74.196 56.435 54.740 1.00 48.40 193 VAL C CA 1
ATOM 10516 C C . VAL C 1 193 ? -74.010 57.205 56.039 1.00 50.01 193 VAL C C 1
ATOM 10517 O O . VAL C 1 193 ? -74.987 57.549 56.686 1.00 58.39 193 VAL C O 1
ATOM 10521 N N . VAL C 1 194 ? -72.765 57.461 56.430 1.00 49.89 194 VAL C N 1
ATOM 10522 C CA . VAL C 1 194 ? -72.488 58.256 57.629 1.00 42.11 194 VAL C CA 1
ATOM 10523 C C . VAL C 1 194 ? -72.262 59.699 57.172 1.00 44.54 194 VAL C C 1
ATOM 10524 O O . VAL C 1 194 ? -71.332 59.995 56.422 1.00 45.47 194 VAL C O 1
ATOM 10528 N N . ALA C 1 195 ? -73.113 60.606 57.621 1.00 50.33 195 ALA C N 1
ATOM 10529 C CA . ALA C 1 195 ? -72.990 62.002 57.237 1.00 46.25 195 ALA C CA 1
ATOM 10530 C C . ALA C 1 195 ? -72.047 62.762 58.167 1.00 48.15 195 ALA C C 1
ATOM 10531 O O . ALA C 1 195 ? -71.977 62.502 59.374 1.00 44.63 195 ALA C O 1
ATOM 10533 N N . PHE C 1 196 ? -71.280 63.668 57.578 1.00 47.47 196 PHE C N 1
ATOM 10534 C CA . PHE C 1 196 ? -70.407 64.499 58.360 1.00 47.62 196 PHE C CA 1
ATOM 10535 C C . PHE C 1 196 ? -70.769 65.971 58.088 1.00 51.20 196 PHE C C 1
ATOM 10536 O O . PHE C 1 196 ? -70.809 66.441 56.929 1.00 43.95 196 PHE C O 1
ATOM 10544 N N . GLN C 1 197 ? -71.024 66.674 59.190 1.00 48.46 197 GLN C N 1
ATOM 10545 C CA . GLN C 1 197 ? -71.388 68.078 59.204 1.00 49.89 197 GLN C CA 1
ATOM 10546 C C . GLN C 1 197 ? -70.159 68.859 59.589 1.00 47.62 197 GLN C C 1
ATOM 10547 O O . GLN C 1 197 ? -69.317 68.383 60.327 1.00 47.63 197 GLN C O 1
ATOM 10553 N N . THR C 1 198 ? -70.054 70.067 59.073 1.00 53.69 198 THR C N 1
ATOM 10554 C CA . THR C 1 198 ? -68.919 70.923 59.386 1.00 56.23 198 THR C CA 1
ATOM 10555 C C . THR C 1 198 ? -69.067 72.238 58.627 1.00 57.63 198 THR C C 1
ATOM 10556 O O . THR C 1 198 ? -69.808 72.319 57.641 1.00 52.72 198 THR C O 1
ATOM 10560 N N . ARG C 1 199 ? -68.399 73.275 59.123 1.00 63.14 199 ARG C N 1
ATOM 10561 C CA . ARG C 1 199 ? -68.411 74.581 58.466 1.00 68.27 199 ARG C CA 1
ATOM 10562 C C . ARG C 1 199 ? -66.940 74.928 58.411 1.00 69.70 199 ARG C C 1
ATOM 10563 O O . ARG C 1 199 ? -66.546 75.959 57.870 1.00 71.75 199 ARG C O 1
ATOM 10571 N N . ASN C 1 200 ? -66.149 73.986 58.931 1.00 74.83 200 ASN C N 1
ATOM 10572 C CA . ASN C 1 200 ? -64.692 74.074 59.063 1.00 81.04 200 ASN C CA 1
ATOM 10573 C C . ASN C 1 200 ? -63.827 73.321 58.018 1.00 83.18 200 ASN C C 1
ATOM 10574 O O . ASN C 1 200 ? -64.329 72.515 57.231 1.00 82.45 200 ASN C O 1
ATOM 10579 N N . PRO C 1 201 ? -62.501 73.563 58.044 1.00 84.59 201 PRO C N 1
ATOM 10580 C CA . PRO C 1 201 ? -61.378 73.065 57.234 1.00 84.72 201 PRO C CA 1
ATOM 10581 C C . PRO C 1 201 ? -61.277 71.603 56.749 1.00 82.10 201 PRO C C 1
ATOM 10582 O O . PRO C 1 201 ? -61.172 71.341 55.543 1.00 80.73 201 PRO C O 1
ATOM 10586 N N . MET C 1 202 ? -61.246 70.671 57.695 1.00 76.07 202 MET C N 1
ATOM 10587 C CA . MET C 1 202 ? -61.110 69.242 57.400 1.00 78.95 202 MET C CA 1
ATOM 10588 C C . MET C 1 202 ? -59.684 68.835 57.077 1.00 78.84 202 MET C C 1
ATOM 10589 O O . MET C 1 202 ? -59.200 69.015 55.962 1.00 81.03 202 MET C O 1
ATOM 10594 N N . HIS C 1 203 ? -59.029 68.267 58.082 1.00 81.30 203 HIS C N 1
ATOM 10595 C CA . HIS C 1 203 ? -57.658 67.816 57.973 1.00 85.76 203 HIS C CA 1
ATOM 10596 C C . HIS C 1 203 ? -57.529 66.301 58.104 1.00 89.28 203 HIS C C 1
ATOM 10597 O O . HIS C 1 203 ? -58.527 65.567 58.168 1.00 91.33 203 HIS C O 1
ATOM 10604 N N . ARG C 1 204 ? -56.279 65.848 58.143 1.00 88.21 204 ARG C N 1
ATOM 10605 C CA . ARG C 1 204 ? -55.962 64.436 58.279 1.00 85.76 204 ARG C CA 1
ATOM 10606 C C . ARG C 1 204 ? -56.672 63.898 59.509 1.00 83.68 204 ARG C C 1
ATOM 10607 O O . ARG C 1 204 ? -57.082 62.741 59.548 1.00 84.98 204 ARG C O 1
ATOM 10615 N N . ALA C 1 205 ? -56.813 64.747 60.516 1.00 80.69 205 ALA C N 1
ATOM 10616 C CA . ALA C 1 205 ? -57.505 64.353 61.733 1.00 81.48 205 ALA C CA 1
ATOM 10617 C C . ALA C 1 205 ? -58.947 63.956 61.360 1.00 81.34 205 ALA C C 1
ATOM 10618 O O . ALA C 1 205 ? -59.404 62.842 61.644 1.00 75.74 205 ALA C O 1
ATOM 10620 N N . HIS C 1 206 ? -59.652 64.872 60.702 1.00 81.39 206 HIS C N 1
ATOM 10621 C CA . HIS C 1 206 ? -61.029 64.623 60.291 1.00 81.18 206 HIS C CA 1
ATOM 10622 C C . HIS C 1 206 ? -61.125 63.398 59.387 1.00 80.58 206 HIS C C 1
ATOM 10623 O O . HIS C 1 206 ? -61.915 62.484 59.650 1.00 76.29 206 HIS C O 1
ATOM 10630 N N . ARG C 1 207 ? -60.308 63.397 58.333 1.00 79.65 207 ARG C N 1
ATOM 10631 C CA . ARG C 1 207 ? -60.264 62.311 57.371 1.00 80.99 207 ARG C CA 1
ATOM 10632 C C . ARG C 1 207 ? -60.220 60.951 58.044 1.00 86.56 207 ARG C C 1
ATOM 10633 O O . ARG C 1 207 ? -60.776 59.984 57.512 1.00 90.71 207 ARG C O 1
ATOM 10641 N N . GLU C 1 208 ? -59.550 60.854 59.194 1.00 84.93 208 GLU C N 1
ATOM 10642 C CA . GLU C 1 208 ? -59.496 59.569 59.895 1.00 85.59 208 GLU C CA 1
ATOM 10643 C C . GLU C 1 208 ? -60.770 59.450 60.709 1.00 82.95 208 GLU C C 1
ATOM 10644 O O . GLU C 1 208 ? -61.381 58.395 60.740 1.00 87.67 208 GLU C O 1
ATOM 10650 N N . LEU C 1 209 ? -61.183 60.534 61.357 1.00 80.98 209 LEU C N 1
ATOM 10651 C CA . LEU C 1 209 ? -62.411 60.504 62.141 1.00 79.51 209 LEU C CA 1
ATOM 10652 C C . LEU C 1 209 ? -63.454 59.785 61.302 1.00 76.69 209 LEU C C 1
ATOM 10653 O O . LEU C 1 209 ? -63.995 58.742 61.687 1.00 66.41 209 LEU C O 1
ATOM 10658 N N . THR C 1 210 ? -63.702 60.355 60.127 1.00 79.06 210 THR C N 1
ATOM 10659 C CA . THR C 1 210 ? -64.691 59.832 59.191 1.00 76.33 210 THR C CA 1
ATOM 10660 C C . THR C 1 210 ? -64.470 58.388 58.712 1.00 76.02 210 THR C C 1
ATOM 10661 O O . THR C 1 210 ? -65.323 57.539 58.939 1.00 76.61 210 THR C O 1
ATOM 10665 N N . VAL C 1 211 ? -63.339 58.089 58.083 1.00 74.25 211 VAL C N 1
ATOM 10666 C CA . VAL C 1 211 ? -63.117 56.727 57.620 1.00 76.83 211 VAL C CA 1
ATOM 10667 C C . VAL C 1 211 ? -63.236 55.738 58.781 1.00 77.95 211 VAL C C 1
ATOM 10668 O O . VAL C 1 211 ? -63.880 54.703 58.651 1.00 75.82 211 VAL C O 1
ATOM 10672 N N . ARG C 1 212 ? -62.620 56.055 59.915 1.00 83.58 212 ARG C N 1
ATOM 10673 C CA . ARG C 1 212 ? -62.682 55.164 61.080 1.00 90.40 212 ARG C CA 1
ATOM 10674 C C . ARG C 1 212 ? -64.150 54.901 61.389 1.00 90.19 212 ARG C C 1
ATOM 10675 O O . ARG C 1 212 ? -64.578 53.759 61.549 1.00 91.11 212 ARG C O 1
ATOM 10683 N N . ALA C 1 213 ? -64.903 55.992 61.475 1.00 90.73 213 ALA C N 1
ATOM 10684 C CA . ALA C 1 213 ? -66.326 55.966 61.784 1.00 91.49 213 ALA C CA 1
ATOM 10685 C C . ALA C 1 213 ? -67.189 55.169 60.811 1.00 89.55 213 ALA C C 1
ATOM 10686 O O . ALA C 1 213 ? -68.096 54.458 61.226 1.00 90.68 213 ALA C O 1
ATOM 10688 N N . ALA C 1 214 ? -66.908 55.288 59.521 1.00 87.25 214 ALA C N 1
ATOM 10689 C CA . ALA C 1 214 ? -67.681 54.588 58.502 1.00 88.53 214 ALA C CA 1
ATOM 10690 C C . ALA C 1 214 ? -67.361 53.104 58.339 1.00 90.16 214 ALA C C 1
ATOM 10691 O O . ALA C 1 214 ? -68.269 52.271 58.270 1.00 90.69 214 ALA C O 1
ATOM 10693 N N . ARG C 1 215 ? -66.075 52.775 58.257 1.00 91.00 215 ARG C N 1
ATOM 10694 C CA . ARG C 1 215 ? -65.670 51.388 58.074 1.00 88.85 215 ARG C CA 1
ATOM 10695 C C . ARG C 1 215 ? -66.136 50.491 59.206 1.00 87.98 215 ARG C C 1
ATOM 10696 O O . ARG C 1 215 ? -66.287 49.274 59.023 1.00 83.36 215 ARG C O 1
ATOM 10704 N N . SER C 1 216 ? -66.384 51.101 60.364 1.00 84.55 216 SER C N 1
ATOM 10705 C CA . SER C 1 216 ? -66.853 50.368 61.532 1.00 84.83 216 SER C CA 1
ATOM 10706 C C . SER C 1 216 ? -68.337 50.066 61.377 1.00 83.99 216 SER C C 1
ATOM 10707 O O . SER C 1 216 ? -68.789 48.941 61.606 1.00 87.98 216 SER C O 1
ATOM 10710 N N . ARG C 1 217 ? -69.099 51.079 60.987 1.00 78.63 217 ARG C N 1
ATOM 10711 C CA . ARG C 1 217 ? -70.523 50.901 60.792 1.00 70.34 217 ARG C CA 1
ATOM 10712 C C . ARG C 1 217 ? -70.685 50.233 59.434 1.00 71.32 217 ARG C C 1
ATOM 10713 O O . ARG C 1 217 ? -71.775 50.214 58.883 1.00 70.03 217 ARG C O 1
ATOM 10721 N N . GLN C 1 218 ? -69.597 49.673 58.904 1.00 72.59 218 GLN C N 1
ATOM 10722 C CA . GLN C 1 218 ? -69.619 49.013 57.590 1.00 75.04 218 GLN C CA 1
ATOM 10723 C C . GLN C 1 218 ? -70.455 49.888 56.640 1.00 72.79 218 GLN C C 1
ATOM 10724 O O . GLN C 1 218 ? -71.412 49.426 56.013 1.00 72.89 218 GLN C O 1
ATOM 10730 N N . ALA C 1 219 ? -70.070 51.158 56.528 1.00 70.49 219 ALA C N 1
ATOM 10731 C CA . ALA C 1 219 ? -70.822 52.098 55.704 1.00 68.02 219 ALA C CA 1
ATOM 10732 C C . ALA C 1 219 ? -69.981 53.130 54.968 1.00 64.21 219 ALA C C 1
ATOM 10733 O O . ALA C 1 219 ? -68.813 53.332 55.303 1.00 63.69 219 ALA C O 1
ATOM 10735 N N . ASN C 1 220 ? -70.607 53.775 53.974 1.00 55.79 220 ASN C N 1
ATOM 10736 C CA . ASN C 1 220 ? -70.004 54.851 53.171 1.00 54.87 220 ASN C CA 1
ATOM 10737 C C . ASN C 1 220 ? -70.005 56.256 53.846 1.00 56.19 220 ASN C C 1
ATOM 10738 O O . ASN C 1 220 ? -70.514 56.449 54.978 1.00 49.86 220 ASN C O 1
ATOM 10743 N N . VAL C 1 221 ? -69.440 57.245 53.154 1.00 52.51 221 VAL C N 1
ATOM 10744 C CA . VAL C 1 221 ? -69.365 58.571 53.752 1.00 51.30 221 VAL C CA 1
ATOM 10745 C C . VAL C 1 221 ? -69.871 59.729 52.936 1.00 49.04 221 VAL C C 1
ATOM 10746 O O . VAL C 1 221 ? -69.536 59.857 51.753 1.00 51.31 221 VAL C O 1
ATOM 10750 N N . LEU C 1 222 ? -70.691 60.565 53.578 1.00 43.95 222 LEU C N 1
ATOM 10751 C CA . LEU C 1 222 ? -71.214 61.779 52.949 1.00 39.00 222 LEU C CA 1
ATOM 10752 C C . LEU C 1 222 ? -70.625 62.975 53.644 1.00 43.25 222 LEU C C 1
ATOM 10753 O O . LEU C 1 222 ? -70.988 63.280 54.798 1.00 46.94 222 LEU C O 1
ATOM 10758 N N . ILE C 1 223 ? -69.701 63.638 52.957 1.00 44.28 223 ILE C N 1
ATOM 10759 C CA . ILE C 1 223 ? -69.088 64.857 53.479 1.00 46.46 223 ILE C CA 1
ATOM 10760 C C . ILE C 1 223 ? -70.090 65.923 53.045 1.00 42.88 223 ILE C C 1
ATOM 10761 O O . ILE C 1 223 ? -70.203 66.251 51.856 1.00 35.77 223 ILE C O 1
ATOM 10766 N N . HIS C 1 224 ? -70.840 66.421 54.021 1.00 38.90 224 HIS C N 1
ATOM 10767 C CA . HIS C 1 224 ? -71.898 67.397 53.775 1.00 42.20 224 HIS C CA 1
ATOM 10768 C C . HIS C 1 224 ? -71.579 68.730 54.452 1.00 42.53 224 HIS C C 1
ATOM 10769 O O . HIS C 1 224 ? -72.261 69.128 55.392 1.00 50.25 224 HIS C O 1
ATOM 10776 N N . PRO C 1 225 ? -70.563 69.459 53.982 1.00 45.09 225 PRO C N 1
ATOM 10777 C CA . PRO C 1 225 ? -70.375 70.697 54.747 1.00 41.62 225 PRO C CA 1
ATOM 10778 C C . PRO C 1 225 ? -71.349 71.813 54.395 1.00 40.71 225 PRO C C 1
ATOM 10779 O O . PRO C 1 225 ? -72.004 71.838 53.335 1.00 44.82 225 PRO C O 1
ATOM 10783 N N . VAL C 1 226 ? -71.421 72.750 55.310 1.00 40.36 226 VAL C N 1
ATOM 10784 C CA . VAL C 1 226 ? -72.315 73.882 55.202 1.00 41.90 226 VAL C CA 1
ATOM 10785 C C . VAL C 1 226 ? -71.740 75.127 54.504 1.00 41.49 226 VAL C C 1
ATOM 10786 O O . VAL C 1 226 ? -70.556 75.450 54.646 1.00 34.49 226 VAL C O 1
ATOM 10790 N N . VAL C 1 227 ? -72.589 75.789 53.720 1.00 33.64 227 VAL C N 1
ATOM 10791 C CA . VAL C 1 227 ? -72.229 77.026 53.033 1.00 31.32 227 VAL C CA 1
ATOM 10792 C C . VAL C 1 227 ? -73.461 77.897 53.137 1.00 35.10 227 VAL C C 1
ATOM 10793 O O . VAL C 1 227 ? -74.539 77.382 53.261 1.00 27.29 227 VAL C O 1
ATOM 10797 N N . GLY C 1 228 ? -73.302 79.216 53.138 1.00 41.88 228 GLY C N 1
ATOM 10798 C CA . GLY C 1 228 ? -74.463 80.079 53.179 1.00 39.51 228 GLY C CA 1
ATOM 10799 C C . GLY C 1 228 ? -74.611 80.517 51.730 1.00 49.74 228 GLY C C 1
ATOM 10800 O O . GLY C 1 228 ? -74.253 79.748 50.819 1.00 46.93 228 GLY C O 1
ATOM 10801 N N . LEU C 1 229 ? -75.138 81.722 51.498 1.00 54.14 229 LEU C N 1
ATOM 10802 C CA . LEU C 1 229 ? -75.269 82.240 50.131 1.00 57.67 229 LEU C CA 1
ATOM 10803 C C . LEU C 1 229 ? -73.935 82.847 49.764 1.00 53.25 229 LEU C C 1
ATOM 10804 O O . LEU C 1 229 ? -73.380 83.669 50.491 1.00 53.42 229 LEU C O 1
ATOM 10809 N N . THR C 1 230 ? -73.418 82.414 48.629 1.00 53.47 230 THR C N 1
ATOM 10810 C CA . THR C 1 230 ? -72.143 82.886 48.119 1.00 53.90 230 THR C CA 1
ATOM 10811 C C . THR C 1 230 ? -72.057 84.397 47.891 1.00 55.66 230 THR C C 1
ATOM 10812 O O . THR C 1 230 ? -72.901 84.950 47.192 1.00 49.16 230 THR C O 1
ATOM 10816 N N . LYS C 1 231 ? -71.067 85.066 48.486 1.00 56.60 231 LYS C N 1
ATOM 10817 C CA . LYS C 1 231 ? -70.858 86.506 48.223 1.00 59.83 231 LYS C CA 1
ATOM 10818 C C . LYS C 1 231 ? -69.990 86.388 46.945 1.00 57.84 231 LYS C C 1
ATOM 10819 O O . LYS C 1 231 ? -68.895 85.821 47.007 1.00 46.20 231 LYS C O 1
ATOM 10825 N N . PRO C 1 232 ? -70.436 86.948 45.795 1.00 56.45 232 PRO C N 1
ATOM 10826 C CA . PRO C 1 232 ? -69.645 86.826 44.553 1.00 53.45 232 PRO C CA 1
ATOM 10827 C C . PRO C 1 232 ? -68.122 86.871 44.656 1.00 52.09 232 PRO C C 1
ATOM 10828 O O . PRO C 1 232 ? -67.454 85.991 44.120 1.00 52.00 232 PRO C O 1
ATOM 10832 N N . GLY C 1 233 ? -67.579 87.873 45.343 1.00 50.38 233 GLY C N 1
ATOM 10833 C CA . GLY C 1 233 ? -66.130 87.994 45.456 1.00 53.61 233 GLY C CA 1
ATOM 10834 C C . GLY C 1 233 ? -65.518 87.687 46.819 1.00 54.59 233 GLY C C 1
ATOM 10835 O O . GLY C 1 233 ? -64.530 88.310 47.232 1.00 55.08 233 GLY C O 1
ATOM 10836 N N . ASP C 1 234 ? -66.116 86.718 47.507 1.00 52.33 234 ASP C N 1
ATOM 10837 C CA . ASP C 1 234 ? -65.685 86.256 48.821 1.00 47.70 234 ASP C CA 1
ATOM 10838 C C . ASP C 1 234 ? -64.763 85.057 48.579 1.00 47.90 234 ASP C C 1
ATOM 10839 O O . ASP C 1 234 ? -65.227 83.918 48.519 1.00 55.64 234 ASP C O 1
ATOM 10844 N N . ILE C 1 235 ? -63.460 85.303 48.452 1.00 43.86 235 ILE C N 1
ATOM 10845 C CA . ILE C 1 235 ? -62.523 84.229 48.152 1.00 47.65 235 ILE C CA 1
ATOM 10846 C C . ILE C 1 235 ? -62.378 83.125 49.179 1.00 49.53 235 ILE C C 1
ATOM 10847 O O . ILE C 1 235 ? -62.021 81.994 48.814 1.00 50.77 235 ILE C O 1
ATOM 10852 N N . ASP C 1 236 ? -62.635 83.442 50.449 1.00 47.04 236 ASP C N 1
ATOM 10853 C CA . ASP C 1 236 ? -62.562 82.444 51.505 1.00 44.23 236 ASP C CA 1
ATOM 10854 C C . ASP C 1 236 ? -63.507 81.286 51.189 1.00 44.75 236 ASP C C 1
ATOM 10855 O O . ASP C 1 236 ? -63.185 80.123 51.440 1.00 48.48 236 ASP C O 1
ATOM 10860 N N . HIS C 1 237 ? -64.679 81.607 50.639 1.00 40.78 237 HIS C N 1
ATOM 10861 C CA . HIS C 1 237 ? -65.639 80.591 50.268 1.00 37.62 237 HIS C CA 1
ATOM 10862 C C . HIS C 1 237 ? -65.057 79.694 49.188 1.00 42.04 237 HIS C C 1
ATOM 10863 O O . HIS C 1 237 ? -65.067 78.475 49.316 1.00 44.94 237 HIS C O 1
ATOM 10870 N N . PHE C 1 238 ? -64.551 80.281 48.115 1.00 36.64 238 PHE C N 1
ATOM 10871 C CA . PHE C 1 238 ? -64.034 79.437 47.068 1.00 40.02 238 PHE C CA 1
ATOM 10872 C C . PHE C 1 238 ? -62.884 78.599 47.547 1.00 45.51 238 PHE C C 1
ATOM 10873 O O . PHE C 1 238 ? -62.717 77.440 47.165 1.00 45.36 238 PHE C O 1
ATOM 10881 N N . THR C 1 239 ? -62.097 79.177 48.429 1.00 50.10 239 THR C N 1
ATOM 10882 C CA . THR C 1 239 ? -60.965 78.467 48.968 1.00 45.30 239 THR C CA 1
ATOM 10883 C C . THR C 1 239 ? -61.402 77.338 49.907 1.00 43.78 239 THR C C 1
ATOM 10884 O O . THR C 1 239 ? -60.837 76.251 49.874 1.00 41.17 239 THR C O 1
ATOM 10888 N N . ARG C 1 240 ? -62.427 77.562 50.715 1.00 41.03 240 ARG C N 1
ATOM 10889 C CA . ARG C 1 240 ? -62.849 76.501 51.631 1.00 48.63 240 ARG C CA 1
ATOM 10890 C C . ARG C 1 240 ? -63.319 75.257 50.870 1.00 44.89 240 ARG C C 1
ATOM 10891 O O . ARG C 1 240 ? -63.027 74.112 51.233 1.00 52.72 240 ARG C O 1
ATOM 10899 N N . VAL C 1 241 ? -64.043 75.499 49.800 1.00 40.13 241 VAL C N 1
ATOM 10900 C CA . VAL C 1 241 ? -64.567 74.429 48.992 1.00 38.84 241 VAL C CA 1
ATOM 10901 C C . VAL C 1 241 ? -63.420 73.737 48.295 1.00 36.60 241 VAL C C 1
ATOM 10902 O O . VAL C 1 241 ? -63.241 72.543 48.455 1.00 45.30 241 VAL C O 1
ATOM 10906 N N . ARG C 1 242 ? -62.623 74.471 47.532 1.00 41.02 242 ARG C N 1
ATOM 10907 C CA . ARG C 1 242 ? -61.479 73.866 46.856 1.00 38.06 242 ARG C CA 1
ATOM 10908 C C . ARG C 1 242 ? -60.693 72.902 47.779 1.00 44.84 242 ARG C C 1
ATOM 10909 O O . ARG C 1 242 ? -60.149 71.878 47.321 1.00 38.88 242 ARG C O 1
ATOM 10917 N N . ALA C 1 243 ? -60.629 73.254 49.067 1.00 40.49 243 ALA C N 1
ATOM 10918 C CA . ALA C 1 243 ? -59.934 72.459 50.060 1.00 32.14 243 ALA C CA 1
ATOM 10919 C C . ALA C 1 243 ? -60.658 71.148 50.272 1.00 40.00 243 ALA C C 1
ATOM 10920 O O . ALA C 1 243 ? -60.014 70.093 50.336 1.00 35.94 243 ALA C O 1
ATOM 10922 N N . TYR C 1 244 ? -61.986 71.204 50.417 1.00 40.73 244 TYR C N 1
ATOM 10923 C CA . TYR C 1 244 ? -62.766 69.974 50.562 1.00 41.53 244 TYR C CA 1
ATOM 10924 C C . TYR C 1 244 ? -62.529 69.186 49.292 1.00 39.04 244 TYR C C 1
ATOM 10925 O O . TYR C 1 244 ? -62.136 68.051 49.379 1.00 39.90 244 TYR C O 1
ATOM 10934 N N . GLN C 1 245 ? -62.758 69.779 48.115 1.00 42.10 245 GLN C N 1
ATOM 10935 C CA . GLN C 1 245 ? -62.518 69.057 46.856 1.00 44.45 245 GLN C CA 1
ATOM 10936 C C . GLN C 1 245 ? -61.154 68.333 46.887 1.00 47.10 245 GLN C C 1
ATOM 10937 O O . GLN C 1 245 ? -61.030 67.185 46.477 1.00 53.17 245 GLN C O 1
ATOM 10943 N N . ALA C 1 246 ? -60.137 69.002 47.405 1.00 50.42 246 ALA C N 1
ATOM 10944 C CA . ALA C 1 246 ? -58.805 68.437 47.491 1.00 49.33 246 ALA C CA 1
ATOM 10945 C C . ALA C 1 246 ? -58.658 67.276 48.473 1.00 54.73 246 ALA C C 1
ATOM 10946 O O . ALA C 1 246 ? -57.933 66.326 48.193 1.00 63.85 246 ALA C O 1
ATOM 10948 N N . LEU C 1 247 ? -59.311 67.351 49.622 1.00 48.62 247 LEU C N 1
ATOM 10949 C CA . LEU C 1 247 ? -59.217 66.279 50.593 1.00 48.91 247 LEU C CA 1
ATOM 10950 C C . LEU C 1 247 ? -59.921 65.030 50.074 1.00 56.75 247 LEU C C 1
ATOM 10951 O O . LEU C 1 247 ? -59.794 63.947 50.648 1.00 59.52 247 LEU C O 1
ATOM 10956 N N . LEU C 1 248 ? -60.657 65.167 48.982 1.00 57.45 248 LEU C N 1
ATOM 10957 C CA . LEU C 1 248 ? -61.411 64.030 48.472 1.00 62.23 248 LEU C CA 1
ATOM 10958 C C . LEU C 1 248 ? -60.610 62.811 48.044 1.00 62.18 248 LEU C C 1
ATOM 10959 O O . LEU C 1 248 ? -60.952 61.679 48.386 1.00 64.65 248 LEU C O 1
ATOM 10964 N N . PRO C 1 249 ? -59.543 63.010 47.279 1.00 61.13 249 PRO C N 1
ATOM 10965 C CA . PRO C 1 249 ? -58.807 61.804 46.888 1.00 63.48 249 PRO C CA 1
ATOM 10966 C C . PRO C 1 249 ? -58.117 61.019 48.014 1.00 62.10 249 PRO C C 1
ATOM 10967 O O . PRO C 1 249 ? -57.789 59.858 47.828 1.00 65.07 249 PRO C O 1
ATOM 10971 N N . ARG C 1 250 ? -57.906 61.648 49.170 1.00 68.13 250 ARG C N 1
ATOM 10972 C CA . ARG C 1 250 ? -57.279 60.993 50.329 1.00 67.72 250 ARG C CA 1
ATOM 10973 C C . ARG C 1 250 ? -58.287 60.083 51.053 1.00 71.42 250 ARG C C 1
ATOM 10974 O O . ARG C 1 250 ? -58.133 59.786 52.250 1.00 68.87 250 ARG C O 1
ATOM 10982 N N . TYR C 1 251 ? -59.313 59.669 50.306 1.00 69.54 251 TYR C N 1
ATOM 10983 C CA . TYR C 1 251 ? -60.402 58.796 50.759 1.00 64.71 251 TYR C CA 1
ATOM 10984 C C . TYR C 1 251 ? -60.385 57.530 49.870 1.00 65.94 251 TYR C C 1
ATOM 10985 O O . TYR C 1 251 ? -60.322 57.632 48.626 1.00 63.52 251 TYR C O 1
ATOM 10994 N N . PRO C 1 252 ? -60.456 56.329 50.489 1.00 64.71 252 PRO C N 1
ATOM 10995 C CA . PRO C 1 252 ? -60.448 55.062 49.734 1.00 57.64 252 PRO C CA 1
ATOM 10996 C C . PRO C 1 252 ? -61.314 55.224 48.497 1.00 60.23 252 PRO C C 1
ATOM 10997 O O . PRO C 1 252 ? -62.460 55.601 48.602 1.00 65.78 252 PRO C O 1
ATOM 11001 N N . ASN C 1 253 ? -60.776 54.959 47.316 1.00 65.59 253 ASN C N 1
ATOM 11002 C CA . ASN C 1 253 ? -61.561 55.166 46.105 1.00 64.04 253 ASN C CA 1
ATOM 11003 C C . ASN C 1 253 ? -63.003 54.679 46.225 1.00 66.54 253 ASN C C 1
ATOM 11004 O O . ASN C 1 253 ? -63.254 53.522 46.553 1.00 69.84 253 ASN C O 1
ATOM 11009 N N . GLY C 1 254 ? -63.948 55.584 45.992 1.00 67.83 254 GLY C N 1
ATOM 11010 C CA . GLY C 1 254 ? -65.361 55.216 45.996 1.00 68.86 254 GLY C CA 1
ATOM 11011 C C . GLY C 1 254 ? -66.121 55.148 47.305 1.00 65.73 254 GLY C C 1
ATOM 11012 O O . GLY C 1 254 ? -67.316 54.857 47.299 1.00 67.59 254 GLY C O 1
ATOM 11013 N N . MET C 1 255 ? -65.437 55.414 48.412 1.00 57.60 255 MET C N 1
ATOM 11014 C CA . MET C 1 255 ? -66.040 55.372 49.745 1.00 57.82 255 MET C CA 1
ATOM 11015 C C . MET C 1 255 ? -66.856 56.611 50.138 1.00 60.24 255 MET C C 1
ATOM 11016 O O . MET C 1 255 ? -67.766 56.521 50.967 1.00 56.62 255 MET C O 1
ATOM 11021 N N . ALA C 1 256 ? -66.526 57.765 49.550 1.00 64.10 256 ALA C N 1
ATOM 11022 C CA . ALA C 1 256 ? -67.193 59.012 49.907 1.00 56.52 256 ALA C CA 1
ATOM 11023 C C . ALA C 1 256 ? -67.730 59.868 48.785 1.00 55.50 256 ALA C C 1
ATOM 11024 O O . ALA C 1 256 ? -67.307 59.750 47.643 1.00 53.98 256 ALA C O 1
ATOM 11026 N N . VAL C 1 257 ? -68.697 60.716 49.145 1.00 55.90 257 VAL C N 1
ATOM 11027 C CA . VAL C 1 257 ? -69.299 61.689 48.231 1.00 54.20 257 VAL C CA 1
ATOM 11028 C C . VAL C 1 257 ? -69.194 63.034 48.928 1.00 53.98 257 VAL C C 1
ATOM 11029 O O . VAL C 1 257 ? -69.306 63.118 50.163 1.00 48.06 257 VAL C O 1
ATOM 11033 N N . LEU C 1 258 ? -68.999 64.085 48.136 1.00 51.84 258 LEU C N 1
ATOM 11034 C CA . LEU C 1 258 ? -68.924 65.432 48.681 1.00 43.36 258 LEU C CA 1
ATOM 11035 C C . LEU C 1 258 ? -70.137 66.186 48.181 1.00 39.94 258 LEU C C 1
ATOM 11036 O O . LEU C 1 258 ? -70.439 66.206 46.993 1.00 36.41 258 LEU C O 1
ATOM 11041 N N . GLY C 1 259 ? -70.856 66.779 49.111 1.00 41.74 259 GLY C N 1
ATOM 11042 C CA . GLY C 1 259 ? -72.039 67.538 48.750 1.00 41.79 259 GLY C CA 1
ATOM 11043 C C . GLY C 1 259 ? -72.075 68.759 49.643 1.00 45.90 259 GLY C C 1
ATOM 11044 O O . GLY C 1 259 ? -71.759 68.682 50.851 1.00 52.03 259 GLY C O 1
ATOM 11045 N N . LEU C 1 260 ? -72.404 69.901 49.057 1.00 34.27 260 LEU C N 1
ATOM 11046 C CA . LEU C 1 260 ? -72.500 71.112 49.839 1.00 37.86 260 LEU C CA 1
ATOM 11047 C C . LEU C 1 260 ? -73.932 71.246 50.339 1.00 34.67 260 LEU C C 1
ATOM 11048 O O . LEU C 1 260 ? -74.885 71.085 49.582 1.00 38.37 260 LEU C O 1
ATOM 11053 N N . LEU C 1 261 ? -74.090 71.502 51.622 1.00 36.90 261 LEU C N 1
ATOM 11054 C CA . LEU C 1 261 ? -75.434 71.718 52.142 1.00 39.60 261 LEU C CA 1
ATOM 11055 C C . LEU C 1 261 ? -75.607 73.232 52.347 1.00 33.76 261 LEU C C 1
ATOM 11056 O O . LEU C 1 261 ? -74.824 73.863 53.075 1.00 38.87 261 LEU C O 1
ATOM 11061 N N . GLY C 1 262 ? -76.609 73.800 51.690 1.00 31.22 262 GLY C N 1
ATOM 11062 C CA . GLY C 1 262 ? -76.911 75.207 51.851 1.00 31.91 262 GLY C CA 1
ATOM 11063 C C . GLY C 1 262 ? -77.829 75.456 53.049 1.00 40.54 262 GLY C C 1
ATOM 11064 O O . GLY C 1 262 ? -79.036 75.600 52.872 1.00 53.48 262 GLY C O 1
ATOM 11065 N N . LEU C 1 263 ? -77.245 75.533 54.250 1.00 30.82 263 LEU C N 1
ATOM 11066 C CA . LEU C 1 263 ? -77.936 75.747 55.501 1.00 28.27 263 LEU C CA 1
ATOM 11067 C C . LEU C 1 263 ? -77.546 77.049 56.209 1.00 39.45 263 LEU C C 1
ATOM 11068 O O . LEU C 1 263 ? -76.372 77.442 56.238 1.00 41.41 263 LEU C O 1
ATOM 11073 N N . ALA C 1 264 ? -78.521 77.732 56.791 1.00 37.75 264 ALA C N 1
ATOM 11074 C CA . ALA C 1 264 ? -78.188 78.928 57.565 1.00 38.20 264 ALA C CA 1
ATOM 11075 C C . ALA C 1 264 ? -78.046 78.442 59.029 1.00 37.51 264 ALA C C 1
ATOM 11076 O O . ALA C 1 264 ? -79.037 78.281 59.734 1.00 35.38 264 ALA C O 1
ATOM 11078 N N . MET C 1 265 ? -76.836 78.173 59.493 1.00 34.11 265 MET C N 1
ATOM 11079 C CA . MET C 1 265 ? -76.738 77.685 60.877 1.00 43.14 265 MET C CA 1
ATOM 11080 C C . MET C 1 265 ? -77.147 78.707 61.933 1.00 42.72 265 MET C C 1
ATOM 11081 O O . MET C 1 265 ? -76.928 79.904 61.778 1.00 39.63 265 MET C O 1
ATOM 11086 N N . ARG C 1 266 ? -77.740 78.236 63.018 1.00 43.48 266 ARG C N 1
ATOM 11087 C CA . ARG C 1 266 ? -78.086 79.152 64.096 1.00 44.53 266 ARG C CA 1
ATOM 11088 C C . ARG C 1 266 ? -77.003 79.059 65.193 1.00 42.33 266 ARG C C 1
ATOM 11089 O O . ARG C 1 266 ? -76.787 80.006 65.924 1.00 41.92 266 ARG C O 1
ATOM 11097 N N . MET C 1 267 ? -76.304 77.929 65.254 1.00 43.33 267 MET C N 1
ATOM 11098 C CA . MET C 1 267 ? -75.290 77.665 66.282 1.00 51.66 267 MET C CA 1
ATOM 11099 C C . MET C 1 267 ? -76.096 77.420 67.556 1.00 50.31 267 MET C C 1
ATOM 11100 O O . MET C 1 267 ? -75.755 77.887 68.631 1.00 54.57 267 MET C O 1
ATOM 11105 N N . GLY C 1 268 ? -77.179 76.676 67.406 1.00 51.75 268 GLY C N 1
ATOM 11106 C CA . GLY C 1 268 ? -78.048 76.405 68.524 1.00 51.22 268 GLY C CA 1
ATOM 11107 C C . GLY C 1 268 ? -77.757 75.117 69.248 1.00 51.40 268 GLY C C 1
ATOM 11108 O O . GLY C 1 268 ? -78.647 74.507 69.832 1.00 52.60 268 GLY C O 1
ATOM 11109 N N . GLY C 1 269 ? -76.503 74.702 69.206 1.00 53.27 269 GLY C N 1
ATOM 11110 C CA . GLY C 1 269 ? -76.112 73.500 69.901 1.00 54.81 269 GLY C CA 1
ATOM 11111 C C . GLY C 1 269 ? -77.038 72.297 69.804 1.00 54.38 269 GLY C C 1
ATOM 11112 O O . GLY C 1 269 ? -77.420 71.862 68.722 1.00 57.26 269 GLY C O 1
ATOM 11113 N N . PRO C 1 270 ? -77.432 71.755 70.955 1.00 50.56 270 PRO C N 1
ATOM 11114 C CA . PRO C 1 270 ? -78.307 70.586 71.007 1.00 48.98 270 PRO C CA 1
ATOM 11115 C C . PRO C 1 270 ? -79.518 70.641 70.080 1.00 48.13 270 PRO C C 1
ATOM 11116 O O . PRO C 1 270 ? -79.842 69.659 69.413 1.00 55.28 270 PRO C O 1
ATOM 11120 N N . ARG C 1 271 ? -80.206 71.770 70.050 1.00 44.31 271 ARG C N 1
ATOM 11121 C CA . ARG C 1 271 ? -81.368 71.883 69.181 1.00 46.31 271 ARG C CA 1
ATOM 11122 C C . ARG C 1 271 ? -80.951 71.903 67.696 1.00 47.70 271 ARG C C 1
ATOM 11123 O O . ARG C 1 271 ? -81.712 71.482 66.813 1.00 49.11 271 ARG C O 1
ATOM 11131 N N . GLU C 1 272 ? -79.751 72.401 67.418 1.00 43.69 272 GLU C N 1
ATOM 11132 C CA . GLU C 1 272 ? -79.298 72.424 66.052 1.00 47.73 272 GLU C CA 1
ATOM 11133 C C . GLU C 1 272 ? -78.862 71.021 65.688 1.00 49.62 272 GLU C C 1
ATOM 11134 O O . GLU C 1 272 ? -79.105 70.556 64.572 1.00 43.92 272 GLU C O 1
ATOM 11140 N N . ALA C 1 273 ? -78.232 70.350 66.657 1.00 49.90 273 ALA C N 1
ATOM 11141 C CA . ALA C 1 273 ? -77.736 68.994 66.465 1.00 49.54 273 ALA C CA 1
ATOM 11142 C C . ALA C 1 273 ? -78.901 68.124 66.024 1.00 47.31 273 ALA C C 1
ATOM 11143 O O . ALA C 1 273 ? -78.793 67.386 65.051 1.00 43.05 273 ALA C O 1
ATOM 11145 N N . ILE C 1 274 ? -80.021 68.227 66.734 1.00 45.46 274 ILE C N 1
ATOM 11146 C CA . ILE C 1 274 ? -81.196 67.436 66.385 1.00 47.66 274 ILE C CA 1
ATOM 11147 C C . ILE C 1 274 ? -81.684 67.787 64.977 1.00 46.13 274 ILE C C 1
ATOM 11148 O O . ILE C 1 274 ? -82.056 66.920 64.191 1.00 45.00 274 ILE C O 1
ATOM 11153 N N . TRP C 1 275 ? -81.661 69.073 64.677 1.00 39.92 275 TRP C N 1
ATOM 11154 C CA . TRP C 1 275 ? -82.133 69.582 63.415 1.00 41.30 275 TRP C CA 1
ATOM 11155 C C . TRP C 1 275 ? -81.260 69.054 62.257 1.00 47.76 275 TRP C C 1
ATOM 11156 O O . TRP C 1 275 ? -81.766 68.613 61.205 1.00 38.13 275 TRP C O 1
ATOM 11167 N N . HIS C 1 276 ? -79.950 69.061 62.483 1.00 46.32 276 HIS C N 1
ATOM 11168 C CA . HIS C 1 276 ? -78.994 68.566 61.507 1.00 44.65 276 HIS C CA 1
ATOM 11169 C C . HIS C 1 276 ? -79.344 67.112 61.203 1.00 51.70 276 HIS C C 1
ATOM 11170 O O . HIS C 1 276 ? -79.485 66.701 60.025 1.00 51.66 276 HIS C O 1
ATOM 11177 N N . ALA C 1 277 ? -79.515 66.340 62.272 1.00 49.47 277 ALA C N 1
ATOM 11178 C CA . ALA C 1 277 ? -79.826 64.926 62.124 1.00 47.92 277 ALA C CA 1
ATOM 11179 C C . ALA C 1 277 ? -81.055 64.718 61.248 1.00 41.06 277 ALA C C 1
ATOM 11180 O O . ALA C 1 277 ? -81.114 63.788 60.452 1.00 39.46 277 ALA C O 1
ATOM 11182 N N . ILE C 1 278 ? -82.030 65.599 61.386 1.00 38.55 278 ILE C N 1
ATOM 11183 C CA . ILE C 1 278 ? -83.252 65.456 60.621 1.00 40.37 278 ILE C CA 1
ATOM 11184 C C . ILE C 1 278 ? -82.982 65.745 59.167 1.00 42.33 278 ILE C C 1
ATOM 11185 O O . ILE C 1 278 ? -83.515 65.053 58.284 1.00 36.15 278 ILE C O 1
ATOM 11190 N N . ILE C 1 279 ? -82.145 66.764 58.941 1.00 39.00 279 ILE C N 1
ATOM 11191 C CA . ILE C 1 279 ? -81.792 67.217 57.605 1.00 40.63 279 ILE C CA 1
ATOM 11192 C C . ILE C 1 279 ? -80.870 66.203 56.907 1.00 45.34 279 ILE C C 1
ATOM 11193 O O . ILE C 1 279 ? -80.961 65.976 55.701 1.00 40.47 279 ILE C O 1
ATOM 11198 N N . ARG C 1 280 ? -79.963 65.590 57.642 1.00 44.10 280 ARG C N 1
ATOM 11199 C CA . ARG C 1 280 ? -79.143 64.641 56.948 1.00 38.84 280 ARG C CA 1
ATOM 11200 C C . ARG C 1 280 ? -80.041 63.441 56.690 1.00 41.48 280 ARG C C 1
ATOM 11201 O O . ARG C 1 280 ? -79.937 62.794 55.648 1.00 33.31 280 ARG C O 1
ATOM 11209 N N . LYS C 1 281 ? -80.960 63.164 57.610 1.00 41.13 281 LYS C N 1
ATOM 11210 C CA . LYS C 1 281 ? -81.865 62.046 57.385 1.00 46.45 281 LYS C CA 1
ATOM 11211 C C . LYS C 1 281 ? -82.655 62.261 56.092 1.00 45.14 281 LYS C C 1
ATOM 11212 O O . LYS C 1 281 ? -82.795 61.346 55.309 1.00 47.65 281 LYS C O 1
ATOM 11218 N N . ASN C 1 282 ? -83.157 63.467 55.848 1.00 46.58 282 ASN C N 1
ATOM 11219 C CA . ASN C 1 282 ? -83.914 63.693 54.624 1.00 46.30 282 ASN C CA 1
ATOM 11220 C C . ASN C 1 282 ? -83.034 63.599 53.399 1.00 45.69 282 ASN C C 1
ATOM 11221 O O . ASN C 1 282 ? -83.478 63.271 52.301 1.00 43.17 282 ASN C O 1
ATOM 11226 N N . HIS C 1 283 ? -81.762 63.898 53.589 1.00 49.48 283 HIS C N 1
ATOM 11227 C CA . HIS C 1 283 ? -80.847 63.824 52.487 1.00 43.10 283 HIS C CA 1
ATOM 11228 C C . HIS C 1 283 ? -80.443 62.388 52.204 1.00 48.04 283 HIS C C 1
ATOM 11229 O O . HIS C 1 283 ? -79.716 62.119 51.245 1.00 55.26 283 HIS C O 1
ATOM 11236 N N . GLY C 1 284 ? -80.969 61.461 53.006 1.00 47.48 284 GLY C N 1
ATOM 11237 C CA . GLY C 1 284 ? -80.702 60.053 52.797 1.00 43.95 284 GLY C CA 1
ATOM 11238 C C . GLY C 1 284 ? -79.589 59.437 53.606 1.00 47.31 284 GLY C C 1
ATOM 11239 O O . GLY C 1 284 ? -79.149 58.331 53.343 1.00 53.52 284 GLY C O 1
ATOM 11240 N N . ALA C 1 285 ? -79.106 60.134 54.608 1.00 48.45 285 ALA C N 1
ATOM 11241 C CA . ALA C 1 285 ? -78.041 59.545 55.372 1.00 49.27 285 ALA C CA 1
ATOM 11242 C C . ALA C 1 285 ? -78.676 58.655 56.423 1.00 47.59 285 ALA C C 1
ATOM 11243 O O . ALA C 1 285 ? -79.712 58.990 56.965 1.00 49.88 285 ALA C O 1
ATOM 11245 N N . THR C 1 286 ? -78.066 57.503 56.669 1.00 45.27 286 THR C N 1
ATOM 11246 C CA . THR C 1 286 ? -78.562 56.545 57.647 1.00 47.29 286 THR C CA 1
ATOM 11247 C C . THR C 1 286 ? -77.879 56.787 58.987 1.00 47.43 286 THR C C 1
ATOM 11248 O O . THR C 1 286 ? -78.376 56.365 60.028 1.00 49.89 286 THR C O 1
ATOM 11252 N N . HIS C 1 287 ? -76.728 57.447 58.951 1.00 46.88 287 HIS C N 1
ATOM 11253 C CA . HIS C 1 287 ? -75.966 57.730 60.163 1.00 50.21 287 HIS C CA 1
ATOM 11254 C C . HIS C 1 287 ? -75.520 59.192 60.167 1.00 53.11 287 HIS C C 1
ATOM 11255 O O . HIS C 1 287 ? -75.354 59.788 59.103 1.00 42.03 287 HIS C O 1
ATOM 11262 N N . PHE C 1 288 ? -75.333 59.764 61.358 1.00 50.13 288 PHE C N 1
ATOM 11263 C CA . PHE C 1 288 ? -74.892 61.141 61.460 1.00 50.69 288 PHE C CA 1
ATOM 11264 C C . PHE C 1 288 ? -73.914 61.260 62.615 1.00 57.70 288 PHE C C 1
ATOM 11265 O O . PHE C 1 288 ? -74.204 60.831 63.738 1.00 60.91 288 PHE C O 1
ATOM 11273 N N . ILE C 1 289 ? -72.740 61.816 62.333 1.00 53.40 289 ILE C N 1
ATOM 11274 C CA . ILE C 1 289 ? -71.733 62.013 63.362 1.00 51.67 289 ILE C CA 1
ATOM 11275 C C . ILE C 1 289 ? -72.134 63.239 64.215 1.00 58.18 289 ILE C C 1
ATOM 11276 O O . ILE C 1 289 ? -72.657 64.223 63.699 1.00 62.63 289 ILE C O 1
ATOM 11281 N N . VAL C 1 290 ? -71.918 63.166 65.524 1.00 60.29 290 VAL C N 1
ATOM 11282 C CA . VAL C 1 290 ? -72.252 64.273 66.409 1.00 58.77 290 VAL C CA 1
ATOM 11283 C C . VAL C 1 290 ? -71.132 64.332 67.419 1.00 61.97 290 VAL C C 1
ATOM 11284 O O . VAL C 1 290 ? -70.907 63.362 68.135 1.00 65.38 290 VAL C O 1
ATOM 11288 N N . GLY C 1 291 ? -70.429 65.455 67.488 1.00 62.12 291 GLY C N 1
ATOM 11289 C CA . GLY C 1 291 ? -69.333 65.531 68.432 1.00 60.50 291 GLY C CA 1
ATOM 11290 C C . GLY C 1 291 ? -69.566 66.458 69.601 1.00 64.61 291 GLY C C 1
ATOM 11291 O O . GLY C 1 291 ? -70.687 66.848 69.917 1.00 61.78 291 GLY C O 1
ATOM 11292 N N . ARG C 1 292 ? -68.487 66.802 70.271 1.00 67.40 292 ARG C N 1
ATOM 11293 C CA . ARG C 1 292 ? -68.597 67.710 71.384 1.00 75.10 292 ARG C CA 1
ATOM 11294 C C . ARG C 1 292 ? -68.807 69.110 70.810 1.00 75.88 292 ARG C C 1
ATOM 11295 O O . ARG C 1 292 ? -68.235 69.472 69.777 1.00 71.48 292 ARG C O 1
ATOM 11303 N N . ASP C 1 293 ? -69.646 69.884 71.482 1.00 76.44 293 ASP C N 1
ATOM 11304 C CA . ASP C 1 293 ? -69.916 71.248 71.076 1.00 75.08 293 ASP C CA 1
ATOM 11305 C C . ASP C 1 293 ? -70.452 71.335 69.655 1.00 69.23 293 ASP C C 1
ATOM 11306 O O . ASP C 1 293 ? -70.161 72.294 68.937 1.00 67.47 293 ASP C O 1
ATOM 11311 N N . HIS C 1 294 ? -71.240 70.339 69.255 1.00 65.14 294 HIS C N 1
ATOM 11312 C CA . HIS C 1 294 ? -71.823 70.323 67.915 1.00 57.46 294 HIS C CA 1
ATOM 11313 C C . HIS C 1 294 ? -72.606 71.611 67.727 1.00 56.54 294 HIS C C 1
ATOM 11314 O O . HIS C 1 294 ? -73.452 71.928 68.550 1.00 58.42 294 HIS C O 1
ATOM 11321 N N . ALA C 1 295 ? -72.328 72.340 66.646 1.00 56.35 295 ALA C N 1
ATOM 11322 C CA . ALA C 1 295 ? -73.012 73.602 66.350 1.00 54.92 295 ALA C CA 1
ATOM 11323 C C . ALA C 1 295 ? -73.031 74.539 67.564 1.00 54.38 295 ALA C C 1
ATOM 11324 O O . ALA C 1 295 ? -74.076 75.095 67.911 1.00 55.78 295 ALA C O 1
ATOM 11326 N N . GLY C 1 296 ? -71.875 74.714 68.199 1.00 53.05 296 GLY C N 1
ATOM 11327 C CA . GLY C 1 296 ? -71.796 75.579 69.359 1.00 51.15 296 GLY C CA 1
ATOM 11328 C C . GLY C 1 296 ? -71.042 76.889 69.164 1.00 54.06 296 GLY C C 1
ATOM 11329 O O . GLY C 1 296 ? -69.977 76.928 68.556 1.00 51.18 296 GLY C O 1
ATOM 11330 N N . PRO C 1 297 ? -71.567 77.988 69.719 1.00 56.85 297 PRO C N 1
ATOM 11331 C CA . PRO C 1 297 ? -70.961 79.318 69.618 1.00 56.02 297 PRO C CA 1
ATOM 11332 C C . PRO C 1 297 ? -69.728 79.521 70.520 1.00 60.92 297 PRO C C 1
ATOM 11333 O O . PRO C 1 297 ? -69.122 80.601 70.529 1.00 62.19 297 PRO C O 1
ATOM 11337 N N . GLY C 1 298 ? -69.361 78.498 71.288 1.00 63.72 298 GLY C N 1
ATOM 11338 C CA . GLY C 1 298 ? -68.212 78.633 72.168 1.00 64.95 298 GLY C CA 1
ATOM 11339 C C . GLY C 1 298 ? -68.594 79.194 73.526 1.00 66.02 298 GLY C C 1
ATOM 11340 O O . GLY C 1 298 ? -69.353 78.561 74.266 1.00 61.76 298 GLY C O 1
ATOM 11341 N N . SER C 1 299 ? -68.078 80.382 73.852 1.00 70.14 299 SER C N 1
ATOM 11342 C CA . SER C 1 299 ? -68.377 81.024 75.137 1.00 69.87 299 SER C CA 1
ATOM 11343 C C . SER C 1 299 ? -68.669 82.532 75.019 1.00 71.45 299 SER C C 1
ATOM 11344 O O . SER C 1 299 ? -68.262 83.188 74.044 1.00 65.96 299 SER C O 1
ATOM 11347 N N . ASN C 1 300 ? -69.376 83.068 76.021 1.00 74.44 300 ASN C N 1
ATOM 11348 C CA . ASN C 1 300 ? -69.756 84.492 76.070 1.00 78.96 300 ASN C CA 1
ATOM 11349 C C . ASN C 1 300 ? -68.644 85.423 76.562 1.00 77.55 300 ASN C C 1
ATOM 11350 O O . ASN C 1 300 ? -67.626 84.971 77.085 1.00 77.93 300 ASN C O 1
ATOM 11355 N N . SER C 1 301 ? -68.872 86.728 76.419 1.00 78.69 301 SER C N 1
ATOM 11356 C CA . SER C 1 301 ? -67.901 87.756 76.821 1.00 79.79 301 SER C CA 1
ATOM 11357 C C . SER C 1 301 ? -67.229 87.533 78.181 1.00 79.72 301 SER C C 1
ATOM 11358 O O . SER C 1 301 ? -66.124 88.033 78.407 1.00 76.09 301 SER C O 1
ATOM 11361 N N . LYS C 1 302 ? -67.879 86.803 79.086 1.00 80.32 302 LYS C N 1
ATOM 11362 C CA . LYS C 1 302 ? -67.246 86.554 80.371 1.00 81.13 302 LYS C CA 1
ATOM 11363 C C . LYS C 1 302 ? -66.847 85.085 80.563 1.00 82.89 302 LYS C C 1
ATOM 11364 O O . LYS C 1 302 ? -67.097 84.472 81.602 1.00 78.09 302 LYS C O 1
ATOM 11370 N N . GLY C 1 303 ? -66.209 84.551 79.518 1.00 85.75 303 GLY C N 1
ATOM 11371 C CA . GLY C 1 303 ? -65.687 83.190 79.494 1.00 85.88 303 GLY C CA 1
ATOM 11372 C C . GLY C 1 303 ? -66.577 81.979 79.706 1.00 87.11 303 GLY C C 1
ATOM 11373 O O . GLY C 1 303 ? -66.092 80.841 79.645 1.00 87.71 303 GLY C O 1
ATOM 11374 N N . GLU C 1 304 ? -67.866 82.185 79.942 1.00 84.79 304 GLU C N 1
ATOM 11375 C CA . GLU C 1 304 ? -68.742 81.044 80.171 1.00 87.44 304 GLU C CA 1
ATOM 11376 C C . GLU C 1 304 ? -69.184 80.405 78.850 1.00 87.14 304 GLU C C 1
ATOM 11377 O O . GLU C 1 304 ? -69.431 81.107 77.869 1.00 88.77 304 GLU C O 1
ATOM 11383 N N . ASP C 1 305 ? -69.269 79.075 78.825 1.00 84.71 305 ASP C N 1
ATOM 11384 C CA . ASP C 1 305 ? -69.693 78.346 77.628 1.00 77.48 305 ASP C CA 1
ATOM 11385 C C . ASP C 1 305 ? -71.204 78.297 77.528 1.00 76.44 305 ASP C C 1
ATOM 11386 O O . ASP C 1 305 ? -71.882 78.097 78.535 1.00 78.79 305 ASP C O 1
ATOM 11391 N N . PHE C 1 306 ? -71.732 78.477 76.317 1.00 72.59 306 PHE C N 1
ATOM 11392 C CA . PHE C 1 306 ? -73.178 78.447 76.111 1.00 68.24 306 PHE C CA 1
ATOM 11393 C C . PHE C 1 306 ? -73.783 77.068 76.388 1.00 69.63 306 PHE C C 1
ATOM 11394 O O . PHE C 1 306 ? -74.832 76.961 77.038 1.00 65.63 306 PHE C O 1
ATOM 11402 N N . TYR C 1 307 ? -73.145 76.012 75.880 1.00 71.52 307 TYR C N 1
ATOM 11403 C CA . TYR C 1 307 ? -73.657 74.660 76.112 1.00 74.16 307 TYR C CA 1
ATOM 11404 C C . TYR C 1 307 ? -72.533 73.710 76.555 1.00 75.43 307 TYR C C 1
ATOM 11405 O O . TYR C 1 307 ? -71.347 73.997 76.377 1.00 74.14 307 TYR C O 1
ATOM 11414 N N . GLY C 1 308 ? -72.938 72.585 77.146 1.00 77.01 308 GLY C N 1
ATOM 11415 C CA . GLY C 1 308 ? -71.999 71.590 77.616 1.00 79.49 308 GLY C CA 1
ATOM 11416 C C . GLY C 1 308 ? -71.416 70.855 76.434 1.00 81.65 308 GLY C C 1
ATOM 11417 O O . GLY C 1 308 ? -72.075 70.720 75.408 1.00 79.63 308 GLY C O 1
ATOM 11418 N N . PRO C 1 309 ? -70.185 70.343 76.556 1.00 83.26 309 PRO C N 1
ATOM 11419 C CA . PRO C 1 309 ? -69.542 69.625 75.456 1.00 79.33 309 PRO C CA 1
ATOM 11420 C C . PRO C 1 309 ? -70.387 68.473 74.938 1.00 77.12 309 PRO C C 1
ATOM 11421 O O . PRO C 1 309 ? -70.405 68.207 73.740 1.00 76.90 309 PRO C O 1
ATOM 11425 N N . TYR C 1 310 ? -71.100 67.796 75.834 1.00 73.55 310 TYR C N 1
ATOM 11426 C CA . TYR C 1 310 ? -71.900 66.658 75.406 1.00 76.61 310 TYR C CA 1
ATOM 11427 C C . TYR C 1 310 ? -73.408 66.883 75.392 1.00 77.09 310 TYR C C 1
ATOM 11428 O O . TYR C 1 310 ? -74.189 65.920 75.306 1.00 74.72 310 TYR C O 1
ATOM 11437 N N . ASP C 1 311 ? -73.825 68.145 75.458 1.00 76.06 311 ASP C N 1
ATOM 11438 C CA . ASP C 1 311 ? -75.252 68.449 75.445 1.00 74.38 311 ASP C CA 1
ATOM 11439 C C . ASP C 1 311 ? -75.936 68.057 74.137 1.00 72.60 311 ASP C C 1
ATOM 11440 O O . ASP C 1 311 ? -77.112 67.683 74.145 1.00 71.19 311 ASP C O 1
ATOM 11445 N N . ALA C 1 312 ? -75.203 68.137 73.023 1.00 67.91 312 ALA C N 1
ATOM 11446 C CA . ALA C 1 312 ? -75.751 67.765 71.718 1.00 65.87 312 ALA C CA 1
ATOM 11447 C C . ALA C 1 312 ? -75.773 66.237 71.568 1.00 66.13 312 ALA C C 1
ATOM 11448 O O . ALA C 1 312 ? -76.778 65.653 71.146 1.00 60.72 312 ALA C O 1
ATOM 11450 N N . GLN C 1 313 ? -74.678 65.578 71.925 1.00 71.07 313 GLN C N 1
ATOM 11451 C CA . GLN C 1 313 ? -74.654 64.126 71.815 1.00 78.77 313 GLN C CA 1
ATOM 11452 C C . GLN C 1 313 ? -75.817 63.599 72.622 1.00 80.01 313 GLN C C 1
ATOM 11453 O O . GLN C 1 313 ? -76.444 62.599 72.261 1.00 80.81 313 GLN C O 1
ATOM 11459 N N . HIS C 1 314 ? -76.110 64.298 73.712 1.00 80.32 314 HIS C N 1
ATOM 11460 C CA . HIS C 1 314 ? -77.198 63.909 74.592 1.00 82.00 314 HIS C CA 1
ATOM 11461 C C . HIS C 1 314 ? -78.567 64.295 74.083 1.00 77.99 314 HIS C C 1
ATOM 11462 O O . HIS C 1 314 ? -79.545 63.594 74.326 1.00 79.64 314 HIS C O 1
ATOM 11469 N N . ALA C 1 315 ? -78.646 65.411 73.377 1.00 74.77 315 ALA C N 1
ATOM 11470 C CA . ALA C 1 315 ? -79.917 65.831 72.833 1.00 71.77 315 ALA C CA 1
ATOM 11471 C C . ALA C 1 315 ? -80.338 64.900 71.683 1.00 72.54 315 ALA C C 1
ATOM 11472 O O . ALA C 1 315 ? -81.518 64.547 71.552 1.00 70.42 315 ALA C O 1
ATOM 11474 N N . VAL C 1 316 ? -79.391 64.485 70.849 1.00 66.29 316 VAL C N 1
ATOM 11475 C CA . VAL C 1 316 ? -79.788 63.619 69.753 1.00 70.56 316 VAL C CA 1
ATOM 11476 C C . VAL C 1 316 ? -80.083 62.218 70.282 1.00 74.25 316 VAL C C 1
ATOM 11477 O O . VAL C 1 316 ? -80.922 61.491 69.733 1.00 74.03 316 VAL C O 1
ATOM 11481 N N . GLU C 1 317 ? -79.371 61.860 71.351 1.00 76.43 317 GLU C N 1
ATOM 11482 C CA . GLU C 1 317 ? -79.497 60.571 72.027 1.00 73.82 317 GLU C CA 1
ATOM 11483 C C . GLU C 1 317 ? -80.955 60.350 72.401 1.00 71.06 317 GLU C C 1
ATOM 11484 O O . GLU C 1 317 ? -81.561 59.344 72.042 1.00 69.36 317 GLU C O 1
ATOM 11490 N N . LYS C 1 318 ? -81.507 61.324 73.110 1.00 70.49 318 LYS C N 1
ATOM 11491 C CA . LYS C 1 318 ? -82.886 61.317 73.565 1.00 69.83 318 LYS C CA 1
ATOM 11492 C C . LYS C 1 318 ? -83.944 61.085 72.459 1.00 72.74 318 LYS C C 1
ATOM 11493 O O . LYS C 1 318 ? -85.004 60.536 72.728 1.00 78.50 318 LYS C O 1
ATOM 11499 N N . TYR C 1 319 ? -83.669 61.476 71.219 1.00 74.70 319 TYR C N 1
ATOM 11500 C CA . TYR C 1 319 ? -84.655 61.293 70.149 1.00 75.77 319 TYR C CA 1
ATOM 11501 C C . TYR C 1 319 ? -84.247 60.308 69.068 1.00 80.20 319 TYR C C 1
ATOM 11502 O O . TYR C 1 319 ? -85.032 60.022 68.153 1.00 75.84 319 TYR C O 1
ATOM 11511 N N . LYS C 1 320 ? -83.015 59.816 69.163 1.00 88.20 320 LYS C N 1
ATOM 11512 C CA . LYS C 1 320 ? -82.460 58.886 68.176 1.00 92.42 320 LYS C CA 1
ATOM 11513 C C . LYS C 1 320 ? -83.472 57.838 67.685 1.00 91.40 320 LYS C C 1
ATOM 11514 O O . LYS C 1 320 ? -83.641 57.629 66.468 1.00 89.03 320 LYS C O 1
ATOM 11520 N N . ASP C 1 321 ? -84.153 57.190 68.625 1.00 86.44 321 ASP C N 1
ATOM 11521 C CA . ASP C 1 321 ? -85.118 56.180 68.249 1.00 82.65 321 ASP C CA 1
ATOM 11522 C C . ASP C 1 321 ? -86.193 56.769 67.370 1.00 77.74 321 ASP C C 1
ATOM 11523 O O . ASP C 1 321 ? -86.375 56.342 66.232 1.00 75.17 321 ASP C O 1
ATOM 11528 N N . GLU C 1 322 ? -86.895 57.764 67.891 1.00 72.32 322 GLU C N 1
ATOM 11529 C CA . GLU C 1 322 ? -87.947 58.399 67.127 1.00 67.52 322 GLU C CA 1
ATOM 11530 C C . GLU C 1 322 ? -87.469 59.023 65.799 1.00 69.40 322 GLU C C 1
ATOM 11531 O O . GLU C 1 322 ? -88.216 59.048 64.813 1.00 68.89 322 GLU C O 1
ATOM 11537 N N . LEU C 1 323 ? -86.235 59.525 65.766 1.00 64.37 323 LEU C N 1
ATOM 11538 C CA . LEU C 1 323 ? -85.713 60.135 64.547 1.00 67.31 323 LEU C CA 1
ATOM 11539 C C . LEU C 1 323 ? -85.463 59.166 63.405 1.00 68.72 323 LEU C C 1
ATOM 11540 O O . LEU C 1 323 ? -85.492 59.558 62.237 1.00 73.03 323 LEU C O 1
ATOM 11545 N N . GLY C 1 324 ? -85.192 57.909 63.737 1.00 67.31 324 GLY C N 1
ATOM 11546 C CA . GLY C 1 324 ? -84.936 56.926 62.699 1.00 68.44 324 GLY C CA 1
ATOM 11547 C C . GLY C 1 324 ? -83.654 57.161 61.911 1.00 65.33 324 GLY C C 1
ATOM 11548 O O . GLY C 1 324 ? -83.665 57.103 60.692 1.00 67.67 324 GLY C O 1
ATOM 11549 N N . ILE C 1 325 ? -82.562 57.441 62.617 1.00 59.71 325 ILE C N 1
ATOM 11550 C CA . ILE C 1 325 ? -81.252 57.673 62.032 1.00 57.30 325 ILE C CA 1
ATOM 11551 C C . ILE C 1 325 ? -80.251 57.502 63.172 1.00 60.36 325 ILE C C 1
ATOM 11552 O O . ILE C 1 325 ? -80.481 57.992 64.282 1.00 62.38 325 ILE C O 1
ATOM 11557 N N . GLU C 1 326 ? -79.137 56.824 62.892 1.00 58.35 326 GLU C N 1
ATOM 11558 C CA . GLU C 1 326 ? -78.152 56.534 63.912 1.00 64.07 326 GLU C CA 1
ATOM 11559 C C . GLU C 1 326 ? -76.963 57.427 64.156 1.00 65.16 326 GLU C C 1
ATOM 11560 O O . GLU C 1 326 ? -76.129 57.652 63.285 1.00 70.38 326 GLU C O 1
ATOM 11566 N N . VAL C 1 327 ? -76.906 57.897 65.398 1.00 63.68 327 VAL C N 1
ATOM 11567 C CA . VAL C 1 327 ? -75.872 58.775 65.920 1.00 61.55 327 VAL C CA 1
ATOM 11568 C C . VAL C 1 327 ? -74.569 58.066 66.209 1.00 65.44 327 VAL C C 1
ATOM 11569 O O . VAL C 1 327 ? -74.501 57.180 67.062 1.00 69.02 327 VAL C O 1
ATOM 11573 N N . VAL C 1 328 ? -73.531 58.490 65.509 1.00 68.75 328 VAL C N 1
ATOM 11574 C CA . VAL C 1 328 ? -72.205 57.950 65.678 1.00 65.41 328 VAL C CA 1
ATOM 11575 C C . VAL C 1 328 ? -71.477 58.990 66.507 1.00 73.36 328 VAL C C 1
ATOM 11576 O O . VAL C 1 328 ? -71.111 60.036 65.981 1.00 72.15 328 VAL C O 1
ATOM 11580 N N . GLU C 1 329 ? -71.313 58.737 67.803 1.00 80.82 329 GLU C N 1
ATOM 11581 C CA . GLU C 1 329 ? -70.593 59.672 68.668 1.00 90.51 329 GLU C CA 1
ATOM 11582 C C . GLU C 1 329 ? -69.123 59.373 68.420 1.00 95.61 329 GLU C C 1
ATOM 11583 O O . GLU C 1 329 ? -68.715 58.220 68.479 1.00 98.08 329 GLU C O 1
ATOM 11589 N N . PHE C 1 330 ? -68.330 60.393 68.121 1.00 103.62 330 PHE C N 1
ATOM 11590 C CA . PHE C 1 330 ? -66.926 60.156 67.846 1.00 113.86 330 PHE C CA 1
ATOM 11591 C C . PHE C 1 330 ? -66.027 60.340 69.066 1.00 119.64 330 PHE C C 1
ATOM 11592 O O . PHE C 1 330 ? -66.252 61.224 69.895 1.00 119.96 330 PHE C O 1
ATOM 11600 N N . GLN C 1 331 ? -65.008 59.490 69.156 1.00 124.76 331 GLN C N 1
ATOM 11601 C CA . GLN C 1 331 ? -64.026 59.533 70.233 1.00 129.81 331 GLN C CA 1
ATOM 11602 C C . GLN C 1 331 ? -62.686 59.865 69.561 1.00 134.74 331 GLN C C 1
ATOM 11603 O O . GLN C 1 331 ? -61.744 59.068 69.606 1.00 137.15 331 GLN C O 1
ATOM 11609 N N . MET C 1 332 ? -62.607 61.046 68.941 1.00 137.10 332 MET C N 1
ATOM 11610 C CA . MET C 1 332 ? -61.406 61.464 68.216 1.00 136.99 332 MET C CA 1
ATOM 11611 C C . MET C 1 332 ? -60.093 60.914 68.772 1.00 138.18 332 MET C C 1
ATOM 11612 O O . MET C 1 332 ? -59.796 61.004 69.966 1.00 136.57 332 MET C O 1
ATOM 11617 N N . VAL C 1 333 ? -59.318 60.329 67.869 1.00 140.77 333 VAL C N 1
ATOM 11618 C CA . VAL C 1 333 ? -58.035 59.734 68.200 1.00 145.27 333 VAL C CA 1
ATOM 11619 C C . VAL C 1 333 ? -56.895 60.735 67.997 1.00 146.22 333 VAL C C 1
ATOM 11620 O O . VAL C 1 333 ? -57.111 61.846 67.504 1.00 147.61 333 VAL C O 1
ATOM 11624 N N . THR C 1 334 ? -55.684 60.329 68.378 1.00 145.75 334 THR C N 1
ATOM 11625 C CA . THR C 1 334 ? -54.494 61.169 68.232 1.00 143.89 334 THR C CA 1
ATOM 11626 C C . THR C 1 334 ? -53.542 60.548 67.195 1.00 143.56 334 THR C C 1
ATOM 11627 O O . THR C 1 334 ? -53.964 59.737 66.353 1.00 140.30 334 THR C O 1
ATOM 11631 N N . TYR C 1 335 ? -52.267 60.941 67.244 1.00 142.58 335 TYR C N 1
ATOM 11632 C CA . TYR C 1 335 ? -51.267 60.398 66.328 1.00 139.91 335 TYR C CA 1
ATOM 11633 C C . TYR C 1 335 ? -50.121 59.725 67.079 1.00 139.57 335 TYR C C 1
ATOM 11634 O O . TYR C 1 335 ? -49.669 60.204 68.127 1.00 137.81 335 TYR C O 1
ATOM 11643 N N . LEU C 1 336 ? -49.663 58.605 66.529 1.00 137.84 336 LEU C N 1
ATOM 11644 C CA . LEU C 1 336 ? -48.565 57.855 67.110 1.00 136.08 336 LEU C CA 1
ATOM 11645 C C . LEU C 1 336 ? -47.459 57.805 66.060 1.00 135.41 336 LEU C C 1
ATOM 11646 O O . LEU C 1 336 ? -47.514 57.014 65.125 1.00 132.05 336 LEU C O 1
ATOM 11651 N N . PRO C 1 337 ? -46.457 58.685 66.190 1.00 137.05 337 PRO C N 1
ATOM 11652 C CA . PRO C 1 337 ? -45.289 58.827 65.311 1.00 139.79 337 PRO C CA 1
ATOM 11653 C C . PRO C 1 337 ? -44.523 57.521 65.102 1.00 142.36 337 PRO C C 1
ATOM 11654 O O . PRO C 1 337 ? -44.341 57.060 63.969 1.00 141.11 337 PRO C O 1
ATOM 11658 N N . ASP C 1 338 ? -44.057 56.952 66.212 1.00 144.71 338 ASP C N 1
ATOM 11659 C CA . ASP C 1 338 ? -43.316 55.694 66.210 1.00 146.01 338 ASP C CA 1
ATOM 11660 C C . ASP C 1 338 ? -44.144 54.690 65.416 1.00 148.69 338 ASP C C 1
ATOM 11661 O O . ASP C 1 338 ? -43.630 53.938 64.587 1.00 147.92 338 ASP C O 1
ATOM 11666 N N . THR C 1 339 ? -45.445 54.719 65.685 1.00 152.71 339 THR C N 1
ATOM 11667 C CA . THR C 1 339 ? -46.427 53.840 65.064 1.00 155.83 339 THR C CA 1
ATOM 11668 C C . THR C 1 339 ? -46.761 54.234 63.616 1.00 157.22 339 THR C C 1
ATOM 11669 O O . THR C 1 339 ? -46.713 53.395 62.711 1.00 158.17 339 THR C O 1
ATOM 11673 N N . ASP C 1 340 ? -47.080 55.517 63.421 1.00 157.95 340 ASP C N 1
ATOM 11674 C CA . ASP C 1 340 ? -47.472 56.096 62.129 1.00 158.78 340 ASP C CA 1
ATOM 11675 C C . ASP C 1 340 ? -48.957 55.788 61.976 1.00 158.63 340 ASP C C 1
ATOM 11676 O O . ASP C 1 340 ? -49.461 55.544 60.878 1.00 156.40 340 ASP C O 1
ATOM 11681 N N . GLU C 1 341 ? -49.647 55.813 63.111 1.00 160.23 341 GLU C N 1
ATOM 11682 C CA . GLU C 1 341 ? -51.070 55.516 63.168 1.00 162.74 341 GLU C CA 1
ATOM 11683 C C . GLU C 1 341 ? -51.799 56.460 64.124 1.00 161.77 341 GLU C C 1
ATOM 11684 O O . GLU C 1 341 ? -51.181 57.306 64.775 1.00 162.08 341 GLU C O 1
ATOM 11690 N N . TYR C 1 342 ? -53.117 56.299 64.208 1.00 159.88 342 TYR C N 1
ATOM 11691 C CA . TYR C 1 342 ? -53.956 57.121 65.078 1.00 157.69 342 TYR C CA 1
ATOM 11692 C C . TYR C 1 342 ? -54.795 56.183 65.948 1.00 157.27 342 TYR C C 1
ATOM 11693 O O . TYR C 1 342 ? -55.198 55.111 65.495 1.00 158.25 342 TYR C O 1
ATOM 11702 N N . ARG C 1 343 ? -55.055 56.574 67.192 1.00 155.26 343 ARG C N 1
ATOM 11703 C CA . ARG C 1 343 ? -55.829 55.723 68.098 1.00 154.09 343 ARG C CA 1
ATOM 11704 C C . ARG C 1 343 ? -56.552 56.502 69.197 1.00 154.49 343 ARG C C 1
ATOM 11705 O O . ARG C 1 343 ? -56.098 57.566 69.618 1.00 154.96 343 ARG C O 1
ATOM 11713 N N . PRO C 1 344 ? -57.692 55.971 69.679 1.00 154.57 344 PRO C N 1
ATOM 11714 C CA . PRO C 1 344 ? -58.496 56.598 70.731 1.00 153.62 344 PRO C CA 1
ATOM 11715 C C . PRO C 1 344 ? -57.684 57.136 71.896 1.00 153.43 344 PRO C C 1
ATOM 11716 O O . PRO C 1 344 ? -56.518 56.785 72.079 1.00 152.32 344 PRO C O 1
ATOM 11720 N N . VAL C 1 345 ? -58.321 57.994 72.680 1.00 153.72 345 VAL C N 1
ATOM 11721 C CA . VAL C 1 345 ? -57.688 58.599 73.839 1.00 154.12 345 VAL C CA 1
ATOM 11722 C C . VAL C 1 345 ? -57.274 57.552 74.871 1.00 154.85 345 VAL C C 1
ATOM 11723 O O . VAL C 1 345 ? -56.755 57.894 75.939 1.00 153.22 345 VAL C O 1
ATOM 11727 N N . ASP C 1 346 ? -57.496 56.279 74.542 1.00 155.97 346 ASP C N 1
ATOM 11728 C CA . ASP C 1 346 ? -57.159 55.176 75.441 1.00 155.75 346 ASP C CA 1
ATOM 11729 C C . ASP C 1 346 ? -56.337 54.065 74.786 1.00 156.10 346 ASP C C 1
ATOM 11730 O O . ASP C 1 346 ? -55.511 53.433 75.446 1.00 155.68 346 ASP C O 1
ATOM 11735 N N . GLN C 1 347 ? -56.569 53.825 73.496 1.00 157.29 347 GLN C N 1
ATOM 11736 C CA . GLN C 1 347 ? -55.853 52.779 72.761 1.00 158.33 347 GLN C CA 1
ATOM 11737 C C . GLN C 1 347 ? -54.364 53.095 72.621 1.00 159.76 347 GLN C C 1
ATOM 11738 O O . GLN C 1 347 ? -53.652 52.452 71.844 1.00 158.80 347 GLN C O 1
ATOM 11744 N N . VAL C 1 348 ? -53.900 54.084 73.377 1.00 161.97 348 VAL C N 1
ATOM 11745 C CA . VAL C 1 348 ? -52.501 54.495 73.330 1.00 163.95 348 VAL C CA 1
ATOM 11746 C C . VAL C 1 348 ? -51.708 54.090 74.573 1.00 163.73 348 VAL C C 1
ATOM 11747 O O . VAL C 1 348 ? -51.945 54.604 75.671 1.00 162.84 348 VAL C O 1
ATOM 11751 N N . PRO C 1 349 ? -50.757 53.151 74.414 1.00 164.09 349 PRO C N 1
ATOM 11752 C CA . PRO C 1 349 ? -49.933 52.698 75.539 1.00 165.02 349 PRO C CA 1
ATOM 11753 C C . PRO C 1 349 ? -49.216 53.890 76.193 1.00 166.77 349 PRO C C 1
ATOM 11754 O O . PRO C 1 349 ? -48.863 54.854 75.511 1.00 168.01 349 PRO C O 1
ATOM 11758 N N . ALA C 1 350 ? -49.003 53.823 77.506 1.00 167.50 350 ALA C N 1
ATOM 11759 C CA . ALA C 1 350 ? -48.344 54.903 78.245 1.00 167.51 350 ALA C CA 1
ATOM 11760 C C . ALA C 1 350 ? -46.939 55.250 77.743 1.00 166.74 350 ALA C C 1
ATOM 11761 O O . ALA C 1 350 ? -45.979 54.527 78.015 1.00 166.65 350 ALA C O 1
ATOM 11763 N N . GLY C 1 351 ? -46.824 56.357 77.013 1.00 165.64 351 GLY C N 1
ATOM 11764 C CA . GLY C 1 351 ? -45.527 56.780 76.514 1.00 164.27 351 GLY C CA 1
ATOM 11765 C C . GLY C 1 351 ? -45.273 56.672 75.021 1.00 163.93 351 GLY C C 1
ATOM 11766 O O . GLY C 1 351 ? -44.115 56.660 74.604 1.00 163.12 351 GLY C O 1
ATOM 11767 N N . VAL C 1 352 ? -46.328 56.585 74.212 1.00 164.36 352 VAL C N 1
ATOM 11768 C CA . VAL C 1 352 ? -46.158 56.496 72.756 1.00 164.96 352 VAL C CA 1
ATOM 11769 C C . VAL C 1 352 ? -45.727 57.867 72.226 1.00 164.73 352 VAL C C 1
ATOM 11770 O O . VAL C 1 352 ? -44.533 58.157 72.156 1.00 166.35 352 VAL C O 1
ATOM 11774 N N . LYS C 1 353 ? -46.701 58.699 71.856 1.00 161.91 353 LYS C N 1
ATOM 11775 C CA . LYS C 1 353 ? -46.441 60.053 71.363 1.00 157.53 353 LYS C CA 1
ATOM 11776 C C . LYS C 1 353 ? -47.734 60.871 71.312 1.00 155.52 353 LYS C C 1
ATOM 11777 O O . LYS C 1 353 ? -48.563 60.692 70.413 1.00 156.16 353 LYS C O 1
ATOM 11783 N N . THR C 1 354 ? -47.891 61.765 72.288 1.00 151.58 354 THR C N 1
ATOM 11784 C CA . THR C 1 354 ? -49.064 62.631 72.393 1.00 146.41 354 THR C CA 1
ATOM 11785 C C . THR C 1 354 ? -49.063 63.701 71.299 1.00 143.97 354 THR C C 1
ATOM 11786 O O . THR C 1 354 ? -49.353 64.878 71.557 1.00 142.51 354 THR C O 1
ATOM 11790 N N . LEU C 1 355 ? -48.741 63.280 70.077 1.00 140.28 355 LEU C N 1
ATOM 11791 C CA . LEU C 1 355 ? -48.698 64.192 68.942 1.00 135.43 355 LEU C CA 1
ATOM 11792 C C . LEU C 1 355 ? -50.058 64.703 68.476 1.00 133.24 355 LEU C C 1
ATOM 11793 O O . LEU C 1 355 ? -50.765 64.034 67.707 1.00 130.24 355 LEU C O 1
ATOM 11798 N N . ASN C 1 356 ? -50.409 65.899 68.943 1.00 130.36 356 ASN C N 1
ATOM 11799 C CA . ASN C 1 356 ? -51.667 66.524 68.572 1.00 126.27 356 ASN C CA 1
ATOM 11800 C C . ASN C 1 356 ? -51.505 68.037 68.503 1.00 120.09 356 ASN C C 1
ATOM 11801 O O . ASN C 1 356 ? -51.172 68.682 69.492 1.00 114.27 356 ASN C O 1
ATOM 11806 N N . ILE C 1 357 ? -51.737 68.587 67.317 1.00 118.78 357 ILE C N 1
ATOM 11807 C CA . ILE C 1 357 ? -51.621 70.023 67.077 1.00 117.19 357 ILE C CA 1
ATOM 11808 C C . ILE C 1 357 ? -52.880 70.765 67.516 1.00 117.58 357 ILE C C 1
ATOM 11809 O O . ILE C 1 357 ? -53.993 70.240 67.439 1.00 112.55 357 ILE C O 1
ATOM 11814 N N . SER C 1 358 ? -52.683 71.992 67.982 1.00 120.42 358 SER C N 1
ATOM 11815 C CA . SER C 1 358 ? -53.769 72.841 68.453 1.00 124.24 358 SER C CA 1
ATOM 11816 C C . SER C 1 358 ? -54.444 73.568 67.286 1.00 129.72 358 SER C C 1
ATOM 11817 O O . SER C 1 358 ? -53.807 73.842 66.259 1.00 129.90 358 SER C O 1
ATOM 11820 N N . GLY C 1 359 ? -55.738 73.859 67.444 1.00 132.93 359 GLY C N 1
ATOM 11821 C CA . GLY C 1 359 ? -56.483 74.569 66.414 1.00 134.32 359 GLY C CA 1
ATOM 11822 C C . GLY C 1 359 ? -56.047 76.024 66.383 1.00 135.43 359 GLY C C 1
ATOM 11823 O O . GLY C 1 359 ? -55.909 76.626 65.315 1.00 133.75 359 GLY C O 1
ATOM 11824 N N . THR C 1 360 ? -55.834 76.580 67.577 1.00 136.34 360 THR C N 1
ATOM 11825 C CA . THR C 1 360 ? -55.381 77.958 67.747 1.00 134.77 360 THR C CA 1
ATOM 11826 C C . THR C 1 360 ? -53.951 78.011 67.223 1.00 132.75 360 THR C C 1
ATOM 11827 O O . THR C 1 360 ? -53.491 79.042 66.721 1.00 136.46 360 THR C O 1
ATOM 11831 N N . GLU C 1 361 ? -53.253 76.884 67.347 1.00 126.91 361 GLU C N 1
ATOM 11832 C CA . GLU C 1 361 ? -51.878 76.786 66.886 1.00 118.96 361 GLU C CA 1
ATOM 11833 C C . GLU C 1 361 ? -51.864 76.583 65.369 1.00 114.87 361 GLU C C 1
ATOM 11834 O O . GLU C 1 361 ? -50.974 77.085 64.680 1.00 110.30 361 GLU C O 1
ATOM 11840 N N . LEU C 1 362 ? -52.851 75.857 64.849 1.00 107.33 362 LEU C N 1
ATOM 11841 C CA . LEU C 1 362 ? -52.925 75.623 63.413 1.00 104.98 362 LEU C CA 1
ATOM 11842 C C . LEU C 1 362 ? -53.254 76.915 62.662 1.00 106.31 362 LEU C C 1
ATOM 11843 O O . LEU C 1 362 ? -52.632 77.224 61.638 1.00 102.12 362 LEU C O 1
ATOM 11848 N N . ARG C 1 363 ? -54.247 77.659 63.150 1.00 108.77 363 ARG C N 1
ATOM 11849 C CA . ARG C 1 363 ? -54.599 78.927 62.515 1.00 107.23 363 ARG C CA 1
ATOM 11850 C C . ARG C 1 363 ? -53.356 79.774 62.570 1.00 106.21 363 ARG C C 1
ATOM 11851 O O . ARG C 1 363 ? -52.931 80.341 61.569 1.00 107.20 363 ARG C O 1
ATOM 11859 N N . ARG C 1 364 ? -52.771 79.837 63.760 1.00 106.25 364 ARG C N 1
ATOM 11860 C CA . ARG C 1 364 ? -51.552 80.601 63.988 1.00 107.52 364 ARG C CA 1
ATOM 11861 C C . ARG C 1 364 ? -50.525 80.269 62.889 1.00 104.46 364 ARG C C 1
ATOM 11862 O O . ARG C 1 364 ? -49.983 81.169 62.242 1.00 102.97 364 ARG C O 1
ATOM 11870 N N . ARG C 1 365 ? -50.279 78.978 62.666 1.00 101.91 365 ARG C N 1
ATOM 11871 C CA . ARG C 1 365 ? -49.313 78.552 61.657 1.00 97.99 365 ARG C CA 1
ATOM 11872 C C . ARG C 1 365 ? -49.732 78.878 60.233 1.00 98.61 365 ARG C C 1
ATOM 11873 O O . ARG C 1 365 ? -48.939 79.430 59.475 1.00 97.86 365 ARG C O 1
ATOM 11881 N N . LEU C 1 366 ? -50.964 78.522 59.864 1.00 98.28 366 LEU C N 1
ATOM 11882 C CA . LEU C 1 366 ? -51.472 78.800 58.520 1.00 93.98 366 LEU C CA 1
ATOM 11883 C C . LEU C 1 366 ? -51.184 80.262 58.182 1.00 97.47 366 LEU C C 1
ATOM 11884 O O . LEU C 1 366 ? -50.759 80.590 57.066 1.00 94.39 366 LEU C O 1
ATOM 11889 N N . ARG C 1 367 ? -51.399 81.125 59.172 1.00 102.35 367 ARG C N 1
ATOM 11890 C CA . ARG C 1 367 ? -51.155 82.554 59.044 1.00 106.81 367 ARG C CA 1
ATOM 11891 C C . ARG C 1 367 ? -49.672 82.810 58.777 1.00 110.47 367 ARG C C 1
ATOM 11892 O O . ARG C 1 367 ? -49.314 83.396 57.754 1.00 114.37 367 ARG C O 1
ATOM 11900 N N . SER C 1 368 ? -48.817 82.355 59.693 1.00 112.04 368 SER C N 1
ATOM 11901 C CA . SER C 1 368 ? -47.368 82.562 59.583 1.00 114.59 368 SER C CA 1
ATOM 11902 C C . SER C 1 368 ? -46.686 81.845 58.417 1.00 114.33 368 SER C C 1
ATOM 11903 O O . SER C 1 368 ? -45.607 82.248 57.983 1.00 113.04 368 SER C O 1
ATOM 11906 N N . GLY C 1 369 ? -47.306 80.785 57.911 1.00 113.73 369 GLY C N 1
ATOM 11907 C CA . GLY C 1 369 ? -46.701 80.048 56.814 1.00 113.79 369 GLY C CA 1
ATOM 11908 C C . GLY C 1 369 ? -45.735 79.000 57.338 1.00 112.89 369 GLY C C 1
ATOM 11909 O O . GLY C 1 369 ? -45.015 78.358 56.567 1.00 109.56 369 GLY C O 1
ATOM 11910 N N . ALA C 1 370 ? -45.728 78.837 58.661 1.00 113.84 370 ALA C N 1
ATOM 11911 C CA . ALA C 1 370 ? -44.874 77.866 59.344 1.00 114.73 370 ALA C CA 1
ATOM 11912 C C . ALA C 1 370 ? -45.318 76.436 59.035 1.00 114.01 370 ALA C C 1
ATOM 11913 O O . ALA C 1 370 ? -46.428 76.027 59.388 1.00 111.66 370 ALA C O 1
ATOM 11915 N N . HIS C 1 371 ? -44.429 75.686 58.390 1.00 112.47 371 HIS C N 1
ATOM 11916 C CA . HIS C 1 371 ? -44.693 74.310 57.990 1.00 112.40 371 HIS C CA 1
ATOM 11917 C C . HIS C 1 371 ? -45.672 73.574 58.890 1.00 113.82 371 HIS C C 1
ATOM 11918 O O . HIS C 1 371 ? -45.691 73.757 60.111 1.00 116.56 371 HIS C O 1
ATOM 11925 N N . ILE C 1 372 ? -46.495 72.739 58.268 1.00 113.24 372 ILE C N 1
ATOM 11926 C CA . ILE C 1 372 ? -47.490 71.978 58.999 1.00 112.34 372 ILE C CA 1
ATOM 11927 C C . ILE C 1 372 ? -47.309 70.488 58.743 1.00 110.81 372 ILE C C 1
ATOM 11928 O O . ILE C 1 372 ? -47.281 70.036 57.598 1.00 109.96 372 ILE C O 1
ATOM 11933 N N . PRO C 1 373 ? -47.177 69.709 59.826 1.00 109.47 373 PRO C N 1
ATOM 11934 C CA . PRO C 1 373 ? -46.992 68.253 59.858 1.00 107.47 373 PRO C CA 1
ATOM 11935 C C . PRO C 1 373 ? -47.919 67.497 58.913 1.00 105.21 373 PRO C C 1
ATOM 11936 O O . PRO C 1 373 ? -49.144 67.539 59.061 1.00 104.77 373 PRO C O 1
ATOM 11940 N N . GLU C 1 374 ? -47.335 66.788 57.957 1.00 103.45 374 GLU C N 1
ATOM 11941 C CA . GLU C 1 374 ? -48.138 66.046 57.008 1.00 104.99 374 GLU C CA 1
ATOM 11942 C C . GLU C 1 374 ? -48.960 64.967 57.706 1.00 105.84 374 GLU C C 1
ATOM 11943 O O . GLU C 1 374 ? -49.906 64.433 57.128 1.00 105.86 374 GLU C O 1
ATOM 11949 N N . TRP C 1 375 ? -48.598 64.646 58.948 1.00 106.78 375 TRP C N 1
ATOM 11950 C CA . TRP C 1 375 ? -49.329 63.639 59.722 1.00 107.48 375 TRP C CA 1
ATOM 11951 C C . TRP C 1 375 ? -50.565 64.299 60.310 1.00 105.95 375 TRP C C 1
ATOM 11952 O O . TRP C 1 375 ? -51.471 63.629 60.831 1.00 102.29 375 TRP C O 1
ATOM 11963 N N . PHE C 1 376 ? -50.583 65.625 60.219 1.00 103.29 376 PHE C N 1
ATOM 11964 C CA . PHE C 1 376 ? -51.686 66.415 60.729 1.00 103.82 376 PHE C CA 1
ATOM 11965 C C . PHE C 1 376 ? -52.722 66.748 59.656 1.00 100.18 376 PHE C C 1
ATOM 11966 O O . PHE C 1 376 ? -53.924 66.584 59.878 1.00 103.25 376 PHE C O 1
ATOM 11974 N N . SER C 1 377 ? -52.267 67.240 58.509 1.00 90.90 377 SER C N 1
ATOM 11975 C CA . SER C 1 377 ? -53.181 67.566 57.422 1.00 82.54 377 SER C CA 1
ATOM 11976 C C . SER C 1 377 ? -52.486 67.295 56.099 1.00 77.12 377 SER C C 1
ATOM 11977 O O . SER C 1 377 ? -51.319 67.593 55.949 1.00 75.01 377 SER C O 1
ATOM 11980 N N . TYR C 1 378 ? -53.191 66.715 55.140 1.00 79.42 378 TYR C N 1
ATOM 11981 C CA . TYR C 1 378 ? -52.571 66.425 53.851 1.00 81.10 378 TYR C CA 1
ATOM 11982 C C . TYR C 1 378 ? -52.028 67.678 53.185 1.00 82.24 378 TYR C C 1
ATOM 11983 O O . TYR C 1 378 ? -52.569 68.772 53.346 1.00 80.84 378 TYR C O 1
ATOM 11992 N N . PRO C 1 379 ? -50.938 67.524 52.419 1.00 85.07 379 PRO C N 1
ATOM 11993 C CA . PRO C 1 379 ? -50.217 68.561 51.669 1.00 84.07 379 PRO C CA 1
ATOM 11994 C C . PRO C 1 379 ? -51.093 69.401 50.757 1.00 80.51 379 PRO C C 1
ATOM 11995 O O . PRO C 1 379 ? -51.262 70.600 50.961 1.00 77.98 379 PRO C O 1
ATOM 11999 N N . GLU C 1 380 ? -51.624 68.748 49.734 1.00 81.69 380 GLU C N 1
ATOM 12000 C CA . GLU C 1 380 ? -52.483 69.391 48.752 1.00 81.14 380 GLU C CA 1
ATOM 12001 C C . GLU C 1 380 ? -53.636 70.198 49.389 1.00 78.14 380 GLU C C 1
ATOM 12002 O O . GLU C 1 380 ? -54.097 71.187 48.812 1.00 72.50 380 GLU C O 1
ATOM 12008 N N . VAL C 1 381 ? -54.080 69.780 50.581 1.00 76.06 381 VAL C N 1
ATOM 12009 C CA . VAL C 1 381 ? -55.172 70.453 51.292 1.00 70.04 381 VAL C CA 1
ATOM 12010 C C . VAL C 1 381 ? -54.630 71.696 51.952 1.00 73.80 381 VAL C C 1
ATOM 12011 O O . VAL C 1 381 ? -55.234 72.766 51.863 1.00 74.16 381 VAL C O 1
ATOM 12015 N N . VAL C 1 382 ? -53.485 71.556 52.614 1.00 77.80 382 VAL C N 1
ATOM 12016 C CA . VAL C 1 382 ? -52.853 72.692 53.299 1.00 77.24 382 VAL C CA 1
ATOM 12017 C C . VAL C 1 382 ? -52.353 73.707 52.261 1.00 71.76 382 VAL C C 1
ATOM 12018 O O . VAL C 1 382 ? -52.392 74.921 52.473 1.00 63.32 382 VAL C O 1
ATOM 12022 N N . LYS C 1 383 ? -51.904 73.201 51.123 1.00 68.54 383 LYS C N 1
ATOM 12023 C CA . LYS C 1 383 ? -51.449 74.068 50.072 1.00 65.79 383 LYS C CA 1
ATOM 12024 C C . LYS C 1 383 ? -52.584 75.023 49.697 1.00 69.58 383 LYS C C 1
ATOM 12025 O O . LYS C 1 383 ? -52.340 76.174 49.362 1.00 66.25 383 LYS C O 1
ATOM 12031 N N . ILE C 1 384 ? -53.831 74.549 49.748 1.00 74.45 384 ILE C N 1
ATOM 12032 C CA . ILE C 1 384 ? -54.979 75.399 49.407 1.00 68.43 384 ILE C CA 1
ATOM 12033 C C . ILE C 1 384 ? -55.420 76.290 50.565 1.00 68.32 384 ILE C C 1
ATOM 12034 O O . ILE C 1 384 ? -55.707 77.454 50.358 1.00 63.51 384 ILE C O 1
ATOM 12039 N N . LEU C 1 385 ? -55.483 75.750 51.780 1.00 72.56 385 LEU C N 1
ATOM 12040 C CA . LEU C 1 385 ? -55.906 76.543 52.937 1.00 74.68 385 LEU C CA 1
ATOM 12041 C C . LEU C 1 385 ? -55.013 77.757 53.147 1.00 80.41 385 LEU C C 1
ATOM 12042 O O . LEU C 1 385 ? -55.455 78.763 53.714 1.00 84.73 385 LEU C O 1
ATOM 12047 N N . ARG C 1 386 ? -53.759 77.676 52.698 1.00 83.31 386 ARG C N 1
ATOM 12048 C CA . ARG C 1 386 ? -52.827 78.796 52.866 1.00 82.48 386 ARG C CA 1
ATOM 12049 C C . ARG C 1 386 ? -53.144 79.964 51.945 1.00 80.20 386 ARG C C 1
ATOM 12050 O O . ARG C 1 386 ? -53.000 81.114 52.329 1.00 86.95 386 ARG C O 1
ATOM 12058 N N . GLU C 1 387 ? -53.590 79.670 50.735 1.00 79.56 387 GLU C N 1
ATOM 12059 C CA . GLU C 1 387 ? -53.907 80.701 49.739 1.00 82.52 387 GLU C CA 1
ATOM 12060 C C . GLU C 1 387 ? -54.766 81.867 50.217 1.00 79.48 387 GLU C C 1
ATOM 12061 O O . GLU C 1 387 ? -54.810 82.907 49.564 1.00 73.14 387 GLU C O 1
ATOM 12067 N N . SER C 1 388 ? -55.466 81.690 51.335 1.00 78.64 388 SER C N 1
ATOM 12068 C CA . SER C 1 388 ? -56.305 82.753 51.876 1.00 78.85 388 SER C CA 1
ATOM 12069 C C . SER C 1 388 ? -55.479 83.625 52.827 1.00 76.32 388 SER C C 1
ATOM 12070 O O . SER C 1 388 ? -55.974 84.597 53.408 1.00 74.40 388 SER C O 1
ATOM 12073 N N . ASN C 1 389 ? -54.210 83.271 52.977 1.00 73.27 389 ASN C N 1
ATOM 12074 C CA . ASN C 1 389 ? -53.262 84.015 53.811 1.00 80.14 389 ASN C CA 1
ATOM 12075 C C . ASN C 1 389 ? -51.945 83.844 53.064 1.00 77.03 389 ASN C C 1
ATOM 12076 O O . ASN C 1 389 ? -51.019 83.178 53.541 1.00 79.37 389 ASN C O 1
ATOM 12081 N N . PRO C 1 390 ? -51.846 84.467 51.870 1.00 72.24 390 PRO C N 1
ATOM 12082 C CA . PRO C 1 390 ? -50.681 84.419 50.982 1.00 71.56 390 PRO C CA 1
ATOM 12083 C C . PRO C 1 390 ? -49.407 84.950 51.592 1.00 72.24 390 PRO C C 1
ATOM 12084 O O . PRO C 1 390 ? -49.416 85.720 52.561 1.00 63.81 390 PRO C O 1
ATOM 12088 N N . PRO C 1 391 ? -48.276 84.550 51.008 1.00 73.52 391 PRO C N 1
ATOM 12089 C CA . PRO C 1 391 ? -46.923 84.931 51.412 1.00 75.83 391 PRO C CA 1
ATOM 12090 C C . PRO C 1 391 ? -46.648 86.361 50.914 1.00 77.58 391 PRO C C 1
ATOM 12091 O O . PRO C 1 391 ? -46.972 86.708 49.764 1.00 75.47 391 PRO C O 1
ATOM 12095 N N . ARG C 1 392 ? -46.060 87.172 51.785 1.00 70.22 392 ARG C N 1
ATOM 12096 C CA . ARG C 1 392 ? -45.719 88.533 51.451 1.00 68.21 392 ARG C CA 1
ATOM 12097 C C . ARG C 1 392 ? -45.087 88.686 50.059 1.00 62.28 392 ARG C C 1
ATOM 12098 O O . ARG C 1 392 ? -45.235 89.719 49.423 1.00 65.10 392 ARG C O 1
ATOM 12106 N N . ALA C 1 393 ? -44.390 87.670 49.573 1.00 58.10 393 ALA C N 1
ATOM 12107 C CA . ALA C 1 393 ? -43.756 87.788 48.261 1.00 54.84 393 ALA C CA 1
ATOM 12108 C C . ALA C 1 393 ? -44.758 87.741 47.149 1.00 50.35 393 ALA C C 1
ATOM 12109 O O . ALA C 1 393 ? -44.394 87.848 45.993 1.00 54.96 393 ALA C O 1
ATOM 12111 N N . THR C 1 394 ? -46.026 87.605 47.504 1.00 54.21 394 THR C N 1
ATOM 12112 C CA . THR C 1 394 ? -47.106 87.497 46.527 1.00 60.27 394 THR C CA 1
ATOM 12113 C C . THR C 1 394 ? -48.148 88.599 46.616 1.00 54.62 394 THR C C 1
ATOM 12114 O O . THR C 1 394 ? -48.799 88.941 45.635 1.00 56.88 394 THR C O 1
ATOM 12118 N N . GLN C 1 395 ? -48.308 89.129 47.816 1.00 50.38 395 GLN C N 1
ATOM 12119 C CA . GLN C 1 395 ? -49.265 90.177 48.078 1.00 52.10 395 GLN C CA 1
ATOM 12120 C C . GLN C 1 395 ? -48.986 91.448 47.297 1.00 54.54 395 GLN C C 1
ATOM 12121 O O . GLN C 1 395 ? -47.839 91.851 47.163 1.00 60.12 395 GLN C O 1
ATOM 12127 N N . GLY C 1 396 ? -50.026 92.095 46.790 1.00 51.51 396 GLY C N 1
ATOM 12128 C CA . GLY C 1 396 ? -49.796 93.368 46.140 1.00 49.37 396 GLY C CA 1
ATOM 12129 C C . GLY C 1 396 ? -49.587 94.345 47.298 1.00 46.14 396 GLY C C 1
ATOM 12130 O O . GLY C 1 396 ? -49.750 93.985 48.449 1.00 47.52 396 GLY C O 1
ATOM 12131 N N . PHE C 1 397 ? -49.207 95.576 47.024 1.00 48.40 397 PHE C N 1
ATOM 12132 C CA . PHE C 1 397 ? -49.041 96.549 48.102 1.00 47.57 397 PHE C CA 1
ATOM 12133 C C . PHE C 1 397 ? -49.090 97.906 47.442 1.00 47.58 397 PHE C C 1
ATOM 12134 O O . PHE C 1 397 ? -48.940 98.025 46.213 1.00 43.82 397 PHE C O 1
ATOM 12142 N N . THR C 1 398 ? -49.311 98.921 48.257 1.00 43.64 398 THR C N 1
ATOM 12143 C CA . THR C 1 398 ? -49.374 100.264 47.743 1.00 41.11 398 THR C CA 1
ATOM 12144 C C . THR C 1 398 ? -48.357 101.108 48.472 1.00 38.51 398 THR C C 1
ATOM 12145 O O . THR C 1 398 ? -48.272 101.049 49.680 1.00 37.43 398 THR C O 1
ATOM 12149 N N . ILE C 1 399 ? -47.571 101.866 47.717 1.00 38.58 399 ILE C N 1
ATOM 12150 C CA . ILE C 1 399 ? -46.610 102.784 48.289 1.00 34.68 399 ILE C CA 1
ATOM 12151 C C . ILE C 1 399 ? -47.279 104.106 48.018 1.00 35.84 399 ILE C C 1
ATOM 12152 O O . ILE C 1 399 ? -47.371 104.554 46.881 1.00 48.13 399 ILE C O 1
ATOM 12157 N N . PHE C 1 400 ? -47.763 104.717 49.076 1.00 38.66 400 PHE C N 1
ATOM 12158 C CA . PHE C 1 400 ? -48.484 105.980 49.014 1.00 41.31 400 PHE C CA 1
ATOM 12159 C C . PHE C 1 400 ? -47.596 107.150 49.466 1.00 42.60 400 PHE C C 1
ATOM 12160 O O . PHE C 1 400 ? -47.402 107.358 50.669 1.00 46.88 400 PHE C O 1
ATOM 12168 N N . LEU C 1 401 ? -47.078 107.918 48.512 1.00 39.90 401 LEU C N 1
ATOM 12169 C CA . LEU C 1 401 ? -46.228 109.049 48.845 1.00 39.64 401 LEU C CA 1
ATOM 12170 C C . LEU C 1 401 ? -47.102 110.286 49.139 1.00 46.32 401 LEU C C 1
ATOM 12171 O O . LEU C 1 401 ? -48.226 110.418 48.637 1.00 50.20 401 LEU C O 1
ATOM 12176 N N . THR C 1 402 ? -46.590 111.182 49.976 1.00 39.98 402 THR C N 1
ATOM 12177 C CA . THR C 1 402 ? -47.307 112.383 50.314 1.00 37.44 402 THR C CA 1
ATOM 12178 C C . THR C 1 402 ? -46.316 113.471 50.695 1.00 41.09 402 THR C C 1
ATOM 12179 O O . THR C 1 402 ? -45.305 113.192 51.343 1.00 40.41 402 THR C O 1
ATOM 12183 N N . GLY C 1 403 ? -46.585 114.708 50.287 1.00 36.83 403 GLY C N 1
ATOM 12184 C CA . GLY C 1 403 ? -45.674 115.789 50.617 1.00 35.99 403 GLY C CA 1
ATOM 12185 C C . GLY C 1 403 ? -46.098 116.956 49.786 1.00 38.88 403 GLY C C 1
ATOM 12186 O O . GLY C 1 403 ? -47.031 116.804 49.003 1.00 47.52 403 GLY C O 1
ATOM 12187 N N . TYR C 1 404 ? -45.448 118.109 49.940 1.00 41.11 404 TYR C N 1
ATOM 12188 C CA . TYR C 1 404 ? -45.823 119.325 49.191 1.00 40.33 404 TYR C CA 1
ATOM 12189 C C . TYR C 1 404 ? -45.706 119.171 47.682 1.00 44.07 404 TYR C C 1
ATOM 12190 O O . TYR C 1 404 ? -45.079 118.233 47.174 1.00 47.29 404 TYR C O 1
ATOM 12199 N N . MET C 1 405 ? -46.319 120.101 46.962 1.00 42.73 405 MET C N 1
ATOM 12200 C CA . MET C 1 405 ? -46.233 120.072 45.527 1.00 41.13 405 MET C CA 1
ATOM 12201 C C . MET C 1 405 ? -44.762 120.327 45.257 1.00 44.57 405 MET C C 1
ATOM 12202 O O . MET C 1 405 ? -44.111 121.159 45.930 1.00 40.44 405 MET C O 1
ATOM 12207 N N . ASN C 1 406 ? -44.239 119.592 44.280 1.00 41.08 406 ASN C N 1
ATOM 12208 C CA . ASN C 1 406 ? -42.833 119.671 43.898 1.00 38.55 406 ASN C CA 1
ATOM 12209 C C . ASN C 1 406 ? -41.887 119.363 45.052 1.00 37.83 406 ASN C C 1
ATOM 12210 O O . ASN C 1 406 ? -40.893 120.058 45.253 1.00 35.70 406 ASN C O 1
ATOM 12215 N N . SER C 1 407 ? -42.192 118.322 45.816 1.00 39.24 407 SER C N 1
ATOM 12216 C CA . SER C 1 407 ? -41.314 117.952 46.920 1.00 44.60 407 SER C CA 1
ATOM 12217 C C . SER C 1 407 ? -40.308 116.873 46.446 1.00 49.21 407 SER C C 1
ATOM 12218 O O . SER C 1 407 ? -39.438 116.429 47.195 1.00 45.71 407 SER C O 1
ATOM 12221 N N . GLY C 1 408 ? -40.437 116.463 45.185 1.00 50.39 408 GLY C N 1
ATOM 12222 C CA . GLY C 1 408 ? -39.560 115.436 44.660 1.00 41.68 408 GLY C CA 1
ATOM 12223 C C . GLY C 1 408 ? -40.258 114.088 44.634 1.00 42.13 408 GLY C C 1
ATOM 12224 O 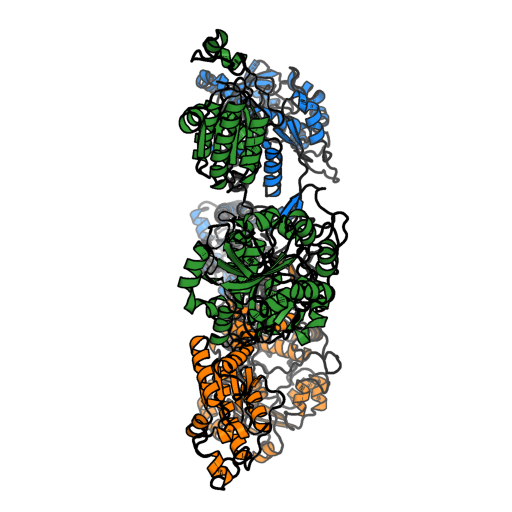O . GLY C 1 408 ? -39.721 113.109 44.106 1.00 40.09 408 GLY C O 1
ATOM 12225 N N . LYS C 1 409 ? -41.460 114.026 45.196 1.00 32.80 409 LYS C N 1
ATOM 12226 C CA . LYS C 1 409 ? -42.200 112.784 45.208 1.00 33.97 409 LYS C CA 1
ATOM 12227 C C . LYS C 1 409 ? -42.477 112.204 43.816 1.00 43.13 409 LYS C C 1
ATOM 12228 O O . LYS C 1 409 ? -42.545 110.978 43.648 1.00 50.98 409 LYS C O 1
ATOM 12234 N N . ASP C 1 410 ? -42.644 113.058 42.814 1.00 38.22 410 ASP C N 1
ATOM 12235 C CA . ASP C 1 410 ? -42.930 112.556 41.477 1.00 39.40 410 ASP C CA 1
ATOM 12236 C C . ASP C 1 410 ? -41.714 111.800 40.960 1.00 37.54 410 ASP C C 1
ATOM 12237 O O . ASP C 1 410 ? -41.810 110.661 40.484 1.00 34.15 410 ASP C O 1
ATOM 12242 N N . ALA C 1 411 ? -40.552 112.420 41.093 1.00 36.45 411 ALA C N 1
ATOM 12243 C CA . ALA C 1 411 ? -39.333 111.810 40.610 1.00 38.90 411 ALA C CA 1
ATOM 12244 C C . ALA C 1 411 ? -39.024 110.515 41.360 1.00 37.51 411 ALA C C 1
ATOM 12245 O O . ALA C 1 411 ? -38.639 109.509 40.748 1.00 34.21 411 ALA C O 1
ATOM 12247 N N . ILE C 1 412 ? -39.207 110.558 42.682 1.00 38.28 412 ILE C N 1
ATOM 12248 C CA . ILE C 1 412 ? -39.002 109.408 43.560 1.00 36.39 412 ILE C CA 1
ATOM 12249 C C . ILE C 1 412 ? -39.894 108.292 43.061 1.00 34.08 412 ILE C C 1
ATOM 12250 O O . ILE C 1 412 ? -39.439 107.171 42.822 1.00 34.01 412 ILE C O 1
ATOM 12255 N N . ALA C 1 413 ? -41.179 108.611 42.926 1.00 37.24 413 ALA C N 1
ATOM 12256 C CA . ALA C 1 413 ? -42.160 107.660 42.418 1.00 42.46 413 ALA C CA 1
ATOM 12257 C C . ALA C 1 413 ? -41.739 107.023 41.065 1.00 39.77 413 ALA C C 1
ATOM 12258 O O . ALA C 1 413 ? -41.754 105.795 40.919 1.00 39.37 413 ALA C O 1
ATOM 12260 N N . ARG C 1 414 ? -41.348 107.829 40.085 1.00 35.76 414 ARG C N 1
ATOM 12261 C CA . ARG C 1 414 ? -40.941 107.231 38.825 1.00 40.41 414 ARG C CA 1
ATOM 12262 C C . ARG C 1 414 ? -39.746 106.291 38.992 1.00 39.64 414 ARG C C 1
ATOM 12263 O O . ARG C 1 414 ? -39.718 105.207 38.418 1.00 42.86 414 ARG C O 1
ATOM 12271 N N . ALA C 1 415 ? -38.763 106.690 39.790 1.00 40.63 415 ALA C N 1
ATOM 12272 C CA . ALA C 1 415 ? -37.600 105.843 39.976 1.00 35.26 415 ALA C CA 1
ATOM 12273 C C . ALA C 1 415 ? -37.988 104.567 40.696 1.00 38.46 415 ALA C C 1
ATOM 12274 O O . ALA C 1 415 ? -37.417 103.508 40.432 1.00 40.24 415 ALA C O 1
ATOM 12276 N N . LEU C 1 416 ? -38.961 104.653 41.604 1.00 36.69 416 LEU C N 1
ATOM 12277 C CA . LEU C 1 416 ? -39.391 103.458 42.322 1.00 39.55 416 LEU C CA 1
ATOM 12278 C C . LEU C 1 416 ? -39.966 102.470 41.296 1.00 40.91 416 LEU C C 1
ATOM 12279 O O . LEU C 1 416 ? -39.781 101.249 41.384 1.00 41.33 416 LEU C O 1
ATOM 12284 N N . GLN C 1 417 ? -40.632 103.022 40.292 1.00 37.84 417 GLN C N 1
ATOM 12285 C CA . GLN C 1 417 ? -41.245 102.210 39.268 1.00 37.49 417 GLN C CA 1
ATOM 12286 C C . GLN C 1 417 ? -40.206 101.457 38.467 1.00 38.70 417 GLN C C 1
ATOM 12287 O O . GLN C 1 417 ? -40.314 100.240 38.267 1.00 37.32 417 GLN C O 1
ATOM 12293 N N . VAL C 1 418 ? -39.202 102.173 37.983 1.00 37.48 418 VAL C N 1
ATOM 12294 C CA . VAL C 1 418 ? -38.151 101.507 37.240 1.00 33.18 418 VAL C CA 1
ATOM 12295 C C . VAL C 1 418 ? -37.503 100.440 38.120 1.00 35.66 418 VAL C C 1
ATOM 12296 O O . VAL C 1 418 ? -37.290 99.311 37.682 1.00 34.99 418 VAL C O 1
ATOM 12300 N N . THR C 1 419 ? -37.202 100.807 39.370 1.00 35.93 419 THR C N 1
ATOM 12301 C CA . THR C 1 419 ? -36.560 99.891 40.299 1.00 31.12 419 THR C CA 1
ATOM 12302 C C . THR C 1 419 ? -37.397 98.631 40.463 1.00 36.28 419 THR C C 1
ATOM 12303 O O . THR C 1 419 ? -36.881 97.509 40.319 1.00 34.59 419 THR C O 1
ATOM 12307 N N . LEU C 1 420 ? -38.689 98.818 40.743 1.00 35.95 420 LEU C N 1
ATOM 12308 C CA . LEU C 1 420 ? -39.594 97.684 40.902 1.00 40.70 420 LEU C CA 1
ATOM 12309 C C . LEU C 1 420 ? -39.824 96.929 39.572 1.00 41.63 420 LEU C C 1
ATOM 12310 O O . LEU C 1 420 ? -40.006 95.711 39.586 1.00 45.44 420 LEU C O 1
ATOM 12315 N N . ASN C 1 421 ? -39.821 97.607 38.426 1.00 38.06 421 ASN C N 1
ATOM 12316 C CA . ASN C 1 421 ? -39.955 96.846 37.165 1.00 40.94 421 ASN C CA 1
ATOM 12317 C C . ASN C 1 421 ? -38.687 96.059 36.836 1.00 42.89 421 ASN C C 1
ATOM 12318 O O . ASN C 1 421 ? -38.709 95.183 35.980 1.00 37.18 421 ASN C O 1
ATOM 12323 N N . GLN C 1 422 ? -37.577 96.391 37.491 1.00 43.10 422 GLN C N 1
ATOM 12324 C CA . GLN C 1 422 ? -36.375 95.629 37.265 1.00 46.86 422 GLN C CA 1
ATOM 12325 C C . GLN C 1 422 ? -36.456 94.356 38.157 1.00 48.96 422 GLN C C 1
ATOM 12326 O O . GLN C 1 422 ? -36.059 93.271 37.704 1.00 46.18 422 GLN C O 1
ATOM 12332 N N . GLN C 1 423 ? -36.976 94.477 39.394 1.00 40.96 423 GLN C N 1
ATOM 12333 C CA . GLN C 1 423 ? -37.049 93.311 40.282 1.00 46.98 423 GLN C CA 1
ATOM 12334 C C . GLN C 1 423 ? -38.157 92.353 39.818 1.00 49.09 423 GLN C C 1
ATOM 12335 O O . GLN C 1 423 ? -38.222 91.201 40.229 1.00 57.32 423 GLN C O 1
ATOM 12341 N N . GLY C 1 424 ? -38.983 92.858 38.913 1.00 48.69 424 GLY C N 1
ATOM 12342 C CA . GLY C 1 424 ? -40.039 92.116 38.255 1.00 41.00 424 GLY C CA 1
ATOM 12343 C C . GLY C 1 424 ? -41.011 91.172 38.910 1.00 45.85 424 GLY C C 1
ATOM 12344 O O . GLY C 1 424 ? -41.678 90.438 38.183 1.00 42.71 424 GLY C O 1
ATOM 12345 N N . GLY C 1 425 ? -41.115 91.198 40.239 1.00 50.96 425 GLY C N 1
ATOM 12346 C CA . GLY C 1 425 ? -42.026 90.319 40.965 1.00 47.75 425 GLY C CA 1
ATOM 12347 C C . GLY C 1 425 ? -43.503 90.576 40.681 1.00 53.47 425 GLY C C 1
ATOM 12348 O O . GLY C 1 425 ? -44.338 89.671 40.818 1.00 53.37 425 GLY C O 1
ATOM 12349 N N . ARG C 1 426 ? -43.850 91.806 40.313 1.00 46.20 426 ARG C N 1
ATOM 12350 C CA . ARG C 1 426 ? -45.229 92.099 40.009 1.00 42.08 426 ARG C CA 1
ATOM 12351 C C . ARG C 1 426 ? -45.354 93.196 39.022 1.00 39.01 426 ARG C C 1
ATOM 12352 O O . ARG C 1 426 ? -44.391 93.841 38.675 1.00 46.38 426 ARG C O 1
ATOM 12360 N N . SER C 1 427 ? -46.556 93.381 38.523 1.00 40.97 427 SER C N 1
ATOM 12361 C CA . SER C 1 427 ? -46.791 94.452 37.603 1.00 44.24 427 SER C CA 1
ATOM 12362 C C . SER C 1 427 ? -46.877 95.692 38.490 1.00 44.75 427 SER C C 1
ATOM 12363 O O . SER C 1 427 ? -47.316 95.624 39.650 1.00 51.70 427 SER C O 1
ATOM 12366 N N . VAL C 1 428 ? -46.436 96.821 37.952 1.00 42.99 428 VAL C N 1
ATOM 12367 C CA . VAL C 1 428 ? -46.413 98.060 38.705 1.00 38.78 428 VAL C CA 1
ATOM 12368 C C . VAL C 1 428 ? -47.343 99.090 38.111 1.00 35.91 428 VAL C C 1
ATOM 12369 O O . VAL C 1 428 ? -47.273 99.358 36.918 1.00 33.85 428 VAL C O 1
ATOM 12373 N N . SER C 1 429 ? -48.194 99.669 38.956 1.00 34.53 429 SER C N 1
ATOM 12374 C CA . SER C 1 429 ? -49.132 100.705 38.546 1.00 38.64 429 SER C CA 1
ATOM 12375 C C . SER C 1 429 ? -48.729 102.012 39.185 1.00 39.78 429 SER C C 1
ATOM 12376 O O . SER C 1 429 ? -48.575 102.101 40.396 1.00 41.81 429 SER C O 1
ATOM 12379 N N . LEU C 1 430 ? -48.565 103.028 38.350 1.00 39.42 430 LEU C N 1
ATOM 12380 C CA . LEU C 1 430 ? -48.168 104.332 38.805 1.00 40.37 430 LEU C CA 1
ATOM 12381 C C . LEU C 1 430 ? -49.349 105.301 38.732 1.00 47.83 430 LEU C C 1
ATOM 12382 O O . LEU C 1 430 ? -49.913 105.531 37.668 1.00 59.89 430 LEU C O 1
ATOM 12387 N N . LEU C 1 431 ? -49.725 105.869 39.870 1.00 48.77 431 LEU C N 1
ATOM 12388 C CA . LEU C 1 431 ? -50.823 106.820 39.924 1.00 41.38 431 LEU C CA 1
ATOM 12389 C C . LEU C 1 431 ? -50.288 108.174 40.393 1.00 42.65 431 LEU C C 1
ATOM 12390 O O . LEU C 1 431 ? -50.443 108.560 41.555 1.00 45.16 431 LEU C O 1
ATOM 12395 N N . LEU C 1 432 ? -49.642 108.900 39.494 1.00 40.73 432 LEU C N 1
ATOM 12396 C CA . LEU C 1 432 ? -49.109 110.191 39.879 1.00 45.94 432 LEU C CA 1
ATOM 12397 C C . LEU C 1 432 ? -50.229 111.170 40.167 1.00 47.46 432 LEU C C 1
ATOM 12398 O O . LEU C 1 432 ? -51.371 110.997 39.730 1.00 41.72 432 LEU C O 1
ATOM 12403 N N . GLY C 1 433 ? -49.906 112.199 40.925 1.00 45.41 433 GLY C N 1
ATOM 12404 C CA . GLY C 1 433 ? -50.925 113.177 41.243 1.00 50.45 433 GLY C CA 1
ATOM 12405 C C . GLY C 1 433 ? -51.709 113.644 40.038 1.00 50.03 433 GLY C C 1
ATOM 12406 O O . GLY C 1 433 ? -52.946 113.545 40.040 1.00 53.65 433 GLY C O 1
ATOM 12407 N N . ASP C 1 434 ? -50.998 114.124 39.009 1.00 49.00 434 ASP C N 1
ATOM 12408 C CA . ASP C 1 434 ? -51.632 114.645 37.804 1.00 50.86 434 ASP C CA 1
ATOM 12409 C C . ASP C 1 434 ? -52.396 113.613 37.006 1.00 46.97 434 ASP C C 1
ATOM 12410 O O . ASP C 1 434 ? -53.507 113.890 36.587 1.00 52.22 434 ASP C O 1
ATOM 12415 N N . THR C 1 435 ? -51.812 112.443 36.778 1.00 41.44 435 THR C N 1
ATOM 12416 C CA . THR C 1 435 ? -52.518 111.390 36.059 1.00 36.99 435 THR C CA 1
ATOM 12417 C C . THR C 1 435 ? -53.872 111.189 36.721 1.00 43.64 435 THR C C 1
ATOM 12418 O O . THR C 1 435 ? -54.908 111.227 36.039 1.00 48.18 435 THR C O 1
ATOM 12422 N N . VAL C 1 436 ? -53.865 111.004 38.045 1.00 43.36 436 VAL C N 1
ATOM 12423 C CA . VAL C 1 436 ? -55.092 110.809 38.828 1.00 44.16 436 VAL C CA 1
ATOM 12424 C C . VAL C 1 436 ? -56.058 111.950 38.588 1.00 42.30 436 VAL C C 1
ATOM 12425 O O . VAL C 1 436 ? -57.246 111.730 38.362 1.00 44.51 436 VAL C O 1
ATOM 12429 N N . ARG C 1 437 ? -55.548 113.176 38.663 1.00 47.44 437 ARG C N 1
ATOM 12430 C CA . ARG C 1 437 ? -56.395 114.356 38.453 1.00 48.15 437 ARG C CA 1
ATOM 12431 C C . ARG C 1 437 ? -57.005 114.348 37.061 1.00 46.82 437 ARG C C 1
ATOM 12432 O O . ARG C 1 437 ? -58.168 114.639 36.888 1.00 48.31 437 ARG C O 1
ATOM 12440 N N . HIS C 1 438 ? -56.223 113.988 36.057 1.00 53.94 438 HIS C N 1
ATOM 12441 C CA . HIS C 1 438 ? -56.730 113.967 34.702 1.00 51.11 438 HIS C CA 1
ATOM 12442 C C . HIS C 1 438 ? -57.678 112.799 34.433 1.00 51.88 438 HIS C C 1
ATOM 12443 O O . HIS C 1 438 ? -58.770 113.005 33.904 1.00 48.30 438 HIS C O 1
ATOM 12450 N N . GLU C 1 439 ? -57.275 111.590 34.836 1.00 48.26 439 GLU C N 1
ATOM 12451 C CA . GLU C 1 439 ? -58.042 110.373 34.592 1.00 41.61 439 GLU C CA 1
ATOM 12452 C C . GLU C 1 439 ? -59.234 110.037 35.464 1.00 48.01 439 GLU C C 1
ATOM 12453 O O . GLU C 1 439 ? -60.211 109.460 34.969 1.00 56.64 439 GLU C O 1
ATOM 12459 N N . LEU C 1 440 ? -59.170 110.368 36.753 1.00 48.09 440 LEU C N 1
ATOM 12460 C CA . LEU C 1 440 ? -60.259 110.020 37.666 1.00 49.24 440 LEU C CA 1
ATOM 12461 C C . LEU C 1 440 ? -60.916 111.172 38.405 1.00 50.33 440 LEU C C 1
ATOM 12462 O O . LEU C 1 440 ? -61.989 110.994 38.980 1.00 42.64 440 LEU C O 1
ATOM 12467 N N . SER C 1 441 ? -60.277 112.338 38.429 1.00 49.77 441 SER C N 1
ATOM 12468 C CA . SER C 1 441 ? -60.860 113.480 39.156 1.00 57.36 441 SER C CA 1
ATOM 12469 C C . SER C 1 441 ? -60.822 114.798 38.389 1.00 58.83 441 SER C C 1
ATOM 12470 O O . SER C 1 441 ? -60.747 115.874 38.998 1.00 55.83 441 SER C O 1
ATOM 12473 N N . SER C 1 442 ? -60.886 114.707 37.061 1.00 57.48 442 SER C N 1
ATOM 12474 C CA . SER C 1 442 ? -60.803 115.883 36.203 1.00 55.14 442 SER C CA 1
ATOM 12475 C C . SER C 1 442 ? -61.779 116.964 36.564 1.00 53.63 442 SER C C 1
ATOM 12476 O O . SER C 1 442 ? -61.566 118.115 36.227 1.00 58.38 442 SER C O 1
ATOM 12479 N N . GLU C 1 443 ? -62.845 116.612 37.263 1.00 59.57 443 GLU C N 1
ATOM 12480 C CA . GLU C 1 443 ? -63.832 117.619 37.603 1.00 64.26 443 GLU C CA 1
ATOM 12481 C C . GLU C 1 443 ? -64.055 117.839 39.083 1.00 62.34 443 GLU C C 1
ATOM 12482 O O . GLU C 1 443 ? -65.133 118.209 39.516 1.00 56.80 443 GLU C O 1
ATOM 12488 N N . LEU C 1 444 ? -63.006 117.599 39.858 1.00 62.57 444 LEU C N 1
ATOM 12489 C CA . LEU C 1 444 ? -63.054 117.818 41.288 1.00 59.41 444 LEU C CA 1
ATOM 12490 C C . LEU C 1 444 ? -62.279 119.094 41.501 1.00 58.35 444 LEU C C 1
ATOM 12491 O O . LEU C 1 444 ? -61.521 119.508 40.624 1.00 62.44 444 LEU C O 1
ATOM 12496 N N . GLY C 1 445 ? -62.472 119.718 42.662 1.00 60.17 445 GLY C N 1
ATOM 12497 C CA . GLY C 1 445 ? -61.773 120.959 42.981 1.00 53.70 445 GLY C CA 1
ATOM 12498 C C . GLY C 1 445 ? -60.757 120.736 44.085 1.00 53.37 445 GLY C C 1
ATOM 12499 O O . GLY C 1 445 ? -60.245 119.628 44.239 1.00 49.88 445 GLY C O 1
ATOM 12500 N N . PHE C 1 446 ? -60.465 121.769 44.865 1.00 54.69 446 PHE C N 1
ATOM 12501 C CA . PHE C 1 446 ? -59.488 121.613 45.936 1.00 57.57 446 PHE C CA 1
ATOM 12502 C C . PHE C 1 446 ? -59.971 121.981 47.317 1.00 55.53 446 PHE C C 1
ATOM 12503 O O . PHE C 1 446 ? -59.196 122.390 48.166 1.00 57.82 446 PHE C O 1
ATOM 12511 N N . THR C 1 447 ? -61.260 121.823 47.541 1.00 55.92 447 THR C N 1
ATOM 12512 C CA . THR C 1 447 ? -61.811 122.131 48.841 1.00 58.74 447 THR C CA 1
ATOM 12513 C C . THR C 1 447 ? -61.492 120.913 49.699 1.00 61.96 447 THR C C 1
ATOM 12514 O O . THR C 1 447 ? -61.220 119.834 49.177 1.00 60.78 447 THR C O 1
ATOM 12518 N N . ARG C 1 448 ? -61.519 121.088 51.009 1.00 65.29 448 ARG C N 1
ATOM 12519 C CA . ARG C 1 448 ? -61.278 119.982 51.921 1.00 69.46 448 ARG C CA 1
ATOM 12520 C C . ARG C 1 448 ? -62.031 118.760 51.386 1.00 69.19 448 ARG C C 1
ATOM 12521 O O . ARG C 1 448 ? -61.439 117.713 51.149 1.00 66.55 448 ARG C O 1
ATOM 12529 N N . GLU C 1 449 ? -63.338 118.914 51.183 1.00 70.20 449 GLU C N 1
ATOM 12530 C CA . GLU C 1 449 ? -64.186 117.824 50.697 1.00 71.33 449 GLU C CA 1
ATOM 12531 C C . GLU C 1 449 ? -63.708 117.221 49.386 1.00 67.82 449 GLU C C 1
ATOM 12532 O O . GLU C 1 449 ? -63.637 115.999 49.276 1.00 59.70 449 GLU C O 1
ATOM 12538 N N . ASP C 1 450 ? -63.417 118.077 48.396 1.00 63.48 450 ASP C N 1
ATOM 12539 C CA . ASP C 1 450 ? -62.969 117.628 47.072 1.00 57.06 450 ASP C CA 1
ATOM 12540 C C . ASP C 1 450 ? -61.659 116.839 47.081 1.00 55.70 450 ASP C C 1
ATOM 12541 O O . ASP C 1 450 ? -61.550 115.809 46.401 1.00 53.39 450 ASP C O 1
ATOM 12546 N N . ARG C 1 451 ? -60.667 117.313 47.836 1.00 50.19 451 ARG C N 1
ATOM 12547 C CA . ARG C 1 451 ? -59.399 116.598 47.925 1.00 49.87 451 ARG C CA 1
ATOM 12548 C C . ARG C 1 451 ? -59.654 115.248 48.613 1.00 53.08 451 ARG C C 1
ATOM 12549 O O . ARG C 1 451 ? -59.084 114.216 48.234 1.00 51.69 451 ARG C O 1
ATOM 12557 N N . HIS C 1 452 ? -60.511 115.248 49.629 1.00 48.73 452 HIS C N 1
ATOM 12558 C CA . HIS C 1 452 ? -60.794 114.001 50.304 1.00 51.82 452 HIS C CA 1
ATOM 12559 C C . HIS C 1 452 ? -61.386 112.995 49.308 1.00 53.11 452 HIS C C 1
ATOM 12560 O O . HIS C 1 452 ? -61.006 111.824 49.280 1.00 56.96 452 HIS C O 1
ATOM 12567 N N . THR C 1 453 ? -62.317 113.459 48.487 1.00 54.29 453 THR C N 1
ATOM 12568 C CA . THR C 1 453 ? -62.945 112.604 47.501 1.00 50.42 453 THR C CA 1
ATOM 12569 C C . THR C 1 453 ? -61.887 112.090 46.541 1.00 47.64 453 THR C C 1
ATOM 12570 O O . THR C 1 453 ? -61.872 110.913 46.195 1.00 43.10 453 THR C O 1
ATOM 12574 N N . ASN C 1 454 ? -60.990 112.972 46.123 1.00 44.01 454 ASN C N 1
ATOM 12575 C CA . ASN C 1 454 ? -59.930 112.579 45.205 1.00 46.68 454 ASN C CA 1
ATOM 12576 C C . ASN C 1 454 ? -59.097 111.425 45.771 1.00 46.52 454 ASN C C 1
ATOM 12577 O O . ASN C 1 454 ? -58.785 110.463 45.051 1.00 49.53 454 ASN C O 1
ATOM 12582 N N . ILE C 1 455 ? -58.752 111.504 47.058 1.00 44.60 455 ILE C N 1
ATOM 12583 C CA . ILE C 1 455 ? -57.945 110.461 47.689 1.00 38.42 455 ILE C CA 1
ATOM 12584 C C . ILE C 1 455 ? -58.749 109.165 47.834 1.00 44.55 455 ILE C C 1
ATOM 12585 O O . ILE C 1 455 ? -58.226 108.039 47.629 1.00 45.48 455 ILE C O 1
ATOM 12590 N N . GLN C 1 456 ? -60.030 109.296 48.159 1.00 43.67 456 GLN C N 1
ATOM 12591 C CA . GLN C 1 456 ? -60.834 108.087 48.289 1.00 50.55 456 GLN C CA 1
ATOM 12592 C C . GLN C 1 456 ? -60.835 107.366 46.963 1.00 45.40 456 GLN C C 1
ATOM 12593 O O . GLN C 1 456 ? -60.852 106.142 46.910 1.00 49.15 456 GLN C O 1
ATOM 12599 N N . ARG C 1 457 ? -60.801 108.148 45.893 1.00 45.10 457 ARG C N 1
ATOM 12600 C CA . ARG C 1 457 ? -60.841 107.630 44.538 1.00 40.04 457 ARG C CA 1
ATOM 12601 C C . ARG C 1 457 ? -59.522 106.917 44.219 1.00 45.34 457 ARG C C 1
ATOM 12602 O O . ARG C 1 457 ? -59.511 105.872 43.547 1.00 45.29 457 ARG C O 1
ATOM 12610 N N . ILE C 1 458 ? -58.409 107.468 44.714 1.00 38.96 458 ILE C N 1
ATOM 12611 C CA . ILE C 1 458 ? -57.126 106.831 44.498 1.00 37.36 458 ILE C CA 1
ATOM 12612 C C . ILE C 1 458 ? -57.104 105.541 45.305 1.00 41.39 458 ILE C C 1
ATOM 12613 O O . ILE C 1 458 ? -56.630 104.519 44.818 1.00 44.52 458 ILE C O 1
ATOM 12618 N N . ALA C 1 459 ? -57.626 105.586 46.536 1.00 42.80 459 ALA C N 1
ATOM 12619 C CA . ALA C 1 459 ? -57.643 104.388 47.389 1.00 41.77 459 ALA C CA 1
ATOM 12620 C C . ALA C 1 459 ? -58.422 103.241 46.765 1.00 41.87 459 ALA C C 1
ATOM 12621 O O . ALA C 1 459 ? -57.971 102.093 46.763 1.00 45.94 459 ALA C O 1
ATOM 12623 N N . PHE C 1 460 ? -59.597 103.554 46.240 1.00 39.53 460 PHE C N 1
ATOM 12624 C CA . PHE C 1 460 ? -60.419 102.560 45.594 1.00 37.66 460 PHE C CA 1
ATOM 12625 C C . PHE C 1 460 ? -59.622 101.885 44.486 1.00 45.83 460 PHE C C 1
ATOM 12626 O O . PHE C 1 460 ? -59.477 100.660 44.501 1.00 50.27 460 PHE C O 1
ATOM 12634 N N . VAL C 1 461 ? -59.108 102.668 43.528 1.00 41.93 461 VAL C N 1
ATOM 12635 C CA . VAL C 1 461 ? -58.347 102.074 42.428 1.00 42.40 461 VAL C CA 1
ATOM 12636 C C . VAL C 1 461 ? -57.115 101.315 42.956 1.00 42.00 461 VAL C C 1
ATOM 12637 O O . VAL C 1 461 ? -56.831 100.184 42.536 1.00 33.96 461 VAL C O 1
ATOM 12641 N N . ALA C 1 462 ? -56.402 101.940 43.886 1.00 34.17 462 ALA C N 1
ATOM 12642 C CA . ALA C 1 462 ? -55.245 101.315 44.494 1.00 41.11 462 ALA C CA 1
ATOM 12643 C C . ALA C 1 462 ? -55.671 100.002 45.207 1.00 41.86 462 ALA C C 1
ATOM 12644 O O . ALA C 1 462 ? -54.981 98.971 45.118 1.00 40.90 462 ALA C O 1
ATOM 12646 N N . THR C 1 463 ? -56.818 100.016 45.876 1.00 38.32 463 THR C N 1
ATOM 12647 C CA . THR C 1 463 ? -57.251 98.795 46.561 1.00 45.64 463 THR C CA 1
ATOM 12648 C C . THR C 1 463 ? -57.582 97.644 45.602 1.00 46.28 463 THR C C 1
ATOM 12649 O O . THR C 1 463 ? -57.322 96.474 45.912 1.00 44.94 463 THR C O 1
ATOM 12653 N N . GLU C 1 464 ? -58.135 97.953 44.438 1.00 41.79 464 GLU C N 1
ATOM 12654 C CA . GLU C 1 464 ? -58.433 96.886 43.492 1.00 45.56 464 GLU C CA 1
ATOM 12655 C C . GLU C 1 464 ? -57.132 96.314 42.918 1.00 47.26 464 GLU C C 1
ATOM 12656 O O . GLU C 1 464 ? -56.987 95.108 42.772 1.00 54.39 464 GLU C O 1
ATOM 12662 N N . LEU C 1 465 ? -56.177 97.182 42.614 1.00 49.91 465 LEU C N 1
ATOM 12663 C CA . LEU C 1 465 ? -54.897 96.746 42.076 1.00 44.15 465 LEU C CA 1
ATOM 12664 C C . LEU C 1 465 ? -54.122 95.962 43.140 1.00 45.58 465 LEU C C 1
ATOM 12665 O O . LEU C 1 465 ? -53.522 94.919 42.839 1.00 39.55 465 LEU C O 1
ATOM 12670 N N . THR C 1 466 ? -54.120 96.459 44.377 1.00 40.73 466 THR C N 1
ATOM 12671 C CA . THR C 1 466 ? -53.426 95.725 45.429 1.00 45.77 466 THR C CA 1
ATOM 12672 C C . THR C 1 466 ? -54.021 94.312 45.506 1.00 45.41 466 THR C C 1
ATOM 12673 O O . THR C 1 466 ? -53.305 93.321 45.620 1.00 39.76 466 THR C O 1
ATOM 12677 N N . ARG C 1 467 ? -55.340 94.226 45.428 1.00 46.53 467 ARG C N 1
ATOM 12678 C CA . ARG C 1 467 ? -55.990 92.935 45.474 1.00 45.20 467 ARG C CA 1
ATOM 12679 C C . ARG C 1 467 ? -55.561 92.023 44.330 1.00 39.99 467 ARG C C 1
ATOM 12680 O O . ARG C 1 467 ? -55.431 90.826 44.523 1.00 49.67 467 ARG C O 1
ATOM 12688 N N . ALA C 1 468 ? -55.343 92.567 43.141 1.00 41.33 468 ALA C N 1
ATOM 12689 C CA . ALA C 1 468 ? -54.894 91.749 41.997 1.00 37.09 468 ALA C CA 1
ATOM 12690 C C . ALA C 1 468 ? -53.399 91.421 42.066 1.00 37.89 468 ALA C C 1
ATOM 12691 O O . ALA C 1 468 ? -52.827 90.897 41.109 1.00 47.61 468 ALA C O 1
ATOM 12693 N N . GLY C 1 469 ? -52.769 91.778 43.181 1.00 36.23 469 GLY C N 1
ATOM 12694 C CA . GLY C 1 469 ? -51.360 91.505 43.385 1.00 38.82 469 GLY C CA 1
ATOM 12695 C C . GLY C 1 469 ? -50.350 92.493 42.810 1.00 37.83 469 GLY C C 1
ATOM 12696 O O . GLY C 1 469 ? -49.160 92.163 42.704 1.00 31.73 469 GLY C O 1
ATOM 12697 N N . ALA C 1 470 ? -50.798 93.693 42.451 1.00 32.91 470 ALA C N 1
ATOM 12698 C CA . ALA C 1 470 ? -49.889 94.682 41.865 1.00 35.19 470 ALA C CA 1
ATOM 12699 C C . ALA C 1 470 ? -49.126 95.468 42.891 1.00 34.71 470 ALA C C 1
ATOM 12700 O O . ALA C 1 470 ? -49.407 95.411 44.091 1.00 44.61 470 ALA C O 1
ATOM 12702 N N . ALA C 1 471 ? -48.139 96.198 42.403 1.00 36.40 471 ALA C N 1
ATOM 12703 C CA . ALA C 1 471 ? -47.380 97.100 43.246 1.00 36.80 471 ALA C CA 1
ATOM 12704 C C . ALA C 1 471 ? -47.952 98.452 42.784 1.00 37.54 471 ALA C C 1
ATOM 12705 O O . ALA C 1 471 ? -47.824 98.818 41.611 1.00 37.86 471 ALA C O 1
ATOM 12707 N N . VAL C 1 472 ? -48.634 99.159 43.683 1.00 35.90 472 VAL C N 1
ATOM 12708 C CA . VAL C 1 472 ? -49.225 100.452 43.352 1.00 34.61 472 VAL C CA 1
ATOM 12709 C C . VAL C 1 472 ? -48.430 101.585 43.969 1.00 39.49 472 VAL C C 1
ATOM 12710 O O . VAL C 1 472 ? -48.200 101.600 45.181 1.00 48.09 472 VAL C O 1
ATOM 12714 N N . ILE C 1 473 ? -48.011 102.536 43.139 1.00 38.69 473 ILE C N 1
ATOM 12715 C CA . ILE C 1 473 ? -47.255 103.692 43.615 1.00 40.19 473 ILE C CA 1
ATOM 12716 C C . ILE C 1 473 ? -48.098 104.957 43.341 1.00 42.54 473 ILE C C 1
ATOM 12717 O O . ILE C 1 473 ? -48.340 105.334 42.180 1.00 36.96 473 ILE C O 1
ATOM 12722 N N . ALA C 1 474 ? -48.544 105.612 44.403 1.00 37.00 474 ALA C N 1
ATOM 12723 C CA . ALA C 1 474 ? -49.364 106.815 44.258 1.00 36.63 474 ALA C CA 1
ATOM 12724 C C . ALA C 1 474 ? -48.640 108.003 44.854 1.00 40.64 474 ALA C C 1
ATOM 12725 O O . ALA C 1 474 ? -48.056 107.917 45.962 1.00 37.28 474 ALA C O 1
ATOM 12727 N N . ALA C 1 475 ? -48.685 109.120 44.133 1.00 38.48 475 ALA C N 1
ATOM 12728 C CA . ALA C 1 475 ? -48.009 110.312 44.620 1.00 37.88 475 ALA C CA 1
ATOM 12729 C C . ALA C 1 475 ? -48.834 111.598 44.628 1.00 40.72 475 ALA C C 1
ATOM 12730 O O . ALA C 1 475 ? -48.445 112.613 44.051 1.00 39.16 475 ALA C O 1
ATOM 12732 N N . PRO C 1 476 ? -49.987 111.575 45.305 1.00 37.80 476 PRO C N 1
ATOM 12733 C CA . PRO C 1 476 ? -50.852 112.746 45.395 1.00 37.16 476 PRO C CA 1
ATOM 12734 C C . PRO C 1 476 ? -50.244 113.619 46.497 1.00 41.83 476 PRO C C 1
ATOM 12735 O O . PRO C 1 476 ? -49.254 113.236 47.101 1.00 45.00 476 PRO C O 1
ATOM 12739 N N . ILE C 1 477 ? -50.806 114.794 46.752 1.00 48.83 477 ILE C N 1
ATOM 12740 C CA . ILE C 1 477 ? -50.297 115.641 47.833 1.00 46.14 477 ILE C CA 1
ATOM 12741 C C . ILE C 1 477 ? -50.846 115.033 49.122 1.00 46.45 477 ILE C C 1
ATOM 12742 O O . ILE C 1 477 ? -50.098 114.772 50.049 1.00 50.71 477 ILE C O 1
ATOM 12747 N N . ALA C 1 478 ? -52.144 114.771 49.149 1.00 43.93 478 ALA C N 1
ATOM 12748 C CA . ALA C 1 478 ? -52.799 114.199 50.319 1.00 52.32 478 ALA C CA 1
ATOM 12749 C C . ALA C 1 478 ? -52.487 115.045 51.547 1.00 49.58 478 ALA C C 1
ATOM 12750 O O . ALA C 1 478 ? -51.835 114.582 52.475 1.00 48.75 478 ALA C O 1
ATOM 12752 N N . PRO C 1 479 ? -52.974 116.295 51.565 1.00 52.41 479 PRO C N 1
ATOM 12753 C CA . PRO C 1 479 ? -52.754 117.236 52.659 1.00 57.99 479 PRO C CA 1
ATOM 12754 C C . PRO C 1 479 ? -53.402 116.882 54.003 1.00 58.51 479 PRO C C 1
ATOM 12755 O O . PRO C 1 479 ? -52.943 117.350 55.050 1.00 52.21 479 PRO C O 1
ATOM 12759 N N . TYR C 1 480 ? -54.446 116.056 53.978 1.00 61.33 480 TYR C N 1
ATOM 12760 C CA . TYR C 1 480 ? -55.170 115.742 55.211 1.00 62.03 480 TYR C CA 1
ATOM 12761 C C . TYR C 1 480 ? -55.069 114.349 55.798 1.00 59.43 480 TYR C C 1
ATOM 12762 O O . TYR C 1 480 ? -55.187 113.344 55.087 1.00 58.50 480 TYR C O 1
ATOM 12771 N N . GLU C 1 481 ? -54.883 114.323 57.121 1.00 58.55 481 GLU C N 1
ATOM 12772 C CA . GLU C 1 481 ? -54.765 113.096 57.892 1.00 52.42 481 GLU C CA 1
ATOM 12773 C C . GLU C 1 481 ? -55.987 112.226 57.677 1.00 49.54 481 GLU C C 1
ATOM 12774 O O . GLU C 1 481 ? -55.882 111.003 57.499 1.00 51.49 481 GLU C O 1
ATOM 12780 N N . GLU C 1 482 ? -57.154 112.850 57.677 1.00 49.32 482 GLU C N 1
ATOM 12781 C CA . GLU C 1 482 ? -58.390 112.100 57.487 1.00 52.74 482 GLU C CA 1
ATOM 12782 C C . GLU C 1 482 ? -58.336 111.266 56.193 1.00 56.65 482 GLU C C 1
ATOM 12783 O O . GLU C 1 482 ? -58.705 110.084 56.191 1.00 54.24 482 GLU C O 1
ATOM 12789 N N . SER C 1 483 ? -57.864 111.884 55.100 1.00 57.68 483 SER C N 1
ATOM 12790 C CA . SER C 1 483 ? -57.746 111.225 53.788 1.00 54.72 483 SER C CA 1
ATOM 12791 C C . SER C 1 483 ? -56.759 110.057 53.795 1.00 53.38 483 SER C C 1
ATOM 12792 O O . SER C 1 483 ? -57.090 108.916 53.420 1.00 49.93 483 SER C O 1
ATOM 12795 N N . ARG C 1 484 ? -55.530 110.352 54.192 1.00 46.24 484 ARG C N 1
ATOM 12796 C CA . ARG C 1 484 ? -54.506 109.325 54.232 1.00 49.34 484 ARG C CA 1
ATOM 12797 C C . ARG C 1 484 ? -54.954 108.148 55.079 1.00 52.27 484 ARG C C 1
ATOM 12798 O O . ARG C 1 484 ? -54.732 107.002 54.723 1.00 52.12 484 ARG C O 1
ATOM 12806 N N . LYS C 1 485 ? -55.602 108.430 56.201 1.00 58.35 485 LYS C N 1
ATOM 12807 C CA . LYS C 1 485 ? -56.098 107.361 57.060 1.00 61.50 485 LYS C CA 1
ATOM 12808 C C . LYS C 1 485 ? -57.124 106.525 56.251 1.00 59.07 485 LYS C C 1
ATOM 12809 O O . LYS C 1 485 ? -57.148 105.283 56.310 1.00 57.48 485 LYS C O 1
ATOM 12815 N N . PHE C 1 486 ? -57.964 107.205 55.483 1.00 53.43 486 PHE C N 1
ATOM 12816 C CA . PHE C 1 486 ? -58.957 106.507 54.682 1.00 52.58 486 PHE C CA 1
ATOM 12817 C C . PHE C 1 486 ? -58.302 105.564 53.686 1.00 49.96 486 PHE C C 1
ATOM 12818 O O . PHE C 1 486 ? -58.681 104.400 53.558 1.00 47.16 486 PHE C O 1
ATOM 12826 N N . ALA C 1 487 ? -57.329 106.084 52.952 1.00 51.28 487 ALA C N 1
ATOM 12827 C CA . ALA C 1 487 ? -56.630 105.282 51.959 1.00 49.27 487 ALA C CA 1
ATOM 12828 C C . ALA C 1 487 ? -55.969 104.077 52.616 1.00 51.59 487 ALA C C 1
ATOM 12829 O O . ALA C 1 487 ? -56.019 102.949 52.093 1.00 52.02 487 ALA C O 1
ATOM 12831 N N . ARG C 1 488 ? -55.337 104.305 53.764 1.00 49.91 488 ARG C N 1
ATOM 12832 C CA . ARG C 1 488 ? -54.686 103.215 54.468 1.00 46.10 488 ARG C CA 1
ATOM 12833 C C . ARG C 1 488 ? -55.704 102.131 54.818 1.00 52.13 488 ARG C C 1
ATOM 12834 O O . ARG C 1 488 ? -55.444 100.937 54.609 1.00 50.66 488 ARG C O 1
ATOM 12842 N N . ASP C 1 489 ? -56.871 102.522 55.330 1.00 50.00 489 ASP C N 1
ATOM 12843 C CA . ASP C 1 489 ? -57.865 101.507 55.661 1.00 54.80 489 ASP C CA 1
ATOM 12844 C C . ASP C 1 489 ? -58.455 100.827 54.433 1.00 53.71 489 ASP C C 1
ATOM 12845 O O . ASP C 1 489 ? -58.658 99.621 54.437 1.00 56.09 489 ASP C O 1
ATOM 12850 N N . ALA C 1 490 ? -58.729 101.584 53.377 1.00 57.00 490 ALA C N 1
ATOM 12851 C CA . ALA C 1 490 ? -59.283 100.995 52.152 1.00 55.19 490 ALA C CA 1
ATOM 12852 C C . ALA C 1 490 ? -58.345 99.931 51.603 1.00 56.92 490 ALA C C 1
ATOM 12853 O O . ALA C 1 490 ? -58.746 98.791 51.351 1.00 58.41 490 ALA C O 1
ATOM 12855 N N . VAL C 1 491 ? -57.080 100.299 51.433 1.00 55.49 491 VAL C N 1
ATOM 12856 C CA . VAL C 1 491 ? -56.092 99.375 50.875 1.00 54.13 491 VAL C CA 1
ATOM 12857 C C . VAL C 1 491 ? -55.739 98.173 51.761 1.00 48.95 491 VAL C C 1
ATOM 12858 O O . VAL C 1 491 ? -55.520 97.060 51.258 1.00 46.99 491 VAL C O 1
ATOM 12862 N N . SER C 1 492 ? -55.680 98.390 53.070 1.00 49.28 492 SER C N 1
ATOM 12863 C CA . SER C 1 492 ? -55.354 97.307 54.003 1.00 55.10 492 SER C CA 1
ATOM 12864 C C . SER C 1 492 ? -56.288 96.095 53.884 1.00 58.21 492 SER C C 1
ATOM 12865 O O . SER C 1 492 ? -55.892 94.960 54.183 1.00 59.16 492 SER C O 1
ATOM 12868 N N . GLN C 1 493 ? -57.523 96.337 53.447 1.00 59.29 493 GLN C N 1
ATOM 12869 C CA . GLN C 1 493 ? -58.486 95.256 53.248 1.00 54.32 493 GLN C CA 1
ATOM 12870 C C . GLN C 1 493 ? -57.993 94.297 52.176 1.00 53.70 493 GLN C C 1
ATOM 12871 O O . GLN C 1 493 ? -58.476 93.182 52.095 1.00 62.33 493 GLN C O 1
ATOM 12877 N N . ALA C 1 494 ? -57.045 94.702 51.336 1.00 50.15 494 ALA C N 1
ATOM 12878 C CA . ALA C 1 494 ? -56.614 93.783 50.289 1.00 51.79 494 ALA C CA 1
ATOM 12879 C C . ALA C 1 494 ? -55.114 93.475 50.274 1.00 50.53 494 ALA C C 1
ATOM 12880 O O . ALA C 1 494 ? -54.669 92.579 49.554 1.00 46.19 494 ALA C O 1
ATOM 12882 N N . GLY C 1 495 ? -54.334 94.203 51.064 1.00 46.94 495 GLY C N 1
ATOM 12883 C CA . GLY C 1 495 ? -52.901 93.955 51.093 1.00 32.98 495 GLY C CA 1
ATOM 12884 C C . GLY C 1 495 ? -52.226 95.026 51.925 1.00 48.42 495 GLY C C 1
ATOM 12885 O O . GLY C 1 495 ? -52.899 95.743 52.687 1.00 53.20 495 GLY C O 1
ATOM 12886 N N . SER C 1 496 ? -50.912 95.177 51.792 1.00 44.21 496 SER C N 1
ATOM 12887 C CA . SER C 1 496 ? -50.248 96.174 52.620 1.00 42.79 496 SER C CA 1
ATOM 12888 C C . SER C 1 496 ? -50.172 97.562 52.035 1.00 41.14 496 SER C C 1
ATOM 12889 O O . SER C 1 496 ? -50.119 97.735 50.805 1.00 41.60 496 SER C O 1
ATOM 12892 N N . PHE C 1 497 ? -50.136 98.532 52.949 1.00 39.77 497 PHE C N 1
ATOM 12893 C CA . PHE C 1 497 ? -50.077 99.955 52.662 1.00 47.38 497 PHE C CA 1
ATOM 12894 C C . PHE C 1 497 ? -48.869 100.624 53.351 1.00 51.66 497 PHE C C 1
ATOM 12895 O O . PHE C 1 497 ? -48.639 100.427 54.549 1.00 63.37 497 PHE C O 1
ATOM 12903 N N . PHE C 1 498 ? -48.099 101.411 52.609 1.00 45.39 498 PHE C N 1
ATOM 12904 C CA . PHE C 1 498 ? -46.963 102.118 53.197 1.00 45.77 498 PHE C CA 1
ATOM 12905 C C . PHE C 1 498 ? -47.096 103.599 52.911 1.00 48.06 498 PHE C C 1
ATOM 12906 O O . PHE C 1 498 ? -47.287 104.001 51.758 1.00 46.91 498 PHE C O 1
ATOM 12914 N N . LEU C 1 499 ? -46.993 104.410 53.952 1.00 44.13 499 LEU C N 1
ATOM 12915 C CA . LEU C 1 499 ? -47.070 105.829 53.762 1.00 49.02 499 LEU C CA 1
ATOM 12916 C C . LEU C 1 499 ? -45.658 106.362 53.801 1.00 51.99 499 LEU C C 1
ATOM 12917 O O . LEU C 1 499 ? -44.931 106.157 54.765 1.00 52.65 499 LEU C O 1
ATOM 12922 N N . VAL C 1 500 ? -45.251 107.027 52.735 1.00 49.61 500 VAL C N 1
ATOM 12923 C CA . VAL C 1 500 ? -43.936 107.598 52.721 1.00 41.59 500 VAL C CA 1
ATOM 12924 C C . VAL C 1 500 ? -44.153 109.079 52.658 1.00 44.36 500 VAL C C 1
ATOM 12925 O O . VAL C 1 500 ? -44.720 109.575 51.694 1.00 52.93 500 VAL C O 1
ATOM 12929 N N . HIS C 1 501 ? -43.720 109.782 53.695 1.00 44.67 501 HIS C N 1
ATOM 12930 C CA . HIS C 1 501 ? -43.836 111.223 53.738 1.00 43.29 501 HIS C CA 1
ATOM 12931 C C . HIS C 1 501 ? -42.588 111.858 53.101 1.00 42.97 501 HIS C C 1
ATOM 12932 O O . HIS C 1 501 ? -41.494 111.785 53.662 1.00 51.89 501 HIS C O 1
ATOM 12939 N N . VAL C 1 502 ? -42.740 112.450 51.921 1.00 40.86 502 VAL C N 1
ATOM 12940 C CA . VAL C 1 502 ? -41.615 113.121 51.286 1.00 42.92 502 VAL C CA 1
ATOM 12941 C C . VAL C 1 502 ? -41.639 114.489 51.969 1.00 47.67 502 VAL C C 1
ATOM 12942 O O . VAL C 1 502 ? -42.230 115.458 51.476 1.00 44.65 502 VAL C O 1
ATOM 12946 N N . ALA C 1 503 ? -40.999 114.534 53.135 1.00 50.86 503 ALA C N 1
ATOM 12947 C CA . ALA C 1 503 ? -40.948 115.722 53.975 1.00 48.20 503 ALA C CA 1
ATOM 12948 C C . ALA C 1 503 ? -40.094 116.876 53.513 1.00 45.15 503 ALA C C 1
ATOM 12949 O O . ALA C 1 503 ? -39.677 117.680 54.332 1.00 55.44 503 ALA C O 1
ATOM 12951 N N . THR C 1 504 ? -39.844 116.982 52.219 1.00 41.70 504 THR C N 1
ATOM 12952 C CA . THR C 1 504 ? -39.055 118.095 51.712 1.00 39.49 504 THR C CA 1
ATOM 12953 C C . THR C 1 504 ? -39.652 119.415 52.227 1.00 39.57 504 THR C C 1
ATOM 12954 O O . THR C 1 504 ? -40.851 119.663 52.135 1.00 36.11 504 THR C O 1
ATOM 12958 N N . PRO C 1 505 ? -38.821 120.277 52.786 1.00 40.83 505 PRO C N 1
ATOM 12959 C CA . PRO C 1 505 ? -39.343 121.559 53.293 1.00 44.72 505 PRO C CA 1
ATOM 12960 C C . PRO C 1 505 ? -39.922 122.485 52.184 1.00 48.20 505 PRO C C 1
ATOM 12961 O O . PRO C 1 505 ? -39.368 122.603 51.080 1.00 46.63 505 PRO C O 1
ATOM 12965 N N . LEU C 1 506 ? -41.022 123.159 52.507 1.00 50.97 506 LEU C N 1
ATOM 12966 C CA . LEU C 1 506 ? -41.692 124.095 51.597 1.00 49.67 506 LEU C CA 1
ATOM 12967 C C . LEU C 1 506 ? -40.747 125.069 50.882 1.00 53.47 506 LEU C C 1
ATOM 12968 O O . LEU C 1 506 ? -40.754 125.186 49.662 1.00 57.30 506 LEU C O 1
ATOM 12973 N N . GLU C 1 507 ? -39.939 125.781 51.644 1.00 51.24 507 GLU C N 1
ATOM 12974 C CA . GLU C 1 507 ? -39.013 126.718 51.053 1.00 56.45 507 GLU C CA 1
ATOM 12975 C C . GLU C 1 507 ? -38.264 126.023 49.928 1.00 54.39 507 GLU C C 1
ATOM 12976 O O . GLU C 1 507 ? -38.143 126.570 48.833 1.00 56.17 507 GLU C O 1
ATOM 12982 N N . HIS C 1 508 ? -37.769 124.813 50.191 1.00 52.25 508 HIS C N 1
ATOM 12983 C CA . HIS C 1 508 ? -37.019 124.099 49.175 1.00 49.73 508 HIS C CA 1
ATOM 12984 C C . HIS C 1 508 ? -37.880 123.882 47.936 1.00 52.27 508 HIS C C 1
ATOM 12985 O O . HIS C 1 508 ? -37.431 124.136 46.806 1.00 52.91 508 HIS C O 1
ATOM 12992 N N . CYS C 1 509 ? -39.111 123.416 48.157 1.00 46.03 509 CYS C N 1
ATOM 12993 C CA . CYS C 1 509 ? -40.068 123.192 47.079 1.00 44.24 509 CYS C CA 1
ATOM 12994 C C . CYS C 1 509 ? -40.314 124.458 46.265 1.00 45.56 509 CYS C C 1
ATOM 12995 O O . CYS C 1 509 ? -40.287 124.402 45.040 1.00 48.30 509 CYS C O 1
ATOM 12998 N N . GLU C 1 510 ? -40.548 125.595 46.930 1.00 43.52 510 GLU C N 1
ATOM 12999 C CA . GLU C 1 510 ? -40.797 126.854 46.202 1.00 50.63 510 GLU C CA 1
ATOM 13000 C C . GLU C 1 510 ? -39.604 127.300 45.396 1.00 50.10 510 GLU C C 1
ATOM 13001 O O . GLU C 1 510 ? -39.735 127.554 44.207 1.00 51.39 510 GLU C O 1
ATOM 13007 N N . GLN C 1 511 ? -38.450 127.402 46.046 1.00 43.48 511 GLN C N 1
ATOM 13008 C CA . GLN C 1 511 ? -37.251 127.821 45.373 1.00 47.31 511 GLN C CA 1
ATOM 13009 C C . GLN C 1 511 ? -36.932 127.005 44.143 1.00 51.88 511 GLN C C 1
ATOM 13010 O O . GLN C 1 511 ? -36.455 127.542 43.145 1.00 55.55 511 GLN C O 1
ATOM 13016 N N . SER C 1 512 ? -37.194 125.706 44.202 1.00 54.70 512 SER C N 1
ATOM 13017 C CA . SER C 1 512 ? -36.883 124.836 43.072 1.00 54.00 512 SER C CA 1
ATOM 13018 C C . SER C 1 512 ? -38.006 124.762 42.035 1.00 56.30 512 SER C C 1
ATOM 13019 O O . SER C 1 512 ? -37.813 124.208 40.945 1.00 55.09 512 SER C O 1
ATOM 13022 N N . ASP C 1 513 ? -39.171 125.316 42.373 1.00 54.31 513 ASP C N 1
ATOM 13023 C CA . ASP C 1 513 ? -40.304 125.296 41.455 1.00 57.34 513 ASP C CA 1
ATOM 13024 C C . ASP C 1 513 ? -39.870 125.944 40.144 1.00 55.04 513 ASP C C 1
ATOM 13025 O O . ASP C 1 513 ? -39.459 127.100 40.116 1.00 60.94 513 ASP C O 1
ATOM 13030 N N . LYS C 1 514 ? -39.942 125.187 39.065 1.00 47.31 514 LYS C N 1
ATOM 13031 C CA . LYS C 1 514 ? -39.568 125.689 37.752 1.00 52.10 514 LYS C CA 1
ATOM 13032 C C . LYS C 1 514 ? -40.796 125.884 36.850 1.00 53.21 514 LYS C C 1
ATOM 13033 O O . LYS C 1 514 ? -40.656 125.994 35.645 1.00 56.07 514 LYS C O 1
ATOM 13039 N N . ARG C 1 515 ? -41.990 125.918 37.434 1.00 55.31 515 ARG C N 1
ATOM 13040 C CA . ARG C 1 515 ? -43.217 126.083 36.663 1.00 53.53 515 ARG C CA 1
ATOM 13041 C C . ARG C 1 515 ? -44.013 127.281 37.104 1.00 51.08 515 ARG C C 1
ATOM 13042 O O . ARG C 1 515 ? -45.091 127.549 36.566 1.00 49.74 515 ARG C O 1
ATOM 13050 N N . GLY C 1 516 ? -43.514 127.972 38.117 1.00 49.91 516 GLY C N 1
ATOM 13051 C CA . GLY C 1 516 ? -44.217 129.151 38.593 1.00 54.11 516 GLY C CA 1
ATOM 13052 C C . GLY C 1 516 ? -45.560 128.931 39.244 1.00 48.76 516 GLY C C 1
ATOM 13053 O O . GLY C 1 516 ? -46.335 129.869 39.347 1.00 60.25 516 GLY C O 1
ATOM 13054 N N . ILE C 1 517 ? -45.850 127.722 39.702 1.00 46.79 517 ILE C N 1
ATOM 13055 C CA . ILE C 1 517 ? -47.132 127.503 40.354 1.00 51.72 517 ILE C CA 1
ATOM 13056 C C . ILE C 1 517 ? -47.134 128.111 41.755 1.00 56.04 517 ILE C C 1
ATOM 13057 O O . ILE C 1 517 ? -48.150 128.680 42.172 1.00 64.98 517 ILE C O 1
ATOM 13062 N N . TYR C 1 518 ? -46.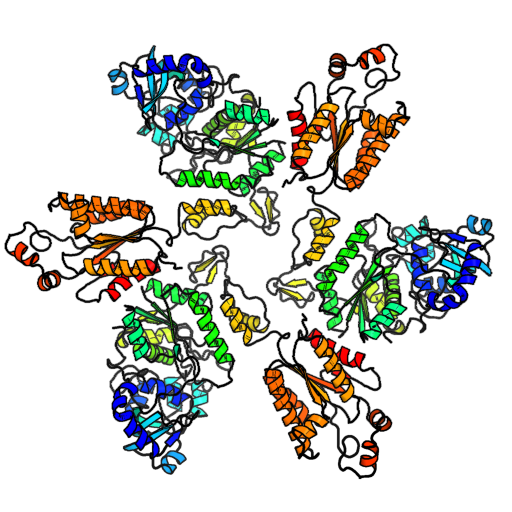015 128.014 42.481 1.00 49.81 518 TYR C N 1
ATOM 13063 C CA . TYR C 1 518 ? -45.988 128.598 43.813 1.00 49.32 518 TYR C CA 1
ATOM 13064 C C . TYR C 1 518 ? -46.073 130.115 43.638 1.00 51.78 518 TYR C C 1
ATOM 13065 O O . TYR C 1 518 ? -46.738 130.814 44.409 1.00 43.62 518 TYR C O 1
ATOM 13074 N N . ALA C 1 519 ? -45.422 130.617 42.596 1.00 53.70 519 ALA C N 1
ATOM 13075 C CA . ALA C 1 519 ? -45.415 132.051 42.333 1.00 60.70 519 ALA C CA 1
ATOM 13076 C C . ALA C 1 519 ? -46.842 132.539 42.086 1.00 64.30 519 ALA C C 1
ATOM 13077 O O . ALA C 1 519 ? -47.318 133.486 42.741 1.00 66.46 519 ALA C O 1
ATOM 13079 N N . ALA C 1 520 ? -47.524 131.897 41.141 1.00 57.21 520 ALA C N 1
ATOM 13080 C CA . ALA C 1 520 ? -48.899 132.269 40.844 1.00 58.00 520 ALA C CA 1
ATOM 13081 C C . ALA C 1 520 ? -49.790 132.176 42.102 1.00 58.90 520 ALA C C 1
ATOM 13082 O O . ALA C 1 520 ? -50.538 133.101 42.398 1.00 60.63 520 ALA C O 1
ATOM 13084 N N . ALA C 1 521 ? -49.697 131.071 42.839 1.00 58.55 521 ALA C N 1
ATOM 13085 C CA . ALA C 1 521 ? -50.492 130.883 44.053 1.00 65.02 521 ALA C CA 1
ATOM 13086 C C . ALA C 1 521 ? -50.205 131.958 45.108 1.00 63.56 521 ALA C C 1
ATOM 13087 O O . ALA C 1 521 ? -51.108 132.354 45.856 1.00 62.54 521 ALA C O 1
ATOM 13089 N N . ARG C 1 522 ? -48.955 132.420 45.163 1.00 64.86 522 ARG C N 1
ATOM 13090 C CA . ARG C 1 522 ? -48.549 133.468 46.122 1.00 70.90 522 ARG C CA 1
ATOM 13091 C C . ARG C 1 522 ? -49.275 134.777 45.789 1.00 71.69 522 ARG C C 1
ATOM 13092 O O . ARG C 1 522 ? -49.699 135.527 46.692 1.00 74.95 522 ARG C O 1
ATOM 13100 N N . ARG C 1 523 ? -49.404 135.053 44.491 1.00 66.30 523 ARG C N 1
ATOM 13101 C CA . ARG C 1 523 ? -50.070 136.264 44.067 1.00 65.64 523 ARG C CA 1
ATOM 13102 C C . ARG C 1 523 ? -51.568 136.147 43.754 1.00 62.05 523 ARG C C 1
ATOM 13103 O O . ARG C 1 523 ? -52.108 136.960 43.009 1.00 56.76 523 ARG C O 1
ATOM 13111 N N . GLY C 1 524 ? -52.223 135.150 44.353 1.00 58.01 524 GLY C N 1
ATOM 13112 C CA . GLY C 1 524 ? -53.657 134.951 44.188 1.00 56.12 524 GLY C CA 1
ATOM 13113 C C . GLY C 1 524 ? -54.240 134.399 42.890 1.00 57.62 524 GLY C C 1
ATOM 13114 O O . GLY C 1 524 ? -55.475 134.327 42.766 1.00 54.42 524 GLY C O 1
ATOM 13115 N N . GLU C 1 525 ? -53.380 134.027 41.933 1.00 56.42 525 GLU C N 1
ATOM 13116 C CA . GLU C 1 525 ? -53.819 133.484 40.640 1.00 54.72 525 GLU C CA 1
ATOM 13117 C C . GLU C 1 525 ? -54.419 132.083 40.790 1.00 58.02 525 GLU C C 1
ATOM 13118 O O . GLU C 1 525 ? -55.034 131.552 39.858 1.00 54.70 525 GLU C O 1
ATOM 13124 N N . ILE C 1 526 ? -54.234 131.503 41.979 1.00 62.23 526 ILE C N 1
ATOM 13125 C CA . ILE C 1 526 ? -54.736 130.173 42.338 1.00 57.61 526 ILE C CA 1
ATOM 13126 C C . ILE C 1 526 ? -55.201 130.279 43.790 1.00 53.95 526 ILE C C 1
ATOM 13127 O O . ILE C 1 526 ? -54.452 130.746 44.638 1.00 58.78 526 ILE C O 1
ATOM 13132 N N . LYS C 1 527 ? -56.422 129.853 44.078 1.00 64.41 527 LYS C N 1
ATOM 13133 C CA . LYS C 1 527 ? -56.962 129.916 45.445 1.00 72.25 527 LYS C CA 1
ATOM 13134 C C . LYS C 1 527 ? -56.455 128.748 46.291 1.00 74.70 527 LYS C C 1
ATOM 13135 O O . LYS C 1 527 ? -56.033 127.722 45.747 1.00 78.03 527 LYS C O 1
ATOM 13141 N N . GLY C 1 528 ? -56.508 128.919 47.615 1.00 73.27 528 GLY C N 1
ATOM 13142 C CA . GLY C 1 528 ? -56.092 127.890 48.567 1.00 65.12 528 GLY C CA 1
ATOM 13143 C C . GLY C 1 528 ? -55.099 126.808 48.159 1.00 56.51 528 GLY C C 1
ATOM 13144 O O . GLY C 1 528 ? -55.380 125.600 48.258 1.00 52.13 528 GLY C O 1
ATOM 13145 N N . PHE C 1 529 ? -53.926 127.236 47.714 1.00 53.68 529 PHE C N 1
ATOM 13146 C CA . PHE C 1 529 ? -52.878 126.299 47.303 1.00 58.14 529 PHE C CA 1
ATOM 13147 C C . PHE C 1 529 ? -52.163 125.784 48.549 1.00 60.37 529 PHE C C 1
ATOM 13148 O O . PHE C 1 529 ? -51.736 126.577 49.411 1.00 57.59 529 PHE C O 1
ATOM 13156 N N . THR C 1 530 ? -52.027 124.464 48.641 1.00 57.88 530 THR C N 1
ATOM 13157 C CA . THR C 1 530 ? -51.372 123.848 49.787 1.00 55.82 530 THR C CA 1
ATOM 13158 C C . THR C 1 530 ? -50.002 124.451 50.096 1.00 55.33 530 THR C C 1
ATOM 13159 O O . THR C 1 530 ? -49.179 124.662 49.196 1.00 47.81 530 THR C O 1
ATOM 13163 N N . GLY C 1 531 ? -49.776 124.733 51.381 1.00 56.20 531 GLY C N 1
ATOM 13164 C CA . GLY C 1 531 ? -48.526 125.336 51.804 1.00 59.34 531 GLY C CA 1
ATOM 13165 C C . GLY C 1 531 ? -48.582 126.857 51.768 1.00 60.26 531 GLY C C 1
ATOM 13166 O O . GLY C 1 531 ? -47.938 127.528 52.583 1.00 62.78 531 GLY C O 1
ATOM 13167 N N . VAL C 1 532 ? -49.354 127.393 50.824 1.00 60.48 532 VAL C N 1
ATOM 13168 C CA . VAL C 1 532 ? -49.529 128.839 50.663 1.00 64.51 532 VAL C CA 1
ATOM 13169 C C . VAL C 1 532 ? -50.809 129.348 51.342 1.00 66.72 532 VAL C C 1
ATOM 13170 O O . VAL C 1 532 ? -50.728 130.097 52.317 1.00 75.04 532 VAL C O 1
ATOM 13174 N N . ASP C 1 533 ? -51.972 128.937 50.831 1.00 67.84 533 ASP C N 1
ATOM 13175 C CA . ASP C 1 533 ? -53.269 129.347 51.389 1.00 71.05 533 ASP C CA 1
ATOM 13176 C C . ASP C 1 533 ? -54.099 128.172 51.903 1.00 68.70 533 ASP C C 1
ATOM 13177 O O . ASP C 1 533 ? -55.242 128.355 52.305 1.00 74.92 533 ASP C O 1
ATOM 13182 N N . ASP C 1 534 ? -53.544 126.968 51.869 1.00 63.86 534 ASP C N 1
ATOM 13183 C CA . ASP C 1 534 ? -54.264 125.806 52.372 1.00 65.22 534 ASP C CA 1
ATOM 13184 C C . ASP C 1 534 ? -53.253 125.006 53.192 1.00 60.36 534 ASP C C 1
ATOM 13185 O O . ASP C 1 534 ? -52.066 124.996 52.879 1.00 56.25 534 ASP C O 1
ATOM 13190 N N . PRO C 1 535 ? -53.712 124.315 54.245 1.00 58.80 535 PRO C N 1
ATOM 13191 C CA . PRO C 1 535 ? -52.778 123.549 55.075 1.00 59.65 535 PRO C CA 1
ATOM 13192 C C . PRO C 1 535 ? -52.310 122.170 54.575 1.00 56.66 535 PRO C C 1
ATOM 13193 O O . PRO C 1 535 ? -52.918 121.556 53.703 1.00 53.93 535 PRO C O 1
ATOM 13197 N N . TYR C 1 536 ? -51.200 121.718 55.150 1.00 55.24 536 TYR C N 1
ATOM 13198 C CA . TYR C 1 536 ? -50.639 120.409 54.894 1.00 50.34 536 TYR C CA 1
ATOM 13199 C C . TYR C 1 536 ? -50.505 119.774 56.286 1.00 52.61 536 TYR C C 1
ATOM 13200 O O . TYR C 1 536 ? -49.588 120.107 57.043 1.00 50.46 536 TYR C O 1
ATOM 13209 N N . GLU C 1 537 ? -51.426 118.888 56.639 1.00 51.55 537 GLU C N 1
ATOM 13210 C CA . GLU C 1 537 ? -51.359 118.223 57.930 1.00 49.53 537 GLU C CA 1
ATOM 13211 C C . GLU C 1 537 ? -50.205 117.198 57.928 1.00 54.20 537 GLU C C 1
ATOM 13212 O O . GLU C 1 537 ? -50.370 116.064 57.461 1.00 54.58 537 GLU C O 1
ATOM 13218 N N . THR C 1 538 ? -49.041 117.604 58.442 1.00 53.46 538 THR C N 1
ATOM 13219 C CA . THR C 1 538 ? -47.875 116.719 58.507 1.00 54.43 538 THR C CA 1
ATOM 13220 C C . THR C 1 538 ? -48.172 115.334 59.094 1.00 54.95 538 THR C C 1
ATOM 13221 O O . THR C 1 538 ? -48.761 115.212 60.170 1.00 63.99 538 THR C O 1
ATOM 13225 N N . PRO C 1 539 ? -47.786 114.265 58.376 1.00 60.58 539 PRO C N 1
ATOM 13226 C CA . PRO C 1 539 ? -48.009 112.875 58.828 1.00 60.09 539 PRO C CA 1
ATOM 13227 C C . PRO C 1 539 ? -47.371 112.641 60.190 1.00 59.31 539 PRO C C 1
ATOM 13228 O O . PRO C 1 539 ? -46.346 113.255 60.505 1.00 53.73 539 PRO C O 1
ATOM 13232 N N . GLU C 1 540 ? -47.959 111.759 60.991 1.00 64.17 540 GLU C N 1
ATOM 13233 C CA . GLU C 1 540 ? -47.398 111.487 62.316 1.00 73.49 540 GLU C CA 1
ATOM 13234 C C . GLU C 1 540 ? -46.812 110.098 62.515 1.00 74.51 540 GLU C C 1
ATOM 13235 O O . GLU C 1 540 ? -45.822 109.935 63.250 1.00 71.82 540 GLU C O 1
ATOM 13241 N N . LYS C 1 541 ? -47.423 109.101 61.877 1.00 72.92 541 LYS C N 1
ATOM 13242 C CA . LYS C 1 541 ? -46.928 107.742 61.984 1.00 69.95 541 LYS C CA 1
ATOM 13243 C C . LYS C 1 541 ? -46.579 107.193 60.601 1.00 67.89 541 LYS C C 1
ATOM 13244 O O . LYS C 1 541 ? -46.904 106.053 60.270 1.00 68.71 541 LYS C O 1
ATOM 13246 N N . ALA C 1 542 ? -45.904 108.014 59.799 1.00 63.47 542 ALA C N 1
ATOM 13247 C CA . ALA C 1 542 ? -45.501 107.615 58.453 1.00 56.65 542 ALA C CA 1
ATOM 13248 C C . ALA C 1 542 ? -44.593 106.401 58.522 1.00 52.22 542 ALA C C 1
ATOM 13249 O O . ALA C 1 542 ? -43.747 106.317 59.392 1.00 57.34 542 ALA C O 1
ATOM 13251 N N . ASP C 1 543 ? -44.775 105.460 57.611 1.00 48.11 543 ASP C N 1
ATOM 13252 C CA . ASP C 1 543 ? -43.937 104.283 57.573 1.00 43.64 543 ASP C CA 1
ATOM 13253 C C . ASP C 1 543 ? -42.498 104.675 57.234 1.00 46.11 543 ASP C C 1
ATOM 13254 O O . ASP C 1 543 ? -41.557 103.944 57.539 1.00 51.51 543 ASP C O 1
ATOM 13259 N N . LEU C 1 544 ? -42.302 105.818 56.595 1.00 45.56 544 LEU C N 1
ATOM 13260 C CA . LEU C 1 544 ? -40.940 106.226 56.245 1.00 43.89 544 LEU C CA 1
ATOM 13261 C C . LEU C 1 544 ? -40.920 107.708 55.943 1.00 48.73 544 LEU C C 1
ATOM 13262 O O . LEU C 1 544 ? -41.796 108.200 55.218 1.00 47.60 544 LEU C O 1
ATOM 13267 N N . VAL C 1 545 ? -39.941 108.421 56.507 1.00 43.25 545 VAL C N 1
ATOM 13268 C CA . VAL C 1 545 ? -39.821 109.852 56.265 1.00 41.54 545 VAL C CA 1
ATOM 13269 C C . VAL C 1 545 ? -38.561 110.165 55.485 1.00 45.83 545 VAL C C 1
ATOM 13270 O O . VAL C 1 545 ? -37.473 109.702 55.825 1.00 51.02 545 VAL C O 1
ATOM 13274 N N . VAL C 1 546 ? -38.723 110.955 54.430 1.00 48.77 546 VAL C N 1
ATOM 13275 C CA . VAL C 1 546 ? -37.624 111.267 53.513 1.00 46.37 546 VAL C CA 1
ATOM 13276 C C . VAL C 1 546 ? -37.529 112.756 53.171 1.00 39.29 546 VAL C C 1
ATOM 13277 O O . VAL C 1 546 ? -38.508 113.485 53.268 1.00 43.72 546 VAL C O 1
ATOM 13281 N N . ASP C 1 547 ? -36.355 113.222 52.779 1.00 41.09 547 ASP C N 1
ATOM 13282 C CA . ASP C 1 547 ? -36.183 114.644 52.447 1.00 43.10 547 ASP C CA 1
ATOM 13283 C C . ASP C 1 547 ? -35.439 114.753 51.118 1.00 44.86 547 ASP C C 1
ATOM 13284 O O . ASP C 1 547 ? -34.252 114.469 51.060 1.00 50.32 547 ASP C O 1
ATOM 13289 N N . PHE C 1 548 ? -36.125 115.180 50.063 1.00 47.36 548 PHE C N 1
ATOM 13290 C CA . PHE C 1 548 ? -35.519 115.284 48.738 1.00 49.85 548 PHE C CA 1
ATOM 13291 C C . PHE C 1 548 ? -34.421 116.353 48.687 1.00 55.98 548 PHE C C 1
ATOM 13292 O O . PHE C 1 548 ? -33.682 116.442 47.701 1.00 60.64 548 PHE C O 1
ATOM 13300 N N . SER C 1 549 ? -34.305 117.142 49.757 1.00 56.24 549 SER C N 1
ATOM 13301 C CA . SER C 1 549 ? -33.278 118.198 49.871 1.00 64.93 549 SER C CA 1
ATOM 13302 C C . SER C 1 549 ? -31.995 117.631 50.440 1.00 63.53 549 SER C C 1
ATOM 13303 O O . SER C 1 549 ? -30.905 118.139 50.167 1.00 60.30 549 SER C O 1
ATOM 13306 N N . LYS C 1 550 ? -32.152 116.602 51.268 1.00 60.67 550 LYS C N 1
ATOM 13307 C CA . LYS C 1 550 ? -31.036 115.976 51.956 1.00 62.03 550 LYS C CA 1
ATOM 13308 C C . LYS C 1 550 ? -30.547 114.647 51.397 1.00 58.61 550 LYS C C 1
ATOM 13309 O O . LYS C 1 550 ? -29.409 114.266 51.655 1.00 58.41 550 LYS C O 1
ATOM 13315 N N . GLN C 1 551 ? -31.396 113.949 50.643 1.00 55.06 551 GLN C N 1
ATOM 13316 C CA . GLN C 1 551 ? -31.038 112.653 50.081 1.00 50.61 551 GLN C CA 1
ATOM 13317 C C . GLN C 1 551 ? -31.309 112.555 48.605 1.00 46.51 551 GLN C C 1
ATOM 13318 O O . GLN C 1 551 ? -32.277 113.102 48.136 1.00 49.36 551 GLN C O 1
ATOM 13324 N N . SER C 1 552 ? -30.466 111.835 47.878 1.00 46.26 552 SER C N 1
ATOM 13325 C CA . SER C 1 552 ? -30.692 111.637 46.450 1.00 48.31 552 SER C CA 1
ATOM 13326 C C . SER C 1 552 ? -31.867 110.648 46.280 1.00 51.16 552 SER C C 1
ATOM 13327 O O . SER C 1 552 ? -32.286 109.971 47.222 1.00 49.00 552 SER C O 1
ATOM 13330 N N . VAL C 1 553 ? -32.394 110.555 45.071 1.00 49.87 553 VAL C N 1
ATOM 13331 C CA . VAL C 1 553 ? -33.511 109.657 44.818 1.00 49.26 553 VAL C CA 1
ATOM 13332 C C . VAL C 1 553 ? -33.162 108.180 44.911 1.00 47.09 553 VAL C C 1
ATOM 13333 O O . VAL C 1 553 ? -33.948 107.406 45.438 1.00 45.25 553 VAL C O 1
ATOM 13337 N N . ARG C 1 554 ? -31.999 107.779 44.400 1.00 46.00 554 ARG C N 1
ATOM 13338 C CA . ARG C 1 554 ? -31.656 106.374 44.446 1.00 46.10 554 ARG C CA 1
ATOM 13339 C C . ARG C 1 554 ? -31.501 105.940 45.894 1.00 45.40 554 ARG C C 1
ATOM 13340 O O . ARG C 1 554 ? -31.813 104.809 46.248 1.00 49.03 554 ARG C O 1
ATOM 13348 N N . SER C 1 555 ? -31.041 106.857 46.729 1.00 47.23 555 SER C N 1
ATOM 13349 C CA . SER C 1 555 ? -30.875 106.590 48.148 1.00 49.88 555 SER C CA 1
ATOM 13350 C C . SER C 1 555 ? -32.264 106.508 48.800 1.00 46.34 555 SER C C 1
ATOM 13351 O O . SER C 1 555 ? -32.504 105.642 49.625 1.00 50.03 555 SER C O 1
ATOM 13354 N N . ILE C 1 556 ? -33.165 107.426 48.450 1.00 44.15 556 ILE C N 1
ATOM 13355 C CA . ILE C 1 556 ? -34.539 107.392 48.974 1.00 43.50 556 ILE C CA 1
ATOM 13356 C C . ILE C 1 556 ? -35.261 106.126 48.446 1.00 43.55 556 ILE C C 1
ATOM 13357 O O . ILE C 1 556 ? -35.861 105.420 49.212 1.00 43.98 556 ILE C O 1
ATOM 13362 N N . VAL C 1 557 ? -35.206 105.857 47.137 1.00 40.50 557 VAL C N 1
ATOM 13363 C CA . VAL C 1 557 ? -35.854 104.680 46.579 1.00 42.81 557 VAL C CA 1
ATOM 13364 C C . VAL C 1 557 ? -35.370 103.462 47.376 1.00 40.11 557 VAL C C 1
ATOM 13365 O O . VAL C 1 557 ? -36.146 102.589 47.798 1.00 37.68 557 VAL C O 1
ATOM 13369 N N . HIS C 1 558 ? -34.074 103.418 47.585 1.00 37.84 558 HIS C N 1
ATOM 13370 C CA . HIS C 1 558 ? -33.480 102.301 48.300 1.00 41.59 558 HIS C CA 1
ATOM 13371 C C . HIS C 1 558 ? -33.958 102.173 49.762 1.00 43.17 558 HIS C C 1
ATOM 13372 O O . HIS C 1 558 ? -34.045 101.056 50.294 1.00 43.29 558 HIS C O 1
ATOM 13379 N N . GLU C 1 559 ? -34.273 103.286 50.422 1.00 34.07 559 GLU C N 1
ATOM 13380 C CA . GLU C 1 559 ? -34.735 103.151 51.776 1.00 40.52 559 GLU C CA 1
ATOM 13381 C C . GLU C 1 559 ? -36.080 102.441 51.691 1.00 43.88 559 GLU C C 1
ATOM 13382 O O . GLU C 1 559 ? -36.369 101.521 52.475 1.00 43.25 559 GLU C O 1
ATOM 13388 N N . ILE C 1 560 ? -36.882 102.857 50.709 1.00 44.79 560 ILE C N 1
ATOM 13389 C CA . ILE C 1 560 ? -38.197 102.275 50.473 1.00 38.90 560 ILE C CA 1
ATOM 13390 C C . ILE C 1 560 ? -38.061 100.804 50.133 1.00 41.50 560 ILE C C 1
ATOM 13391 O O . ILE C 1 560 ? -38.805 99.977 50.657 1.00 34.54 560 ILE C O 1
ATOM 13396 N N . ILE C 1 561 ? -37.108 100.476 49.253 1.00 37.45 561 ILE C N 1
ATOM 13397 C CA . ILE C 1 561 ? -36.899 99.089 48.886 1.00 29.23 561 ILE C CA 1
ATOM 13398 C C . ILE C 1 561 ? -36.487 98.314 50.127 1.00 35.27 561 ILE C C 1
ATOM 13399 O O . ILE C 1 561 ? -36.889 97.159 50.289 1.00 37.81 561 ILE C O 1
ATOM 13404 N N . LEU C 1 562 ? -35.699 98.932 51.008 1.00 40.38 562 LEU C N 1
ATOM 13405 C CA . LEU C 1 562 ? -35.282 98.223 52.221 1.00 46.03 562 LEU C CA 1
ATOM 13406 C C . LEU C 1 562 ? -36.449 97.896 53.123 1.00 41.40 562 LEU C C 1
ATOM 13407 O O . LEU C 1 562 ? -36.517 96.812 53.681 1.00 47.28 562 LEU C O 1
ATOM 13412 N N . VAL C 1 563 ? -37.396 98.798 53.260 1.00 41.07 563 VAL C N 1
ATOM 13413 C CA . VAL C 1 563 ? -38.524 98.454 54.103 1.00 44.96 563 VAL C CA 1
ATOM 13414 C C . VAL C 1 563 ? -39.265 97.269 53.503 1.00 53.22 563 VAL C C 1
ATOM 13415 O O . VAL C 1 563 ? -39.587 96.322 54.215 1.00 60.08 563 VAL C O 1
ATOM 13419 N N . LEU C 1 564 ? -39.526 97.310 52.193 1.00 55.55 564 LEU C N 1
ATOM 13420 C CA . LEU C 1 564 ? -40.233 96.216 51.519 1.00 53.82 564 LEU C CA 1
ATOM 13421 C C . LEU C 1 564 ? -39.492 94.885 51.669 1.00 55.62 564 LEU C C 1
ATOM 13422 O O . LEU C 1 564 ? -40.120 93.842 51.945 1.00 51.98 564 LEU C O 1
ATOM 13427 N N . GLU C 1 565 ? -38.168 94.930 51.473 1.00 52.23 565 GLU C N 1
ATOM 13428 C CA . GLU C 1 565 ? -37.302 93.742 51.550 1.00 51.28 565 GLU C CA 1
ATOM 13429 C C . GLU C 1 565 ? -37.403 93.131 52.944 1.00 52.31 565 GLU C C 1
ATOM 13430 O O . GLU C 1 565 ? -37.572 91.925 53.095 1.00 48.57 565 GLU C O 1
ATOM 13436 N N . SER C 1 566 ? -37.338 93.993 53.953 1.00 51.78 566 SER C N 1
ATOM 13437 C CA . SER C 1 566 ? -37.394 93.577 55.348 1.00 53.18 566 SER C CA 1
ATOM 13438 C C . SER C 1 566 ? -38.746 93.036 55.813 1.00 50.93 566 SER C C 1
ATOM 13439 O O . SER C 1 566 ? -38.868 92.550 56.932 1.00 61.27 566 SER C O 1
ATOM 13442 N N . GLN C 1 567 ? -39.769 93.135 54.988 1.00 45.73 567 GLN C N 1
ATOM 13443 C CA . GLN C 1 567 ? -41.057 92.639 55.403 1.00 36.05 567 GLN C CA 1
ATOM 13444 C C . GLN C 1 567 ? -41.453 91.474 54.553 1.00 37.03 567 GLN C C 1
ATOM 13445 O O . GLN C 1 567 ? -42.604 91.067 54.527 1.00 43.25 567 GLN C O 1
ATOM 13451 N N . GLY C 1 568 ? -40.469 90.940 53.844 1.00 40.80 568 GLY C N 1
ATOM 13452 C CA . GLY C 1 568 ? -40.690 89.764 53.037 1.00 41.66 568 GLY C CA 1
ATOM 13453 C C . GLY C 1 568 ? -41.385 89.958 51.721 1.00 46.02 568 GLY C C 1
ATOM 13454 O O . GLY C 1 568 ? -41.624 88.968 51.023 1.00 46.09 568 GLY C O 1
ATOM 13455 N N . PHE C 1 569 ? -41.711 91.201 51.362 1.00 49.03 569 PHE C N 1
ATOM 13456 C CA . PHE C 1 569 ? -42.405 91.429 50.095 1.00 46.39 569 PHE C CA 1
ATOM 13457 C C . PHE C 1 569 ? -41.588 91.124 48.872 1.00 44.00 569 PHE C C 1
ATOM 13458 O O . PHE C 1 569 ? -42.117 90.587 47.920 1.00 49.52 569 PHE C O 1
ATOM 13466 N N . LEU C 1 570 ? -40.297 91.428 48.906 1.00 46.85 570 LEU C N 1
ATOM 13467 C CA . LEU C 1 570 ? -39.453 91.218 47.750 1.00 49.67 570 LEU C CA 1
ATOM 13468 C C . LEU C 1 570 ? -38.731 89.870 47.575 1.00 55.83 570 LEU C C 1
ATOM 13469 O O . LEU C 1 570 ? -38.008 89.719 46.615 1.00 56.36 570 LEU C O 1
ATOM 13474 N N . GLU C 1 571 ? -38.932 88.889 48.458 1.00 68.68 571 GLU C N 1
ATOM 13475 C CA . GLU C 1 571 ? -38.283 87.566 48.311 1.00 80.35 571 GLU C CA 1
ATOM 13476 C C . GLU C 1 571 ? -38.209 87.253 46.813 1.00 86.88 571 GLU C C 1
ATOM 13477 O O . GLU C 1 571 ? -39.085 86.586 46.258 1.00 88.42 571 GLU C O 1
ATOM 13483 N N . ARG C 1 572 ? -37.136 87.738 46.189 1.00 96.52 572 ARG C N 1
ATOM 13484 C CA . ARG C 1 572 ? -36.883 87.656 44.743 1.00 103.41 572 ARG C CA 1
ATOM 13485 C C . ARG C 1 572 ? -36.897 86.336 43.980 1.00 105.96 572 ARG C C 1
ATOM 13486 O O . ARG C 1 572 ? -37.181 85.269 44.528 1.00 107.89 572 ARG C O 1
ATOM 13494 N N . GLN C 1 573 ? -36.593 86.463 42.686 1.00 106.64 573 GLN C N 1
ATOM 13495 C CA . GLN C 1 573 ? -36.542 85.365 41.729 1.00 105.83 573 GLN C CA 1
ATOM 13496 C C . GLN C 1 573 ? -35.105 85.052 41.327 1.00 109.23 573 GLN C C 1
ATOM 13497 O O . GLN C 1 573 ? -34.845 84.621 40.200 1.00 112.67 573 GLN C O 1
#

Radius of gyration: 47.95 Å; Cα contacts (8 Å, |Δi|>4): 3376; chains: 3; bounding box: 140×145×48 Å

Nearest PDB structures (foldseek):
  1m8p-assembly1_A  TM=9.985E-01  e=0.000E+00  Penicillium chrysogenum
  1i2d-assembly1_A  TM=8.603E-01  e=0.000E+00  Penicillium chrysogenum
  3cr8-assembly1_A-2  TM=8.828E-01  e=1.208E-48  Thiobacillus denitrificans
  3cr8-assembly1_B-2  TM=8.815E-01  e=1.139E-48  Thiobacillus denitrificans
  3cr8-assembly1_C-2  TM=8.773E-01  e=7.090E-49  Thiobacillus denitrificans

CATH classification: 3.40.50.620 (+2 more: 3.10.400.10, 3.40.50.300)

Organism: Penicillium chrysogenum (NCBI:txid5076)

B-factor: mean 67.17, std 26.77, range [10.97, 177.96]

InterPro domains:
  IPR002650 Sulphate adenylyltransferase [TIGR00339] (5-386)
  IPR002650 Sulphate adenylyltransferase [cd00517] (31-387)
  IPR002891 APS kinase [TIGR00455] (391-560)
  IPR014729 Rossmann-like alpha/beta/alpha sandwich fold [G3DSA:3.40.50.620] (190-388)
  IPR015947 PUA-like superfamily [SSF88697] (3-170)
  IPR024951 Sulphate adenylyltransferase catalytic domain [PF01747] (174-386)
  IPR025980 ATP-sulfurylase PUA-like domain [PF14306] (4-164)
  IPR027417 P-loop containing nucleoside triphosphate hydrolase [G3DSA:3.40.50.300] (389-572)
  IPR027417 P-loop containing nucleoside triphosphate hydrolase [SSF52540] (390-570)
  IPR027535 Sulfate adenylyltransferase [MF_03106] (1-569)
  IPR050512 Sulfate Adenylyltransferase/APS Kinase [PTHR42700] (1-570)
  IPR059117 APS kinase domain [PF01583] (394-546)

Foldseek 3Di:
DAFAAFVRDQQLLCVVCVVVQVVVQVVQVDAAEDEADLQQVLLVLCQNQRLQPPAFWFADVQQVPCCLPVCAGNVGTHHQDGRWGADEPCSCPVRVNAQQGWYFYAYPVPRHGWKIFRFPGKDFDPLQSSCCRSQPHDCFQQLSVCSVPPGYRITTTGGIHTRDNDDDDPDPVQADGLVRLVVVCVVVVFHAEEEEEDQDLDFPLNLVQQQVLCVVVVGAYEDEYEDTHDDPPPVLVVLSVQLVVVCVVVHDPPRYDHHYRHHDASLRALSVLLNVQSSVVSSNHQEYEWFQSRSFPQADDVGHGSDGRCSNVVSNVVCQVVRRRYYDYTQRWAAFPVVRDTDGPPVDPPPGDRDDDDPVRVVVCLQVVPDDDCSTGPDSSSVSSSVVNDFLQQFAEEEEEAEADQQCLVVLLVVLQVVCVVLPSAHEAEAEQVNLCVPPNVPFDDDPVRVLVSLLRVLQVLQVCRQVRHHYYYHHNCQDPVSVVNSQVSNVVRGYYAYEYQHADPVVSVVPDPPCPVVCVQVPVDPQHDPRNDDRNDDDPGNYYHGVVPDPSVVVSVVVVVVSVVRRRSPGD/DFFAAQVRDQQQQCVVQVVVQVVQQVVLVPAAEDEDDLQLQLLLQCLNLSLQPPHFWQDDVQQQVCQLAVCGGNVGTGHNDHGWDADEPCVCVVRVPAQQGWHFYAYPVPGHGWKIWGWHGKDFDDLQSSCCSQQNRPCQQQLNVCCPPPGYRITTTTGIRGRHRDDADPDPVQADRLVRLVVVCVVVVFYAEEEEEDQDQDFPLNQVFQQVLCVVVVGAYEDEYEDTHDDVPPVLVVLRVVLVVLCVVVHPPPRYDYHYRHHDASLRALSVLLNVQNSVSSSSHQEYEAFFSRSFPQADPVRHGSDGRCSNVVNCVVCVVVSRHHYDYTQGWAAFPVVLDTDGPPVDPPPGDRDDDDPVRVVVCLQVVPDDDCSIGPDSSSVSSSVVNDFLQQFAEEEAEAAADQQCLVVLLVVLQVVCVVLPSAHEAEAEQVNLCVPPNVPFDPDPVRVLVSLLRVLQVLLVCSQVRHHYYYHHNCQDPVSVVNSQVSNVVRGYYAYEYQHADPVVSVVPDPPCPVVCVQVPVDPQHDPRNDDRNDDDPGNYYHGVVPDPSVVVSVVVVVVSVVVRRSPGD/DAFAAFVRDQQQLCVVQPVVQVVQQVVQVPAAEDEDDLQLLLLQLCLNLSLQPPRFWQDDVQQQVCLLPPCAGNVGTGHNDHGWDADAPCSCVVRVPAQQGWYFYAYPVPRRTWWIFGFHGKDFDDLQSSCCRQFNNDCQQQLSVCSVPPGYGITTIGGIHTNDRDDAPPPPVQADRLVRLVVVCVVVVFRAEEEEEDQDQDFLLNLCLFVVLAVVVVHAYEDEYEDTHDDVPPVLVVLSVVLVVQCVVVHPPPRYGHHYRHHDQSLRAQSVLLNVLSSVSSSSHQEYEAFFSRSHPAADPVRHGSDGRCSNVVSCVVCVVVSRHHYRYTQRWAAFPVVLDTDGPPVDPPPGDRDDDDPVRVVVCLQVVPDDDCSIGPDSSSVSSSVVNDFLQQFAEEEEEAEADQQCLVVLLVVLQVVCVVLPSAAEAEAEQVNLCVPPNVPFDDDPVRVLVSLLRVLQVLQVCRQVRYHYYYYHNCQDPVSVVNSQVSNVVRGYYAYEYQHADPVVSVVPDPPCPVVCVQVPVDPQHDPRNDDRNDDDPGNYYHGVVPDPSVVVSVVVVVVSVVVRRSPGD

Sequence (1719 aa):
MANAPHGGVLKDLLARDAPRQAELAAEAESLPAVTLTERQLCDLELIMNGGFSPLEGFMNQADYDRVCEDNRLADGNVFSMPITLDASQEVIDEKKLQAASRITLRDFRDDRNLAILTIDDIYRPDKTKEAKLVFGGDPEHPAIVYLNNTVKEFYIGGKIEAVNKLNHYDYVALRYTPAELRVHFDKLGWSRVVAFQTRNPMHRAHRELTVRAARSRQANVLIHPVVGLTKPGDIDHFTRVRAYQALLPRYPNGMAVLGLLGLAMRMGGPREAIWHAIIRKNHGATHFIVGRDHAGPGSNSKGEDFYGPYDAQHAVEKYKDELGIEVVEFQMVTYLPDTDEYRPVDQVPAGVKTLNISGTELRRRLRSGAHIPEWFSYPEVVKILRESNPPRATQGFTIFLTGYMNSGKDAIARALQVTLNQQGGRSVSLLLGDTVRHELSSELGFTREDRHTNIQRIAFVATELTRAGAAVIAAPIAPYEESRKFARDAVSQAGSFFLVHVATPLEHCEQSDKRGIYAAARRGEIKGFTGVDDPYETPEKADLVVDFSKQSVRSIVHEIILVLESQGFLERQMANAPHGGVLKDLLARDAPRQAELAAEAESLPAVTLTERQLCDLELIMNGGFSPLEGFMNQADYDRVCEDNRLADGNVFSMPITLDASQEVIDEKKLQAASRITLRDFRDDRNLAILTIDDIYRPDKTKEAKLVFGGDPEHPAIVYLNNTVKEFYIGGKIEAVNKLNHYDYVALRYTPAELRVHFDKLGWSRVVAFQTRNPMHRAHRELTVRAARSRQANVLIHPVVGLTKPGDIDHFTRVRAYQALLPRYPNGMAVLGLLGLAMRMGGPREAIWHAIIRKNHGATHFIVGRDHAGPGSNSKGEDFYGPYDAQHAVEKYKDELGIEVVEFQMVTYLPDTDEYRPVDQVPAGVKTLNISGTELRRRLRSGAHIPEWFSYPEVVKILRESNPPRATQGFTIFLTGYMNSGKDAIARALQVTLNQQGGRSVSLLLGDTVRHELSSELGFTREDRHTNIQRIAFVATELTRAGAAVIAAPIAPYEESRKFARDAVSQAGSFFLVHVATPLEHCEQSDKRGIYAAARRGEIKGFTGVDDPYETPEKADLVVDFSKQSVRSIVHEIILVLESQGFLERQMANAPHGGVLKDLLARDAPRQAELAAEAESLPAVTLTERQLCDLELIMNGGFSPLEGFMNQADYDRVCEDNRLADGNVFSMPITLDASQEVIDEKKLQAASRITLRDFRDDRNLAILTIDDIYRPDKTKEAKLVFGGDPEHPAIVYLNNTVKEFYIGGKIEAVNKLNHYDYVALRYTPAELRVHFDKLGWSRVVAFQTRNPMHRAHRELTVRAARSRQANVLIHPVVGLTKPGDIDHFTRVRAYQALLPRYPNGMAVLGLLGLAMRMGGPREAIWHAIIRKNHGATHFIVGRDHAGPGSNSKGEDFYGPYDAQHAVEKYKDELGIEVVEFQMVTYLPDTDEYRPVDQVPAGVKTLNISGTELRRRLRSGAHIPEWFSYPEVVKILRESNPPRATQGFTIFLTGYMNSGKDAIARALQVTLNQQGGRSVSLLLGDTVRHELSSELGFTREDRHTNIQRIAFVATELTRAGAAVIAAPIAPYEESRKFARDAVSQAGSFFLVHVATPLEHCEQSDKRGIYAAARRGEIKGFTGVDDPYETPEKADLVVDFSKQSVRSIVHEIILVLESQGFLERQ

Secondary structure (DSSP, 8-state):
--S--STTS---HHHHTSTTHHHHHHHHTTS-EEEE-HHHHHHHHHHHTSTTTT--EE--HHHHHHHHHHSB-TTS-B--S----EE-HHHHHHTT--TT-EEEEEETTTTEEEEEEEES------HHHIIIIIS---SSTHHHHHHHHTS-SEE--EEEEE-------S-GGGB--HHHHHHHHHHTT--SEEEE--SS---HHHHHHHHHHHHHTT-EEEE--B-----TT-HHHHHHHHHHHHHGGGSSTTSEEE-BB-------HHHHHHHHHHHHHHHT-SEEEE-TTTT-----TT---SS-TTHHHHHHHHHHHHH-PEEEE-----BBTTTTB---SSSS-TTS--B---HHHHHHHHHHT----TTTS-HHHHHHHHTTS--TTT--EEEEEE-STTSSHHHHHHHHHHHHHHH-SS-EEEEEHHHHHHHT-TT---SHHHHHHHHHHHHHHHHHHHHTT-EEEEE-----HHHHHHHHHHHHTTSEEEEEEE---HHHHHHH-SS-HHHHHHTTSSSS-BTTTB-----SS-SEEE-TTTS-HHHHHHHHHHHHHHTTTT---/--S--TTSS--BHHHHHGGGHHHHHHHHHHS-EEEE-HHHHHHHHHHHBTTTTT--EE--HHHHHHHHHHSB-TTS-B--S----EE-HHHHHHTT--TT-EEEEEETTT--EEEEEEEEEEE---HHHHHHHHH-S-TT-HHHHHHTTTS-SEEEEEEEEE--PPP--S-GGGB--HHHHHHHHHHTT---EEEEEESS---HHHHHHHHHHHHHTT-EEEEEEEE-S--TT-HHHHHHHHHHHHHGGGSPTTTEEE-BEE------HHHHHHHHHHHHHHTT-SEEEE-TTTT---B-TTS-BSS-TTHHHHHHHHHHHHHT-EEEE-----BBTTTTB---SSSS-TTS--B---HHHHHHHHHHT----TTTS-HHHHHHHHTTS--TTT--EEEEEE-STTSSHHHHHHHHHHHHHHH-SS-EEEEEHHHHHHHT-TT---SHHHHHHHHHHHHHHHHHHHHTT-EEEEE-----HHHHHHHHHHHHTTSEEEEEEE---HHHHHHH-SS-HHHHHHTTSSSS-BTTTB-----SS-SEEE-TTTS-HHHHHHHHHHHHHHTTTT---/--SPPTTSS---HHHHHGGGHHHHHHHHHHS-EEEPPHHHHHHHHHHHTTTTTT--EE--HHHHHHHHHHSB-TTS-B--S---EEE-HHHHHHTT--TT-EEEEE-TTT--EEEEEEEEEEE---HHHHHHHTT-S-TT-HHHHHHHHTS-SEEEEEEEEE--PPP--S-GGGB--HHHHHHHHHHTT---EEEE--SS---HHHHHHHHHHHHHTT-EEEE--EE-SPPTT-HHHHHHHHHHHHHGGGS-TTSEEE-BEE------HHHHHHHHHHHHHHTT-SEEEE-TTTT---B-TTS-BSS-TTHHHHHHHHHHHHHTSEEEE-----BBTTTTB---SSSS-TTS--B---HHHHHHHHHHT----TTTS-HHHHHHHHTTS--TTT--EEEEEE-STTSSHHHHHHHHHHHHHHH-SS-EEEEEHHHHHHHT-TT--SSHHHHHHHHHHHHHHHHHHHHTT-EEEEE-----HHHHHHHHHHHHTTSEEEEEEE---HHHHHHH-SSSHHHHHHTTSSSS-BTTTB-----SS-SEEE-TTTS-HHHHHHHHHHHHHTTTTT---